Protein 4NH0 (pdb70)

CATH classification: 3.40.50.300 (+2 more: 3.40.50.300, 3.40.50.300)

Foldseek 3Di:
DDFAAQCVQLVHDDLLDDDLPVQAPDDDQACQQKGFFFAFPVGHTDIDRLADPVRYFLHNEAEEEAAPLQCLLQSVLSSVLRNLRRHFLLAAAEEAAEQAQDCSCPPVVLALRYQYHHGHCVVVVCVLVLLLLLVVLVLVVLCVCCVPVPVHQAVVVVQVVCVVDDPDRRDHAYEYEYEAVAVNCVRVVVSVVSLLVCLVRSNRSNYGYYYYYNAHDLVSCVSNLVSHFKYKYAQYDDQVRSCSRAVGSVNVVDDSHHFWIWMDGDPDDITIGGGHGFQPDDDDCPGTNSNSNSVVNGPDHDRDDRSDDDDDDFWFALLRQDDDWDLDDQWFTAPPPDPQFLQQKFWWGWFDDNNNPDIDTDMDRLLFDLVAEEEAAAPLQAQVQRVLQRVLRNLHRGPLQAEAEEEEEPDDQPCVLLCLFLNYFYYHYPVCPQVVLLSLLVLLVVQVVLVPVCVVDVHPFLVVVSVVVVVVPDCPPVHHQYEYEYRAVLSCCPVPVVCLVSVQVCLVPVRRRRYYYHYYHHALVSRDPSRSVSNNHYWYTAHPALPSDPADSVLSVVHDDPRHQWTAHNVGTIIGTHGSASPGDRDPVCNSVRSNVSSVRRSVSHDDRGHHHRDGADLAFAPVVPDACVGPAQWAWFFAFGNNRDTDTDHCLVFFEEEEEEAPQQQQLQSLLRVLVSNPRRDDLFAEAEEEEDLVPSNPVRQPDPSHDYYDNDLVSLLVVLVVVLVVQVVLDDDPPDDPVCQSVSVVDGTYAYEYRYEAVVVQPPPDRSCVVCLVCVVVCNSTRYHYYYYHYQPLLLVVCPPSNNVVCVVVFHKYWYTADDQVSPDNAFDDRHHGDRHQWTWIAGPPPGTTTTGGHGDDD/DDAFAQCVQQPHPDLLDDDLCVQAPDDPQQCQLKGFFFAFDVGHTDIDRLAAPVSYFQHNEAEEEAAPLQCLLQSVLRSVLRNLRRHFLLAAAEEAAECAADCSCPPCPLFLRYQDYYYHCVVAVVVVVLVLQLVVLVLVVLCVVCCPVPNHQAVVSVVVVCVVVPPDRRDHAYEYEYAAVAVVCVVPVVSVVSVVVCLVRVNRSRYGYYYYYNDDDLPVCVSNVVSRFKAKYGAYPFQVVCCSRPNGSPNNPHDSHHQFIWMDGHPDDITTTGGHGLPAPDPCGGSVCSNSVNNRPDHDRDDNSDDDPDLFWFAQCVVPPCWDLDPAWFGANPPDPCFLQLKFWWTWFDDSNNPDIHTDMDRLNFLLVAEEEAAADQQCLVQSVLRRVLRNLRRGPLQAAAEEEEEDPPLLVVLLCLFLRYFYYDYPPPVQLVLLRLLVVVLVLVVQVPVCVVDVHDFLNSVSVVCVVVPDCRPSHHAYEYEYSALLSCCVPPVVCLVSVLVCLVRVRRRRYYYHYYHHDLVSRDPSRSVSNSHYFYAQHPQLPVPPADSVLSVSHDDPRHAWDAHNPGTTTGGHGSADPTDRDPVCRSVRNNVSSVSRNVSHPDRGHHHSDGADLAFALVPDDACVGPAQWAFFFAFSNNRDTDTDHCLVFFEEEEEEAPQQCQLQSLLRVLVNCPRRDDLFAEAEEEAALPPSNVVRCPDSRNPYYHNDQVRLLVVLVVVLVVQVVLDDDPPDDPVCQSVLPVDGTYAYEYEYEAVVVQPDPDHSCVSCLVVVVVCNSRRYHYYYYHYQVLLLVVCPRSRNVSCVVVFHKYWYTAYDQVSPDRDFDDGHHGDRRQWTWIAGPPPGTTTTGGHGDDD

Organism: Thermomonospora curvata (strain ATCC 19995 / DSM 43183 / JCM 3096 / KCTC 9072 / NBRC 15933 / NCIMB 10081 / Henssen B9) (NCBI:txid471852)

Solvent-accessible surface area: 74916 Å² total; per-residue (Å²): 127,92,77,82,17,0,14,56,19,27,164,31,148,79,13,116,113,19,68,21,79,77,26,40,159,121,64,81,117,152,50,98,14,30,0,8,1,1,49,34,99,125,44,171,76,22,56,1,0,2,7,30,82,90,60,39,12,21,2,18,5,0,0,1,0,0,10,106,43,2,21,21,49,47,4,3,27,0,4,0,0,0,2,1,5,3,11,19,4,67,64,0,11,0,1,0,0,4,10,82,55,30,70,5,5,121,25,0,112,35,4,65,2,15,9,8,43,8,69,45,0,71,127,76,66,83,25,0,64,26,0,46,52,3,8,52,5,3,5,54,80,6,80,110,43,7,54,153,34,28,140,63,77,24,14,131,72,0,39,129,25,44,132,136,76,44,128,45,72,62,7,21,19,3,0,4,0,1,2,18,0,8,90,0,12,72,40,50,90,106,5,20,108,0,7,56,22,3,20,167,24,0,161,28,6,3,1,11,6,2,1,0,0,68,92,1,117,124,49,46,10,193,50,6,67,122,61,9,32,0,39,3,0,1,48,4,115,31,43,116,17,0,119,34,0,13,46,47,38,42,0,118,126,7,49,114,62,77,11,11,0,31,12,46,56,61,130,85,109,51,51,99,3,24,12,2,62,0,59,9,75,57,129,156,151,162,67,27,3,3,78,5,4,13,140,36,2,37,47,87,28,73,137,17,78,79,7,34,37,85,42,10,112,98,28,9,0,0,40,106,27,14,42,126,24,46,96,16,94,94,69,6,30,1,3,86,73,75,128,92,38,30,109,5,28,0,0,0,0,23,10,11,73,28,82,57,20,102,80,35,61,21,85,6,71,0,49,39,63,28,0,1,0,0,0,0,0,7,118,173,10,15,25,24,32,0,0,25,0,3,5,0,0,1,2,0,0,6,7,3,73,58,0,1,2,3,2,0,0,2,21,57,30,49,1,52,44,2,47,119,5,4,2,10,18,6,30,1,44,117,158,47,29,50,62,0,69,5,0,3,19,16,4,24,36,7,4,103,74,0,36,114,36,7,101,133,105,81,13,125,42,6,49,21,1,61,140,60,54,83,89,64,156,66,74,25,24,39,25,5,3,1,0,0,0,0,4,30,0,53,30,0,55,121,94,32,120,78,20,8,93,37,0,25,101,7,5,58,104,0,37,49,52,0,0,2,0,4,0,0,2,34,108,3,60,18,1,125,100,72,1,45,106,57,0,29,18,52,0,1,0,29,7,76,60,40,144,77,22,75,56,42,146,61,74,0,53,91,3,25,142,140,87,91,7,22,0,1,3,179,98,5,73,50,0,8,4,0,12,0,7,31,71,34,62,40,39,77,162,40,22,105,111,2,10,61,71,0,5,101,46,3,88,90,14,24,167,33,82,88,6,34,96,6,126,53,14,43,132,89,3,55,31,97,128,15,28,56,30,105,134,11,34,58,102,2,6,0,0,23,6,16,101,55,29,44,47,3,63,5,45,8,90,80,23,6,1,0,3,0,1,0,30,111,151,3,20,23,26,19,0,0,36,14,0,0,24,8,0,39,125,37,24,67,21,119,98,0,72,0,4,0,3,0,41,59,138,43,0,69,65,6,14,116,44,119,12,43,95,5,61,0,45,54,64,115,38,0,48,43,35,4,168,81,13,45,38,50,5,68,84,42,68,38,56,141,128,30,65,86,100,64,64,156,55,80,63,55,32,124,56,12,44,19,0,2,0,0,1,18,3,52,90,1,27,84,127,109,25,5,2,114,51,1,1,105,10,0,62,81,1,109,41,5,1,0,8,3,0,0,0,18,22,10,51,38,0,15,206,3,25,176,48,51,4,0,64,96,1,78,127,50,40,10,10,0,0,2,1,1,10,59,121,132,36,23,81,0,14,36,114,44,120,1,51,158,16,64,120,10,14,0,29,2,20,49,147,160,78,30,34,56,18,0,3,4,1,105,55,124,98,123,80,115,76,36,2,19,53,21,32,165,29,156,80,15,126,110,19,54,24,84,99,28,33,52,128,66,90,69,139,54,108,14,27,0,9,0,0,44,34,87,121,43,174,79,21,52,1,0,1,6,30,80,87,26,42,23,41,4,24,4,0,0,0,2,0,17,106,44,2,16,13,55,42,4,2,30,0,5,2,0,0,0,0,4,7,12,23,3,51,56,0,9,0,4,0,0,5,13,84,48,28,68,11,7,131,24,0,131,23,2,69,1,10,9,17,61,6,63,66,2,67,137,69,67,73,25,0,62,19,2,50,39,1,14,52,5,5,8,58,81,5,90,87,44,6,160,138,26,42,121,56,76,16,12,112,74,0,42,54,27,53,145,139,59,45,130,35,78,60,9,25,21,4,1,4,1,0,5,8,0,5,87,0,17,70,42,38,93,97,2,24,108,1,6,63,37,5,20,160,32,0,142,19,6,4,4,11,5,1,0,0,1,78,109,8,75,82,44,31,6,194,45,4,59,112,50,7,34,0,20,4,0,0,45,2,132,42,52,124,19,0,46,30,1,12,49,62,68,56,0,111,126,11,54,124,53,73,7,7,0,32,3,41,16,80,135,117,111,53,50,90,4,26,16,3,46,0,52,19,74,45,132,145,204,20,10,8,78,8,1,13,143,30,2,34,50,81,34,69,137,17,82,78,6,30,32,90,58,67,95,69,30,9,0,1,47,94,32,9,49,127,19,50,93,22,109,68,67,4,38,0,4,91,74,73,137,113,37,33,136,6,34,0,1,0,0,19,13,33,6,42,83,58,25,122,69,43,54,24,67,8,73,0,43,40,64,34,0,1,0,0,0,0,0,8,91,160,14,13,22,26,28,0,1,23,1,2,4,4,0,0,2,0,0,3,6,3,72,56,0,1,2,6,2,0,7,3,23,88,33,41,2,57,39,3,46,112,3,4,2,10,18,5,34,1,58,131,153,47,28,42,61,0,71,2,0,4,15,22,4,24,37,8,1,108,71,1,39,112,42,10,112,132,107,75,13,121,42,7,50,21,2,60,148,60,52,85,89,66,164,61,78,25,22,42,28,4,1,1,1,0,1,0,5,31,0,51,16,0,59,123,86,31,113,76,15,9,95,34,0,17,91,4,4,53,99,0,43,47,60,0,0,3,0,4,0,0,1,50,118,7,66,21,2,127,102,68,0,59,109,53,0,34,10,47,5,3,2,30,12,58,97,28,141,108,21,67,46,53,158,65,82,3,53,82,6,49,119,153,114,111,7,16,1,3,2,191,118,5,83,62,7,34,8,0,12,0,6,25,77,31,59,52,46,58,154,50,24,108,116,3,12,61,70,2,3,106,57,4,96,84,16,30,167,27,92,87,8,34,96,4,129,63,8,42,117,100,6,52,32,97,131,15,25,59,29,104,128,11,31,58,100,3,7,0,0,20,4,18,96,53,37,43,50,3,59,4,40,8,84,76,21,5,0,0,1,0,0,0,35,117,144,4,21,28,25,19,0,0,39,16,0,0,21,7,0,35,129,48,24,62,20,114,100,0,62,0,3,0,0,0,39,55,142,41,0,65,64,2,8,110,46,119,12,50,91,9,54,0,31,52,67,114,39,0,59,63,28,2,174,85,12,57,40,53,5,78,83,36,62,32,64,133,137,32,71,90,105,70,64,155,57,81,69,61,32,125,55,15,44,9,0,0,0,0,2,26,1,54,87,1,24,82,131,118,24,12,0,97,50,0,0,88,8,0,74,79,0,100,35,0,5,0,6,0,0,0,0,18,20,5,53,37,0,17,203,2,21,169,47,47,1,0,85,81,1,85,130,56,38,15,8,0,0,1,0,10,0,58,141,126,43,27,72,1,12,39,119,54,106,2,73,145,25,61,124,10,11,0,34,2,21,48,151,158,82,28,39,62,21,0,3,4,0,105,54,132,104

Sequence (1720 aa):
SANMTLTSLLHIDNPYNLDPAVLWRPRPQRNRLRVPIGLDADGRPLELDIKESAQGGMGPHGLCIGATGSGKSELLRTLVLALAMTHSPEVLNFVLVDFKGGATFLGMEGLRHVSAIITNLEEELPLVDRMYDALHGEMVRRQEHLRHSGNYASLRDYEKARMEGAPLPPMPTLFIVLDEFSELLSAKPDFAELFVMIGRLGRSLGVHLLLASQRLEEGKLRGLDTHLSYRIGLRTFSAMESRVVLGVPDAYELPPSPGNGYLKFATEPLVRFKAAYVSGPVDEESESLFDVVVRQLAGHGPEPHQIWLPPLDVPPTLDELLPPLSPSAAHGYTADGWEWRGRLHAVVGLVDRPFDQRRDPYWLDLSGGAGHVGVAGGPQTGKSTMLRTLITSLALLHTPQEVQFYCLDFGGGTLAGLAELPHVGSVATRLDADRIRRTVAEVSALLEQREQEFTERGIDSMATYRRLRATGEYAGDGFGDVFLVVDNWLTLRQDYEALEDSITQLAARGLGYGIHVVLSSNKWSEFRTSIRDLLGTKLELRLGDPYESEVDRKKAANVPENRPGRGLTRDGYHFLTALPRIDGDTSAETLTEGIATTVKTIREAWHGPTAPPVRMLPNVLPAAQLPSAAESGTRIPIGIDEDSLSPVYLDFNTDPHFLVFGDTECGKSNLLRLITAGIIERYTPQQARLIFIDYSRSLLDVATTEHQIGYAASSTAASSLVRDIKGAMEARLPPPDLTPEQLRSRSWWTGAELFLVVDDYEMVATSDNPLRPLAELLPQARDIGLHLIIARSMGGAGRALYEPIIQRIKEMASPGLVMSGNKDEGILLGNVKPHKLPQGRGYFVERRSGTRLIQTAYRESSANMTLTSLLHIDNPYNLDPAVLWRPRPQRNRLRVPIGLDADGRPLELDIKESAQGGMGPHGLCIGATGSGKSELLRTLVLALAMTHSPEVLNFVLVDFKGGATFLGMEGLRHVSAIITNLEEELPLVDRMYDALHGEMVRRQEHLRHSGNYASLRDYEKARMEGAPLPPMPTLFIVLDEFSELLSAKPDFAELFVMIGRLGRSLGVHLLLASQRLEEGKLRGLDTHLSYRIGLRTFSAMESRVVLGVPDAYELPPSPGNGYLKFATEPLVRFKAAYVSGPVDEESLFDVVVRQLAGHGPEPHQIWLPPLDVPPTLDELLPPLSPSAAHGYTADGWEWRGRLHAVVGLVDRPFDQRRDPYWLDLSGGAGHVGVAGGPQTGKSTMLRTLITSLALLHTPQEVQFYCLDFGGGTLAGLAELPHVGSVATRLDADRIRRTVAEVSALLEQREQEFTERGIDSMATYRRLRATGEYAGDGFGDVFLVVDNWLTLRQDYEALEDSITQLAARGLGYGIHVVLSSNKWSEFRTSIRDLLGTKLELRLGDPYESEVDRKKAANVPENRPGRGLTRDGYHFLTALPRIDGDTSAETLTEGIATTVKTIREAWHGPTAPPVRMLPNVLPAAQLPSAAESGTRIPIGIDEDSLSPVYLDFNTDPHFLVFGDTECGKSNLLRLITAGIIERYTPQQARLIFIDYSRSLLDVATTEHQIGYAASSTAASSLVRDIKGAMEARLPPPDLTPEQLRSRSWWTGAELFLVVDDYEMVATSDNPLRPLAELLPQARDIGLHLIIARSMGGAGRALYEPIIQRIKEMASPGLVMSGNKDEGILLGNVKPHKLPQGRGYFVERRSGTRLIQTAYRES

B-factor: mean 82.7, std 25.37, range [20.0, 208.57]

Secondary structure (DSSP, 8-state):
----BHHHHTT-S-TTS--HHHHS----TTTTTEEEEEE-SSSPEEEEE-S-TTTSSS-SEEEEE--TTS-HHHHHHHHHHHHHTTS-TTTEEEEEEESSS--TTTTGGG-TTEEEEEE--SSSTHHHHHHHHHHHHHHHHHHHHHHHHSS-SSHHHHHHHHHHH-------EEEEEEET-HHHHTT-GGGHHHHHHHHHHHHHHTEEEEEEESS--GGGGTTTTTTEEEEEEES-SSHHHHHHTTSSGGGGGS-SSTTEEEEEETTBPP--EEE-BSSS--------HHHHHHHHHTT-SPPPPPSS---S-SPPBTTTSSSPPEEETTTEEE-TT-TTSSSSEEEEEEEEETTTTEEEEEEEE-SSSS--EEEE-STTSSHHHHHHHHHHHHHHHS-TTTEEEEEE--SSSGGGGGTT-SSEEEEE-TT-HHHHHHHHHHHHHHHHHHHHHHHHTT--SHHHHHHHHHTT---TTS--EEEEEES-HHHHHHH-THHHHHHHHHHHHSGGGTEEEEEEES-GGGS-HHHHTT--EEEEE--SSSTT-SS-HHHHHHS-TT-TTEEE-TTS-EEEEPBS-SS----GGGHHHHHHHHHHHHHHH--S--PPP-----SSEEGGGSPPHHHHTT-EEEEEETTT--EEEE-TTT---EEEE--TTSSHHHHHHHHHHHHHHH--TTTEEEEEEETT---GGGS-STTEEEEESSHHHHHHHHHHHHHHHHHTSPPTT--HHHHHHT-S--S-EEEEEEE-GGGT-STT-TTGGGGGTGGGGTTTTEEEEEEE-STTTGGGGGSHHHHHHHHTT--EEE-B--GGG---STT---B---TTEEEEEETTTEEEEEEEEE---/----BHHHHTT-S-GGG--GGGTS----GGGTTEEEEEEESSSPEEEEE-S-GGGSSS-S-EEEE--TTS-HHHHHHHHHHHHHHHS-TTTEEEEEEESS---TTTTGGG-TTEEEEE--TTT-GGGHHHHHHHHHHHHHHHHHHHHSSS--SSHHHHHHHHHHT-------EEEEEEESHHHHHHH-GGGHHHHHHHHHHHHHHTEEEEEEES---GGGGTTTTTT--EEEE-S-SSSHHHHHHTSSTTTTS--SSTTEEEEEETTSPP--EEE-B-SS------HHHHHHHHHTT-SPPPP-SS-----SPPBHHHHSPPPEE-SSS-EE-TT-TTTTSSEEE-EEEE-SSSSSEE--EEE-SSSS--EEE--STTSSHHHHHHHHHHHHHHHS-TTTEEEEEE--STTGGGGGTTSTTEEEEE-SS-HHHHHHHHHHHHHHHHHHHHHHHHTT--SHHHHHHHHHTTS--TTS--EEEEEES-HHHHHHH-GGGHHHHHHHHHHSGGGTEEEEEE-S-STTS-HHHHTT--EEE-B--SS-SS-SS-TTTTTSSPSS-SS-BB-SSS-EEEE-BS-SS----STTHHHHHHHHHHHHHHH--S--PPP-PPPPSS-BTTTSPPHHHHTTSEEEEEETTT--EEEE-TTT---EEEEE-TTSSHHHHHHHHHHHHHHHS-TTTEEEEEE-TT---GGGS-STTEEEEESSHHHHHHHHHHHHHHHHTTSPPTT--HHHHHHT-S--S-EEEEEES-HHHH-SSS-TTGGGGGGGGGTTTTTEEEEEEEESTTTTGGGGSHHHHHHHHTT--EEEES--GGG---STTS------TTEEEEEETTTEEEEEEEPBPP-

Nearest PDB structures (foldseek):
  4nh0-assembly2_B  TM=1.001E+00  e=0.000E+00  Thermomonospora curvata DSM 43183
  4nh0-assembly1_A  TM=9.954E-01  e=0.000E+00  Thermomonospora curvata DSM 43183
  4n1a-assembly3_E  TM=9.944E-01  e=2.607E-101  Thermomonospora curvata DSM 43183
  6j18-assembly1_A  TM=8.783E-01  e=1.728E-21  Mycobacterium tuberculosis H37Rv
  5fv0-assembly1_A  TM=4.837E-01  e=1.488E-29  Geobacillus thermodenitrificans

InterPro domains:
  IPR002543 FtsK domain [PF01580] (443-629)
  IPR002543 FtsK domain [PF01580] (804-1036)
  IPR002543 FtsK domain [PF01580] (1090-1186)
  IPR002543 FtsK domain [PS50901] (456-656)
  IPR002543 FtsK domain [PS50901] (813-1004)
  IPR002543 FtsK domain [PS50901] (1099-1282)
  IPR003593 AAA+ ATPase domain [SM00382] (472-651)
  IPR003593 AAA+ ATPase domain [SM00382] (823-999)
  IPR003593 AAA+ ATPase domain [SM00382] (1108-1270)
  IPR023836 EccCa-like, Actinobacteria [TIGR03924] (24-695)
  IPR023837 EccCb-like, Actinobacteria [TIGR03925] (743-1311)
  IPR027417 P-loop containing nucleoside triphosphate hydrolase [G3DSA:3.40.50.300] (221-332)
  IPR027417 P-loop containing nucleoside triphosphate hydrolase [G3DSA:3.40.50.300] (414-765)
  IPR027417 P-loop containing nucleoside triphosphate hydrolase [G3DSA:3.40.50.300] (766-1073)
  IPR027417 P-loop containing nucleoside triphosphate hydrolase [G3DSA:3.40.50.300] (1074-1315)
  IPR027417 P-loop containing nucleoside triphosphate hydrolase [SSF52540] (435-694)
  IPR027417 P-loop containing nucleoside triphosphate hydrolase [SSF52540] (777-1025)
  IPR027417 P-loop containing nucleoside triphosphate hydrolase [SSF52540] (1060-1245)
  IPR050206 FtsK/SpoIIIE/SftA cell division and DNA translocation [PTHR22683] (25-722)

Radius of gyration: 53.48 Å; Cα contacts (8 Å, |Δi|>4): 3495; chains: 2; bounding box: 116×159×130 Å

Structure (mmCIF, N/CA/C/O backbone):
data_4NH0
#
_entry.id   4NH0
#
_cell.length_a   251.816
_cell.length_b   116.316
_cell.length_c   174.110
_cell.angle_alpha   90.00
_cell.angle_beta   102.70
_cell.angle_gamma   90.00
#
_symmetry.space_group_name_H-M   'C 1 2 1'
#
loop_
_entity.id
_entity.type
_entity.pdbx_description
1 polymer 'Cell divisionFtsK/SpoIIIE'
2 non-polymer 'SULFATE ION'
3 non-polymer 'MAGNESIUM ION'
4 non-polymer "ADENOSINE-5'-TRIPHOSPHATE"
5 water water
#
loop_
_atom_site.group_PDB
_atom_site.id
_atom_site.type_symbol
_atom_site.label_atom_id
_atom_site.label_alt_id
_atom_site.label_comp_id
_atom_site.label_asym_id
_atom_site.label_entity_id
_atom_site.label_seq_id
_atom_site.pdbx_PDB_ins_code
_atom_site.Cartn_x
_atom_site.Cartn_y
_atom_site.Cartn_z
_atom_site.occupancy
_atom_site.B_iso_or_equiv
_atom_site.auth_seq_id
_atom_site.auth_comp_id
_atom_site.auth_asym_id
_atom_site.auth_atom_id
_atom_site.pdbx_PDB_model_num
ATOM 1 N N . SER A 1 246 ? -112.401 21.087 78.168 1.00 149.65 414 SER A N 1
ATOM 2 C CA . SER A 1 246 ? -111.395 20.201 78.737 1.00 144.74 414 SER A CA 1
ATOM 3 C C . SER A 1 246 ? -109.990 20.559 78.266 1.00 156.53 414 SER A C 1
ATOM 4 O O . SER A 1 246 ? -109.578 20.185 77.168 1.00 147.96 414 SER A O 1
ATOM 7 N N . ALA A 1 247 ? -109.257 21.285 79.104 1.00 158.54 415 ALA A N 1
ATOM 8 C CA . ALA A 1 247 ? -107.840 21.514 78.864 1.00 146.15 415 ALA A CA 1
ATOM 9 C C . ALA A 1 247 ? -107.068 20.233 79.151 1.00 143.78 415 ALA A C 1
ATOM 10 O O . ALA A 1 247 ? -107.660 19.162 79.301 1.00 141.41 415 ALA A O 1
ATOM 12 N N . ASN A 1 248 ? -105.743 20.331 79.223 1.00 145.53 416 ASN A N 1
ATOM 13 C CA . ASN A 1 248 ? -104.950 19.133 79.499 1.00 134.75 416 ASN A CA 1
ATOM 14 C C . ASN A 1 248 ? -104.255 19.181 80.851 1.00 121.78 416 ASN A C 1
ATOM 15 O O . ASN A 1 248 ? -103.607 20.162 81.215 1.00 111.76 416 ASN A O 1
ATOM 20 N N . MET A 1 249 ? -104.390 18.074 81.571 1.00 111.21 417 MET A N 1
ATOM 21 C CA . MET A 1 249 ? -103.970 17.984 82.956 1.00 106.29 417 MET A CA 1
ATOM 22 C C . MET A 1 249 ? -102.665 17.211 83.081 1.00 100.15 417 MET A C 1
ATOM 23 O O . MET A 1 249 ? -102.351 16.366 82.243 1.00 105.28 417 MET A O 1
ATOM 28 N N . THR A 1 250 ? -101.903 17.511 84.126 1.00 98.22 418 THR A N 1
ATOM 29 C CA . THR A 1 250 ? -100.653 16.815 84.387 1.00 89.26 418 THR A CA 1
ATOM 30 C C . THR A 1 250 ? -100.911 15.537 85.172 1.00 93.43 418 THR A C 1
ATOM 31 O O . THR A 1 250 ? -101.815 15.484 86.005 1.00 95.36 418 THR A O 1
ATOM 35 N N . LEU A 1 251 ? -100.111 14.509 84.906 1.00 86.40 419 LEU A N 1
ATOM 36 C CA . LEU A 1 251 ? -100.269 13.224 85.575 1.00 72.60 419 LEU A CA 1
ATOM 37 C C . LEU A 1 251 ? -99.969 13.338 87.066 1.00 82.95 419 LEU A C 1
ATOM 38 O O . LEU A 1 251 ? -100.520 12.592 87.876 1.00 90.84 419 LEU A O 1
ATOM 43 N N . THR A 1 252 ? -99.104 14.281 87.426 1.00 87.43 420 THR A N 1
ATOM 44 C CA . THR A 1 252 ? -98.763 14.507 88.826 1.00 94.07 420 THR A CA 1
ATOM 45 C C . THR A 1 252 ? -99.979 14.981 89.617 1.00 102.38 420 THR A C 1
ATOM 46 O O . THR A 1 252 ? -100.068 14.764 90.825 1.00 94.69 420 THR A O 1
ATOM 50 N N . SER A 1 253 ? -100.916 15.622 88.927 1.00 103.29 421 SER A N 1
ATOM 51 C CA . SER A 1 253 ? -102.130 16.118 89.560 1.00 95.32 421 SER A CA 1
ATOM 52 C C . SER A 1 253 ? -103.076 14.973 89.901 1.00 89.08 421 SER A C 1
ATOM 53 O O . SER A 1 253 ? -103.646 14.931 90.990 1.00 95.57 421 SER A O 1
ATOM 56 N N . LEU A 1 254 ? -103.231 14.044 88.964 1.00 80.31 422 LEU A N 1
ATOM 57 C CA . LEU A 1 254 ? -104.145 12.919 89.136 1.00 73.95 422 LEU A CA 1
ATOM 58 C C . LEU A 1 254 ? -103.633 11.927 90.174 1.00 81.16 422 LEU A C 1
ATOM 59 O O . LEU A 1 254 ? -104.410 11.166 90.750 1.00 76.90 422 LEU A O 1
ATOM 64 N N . LEU A 1 255 ? -102.325 11.937 90.409 1.00 79.72 423 LEU A N 1
ATOM 65 C CA . LEU A 1 255 ? -101.719 11.024 91.371 1.00 78.41 423 LEU A CA 1
ATOM 66 C C . LEU A 1 255 ? -101.486 11.695 92.720 1.00 82.40 423 LEU A C 1
ATOM 67 O O . LEU A 1 255 ? -100.753 11.173 93.561 1.00 94.05 423 LEU A O 1
ATOM 72 N N . HIS A 1 256 ? -102.111 12.853 92.910 1.00 85.05 424 HIS A N 1
ATOM 73 C CA . HIS A 1 256 ? -102.092 13.566 94.185 1.00 90.56 424 HIS A CA 1
ATOM 74 C C . HIS A 1 256 ? -100.677 13.888 94.657 1.00 93.32 424 HIS A C 1
ATOM 75 O O . HIS A 1 256 ? -100.357 13.720 95.833 1.00 99.60 424 HIS A O 1
ATOM 82 N N . ILE A 1 257 ? -99.833 14.349 93.741 1.00 89.67 425 ILE A N 1
ATOM 83 C CA . ILE A 1 257 ? -98.462 14.705 94.087 1.00 91.58 425 ILE A CA 1
ATOM 84 C C . ILE A 1 257 ? -98.264 16.216 94.063 1.00 98.78 425 ILE A C 1
ATOM 85 O O . ILE A 1 257 ? -98.275 16.838 93.001 1.00 93.38 425 ILE A O 1
ATOM 90 N N . ASP A 1 258 ? -98.083 16.800 95.243 1.00 104.44 426 ASP A N 1
ATOM 91 C CA . ASP A 1 258 ? -97.902 18.240 95.370 1.00 107.32 426 ASP A CA 1
ATOM 92 C C . ASP A 1 258 ? -96.559 18.689 94.807 1.00 104.72 426 ASP A C 1
ATOM 93 O O . ASP A 1 258 ? -96.499 19.575 93.956 1.00 101.88 426 ASP A O 1
ATOM 98 N N . ASN A 1 259 ? -95.483 18.072 95.285 1.00 111.98 427 ASN A N 1
ATOM 99 C CA . ASN A 1 259 ? -94.139 18.449 94.866 1.00 117.86 427 ASN A CA 1
ATOM 100 C C . ASN A 1 259 ? -93.480 17.371 94.011 1.00 106.99 427 ASN A C 1
ATOM 101 O O . ASN A 1 259 ? -93.020 16.355 94.530 1.00 104.38 427 ASN A O 1
ATOM 106 N N . PRO A 1 260 ? -93.436 17.596 92.690 1.00 95.48 428 PRO A N 1
ATOM 107 C CA . PRO A 1 260 ? -92.845 16.658 91.730 1.00 90.77 428 PRO A CA 1
ATOM 108 C C . PRO A 1 260 ? -91.330 16.550 91.867 1.00 101.00 428 PRO A C 1
ATOM 109 O O . PRO A 1 260 ? -90.764 15.493 91.599 1.00 91.73 428 PRO A O 1
ATOM 113 N N . TYR A 1 261 ? -90.684 17.636 92.281 1.00 108.67 429 TYR A N 1
ATOM 114 C CA . TYR A 1 261 ? -89.228 17.671 92.364 1.00 99.58 429 TYR A CA 1
ATOM 115 C C . TYR A 1 261 ? -88.699 16.996 93.626 1.00 104.90 429 TYR A C 1
ATOM 116 O O . TYR A 1 261 ? -87.489 16.938 93.845 1.00 120.44 429 TYR A O 1
ATOM 125 N N . ASN A 1 262 ? -89.605 16.486 94.452 1.00 99.48 430 ASN A N 1
ATOM 126 C CA . ASN A 1 262 ? -89.213 15.764 95.655 1.00 100.22 430 ASN A CA 1
ATOM 127 C C . ASN A 1 262 ? -90.012 14.476 95.809 1.00 100.16 430 ASN A C 1
ATOM 128 O O . ASN A 1 262 ? -90.839 14.348 96.712 1.00 98.61 430 ASN A O 1
ATOM 133 N N . LEU A 1 263 ? -89.764 13.524 94.917 1.00 103.01 431 LEU A N 1
ATOM 134 C CA . LEU A 1 263 ? -90.458 12.245 94.958 1.00 85.56 431 LEU A CA 1
ATOM 135 C C . LEU A 1 263 ? -89.765 11.275 95.903 1.00 86.41 431 LEU A C 1
ATOM 136 O O . LEU A 1 263 ? -88.540 11.164 95.907 1.00 95.81 431 LEU A O 1
ATOM 141 N N . ASP A 1 264 ? -90.558 10.578 96.707 1.00 92.86 432 ASP A N 1
ATOM 142 C CA . ASP A 1 264 ? -90.035 9.552 97.595 1.00 85.11 432 ASP A CA 1
ATOM 143 C C . ASP A 1 264 ? -90.539 8.190 97.138 1.00 89.13 432 ASP A C 1
ATOM 144 O O . ASP A 1 264 ? -91.704 7.855 97.345 1.00 99.41 432 ASP A O 1
ATOM 149 N N . PRO A 1 265 ? -89.658 7.401 96.506 1.00 88.89 433 PRO A N 1
ATOM 150 C CA . PRO A 1 265 ? -89.982 6.064 95.998 1.00 93.90 433 PRO A CA 1
ATOM 151 C C . PRO A 1 265 ? -90.565 5.153 97.073 1.00 93.95 433 PRO A C 1
ATOM 152 O O . PRO A 1 265 ? -91.318 4.232 96.761 1.00 102.65 433 PRO A O 1
ATOM 156 N N . ALA A 1 266 ? -90.218 5.417 98.327 1.00 88.56 434 ALA A N 1
ATOM 157 C CA . ALA A 1 266 ? -90.725 4.634 99.445 1.00 88.32 434 ALA A CA 1
ATOM 158 C C . ALA A 1 266 ? -92.216 4.872 99.661 1.00 98.37 434 ALA A C 1
ATOM 159 O O . ALA A 1 266 ? -92.948 3.954 100.028 1.00 106.14 434 ALA A O 1
ATOM 161 N N . VAL A 1 267 ? -92.665 6.103 99.433 1.00 102.79 435 VAL A N 1
ATOM 162 C CA . VAL A 1 267 ? -94.065 6.448 99.657 1.00 103.25 435 VAL A CA 1
ATOM 163 C C . VAL A 1 267 ? -94.860 6.456 98.354 1.00 95.70 435 VAL A C 1
ATOM 164 O O . VAL A 1 267 ? -96.032 6.832 98.334 1.00 118.71 435 VAL A O 1
ATOM 168 N N . LEU A 1 268 ? -94.219 6.039 97.268 1.00 94.39 436 LEU A N 1
ATOM 169 C CA . LEU A 1 268 ? -94.904 5.901 95.989 1.00 84.85 436 LEU A CA 1
ATOM 170 C C . LEU A 1 268 ? -95.222 4.439 95.712 1.00 82.89 436 LEU A C 1
ATOM 171 O O . LEU A 1 268 ? -96.273 4.112 95.161 1.00 82.69 436 LEU A O 1
ATOM 176 N N . TRP A 1 269 ? -94.308 3.562 96.110 1.00 77.33 437 TRP A N 1
ATOM 177 C CA . TRP A 1 269 ? -94.448 2.134 95.859 1.00 87.28 437 TRP A CA 1
ATOM 178 C C . TRP A 1 269 ? -95.007 1.408 97.074 1.00 92.85 437 TRP A C 1
ATOM 179 O O . TRP A 1 269 ? -94.732 0.227 97.284 1.00 79.92 437 TRP A O 1
ATOM 190 N N . ARG A 1 270 ? -95.791 2.121 97.875 1.00 100.65 438 ARG A N 1
ATOM 191 C CA . ARG A 1 270 ? -96.405 1.538 99.061 1.00 91.66 438 ARG A CA 1
ATOM 192 C C . ARG A 1 270 ? -97.406 0.458 98.666 1.00 99.36 438 ARG A C 1
ATOM 193 O O . ARG A 1 270 ? -97.976 0.510 97.575 1.00 115.09 438 ARG A O 1
ATOM 201 N N . PRO A 1 271 ? -97.618 -0.532 99.550 1.00 89.14 439 PRO A N 1
ATOM 202 C CA . PRO A 1 271 ? -98.580 -1.606 99.284 1.00 98.18 439 PRO A CA 1
ATOM 203 C C . PRO A 1 271 ? -99.986 -1.077 99.030 1.00 108.45 439 PRO A C 1
ATOM 204 O O . PRO A 1 271 ? -100.601 -0.492 99.920 1.00 117.00 439 PRO A O 1
ATOM 208 N N . ARG A 1 272 ? -100.481 -1.283 97.815 1.00 98.66 440 ARG A N 1
ATOM 209 C CA . ARG A 1 272 ? -101.795 -0.789 97.431 1.00 90.98 440 ARG A CA 1
ATOM 210 C C . ARG A 1 272 ? -102.883 -1.814 97.728 1.00 92.69 440 ARG A C 1
ATOM 211 O O . ARG A 1 272 ? -102.614 -3.014 97.759 1.00 89.95 440 ARG A O 1
ATOM 219 N N . PRO A 1 273 ? -104.117 -1.338 97.960 1.00 90.90 441 PRO A N 1
ATOM 220 C CA . PRO A 1 273 ? -105.271 -2.226 98.138 1.00 82.94 441 PRO A CA 1
ATOM 221 C C . PRO A 1 273 ? -105.490 -3.113 96.917 1.00 87.71 441 PRO A C 1
ATOM 222 O O . PRO A 1 273 ? -104.996 -2.786 95.840 1.00 93.13 441 PRO A O 1
ATOM 226 N N . GLN A 1 274 ? -106.223 -4.211 97.088 1.00 99.77 442 GLN A N 1
ATOM 227 C CA . GLN A 1 274 ? -106.437 -5.175 96.011 1.00 90.28 442 GLN A CA 1
ATOM 228 C C . GLN A 1 274 ? -107.015 -4.531 94.755 1.00 86.91 442 GLN A C 1
ATOM 229 O O . GLN A 1 274 ? -106.685 -4.930 93.640 1.00 91.92 442 GLN A O 1
ATOM 235 N N . ARG A 1 275 ? -107.872 -3.533 94.938 1.00 85.70 443 ARG A N 1
ATOM 236 C CA . ARG A 1 275 ? -108.476 -2.845 93.805 1.00 88.77 443 ARG A CA 1
ATOM 237 C C . ARG A 1 275 ? -107.483 -1.901 93.137 1.00 88.30 443 ARG A C 1
ATOM 238 O O . ARG A 1 275 ? -107.400 -1.841 91.911 1.00 91.71 443 ARG A O 1
ATOM 246 N N . ASN A 1 276 ? -106.729 -1.168 93.949 1.00 80.67 444 ASN A N 1
ATOM 247 C CA . ASN A 1 276 ? -105.794 -0.172 93.437 1.00 82.53 444 ASN A CA 1
ATOM 248 C C . ASN A 1 276 ? -104.528 -0.775 92.838 1.00 88.87 444 ASN A C 1
ATOM 249 O O . ASN A 1 276 ? -103.685 -0.053 92.307 1.00 81.34 444 ASN A O 1
ATOM 254 N N . ARG A 1 277 ? -104.390 -2.093 92.930 1.00 86.61 445 ARG A N 1
ATOM 255 C CA . ARG A 1 277 ? -103.265 -2.769 92.299 1.00 71.36 445 ARG A CA 1
ATOM 256 C C . ARG A 1 277 ? -103.423 -2.736 90.786 1.00 75.89 445 ARG A C 1
ATOM 257 O O . ARG A 1 277 ? -104.484 -3.068 90.261 1.00 72.99 445 ARG A O 1
ATOM 265 N N . LEU A 1 278 ? -102.363 -2.321 90.098 1.00 61.90 446 LEU A N 1
ATOM 266 C CA . LEU A 1 278 ? -102.351 -2.225 88.641 1.00 57.64 446 LEU A CA 1
ATOM 267 C C . LEU A 1 278 ? -103.502 -1.368 88.125 1.00 63.28 446 LEU A C 1
ATOM 268 O O . LEU A 1 278 ? -104.039 -1.615 87.047 1.00 51.16 446 LEU A O 1
ATOM 273 N N . ARG A 1 279 ? -103.875 -0.363 88.910 1.00 69.16 447 ARG A N 1
ATOM 274 C CA . ARG A 1 279 ? -104.938 0.561 88.539 1.00 63.62 447 ARG A CA 1
ATOM 275 C C . ARG A 1 279 ? -104.450 1.997 88.653 1.00 63.23 447 ARG A C 1
ATOM 276 O O . ARG A 1 279 ? -104.206 2.495 89.751 1.00 64.74 447 ARG A O 1
ATOM 284 N N . VAL A 1 280 ? -104.306 2.657 87.510 1.00 55.16 448 VAL A N 1
ATOM 285 C CA . VAL A 1 280 ? -103.809 4.025 87.471 1.00 58.72 448 VAL A CA 1
ATOM 286 C C . VAL A 1 280 ? -104.708 4.910 86.616 1.00 64.20 448 VAL A C 1
ATOM 287 O O . VAL A 1 280 ? -105.340 4.432 85.675 1.00 57.31 448 VAL A O 1
ATOM 291 N N . PRO A 1 281 ? -104.780 6.207 86.950 1.00 65.97 449 PRO A N 1
ATOM 292 C CA . PRO A 1 281 ? -105.550 7.152 86.138 1.00 63.22 449 PRO A CA 1
ATOM 293 C C . PRO A 1 281 ? -104.827 7.500 84.842 1.00 61.12 449 PRO A C 1
ATOM 294 O O . PRO A 1 281 ? -103.603 7.619 84.837 1.00 70.36 449 PRO A O 1
ATOM 298 N N . ILE A 1 282 ? -105.578 7.656 83.758 1.00 62.32 450 ILE A N 1
ATOM 299 C CA . ILE A 1 282 ? -104.993 8.009 82.471 1.00 63.96 450 ILE A CA 1
ATOM 300 C C . ILE A 1 282 ? -105.483 9.374 82.005 1.00 68.86 450 ILE A C 1
ATOM 301 O O . ILE A 1 282 ? -104.913 9.967 81.091 1.00 70.69 450 ILE A O 1
ATOM 306 N N . GLY A 1 283 ? -106.539 9.869 82.641 1.00 82.58 451 GLY A N 1
ATOM 307 C CA . GLY A 1 283 ? -107.107 11.155 82.285 1.00 79.39 451 GLY A CA 1
ATOM 308 C C . GLY A 1 283 ? -108.433 11.422 82.970 1.00 72.38 451 GLY A C 1
ATOM 309 O O . GLY A 1 283 ? -108.790 10.748 83.935 1.00 67.21 451 GLY A O 1
ATOM 310 N N . LEU A 1 284 ? -109.164 12.409 82.463 1.00 67.18 452 LEU A N 1
ATOM 311 C CA . LEU A 1 284 ? -110.443 12.805 83.043 1.00 60.46 452 LEU A CA 1
ATOM 312 C C . LEU A 1 284 ? -111.591 12.530 82.080 1.00 63.49 452 LEU A C 1
ATOM 313 O O . LEU A 1 284 ? -111.413 12.600 80.867 1.00 71.00 452 LEU A O 1
ATOM 318 N N . ASP A 1 285 ? -112.767 12.223 82.619 1.00 62.23 453 ASP A N 1
ATOM 319 C CA . ASP A 1 285 ? -113.940 12.015 81.779 1.00 71.86 453 ASP A CA 1
ATOM 320 C C . ASP A 1 285 ? -114.675 13.329 81.540 1.00 71.30 453 ASP A C 1
ATOM 321 O O . ASP A 1 285 ? -114.119 14.406 81.748 1.00 72.27 453 ASP A O 1
ATOM 326 N N . ALA A 1 286 ? -115.928 13.232 81.109 1.00 74.22 454 ALA A N 1
ATOM 327 C CA . ALA A 1 286 ? -116.731 14.413 80.819 1.00 78.39 454 ALA A CA 1
ATOM 328 C C . ALA A 1 286 ? -117.083 15.178 82.090 1.00 73.76 454 ALA A C 1
ATOM 329 O O . ALA A 1 286 ? -116.974 16.403 82.136 1.00 77.62 454 ALA A O 1
ATOM 331 N N . ASP A 1 287 ? -117.503 14.450 83.119 1.00 65.38 455 ASP A N 1
ATOM 332 C CA . ASP A 1 287 ? -117.936 15.065 84.369 1.00 74.76 455 ASP A CA 1
ATOM 333 C C . ASP A 1 287 ? -116.790 15.755 85.100 1.00 72.63 455 ASP A C 1
ATOM 334 O O . ASP A 1 287 ? -116.990 16.768 85.767 1.00 66.21 455 ASP A O 1
ATOM 339 N N . GLY A 1 288 ? -115.589 15.203 84.971 1.00 69.47 456 GLY A N 1
ATOM 340 C CA . GLY A 1 288 ? -114.430 15.741 85.657 1.00 59.77 456 GLY A CA 1
ATOM 341 C C . GLY A 1 288 ? -113.762 14.697 86.530 1.00 66.30 456 GLY A C 1
ATOM 342 O O . GLY A 1 288 ? -112.674 14.919 87.058 1.00 60.72 456 GLY A O 1
ATOM 343 N N . ARG A 1 289 ? -114.423 13.556 86.686 1.00 72.21 457 ARG A N 1
ATOM 344 C CA . ARG A 1 289 ? -113.858 12.441 87.434 1.00 57.45 457 ARG A CA 1
ATOM 345 C C . ARG A 1 289 ? -112.731 11.792 86.646 1.00 59.58 457 ARG A C 1
ATOM 346 O O . ARG A 1 289 ? -112.829 11.638 85.431 1.00 68.70 457 ARG A O 1
ATOM 354 N N . PRO A 1 290 ? -111.651 11.410 87.337 1.00 52.87 458 PRO A N 1
ATOM 355 C CA . PRO A 1 290 ? -110.537 10.732 86.670 1.00 49.22 458 PRO A CA 1
ATOM 356 C C . PRO A 1 290 ? -110.958 9.381 86.105 1.00 54.91 458 PRO A C 1
ATOM 357 O O . PRO A 1 290 ? -111.810 8.715 86.689 1.00 71.53 458 PRO A O 1
ATOM 361 N N . LEU A 1 291 ? -110.376 8.990 84.978 1.00 53.71 459 LEU A N 1
ATOM 362 C CA . LEU A 1 291 ? -110.663 7.686 84.399 1.00 59.88 459 LEU A CA 1
ATOM 363 C C . LEU A 1 291 ? -109.509 6.731 84.661 1.00 69.86 459 LEU A C 1
ATOM 364 O O . LEU A 1 291 ? -108.391 6.953 84.198 1.00 76.00 459 LEU A O 1
ATOM 369 N N . GLU A 1 292 ? -109.786 5.668 85.406 1.00 75.86 460 GLU A N 1
ATOM 370 C CA . GLU A 1 292 ? -108.752 4.716 85.784 1.00 65.02 460 GLU A CA 1
ATOM 371 C C . GLU A 1 292 ? -108.742 3.495 84.877 1.00 68.84 460 GLU A C 1
ATOM 372 O O . GLU A 1 292 ? -109.784 3.058 84.391 1.00 53.88 460 GLU A O 1
ATOM 378 N N . LEU A 1 293 ? -107.552 2.950 84.654 1.00 67.94 461 LEU A N 1
ATOM 379 C CA . LEU A 1 293 ? -107.400 1.730 83.877 1.00 56.52 461 LEU A CA 1
ATOM 380 C C . LEU A 1 293 ? -106.875 0.607 84.763 1.00 62.08 461 LEU A C 1
ATOM 381 O O . LEU A 1 293 ? -105.763 0.681 85.280 1.00 66.07 461 LEU A O 1
ATOM 386 N N . ASP A 1 294 ? -107.688 -0.429 84.936 1.00 76.87 462 ASP A N 1
ATOM 387 C CA . ASP A 1 294 ? -107.347 -1.552 85.799 1.00 70.86 462 ASP A CA 1
ATOM 388 C C . ASP A 1 294 ? -107.096 -2.804 84.966 1.00 75.59 462 ASP A C 1
ATOM 389 O O . ASP A 1 294 ? -108.034 -3.431 84.487 1.00 90.64 462 ASP A O 1
ATOM 394 N N . ILE A 1 295 ? -105.829 -3.168 84.798 1.00 64.48 463 ILE A N 1
ATOM 395 C CA . ILE A 1 295 ? -105.475 -4.272 83.913 1.00 67.75 463 ILE A CA 1
ATOM 396 C C . ILE A 1 295 ? -105.423 -5.618 84.628 1.00 64.67 463 ILE A C 1
ATOM 397 O O . ILE A 1 295 ? -104.879 -6.585 84.098 1.00 71.78 463 ILE A O 1
ATOM 402 N N . LYS A 1 296 ? -105.987 -5.683 85.829 1.00 53.91 464 LYS A N 1
ATOM 403 C CA . LYS A 1 296 ? -106.079 -6.949 86.546 1.00 53.74 464 LYS A CA 1
ATOM 404 C C . LYS A 1 296 ? -107.109 -7.851 85.885 1.00 58.02 464 LYS A C 1
ATOM 405 O O . LYS A 1 296 ? -107.958 -7.379 85.134 1.00 80.28 464 LYS A O 1
ATOM 411 N N . GLU A 1 297 ? -107.036 -9.147 86.170 1.00 65.84 465 GLU A N 1
ATOM 412 C CA . GLU A 1 297 ? -108.006 -10.094 85.635 1.00 82.91 465 GLU A CA 1
ATOM 413 C C . GLU A 1 297 ? -109.408 -9.752 86.123 1.00 92.88 465 GLU A C 1
ATOM 414 O O . GLU A 1 297 ? -109.573 -9.119 87.165 1.00 90.76 465 GLU A O 1
ATOM 420 N N . SER A 1 298 ? -110.413 -10.172 85.361 1.00 94.06 466 SER A N 1
ATOM 421 C CA . SER A 1 298 ? -111.803 -9.861 85.675 1.00 87.94 466 SER A CA 1
ATOM 422 C C . SER A 1 298 ? -112.231 -10.444 87.017 1.00 89.49 466 SER A C 1
ATOM 423 O O . SER A 1 298 ? -113.083 -9.882 87.704 1.00 88.41 466 SER A O 1
ATOM 426 N N . ALA A 1 299 ? -111.630 -11.569 87.387 1.00 87.63 467 ALA A N 1
ATOM 427 C CA . ALA A 1 299 ? -111.994 -12.267 88.613 1.00 80.88 467 ALA A CA 1
ATOM 428 C C . ALA A 1 299 ? -111.494 -11.542 89.859 1.00 73.84 467 ALA A C 1
ATOM 429 O O . ALA A 1 299 ? -111.938 -11.830 90.970 1.00 64.83 467 ALA A O 1
ATOM 431 N N . GLN A 1 300 ? -110.573 -10.604 89.672 1.00 79.31 468 GLN A N 1
ATOM 432 C CA . GLN A 1 300 ? -109.957 -9.911 90.798 1.00 92.66 468 GLN A CA 1
ATOM 433 C C . GLN A 1 300 ? -110.345 -8.437 90.851 1.00 93.41 468 GLN A C 1
ATOM 434 O O . GLN A 1 300 ? -110.590 -7.890 91.925 1.00 111.85 468 GLN A O 1
ATOM 440 N N . GLY A 1 301 ? -110.395 -7.796 89.689 1.00 83.61 469 GLY A N 1
ATOM 441 C CA . GLY A 1 301 ? -110.746 -6.391 89.616 1.00 78.60 469 GLY A CA 1
ATOM 442 C C . GLY A 1 301 ? -111.713 -6.104 88.488 1.00 80.05 469 GLY A C 1
ATOM 443 O O . GLY A 1 301 ? -112.928 -6.095 88.684 1.00 89.82 469 GLY A O 1
ATOM 444 N N . GLY A 1 302 ? -111.171 -5.870 87.299 1.00 71.14 470 GLY A N 1
ATOM 445 C CA . GLY A 1 302 ? -111.987 -5.604 86.132 1.00 83.88 470 GLY A CA 1
ATOM 446 C C . GLY A 1 302 ? -111.152 -5.345 84.896 1.00 81.79 470 GLY A C 1
ATOM 447 O O . GLY A 1 302 ? -109.925 -5.347 84.958 1.00 75.25 470 GLY A O 1
ATOM 448 N N . MET A 1 303 ? -111.830 -5.142 83.770 1.00 102.10 471 MET A N 1
ATOM 449 C CA . MET A 1 303 ? -111.192 -4.806 82.497 1.00 98.74 471 MET A CA 1
ATOM 450 C C . MET A 1 303 ? -110.165 -5.837 82.025 1.00 94.24 471 MET A C 1
ATOM 451 O O . MET A 1 303 ? -109.361 -5.553 81.142 1.00 77.13 471 MET A O 1
ATOM 456 N N . GLY A 1 304 ? -110.206 -7.030 82.611 1.00 94.72 472 GLY A N 1
ATOM 457 C CA . GLY A 1 304 ? -109.399 -8.152 82.158 1.00 83.91 472 GLY A CA 1
ATOM 458 C C . GLY A 1 304 ? -107.894 -7.959 82.151 1.00 90.36 472 GLY A C 1
ATOM 459 O O . GLY A 1 304 ? -107.393 -6.880 82.463 1.00 100.22 472 GLY A O 1
ATOM 460 N N . PRO A 1 305 ? -107.158 -9.020 81.793 1.00 87.94 473 PRO A N 1
ATOM 461 C CA . PRO A 1 305 ? -105.692 -9.006 81.766 1.00 78.49 473 PRO A CA 1
ATOM 462 C C . PRO A 1 305 ? -105.120 -8.207 80.600 1.00 72.81 473 PRO A C 1
ATOM 463 O O . PRO A 1 305 ? -104.178 -7.439 80.788 1.00 51.63 473 PRO A O 1
ATOM 467 N N . HIS A 1 306 ? -105.686 -8.385 79.411 1.00 80.58 474 HIS A N 1
ATOM 468 C CA . HIS A 1 306 ? -105.114 -7.803 78.203 1.00 74.97 474 HIS A CA 1
ATOM 469 C C . HIS A 1 306 ? -106.050 -6.797 77.544 1.00 73.38 474 HIS A C 1
ATOM 470 O O . HIS A 1 306 ? -107.259 -6.819 77.770 1.00 77.52 474 HIS A O 1
ATOM 477 N N . GLY A 1 307 ? -105.482 -5.918 76.724 1.00 68.58 475 GLY A N 1
ATOM 478 C CA . GLY A 1 307 ? -106.260 -4.890 76.059 1.00 62.55 475 GLY A CA 1
ATOM 479 C C . GLY A 1 307 ? -105.657 -4.389 74.762 1.00 69.98 475 GLY A C 1
ATOM 480 O O . GLY A 1 307 ? -104.538 -4.754 74.401 1.00 79.12 475 GLY A O 1
ATOM 481 N N . LEU A 1 308 ? -106.404 -3.540 74.064 1.00 68.23 476 LEU A N 1
ATOM 482 C CA . LEU A 1 308 ? -105.993 -3.038 72.759 1.00 66.58 476 LEU A CA 1
ATOM 483 C C . LEU A 1 308 ? -106.185 -1.528 72.651 1.00 70.15 476 LEU A C 1
ATOM 484 O O . LEU A 1 308 ? -107.158 -0.979 73.165 1.00 71.05 476 LEU A O 1
ATOM 489 N N . CYS A 1 309 ? -105.250 -0.863 71.978 1.00 75.06 477 CYS A N 1
ATOM 490 C CA . CYS A 1 309 ? -105.327 0.579 71.778 1.00 57.99 477 CYS A CA 1
ATOM 491 C C . CYS A 1 309 ? -105.097 0.955 70.320 1.00 67.17 477 CYS A C 1
ATOM 492 O O . CYS A 1 309 ? -104.090 0.579 69.725 1.00 86.44 477 CYS A O 1
ATOM 495 N N . ILE A 1 310 ? -106.035 1.703 69.749 1.00 75.56 478 ILE A N 1
ATOM 496 C CA . ILE A 1 310 ? -105.920 2.152 68.368 1.00 69.77 478 ILE A CA 1
ATOM 497 C C . ILE A 1 310 ? -105.990 3.672 68.296 1.00 66.30 478 ILE A C 1
ATOM 498 O O . ILE A 1 310 ? -106.847 4.292 68.924 1.00 78.63 478 ILE A O 1
ATOM 503 N N . GLY A 1 311 ? -105.078 4.268 67.537 1.00 73.06 479 GLY A N 1
ATOM 504 C CA . GLY A 1 311 ? -105.055 5.706 67.364 1.00 77.88 479 GLY A CA 1
ATOM 505 C C . GLY A 1 311 ? -104.194 6.118 66.189 1.00 87.27 479 GLY A C 1
ATOM 506 O O . GLY A 1 311 ? -103.003 5.814 66.144 1.00 91.08 479 GLY A O 1
ATOM 507 N N . ALA A 1 312 ? -104.799 6.813 65.232 1.00 83.91 480 ALA A N 1
ATOM 508 C CA . ALA A 1 312 ? -104.079 7.283 64.055 1.00 80.41 480 ALA A CA 1
ATOM 509 C C . ALA A 1 312 ? -103.061 8.352 64.432 1.00 88.37 480 ALA A C 1
ATOM 510 O O . ALA A 1 312 ? -102.972 8.758 65.590 1.00 97.67 480 ALA A O 1
ATOM 512 N N . THR A 1 313 ? -102.293 8.806 63.447 1.00 81.75 481 THR A N 1
ATOM 513 C CA . THR A 1 313 ? -101.263 9.810 63.683 1.00 88.64 481 THR A CA 1
ATOM 514 C C . THR A 1 313 ? -101.870 11.133 64.134 1.00 89.01 481 THR A C 1
ATOM 515 O O . THR A 1 313 ? -102.730 11.693 63.457 1.00 93.62 481 THR A O 1
ATOM 519 N N . GLY A 1 314 ? -101.421 11.623 65.284 1.00 90.61 482 GLY A N 1
ATOM 520 C CA . GLY A 1 314 ? -101.898 12.888 65.810 1.00 95.44 482 GLY A CA 1
ATOM 521 C C . GLY A 1 314 ? -102.961 12.723 66.877 1.00 97.86 482 GLY A C 1
ATOM 522 O O . GLY A 1 314 ? -103.492 13.707 67.391 1.00 107.41 482 GLY A O 1
ATOM 523 N N . SER A 1 315 ? -103.274 11.476 67.212 1.00 96.33 483 SER A N 1
ATOM 524 C CA . SER A 1 315 ? -104.273 11.191 68.234 1.00 90.72 483 SER A CA 1
ATOM 525 C C . SER A 1 315 ? -103.635 11.110 69.615 1.00 81.42 483 SER A C 1
ATOM 526 O O . SER A 1 315 ? -104.329 11.008 70.625 1.00 79.72 483 SER A O 1
ATOM 529 N N . GLY A 1 316 ? -102.307 11.155 69.652 1.00 88.51 484 GLY A N 1
ATOM 530 C CA . GLY A 1 316 ? -101.578 11.107 70.905 1.00 80.86 484 GLY A CA 1
ATOM 531 C C . GLY A 1 316 ? -101.380 9.695 71.417 1.00 85.65 484 GLY A C 1
ATOM 532 O O . GLY A 1 316 ? -101.208 9.483 72.617 1.00 82.38 484 GLY A O 1
ATOM 533 N N . LYS A 1 317 ? -101.407 8.728 70.504 1.00 89.46 485 LYS A N 1
ATOM 534 C CA . LYS A 1 317 ? -101.208 7.325 70.856 1.00 68.24 485 LYS A CA 1
ATOM 535 C C . LYS A 1 317 ? -99.863 7.119 71.537 1.00 69.34 485 LYS A C 1
ATOM 536 O O . LYS A 1 317 ? -99.760 6.387 72.519 1.00 71.16 485 LYS A O 1
ATOM 542 N N . SER A 1 318 ? -98.836 7.774 71.009 1.00 76.97 486 SER A N 1
ATOM 543 C CA . SER A 1 318 ? -97.501 7.692 71.582 1.00 79.81 486 SER A CA 1
ATOM 544 C C . SER A 1 318 ? -97.472 8.276 72.990 1.00 78.28 486 SER A C 1
ATOM 545 O O . SER A 1 318 ? -96.875 7.700 73.897 1.00 75.81 486 SER A O 1
ATOM 548 N N . GLU A 1 319 ? -98.130 9.416 73.167 1.00 79.66 487 GLU A N 1
ATOM 549 C CA . GLU A 1 319 ? -98.133 10.106 74.452 1.00 74.41 487 GLU A CA 1
ATOM 550 C C . GLU A 1 319 ? -98.955 9.357 75.495 1.00 69.77 487 GLU A C 1
ATOM 551 O O . GLU A 1 319 ? -98.646 9.397 76.685 1.00 77.01 487 GLU A O 1
ATOM 557 N N . LEU A 1 320 ? -100.002 8.674 75.045 1.00 66.03 488 LEU A N 1
ATOM 558 C CA . LEU A 1 320 ? -100.841 7.894 75.947 1.00 60.07 488 LEU A CA 1
ATOM 559 C C . LEU A 1 320 ? -100.067 6.722 76.535 1.00 65.59 488 LEU A C 1
ATOM 560 O O . LEU A 1 320 ? -100.157 6.445 77.730 1.00 66.32 488 LEU A O 1
ATOM 565 N N . LEU A 1 321 ? -99.308 6.037 75.686 1.00 62.29 489 LEU A N 1
ATOM 566 C CA . LEU A 1 321 ? -98.526 4.883 76.112 1.00 58.57 489 LEU A CA 1
ATOM 567 C C . LEU A 1 321 ? -97.449 5.277 77.115 1.00 62.78 489 LEU A C 1
ATOM 568 O O . LEU A 1 321 ? -97.141 4.521 78.033 1.00 56.81 489 LEU A O 1
ATOM 573 N N . ARG A 1 322 ? -96.878 6.463 76.935 1.00 61.81 490 ARG A N 1
ATOM 574 C CA . ARG A 1 322 ? -95.886 6.981 77.868 1.00 64.27 490 ARG A CA 1
ATOM 575 C C . ARG A 1 322 ? -96.525 7.259 79.220 1.00 65.49 490 ARG A C 1
ATOM 576 O O . ARG A 1 322 ? -95.964 6.933 80.264 1.00 65.25 490 ARG A O 1
ATOM 584 N N . THR A 1 323 ? -97.707 7.862 79.186 1.00 65.46 491 THR A N 1
ATOM 585 C CA . THR A 1 323 ? -98.422 8.230 80.400 1.00 69.92 491 THR A CA 1
ATOM 586 C C . THR A 1 323 ? -98.830 7.000 81.202 1.00 68.46 491 THR A C 1
ATOM 587 O O . THR A 1 323 ? -98.710 6.983 82.425 1.00 64.83 491 THR A O 1
ATOM 591 N N . LEU A 1 324 ? -99.307 5.972 80.509 1.00 55.44 492 LEU A N 1
ATOM 592 C CA . LEU A 1 324 ? -99.744 4.746 81.167 1.00 49.33 492 LEU A CA 1
ATOM 593 C C . LEU A 1 324 ? -98.588 4.039 81.862 1.00 63.33 492 LEU A C 1
ATOM 594 O O . LEU A 1 324 ? -98.706 3.626 83.013 1.00 66.26 492 LEU A O 1
ATOM 599 N N . VAL A 1 325 ? -97.472 3.902 81.154 1.00 63.73 493 VAL A N 1
ATOM 600 C CA . VAL A 1 325 ? -96.297 3.233 81.698 1.00 60.68 493 VAL A CA 1
ATOM 601 C C . VAL A 1 325 ? -95.709 4.003 82.877 1.00 62.05 493 VAL A C 1
ATOM 602 O O . VAL A 1 325 ? -95.444 3.429 83.933 1.00 57.23 493 VAL A O 1
ATOM 606 N N . LEU A 1 326 ? -95.516 5.305 82.695 1.00 60.60 494 LEU A N 1
ATOM 607 C CA . LEU A 1 326 ? -94.921 6.143 83.730 1.00 62.47 494 LEU A CA 1
ATOM 608 C C . LEU A 1 326 ? -95.778 6.175 84.991 1.00 68.58 494 LEU A C 1
ATOM 609 O O . LEU A 1 326 ? -95.254 6.207 86.103 1.00 69.52 494 LEU A O 1
ATOM 614 N N . ALA A 1 327 ? -97.095 6.163 84.813 1.00 65.82 495 ALA A N 1
ATOM 615 C CA . ALA A 1 327 ? -98.017 6.154 85.943 1.00 57.77 495 ALA A CA 1
ATOM 616 C C . ALA A 1 327 ? -97.878 4.865 86.740 1.00 60.91 495 ALA A C 1
ATOM 617 O O . ALA A 1 327 ? -97.798 4.890 87.967 1.00 64.49 495 ALA A O 1
ATOM 619 N N . LEU A 1 328 ? -97.852 3.740 86.034 1.00 56.16 496 LEU A N 1
ATOM 620 C CA . LEU A 1 328 ? -97.672 2.439 86.667 1.00 53.01 496 LEU A CA 1
ATOM 621 C C . LEU A 1 328 ? -96.332 2.364 87.388 1.00 68.68 496 LEU A C 1
ATOM 622 O O . LEU A 1 328 ? -96.220 1.748 88.447 1.00 72.08 496 LEU A O 1
ATOM 627 N N . ALA A 1 329 ? -95.320 2.999 86.809 1.00 59.16 497 ALA A N 1
ATOM 628 C CA . ALA A 1 329 ? -93.986 3.011 87.394 1.00 53.20 497 ALA A CA 1
ATOM 629 C C . ALA A 1 329 ? -93.955 3.821 88.685 1.00 59.94 497 ALA A C 1
ATOM 630 O O . ALA A 1 329 ? -93.181 3.526 89.592 1.00 65.88 497 ALA A O 1
ATOM 632 N N . MET A 1 330 ? -94.802 4.841 88.762 1.00 57.63 498 MET A N 1
ATOM 633 C CA . MET A 1 330 ? -94.841 5.717 89.927 1.00 62.64 498 MET A CA 1
ATOM 634 C C . MET A 1 330 ? -95.751 5.183 91.024 1.00 71.11 498 MET A C 1
ATOM 635 O O . MET A 1 330 ? -95.840 5.765 92.103 1.00 76.25 498 MET A O 1
ATOM 640 N N . THR A 1 331 ? -96.429 4.076 90.747 1.00 66.11 499 THR A N 1
ATOM 641 C CA . THR A 1 331 ? -97.388 3.521 91.692 1.00 67.46 499 THR A CA 1
ATOM 642 C C . THR A 1 331 ? -96.991 2.123 92.144 1.00 71.47 499 THR A C 1
ATOM 643 O O . THR A 1 331 ? -97.540 1.594 93.110 1.00 73.46 499 THR A O 1
ATOM 647 N N . HIS A 1 332 ? -96.036 1.527 91.440 1.00 75.86 500 HIS A N 1
ATOM 648 C CA . HIS A 1 332 ? -95.579 0.183 91.763 1.00 73.38 500 HIS A CA 1
ATOM 649 C C . HIS A 1 332 ? -94.059 0.095 91.764 1.00 81.66 500 HIS A C 1
ATOM 650 O O . HIS A 1 332 ? -93.383 0.821 91.037 1.00 84.15 500 HIS A O 1
ATOM 657 N N . SER A 1 333 ? -93.529 -0.800 92.590 1.00 82.82 501 SER A N 1
ATOM 658 C CA . SER A 1 333 ? -92.095 -1.047 92.637 1.00 79.56 501 SER A CA 1
ATOM 659 C C . SER A 1 333 ? -91.705 -2.041 91.551 1.00 86.19 501 SER A C 1
ATOM 660 O O . SER A 1 333 ? -92.538 -2.831 91.110 1.00 81.57 501 SER A O 1
ATOM 663 N N . PRO A 1 334 ? -90.435 -2.008 91.113 1.00 80.98 502 PRO A N 1
ATOM 664 C CA . PRO A 1 334 ? -89.940 -2.998 90.151 1.00 76.42 502 PRO A CA 1
ATOM 665 C C . PRO A 1 334 ? -90.031 -4.412 90.711 1.00 86.24 502 PRO A C 1
ATOM 666 O O . PRO A 1 334 ? -89.969 -5.390 89.967 1.00 82.55 502 PRO A O 1
ATOM 670 N N . GLU A 1 335 ? -90.181 -4.499 92.027 1.00 81.90 503 GLU A N 1
ATOM 671 C CA . GLU A 1 335 ? -90.315 -5.766 92.727 1.00 81.02 503 GLU A CA 1
ATOM 672 C C . GLU A 1 335 ? -91.606 -6.483 92.343 1.00 84.10 503 GLU A C 1
ATOM 673 O O . GLU A 1 335 ? -91.677 -7.710 92.378 1.00 83.41 503 GLU A O 1
ATOM 679 N N . VAL A 1 336 ? -92.624 -5.713 91.969 1.00 82.00 504 VAL A N 1
ATOM 680 C CA . VAL A 1 336 ? -93.934 -6.279 91.665 1.00 72.32 504 VAL A CA 1
ATOM 681 C C . VAL A 1 336 ? -94.398 -6.000 90.238 1.00 74.75 504 VAL A C 1
ATOM 682 O O . VAL A 1 336 ? -95.467 -6.455 89.833 1.00 70.17 504 VAL A O 1
ATOM 686 N N . LEU A 1 337 ? -93.597 -5.266 89.473 1.00 77.57 505 LEU A N 1
ATOM 687 C CA . LEU A 1 337 ? -93.979 -4.925 88.106 1.00 72.20 505 LEU A CA 1
ATOM 688 C C . LEU A 1 337 ? -92.782 -4.686 87.190 1.00 74.12 505 LEU A C 1
ATOM 689 O O . LEU A 1 337 ? -91.919 -3.859 87.483 1.00 63.54 505 LEU A O 1
ATOM 694 N N . ASN A 1 338 ? -92.743 -5.412 86.077 1.00 62.71 506 ASN A N 1
ATOM 695 C CA . ASN A 1 338 ? -91.711 -5.219 85.064 1.00 64.51 506 ASN A CA 1
ATOM 696 C C . ASN A 1 338 ? -92.315 -4.977 83.685 1.00 67.23 506 ASN A C 1
ATOM 697 O O . ASN A 1 338 ? -93.389 -5.489 83.372 1.00 70.36 506 ASN A O 1
ATOM 702 N N . PHE A 1 339 ? -91.619 -4.199 82.862 1.00 71.09 507 PHE A N 1
ATOM 703 C CA . PHE A 1 339 ? -92.122 -3.846 81.538 1.00 66.86 507 PHE A CA 1
ATOM 704 C C . PHE A 1 339 ? -91.304 -4.457 80.407 1.00 58.86 507 PHE A C 1
ATOM 705 O O . PHE A 1 339 ? -90.096 -4.649 80.528 1.00 69.11 507 PHE A O 1
ATOM 713 N N . VAL A 1 340 ? -91.984 -4.762 79.308 1.00 59.66 508 VAL A N 1
ATOM 714 C CA . VAL A 1 340 ? -91.325 -5.083 78.050 1.00 56.04 508 VAL A CA 1
ATOM 715 C C . VAL A 1 340 ? -91.898 -4.166 76.979 1.00 71.31 508 VAL A C 1
ATOM 716 O O . VAL A 1 340 ? -92.988 -4.403 76.461 1.00 74.91 508 VAL A O 1
ATOM 720 N N . LEU A 1 341 ? -91.163 -3.106 76.667 1.00 60.50 509 LEU A N 1
ATOM 721 C CA . LEU A 1 341 ? -91.649 -2.082 75.755 1.00 56.73 509 LEU A CA 1
ATOM 722 C C . LEU A 1 341 ? -91.187 -2.352 74.329 1.00 58.67 509 LEU A C 1
ATOM 723 O O . LEU A 1 341 ? -89.993 -2.330 74.037 1.00 70.84 509 LEU A O 1
ATOM 728 N N . VAL A 1 342 ? -92.145 -2.609 73.444 1.00 59.47 510 VAL A N 1
ATOM 729 C CA . VAL A 1 342 ? -91.837 -2.999 72.075 1.00 61.23 510 VAL A CA 1
ATOM 730 C C . VAL A 1 342 ? -92.496 -2.084 71.047 1.00 71.98 510 VAL A C 1
ATOM 731 O O . VAL A 1 342 ? -93.695 -1.821 71.115 1.00 68.85 510 VAL A O 1
ATOM 735 N N . ASP A 1 343 ? -91.700 -1.600 70.099 1.00 75.97 511 ASP A N 1
ATOM 736 C CA . ASP A 1 343 ? -92.219 -0.834 68.973 1.00 86.27 511 ASP A CA 1
ATOM 737 C C . ASP A 1 343 ? -91.706 -1.442 67.673 1.00 82.51 511 ASP A C 1
ATOM 738 O O . ASP A 1 343 ? -90.499 -1.552 67.468 1.00 84.77 511 ASP A O 1
ATOM 743 N N . PHE A 1 344 ? -92.627 -1.840 66.801 1.00 76.89 512 PHE A N 1
ATOM 744 C CA . PHE A 1 344 ? -92.260 -2.488 65.547 1.00 80.28 512 PHE A CA 1
ATOM 745 C C . PHE A 1 344 ? -91.499 -1.544 64.624 1.00 89.98 512 PHE A C 1
ATOM 746 O O . PHE A 1 344 ? -90.514 -1.935 63.999 1.00 103.86 512 PHE A O 1
ATOM 754 N N . LYS A 1 345 ? -91.962 -0.301 64.542 1.00 86.88 513 LYS A N 1
ATOM 755 C CA . LYS A 1 345 ? -91.295 0.705 63.726 1.00 93.01 513 LYS A CA 1
ATOM 756 C C . LYS A 1 345 ? -90.437 1.614 64.603 1.00 92.09 513 LYS A C 1
ATOM 757 O O . LYS A 1 345 ? -90.558 1.601 65.827 1.00 98.38 513 LYS A O 1
ATOM 763 N N . GLY A 1 346 ? -89.572 2.404 63.974 1.00 106.11 514 GLY A N 1
ATOM 764 C CA . GLY A 1 346 ? -88.620 3.229 64.698 1.00 111.33 514 GLY A CA 1
ATOM 765 C C . GLY A 1 346 ? -89.224 4.378 65.483 1.00 106.36 514 GLY A C 1
ATOM 766 O O . GLY A 1 346 ? -88.798 5.524 65.345 1.00 109.49 514 GLY A O 1
ATOM 767 N N . GLY A 1 347 ? -90.211 4.072 66.318 1.00 105.17 515 GLY A N 1
ATOM 768 C CA . GLY A 1 347 ? -90.846 5.080 67.144 1.00 101.56 515 GLY A CA 1
ATOM 769 C C . GLY A 1 347 ? -90.055 5.352 68.407 1.00 101.22 515 GLY A C 1
ATOM 770 O O . GLY A 1 347 ? -89.490 4.437 69.006 1.00 99.74 515 GLY A O 1
ATOM 771 N N . ALA A 1 348 ? -90.008 6.617 68.810 1.00 92.42 516 ALA A N 1
ATOM 772 C CA . ALA A 1 348 ? -89.312 7.005 70.028 1.00 93.30 516 ALA A CA 1
ATOM 773 C C . ALA A 1 348 ? -90.298 7.155 71.178 1.00 92.01 516 ALA A C 1
ATOM 774 O O . ALA A 1 348 ? -90.179 8.066 71.997 1.00 90.10 516 ALA A O 1
ATOM 776 N N . THR A 1 349 ? -91.273 6.253 71.228 1.00 90.53 517 THR A N 1
ATOM 777 C CA . THR A 1 349 ? -92.297 6.277 72.263 1.00 76.04 517 THR A CA 1
ATOM 778 C C . THR A 1 349 ? -91.690 6.083 73.646 1.00 75.79 517 THR A C 1
ATOM 779 O O . THR A 1 349 ? -91.985 6.832 74.575 1.00 77.74 517 THR A O 1
ATOM 783 N N . PHE A 1 350 ? -90.830 5.080 73.774 1.00 85.64 518 PHE A N 1
ATOM 784 C CA . PHE A 1 350 ? -90.253 4.736 75.065 1.00 86.66 518 PHE A CA 1
ATOM 785 C C . PHE A 1 350 ? -88.833 5.271 75.215 1.00 88.16 518 PHE A C 1
ATOM 786 O O . PHE A 1 350 ? -88.003 4.670 75.894 1.00 93.48 518 PHE A O 1
ATOM 794 N N . LEU A 1 351 ? -88.559 6.406 74.581 1.00 86.60 519 LEU A N 1
ATOM 795 C CA . LEU A 1 351 ? -87.238 7.016 74.658 1.00 89.60 519 LEU A CA 1
ATOM 796 C C . LEU A 1 351 ? -87.035 7.708 76.001 1.00 78.73 519 LEU A C 1
ATOM 797 O O . LEU A 1 351 ? -87.640 8.744 76.274 1.00 91.21 519 LEU A O 1
ATOM 802 N N . GLY A 1 352 ? -86.180 7.127 76.835 1.00 80.78 520 GLY A N 1
ATOM 803 C CA . GLY A 1 352 ? -85.905 7.675 78.151 1.00 86.11 520 GLY A CA 1
ATOM 804 C C . GLY A 1 352 ? -86.329 6.733 79.260 1.00 76.39 520 GLY A C 1
ATOM 805 O O . GLY A 1 352 ? -86.094 6.999 80.437 1.00 76.33 520 GLY A O 1
ATOM 806 N N . MET A 1 353 ? -86.953 5.624 78.878 1.00 84.76 521 MET A N 1
ATOM 807 C CA . MET A 1 353 ? -87.441 4.641 79.839 1.00 88.51 521 MET A CA 1
ATOM 808 C C . MET A 1 353 ? -86.318 3.766 80.388 1.00 89.80 521 MET A C 1
ATOM 809 O O . MET A 1 353 ? -86.524 3.011 81.337 1.00 88.49 521 MET A O 1
ATOM 814 N N . GLU A 1 354 ? -85.137 3.871 79.786 1.00 103.23 522 GLU A N 1
ATOM 815 C CA . GLU A 1 354 ? -84.011 3.004 80.126 1.00 91.23 522 GLU A CA 1
ATOM 816 C C . GLU A 1 354 ? -83.615 3.088 81.598 1.00 89.62 522 GLU A C 1
ATOM 817 O O . GLU A 1 354 ? -83.212 2.091 82.197 1.00 84.45 522 GLU A O 1
ATOM 823 N N . GLY A 1 355 ? -83.734 4.278 82.175 1.00 91.61 523 GLY A N 1
ATOM 824 C CA . GLY A 1 355 ? -83.324 4.507 83.549 1.00 88.98 523 GLY A CA 1
ATOM 825 C C . GLY A 1 355 ? -84.147 3.755 84.577 1.00 81.32 523 GLY A C 1
ATOM 826 O O . GLY A 1 355 ? -83.651 3.418 85.652 1.00 81.54 523 GLY A O 1
ATOM 827 N N . LEU A 1 356 ? -85.406 3.488 84.249 1.00 90.33 524 LEU A N 1
ATOM 828 C CA . LEU A 1 356 ? -86.308 2.811 85.173 1.00 84.15 524 LEU A CA 1
ATOM 829 C C . LEU A 1 356 ? -85.905 1.358 85.393 1.00 80.16 524 LEU A C 1
ATOM 830 O O . LEU A 1 356 ? -85.579 0.643 84.446 1.00 78.88 524 LEU A O 1
ATOM 835 N N . ARG A 1 357 ? -85.934 0.928 86.650 1.00 85.62 525 ARG A N 1
ATOM 836 C CA . ARG A 1 357 ? -85.605 -0.449 86.999 1.00 88.52 525 ARG A CA 1
ATOM 837 C C . ARG A 1 357 ? -86.742 -1.393 86.628 1.00 83.31 525 ARG A C 1
ATOM 838 O O . ARG A 1 357 ? -86.577 -2.611 86.637 1.00 81.37 525 ARG A O 1
ATOM 846 N N . HIS A 1 358 ? -87.899 -0.825 86.309 1.00 74.79 526 HIS A N 1
ATOM 847 C CA . HIS A 1 358 ? -89.053 -1.618 85.913 1.00 71.05 526 HIS A CA 1
ATOM 848 C C . HIS A 1 358 ? -88.855 -2.204 84.522 1.00 76.10 526 HIS A C 1
ATOM 849 O O . HIS A 1 358 ? -89.323 -3.301 84.225 1.00 72.58 526 HIS A O 1
ATOM 856 N N . VAL A 1 359 ? -88.156 -1.463 83.670 1.00 76.82 527 VAL A N 1
ATOM 857 C CA . VAL A 1 359 ? -88.003 -1.850 82.275 1.00 79.52 527 VAL A CA 1
ATOM 858 C C . VAL A 1 359 ? -86.944 -2.927 82.082 1.00 78.05 527 VAL A C 1
ATOM 859 O O . VAL A 1 359 ? -85.756 -2.691 82.296 1.00 76.75 527 VAL A O 1
ATOM 863 N N . SER A 1 360 ? -87.385 -4.110 81.669 1.00 75.05 528 SER A N 1
ATOM 864 C CA . SER A 1 360 ? -86.474 -5.212 81.396 1.00 76.05 528 SER A CA 1
ATOM 865 C C . SER A 1 360 ? -85.835 -5.068 80.021 1.00 77.29 528 SER A C 1
ATOM 866 O O . SER A 1 360 ? -84.674 -5.427 79.828 1.00 83.42 528 SER A O 1
ATOM 869 N N . ALA A 1 361 ? -86.597 -4.538 79.068 1.00 77.96 529 ALA A N 1
ATOM 870 C CA . ALA A 1 361 ? -86.115 -4.408 77.697 1.00 75.10 529 ALA A CA 1
ATOM 871 C C . ALA A 1 361 ? -86.906 -3.385 76.889 1.00 83.74 529 ALA A C 1
ATOM 872 O O . ALA A 1 361 ? -88.130 -3.315 76.981 1.00 86.98 529 ALA A O 1
ATOM 874 N N . ILE A 1 362 ? -86.191 -2.594 76.094 1.00 78.59 530 ILE A N 1
ATOM 875 C CA . ILE A 1 362 ? -86.817 -1.689 75.137 1.00 67.96 530 ILE A CA 1
ATOM 876 C C . ILE A 1 362 ? -86.453 -2.119 73.722 1.00 70.07 530 ILE A C 1
ATOM 877 O O . ILE A 1 362 ? -85.375 -1.797 73.222 1.00 86.87 530 ILE A O 1
ATOM 882 N N . ILE A 1 363 ? -87.351 -2.860 73.085 1.00 65.71 531 ILE A N 1
ATOM 883 C CA . ILE A 1 363 ? -87.103 -3.370 71.745 1.00 67.19 531 ILE A CA 1
ATOM 884 C C . ILE A 1 363 ? -87.713 -2.450 70.694 1.00 82.61 531 ILE A C 1
ATOM 885 O O . ILE A 1 363 ? -88.908 -2.520 70.412 1.00 87.93 531 ILE A O 1
ATOM 890 N N . THR A 1 364 ? -86.883 -1.586 70.120 1.00 87.29 532 THR A N 1
ATOM 891 C CA . THR A 1 364 ? -87.348 -0.625 69.129 1.00 89.34 532 THR A CA 1
ATOM 892 C C . THR A 1 364 ? -86.832 -0.959 67.736 1.00 89.93 532 THR A C 1
ATOM 893 O O . THR A 1 364 ? -85.794 -1.605 67.589 1.00 97.78 532 THR A O 1
ATOM 897 N N . ASN A 1 365 ? -87.574 -0.519 66.723 1.00 87.52 533 ASN A N 1
ATOM 898 C CA . ASN A 1 365 ? -87.176 -0.661 65.326 1.00 94.87 533 ASN A CA 1
ATOM 899 C C . ASN A 1 365 ? -86.938 -2.113 64.917 1.00 87.86 533 ASN A C 1
ATOM 900 O O . ASN A 1 365 ? -85.804 -2.590 64.916 1.00 87.92 533 ASN A O 1
ATOM 905 N N . LEU A 1 366 ? -88.016 -2.809 64.567 1.00 84.77 534 LEU A N 1
ATOM 906 C CA . LEU A 1 366 ? -87.928 -4.204 64.150 1.00 74.98 534 LEU A CA 1
ATOM 907 C C . LEU A 1 366 ? -88.274 -4.371 62.677 1.00 85.10 534 LEU A C 1
ATOM 908 O O . LEU A 1 366 ? -88.066 -5.438 62.100 1.00 94.84 534 LEU A O 1
ATOM 913 N N . GLU A 1 367 ? -88.803 -3.312 62.075 1.00 89.80 535 GLU A N 1
ATOM 914 C CA . GLU A 1 367 ? -89.185 -3.336 60.669 1.00 99.93 535 GLU A CA 1
ATOM 915 C C . GLU A 1 367 ? -87.966 -3.515 59.770 1.00 107.04 535 GLU A C 1
ATOM 916 O O . GLU A 1 367 ? -88.078 -3.999 58.645 1.00 106.92 535 GLU A O 1
ATOM 922 N N . GLU A 1 368 ? -86.802 -3.124 60.278 1.00 99.44 536 GLU A N 1
ATOM 923 C CA . GLU A 1 368 ? -85.567 -3.205 59.513 1.00 108.63 536 GLU A CA 1
ATOM 924 C C . GLU A 1 368 ? -84.942 -4.587 59.650 1.00 111.83 536 GLU A C 1
ATOM 925 O O . GLU A 1 368 ? -85.029 -5.405 58.734 1.00 116.74 536 GLU A O 1
ATOM 931 N N . GLU A 1 369 ? -84.316 -4.853 60.791 1.00 109.77 537 GLU A N 1
ATOM 932 C CA . GLU A 1 369 ? -83.802 -6.188 61.064 1.00 105.97 537 GLU A CA 1
ATOM 933 C C . GLU A 1 369 ? -84.966 -7.125 61.364 1.00 88.95 537 GLU A C 1
ATOM 934 O O . GLU A 1 369 ? -85.238 -7.451 62.517 1.00 86.15 537 GLU A O 1
ATOM 940 N N . LEU A 1 370 ? -85.647 -7.546 60.304 1.00 89.01 538 LEU A N 1
ATOM 941 C CA . LEU A 1 370 ? -86.850 -8.368 60.405 1.00 83.31 538 LEU A CA 1
ATOM 942 C C . LEU A 1 370 ? -86.694 -9.693 61.173 1.00 85.25 538 LEU A C 1
ATOM 943 O O . LEU A 1 370 ? -87.612 -10.083 61.893 1.00 83.81 538 LEU A O 1
ATOM 948 N N . PRO A 1 371 ? -85.554 -10.401 61.019 1.00 92.63 539 PRO A N 1
ATOM 949 C CA . PRO A 1 371 ? -85.439 -11.652 61.781 1.00 81.74 539 PRO A CA 1
ATOM 950 C C . PRO A 1 371 ? -85.471 -11.479 63.302 1.00 85.31 539 PRO A C 1
ATOM 951 O O . PRO A 1 371 ? -85.690 -12.460 64.010 1.00 93.47 539 PRO A O 1
ATOM 955 N N . LEU A 1 372 ? -85.259 -10.260 63.790 1.00 76.75 540 LEU A N 1
ATOM 956 C CA . LEU A 1 372 ? -85.305 -9.996 65.226 1.00 75.67 540 LEU A CA 1
ATOM 957 C C . LEU A 1 372 ? -86.682 -10.298 65.807 1.00 80.32 540 LEU A C 1
ATOM 958 O O . LEU A 1 372 ? -86.810 -10.596 66.994 1.00 80.04 540 LEU A O 1
ATOM 963 N N . VAL A 1 373 ? -87.706 -10.212 64.965 1.00 74.99 541 VAL A N 1
ATOM 964 C CA . VAL A 1 373 ? -89.065 -10.546 65.370 1.00 77.56 541 VAL A CA 1
ATOM 965 C C . VAL A 1 373 ? -89.139 -12.000 65.821 1.00 79.96 541 VAL A C 1
ATOM 966 O O . VAL A 1 373 ? -89.718 -12.311 66.861 1.00 80.86 541 VAL A O 1
ATOM 970 N N . ASP A 1 374 ? -88.535 -12.884 65.034 1.00 86.36 542 ASP A N 1
ATOM 971 C CA . ASP A 1 374 ? -88.518 -14.306 65.351 1.00 84.79 542 ASP A CA 1
ATOM 972 C C . ASP A 1 374 ? -87.710 -14.582 66.614 1.00 76.84 542 ASP A C 1
ATOM 973 O O . ASP A 1 374 ? -88.026 -15.501 67.369 1.00 72.13 542 ASP A O 1
ATOM 978 N N . ARG A 1 375 ? -86.667 -13.790 66.842 1.00 78.08 543 ARG A N 1
ATOM 979 C CA . ARG A 1 375 ? -85.902 -13.902 68.076 1.00 76.27 543 ARG A CA 1
ATOM 980 C C . ARG A 1 375 ? -86.745 -13.443 69.257 1.00 77.03 543 ARG A C 1
ATOM 981 O O . ARG A 1 375 ? -86.782 -14.099 70.298 1.00 76.50 543 ARG A O 1
ATOM 989 N N . MET A 1 376 ? -87.424 -12.313 69.084 1.00 79.94 544 MET A N 1
ATOM 990 C CA . MET A 1 376 ? -88.288 -11.766 70.123 1.00 78.85 544 MET A CA 1
ATOM 991 C C . MET A 1 376 ? -89.399 -12.747 70.473 1.00 77.40 544 MET A C 1
ATOM 992 O O . MET A 1 376 ? -89.862 -12.795 71.611 1.00 77.33 544 MET A O 1
ATOM 997 N N . TYR A 1 377 ? -89.822 -13.527 69.483 1.00 72.90 545 TYR A N 1
ATOM 998 C CA . TYR A 1 377 ? -90.803 -14.580 69.703 1.00 73.81 545 TYR A CA 1
ATOM 999 C C . TYR A 1 377 ? -90.283 -15.566 70.739 1.00 75.99 545 TYR A C 1
ATOM 1000 O O . TYR A 1 377 ? -90.927 -15.809 71.756 1.00 84.59 545 TYR A O 1
ATOM 1009 N N . ASP A 1 378 ? -89.104 -16.120 70.474 1.00 85.89 546 ASP A N 1
ATOM 1010 C CA . ASP A 1 378 ? -88.508 -17.126 71.344 1.00 82.55 546 ASP A CA 1
ATOM 1011 C C . ASP A 1 378 ? -88.108 -16.548 72.698 1.00 79.74 546 ASP A C 1
ATOM 1012 O O . ASP A 1 378 ? -88.124 -17.249 73.708 1.00 93.65 546 ASP A O 1
ATOM 1017 N N . ALA A 1 379 ? -87.748 -15.269 72.714 1.00 77.77 547 ALA A N 1
ATOM 1018 C CA . ALA A 1 379 ? -87.363 -14.602 73.951 1.00 84.33 547 ALA A CA 1
ATOM 1019 C C . ALA A 1 379 ? -88.555 -14.485 74.893 1.00 86.13 547 ALA A C 1
ATOM 1020 O O . ALA A 1 379 ? -88.411 -14.594 76.110 1.00 81.61 547 ALA A O 1
ATOM 1022 N N . LEU A 1 380 ? -89.733 -14.264 74.319 1.00 88.31 548 LEU A N 1
ATOM 1023 C CA . LEU A 1 380 ? -90.959 -14.156 75.099 1.00 84.02 548 LEU A CA 1
ATOM 1024 C C . LEU A 1 380 ? -91.565 -15.531 75.345 1.00 77.89 548 LEU A C 1
ATOM 1025 O O . LEU A 1 380 ? -92.072 -15.808 76.431 1.00 81.38 548 LEU A O 1
ATOM 1030 N N . HIS A 1 381 ? -91.509 -16.385 74.328 1.00 76.30 549 HIS A N 1
ATOM 1031 C CA . HIS A 1 381 ? -91.972 -17.763 74.449 1.00 76.32 549 HIS A CA 1
ATOM 1032 C C . HIS A 1 381 ? -91.205 -18.473 75.556 1.00 79.53 549 HIS A C 1
ATOM 1033 O O . HIS A 1 381 ? -91.757 -19.310 76.269 1.00 83.68 549 HIS A O 1
ATOM 1040 N N . GLY A 1 382 ? -89.930 -18.127 75.697 1.00 82.95 550 GLY A N 1
ATOM 1041 C CA . GLY A 1 382 ? -89.102 -18.677 76.752 1.00 85.66 550 GLY A CA 1
ATOM 1042 C C . GLY A 1 382 ? -89.508 -18.154 78.115 1.00 78.18 550 GLY A C 1
ATOM 1043 O O . GLY A 1 382 ? -89.409 -18.864 79.114 1.00 87.25 550 GLY A O 1
ATOM 1044 N N . GLU A 1 383 ? -89.968 -16.908 78.155 1.00 71.94 551 GLU A N 1
ATOM 1045 C CA . GLU A 1 383 ? -90.408 -16.296 79.403 1.00 74.67 551 GLU A CA 1
ATOM 1046 C C . GLU A 1 383 ? -91.686 -16.954 79.907 1.00 80.59 551 GLU A C 1
ATOM 1047 O O . GLU A 1 383 ? -91.867 -17.139 81.110 1.00 79.18 551 GLU A O 1
ATOM 1053 N N . MET A 1 384 ? -92.567 -17.304 78.977 1.00 82.74 552 MET A N 1
ATOM 1054 C CA . MET A 1 384 ? -93.804 -17.999 79.308 1.00 86.33 552 MET A CA 1
ATOM 1055 C C . MET A 1 384 ? -93.501 -19.330 79.982 1.00 87.88 552 MET A C 1
ATOM 1056 O O . MET A 1 384 ? -94.070 -19.659 81.021 1.00 90.57 552 MET A O 1
ATOM 1061 N N . VAL A 1 385 ? -92.589 -20.087 79.381 1.00 87.63 553 VAL A N 1
ATOM 1062 C CA . VAL A 1 385 ? -92.188 -21.383 79.912 1.00 82.10 553 VAL A CA 1
ATOM 1063 C C . VAL A 1 385 ? -91.408 -21.224 81.213 1.00 79.15 553 VAL A C 1
ATOM 1064 O O . VAL A 1 385 ? -91.564 -22.017 82.139 1.00 91.17 553 VAL A O 1
ATOM 1068 N N . ARG A 1 386 ? -90.569 -20.196 81.284 1.00 76.96 554 ARG A N 1
ATOM 1069 C CA . ARG A 1 386 ? -89.796 -19.944 82.494 1.00 73.51 554 ARG A CA 1
ATOM 1070 C C . ARG A 1 386 ? -90.723 -19.703 83.673 1.00 85.89 554 ARG A C 1
ATOM 1071 O O . ARG A 1 386 ? -90.556 -20.294 84.738 1.00 89.02 554 ARG A O 1
ATOM 1079 N N . ARG A 1 387 ? -91.708 -18.836 83.471 1.00 92.66 555 ARG A N 1
ATOM 1080 C CA . ARG A 1 387 ? -92.653 -18.508 84.526 1.00 94.71 555 ARG A CA 1
ATOM 1081 C C . ARG A 1 387 ? -93.486 -19.718 84.970 1.00 97.38 555 ARG A C 1
ATOM 1082 O O . ARG A 1 387 ? -93.810 -19.835 86.147 1.00 94.61 555 ARG A O 1
ATOM 1090 N N . GLN A 1 388 ? -93.859 -20.562 84.012 1.00 94.34 556 GLN A N 1
ATOM 1091 C CA . GLN A 1 388 ? -94.614 -21.777 84.268 1.00 95.34 556 GLN A CA 1
ATOM 1092 C C . GLN A 1 388 ? -93.888 -22.821 85.083 1.00 100.38 556 GLN A C 1
ATOM 1093 O O . GLN A 1 388 ? -94.386 -23.294 86.087 1.00 109.04 556 GLN A O 1
ATOM 1099 N N . GLU A 1 389 ? -92.669 -23.127 84.675 1.00 107.16 557 GLU A N 1
ATOM 1100 C CA . GLU A 1 389 ? -91.801 -24.053 85.392 1.00 113.85 557 GLU A CA 1
ATOM 1101 C C . GLU A 1 389 ? -91.434 -23.508 86.764 1.00 110.65 557 GLU A C 1
ATOM 1102 O O . GLU A 1 389 ? -91.180 -24.274 87.687 1.00 136.30 557 GLU A O 1
ATOM 1108 N N . HIS A 1 390 ? -91.409 -22.186 86.891 1.00 101.79 558 HIS A N 1
ATOM 1109 C CA . HIS A 1 390 ? -91.200 -21.551 88.187 1.00 98.68 558 HIS A CA 1
ATOM 1110 C C . HIS A 1 390 ? -92.377 -21.875 89.101 1.00 101.24 558 HIS A C 1
ATOM 1111 O O . HIS A 1 390 ? -92.196 -22.129 90.289 1.00 110.70 558 HIS A O 1
ATOM 1118 N N . LEU A 1 391 ? -93.583 -21.875 88.541 1.00 105.82 559 LEU A N 1
ATOM 1119 C CA . LEU A 1 391 ? -94.783 -22.174 89.317 1.00 112.59 559 LEU A CA 1
ATOM 1120 C C . LEU A 1 391 ? -94.933 -23.670 89.569 1.00 115.74 559 LEU A C 1
ATOM 1121 O O . LEU A 1 391 ? -95.590 -24.084 90.523 1.00 121.14 559 LEU A O 1
ATOM 1126 N N . ARG A 1 392 ? -94.326 -24.476 88.705 1.00 116.89 560 ARG A N 1
ATOM 1127 C CA . ARG A 1 392 ? -94.336 -25.923 88.873 1.00 107.39 560 ARG A CA 1
ATOM 1128 C C . ARG A 1 392 ? -93.314 -26.335 89.924 1.00 110.19 560 ARG A C 1
ATOM 1129 O O . ARG A 1 392 ? -93.516 -27.299 90.662 1.00 116.59 560 ARG A O 1
ATOM 1131 N N . HIS A 1 393 ? -92.221 -25.582 89.987 1.00 113.10 561 HIS A N 1
ATOM 1132 C CA . HIS A 1 393 ? -91.102 -25.891 90.870 1.00 113.49 561 HIS A CA 1
ATOM 1133 C C . HIS A 1 393 ? -91.274 -25.306 92.272 1.00 115.64 561 HIS A C 1
ATOM 1134 O O . HIS A 1 393 ? -91.153 -26.032 93.258 1.00 131.20 561 HIS A O 1
ATOM 1141 N N . SER A 1 394 ? -91.554 -24.005 92.351 1.00 110.82 562 SER A N 1
ATOM 1142 C CA . SER A 1 394 ? -91.598 -23.271 93.620 1.00 121.93 562 SER A CA 1
ATOM 1143 C C . SER A 1 394 ? -92.426 -24.009 94.665 1.00 116.46 562 SER A C 1
ATOM 1144 O O . SER A 1 394 ? -91.940 -24.390 95.726 1.00 121.95 562 SER A O 1
ATOM 1147 N N . GLY A 1 395 ? -93.699 -24.168 94.345 1.00 109.69 563 GLY A N 1
ATOM 1148 C CA . GLY A 1 395 ? -94.567 -25.144 94.966 1.00 105.66 563 GLY A CA 1
ATOM 1149 C C . GLY A 1 395 ? -95.205 -25.712 93.725 1.00 107.88 563 GLY A C 1
ATOM 1150 O O . GLY A 1 395 ? -94.618 -25.604 92.654 1.00 119.24 563 GLY A O 1
ATOM 1151 N N . ASN A 1 396 ? -96.393 -26.286 93.825 1.00 106.04 564 ASN A N 1
ATOM 1152 C CA . ASN A 1 396 ? -97.099 -26.623 92.601 1.00 113.94 564 ASN A CA 1
ATOM 1153 C C . ASN A 1 396 ? -98.299 -25.701 92.432 1.00 124.86 564 ASN A C 1
ATOM 1154 O O . ASN A 1 396 ? -99.442 -26.150 92.368 1.00 141.97 564 ASN A O 1
ATOM 1159 N N . TYR A 1 397 ? -98.017 -24.402 92.364 1.00 117.32 565 TYR A N 1
ATOM 1160 C CA . TYR A 1 397 ? -99.053 -23.385 92.232 1.00 115.83 565 TYR A CA 1
ATOM 1161 C C . TYR A 1 397 ? -99.726 -23.447 90.867 1.00 119.97 565 TYR A C 1
ATOM 1162 O O . TYR A 1 397 ? -99.323 -24.220 89.998 1.00 121.79 565 TYR A O 1
ATOM 1171 N N . ALA A 1 398 ? -100.751 -22.622 90.683 1.00 104.97 566 ALA A N 1
ATOM 1172 C CA . ALA A 1 398 ? -101.492 -22.598 89.430 1.00 104.26 566 ALA A CA 1
ATOM 1173 C C . ALA A 1 398 ? -101.409 -21.229 88.766 1.00 107.27 566 ALA A C 1
ATOM 1174 O O . ALA A 1 398 ? -101.462 -21.121 87.542 1.00 111.55 566 ALA A O 1
ATOM 1176 N N . SER A 1 399 ? -101.278 -20.186 89.578 1.00 100.49 567 SER A N 1
ATOM 1177 C CA . SER A 1 399 ? -101.216 -18.825 89.059 1.00 93.88 567 SER A CA 1
ATOM 1178 C C . SER A 1 399 ? -100.229 -17.967 89.841 1.00 87.47 567 SER A C 1
ATOM 1179 O O . SER A 1 399 ? -99.810 -18.331 90.939 1.00 93.33 567 SER A O 1
ATOM 1182 N N . LEU A 1 400 ? -99.866 -16.825 89.266 1.00 87.77 568 LEU A N 1
ATOM 1183 C CA . LEU A 1 400 ? -98.957 -15.891 89.916 1.00 88.96 568 LEU A CA 1
ATOM 1184 C C . LEU A 1 400 ? -99.574 -15.352 91.199 1.00 97.14 568 LEU A C 1
ATOM 1185 O O . LEU A 1 400 ? -98.874 -15.134 92.185 1.00 103.97 568 LEU A O 1
ATOM 1190 N N . ARG A 1 401 ? -100.885 -15.137 91.177 1.00 96.68 569 ARG A N 1
ATOM 1191 C CA . ARG A 1 401 ? -101.588 -14.604 92.338 1.00 93.52 569 ARG A CA 1
ATOM 1192 C C . ARG A 1 401 ? -101.484 -15.553 93.526 1.00 104.03 569 ARG A C 1
ATOM 1193 O O . ARG A 1 401 ? -101.237 -15.122 94.652 1.00 106.64 569 ARG A O 1
ATOM 1201 N N . ASP A 1 402 ? -101.673 -16.844 93.270 1.00 104.61 570 ASP A N 1
ATOM 1202 C CA . ASP A 1 402 ? -101.510 -17.858 94.304 1.00 104.42 570 ASP A CA 1
ATOM 1203 C C . ASP A 1 402 ? -100.078 -17.852 94.809 1.00 103.61 570 ASP A C 1
ATOM 1204 O O . ASP A 1 402 ? -99.835 -17.859 96.012 1.00 106.93 570 ASP A O 1
ATOM 1209 N N . TYR A 1 403 ? -99.137 -17.836 93.871 1.00 106.76 571 TYR A N 1
ATOM 1210 C CA . TYR A 1 403 ? -97.721 -17.765 94.199 1.00 112.93 571 TYR A CA 1
ATOM 1211 C C . TYR A 1 403 ? -97.405 -16.507 94.994 1.00 111.35 571 TYR A C 1
ATOM 1212 O O . TYR A 1 403 ? -96.704 -16.565 96.000 1.00 116.80 571 TYR A O 1
ATOM 1221 N N . GLU A 1 404 ? -97.925 -15.372 94.538 1.00 109.17 572 GLU A N 1
ATOM 1222 C CA . GLU A 1 404 ? -97.496 -14.081 95.070 1.00 108.82 572 GLU A CA 1
ATOM 1223 C C . GLU A 1 404 ? -97.831 -13.860 96.540 1.00 116.08 572 GLU A C 1
ATOM 1224 O O . GLU A 1 404 ? -96.987 -13.393 97.302 1.00 132.34 572 GLU A O 1
ATOM 1230 N N . LYS A 1 405 ? -99.059 -14.171 96.942 1.00 113.44 573 LYS A N 1
ATOM 1231 C CA . LYS A 1 405 ? -99.453 -13.851 98.304 1.00 117.86 573 LYS A CA 1
ATOM 1232 C C . LYS A 1 405 ? -99.134 -15.000 99.230 1.00 126.35 573 LYS A C 1
ATOM 1233 O O . LYS A 1 405 ? -98.996 -14.782 100.427 1.00 132.98 573 LYS A O 1
ATOM 1239 N N . ALA A 1 406 ? -99.006 -16.206 98.689 1.00 119.54 574 ALA A N 1
ATOM 1240 C CA . ALA A 1 406 ? -98.409 -17.276 99.456 1.00 119.30 574 ALA A CA 1
ATOM 1241 C C . ALA A 1 406 ? -97.047 -16.808 99.917 1.00 119.84 574 ALA A C 1
ATOM 1242 O O . ALA A 1 406 ? -96.714 -16.870 101.093 1.00 128.93 574 ALA A O 1
ATOM 1244 N N . ARG A 1 407 ? -96.286 -16.322 98.946 1.00 123.47 575 ARG A N 1
ATOM 1245 C CA . ARG A 1 407 ? -95.021 -15.642 99.170 1.00 136.89 575 ARG A CA 1
ATOM 1246 C C . ARG A 1 407 ? -95.112 -14.534 100.223 1.00 130.86 575 ARG A C 1
ATOM 1247 O O . ARG A 1 407 ? -94.271 -14.458 101.121 1.00 141.98 575 ARG A O 1
ATOM 1255 N N . MET A 1 408 ? -96.128 -13.680 100.122 1.00 141.30 576 MET A N 1
ATOM 1256 C CA . MET A 1 408 ? -96.244 -12.549 101.043 1.00 133.84 576 MET A CA 1
ATOM 1257 C C . MET A 1 408 ? -97.067 -12.870 102.297 1.00 133.80 576 MET A C 1
ATOM 1258 O O . MET A 1 408 ? -96.961 -12.165 103.297 1.00 133.87 576 MET A O 1
ATOM 1263 N N . GLU A 1 409 ? -97.878 -13.926 102.244 1.00 140.53 577 GLU A N 1
ATOM 1264 C CA . GLU A 1 409 ? -98.617 -14.408 103.419 1.00 139.49 577 GLU A CA 1
ATOM 1265 C C . GLU A 1 409 ? -97.670 -14.622 104.579 1.00 140.61 577 GLU A C 1
ATOM 1266 O O . GLU A 1 409 ? -97.592 -13.816 105.506 1.00 145.24 577 GLU A O 1
ATOM 1272 N N . GLY A 1 410 ? -96.952 -15.734 104.503 1.00 142.17 578 GLY A N 1
ATOM 1273 C CA . GLY A 1 410 ? -95.945 -16.084 105.480 1.00 149.16 578 GLY A CA 1
ATOM 1274 C C . GLY A 1 410 ? -95.038 -17.143 104.891 1.00 150.09 578 GLY A C 1
ATOM 1275 O O . GLY A 1 410 ? -94.966 -18.263 105.395 1.00 162.60 578 GLY A O 1
ATOM 1276 N N . ALA A 1 411 ? -94.350 -16.789 103.810 1.00 140.02 579 ALA A N 1
ATOM 1277 C CA . ALA A 1 411 ? -93.481 -17.733 103.119 1.00 138.27 579 ALA A CA 1
ATOM 1278 C C . ALA A 1 411 ? -92.196 -17.073 102.634 1.00 138.51 579 ALA A C 1
ATOM 1279 O O . ALA A 1 411 ? -92.134 -15.852 102.492 1.00 138.01 579 ALA A O 1
ATOM 1281 N N . PRO A 1 412 ? -91.156 -17.887 102.403 1.00 133.94 580 PRO A N 1
ATOM 1282 C CA . PRO A 1 412 ? -89.902 -17.431 101.801 1.00 129.55 580 PRO A CA 1
ATOM 1283 C C . PRO A 1 412 ? -89.821 -17.744 100.306 1.00 120.60 580 PRO A C 1
ATOM 1284 O O . PRO A 1 412 ? -89.540 -18.879 99.921 1.00 118.83 580 PRO A O 1
ATOM 1288 N N . LEU A 1 413 ? -90.067 -16.741 99.472 1.00 114.61 581 LEU A N 1
ATOM 1289 C CA . LEU A 1 413 ? -90.006 -16.919 98.027 1.00 105.97 581 LEU A CA 1
ATOM 1290 C C . LEU A 1 413 ? -89.448 -15.675 97.351 1.00 112.93 581 LEU A C 1
ATOM 1291 O O . LEU A 1 413 ? -89.600 -14.567 97.865 1.00 111.43 581 LEU A O 1
ATOM 1296 N N . PRO A 1 414 ? -88.787 -15.853 96.198 1.00 112.85 582 PRO A N 1
ATOM 1297 C CA . PRO A 1 414 ? -88.323 -14.678 95.460 1.00 102.67 582 PRO A CA 1
ATOM 1298 C C . PRO A 1 414 ? -89.506 -13.908 94.898 1.00 104.32 582 PRO A C 1
ATOM 1299 O O . PRO A 1 414 ? -90.507 -14.525 94.532 1.00 103.90 582 PRO A O 1
ATOM 1303 N N . PRO A 1 415 ? -89.410 -12.574 94.854 1.00 103.71 583 PRO A N 1
ATOM 1304 C CA . PRO A 1 415 ? -90.482 -11.794 94.235 1.00 97.37 583 PRO A CA 1
ATOM 1305 C C . PRO A 1 415 ? -90.604 -12.110 92.750 1.00 92.50 583 PRO A C 1
ATOM 1306 O O . PRO A 1 415 ? -89.599 -12.097 92.041 1.00 98.59 583 PRO A O 1
ATOM 1310 N N . MET A 1 416 ? -91.813 -12.413 92.294 1.00 89.01 584 MET A N 1
ATOM 1311 C CA . MET A 1 416 ? -92.056 -12.577 90.868 1.00 83.26 584 MET A CA 1
ATOM 1312 C C . MET A 1 416 ? -93.081 -11.552 90.411 1.00 88.45 584 MET A C 1
ATOM 1313 O O . MET A 1 416 ? -94.279 -11.718 90.635 1.00 94.37 584 MET A O 1
ATOM 1318 N N . PRO A 1 417 ? -92.603 -10.480 89.768 1.00 82.36 585 PRO A N 1
ATOM 1319 C CA . PRO A 1 417 ? -93.424 -9.349 89.331 1.00 77.49 585 PRO A CA 1
ATOM 1320 C C . PRO A 1 417 ? -94.315 -9.699 88.150 1.00 72.68 585 PRO A C 1
ATOM 1321 O O . PRO A 1 417 ? -93.955 -10.560 87.352 1.00 73.36 585 PRO A O 1
ATOM 1325 N N . THR A 1 418 ? -95.465 -9.043 88.042 1.00 72.19 586 THR A N 1
ATOM 1326 C CA . THR A 1 418 ? -96.303 -9.197 86.863 1.00 74.85 586 THR A CA 1
ATOM 1327 C C . THR A 1 418 ? -95.604 -8.546 85.680 1.00 65.49 586 THR A C 1
ATOM 1328 O O . THR A 1 418 ? -94.900 -7.550 85.842 1.00 62.86 586 THR A O 1
ATOM 1332 N N . LEU A 1 419 ? -95.789 -9.110 84.494 1.00 58.43 587 LEU A N 1
ATOM 1333 C CA . LEU A 1 419 ? -95.132 -8.584 83.307 1.00 51.77 587 LEU A CA 1
ATOM 1334 C C . LEU A 1 419 ? -96.116 -7.851 82.408 1.00 65.17 587 LEU A C 1
ATOM 1335 O O . LEU A 1 419 ? -97.116 -8.418 81.973 1.00 65.16 587 LEU A O 1
ATOM 1340 N N . PHE A 1 420 ? -95.827 -6.583 82.137 1.00 65.62 588 PHE A N 1
ATOM 1341 C CA . PHE A 1 420 ? -96.651 -5.789 81.237 1.00 57.61 588 PHE A CA 1
ATOM 1342 C C . PHE A 1 420 ? -95.946 -5.626 79.898 1.00 55.90 588 PHE A C 1
ATOM 1343 O O . PHE A 1 420 ? -94.870 -5.036 79.821 1.00 64.84 588 PHE A O 1
ATOM 1351 N N . ILE A 1 421 ? -96.556 -6.155 78.844 1.00 57.50 589 ILE A N 1
ATOM 1352 C CA . ILE A 1 421 ? -95.965 -6.090 77.515 1.00 57.10 589 ILE A CA 1
ATOM 1353 C C . ILE A 1 421 ? -96.698 -5.090 76.631 1.00 63.69 589 ILE A C 1
ATOM 1354 O O . ILE A 1 421 ? -97.886 -5.244 76.355 1.00 57.95 589 ILE A O 1
ATOM 1359 N N . VAL A 1 422 ? -95.978 -4.065 76.192 1.00 60.36 590 VAL A N 1
ATOM 1360 C CA . VAL A 1 422 ? -96.548 -3.038 75.332 1.00 55.90 590 VAL A CA 1
ATOM 1361 C C . VAL A 1 422 ? -95.963 -3.129 73.928 1.00 67.96 590 VAL A C 1
ATOM 1362 O O . VAL A 1 422 ? -94.833 -2.705 73.690 1.00 82.08 590 VAL A O 1
ATOM 1366 N N . LEU A 1 423 ? -96.735 -3.687 73.001 1.00 57.94 591 LEU A N 1
ATOM 1367 C CA . LEU A 1 423 ? -96.278 -3.842 71.627 1.00 63.42 591 LEU A CA 1
ATOM 1368 C C . LEU A 1 423 ? -96.983 -2.844 70.716 1.00 70.83 591 LEU A C 1
ATOM 1369 O O . LEU A 1 423 ? -98.177 -2.972 70.447 1.00 79.53 591 LEU A O 1
ATOM 1374 N N . ASP A 1 424 ? -96.237 -1.852 70.243 1.00 72.22 592 ASP A N 1
ATOM 1375 C CA . ASP A 1 424 ? -96.786 -0.846 69.344 1.00 79.34 592 ASP A CA 1
ATOM 1376 C C . ASP A 1 424 ? -96.694 -1.316 67.896 1.00 85.66 592 ASP A C 1
ATOM 1377 O O . ASP A 1 424 ? -95.789 -2.071 67.541 1.00 85.60 592 ASP A O 1
ATOM 1382 N N . GLU A 1 425 ? -97.640 -0.867 67.075 1.00 95.57 593 GLU A N 1
ATOM 1383 C CA . GLU A 1 425 ? -97.680 -1.192 65.650 1.00 85.84 593 GLU A CA 1
ATOM 1384 C C . GLU A 1 425 ? -97.709 -2.694 65.389 1.00 83.75 593 GLU A C 1
ATOM 1385 O O . GLU A 1 425 ? -97.016 -3.190 64.502 1.00 93.93 593 GLU A O 1
ATOM 1391 N N . PHE A 1 426 ? -98.518 -3.414 66.159 1.00 81.77 594 PHE A N 1
ATOM 1392 C CA . PHE A 1 426 ? -98.626 -4.858 66.000 1.00 77.90 594 PHE A CA 1
ATOM 1393 C C . PHE A 1 426 ? -99.349 -5.212 64.706 1.00 83.72 594 PHE A C 1
ATOM 1394 O O . PHE A 1 426 ? -99.238 -6.333 64.210 1.00 86.69 594 PHE A O 1
ATOM 1402 N N . SER A 1 427 ? -100.092 -4.251 64.167 1.00 95.56 595 SER A N 1
ATOM 1403 C CA . SER A 1 427 ? -100.840 -4.460 62.933 1.00 104.10 595 SER A CA 1
ATOM 1404 C C . SER A 1 427 ? -99.908 -4.667 61.747 1.00 105.58 595 SER A C 1
ATOM 1405 O O . SER A 1 427 ? -100.045 -5.637 61.003 1.00 108.12 595 SER A O 1
ATOM 1408 N N . GLU A 1 428 ? -98.959 -3.753 61.573 1.00 96.51 596 GLU A N 1
ATOM 1409 C CA . GLU A 1 428 ? -98.004 -3.860 60.477 1.00 103.43 596 GLU A CA 1
ATOM 1410 C C . GLU A 1 428 ? -96.869 -4.814 60.833 1.00 96.27 596 GLU A C 1
ATOM 1411 O O . GLU A 1 428 ? -95.953 -5.028 60.040 1.00 96.84 596 GLU A O 1
ATOM 1417 N N . LEU A 1 429 ? -96.936 -5.383 62.031 1.00 95.64 597 LEU A N 1
ATOM 1418 C CA . LEU A 1 429 ? -96.012 -6.436 62.427 1.00 90.52 597 LEU A CA 1
ATOM 1419 C C . LEU A 1 429 ? -96.549 -7.772 61.930 1.00 89.69 597 LEU A C 1
ATOM 1420 O O . LEU A 1 429 ? -95.809 -8.583 61.374 1.00 107.40 597 LEU A O 1
ATOM 1425 N N . LEU A 1 430 ? -97.845 -7.990 62.132 1.00 88.50 598 LEU A N 1
ATOM 1426 C CA . LEU A 1 430 ? -98.495 -9.221 61.698 1.00 94.24 598 LEU A CA 1
ATOM 1427 C C . LEU A 1 430 ? -98.568 -9.305 60.179 1.00 99.80 598 LEU A C 1
ATOM 1428 O O . LEU A 1 430 ? -98.571 -10.395 59.610 1.00 99.80 598 LEU A O 1
ATOM 1433 N N . SER A 1 431 ? -98.625 -8.151 59.521 1.00 105.31 599 SER A N 1
ATOM 1434 C CA . SER A 1 431 ? -98.642 -8.114 58.064 1.00 107.79 599 SER A CA 1
ATOM 1435 C C . SER A 1 431 ? -97.237 -8.334 57.514 1.00 108.46 599 SER A C 1
ATOM 1436 O O . SER A 1 431 ? -97.034 -8.398 56.302 1.00 115.09 599 SER A O 1
ATOM 1439 N N . ALA A 1 432 ? -96.270 -8.445 58.419 1.00 105.36 600 ALA A N 1
ATOM 1440 C CA . ALA A 1 432 ? -94.898 -8.762 58.050 1.00 98.41 600 ALA A CA 1
ATOM 1441 C C . ALA A 1 432 ? -94.590 -10.217 58.384 1.00 89.89 600 ALA A C 1
ATOM 1442 O O . ALA A 1 432 ? -94.156 -10.983 57.525 1.00 107.20 600 ALA A O 1
ATOM 1444 N N . LYS A 1 433 ? -94.818 -10.590 59.639 1.00 88.18 601 LYS A N 1
ATOM 1445 C CA . LYS A 1 433 ? -94.625 -11.967 60.077 1.00 88.63 601 LYS A CA 1
ATOM 1446 C C . LYS A 1 433 ? -95.884 -12.480 60.771 1.00 91.58 601 LYS A C 1
ATOM 1447 O O . LYS A 1 433 ? -96.000 -12.405 61.992 1.00 87.65 601 LYS A O 1
ATOM 1453 N N . PRO A 1 434 ? -96.834 -13.008 59.984 1.00 99.32 602 PRO A N 1
ATOM 1454 C CA . PRO A 1 434 ? -98.147 -13.450 60.469 1.00 99.01 602 PRO A CA 1
ATOM 1455 C C . PRO A 1 434 ? -98.088 -14.641 61.421 1.00 95.68 602 PRO A C 1
ATOM 1456 O O . PRO A 1 434 ? -99.051 -14.883 62.148 1.00 99.65 602 PRO A O 1
ATOM 1460 N N . ASP A 1 435 ? -96.979 -15.373 61.420 1.00 98.42 603 ASP A N 1
ATOM 1461 C CA . ASP A 1 435 ? -96.826 -16.519 62.310 1.00 102.66 603 ASP A CA 1
ATOM 1462 C C . ASP A 1 435 ? -96.636 -16.075 63.757 1.00 102.45 603 ASP A C 1
ATOM 1463 O O . ASP A 1 435 ? -96.698 -16.886 64.679 1.00 107.40 603 ASP A O 1
ATOM 1468 N N . PHE A 1 436 ? -96.410 -14.779 63.945 1.00 97.16 604 PHE A N 1
ATOM 1469 C CA . PHE A 1 436 ? -96.166 -14.217 65.267 1.00 97.15 604 PHE A CA 1
ATOM 1470 C C . PHE A 1 436 ? -97.436 -14.191 66.112 1.00 92.34 604 PHE A C 1
ATOM 1471 O O . PHE A 1 436 ? -97.375 -14.074 67.335 1.00 91.38 604 PHE A O 1
ATOM 1479 N N . ALA A 1 437 ? -98.584 -14.307 65.451 1.00 80.92 605 ALA A N 1
ATOM 1480 C CA . ALA A 1 437 ? -99.876 -14.242 66.126 1.00 71.07 605 ALA A CA 1
ATOM 1481 C C . ALA A 1 437 ? -100.060 -15.376 67.131 1.00 83.05 605 ALA A C 1
ATOM 1482 O O . ALA A 1 437 ? -100.846 -15.257 68.069 1.00 92.13 605 ALA A O 1
ATOM 1484 N N . GLU A 1 438 ? -99.334 -16.472 66.927 1.00 87.07 606 GLU A N 1
ATOM 1485 C CA . GLU A 1 438 ? -99.393 -17.616 67.832 1.00 88.30 606 GLU A CA 1
ATOM 1486 C C . GLU A 1 438 ? -98.976 -17.225 69.243 1.00 79.22 606 GLU A C 1
ATOM 1487 O O . GLU A 1 438 ? -99.537 -17.715 70.224 1.00 82.45 606 GLU A O 1
ATOM 1493 N N . LEU A 1 439 ? -97.984 -16.346 69.335 1.00 83.40 607 LEU A N 1
ATOM 1494 C CA . LEU A 1 439 ? -97.507 -15.860 70.622 1.00 91.22 607 LEU A CA 1
ATOM 1495 C C . LEU A 1 439 ? -98.617 -15.122 71.357 1.00 89.41 607 LEU A C 1
ATOM 1496 O O . LEU A 1 439 ? -98.823 -15.326 72.552 1.00 85.40 607 LEU A O 1
ATOM 1501 N N . PHE A 1 440 ? -99.329 -14.269 70.627 1.00 87.13 608 PHE A N 1
ATOM 1502 C CA . PHE A 1 440 ? -100.438 -13.504 71.185 1.00 71.02 608 PHE A CA 1
ATOM 1503 C C . PHE A 1 440 ? -101.507 -14.418 71.772 1.00 83.65 608 PHE A C 1
ATOM 1504 O O . PHE A 1 440 ? -101.988 -14.192 72.882 1.00 92.11 608 PHE A O 1
ATOM 1512 N N . VAL A 1 441 ? -101.871 -15.451 71.019 1.00 77.11 609 VAL A N 1
ATOM 1513 C CA . VAL A 1 441 ? -102.890 -16.400 71.449 1.00 75.44 609 VAL A CA 1
ATOM 1514 C C . VAL A 1 441 ? -102.465 -17.129 72.719 1.00 80.21 609 VAL A C 1
ATOM 1515 O O . VAL A 1 441 ? -103.265 -17.320 73.635 1.00 91.05 609 VAL A O 1
ATOM 1519 N N . MET A 1 442 ? -101.198 -17.527 72.770 1.00 81.16 610 MET A N 1
ATOM 1520 C CA . MET A 1 442 ? -100.666 -18.237 73.926 1.00 84.81 610 MET A CA 1
ATOM 1521 C C . MET A 1 442 ? -100.716 -17.365 75.177 1.00 91.10 610 MET A C 1
ATOM 1522 O O . MET A 1 442 ? -100.992 -17.853 76.273 1.00 104.11 610 MET A O 1
ATOM 1527 N N . ILE A 1 443 ? -100.450 -16.075 75.003 1.00 87.57 611 ILE A N 1
ATOM 1528 C CA . ILE A 1 443 ? -100.511 -15.124 76.106 1.00 93.41 611 ILE A CA 1
ATOM 1529 C C . ILE A 1 443 ? -101.934 -15.016 76.643 1.00 100.76 611 ILE A C 1
ATOM 1530 O O . ILE A 1 443 ? -102.156 -15.053 77.851 1.00 92.99 611 ILE A O 1
ATOM 1535 N N . GLY A 1 444 ? -102.899 -14.902 75.737 1.00 87.41 612 GLY A N 1
ATOM 1536 C CA . GLY A 1 444 ? -104.297 -14.831 76.121 1.00 85.45 612 GLY A CA 1
ATOM 1537 C C . GLY A 1 444 ? -104.776 -16.107 76.785 1.00 94.08 612 GLY A C 1
ATOM 1538 O O . GLY A 1 444 ? -105.820 -16.127 77.438 1.00 101.90 612 GLY A O 1
ATOM 1539 N N . ARG A 1 445 ? -104.004 -17.176 76.620 1.00 88.14 613 ARG A N 1
ATOM 1540 C CA . ARG A 1 445 ? -104.336 -18.469 77.202 1.00 92.91 613 ARG A CA 1
ATOM 1541 C C . ARG A 1 445 ? -103.617 -18.677 78.535 1.00 94.31 613 ARG A C 1
ATOM 1542 O O . ARG A 1 445 ? -104.131 -19.352 79.426 1.00 92.47 613 ARG A O 1
ATOM 1550 N N . LEU A 1 446 ? -102.434 -18.083 78.673 1.00 95.72 614 LEU A N 1
ATOM 1551 C CA . LEU A 1 446 ? -101.595 -18.309 79.849 1.00 85.74 614 LEU A CA 1
ATOM 1552 C C . LEU A 1 446 ? -101.349 -17.055 80.683 1.00 94.64 614 LEU A C 1
ATOM 1553 O O . LEU A 1 446 ? -101.241 -17.133 81.907 1.00 94.92 614 LEU A O 1
ATOM 1558 N N . GLY A 1 447 ? -101.256 -15.908 80.015 1.00 87.73 615 GLY A N 1
ATOM 1559 C CA . GLY A 1 447 ? -100.843 -14.662 80.642 1.00 83.68 615 GLY A CA 1
ATOM 1560 C C . GLY A 1 447 ? -101.547 -14.282 81.931 1.00 88.36 615 GLY A C 1
ATOM 1561 O O . GLY A 1 447 ? -100.949 -13.663 82.809 1.00 80.30 615 GLY A O 1
ATOM 1562 N N . ARG A 1 448 ? -102.819 -14.650 82.044 1.00 94.00 616 ARG A N 1
ATOM 1563 C CA . ARG A 1 448 ? -103.604 -14.352 83.235 1.00 92.10 616 ARG A CA 1
ATOM 1564 C C . ARG A 1 448 ? -103.031 -15.051 84.464 1.00 91.69 616 ARG A C 1
ATOM 1565 O O . ARG A 1 448 ? -102.844 -14.428 85.510 1.00 89.59 616 ARG A O 1
ATOM 1573 N N . SER A 1 449 ? -102.747 -16.342 84.327 1.00 91.51 617 SER A N 1
ATOM 1574 C CA . SER A 1 449 ? -102.200 -17.123 85.426 1.00 93.67 617 SER A CA 1
ATOM 1575 C C . SER A 1 449 ? -100.712 -16.850 85.611 1.00 96.03 617 SER A C 1
ATOM 1576 O O . SER A 1 449 ? -100.203 -16.860 86.729 1.00 96.11 617 SER A O 1
ATOM 1579 N N . LEU A 1 450 ? -100.018 -16.600 84.506 1.00 90.51 618 LEU A N 1
ATOM 1580 C CA . LEU A 1 450 ? -98.576 -16.380 84.542 1.00 80.15 618 LEU A CA 1
ATOM 1581 C C . LEU A 1 450 ? -98.229 -14.956 84.965 1.00 89.13 618 LEU A C 1
ATOM 1582 O O . LEU A 1 450 ? -97.066 -14.640 85.211 1.00 86.48 618 LEU A O 1
ATOM 1587 N N . GLY A 1 451 ? -99.242 -14.101 85.050 1.00 94.72 619 GLY A N 1
ATOM 1588 C CA . GLY A 1 451 ? -99.035 -12.719 85.437 1.00 79.23 619 GLY A CA 1
ATOM 1589 C C . GLY A 1 451 ? -98.443 -11.890 84.315 1.00 65.25 619 GLY A C 1
ATOM 1590 O O . GLY A 1 451 ? -97.741 -10.911 84.557 1.00 67.06 619 GLY A O 1
ATOM 1591 N N . VAL A 1 452 ? -98.726 -12.287 83.080 1.00 77.05 620 VAL A N 1
ATOM 1592 C CA . VAL A 1 452 ? -98.244 -11.557 81.915 1.00 64.06 620 VAL A CA 1
ATOM 1593 C C . VAL A 1 452 ? -99.382 -10.791 81.253 1.00 72.21 620 VAL A C 1
ATOM 1594 O O . VAL A 1 452 ? -100.320 -11.389 80.729 1.00 71.11 620 VAL A O 1
ATOM 1598 N N . HIS A 1 453 ? -99.295 -9.466 81.283 1.00 69.47 621 HIS A N 1
ATOM 1599 C CA . HIS A 1 453 ? -100.333 -8.621 80.709 1.00 67.00 621 HIS A CA 1
ATOM 1600 C C . HIS A 1 453 ? -99.872 -7.997 79.399 1.00 64.45 621 HIS A C 1
ATOM 1601 O O . HIS A 1 453 ? -98.768 -7.463 79.308 1.00 67.74 621 HIS A O 1
ATOM 1608 N N . LEU A 1 454 ? -100.729 -8.068 78.387 1.00 66.36 622 LEU A N 1
ATOM 1609 C CA . LEU A 1 454 ? -100.392 -7.573 77.059 1.00 63.80 622 LEU A CA 1
ATOM 1610 C C . LEU A 1 454 ? -101.199 -6.332 76.696 1.00 75.39 622 LEU A C 1
ATOM 1611 O O . LEU A 1 454 ? -102.356 -6.193 77.089 1.00 72.06 622 LEU A O 1
ATOM 1616 N N . LEU A 1 455 ? -100.574 -5.427 75.951 1.00 76.51 623 LEU A N 1
ATOM 1617 C CA . LEU A 1 455 ? -101.262 -4.263 75.414 1.00 62.87 623 LEU A CA 1
ATOM 1618 C C . LEU A 1 455 ? -100.860 -4.039 73.962 1.00 64.62 623 LEU A C 1
ATOM 1619 O O . LEU A 1 455 ? -99.774 -3.536 73.680 1.00 72.47 623 LEU A O 1
ATOM 1624 N N . LEU A 1 456 ? -101.740 -4.423 73.045 1.00 66.98 624 LEU A N 1
ATOM 1625 C CA . LEU A 1 456 ? -101.476 -4.264 71.622 1.00 64.50 624 LEU A CA 1
ATOM 1626 C C . LEU A 1 456 ? -101.910 -2.889 71.136 1.00 69.18 624 LEU A C 1
ATOM 1627 O O . LEU A 1 456 ? -103.080 -2.524 71.240 1.00 76.73 624 LEU A O 1
ATOM 1632 N N . ALA A 1 457 ? -100.959 -2.129 70.608 1.00 77.33 625 ALA A N 1
ATOM 1633 C CA . ALA A 1 457 ? -101.240 -0.789 70.115 1.00 70.76 625 ALA A CA 1
ATOM 1634 C C . ALA A 1 457 ? -100.843 -0.654 68.652 1.00 86.73 625 ALA A C 1
ATOM 1635 O O . ALA A 1 457 ? -99.805 -1.162 68.233 1.00 99.07 625 ALA A O 1
ATOM 1637 N N . SER A 1 458 ? -101.675 0.032 67.878 1.00 91.46 626 SER A N 1
ATOM 1638 C CA . SER A 1 458 ? -101.384 0.255 66.469 1.00 90.87 626 SER A CA 1
ATOM 1639 C C . SER A 1 458 ? -101.914 1.595 65.985 1.00 85.42 626 SER A C 1
ATOM 1640 O O . SER A 1 458 ? -102.894 2.117 66.514 1.00 83.28 626 SER A O 1
ATOM 1643 N N . GLN A 1 459 ? -101.252 2.144 64.973 1.00 89.69 627 GLN A N 1
ATOM 1644 C CA . GLN A 1 459 ? -101.704 3.369 64.333 1.00 89.69 627 GLN A CA 1
ATOM 1645 C C . GLN A 1 459 ? -103.020 3.128 63.608 1.00 78.12 627 GLN A C 1
ATOM 1646 O O . GLN A 1 459 ? -103.932 3.951 63.663 1.00 93.44 627 GLN A O 1
ATOM 1652 N N . ARG A 1 460 ? -103.111 1.986 62.935 1.00 77.31 628 ARG A N 1
ATOM 1653 C CA . ARG A 1 460 ? -104.318 1.620 62.205 1.00 80.97 628 ARG A CA 1
ATOM 1654 C C . ARG A 1 460 ? -104.526 0.107 62.199 1.00 79.88 628 ARG A C 1
ATOM 1655 O O . ARG A 1 460 ? -103.566 -0.662 62.238 1.00 85.25 628 ARG A O 1
ATOM 1663 N N . LEU A 1 461 ? -105.788 -0.310 62.142 1.00 87.10 629 LEU A N 1
ATOM 1664 C CA . LEU A 1 461 ? -106.151 -1.717 62.243 1.00 94.20 629 LEU A CA 1
ATOM 1665 C C . LEU A 1 461 ? -107.105 -2.165 61.135 1.00 108.22 629 LEU A C 1
ATOM 1666 O O . LEU A 1 461 ? -107.881 -1.368 60.609 1.00 112.65 629 LEU A O 1
ATOM 1671 N N . GLU A 1 462 ? -107.028 -3.444 60.776 1.00 122.58 630 GLU A N 1
ATOM 1672 C CA . GLU A 1 462 ? -108.039 -4.083 59.939 1.00 112.38 630 GLU A CA 1
ATOM 1673 C C . GLU A 1 462 ? -108.547 -5.341 60.653 1.00 108.05 630 GLU A C 1
ATOM 1674 O O . GLU A 1 462 ? -107.795 -6.004 61.368 1.00 107.30 630 GLU A O 1
ATOM 1680 N N . GLU A 1 463 ? -109.824 -5.659 60.449 1.00 112.85 631 GLU A N 1
ATOM 1681 C CA . GLU A 1 463 ? -110.548 -6.634 61.273 1.00 121.84 631 GLU A CA 1
ATOM 1682 C C . GLU A 1 463 ? -109.933 -8.030 61.306 1.00 120.06 631 GLU A C 1
ATOM 1683 O O . GLU A 1 463 ? -110.062 -8.749 62.310 1.00 107.55 631 GLU A O 1
ATOM 1689 N N . GLY A 1 464 ? -109.246 -8.396 60.229 1.00 121.78 632 GLY A N 1
ATOM 1690 C CA . GLY A 1 464 ? -108.649 -9.712 60.136 1.00 124.37 632 GLY A CA 1
ATOM 1691 C C . GLY A 1 464 ? -107.534 -9.954 61.135 1.00 123.82 632 GLY A C 1
ATOM 1692 O O . GLY A 1 464 ? -107.276 -11.095 61.519 1.00 125.54 632 GLY A O 1
ATOM 1693 N N . LYS A 1 465 ? -106.888 -8.877 61.571 1.00 122.29 633 LYS A N 1
ATOM 1694 C CA . LYS A 1 465 ? -105.733 -8.976 62.459 1.00 108.61 633 LYS A CA 1
ATOM 1695 C C . LYS A 1 465 ? -106.082 -9.512 63.846 1.00 106.76 633 LYS A C 1
ATOM 1696 O O . LYS A 1 465 ? -105.223 -10.052 64.542 1.00 108.62 633 LYS A O 1
ATOM 1702 N N . LEU A 1 466 ? -107.341 -9.360 64.244 1.00 110.92 634 LEU A N 1
ATOM 1703 C CA . LEU A 1 466 ? -107.765 -9.747 65.585 1.00 115.06 634 LEU A CA 1
ATOM 1704 C C . LEU A 1 466 ? -108.344 -11.157 65.625 1.00 111.65 634 LEU A C 1
ATOM 1705 O O . LEU A 1 466 ? -109.179 -11.466 66.475 1.00 112.82 634 LEU A O 1
ATOM 1710 N N . ARG A 1 467 ? -107.900 -12.010 64.709 1.00 106.17 635 ARG A N 1
ATOM 1711 C CA . ARG A 1 467 ? -108.399 -13.378 64.651 1.00 108.72 635 ARG A CA 1
ATOM 1712 C C . ARG A 1 467 ? -107.925 -14.190 65.857 1.00 107.85 635 ARG A C 1
ATOM 1713 O O . ARG A 1 467 ? -106.728 -14.329 66.101 1.00 101.06 635 ARG A O 1
ATOM 1721 N N . GLY A 1 468 ? -108.880 -14.705 66.625 1.00 97.70 636 GLY A N 1
ATOM 1722 C CA . GLY A 1 468 ? -108.572 -15.471 67.820 1.00 96.94 636 GLY A CA 1
ATOM 1723 C C . GLY A 1 468 ? -107.977 -14.620 68.926 1.00 98.82 636 GLY A C 1
ATOM 1724 O O . GLY A 1 468 ? -107.470 -15.140 69.919 1.00 91.18 636 GLY A O 1
ATOM 1725 N N . LEU A 1 469 ? -108.041 -13.304 68.750 1.00 107.43 637 LEU A N 1
ATOM 1726 C CA . LEU A 1 469 ? -107.496 -12.363 69.721 1.00 103.20 637 LEU A CA 1
ATOM 1727 C C . LEU A 1 469 ? -108.586 -11.462 70.283 1.00 106.99 637 LEU A C 1
ATOM 1728 O O . LEU A 1 469 ? -108.449 -10.913 71.376 1.00 105.03 637 LEU A O 1
ATOM 1733 N N . ASP A 1 470 ? -109.669 -11.317 69.527 1.00 111.80 638 ASP A N 1
ATOM 1734 C CA . ASP A 1 470 ? -110.751 -10.405 69.883 1.00 114.32 638 ASP A CA 1
ATOM 1735 C C . ASP A 1 470 ? -111.408 -10.780 71.209 1.00 105.02 638 ASP A C 1
ATOM 1736 O O . ASP A 1 470 ? -111.968 -9.928 71.896 1.00 106.63 638 ASP A O 1
ATOM 1741 N N . THR A 1 471 ? -111.332 -12.058 71.563 1.00 96.56 639 THR A N 1
ATOM 1742 C CA . THR A 1 471 ? -111.925 -12.542 72.803 1.00 97.37 639 THR A CA 1
ATOM 1743 C C . THR A 1 471 ? -111.055 -12.196 74.008 1.00 95.03 639 THR A C 1
ATOM 1744 O O . THR A 1 471 ? -111.558 -11.769 75.047 1.00 93.03 639 THR A O 1
ATOM 1748 N N . HIS A 1 472 ? -109.747 -12.373 73.856 1.00 96.27 640 HIS A N 1
ATOM 1749 C CA . HIS A 1 472 ? -108.813 -12.201 74.963 1.00 100.25 640 HIS A CA 1
ATOM 1750 C C . HIS A 1 472 ? -108.549 -10.734 75.289 1.00 92.89 640 HIS A C 1
ATOM 1751 O O . HIS A 1 472 ? -108.098 -10.407 76.387 1.00 81.01 640 HIS A O 1
ATOM 1758 N N . LEU A 1 473 ? -108.825 -9.854 74.335 1.00 79.97 641 LEU A N 1
ATOM 1759 C CA . LEU A 1 473 ? -108.644 -8.424 74.552 1.00 78.96 641 LEU A CA 1
ATOM 1760 C C . LEU A 1 473 ? -109.851 -7.840 75.275 1.00 87.45 641 LEU A C 1
ATOM 1761 O O . LEU A 1 473 ? -110.870 -7.542 74.659 1.00 84.14 641 LEU A O 1
ATOM 1766 N N . SER A 1 474 ? -109.727 -7.683 76.587 1.00 86.03 642 SER A N 1
ATOM 1767 C CA . SER A 1 474 ? -110.838 -7.222 77.409 1.00 68.00 642 SER A CA 1
ATOM 1768 C C . SER A 1 474 ? -111.134 -5.743 77.197 1.00 80.29 642 SER A C 1
ATOM 1769 O O . SER A 1 474 ? -112.149 -5.388 76.599 1.00 95.37 642 SER A O 1
ATOM 1772 N N . TYR A 1 475 ? -110.253 -4.880 77.692 1.00 74.44 643 TYR A N 1
ATOM 1773 C CA . TYR A 1 475 ? -110.457 -3.443 77.558 1.00 69.12 643 TYR A CA 1
ATOM 1774 C C . TYR A 1 475 ? -109.964 -2.944 76.208 1.00 68.25 643 TYR A C 1
ATOM 1775 O O . TYR A 1 475 ? -109.026 -3.496 75.637 1.00 78.29 643 TYR A O 1
ATOM 1784 N N . ARG A 1 476 ? -110.612 -1.905 75.694 1.00 63.06 644 ARG A N 1
ATOM 1785 C CA . ARG A 1 476 ? -110.251 -1.347 74.399 1.00 57.61 644 ARG A CA 1
ATOM 1786 C C . ARG A 1 476 ? -110.231 0.175 74.455 1.00 58.66 644 ARG A C 1
ATOM 1787 O O . ARG A 1 476 ? -111.239 0.806 74.768 1.00 68.02 644 ARG A O 1
ATOM 1795 N N . ILE A 1 477 ? -109.074 0.757 74.162 1.00 58.43 645 ILE A N 1
ATOM 1796 C CA . ILE A 1 477 ? -108.933 2.206 74.150 1.00 58.52 645 ILE A CA 1
ATOM 1797 C C . ILE A 1 477 ? -108.903 2.723 72.720 1.00 64.42 645 ILE A C 1
ATOM 1798 O O . ILE A 1 477 ? -107.964 2.454 71.972 1.00 74.93 645 ILE A O 1
ATOM 1803 N N . GLY A 1 478 ? -109.936 3.467 72.344 1.00 74.54 646 GLY A N 1
ATOM 1804 C CA . GLY A 1 478 ? -110.042 3.983 70.995 1.00 70.74 646 GLY A CA 1
ATOM 1805 C C . GLY A 1 478 ? -109.862 5.484 70.911 1.00 74.02 646 GLY A C 1
ATOM 1806 O O . GLY A 1 478 ? -110.755 6.248 71.274 1.00 80.89 646 GLY A O 1
ATOM 1807 N N . LEU A 1 479 ? -108.698 5.908 70.433 1.00 64.35 647 LEU A N 1
ATOM 1808 C CA . LEU A 1 479 ? -108.462 7.315 70.149 1.00 61.64 647 LEU A CA 1
ATOM 1809 C C . LEU A 1 479 ? -109.059 7.654 68.790 1.00 81.54 647 LEU A C 1
ATOM 1810 O O . LEU A 1 479 ? -109.874 6.899 68.263 1.00 88.03 647 LEU A O 1
ATOM 1815 N N . ARG A 1 480 ? -108.657 8.783 68.219 1.00 79.31 648 ARG A N 1
ATOM 1816 C CA . ARG A 1 480 ? -109.160 9.172 66.908 1.00 87.67 648 ARG A CA 1
ATOM 1817 C C . ARG A 1 480 ? -108.661 8.212 65.834 1.00 89.87 648 ARG A C 1
ATOM 1818 O O . ARG A 1 480 ? -107.469 8.172 65.530 1.00 101.05 648 ARG A O 1
ATOM 1826 N N . THR A 1 481 ? -109.580 7.437 65.268 1.00 90.12 649 THR A N 1
ATOM 1827 C CA . THR A 1 481 ? -109.230 6.446 64.257 1.00 87.62 649 THR A CA 1
ATOM 1828 C C . THR A 1 481 ? -109.179 7.061 62.864 1.00 95.06 649 THR A C 1
ATOM 1829 O O . THR A 1 481 ? -109.533 8.224 62.674 1.00 93.81 649 THR A O 1
ATOM 1833 N N . PHE A 1 482 ? -108.736 6.270 61.892 1.00 111.49 650 PHE A N 1
ATOM 1834 C CA . PHE A 1 482 ? -108.634 6.734 60.514 1.00 113.79 650 PHE A CA 1
ATOM 1835 C C . PHE A 1 482 ? -109.966 6.613 59.787 1.00 104.65 650 PHE A C 1
ATOM 1836 O O . PHE A 1 482 ? -110.387 7.536 59.094 1.00 102.58 650 PHE A O 1
ATOM 1844 N N . SER A 1 483 ? -110.618 5.466 59.936 1.00 100.14 651 SER A N 1
ATOM 1845 C CA . SER A 1 483 ? -111.894 5.229 59.277 1.00 95.99 651 SER A CA 1
ATOM 1846 C C . SER A 1 483 ? -112.991 4.952 60.293 1.00 90.32 651 SER A C 1
ATOM 1847 O O . SER A 1 483 ? -112.722 4.769 61.479 1.00 100.12 651 SER A O 1
ATOM 1850 N N . ALA A 1 484 ? -114.230 4.922 59.820 1.00 97.93 652 ALA A N 1
ATOM 1851 C CA . ALA A 1 484 ? -115.368 4.665 60.688 1.00 96.04 652 ALA A CA 1
ATOM 1852 C C . ALA A 1 484 ? -115.411 3.201 61.109 1.00 97.53 652 ALA A C 1
ATOM 1853 O O . ALA A 1 484 ? -115.803 2.886 62.229 1.00 106.72 652 ALA A O 1
ATOM 1855 N N . MET A 1 485 ? -114.996 2.312 60.213 1.00 92.85 653 MET A N 1
ATOM 1856 C CA . MET A 1 485 ? -115.045 0.877 60.478 1.00 100.31 653 MET A CA 1
ATOM 1857 C C . MET A 1 485 ? -114.002 0.448 61.507 1.00 105.97 653 MET A C 1
ATOM 1858 O O . MET A 1 485 ? -114.256 -0.429 62.332 1.00 112.16 653 MET A O 1
ATOM 1863 N N . GLU A 1 486 ? -112.829 1.069 61.456 1.00 102.60 654 GLU A N 1
ATOM 1864 C CA . GLU A 1 486 ? -111.771 0.778 62.416 1.00 97.65 654 GLU A CA 1
ATOM 1865 C C . GLU A 1 486 ? -112.197 1.185 63.817 1.00 101.75 654 GLU A C 1
ATOM 1866 O O . GLU A 1 486 ? -111.873 0.517 64.798 1.00 103.09 654 GLU A O 1
ATOM 1872 N N . SER A 1 487 ? -112.922 2.293 63.901 1.00 103.79 655 SER A N 1
ATOM 1873 C CA . SER A 1 487 ? -113.520 2.717 65.155 1.00 97.23 655 SER A CA 1
ATOM 1874 C C . SER A 1 487 ? -114.540 1.687 65.622 1.00 97.82 655 SER A C 1
ATOM 1875 O O . SER A 1 487 ? -114.710 1.465 66.818 1.00 105.71 655 SER A O 1
ATOM 1878 N N . ARG A 1 488 ? -115.209 1.051 64.666 1.00 96.96 656 ARG A N 1
ATOM 1879 C CA . ARG A 1 488 ? -116.247 0.075 64.974 1.00 101.88 656 ARG A CA 1
ATOM 1880 C C . ARG A 1 488 ? -115.679 -1.248 65.480 1.00 100.69 656 ARG A C 1
ATOM 1881 O O . ARG A 1 488 ? -116.149 -1.786 66.479 1.00 107.49 656 ARG A O 1
ATOM 1889 N N . VAL A 1 489 ? -114.668 -1.769 64.793 1.00 100.42 657 VAL A N 1
ATOM 1890 C CA . VAL A 1 489 ? -114.126 -3.085 65.122 1.00 97.12 657 VAL A CA 1
ATOM 1891 C C . VAL A 1 489 ? -113.476 -3.125 66.504 1.00 98.12 657 VAL A C 1
ATOM 1892 O O . VAL A 1 489 ? -113.233 -4.202 67.049 1.00 94.51 657 VAL A O 1
ATOM 1896 N N . VAL A 1 490 ? -113.203 -1.953 67.070 1.00 101.52 658 VAL A N 1
ATOM 1897 C CA . VAL A 1 490 ? -112.560 -1.868 68.376 1.00 92.20 658 VAL A CA 1
ATOM 1898 C C . VAL A 1 490 ? -113.474 -1.272 69.442 1.00 91.65 658 VAL A C 1
ATOM 1899 O O . VAL A 1 490 ? -113.111 -1.218 70.613 1.00 92.11 658 VAL A O 1
ATOM 1903 N N . LEU A 1 491 ? -114.654 -0.814 69.039 1.00 95.86 659 LEU A N 1
ATOM 1904 C CA . LEU A 1 491 ? -115.586 -0.210 69.987 1.00 90.82 659 LEU A CA 1
ATOM 1905 C C . LEU A 1 491 ? -117.018 -0.677 69.752 1.00 102.67 659 LEU A C 1
ATOM 1906 O O . LEU A 1 491 ? -117.768 -0.905 70.701 1.00 96.87 659 LEU A O 1
ATOM 1911 N N . GLY A 1 492 ? -117.392 -0.820 68.485 1.00 104.54 660 GLY A N 1
ATOM 1912 C CA . GLY A 1 492 ? -118.753 -1.175 68.129 1.00 97.95 660 GLY A CA 1
ATOM 1913 C C . GLY A 1 492 ? -119.482 0.013 67.534 1.00 93.48 660 GLY A C 1
ATOM 1914 O O . GLY A 1 492 ? -120.573 -0.124 66.982 1.00 108.74 660 GLY A O 1
ATOM 1915 N N . VAL A 1 493 ? -118.869 1.186 67.652 1.00 87.45 661 VAL A N 1
ATOM 1916 C CA . VAL A 1 493 ? -119.442 2.421 67.131 1.00 89.95 661 VAL A CA 1
ATOM 1917 C C . VAL A 1 493 ? -118.370 3.260 66.436 1.00 94.24 661 VAL A C 1
ATOM 1918 O O . VAL A 1 493 ? -117.202 3.220 66.821 1.00 100.86 661 VAL A O 1
ATOM 1922 N N . PRO A 1 494 ? -118.764 4.019 65.401 1.00 89.96 662 PRO A N 1
ATOM 1923 C CA . PRO A 1 494 ? -117.824 4.850 64.640 1.00 96.41 662 PRO A CA 1
ATOM 1924 C C . PRO A 1 494 ? -117.507 6.178 65.325 1.00 96.92 662 PRO A C 1
ATOM 1925 O O . PRO A 1 494 ? -117.014 7.097 64.670 1.00 98.11 662 PRO A O 1
ATOM 1929 N N . ASP A 1 495 ? -117.779 6.270 66.622 1.00 93.05 663 ASP A N 1
ATOM 1930 C CA . ASP A 1 495 ? -117.663 7.529 67.352 1.00 91.86 663 ASP A CA 1
ATOM 1931 C C . ASP A 1 495 ? -116.231 8.055 67.425 1.00 97.05 663 ASP A C 1
ATOM 1932 O O . ASP A 1 495 ? -116.014 9.256 67.578 1.00 99.77 663 ASP A O 1
ATOM 1937 N N . ALA A 1 496 ? -115.257 7.157 67.316 1.00 92.94 664 ALA A N 1
ATOM 1938 C CA . ALA A 1 496 ? -113.853 7.548 67.401 1.00 89.16 664 ALA A CA 1
ATOM 1939 C C . ALA A 1 496 ? -113.408 8.305 66.155 1.00 92.42 664 ALA A C 1
ATOM 1940 O O . ALA A 1 496 ? -112.450 9.076 66.197 1.00 91.17 664 ALA A O 1
ATOM 1942 N N . TYR A 1 497 ? -114.108 8.079 65.048 1.00 100.35 665 TYR A N 1
ATOM 1943 C CA . TYR A 1 497 ? -113.811 8.766 63.797 1.00 106.29 665 TYR A CA 1
ATOM 1944 C C . TYR A 1 497 ? -114.112 10.255 63.913 1.00 111.36 665 TYR A C 1
ATOM 1945 O O . TYR A 1 497 ? -113.451 11.085 63.289 1.00 94.71 665 TYR A O 1
ATOM 1954 N N . GLU A 1 498 ? -115.111 10.581 64.726 1.00 112.02 666 GLU A N 1
ATOM 1955 C CA . GLU A 1 498 ? -115.614 11.945 64.828 1.00 105.37 666 GLU A CA 1
ATOM 1956 C C . GLU A 1 498 ? -114.935 12.737 65.940 1.00 94.35 666 GLU A C 1
ATOM 1957 O O . GLU A 1 498 ? -115.311 13.876 66.217 1.00 107.01 666 GLU A O 1
ATOM 1963 N N . LEU A 1 499 ? -113.939 12.132 66.577 1.00 93.43 667 LEU A N 1
ATOM 1964 C CA . LEU A 1 499 ? -113.196 12.802 67.636 1.00 88.76 667 LEU A CA 1
ATOM 1965 C C . LEU A 1 499 ? -112.391 13.971 67.082 1.00 84.77 667 LEU A C 1
ATOM 1966 O O . LEU A 1 499 ? -111.869 13.893 65.971 1.00 87.53 667 LEU A O 1
ATOM 1971 N N . PRO A 1 500 ? -112.298 15.064 67.856 1.00 93.62 668 PRO A N 1
ATOM 1972 C CA . PRO A 1 500 ? -111.568 16.271 67.453 1.00 97.26 668 PRO A CA 1
ATOM 1973 C C . PRO A 1 500 ? -110.125 15.981 67.053 1.00 102.44 668 PRO A C 1
ATOM 1974 O O . PRO A 1 500 ? -109.503 15.089 67.628 1.00 112.14 668 PRO A O 1
ATOM 1978 N N . PRO A 1 501 ? -109.602 16.727 66.068 1.00 101.14 669 PRO A N 1
ATOM 1979 C CA . PRO A 1 501 ? -108.223 16.580 65.589 1.00 109.06 669 PRO A CA 1
ATOM 1980 C C . PRO A 1 501 ? -107.199 16.804 66.696 1.00 108.86 669 PRO A C 1
ATOM 1981 O O . PRO A 1 501 ? -106.075 16.313 66.601 1.00 103.63 669 PRO A O 1
ATOM 1985 N N . SER A 1 502 ? -107.591 17.544 67.727 1.00 109.28 670 SER A N 1
ATOM 19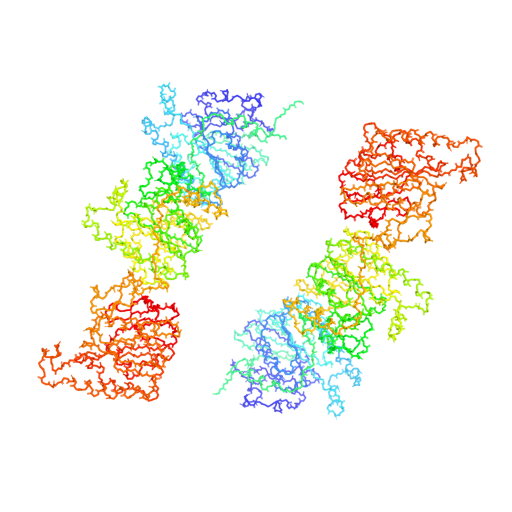86 C CA . SER A 1 502 ? -106.734 17.769 68.883 1.00 106.89 670 SER A CA 1
ATOM 1987 C C . SER A 1 502 ? -106.419 16.449 69.577 1.00 100.82 670 SER A C 1
ATOM 1988 O O . SER A 1 502 ? -107.316 15.641 69.818 1.00 93.30 670 SER A O 1
ATOM 1991 N N . PRO A 1 503 ? -105.137 16.225 69.895 1.00 98.78 671 PRO A N 1
ATOM 1992 C CA . PRO A 1 503 ? -104.688 14.975 70.515 1.00 96.85 671 PRO A CA 1
ATOM 1993 C C . PRO A 1 503 ? -105.125 14.854 71.970 1.00 95.30 671 PRO A C 1
ATOM 1994 O O . PRO A 1 503 ? -105.268 15.866 72.655 1.00 100.23 671 PRO A O 1
ATOM 1998 N N . GLY A 1 504 ? -105.336 13.625 72.431 1.00 79.52 672 GLY A N 1
ATOM 1999 C CA . GLY A 1 504 ? -105.692 13.386 73.817 1.00 77.42 672 GLY A CA 1
ATOM 2000 C C . GLY A 1 504 ? -107.064 12.769 74.000 1.00 77.91 672 GLY A C 1
ATOM 2001 O O . GLY A 1 504 ? -107.294 12.026 74.953 1.00 86.22 672 GLY A O 1
ATOM 2002 N N . ASN A 1 505 ? -107.981 13.078 73.090 1.00 72.79 673 ASN A N 1
ATOM 2003 C CA . ASN A 1 505 ? -109.346 12.578 73.190 1.00 76.92 673 ASN A CA 1
ATOM 2004 C C . ASN A 1 505 ? -109.457 11.121 72.757 1.00 67.73 673 ASN A C 1
ATOM 2005 O O . ASN A 1 505 ? -108.767 10.684 71.837 1.00 78.14 673 ASN A O 1
ATOM 2010 N N . GLY A 1 506 ? -110.328 10.374 73.426 1.00 56.63 674 GLY A N 1
ATOM 2011 C CA . GLY A 1 506 ? -110.531 8.973 73.111 1.00 67.61 674 GLY A CA 1
ATOM 2012 C C . GLY A 1 506 ? -111.654 8.351 73.917 1.00 64.98 674 GLY A C 1
ATOM 2013 O O . GLY A 1 506 ? -112.227 8.993 74.795 1.00 62.32 674 GLY A O 1
ATOM 2014 N N . TYR A 1 507 ? -111.972 7.097 73.612 1.00 66.41 675 TYR A N 1
ATOM 2015 C CA . TYR A 1 507 ? -113.005 6.368 74.338 1.00 62.48 675 TYR A CA 1
ATOM 2016 C C . TYR A 1 507 ? -112.415 5.157 75.052 1.00 74.39 675 TYR A C 1
ATOM 2017 O O . TYR A 1 507 ? -111.286 4.753 74.777 1.00 80.88 675 TYR A O 1
ATOM 2026 N N . LEU A 1 508 ? -113.188 4.582 75.967 1.00 69.28 676 LEU A N 1
ATOM 2027 C CA . LEU A 1 508 ? -112.746 3.420 76.727 1.00 56.97 676 LEU A CA 1
ATOM 2028 C C . LEU A 1 508 ? -113.899 2.438 76.896 1.00 62.32 676 LEU A C 1
ATOM 2029 O O . LEU A 1 508 ? -114.815 2.674 77.682 1.00 80.59 676 LEU A O 1
ATOM 2034 N N . LYS A 1 509 ? -113.853 1.339 76.153 1.00 56.61 677 LYS A N 1
ATOM 2035 C CA . LYS A 1 509 ? -114.905 0.334 76.225 1.00 66.47 677 LYS A CA 1
ATOM 2036 C C . LYS A 1 509 ? -114.430 -0.911 76.959 1.00 68.03 677 LYS A C 1
ATOM 2037 O O . LYS A 1 509 ? -113.302 -1.363 76.772 1.00 73.07 677 LYS A O 1
ATOM 2043 N N . PHE A 1 510 ? -115.300 -1.456 77.802 1.00 77.41 678 PHE A N 1
ATOM 2044 C CA . PHE A 1 510 ? -115.028 -2.717 78.476 1.00 82.30 678 PHE A CA 1
ATOM 2045 C C . PHE A 1 510 ? -116.311 -3.518 78.659 1.00 98.85 678 PHE A C 1
ATOM 2046 O O . PHE A 1 510 ? -117.282 -3.029 79.234 1.00 111.19 678 PHE A O 1
ATOM 2054 N N . ALA A 1 511 ? -116.291 -4.751 78.160 1.00 106.23 679 ALA A N 1
ATOM 2055 C CA . ALA A 1 511 ? -117.410 -5.685 78.267 1.00 116.51 679 ALA A CA 1
ATOM 2056 C C . ALA A 1 511 ? -118.722 -5.099 77.741 1.00 123.12 679 ALA A C 1
ATOM 2057 O O . ALA A 1 511 ? -118.819 -4.737 76.569 1.00 113.62 679 ALA A O 1
ATOM 2059 N N . THR A 1 512 ? -119.725 -5.013 78.610 1.00 129.34 680 THR A N 1
ATOM 2060 C CA . THR A 1 512 ? -121.061 -4.580 78.208 1.00 126.79 680 THR A CA 1
ATOM 2061 C C . THR A 1 512 ? -121.395 -3.215 78.780 1.00 119.69 680 THR A C 1
ATOM 2062 O O . THR A 1 512 ? -122.527 -2.741 78.675 1.00 129.63 680 THR A O 1
ATOM 2066 N N . GLU A 1 513 ? -120.396 -2.591 79.392 1.00 118.62 681 GLU A N 1
ATOM 2067 C CA . GLU A 1 513 ? -120.574 -1.299 80.043 1.00 109.90 681 GLU A CA 1
ATOM 2068 C C . GLU A 1 513 ? -120.254 -0.141 79.088 1.00 101.93 681 GLU A C 1
ATOM 2069 O O . GLU A 1 513 ? -119.294 -0.217 78.321 1.00 99.08 681 GLU A O 1
ATOM 2075 N N . PRO A 1 514 ? -121.060 0.938 79.143 1.00 99.62 682 PRO A N 1
ATOM 2076 C CA . PRO A 1 514 ? -121.038 2.053 78.182 1.00 96.14 682 PRO A CA 1
ATOM 2077 C C . PRO A 1 514 ? -119.656 2.640 77.908 1.00 91.54 682 PRO A C 1
ATOM 2078 O O . PRO A 1 514 ? -118.766 2.542 78.751 1.00 89.89 682 PRO A O 1
ATOM 2082 N N . LEU A 1 515 ? -119.489 3.239 76.732 1.00 86.92 683 LEU A N 1
ATOM 2083 C CA . LEU A 1 515 ? -118.262 3.954 76.409 1.00 81.90 683 LEU A CA 1
ATOM 2084 C C . LEU A 1 515 ? -118.050 5.089 77.393 1.00 79.28 683 LEU A C 1
ATOM 2085 O O . LEU A 1 515 ? -119.008 5.636 77.939 1.00 87.25 683 LEU A O 1
ATOM 2090 N N . VAL A 1 516 ? -116.792 5.437 77.624 1.00 64.73 684 VAL A N 1
ATOM 2091 C CA . VAL A 1 516 ? -116.467 6.581 78.459 1.00 70.03 684 VAL A CA 1
ATOM 2092 C C . VAL A 1 516 ? -115.456 7.460 77.741 1.00 68.66 684 VAL A C 1
ATOM 2093 O O . VAL A 1 516 ? -114.265 7.153 77.720 1.00 75.43 684 VAL A O 1
ATOM 2097 N N . ARG A 1 517 ? -115.930 8.543 77.135 1.00 65.23 685 ARG A N 1
ATOM 2098 C CA . ARG A 1 517 ? -115.025 9.480 76.490 1.00 70.24 685 ARG A CA 1
ATOM 2099 C C . ARG A 1 517 ? -114.190 10.185 77.542 1.00 70.82 685 ARG A C 1
ATOM 2100 O O . ARG A 1 517 ? -114.712 10.642 78.559 1.00 67.50 685 ARG A O 1
ATOM 2108 N N . PHE A 1 518 ? -112.890 10.263 77.295 1.00 72.45 686 PHE A N 1
ATOM 2109 C CA . PHE A 1 518 ? -111.979 10.896 78.231 1.00 64.66 686 PHE A CA 1
ATOM 2110 C C . PHE A 1 518 ? -110.986 11.783 77.509 1.00 64.94 686 PHE A C 1
ATOM 2111 O O . PHE A 1 518 ? -111.036 11.928 76.288 1.00 67.67 686 PHE A O 1
ATOM 2119 N N . LYS A 1 519 ? -110.078 12.370 78.276 1.00 59.48 687 LYS A N 1
ATOM 2120 C CA . LYS A 1 519 ? -108.976 13.111 77.695 1.00 72.29 687 LYS A CA 1
ATOM 2121 C C . LYS A 1 519 ? -107.697 12.817 78.464 1.00 81.42 687 LYS A C 1
ATOM 2122 O O . LYS A 1 519 ? -107.588 13.126 79.650 1.00 73.51 687 LYS A O 1
ATOM 2128 N N . ALA A 1 520 ? -106.733 12.214 77.778 1.00 70.62 688 ALA A N 1
ATOM 2129 C CA . ALA A 1 520 ? -105.515 11.734 78.418 1.00 68.52 688 ALA A CA 1
ATOM 2130 C C . ALA A 1 520 ? -104.678 12.860 79.012 1.00 68.94 688 ALA A C 1
ATOM 2131 O O . ALA A 1 520 ? -104.648 13.973 78.490 1.00 79.27 688 ALA A O 1
ATOM 2133 N N . ALA A 1 521 ? -104.002 12.555 80.114 1.00 67.92 689 ALA A N 1
ATOM 2134 C CA . ALA A 1 521 ? -103.065 13.486 80.724 1.00 71.86 689 ALA A CA 1
ATOM 2135 C C . ALA A 1 521 ? -101.744 13.444 79.972 1.00 81.88 689 ALA A C 1
ATOM 2136 O O . ALA A 1 521 ? -101.515 12.545 79.164 1.00 84.41 689 ALA A O 1
ATOM 2138 N N . TYR A 1 522 ? -100.874 14.413 80.233 1.00 87.33 690 TYR A N 1
ATOM 2139 C CA . TYR A 1 522 ? -99.579 14.453 79.567 1.00 89.15 690 TYR A CA 1
ATOM 2140 C C . TYR A 1 522 ? -98.434 14.379 80.569 1.00 85.42 690 TYR A C 1
ATOM 2141 O O . TYR A 1 522 ? -98.609 14.671 81.751 1.00 83.45 690 TYR A O 1
ATOM 2150 N N . VAL A 1 523 ? -97.262 13.982 80.084 1.00 95.64 691 VAL A N 1
ATOM 2151 C CA . VAL A 1 523 ? -96.074 13.871 80.920 1.00 91.65 691 VAL A CA 1
ATOM 2152 C C . VAL A 1 523 ? -94.872 14.517 80.241 1.00 91.93 691 VAL A C 1
ATOM 2153 O O . VAL A 1 523 ? -93.792 14.608 80.823 1.00 91.80 691 VAL A O 1
ATOM 2157 N N . SER A 1 524 ? -95.071 14.967 79.006 1.00 88.89 692 SER A N 1
ATOM 2158 C CA . SER A 1 524 ? -93.989 15.541 78.215 1.00 95.72 692 SER A CA 1
ATOM 2159 C C . SER A 1 524 ? -93.986 17.065 78.277 1.00 97.06 692 SER A C 1
ATOM 2160 O O . SER A 1 524 ? -93.484 17.729 77.370 1.00 94.63 692 SER A O 1
ATOM 2163 N N . GLY A 1 525 ? -94.547 17.613 79.349 1.00 100.86 693 GLY A N 1
ATOM 2164 C CA . GLY A 1 525 ? -94.583 19.052 79.536 1.00 102.10 693 GLY A CA 1
ATOM 2165 C C . GLY A 1 525 ? -93.955 19.470 80.850 1.00 117.38 693 GLY A C 1
ATOM 2166 O O . GLY A 1 525 ? -93.506 18.625 81.621 1.00 127.62 693 GLY A O 1
ATOM 2167 N N . PRO A 1 526 ? -93.906 20.785 81.108 1.00 110.58 694 PRO A N 1
ATOM 2168 C CA . PRO A 1 526 ? -93.405 21.333 82.371 1.00 108.21 694 PRO A CA 1
ATOM 2169 C C . PRO A 1 526 ? -94.532 21.536 83.379 1.00 115.08 694 PRO A C 1
ATOM 2170 O O . PRO A 1 526 ? -95.677 21.208 83.075 1.00 121.22 694 PRO A O 1
ATOM 2174 N N . VAL A 1 527 ? -94.212 22.054 84.563 1.00 122.21 695 VAL A N 1
ATOM 2175 C CA . VAL A 1 527 ? -95.237 22.453 85.528 1.00 135.28 695 VAL A CA 1
ATOM 2176 C C . VAL A 1 527 ? -94.964 23.892 85.974 1.00 146.36 695 VA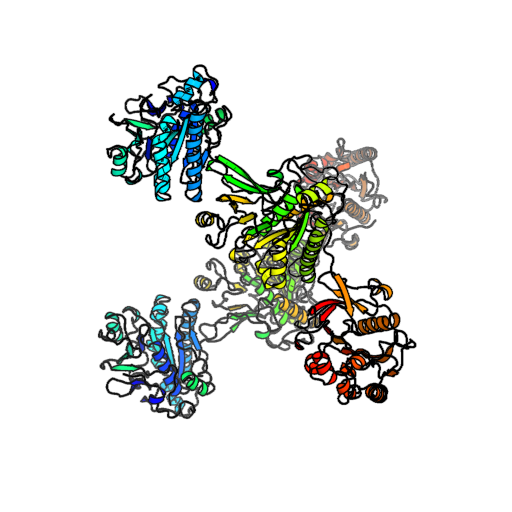L A C 1
ATOM 2177 O O . VAL A 1 527 ? -93.820 24.349 85.966 1.00 152.08 695 VAL A O 1
ATOM 2181 N N . ASP A 1 528 ? -96.021 24.601 86.358 1.00 144.17 696 ASP A N 1
ATOM 2182 C CA . ASP A 1 528 ? -95.969 26.056 86.467 1.00 138.51 696 ASP A CA 1
ATOM 2183 C C . ASP A 1 528 ? -96.002 26.586 87.901 1.00 135.13 696 ASP A C 1
ATOM 2184 O O . ASP A 1 528 ? -96.202 25.834 88.852 1.00 129.39 696 ASP A O 1
ATOM 2189 N N . GLU A 1 529 ? -95.796 27.893 88.034 1.00 136.09 697 GLU A N 1
ATOM 2190 C CA . GLU A 1 529 ? -95.908 28.590 89.311 1.00 119.63 697 GLU A CA 1
ATOM 2191 C C . GLU A 1 529 ? -96.405 30.015 89.056 1.00 115.67 697 GLU A C 1
ATOM 2192 O O . GLU A 1 529 ? -96.191 30.564 87.976 1.00 121.31 697 GLU A O 1
ATOM 2198 N N . GLU A 1 530 ? -97.082 30.605 90.039 1.00 100.10 698 GLU A N 1
ATOM 2199 C CA . GLU A 1 530 ? -97.658 31.939 89.877 1.00 75.60 698 GLU A CA 1
ATOM 2200 C C . GLU A 1 530 ? -96.580 33.006 89.722 1.00 72.54 698 GLU A C 1
ATOM 2201 O O . GLU A 1 530 ? -96.478 33.648 88.677 1.00 63.16 698 GLU A O 1
ATOM 2203 N N . SER A 1 572 ? -87.323 24.447 78.885 1.00 132.06 740 SER A N 1
ATOM 2204 C CA . SER A 1 572 ? -87.027 24.006 80.243 1.00 134.74 740 SER A CA 1
ATOM 2205 C C . SER A 1 572 ? -86.723 22.512 80.270 1.00 145.42 740 SER A C 1
ATOM 2206 O O . SER A 1 572 ? -85.764 22.054 79.649 1.00 134.41 740 SER A O 1
ATOM 2209 N N . GLU A 1 573 ? -87.540 21.757 80.997 1.00 149.54 741 GLU A N 1
ATOM 2210 C CA . GLU A 1 573 ? -87.427 20.303 81.016 1.00 131.61 741 GLU A CA 1
ATOM 2211 C C . GLU A 1 573 ? -88.793 19.665 81.243 1.00 128.90 741 GLU A C 1
ATOM 2212 O O . GLU A 1 573 ? -89.611 20.179 82.006 1.00 128.43 741 GLU A O 1
ATOM 2218 N N . SER A 1 574 ? -89.038 18.545 80.571 1.00 136.34 742 SER A N 1
ATOM 2219 C CA . SER A 1 574 ? -90.330 17.873 80.646 1.00 119.93 742 SER A CA 1
ATOM 2220 C C . SER A 1 574 ? -90.543 17.209 82.000 1.00 112.74 742 SER A C 1
ATOM 2221 O O . SER A 1 574 ? -89.585 16.884 82.700 1.00 107.44 742 SER A O 1
ATOM 2224 N N . LEU A 1 575 ? -91.808 17.011 82.360 1.00 106.57 743 LEU A N 1
ATOM 2225 C CA . LEU A 1 575 ? -92.161 16.339 83.605 1.00 101.70 743 LEU A CA 1
ATOM 2226 C C . LEU A 1 575 ? -91.674 14.898 83.579 1.00 97.97 743 LEU A C 1
ATOM 2227 O O . LEU A 1 575 ? -91.341 14.327 84.616 1.00 98.67 743 LEU A O 1
ATOM 2232 N N . PHE A 1 576 ? -91.639 14.319 82.384 1.00 102.19 744 PHE A N 1
ATOM 2233 C CA . PHE A 1 576 ? -91.157 12.958 82.193 1.00 90.19 744 PHE A CA 1
ATOM 2234 C C . PHE A 1 576 ? -89.728 12.811 82.700 1.00 93.86 744 PHE A C 1
ATOM 2235 O O . PHE A 1 576 ? -89.436 11.933 83.511 1.00 95.28 744 PHE A O 1
ATOM 2243 N N . ASP A 1 577 ? -88.847 13.681 82.218 1.00 102.67 745 ASP A N 1
ATOM 2244 C CA . ASP A 1 577 ? -87.438 13.644 82.589 1.00 104.42 745 ASP A CA 1
ATOM 2245 C C . ASP A 1 577 ? -87.243 13.836 84.088 1.00 97.48 745 ASP A C 1
ATOM 2246 O O . ASP A 1 577 ? -86.415 13.166 84.702 1.00 97.04 745 ASP A O 1
ATOM 2251 N N . VAL A 1 578 ? -88.011 14.751 84.671 1.00 90.55 746 VAL A N 1
ATOM 2252 C CA . VAL A 1 578 ? -87.914 15.046 86.096 1.00 95.54 746 VAL A CA 1
ATOM 2253 C C . VAL A 1 578 ? -88.263 13.825 86.942 1.00 91.76 746 VAL A C 1
ATOM 2254 O O . VAL A 1 578 ? -87.589 13.527 87.927 1.00 97.66 746 VAL A O 1
ATOM 2258 N N . VAL A 1 579 ? -89.315 13.117 86.545 1.00 89.65 747 VAL A N 1
ATOM 2259 C CA . VAL A 1 579 ? -89.754 11.932 87.270 1.00 83.83 747 VAL A CA 1
ATOM 2260 C C . VAL A 1 579 ? -88.736 10.800 87.171 1.00 87.41 747 VAL A C 1
ATOM 2261 O O . VAL A 1 579 ? -88.240 10.316 88.187 1.00 89.68 747 VAL A O 1
ATOM 2265 N N . VAL A 1 580 ? -88.427 10.390 85.944 1.00 88.16 748 VAL A N 1
ATOM 2266 C CA . VAL A 1 580 ? -87.513 9.277 85.697 1.00 84.64 748 VAL A CA 1
ATOM 2267 C C . VAL A 1 580 ? -86.157 9.490 86.366 1.00 94.24 748 VAL A C 1
ATOM 2268 O O . VAL A 1 580 ? -85.561 8.550 86.894 1.00 94.79 748 VAL A O 1
ATOM 2272 N N . ARG A 1 581 ? -85.687 10.733 86.356 1.00 90.34 749 ARG A N 1
ATOM 2273 C CA . ARG A 1 581 ? -84.406 11.091 86.958 1.00 94.87 749 ARG A CA 1
ATOM 2274 C C . ARG A 1 581 ? -84.329 10.701 88.432 1.00 98.44 749 ARG A C 1
ATOM 2275 O O . ARG A 1 581 ? -83.270 10.315 88.927 1.00 99.18 749 ARG A O 1
ATOM 2283 N N . GLN A 1 582 ? -85.459 10.792 89.125 1.00 93.15 750 GLN A N 1
ATOM 2284 C CA . GLN A 1 582 ? -85.501 10.511 90.555 1.00 92.81 750 GLN A CA 1
ATOM 2285 C C . GLN A 1 582 ? -85.759 9.036 90.847 1.00 88.54 750 GLN A C 1
ATOM 2286 O O . GLN A 1 582 ? -85.281 8.502 91.846 1.00 87.57 750 GLN A O 1
ATOM 2292 N N . LEU A 1 583 ? -86.516 8.381 89.973 1.00 87.79 751 LEU A N 1
ATOM 2293 C CA . LEU A 1 583 ? -86.880 6.984 90.183 1.00 93.55 751 LEU A CA 1
ATOM 2294 C C . LEU A 1 583 ? -85.791 6.026 89.712 1.00 100.50 751 LEU A C 1
ATOM 2295 O O . LEU A 1 583 ? -85.711 4.891 90.180 1.00 99.46 751 LEU A O 1
ATOM 2300 N N . ALA A 1 584 ? -84.955 6.486 88.787 1.00 93.04 752 ALA A N 1
ATOM 2301 C CA . ALA A 1 584 ? -83.879 5.658 88.253 1.00 96.18 752 ALA A CA 1
ATOM 2302 C C . ALA A 1 584 ? -82.859 5.313 89.332 1.00 99.81 752 ALA A C 1
ATOM 2303 O O . ALA A 1 584 ? -82.404 6.186 90.070 1.00 104.31 752 ALA A O 1
ATOM 2305 N N . GLY A 1 585 ? -82.507 4.035 89.421 1.00 89.57 753 GLY A N 1
ATOM 2306 C CA . GLY A 1 585 ? -81.506 3.587 90.371 1.00 95.64 753 GLY A CA 1
ATOM 2307 C C . GLY A 1 585 ? -82.087 2.995 91.640 1.00 91.45 753 GLY A C 1
ATOM 2308 O O . GLY A 1 585 ? -81.353 2.484 92.485 1.00 107.61 753 GLY A O 1
ATOM 2309 N N . HIS A 1 586 ? -83.406 3.063 91.777 1.00 89.72 754 HIS A N 1
ATOM 2310 C CA . HIS A 1 586 ? -84.076 2.523 92.954 1.00 92.96 754 HIS A CA 1
ATOM 2311 C C . HIS A 1 586 ? -84.835 1.243 92.627 1.00 90.08 754 HIS A C 1
ATOM 2312 O O . HIS A 1 586 ? -85.568 1.182 91.642 1.00 88.20 754 HIS A O 1
ATOM 2319 N N . GLY A 1 587 ? -84.656 0.224 93.459 1.00 87.42 755 GLY A N 1
ATOM 2320 C CA . GLY A 1 587 ? -85.363 -1.031 93.286 1.00 74.24 755 GLY A CA 1
ATOM 2321 C C . GLY A 1 587 ? -84.523 -2.107 92.627 1.00 76.89 755 GLY A C 1
ATOM 2322 O O . GLY A 1 587 ? -83.514 -1.808 91.990 1.00 80.25 755 GLY A O 1
ATOM 2323 N N . PRO A 1 588 ? -84.941 -3.372 92.781 1.00 78.33 756 PRO A N 1
ATOM 2324 C CA . PRO A 1 588 ? -84.255 -4.537 92.210 1.00 80.04 756 PRO A CA 1
ATOM 2325 C C . PRO A 1 588 ? -84.189 -4.483 90.689 1.00 84.69 756 PRO A C 1
ATOM 2326 O O . PRO A 1 588 ? -85.205 -4.229 90.044 1.00 99.50 756 PRO A O 1
ATOM 2330 N N . GLU A 1 589 ? -83.008 -4.720 90.127 1.00 84.82 757 GLU A N 1
ATOM 2331 C CA . GLU A 1 589 ? -82.853 -4.748 88.678 1.00 84.22 757 GLU A CA 1
ATOM 2332 C C . GLU A 1 589 ? -83.619 -5.930 88.093 1.00 75.34 757 GLU A C 1
ATOM 2333 O O . GLU A 1 589 ? -83.609 -7.021 88.659 1.00 77.65 757 GLU A O 1
ATOM 2339 N N . PRO A 1 590 ? -84.287 -5.710 86.952 1.00 77.05 758 PRO A N 1
ATOM 2340 C CA . PRO A 1 590 ? -85.218 -6.687 86.381 1.00 78.90 758 PRO A CA 1
ATOM 2341 C C . PRO A 1 590 ? -84.530 -7.892 85.755 1.00 73.21 758 PRO A C 1
ATOM 2342 O O . PRO A 1 590 ? -83.358 -7.820 85.390 1.00 78.93 758 PRO A O 1
ATOM 2346 N N . HIS A 1 591 ? -85.266 -8.991 85.640 1.00 65.60 759 HIS A N 1
ATOM 2347 C CA . HIS A 1 591 ? -84.777 -10.171 84.944 1.00 71.68 759 HIS A CA 1
ATOM 2348 C C . HIS A 1 591 ? -84.720 -9.903 83.447 1.00 73.09 759 HIS A C 1
ATOM 2349 O O . HIS A 1 591 ? -85.716 -9.508 82.842 1.00 81.11 759 HIS A O 1
ATOM 2356 N N . GLN A 1 592 ? -83.551 -10.114 82.854 1.00 75.79 760 GLN A N 1
ATOM 2357 C CA . GLN A 1 592 ? -83.359 -9.851 81.433 1.00 79.12 760 GLN A CA 1
ATOM 2358 C C . GLN A 1 592 ? -84.122 -10.848 80.568 1.00 70.27 760 GLN A C 1
ATOM 2359 O O . GLN A 1 592 ? -83.857 -12.048 80.607 1.00 72.49 760 GLN A O 1
ATOM 2365 N N . ILE A 1 593 ? -85.073 -10.340 79.792 1.00 71.30 761 ILE A N 1
ATOM 2366 C CA . ILE A 1 593 ? -85.829 -11.169 78.862 1.00 69.31 761 ILE A CA 1
ATOM 2367 C C . ILE A 1 593 ? -85.210 -11.068 77.476 1.00 73.65 761 ILE A C 1
ATOM 2368 O O . ILE A 1 593 ? -85.261 -12.009 76.684 1.00 70.49 761 ILE A O 1
ATOM 2373 N N . TRP A 1 594 ? -84.618 -9.912 77.198 1.00 77.37 762 TRP A N 1
ATOM 2374 C CA . TRP A 1 594 ? -84.025 -9.633 75.898 1.00 67.46 762 TRP A CA 1
ATOM 2375 C C . TRP A 1 594 ? -82.564 -9.231 76.049 1.00 67.32 762 TRP A C 1
ATOM 2376 O O . TRP A 1 594 ? -82.241 -8.285 76.765 1.00 64.80 762 TRP A O 1
ATOM 2387 N N . LEU A 1 595 ? -81.684 -9.956 75.368 1.00 75.47 763 LEU A N 1
ATOM 2388 C CA . LEU A 1 595 ? -80.254 -9.691 75.439 1.00 74.94 763 LEU A CA 1
ATOM 2389 C C . LEU A 1 595 ? -79.738 -9.111 74.127 1.00 72.35 763 LEU A C 1
ATOM 2390 O O . LEU A 1 595 ? -80.293 -9.399 73.068 1.00 70.37 763 LEU A O 1
ATOM 2395 N N . PRO A 1 596 ? -78.683 -8.279 74.201 1.00 70.55 764 PRO A N 1
ATOM 2396 C CA . PRO A 1 596 ? -78.012 -7.691 73.037 1.00 73.85 764 PRO A CA 1
ATOM 2397 C C . PRO A 1 596 ? -77.814 -8.698 71.907 1.00 82.34 764 PRO A C 1
ATOM 2398 O O . PRO A 1 596 ? -77.069 -9.664 72.066 1.00 89.43 764 PRO A O 1
ATOM 2402 N N . PRO A 1 597 ? -78.488 -8.467 70.771 1.00 74.44 765 PRO A N 1
ATOM 2403 C CA . PRO A 1 597 ? -78.646 -9.441 69.687 1.00 83.81 765 PRO A CA 1
ATOM 2404 C C . PRO A 1 597 ? -77.472 -9.550 68.717 1.00 88.79 765 PRO A C 1
ATOM 2405 O O . PRO A 1 597 ? -77.637 -9.241 67.538 1.00 116.36 765 PRO A O 1
ATOM 2409 N N . LEU A 1 598 ? -76.317 -9.986 69.212 1.00 85.29 766 LEU A N 1
ATOM 2410 C CA . LEU A 1 598 ? -75.208 -10.406 68.356 1.00 86.38 766 LEU A CA 1
ATOM 2411 C C . LEU A 1 598 ? -74.790 -9.366 67.320 1.00 89.77 766 LEU A C 1
ATOM 2412 O O . LEU A 1 598 ? -75.019 -9.549 66.125 1.00 89.00 766 LEU A O 1
ATOM 2417 N N . ASP A 1 599 ? -74.176 -8.280 67.773 1.00 91.42 767 ASP A N 1
ATOM 2418 C CA . ASP A 1 599 ? -73.683 -7.259 66.857 1.00 111.64 767 ASP A CA 1
ATOM 2419 C C . ASP A 1 599 ? -72.164 -7.171 66.918 1.00 91.43 767 ASP A C 1
ATOM 2420 O O . ASP A 1 599 ? -71.475 -7.461 65.942 1.00 89.04 767 ASP A O 1
ATOM 2425 N N . VAL A 1 600 ? -71.651 -6.770 68.075 1.00 94.60 768 VAL A N 1
ATOM 2426 C CA . VAL A 1 600 ? -70.214 -6.640 68.273 1.00 91.36 768 VAL A CA 1
ATOM 2427 C C . VAL A 1 600 ? -69.613 -7.950 68.779 1.00 104.95 768 VAL A C 1
ATOM 2428 O O . VAL A 1 600 ? -70.087 -8.519 69.762 1.00 115.24 768 VAL A O 1
ATOM 2432 N N . PRO A 1 601 ? -68.568 -8.439 68.094 1.00 104.31 769 PRO A N 1
ATOM 2433 C CA . PRO A 1 601 ? -67.902 -9.694 68.455 1.00 87.42 769 PRO A CA 1
ATOM 2434 C C . PRO A 1 601 ? -67.086 -9.580 69.736 1.00 89.08 769 PRO A C 1
ATOM 2435 O O . PRO A 1 601 ? -66.596 -8.497 70.052 1.00 96.55 769 PRO A O 1
ATOM 2439 N N . PRO A 1 602 ? -66.948 -10.692 70.473 1.00 87.26 770 PRO A N 1
ATOM 2440 C CA . PRO A 1 602 ? -66.144 -10.726 71.696 1.00 86.03 770 PRO A CA 1
ATOM 2441 C C . PRO A 1 602 ? -64.673 -10.984 71.401 1.00 75.02 770 PRO A C 1
ATOM 2442 O O . PRO A 1 602 ? -64.316 -11.265 70.259 1.00 73.97 770 PRO A O 1
ATOM 2446 N N . THR A 1 603 ? -63.831 -10.883 72.422 1.00 74.64 771 THR A N 1
ATOM 2447 C CA . THR A 1 603 ? -62.424 -11.229 72.280 1.00 76.85 771 THR A CA 1
ATOM 2448 C C . THR A 1 603 ? -62.119 -12.447 73.141 1.00 91.26 771 THR A C 1
ATOM 2449 O O . THR A 1 603 ? -62.953 -12.872 73.938 1.00 95.12 771 THR A O 1
ATOM 2453 N N . LEU A 1 604 ? -60.927 -13.009 72.979 1.00 80.66 772 LEU A N 1
ATOM 2454 C CA . LEU A 1 604 ? -60.573 -14.238 73.679 1.00 78.12 772 LEU A CA 1
ATOM 2455 C C . LEU A 1 604 ? -60.399 -14.021 75.180 1.00 85.30 772 LEU A C 1
ATOM 2456 O O . LEU A 1 604 ? -60.686 -14.914 75.975 1.00 96.19 772 LEU A O 1
ATOM 2461 N N . ASP A 1 605 ? -59.937 -12.837 75.569 1.00 85.46 773 ASP A N 1
ATOM 2462 C CA . ASP A 1 605 ? -59.800 -12.518 76.985 1.00 95.91 773 ASP A CA 1
ATOM 2463 C C . ASP A 1 605 ? -61.172 -12.302 77.616 1.00 94.28 773 ASP A C 1
ATOM 2464 O O . ASP A 1 605 ? -61.342 -12.443 78.826 1.00 87.12 773 ASP A O 1
ATOM 2469 N N . GLU A 1 606 ? -62.146 -11.959 76.780 1.00 94.36 774 GLU A N 1
ATOM 2470 C CA . GLU A 1 606 ? -63.514 -11.739 77.231 1.00 100.19 774 GLU A CA 1
ATOM 2471 C C . GLU A 1 606 ? -64.209 -13.059 77.541 1.00 97.69 774 GLU A C 1
ATOM 2472 O O . GLU A 1 606 ? -65.081 -13.127 78.407 1.00 95.46 774 GLU A O 1
ATOM 2478 N N . LEU A 1 607 ? -63.814 -14.107 76.826 1.00 87.46 775 LEU A N 1
ATOM 2479 C CA . LEU A 1 607 ? -64.443 -15.414 76.966 1.00 71.79 775 LEU A CA 1
ATOM 2480 C C . LEU A 1 607 ? -63.622 -16.343 77.852 1.00 80.05 775 LEU A C 1
ATOM 2481 O O . LEU A 1 607 ? -63.953 -17.518 78.010 1.00 83.60 775 LEU A O 1
ATOM 2486 N N . LEU A 1 608 ? -62.552 -15.811 78.431 1.00 76.76 776 LEU A N 1
ATOM 2487 C CA . LEU A 1 608 ? -61.655 -16.610 79.255 1.00 71.56 776 LEU A CA 1
ATOM 2488 C C . LEU A 1 608 ? -61.340 -15.932 80.582 1.00 71.28 776 LEU A C 1
ATOM 2489 O O . LEU A 1 608 ? -61.396 -14.707 80.685 1.00 90.69 776 LEU A O 1
ATOM 2494 N N . PRO A 1 609 ? -61.014 -16.736 81.607 1.00 76.57 777 PRO A N 1
ATOM 2495 C CA . PRO A 1 609 ? -60.511 -16.253 82.897 1.00 76.08 777 PRO A CA 1
ATOM 2496 C C . PRO A 1 609 ? -59.300 -15.334 82.732 1.00 72.66 777 PRO A C 1
ATOM 2497 O O . PRO A 1 609 ? -58.692 -15.331 81.662 1.00 76.48 777 PRO A O 1
ATOM 2501 N N . PRO A 1 610 ? -58.956 -14.559 83.775 1.00 69.39 778 PRO A N 1
ATOM 2502 C CA . PRO A 1 610 ? -57.797 -13.663 83.698 1.00 82.74 778 PRO A CA 1
ATOM 2503 C C . PRO A 1 610 ? -56.516 -14.403 83.326 1.00 89.19 778 PRO A C 1
ATOM 2504 O O . PRO A 1 610 ? -56.142 -15.367 83.991 1.00 87.44 778 PRO A O 1
ATOM 2508 N N . LEU A 1 611 ? -55.862 -13.949 82.263 1.00 79.70 779 LEU A N 1
ATOM 2509 C CA . LEU A 1 611 ? -54.668 -14.609 81.754 1.00 75.09 779 LEU A CA 1
ATOM 2510 C C . LEU A 1 611 ? -53.400 -13.977 82.316 1.00 81.29 779 LEU A C 1
ATOM 2511 O O . LEU A 1 611 ? -53.252 -12.755 82.317 1.00 87.43 779 LEU A O 1
ATOM 2516 N N . SER A 1 612 ? -52.486 -14.818 82.790 1.00 78.46 780 SER A N 1
ATOM 2517 C CA . SER A 1 612 ? -51.264 -14.345 83.428 1.00 80.82 780 SER A CA 1
ATOM 2518 C C . SER A 1 612 ? -50.056 -15.192 83.038 1.00 89.61 780 SER A C 1
ATOM 2519 O O . SER A 1 612 ? -50.183 -16.397 82.828 1.00 105.69 780 SER A O 1
ATOM 2522 N N . PRO A 1 613 ? -48.877 -14.558 82.937 1.00 81.70 781 PRO A N 1
ATOM 2523 C CA . PRO A 1 613 ? -47.633 -15.274 82.634 1.00 85.81 781 PRO A CA 1
ATOM 2524 C C . PRO A 1 613 ? -47.257 -16.250 83.743 1.00 83.12 781 PRO A C 1
ATOM 2525 O O . PRO A 1 613 ? -46.682 -15.847 84.752 1.00 87.73 781 PRO A O 1
ATOM 2529 N N . SER A 1 614 ? -47.581 -17.524 83.548 1.00 83.14 782 SER A N 1
ATOM 2530 C CA . SER A 1 614 ? -47.350 -18.538 84.569 1.00 75.85 782 SER A CA 1
ATOM 2531 C C . SER A 1 614 ? -45.917 -19.052 84.559 1.00 80.80 782 SER A C 1
ATOM 2532 O O . SER A 1 614 ? -45.160 -18.801 83.622 1.00 85.66 782 SER A O 1
ATOM 2535 N N . ALA A 1 615 ? -45.553 -19.776 85.612 1.00 74.35 783 ALA A N 1
ATOM 2536 C CA . ALA A 1 615 ? -44.228 -20.371 85.715 1.00 69.40 783 ALA A CA 1
ATOM 2537 C C . ALA A 1 615 ? -44.181 -21.699 84.971 1.00 82.56 783 ALA A C 1
ATOM 2538 O O . ALA A 1 615 ? -44.855 -22.655 85.355 1.00 91.14 783 ALA A O 1
ATOM 2540 N N . ALA A 1 616 ? -43.384 -21.741 83.906 1.00 94.12 784 ALA A N 1
ATOM 2541 C CA . ALA A 1 616 ? -43.227 -22.933 83.074 1.00 106.86 784 ALA A CA 1
ATOM 2542 C C . ALA A 1 616 ? -44.560 -23.428 82.518 1.00 86.98 784 ALA A C 1
ATOM 2543 O O . ALA A 1 616 ? -44.787 -24.632 82.410 1.00 90.59 784 ALA A O 1
ATOM 2545 N N . HIS A 1 617 ? -45.436 -22.492 82.169 1.00 79.30 785 HIS A N 1
ATOM 2546 C CA . HIS A 1 617 ? -46.715 -22.823 81.550 1.00 82.50 785 HIS A CA 1
ATOM 2547 C C . HIS A 1 617 ? -47.118 -21.752 80.543 1.00 84.82 785 HIS A C 1
ATOM 2548 O O . HIS A 1 617 ? -48.124 -21.886 79.847 1.00 71.55 785 HIS A O 1
ATOM 2555 N N . GLY A 1 618 ? -46.325 -20.688 80.474 1.00 85.76 786 GLY A N 1
ATOM 2556 C CA . GLY A 1 618 ? -46.563 -19.613 79.529 1.00 78.33 786 GLY A CA 1
ATOM 2557 C C . GLY A 1 618 ? -47.763 -18.761 79.886 1.00 75.81 786 GLY A C 1
ATOM 2558 O O . GLY A 1 618 ? -48.393 -18.962 80.923 1.00 75.16 786 GLY A O 1
ATOM 2559 N N . TYR A 1 619 ? -48.077 -17.802 79.021 1.00 75.24 787 TYR A N 1
ATOM 2560 C CA . TYR A 1 619 ? -49.223 -16.927 79.232 1.00 82.48 787 TYR A CA 1
ATOM 2561 C C . TYR A 1 619 ? -50.517 -17.720 79.111 1.00 88.93 787 TYR A C 1
ATOM 2562 O O . TYR A 1 619 ? -50.987 -17.998 78.009 1.00 82.47 787 TYR A O 1
ATOM 2571 N N . THR A 1 620 ? -51.085 -18.086 80.255 1.00 83.71 788 THR A N 1
ATOM 2572 C CA . THR A 1 620 ? -52.272 -18.929 80.283 1.00 76.74 788 THR A CA 1
ATOM 2573 C C . THR A 1 620 ? -53.105 -18.667 81.530 1.00 79.10 788 THR A C 1
ATOM 2574 O O . THR A 1 620 ? -52.686 -17.933 82.423 1.00 95.75 788 THR A O 1
ATOM 2578 N N . ALA A 1 621 ? -54.291 -19.265 81.585 1.00 73.83 789 ALA A N 1
ATOM 2579 C CA . ALA A 1 621 ? -55.122 -19.197 82.779 1.00 73.09 789 ALA A CA 1
ATOM 2580 C C . ALA A 1 621 ? -54.511 -20.065 83.870 1.00 78.17 789 ALA A C 1
ATOM 2581 O O . ALA A 1 621 ? -54.876 -21.230 84.022 1.00 78.57 789 ALA A O 1
ATOM 2583 N N . ASP A 1 622 ? -53.581 -19.484 84.623 1.00 83.47 790 ASP A N 1
ATOM 2584 C CA . ASP A 1 622 ? -52.787 -20.219 85.604 1.00 74.88 790 ASP A CA 1
ATOM 2585 C C . ASP A 1 622 ? -53.640 -20.970 86.622 1.00 77.77 790 ASP A C 1
ATOM 2586 O O . ASP A 1 622 ? -54.408 -20.368 87.371 1.00 99.18 790 ASP A O 1
ATOM 2591 N N . GLY A 1 623 ? -53.498 -22.291 86.636 1.00 70.14 791 GLY A N 1
ATOM 2592 C CA . GLY A 1 623 ? -54.150 -23.123 87.628 1.00 86.38 791 GLY A CA 1
ATOM 2593 C C . GLY A 1 623 ? -55.598 -23.456 87.329 1.00 73.62 791 GLY A C 1
ATOM 2594 O O . GLY A 1 623 ? -56.274 -24.080 88.146 1.00 85.63 791 GLY A O 1
ATOM 2595 N N . TRP A 1 624 ? -56.079 -23.046 86.160 1.00 72.22 792 TRP A N 1
ATOM 2596 C CA . TRP A 1 624 ? -57.466 -23.299 85.789 1.00 75.56 792 TRP A CA 1
ATOM 2597 C C . TRP A 1 624 ? -57.703 -24.784 85.545 1.00 75.59 792 TRP A C 1
ATOM 2598 O O . TRP A 1 624 ? -56.831 -25.487 85.035 1.00 76.45 792 TRP A O 1
ATOM 2609 N N . GLU A 1 625 ? -58.888 -25.253 85.920 1.00 86.25 793 GLU A N 1
ATOM 2610 C CA . GLU A 1 625 ? -59.270 -26.646 85.731 1.00 82.21 793 GLU A CA 1
ATOM 2611 C C . GLU A 1 625 ? -59.272 -27.027 84.254 1.00 85.09 793 GLU A C 1
ATOM 2612 O O . GLU A 1 625 ? -58.882 -28.136 83.889 1.00 92.45 793 GLU A O 1
ATOM 2618 N N . TRP A 1 626 ? -59.696 -26.094 83.408 1.00 83.45 794 TRP A N 1
ATOM 2619 C CA . TRP A 1 626 ? -59.833 -26.362 81.981 1.00 75.61 794 TRP A CA 1
ATOM 2620 C C . TRP A 1 626 ? -58.623 -25.914 81.168 1.00 77.86 794 TRP A C 1
ATOM 2621 O O . TRP A 1 626 ? -58.762 -25.512 80.014 1.00 77.97 794 TRP A O 1
ATOM 2632 N N . ARG A 1 627 ? -57.439 -25.988 81.764 1.00 81.50 795 ARG A N 1
ATOM 2633 C CA . ARG A 1 627 ? -56.216 -25.686 81.034 1.00 73.90 795 ARG A CA 1
ATOM 2634 C C . ARG A 1 627 ? -55.526 -26.976 80.616 1.00 77.76 795 ARG A C 1
ATOM 2635 O O . ARG A 1 627 ? -55.197 -27.813 81.456 1.00 84.99 795 ARG A O 1
ATOM 2643 N N . GLY A 1 628 ? -55.310 -27.137 79.316 1.00 67.87 796 GLY A N 1
ATOM 2644 C CA . GLY A 1 628 ? -54.660 -28.326 78.799 1.00 73.49 796 GLY A CA 1
ATOM 2645 C C . GLY A 1 628 ? -55.598 -29.512 78.717 1.00 71.62 796 GLY A C 1
ATOM 2646 O O . GLY A 1 628 ? -55.169 -30.662 78.795 1.00 89.28 796 GLY A O 1
ATOM 2647 N N . ARG A 1 629 ? -56.887 -29.230 78.560 1.00 63.55 797 ARG A N 1
ATOM 2648 C CA . ARG A 1 629 ? -57.894 -30.277 78.440 1.00 63.04 797 ARG A CA 1
ATOM 2649 C C . ARG A 1 629 ? -58.318 -30.436 76.986 1.00 59.32 797 ARG A C 1
ATOM 2650 O O . ARG A 1 629 ? -59.312 -31.098 76.687 1.00 55.38 797 ARG A O 1
ATOM 2658 N N . LEU A 1 630 ? -57.550 -29.815 76.093 1.00 55.16 798 LEU A N 1
ATOM 2659 C CA . LEU A 1 630 ? -57.832 -29.798 74.659 1.00 52.50 798 LEU A CA 1
ATOM 2660 C C . LEU A 1 630 ? -59.205 -29.224 74.338 1.00 56.89 798 LEU A C 1
ATOM 2661 O O . LEU A 1 630 ? -59.813 -29.576 73.329 1.00 55.91 798 LEU A O 1
ATOM 2666 N N . HIS A 1 631 ? -59.687 -28.336 75.199 1.00 64.89 799 HIS A N 1
ATOM 2667 C CA . HIS A 1 631 ? -60.907 -27.594 74.922 1.00 59.63 799 HIS A CA 1
ATOM 2668 C C . HIS A 1 631 ? -60.556 -26.175 74.500 1.00 63.98 799 HIS A C 1
ATOM 2669 O O . HIS A 1 631 ? -59.634 -25.570 75.043 1.00 67.30 799 HIS A O 1
ATOM 2676 N N . ALA A 1 632 ? -61.287 -25.650 73.524 1.00 59.54 800 ALA A N 1
ATOM 2677 C CA . ALA A 1 632 ? -61.015 -24.315 73.009 1.00 67.55 800 ALA A CA 1
ATOM 2678 C C . ALA A 1 632 ? -62.294 -23.506 72.854 1.00 72.47 800 ALA A C 1
ATOM 2679 O O . ALA A 1 632 ? -63.291 -23.998 72.328 1.00 69.08 800 ALA A O 1
ATOM 2681 N N . VAL A 1 633 ? -62.258 -22.263 73.320 1.00 78.90 801 VAL A N 1
ATOM 2682 C CA . VAL A 1 633 ? -63.387 -21.357 73.167 1.00 71.18 801 VAL A CA 1
ATOM 2683 C C . VAL A 1 633 ? -63.231 -20.568 71.870 1.00 62.95 801 VAL A C 1
ATOM 2684 O O . VAL A 1 633 ? -62.154 -20.054 71.572 1.00 67.32 801 VAL A O 1
ATOM 2688 N N . VAL A 1 634 ? -64.306 -20.488 71.094 1.00 70.91 802 VAL A N 1
ATOM 2689 C CA . VAL A 1 634 ? -64.235 -19.898 69.763 1.00 57.37 802 VAL A CA 1
ATOM 2690 C C . VAL A 1 634 ? -65.056 -18.616 69.630 1.00 77.40 802 VAL A C 1
ATOM 2691 O O . VAL A 1 634 ? -64.574 -17.624 69.084 1.00 87.87 802 VAL A O 1
ATOM 2695 N N . GLY A 1 635 ? -66.286 -18.627 70.132 1.00 81.09 803 GLY A N 1
ATOM 2696 C CA . GLY A 1 635 ? -67.148 -17.468 69.996 1.00 67.75 803 GLY A CA 1
ATOM 2697 C C . GLY A 1 635 ? -68.250 -17.371 71.030 1.00 74.80 803 GLY A C 1
ATOM 2698 O O . GLY A 1 635 ? -68.092 -17.808 72.168 1.00 74.83 803 GLY A O 1
ATOM 2699 N N . LEU A 1 636 ? -69.373 -16.788 70.624 1.00 88.10 804 LEU A N 1
ATOM 2700 C CA . LEU A 1 636 ? -70.508 -16.592 71.516 1.00 83.03 804 LEU A CA 1
ATOM 2701 C C . LEU A 1 636 ? -71.804 -17.052 70.858 1.00 84.87 804 LEU A C 1
ATOM 2702 O O . LEU A 1 636 ? -72.240 -16.478 69.863 1.00 75.72 804 LEU A O 1
ATOM 2707 N N . VAL A 1 637 ? -72.414 -18.090 71.421 1.00 87.86 805 VAL A N 1
ATOM 2708 C CA . VAL A 1 637 ? -73.651 -18.640 70.880 1.00 80.04 805 VAL A CA 1
ATOM 2709 C C . VAL A 1 637 ? -74.863 -17.917 71.454 1.00 87.85 805 VAL A C 1
ATOM 2710 O O . VAL A 1 637 ? -74.912 -17.629 72.648 1.00 88.63 805 VAL A O 1
ATOM 2714 N N . ASP A 1 638 ? -75.837 -17.623 70.600 1.00 83.42 806 ASP A N 1
ATOM 2715 C CA . ASP A 1 638 ? -77.053 -16.951 71.036 1.00 94.74 806 ASP A CA 1
ATOM 2716 C C . ASP A 1 638 ? -78.166 -17.955 71.316 1.00 97.02 806 ASP A C 1
ATOM 2717 O O . ASP A 1 638 ? -78.612 -18.670 70.419 1.00 90.62 806 ASP A O 1
ATOM 2722 N N . ARG A 1 639 ? -78.606 -18.003 72.570 1.00 97.79 807 ARG A N 1
ATOM 2723 C CA . ARG A 1 639 ? -79.744 -18.827 72.960 1.00 94.80 807 ARG A CA 1
ATOM 2724 C C . ARG A 1 639 ? -80.858 -17.955 73.526 1.00 86.56 807 ARG A C 1
ATOM 2725 O O . ARG A 1 639 ? -81.030 -17.876 74.742 1.00 95.49 807 ARG A O 1
ATOM 2733 N N . PRO A 1 640 ? -81.626 -17.302 72.641 1.00 91.30 808 PRO A N 1
ATOM 2734 C CA . PRO A 1 640 ? -82.657 -16.343 73.049 1.00 90.39 808 PRO A CA 1
ATOM 2735 C C . PRO A 1 640 ? -83.797 -16.988 73.830 1.00 87.08 808 PRO A C 1
ATOM 2736 O O . PRO A 1 640 ? -84.356 -16.355 74.725 1.00 87.05 808 PRO A O 1
ATOM 2740 N N . PHE A 1 641 ? -84.135 -18.228 73.491 1.00 79.84 809 PHE A N 1
ATOM 2741 C CA . PHE A 1 641 ? -85.196 -18.950 74.184 1.00 87.60 809 PHE A CA 1
ATOM 2742 C C . PHE A 1 641 ? -84.840 -19.156 75.650 1.00 90.71 809 PHE A C 1
ATOM 2743 O O . PHE A 1 641 ? -85.687 -19.018 76.531 1.00 88.55 809 PHE A O 1
ATOM 2751 N N . ASP A 1 642 ? -83.579 -19.488 75.901 1.00 91.69 810 ASP A N 1
ATOM 2752 C CA . ASP A 1 642 ? -83.103 -19.717 77.258 1.00 83.38 810 ASP A CA 1
ATOM 2753 C C . ASP A 1 642 ? -82.691 -18.404 77.914 1.00 83.13 810 ASP A C 1
ATOM 2754 O O . ASP A 1 642 ? -82.190 -18.391 79.038 1.00 88.56 810 ASP A O 1
ATOM 2759 N N . GLN A 1 643 ? -82.907 -17.307 77.192 1.00 83.51 811 GLN A N 1
ATOM 2760 C CA . GLN A 1 643 ? -82.638 -15.958 77.685 1.00 93.69 811 GLN A CA 1
ATOM 2761 C C . GLN A 1 643 ? -81.192 -15.779 78.132 1.00 93.86 811 GLN A C 1
ATOM 2762 O O . GLN A 1 643 ? -80.918 -15.084 79.110 1.00 88.42 811 GLN A O 1
ATOM 2768 N N . ARG A 1 644 ? -80.272 -16.408 77.410 1.00 95.78 812 ARG A N 1
ATOM 2769 C CA . ARG A 1 644 ? -78.853 -16.273 77.709 1.00 95.14 812 ARG A CA 1
ATOM 2770 C C . ARG A 1 644 ? -78.019 -16.406 76.444 1.00 90.46 812 ARG A C 1
ATOM 2771 O O . ARG A 1 644 ? -78.541 -16.704 75.371 1.00 83.96 812 ARG A O 1
ATOM 2779 N N . ARG A 1 645 ? -76.719 -16.175 76.578 1.00 92.00 813 ARG A N 1
ATOM 2780 C CA . ARG A 1 645 ? -75.792 -16.358 75.472 1.00 98.03 813 ARG A CA 1
ATOM 2781 C C . ARG A 1 645 ? -74.556 -17.101 75.953 1.00 92.99 813 ARG A C 1
ATOM 2782 O O . ARG A 1 645 ? -73.808 -16.603 76.793 1.00 86.47 813 ARG A O 1
ATOM 2790 N N . ASP A 1 646 ? -74.316 -18.274 75.394 1.00 99.67 814 ASP A N 1
ATOM 2791 C CA . ASP A 1 646 ? -73.242 -19.122 75.851 1.00 84.68 814 ASP A CA 1
ATOM 2792 C C . ASP A 1 646 ? -71.980 -18.957 75.063 1.00 85.30 814 ASP A C 1
ATOM 2793 O O . ASP A 1 646 ? -72.023 -18.708 73.872 1.00 87.45 814 ASP A O 1
ATOM 2798 N N . PRO A 1 647 ? -70.852 -19.150 75.719 1.00 75.38 815 PRO A N 1
ATOM 2799 C CA . PRO A 1 647 ? -69.573 -19.271 75.044 1.00 77.52 815 PRO A CA 1
ATOM 2800 C C . PRO A 1 647 ? -69.556 -20.571 74.289 1.00 80.56 815 PRO A C 1
ATOM 2801 O O . PRO A 1 647 ? -70.149 -21.525 74.730 1.00 82.95 815 PRO A O 1
ATOM 2805 N N . TYR A 1 648 ? -68.874 -20.609 73.164 1.00 71.36 816 TYR A N 1
ATOM 2806 C CA . TYR A 1 648 ? -68.884 -21.756 72.301 1.00 73.99 816 TYR A CA 1
ATOM 2807 C C . TYR A 1 648 ? -67.624 -22.505 72.573 1.00 84.62 816 TYR A C 1
ATOM 2808 O O . TYR A 1 648 ? -66.564 -21.943 72.456 1.00 90.67 816 TYR A O 1
ATOM 2817 N N . TRP A 1 649 ? -67.730 -23.776 72.926 1.00 84.04 817 TRP A N 1
ATOM 2818 C CA . TRP A 1 649 ? -66.580 -24.547 73.312 1.00 69.21 817 TRP A CA 1
ATOM 2819 C C . TRP A 1 649 ? -66.496 -25.771 72.507 1.00 76.87 817 TRP A C 1
ATOM 2820 O O . TRP A 1 649 ? -67.514 -26.378 72.180 1.00 77.46 817 TRP A O 1
ATOM 2831 N N . LEU A 1 650 ? -65.276 -26.171 72.203 1.00 77.63 818 LEU A N 1
ATOM 2832 C CA . LEU A 1 650 ? -65.016 -27.307 71.359 1.00 65.87 818 LEU A CA 1
ATOM 2833 C C . LEU A 1 650 ? -64.242 -28.355 72.119 1.00 66.34 818 LEU A C 1
ATOM 2834 O O . LEU A 1 650 ? -63.361 -28.034 72.869 1.00 65.84 818 LEU A O 1
ATOM 2839 N N . ASP A 1 651 ? -64.594 -29.613 71.925 1.00 60.62 819 ASP A N 1
ATOM 2840 C CA . ASP A 1 651 ? -63.954 -30.730 72.607 1.00 61.88 819 ASP A CA 1
ATOM 2841 C C . ASP A 1 651 ? -63.086 -31.507 71.628 1.00 66.98 819 ASP A C 1
ATOM 2842 O O . ASP A 1 651 ? -63.524 -32.497 71.045 1.00 61.10 819 ASP A O 1
ATOM 2847 N N . LEU A 1 652 ? -61.850 -31.053 71.454 1.00 63.67 820 LEU A N 1
ATOM 2848 C CA . LEU A 1 652 ? -60.927 -31.686 70.523 1.00 64.14 820 LEU A CA 1
ATOM 2849 C C . LEU A 1 652 ? -60.126 -32.788 71.208 1.00 65.17 820 LEU A C 1
ATOM 2850 O O . LEU A 1 652 ? -59.083 -33.210 70.711 1.00 63.71 820 LEU A O 1
ATOM 2855 N N . SER A 1 653 ? -60.626 -33.255 72.346 1.00 64.36 821 SER A N 1
ATOM 2856 C CA . SER A 1 653 ? -59.941 -34.277 73.128 1.00 44.98 821 SER A CA 1
ATOM 2857 C C . SER A 1 653 ? -60.225 -35.685 72.619 1.00 55.30 821 SER A C 1
ATOM 2858 O O . SER A 1 653 ? -60.120 -36.653 73.370 1.00 58.04 821 SER A O 1
ATOM 2861 N N . GLY A 1 654 ? -60.583 -35.797 71.345 1.00 68.05 822 GLY A N 1
ATOM 2862 C CA . GLY A 1 654 ? -60.856 -37.090 70.747 1.00 62.96 822 GLY A CA 1
ATOM 2863 C C . GLY A 1 654 ? -62.237 -37.172 70.131 1.00 60.87 822 GLY A C 1
ATOM 2864 O O . GLY A 1 654 ? -63.179 -36.541 70.609 1.00 81.09 822 GLY A O 1
ATOM 2865 N N . GLY A 1 655 ? -62.357 -37.957 69.066 1.00 54.73 823 GLY A N 1
ATOM 2866 C CA . GLY A 1 655 ? -63.617 -38.102 68.363 1.00 64.96 823 GLY A CA 1
ATOM 2867 C C . GLY A 1 655 ? -63.896 -36.914 67.466 1.00 72.31 823 GLY A C 1
ATOM 2868 O O . GLY A 1 655 ? -63.882 -37.027 66.242 1.00 68.62 823 GLY A O 1
ATOM 2869 N N . ALA A 1 656 ? -64.150 -35.766 68.084 1.00 69.87 824 ALA A N 1
ATOM 2870 C CA . ALA A 1 656 ? -64.397 -34.537 67.348 1.00 59.17 824 ALA A CA 1
ATOM 2871 C C . ALA A 1 656 ? -63.119 -33.718 67.234 1.00 75.49 824 ALA A C 1
ATOM 2872 O O . ALA A 1 656 ? -63.161 -32.497 67.095 1.00 87.88 824 ALA A O 1
ATOM 2874 N N . GLY A 1 657 ? -61.981 -34.402 67.290 1.00 86.39 825 GLY A N 1
ATOM 2875 C CA . GLY A 1 657 ? -60.687 -33.748 67.249 1.00 74.50 825 GLY A CA 1
ATOM 2876 C C . GLY A 1 657 ? -60.375 -33.091 65.920 1.00 58.55 825 GLY A C 1
ATOM 2877 O O . GLY A 1 657 ? -59.522 -32.210 65.842 1.00 53.95 825 GLY A O 1
ATOM 2878 N N . HIS A 1 658 ? -61.064 -33.524 64.869 1.00 66.94 826 HIS A N 1
ATOM 2879 C CA . HIS A 1 658 ? -60.889 -32.937 63.546 1.00 57.75 826 HIS A CA 1
ATOM 2880 C C . HIS A 1 658 ? -61.846 -31.769 63.344 1.00 62.58 826 HIS A C 1
ATOM 2881 O O . HIS A 1 658 ? -63.045 -31.889 63.591 1.00 67.44 826 HIS A O 1
ATOM 2888 N N . VAL A 1 659 ? -61.311 -30.640 62.892 1.00 66.38 827 VAL A N 1
ATOM 2889 C CA . VAL A 1 659 ? -62.111 -29.434 62.719 1.00 51.89 827 VAL A CA 1
ATOM 2890 C C . VAL A 1 659 ? -62.262 -29.059 61.250 1.00 56.47 827 VAL A C 1
ATOM 2891 O O . VAL A 1 659 ? -61.283 -29.012 60.507 1.00 66.09 827 VAL A O 1
ATOM 2895 N N . GLY A 1 660 ? -63.498 -28.797 60.839 1.00 60.96 828 GLY A N 1
ATOM 2896 C CA . GLY A 1 660 ? -63.778 -28.348 59.488 1.00 53.81 828 GLY A CA 1
ATOM 2897 C C . GLY A 1 660 ? -64.481 -27.006 59.489 1.00 66.66 828 GLY A C 1
ATOM 2898 O O . GLY A 1 660 ? -65.334 -26.745 60.335 1.00 70.34 828 GLY A O 1
ATOM 2899 N N . VAL A 1 661 ? -64.118 -26.148 58.541 1.00 74.50 829 VAL A N 1
ATOM 2900 C CA . VAL A 1 661 ? -64.711 -24.819 58.440 1.00 67.75 829 VAL A CA 1
ATOM 2901 C C . VAL A 1 661 ? -65.137 -24.513 57.007 1.00 70.51 829 VAL A C 1
ATOM 2902 O O . VAL A 1 661 ? -64.363 -24.693 56.070 1.00 76.66 829 VAL A O 1
ATOM 2906 N N . ALA A 1 662 ? -66.373 -24.054 56.840 1.00 77.67 830 ALA A N 1
ATOM 2907 C CA . ALA A 1 662 ? -66.868 -23.672 55.523 1.00 79.86 830 ALA A CA 1
ATOM 2908 C C . ALA A 1 662 ? -67.524 -22.299 55.560 1.00 77.59 830 ALA A C 1
ATOM 2909 O O . ALA A 1 662 ? -67.954 -21.832 56.613 1.00 82.77 830 ALA A O 1
ATOM 2911 N N . GLY A 1 663 ? -67.597 -21.658 54.399 1.00 78.38 831 GLY A N 1
ATOM 2912 C CA . GLY A 1 663 ? -68.192 -20.340 54.288 1.00 85.22 831 GLY A CA 1
ATOM 2913 C C . GLY A 1 663 ? -67.841 -19.690 52.966 1.00 95.19 831 GLY A C 1
ATOM 2914 O O . GLY A 1 663 ? -66.763 -19.920 52.421 1.00 98.75 831 GLY A O 1
ATOM 2915 N N . GLY A 1 664 ? -68.752 -18.873 52.447 1.00 103.23 832 GLY A N 1
ATOM 2916 C CA . GLY A 1 664 ? -68.531 -18.190 51.186 1.00 91.35 832 GLY A CA 1
ATOM 2917 C C . GLY A 1 664 ? -67.413 -17.168 51.271 1.00 91.10 832 GLY A C 1
ATOM 2918 O O . GLY A 1 664 ? -66.768 -17.036 52.310 1.00 86.01 832 GLY A O 1
ATOM 2919 N N . PRO A 1 665 ? -67.179 -16.434 50.175 1.00 86.97 833 PRO A N 1
ATOM 2920 C CA . PRO A 1 665 ? -66.132 -15.409 50.123 1.00 80.51 833 PRO A CA 1
ATOM 2921 C C . PRO A 1 665 ? -66.304 -14.339 51.198 1.00 78.37 833 PRO A C 1
ATOM 2922 O O . PRO A 1 665 ? -67.413 -13.840 51.388 1.00 79.93 833 PRO A O 1
ATOM 2926 N N . GLN A 1 666 ? -65.216 -14.013 51.890 1.00 85.37 834 GLN A N 1
ATOM 2927 C CA . GLN A 1 666 ? -65.201 -12.954 52.897 1.00 78.78 834 GLN A CA 1
ATOM 2928 C C . GLN A 1 666 ? -66.243 -13.181 53.990 1.00 73.54 834 GLN A C 1
ATOM 2929 O O . GLN A 1 666 ? -66.956 -12.258 54.379 1.00 84.61 834 GLN A O 1
ATOM 2935 N N . THR A 1 667 ? -66.367 -14.424 54.406 1.00 81.49 835 THR A N 1
ATOM 2936 C CA . THR A 1 667 ? -67.344 -14.815 55.385 1.00 73.45 835 THR A CA 1
ATOM 2937 C C . THR A 1 667 ? -66.741 -14.802 56.763 1.00 81.61 835 THR A C 1
ATOM 2938 O O . THR A 1 667 ? -67.437 -14.655 57.737 1.00 80.82 835 THR A O 1
ATOM 2942 N N . GLY A 1 668 ? -65.433 -14.972 56.842 1.00 84.29 836 GLY A N 1
ATOM 2943 C CA . GLY A 1 668 ? -64.746 -14.965 58.115 1.00 84.05 836 GLY A CA 1
ATOM 2944 C C . GLY A 1 668 ? -63.969 -16.221 58.450 1.00 90.97 836 GLY A C 1
ATOM 2945 O O . GLY A 1 668 ? -63.688 -16.473 59.603 1.00 82.36 836 GLY A O 1
ATOM 2946 N N . LYS A 1 669 ? -63.659 -17.023 57.442 1.00 78.10 837 LYS A N 1
ATOM 2947 C CA . LYS A 1 669 ? -62.921 -18.235 57.707 1.00 78.09 837 LYS A CA 1
ATOM 2948 C C . LYS A 1 669 ? -61.555 -17.850 58.269 1.00 77.47 837 LYS A C 1
ATOM 2949 O O . LYS A 1 669 ? -61.306 -17.974 59.472 1.00 78.87 837 LYS A O 1
ATOM 2955 N N . SER A 1 670 ? -60.687 -17.349 57.401 1.00 81.49 838 SER A N 1
ATOM 2956 C CA . SER A 1 670 ? -59.320 -17.079 57.774 1.00 72.46 838 SER A CA 1
ATOM 2957 C C . SER A 1 670 ? -59.214 -16.442 59.166 1.00 79.26 838 SER A C 1
ATOM 2958 O O . SER A 1 670 ? -58.224 -16.606 59.848 1.00 70.69 838 SER A O 1
ATOM 2961 N N . THR A 1 671 ? -60.244 -15.723 59.592 1.00 87.82 839 THR A N 1
ATOM 2962 C CA . THR A 1 671 ? -60.269 -15.127 60.920 1.00 87.20 839 THR A CA 1
ATOM 2963 C C . THR A 1 671 ? -60.549 -16.198 61.964 1.00 87.24 839 THR A C 1
ATOM 2964 O O . THR A 1 671 ? -59.908 -16.238 63.013 1.00 75.00 839 THR A O 1
ATOM 2968 N N . MET A 1 672 ? -61.508 -17.067 61.659 1.00 82.21 840 MET A N 1
ATOM 2969 C CA . MET A 1 672 ? -61.890 -18.161 62.546 1.00 69.82 840 MET A CA 1
ATOM 2970 C C . MET A 1 672 ? -60.707 -19.042 62.925 1.00 76.11 840 MET A C 1
ATOM 2971 O O . MET A 1 672 ? -60.497 -19.338 64.101 1.00 75.42 840 MET A O 1
ATOM 2976 N N . LEU A 1 673 ? -59.944 -19.459 61.918 1.00 78.23 841 LEU A N 1
ATOM 2977 C CA . LEU A 1 673 ? -58.775 -20.305 62.126 1.00 61.38 841 LEU A CA 1
ATOM 2978 C C . LEU A 1 673 ? -57.795 -19.667 63.100 1.00 62.66 841 LEU A C 1
ATOM 2979 O O . LEU A 1 673 ? -57.260 -20.334 63.982 1.00 58.03 841 LEU A O 1
ATOM 2984 N N . ARG A 1 674 ? -57.576 -18.368 62.939 1.00 64.62 842 ARG A N 1
ATOM 2985 C CA . ARG A 1 674 ? -56.618 -17.644 63.764 1.00 70.43 842 ARG A CA 1
ATOM 2986 C C . ARG A 1 674 ? -57.065 -17.560 65.220 1.00 73.10 842 ARG A C 1
ATOM 2987 O O . ARG A 1 674 ? -56.235 -17.495 66.124 1.00 61.95 842 ARG A O 1
ATOM 2995 N N . THR A 1 675 ? -58.375 -17.564 65.445 1.00 67.94 843 THR A N 1
ATOM 2996 C CA . THR A 1 675 ? -58.904 -17.563 66.803 1.00 67.65 843 THR A CA 1
ATOM 2997 C C . THR A 1 675 ? -58.681 -18.918 67.454 1.00 72.93 843 THR A C 1
ATOM 2998 O O . THR A 1 675 ? -58.194 -19.004 68.579 1.00 76.34 843 THR A O 1
ATOM 3002 N N . LEU A 1 676 ? -59.045 -19.971 66.729 1.00 64.45 844 LEU A N 1
ATOM 3003 C CA . LEU A 1 676 ? -58.926 -21.338 67.220 1.00 58.43 844 LEU A CA 1
ATOM 3004 C C . LEU A 1 676 ? -57.491 -21.678 67.602 1.00 65.98 844 LEU A C 1
ATOM 3005 O O . LEU A 1 676 ? -57.244 -22.277 68.648 1.00 60.46 844 LEU A O 1
ATOM 3010 N N . ILE A 1 677 ? -56.550 -21.296 66.746 1.00 54.57 845 ILE A N 1
ATOM 3011 C CA . ILE A 1 677 ? -55.135 -21.493 67.026 1.00 45.05 845 ILE A CA 1
ATOM 3012 C C . ILE A 1 677 ? -54.730 -20.727 68.277 1.00 59.57 845 ILE A C 1
ATOM 3013 O O . ILE A 1 677 ? -54.112 -21.281 69.184 1.00 59.28 845 ILE A O 1
ATOM 3018 N N . THR A 1 678 ? -55.095 -19.450 68.321 1.00 57.11 846 THR A N 1
ATOM 3019 C CA . THR A 1 678 ? -54.763 -18.593 69.450 1.00 58.49 846 THR A CA 1
ATOM 3020 C C . THR A 1 678 ? -55.434 -19.081 70.728 1.00 65.88 846 THR A C 1
ATOM 3021 O O . THR A 1 678 ? -54.825 -19.075 71.796 1.00 65.30 846 THR A O 1
ATOM 3025 N N . SER A 1 679 ? -56.689 -19.505 70.611 1.00 61.18 847 SER A N 1
ATOM 3026 C CA . SER A 1 679 ? -57.439 -20.013 71.754 1.00 69.60 847 SER A CA 1
ATOM 3027 C C . SER A 1 679 ? -56.745 -21.223 72.365 1.00 70.41 847 SER A C 1
ATOM 3028 O O . SER A 1 679 ? -56.565 -21.296 73.579 1.00 60.19 847 SER A O 1
ATOM 3031 N N . LEU A 1 680 ? -56.357 -22.167 71.516 1.00 71.64 848 LEU A N 1
ATOM 3032 C CA . LEU A 1 680 ? -55.610 -23.336 71.960 1.00 58.29 848 LEU A CA 1
ATOM 3033 C C . LEU A 1 680 ? -54.246 -22.928 72.497 1.00 56.72 848 LEU A C 1
ATOM 3034 O O . LEU A 1 680 ? -53.741 -23.519 73.447 1.00 60.96 848 LEU A O 1
ATOM 3039 N N . ALA A 1 681 ? -53.658 -21.908 71.881 1.00 56.81 849 ALA A N 1
ATOM 3040 C CA . ALA A 1 681 ? -52.348 -21.418 72.286 1.00 66.44 849 ALA A CA 1
ATOM 3041 C C . ALA A 1 681 ? -52.395 -20.805 73.680 1.00 66.54 849 ALA A C 1
ATOM 3042 O O . ALA A 1 681 ? -51.393 -20.786 74.393 1.00 55.75 849 ALA A O 1
ATOM 3044 N N . LEU A 1 682 ? -53.566 -20.307 74.064 1.00 65.32 850 LEU A N 1
ATOM 3045 C CA . LEU A 1 682 ? -53.739 -19.668 75.361 1.00 67.98 850 LEU A CA 1
ATOM 3046 C C . LEU A 1 682 ? -53.965 -20.679 76.479 1.00 73.27 850 LEU A C 1
ATOM 3047 O O . LEU A 1 682 ? -53.652 -20.410 77.634 1.00 69.87 850 LEU A O 1
ATOM 3052 N N . LEU A 1 683 ? -54.512 -21.839 76.135 1.00 63.19 851 LEU A N 1
ATOM 3053 C CA . LEU A 1 683 ? -54.832 -22.850 77.136 1.00 64.68 851 LEU A CA 1
ATOM 3054 C C . LEU A 1 683 ? -53.849 -24.012 77.116 1.00 70.77 851 LEU A C 1
ATOM 3055 O O . LEU A 1 683 ? -54.010 -24.982 77.854 1.00 73.28 851 LEU A O 1
ATOM 3060 N N . HIS A 1 684 ? -52.833 -23.916 76.266 1.00 71.99 852 HIS A N 1
ATOM 3061 C CA . HIS A 1 684 ? -51.839 -24.976 76.154 1.00 62.81 852 HIS A CA 1
ATOM 3062 C C . HIS A 1 684 ? -50.438 -24.416 75.960 1.00 67.83 852 HIS A C 1
ATOM 3063 O O . HIS A 1 684 ? -50.263 -23.306 75.460 1.00 71.86 852 HIS A O 1
ATOM 3070 N N . THR A 1 685 ? -49.441 -25.196 76.362 1.00 64.96 853 THR A N 1
ATOM 3071 C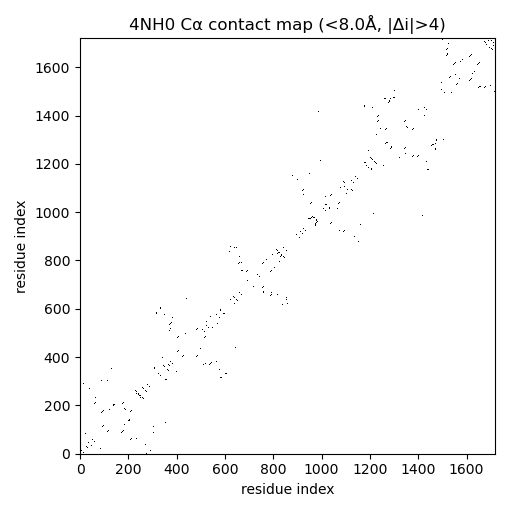 CA . THR A 1 685 ? -48.047 -24.832 76.160 1.00 59.83 853 THR A CA 1
ATOM 3072 C C . THR A 1 685 ? -47.573 -25.386 74.820 1.00 65.43 853 THR A C 1
ATOM 3073 O O . THR A 1 685 ? -48.128 -26.367 74.329 1.00 68.63 853 THR A O 1
ATOM 3077 N N . PRO A 1 686 ? -46.553 -24.754 74.217 1.00 69.83 854 PRO A N 1
ATOM 3078 C CA . PRO A 1 686 ? -46.009 -25.207 72.930 1.00 58.22 854 PRO A CA 1
ATOM 3079 C C . PRO A 1 686 ? -45.523 -26.657 72.937 1.00 58.32 854 PRO A C 1
ATOM 3080 O O . PRO A 1 686 ? -45.320 -27.231 71.870 1.00 60.06 854 PRO A O 1
ATOM 3084 N N . GLN A 1 687 ? -45.336 -27.233 74.120 1.00 54.65 855 GLN A N 1
ATOM 3085 C CA . GLN A 1 687 ? -44.957 -28.636 74.233 1.00 58.04 855 GLN A CA 1
ATOM 3086 C C . GLN A 1 687 ? -46.185 -29.537 74.248 1.00 69.73 855 GLN A C 1
ATOM 3087 O O . GLN A 1 687 ? -46.072 -30.757 74.139 1.00 75.17 855 GLN A O 1
ATOM 3093 N N . GLU A 1 688 ? -47.358 -28.929 74.387 1.00 60.88 856 GLU A N 1
ATOM 3094 C CA . GLU A 1 688 ? -48.606 -29.679 74.432 1.00 42.63 856 GLU A CA 1
ATOM 3095 C C . GLU A 1 688 ? -49.316 -29.659 73.084 1.00 44.78 856 GLU A C 1
ATOM 3096 O O . GLU A 1 688 ? -49.990 -30.619 72.717 1.00 49.27 856 GLU A O 1
ATOM 3102 N N . VAL A 1 689 ? -49.165 -28.560 72.352 1.00 59.41 857 VAL A N 1
ATOM 3103 C CA . VAL A 1 689 ? -49.756 -28.439 71.023 1.00 48.92 857 VAL A CA 1
ATOM 3104 C C . VAL A 1 689 ? -48.767 -27.845 70.025 1.00 46.94 857 VAL A C 1
ATOM 3105 O O . VAL A 1 689 ? -47.910 -27.042 70.388 1.00 55.59 857 VAL A O 1
ATOM 3109 N N . GLN A 1 690 ? -48.885 -28.255 68.766 1.00 48.88 858 GLN A N 1
ATOM 3110 C CA . GLN A 1 690 ? -48.075 -27.693 67.692 1.00 42.68 858 GLN A CA 1
ATOM 3111 C C . GLN A 1 690 ? -48.936 -27.447 66.459 1.00 45.87 858 GLN A C 1
ATOM 3112 O O . GLN A 1 690 ? -49.860 -28.208 66.181 1.00 51.32 858 GLN A O 1
ATOM 3118 N N . PHE A 1 691 ? -48.631 -26.384 65.723 1.00 45.69 859 PHE A N 1
ATOM 3119 C CA . PHE A 1 691 ? -49.421 -26.017 64.553 1.00 42.39 859 PHE A CA 1
ATOM 3120 C C . PHE A 1 691 ? -48.561 -25.894 63.302 1.00 41.74 859 PHE A C 1
ATOM 3121 O O . PHE A 1 691 ? -47.508 -25.262 63.318 1.00 45.28 859 PHE A O 1
ATOM 3129 N N . TYR A 1 692 ? -49.023 -26.506 62.218 1.00 36.96 860 TYR A N 1
ATOM 3130 C CA . TYR A 1 692 ? -48.335 -26.431 60.937 1.00 42.48 860 TYR A CA 1
ATOM 3131 C C . TYR A 1 692 ? -49.338 -26.065 59.852 1.00 55.32 860 TYR A C 1
ATOM 3132 O O . TYR A 1 692 ? -50.253 -26.832 59.552 1.00 49.11 860 TYR A O 1
ATOM 3141 N N . CYS A 1 693 ? -49.161 -24.885 59.269 1.00 55.20 861 CYS A N 1
ATOM 3142 C CA . CYS A 1 693 ? -50.206 -24.276 58.459 1.00 49.66 861 CYS A CA 1
ATOM 3143 C C . CYS A 1 693 ? -49.901 -24.229 56.968 1.00 56.17 861 CYS A C 1
ATOM 3144 O O . CYS A 1 693 ? -48.756 -24.059 56.553 1.00 61.62 861 CYS A O 1
ATOM 3147 N N . LEU A 1 694 ? -50.953 -24.388 56.173 1.00 51.45 862 LEU A N 1
ATOM 3148 C CA . LEU A 1 694 ? -50.890 -24.201 54.732 1.00 47.68 862 LEU A CA 1
ATOM 3149 C C . LEU A 1 694 ? -51.827 -23.061 54.362 1.00 63.62 862 LEU A C 1
ATOM 3150 O O . LEU A 1 694 ? -53.004 -23.285 54.086 1.00 65.54 862 LEU A O 1
ATOM 3155 N N . ASP A 1 695 ? -51.313 -21.837 54.374 1.00 63.53 863 ASP A N 1
ATOM 3156 C CA . ASP A 1 695 ? -52.168 -20.674 54.179 1.00 62.46 863 ASP A CA 1
ATOM 3157 C C . ASP A 1 695 ? -52.595 -20.532 52.726 1.00 67.59 863 ASP A C 1
ATOM 3158 O O . ASP A 1 695 ? -51.886 -19.957 51.910 1.00 76.99 863 ASP A O 1
ATOM 3163 N N . PHE A 1 696 ? -53.772 -21.056 52.413 1.00 74.14 864 PHE A N 1
ATOM 3164 C CA . PHE A 1 696 ? -54.318 -20.944 51.072 1.00 76.62 864 PHE A CA 1
ATOM 3165 C C . PHE A 1 696 ? -55.537 -20.017 51.026 1.00 83.48 864 PHE A C 1
ATOM 3166 O O . PHE A 1 696 ? -56.276 -20.015 50.045 1.00 81.21 864 PHE A O 1
ATOM 3174 N N . GLY A 1 697 ? -55.719 -19.193 52.054 1.00 85.25 865 GLY A N 1
ATOM 3175 C CA . GLY A 1 697 ? -56.833 -18.261 52.060 1.00 88.71 865 GLY A CA 1
ATOM 3176 C C . GLY A 1 697 ? -56.529 -16.857 52.556 1.00 90.10 865 GLY A C 1
ATOM 3177 O O . GLY A 1 697 ? -57.105 -16.413 53.547 1.00 99.37 865 GLY A O 1
ATOM 3178 N N . GLY A 1 698 ? -55.633 -16.149 51.873 1.00 79.74 866 GLY A N 1
ATOM 3179 C CA . GLY A 1 698 ? -55.383 -14.751 52.187 1.00 85.80 866 GLY A CA 1
ATOM 3180 C C . GLY A 1 698 ? -53.998 -14.420 52.711 1.00 85.63 866 GLY A C 1
ATOM 3181 O O . GLY A 1 698 ? -53.572 -13.265 52.666 1.00 99.36 866 GLY A O 1
ATOM 3182 N N . GLY A 1 699 ? -53.294 -15.427 53.213 1.00 89.29 867 GLY A N 1
ATOM 3183 C CA . GLY A 1 699 ? -51.962 -15.223 53.753 1.00 92.05 867 GLY A CA 1
ATOM 3184 C C . GLY A 1 699 ? -51.999 -14.559 55.115 1.00 80.66 867 GLY A C 1
ATOM 3185 O O . GLY A 1 699 ? -51.003 -13.996 55.568 1.00 79.80 867 GLY A O 1
ATOM 3186 N N . THR A 1 700 ? -53.153 -14.630 55.770 1.00 80.57 868 THR A N 1
ATOM 3187 C CA . THR A 1 700 ? -53.351 -13.972 57.056 1.00 81.10 868 THR A CA 1
ATOM 3188 C C . THR A 1 700 ? -52.731 -14.753 58.209 1.00 72.26 868 THR A C 1
ATOM 3189 O O . THR A 1 700 ? -52.452 -14.191 59.267 1.00 70.06 868 THR A O 1
ATOM 3193 N N . LEU A 1 701 ? -52.516 -16.048 58.001 1.00 76.44 869 LEU A N 1
ATOM 3194 C CA . LEU A 1 701 ? -51.962 -16.912 59.039 1.00 60.91 869 LEU A CA 1
ATOM 3195 C C . LEU A 1 701 ? -50.516 -16.564 59.371 1.00 62.24 869 LEU A C 1
ATOM 3196 O O . LEU A 1 701 ? -50.008 -16.943 60.424 1.00 70.57 869 LEU A O 1
ATOM 3201 N N . ALA A 1 702 ? -49.859 -15.837 58.473 1.00 59.44 870 ALA A N 1
ATOM 3202 C CA . ALA A 1 702 ? -48.454 -15.484 58.647 1.00 66.84 870 ALA A CA 1
ATOM 3203 C C . ALA A 1 702 ? -48.230 -14.579 59.856 1.00 65.58 870 ALA A C 1
ATOM 3204 O O . ALA A 1 702 ? -47.098 -14.398 60.301 1.00 74.59 870 ALA A O 1
ATOM 3206 N N . GLY A 1 703 ? -49.310 -14.013 60.384 1.00 61.51 871 GLY A N 1
ATOM 3207 C CA . GLY A 1 703 ? -49.226 -13.156 61.550 1.00 62.56 871 GLY A CA 1
ATOM 3208 C C . GLY A 1 703 ? -48.983 -13.935 62.828 1.00 70.68 871 GLY A C 1
ATOM 3209 O O . GLY A 1 703 ? -48.510 -13.384 63.821 1.00 77.50 871 GLY A O 1
ATOM 3210 N N . LEU A 1 704 ? -49.308 -15.223 62.802 1.00 70.20 872 LEU A N 1
ATOM 3211 C CA . LEU A 1 704 ? -49.139 -16.082 63.967 1.00 66.01 872 LEU A CA 1
ATOM 3212 C C . LEU A 1 704 ? -47.849 -16.888 63.887 1.00 75.90 872 LEU A C 1
ATOM 3213 O O . LEU A 1 704 ? -47.602 -17.756 64.720 1.00 73.69 872 LEU A O 1
ATOM 3218 N N . ALA A 1 705 ? -47.027 -16.593 62.886 1.00 74.51 873 ALA A N 1
ATOM 3219 C CA . ALA A 1 705 ? -45.818 -17.368 62.627 1.00 65.71 873 ALA A CA 1
ATOM 3220 C C . ALA A 1 705 ? -44.801 -17.275 63.760 1.00 67.19 873 ALA A C 1
ATOM 3221 O O . ALA A 1 705 ? -43.961 -18.159 63.920 1.00 68.86 873 ALA A O 1
ATOM 3223 N N . GLU A 1 706 ? -44.878 -16.205 64.543 1.00 74.17 874 GLU A N 1
ATOM 3224 C CA . GLU A 1 706 ? -43.922 -15.989 65.622 1.00 77.46 874 GLU A CA 1
ATOM 3225 C C . GLU A 1 706 ? -44.386 -16.619 66.930 1.00 79.25 874 GLU A C 1
ATOM 3226 O O . GLU A 1 706 ? -43.700 -16.529 67.947 1.00 77.74 874 GLU A O 1
ATOM 3232 N N . LEU A 1 707 ? -45.554 -17.252 66.902 1.00 57.82 875 LEU A N 1
ATOM 3233 C CA . LEU A 1 707 ? -46.033 -18.004 68.053 1.00 59.83 875 LEU A CA 1
ATOM 3234 C C . LEU A 1 707 ? -45.096 -19.167 68.341 1.00 60.23 875 LEU A C 1
ATOM 3235 O O . LEU A 1 707 ? -44.587 -19.800 67.419 1.00 72.49 875 LEU A O 1
ATOM 3240 N N . PRO A 1 708 ? -44.861 -19.451 69.627 1.00 47.67 876 PRO A N 1
ATOM 3241 C CA . PRO A 1 708 ? -44.028 -20.598 69.992 1.00 66.87 876 PRO A CA 1
ATOM 3242 C C . PRO A 1 708 ? -44.748 -21.918 69.738 1.00 59.63 876 PRO A C 1
ATOM 3243 O O . PRO A 1 708 ? -44.122 -22.976 69.752 1.00 69.89 876 PRO A O 1
ATOM 3247 N N . HIS A 1 709 ? -46.054 -21.845 69.500 1.00 61.62 877 HIS A N 1
ATOM 3248 C CA . HIS A 1 709 ? -46.860 -23.036 69.256 1.00 67.66 877 HIS A CA 1
ATOM 3249 C C . HIS A 1 709 ? -46.810 -23.475 67.796 1.00 58.83 877 HIS A C 1
ATOM 3250 O O . HIS A 1 709 ? -46.996 -24.651 67.492 1.00 57.24 877 HIS A O 1
ATOM 3257 N N . VAL A 1 710 ? -46.565 -22.532 66.892 1.00 55.06 878 VAL A N 1
ATOM 3258 C CA . VAL A 1 710 ? -46.474 -22.863 65.476 1.00 59.42 878 VAL A CA 1
ATOM 3259 C C . VAL A 1 710 ? -45.038 -23.206 65.102 1.00 67.47 878 VAL A C 1
ATOM 3260 O O . VAL A 1 710 ? -44.092 -22.744 65.739 1.00 74.59 878 VAL A O 1
ATOM 3264 N N . GLY A 1 711 ? -44.881 -24.028 64.071 1.00 54.02 879 GLY A N 1
ATOM 3265 C CA . GLY A 1 711 ? -43.565 -24.450 63.634 1.00 55.39 879 GLY A CA 1
ATOM 3266 C C . GLY A 1 711 ? -43.316 -24.120 62.179 1.00 64.84 879 GLY A C 1
ATOM 3267 O O . GLY A 1 711 ? -42.170 -24.029 61.741 1.00 76.67 879 GLY A O 1
ATOM 3268 N N . SER A 1 712 ? -44.396 -23.938 61.427 1.00 64.94 880 SER A N 1
ATOM 3269 C CA . SER A 1 712 ? -44.291 -23.622 60.009 1.00 50.69 880 SER A CA 1
ATOM 3270 C C . SER A 1 712 ? -45.552 -22.956 59.476 1.00 64.19 880 SER A C 1
ATOM 3271 O O . SER A 1 712 ? -46.666 -23.371 59.788 1.00 62.85 880 SER A O 1
ATOM 3274 N N . VAL A 1 713 ? -45.363 -21.913 58.676 1.00 62.32 881 VAL A N 1
ATOM 3275 C CA . VAL A 1 713 ? -46.462 -21.270 57.9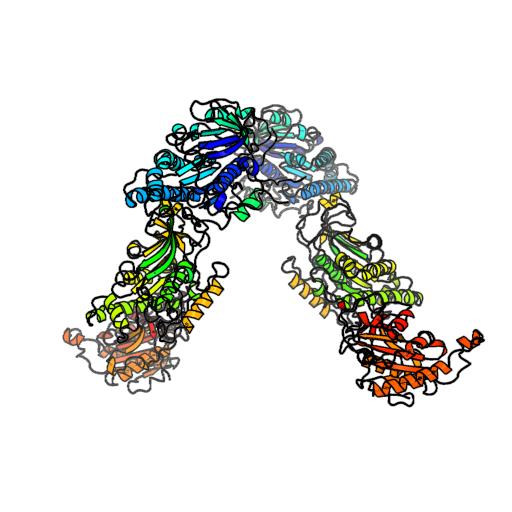69 1.00 63.86 881 VAL A CA 1
ATOM 3276 C C . VAL A 1 713 ? -46.098 -21.131 56.497 1.00 61.44 881 VAL A C 1
ATOM 3277 O O . VAL A 1 713 ? -45.321 -20.255 56.120 1.00 77.97 881 VAL A O 1
ATOM 3281 N N . ALA A 1 714 ? -46.653 -22.008 55.670 1.00 57.63 882 ALA A N 1
ATOM 3282 C CA . ALA A 1 714 ? -46.316 -22.034 54.254 1.00 60.18 882 ALA A CA 1
ATOM 3283 C C . ALA A 1 714 ? -47.335 -21.273 53.420 1.00 77.78 882 ALA A C 1
ATOM 3284 O O . ALA A 1 714 ? -48.534 -21.545 53.484 1.00 88.76 882 ALA A O 1
ATOM 3286 N N . THR A 1 715 ? -46.849 -20.313 52.641 1.00 86.75 883 THR A N 1
ATOM 3287 C CA . THR A 1 715 ? -47.697 -19.599 51.701 1.00 71.04 883 THR A CA 1
ATOM 3288 C C . THR A 1 715 ? -47.809 -20.411 50.420 1.00 77.04 883 THR A C 1
ATOM 3289 O O . THR A 1 715 ? -47.138 -21.430 50.264 1.00 81.08 883 THR A O 1
ATOM 3293 N N . ARG A 1 716 ? -48.657 -19.956 49.506 1.00 85.43 884 ARG A N 1
ATOM 3294 C CA . ARG A 1 716 ? -48.923 -20.688 48.274 1.00 82.78 884 ARG A CA 1
ATOM 3295 C C . ARG A 1 716 ? -47.714 -20.711 47.336 1.00 84.92 884 ARG A C 1
ATOM 3296 O O . ARG A 1 716 ? -47.626 -21.560 46.450 1.00 76.69 884 ARG A O 1
ATOM 3304 N N . LEU A 1 717 ? -46.788 -19.776 47.528 1.00 93.61 885 LEU A N 1
ATOM 3305 C CA . LEU A 1 717 ? -45.626 -19.666 46.650 1.00 99.21 885 LEU A CA 1
ATOM 3306 C C . LEU A 1 717 ? -44.479 -20.574 47.088 1.00 98.06 885 LEU A C 1
ATOM 3307 O O . LEU A 1 717 ? -43.552 -20.824 46.321 1.00 107.83 885 LEU A O 1
ATOM 3312 N N . ASP A 1 718 ? -44.543 -21.065 48.322 1.00 95.29 886 ASP A N 1
ATOM 3313 C CA . ASP A 1 718 ? -43.509 -21.956 48.836 1.00 92.25 886 ASP A CA 1
ATOM 3314 C C . ASP A 1 718 ? -43.946 -23.411 48.693 1.00 86.36 886 ASP A C 1
ATOM 3315 O O . ASP A 1 718 ? -44.399 -24.026 49.654 1.00 78.75 886 ASP A O 1
ATOM 3320 N N . ALA A 1 719 ? -43.797 -23.954 47.489 1.00 90.15 887 ALA A N 1
ATOM 3321 C CA . ALA A 1 719 ? -44.239 -25.313 47.193 1.00 72.18 887 ALA A CA 1
ATOM 3322 C C . ALA A 1 719 ? -43.391 -26.367 47.898 1.00 77.65 887 ALA A C 1
ATOM 3323 O O . ALA A 1 719 ? -43.891 -27.429 48.264 1.00 82.62 887 ALA A O 1
ATOM 3325 N N . ASP A 1 720 ? -42.109 -26.073 48.079 1.00 83.26 888 ASP A N 1
ATOM 3326 C CA . ASP A 1 720 ? -41.195 -27.013 48.718 1.00 77.14 888 ASP A CA 1
ATOM 3327 C C . ASP A 1 720 ? -41.567 -27.253 50.178 1.00 65.16 888 ASP A C 1
ATOM 3328 O O . ASP A 1 720 ? -41.506 -28.380 50.665 1.00 67.27 888 ASP A O 1
ATOM 3333 N N . ARG A 1 721 ? -41.956 -26.188 50.870 1.00 70.75 889 ARG A N 1
ATOM 3334 C CA . ARG A 1 721 ? -42.297 -26.282 52.284 1.00 66.74 889 ARG A CA 1
ATOM 3335 C C . ARG A 1 721 ? -43.676 -26.898 52.479 1.00 57.99 889 ARG A C 1
ATOM 3336 O O . ARG A 1 721 ? -43.971 -27.458 53.532 1.00 56.52 889 ARG A O 1
ATOM 3344 N N . ILE A 1 722 ? -44.517 -26.792 51.456 1.00 61.00 890 ILE A N 1
ATOM 3345 C CA . ILE A 1 722 ? -45.865 -27.345 51.511 1.00 55.45 890 ILE A CA 1
ATOM 3346 C C . ILE A 1 722 ? -45.830 -28.869 51.525 1.00 59.73 890 ILE A C 1
ATOM 3347 O O . ILE A 1 722 ? -46.511 -29.505 52.327 1.00 59.05 890 ILE A O 1
ATOM 3352 N N . ARG A 1 723 ? -45.026 -29.451 50.641 1.00 55.00 891 ARG A N 1
ATOM 3353 C CA . ARG A 1 723 ? -44.891 -30.900 50.575 1.00 54.11 891 ARG A CA 1
ATOM 3354 C C . ARG A 1 723 ? -44.263 -31.444 51.851 1.00 55.77 891 ARG A C 1
ATOM 3355 O O . ARG A 1 723 ? -44.671 -32.485 52.360 1.00 57.82 891 ARG A O 1
ATOM 3363 N N . ARG A 1 724 ? -43.267 -30.728 52.362 1.00 56.67 892 ARG A N 1
ATOM 3364 C CA . ARG A 1 724 ? -42.542 -31.155 53.552 1.00 54.73 892 ARG A CA 1
ATOM 3365 C C . ARG A 1 724 ? -43.385 -31.039 54.816 1.00 54.36 892 ARG A C 1
ATOM 3366 O O . ARG A 1 724 ? -43.272 -31.867 55.718 1.00 52.02 892 ARG A O 1
ATOM 3374 N N . THR A 1 725 ? -44.223 -30.010 54.880 1.00 62.33 893 THR A N 1
ATOM 3375 C CA . THR A 1 725 ? -45.112 -29.814 56.020 1.00 53.13 893 THR A CA 1
ATOM 3376 C C . THR A 1 725 ? -46.041 -31.012 56.182 1.00 51.21 893 THR A C 1
ATOM 3377 O O . THR A 1 725 ? -46.328 -31.443 57.296 1.00 51.02 893 THR A O 1
ATOM 3381 N N . VAL A 1 726 ? -46.497 -31.555 55.060 1.00 58.38 894 VAL A N 1
ATOM 3382 C CA . VAL A 1 726 ? -47.358 -32.728 55.071 1.00 48.49 894 VAL A CA 1
ATOM 3383 C C . VAL A 1 726 ? -46.531 -33.991 55.291 1.00 57.19 894 VAL A C 1
ATOM 3384 O O . VAL A 1 726 ? -46.962 -34.915 55.980 1.00 62.29 894 VAL A O 1
ATOM 3388 N N . ALA A 1 727 ? -45.335 -34.017 54.713 1.00 55.50 895 ALA A N 1
ATOM 3389 C CA . ALA A 1 727 ? -44.448 -35.169 54.833 1.00 55.02 895 ALA A CA 1
ATOM 3390 C C . ALA A 1 727 ? -43.953 -35.349 56.263 1.00 57.04 895 ALA A C 1
ATOM 3391 O O . ALA A 1 727 ? -43.770 -36.473 56.727 1.00 52.06 895 ALA A O 1
ATOM 3393 N N . GLU A 1 728 ? -43.735 -34.237 56.956 1.00 56.92 896 GLU A N 1
ATOM 3394 C CA . GLU A 1 728 ? -43.250 -34.277 58.329 1.00 58.29 896 GLU A CA 1
ATOM 3395 C C . GLU A 1 728 ? -44.281 -34.908 59.257 1.00 56.55 896 GLU A C 1
ATOM 3396 O O . GLU A 1 728 ? -43.942 -35.721 60.114 1.00 52.65 896 GLU A O 1
ATOM 3402 N N . VAL A 1 729 ? -45.541 -34.528 59.078 1.00 62.18 897 VAL A N 1
ATOM 3403 C CA . VAL A 1 729 ? -46.625 -35.050 59.900 1.00 56.20 897 VAL A CA 1
ATOM 3404 C C . VAL A 1 729 ? -46.909 -36.509 59.558 1.00 59.08 897 VAL A C 1
ATOM 3405 O O . VAL A 1 729 ? -47.192 -37.319 60.440 1.00 58.27 897 VAL A O 1
ATOM 3409 N N . SER A 1 730 ? -46.824 -36.838 58.273 1.00 56.19 898 SER A N 1
ATOM 3410 C CA . SER A 1 730 ? -47.023 -38.207 57.815 1.00 42.20 898 SER A CA 1
ATOM 3411 C C . SER A 1 730 ? -46.010 -39.142 58.460 1.00 55.31 898 SER A C 1
ATOM 3412 O O . SER A 1 730 ? -46.337 -40.267 58.829 1.00 62.42 898 SER A O 1
ATOM 3415 N N . ALA A 1 731 ? -44.778 -38.663 58.595 1.00 57.62 899 ALA A N 1
ATOM 3416 C CA . ALA A 1 731 ? -43.711 -39.441 59.210 1.00 54.19 899 ALA A CA 1
ATOM 3417 C C . ALA A 1 731 ? -43.953 -39.623 60.703 1.00 52.34 899 ALA A C 1
ATOM 3418 O O . ALA A 1 731 ? -43.718 -40.700 61.250 1.00 65.44 899 ALA A O 1
ATOM 3420 N N . LEU A 1 732 ? -44.418 -38.564 61.358 1.00 56.86 900 LEU A N 1
ATOM 3421 C CA . LEU A 1 732 ? -44.713 -38.617 62.784 1.00 49.68 900 LEU A CA 1
ATOM 3422 C C . LEU A 1 732 ? -45.835 -39.604 63.069 1.00 52.46 900 LEU A C 1
ATOM 3423 O O . LEU A 1 732 ? -45.809 -40.317 64.071 1.00 54.97 900 LEU A O 1
ATOM 3428 N N . LEU A 1 733 ? -46.821 -39.638 62.180 1.00 49.25 901 LEU A N 1
ATOM 3429 C CA . LEU A 1 733 ? -47.942 -40.555 62.319 1.00 46.66 901 LEU A CA 1
ATOM 3430 C C . LEU A 1 733 ? -47.467 -41.999 62.252 1.00 52.78 901 LEU A C 1
ATOM 3431 O O . LEU A 1 733 ? -47.839 -42.821 63.085 1.00 60.21 901 LEU A O 1
ATOM 3436 N N . GLU A 1 734 ? -46.635 -42.299 61.260 1.00 52.70 902 GLU A N 1
ATOM 3437 C CA . GLU A 1 734 ? -46.090 -43.640 61.094 1.00 51.43 902 GLU A CA 1
ATOM 3438 C C . GLU A 1 734 ? -45.205 -44.023 62.275 1.00 54.87 902 GLU A C 1
ATOM 3439 O O . GLU A 1 734 ? -45.172 -45.182 62.686 1.00 60.07 902 GLU A O 1
ATOM 3445 N N . GLN A 1 735 ? -44.490 -43.042 62.814 1.00 49.59 903 GLN A N 1
ATOM 3446 C CA . GLN A 1 735 ? -43.631 -43.265 63.969 1.00 44.61 903 GLN A CA 1
ATOM 3447 C C . GLN A 1 735 ? -44.460 -43.602 65.200 1.00 42.16 903 GLN A C 1
ATOM 3448 O O . GLN A 1 735 ? -44.162 -44.553 65.916 1.00 44.18 903 GLN A O 1
ATOM 3454 N N . ARG A 1 736 ? -45.509 -42.822 65.435 1.00 50.13 904 ARG A N 1
ATOM 3455 C CA . ARG A 1 736 ? -46.390 -43.054 66.570 1.00 46.25 904 ARG A CA 1
ATOM 3456 C C . ARG A 1 736 ? -47.227 -44.314 66.389 1.00 49.57 904 ARG A C 1
ATOM 3457 O O . ARG A 1 736 ? -47.665 -44.917 67.364 1.00 52.59 904 ARG A O 1
ATOM 3465 N N . GLU A 1 737 ? -47.454 -44.703 65.139 1.00 57.20 905 GLU A N 1
ATOM 3466 C CA . GLU A 1 737 ? -48.202 -45.920 64.846 1.00 51.16 905 GLU A CA 1
ATOM 3467 C C . GLU A 1 737 ? -47.467 -47.148 65.361 1.00 55.94 905 GLU A C 1
ATOM 3468 O O . GLU A 1 737 ? -48.084 -48.104 65.825 1.00 65.25 905 GLU A O 1
ATOM 3474 N N . GLN A 1 738 ? -46.143 -47.112 65.278 1.00 51.33 906 GLN A N 1
ATOM 3475 C CA . GLN A 1 738 ? -45.324 -48.239 65.699 1.00 56.44 906 GLN A CA 1
ATOM 3476 C C . GLN A 1 738 ? -44.909 -48.124 67.159 1.00 49.18 906 GLN A C 1
ATOM 3477 O O . GLN A 1 738 ? -45.012 -49.086 67.915 1.00 70.77 906 GLN A O 1
ATOM 3483 N N . GLU A 1 739 ? -44.451 -46.941 67.554 1.00 55.59 907 GLU A N 1
ATOM 3484 C CA . GLU A 1 739 ? -43.911 -46.738 68.894 1.00 51.76 907 GLU A CA 1
ATOM 3485 C C . GLU A 1 739 ? -44.952 -46.923 69.996 1.00 46.88 907 GLU A C 1
ATOM 3486 O O . GLU A 1 739 ? -44.649 -47.494 71.039 1.00 59.28 907 GLU A O 1
ATOM 3492 N N . PHE A 1 740 ? -46.174 -46.453 69.768 1.00 52.86 908 PHE A N 1
ATOM 3493 C CA . PHE A 1 740 ? -47.226 -46.561 70.778 1.00 50.21 908 PHE A CA 1
ATOM 3494 C C . PHE A 1 740 ? -47.517 -48.009 71.158 1.00 58.50 908 PHE A C 1
ATOM 3495 O O . PHE A 1 740 ? -47.892 -48.296 72.292 1.00 53.16 908 PHE A O 1
ATOM 3503 N N . THR A 1 741 ? -47.346 -48.919 70.206 1.00 71.99 909 THR A N 1
ATOM 3504 C CA . THR A 1 741 ? -47.564 -50.335 70.466 1.00 60.77 909 THR A CA 1
ATOM 3505 C C . THR A 1 741 ? -46.336 -50.947 71.128 1.00 62.38 909 THR A C 1
ATOM 3506 O O . THR A 1 741 ? -46.449 -51.872 71.931 1.00 61.95 909 THR A O 1
ATOM 3510 N N . GLU A 1 742 ? -45.163 -50.422 70.786 1.00 62.66 910 GLU A N 1
ATOM 3511 C CA . GLU A 1 742 ? -43.913 -50.879 71.381 1.00 58.11 910 GLU A CA 1
ATOM 3512 C C . GLU A 1 742 ? -43.859 -50.507 72.857 1.00 52.18 910 GLU A C 1
ATOM 3513 O O . GLU A 1 742 ? -43.562 -51.343 73.708 1.00 56.04 910 GLU A O 1
ATOM 3519 N N . ARG A 1 743 ? -44.148 -49.245 73.154 1.00 51.25 911 ARG A N 1
ATOM 3520 C CA . ARG A 1 743 ? -44.265 -48.797 74.534 1.00 59.57 911 ARG A CA 1
ATOM 3521 C C . ARG A 1 743 ? -45.618 -49.230 75.087 1.00 61.97 911 ARG A C 1
ATOM 3522 O O . ARG A 1 743 ? -46.409 -49.855 74.383 1.00 53.92 911 ARG A O 1
ATOM 3530 N N . GLY A 1 744 ? -45.885 -48.904 76.346 1.00 57.21 912 GLY A N 1
ATOM 3531 C CA . GLY A 1 744 ? -47.131 -49.301 76.974 1.00 88.67 912 GLY A CA 1
ATOM 3532 C C . GLY A 1 744 ? -48.225 -48.265 76.809 1.00 84.41 912 GLY A C 1
ATOM 3533 O O . GLY A 1 744 ? -48.983 -47.996 77.741 1.00 97.29 912 GLY A O 1
ATOM 3534 N N . ILE A 1 745 ? -48.313 -47.689 75.615 1.00 63.81 913 ILE A N 1
ATOM 3535 C CA . ILE A 1 745 ? -49.249 -46.604 75.352 1.00 55.43 913 ILE A CA 1
ATOM 3536 C C . ILE A 1 745 ? -50.493 -47.101 74.621 1.00 54.28 913 ILE A C 1
ATOM 3537 O O . ILE A 1 745 ? -50.431 -47.451 73.444 1.00 54.87 913 ILE A O 1
ATOM 3542 N N . ASP A 1 746 ? -51.621 -47.122 75.324 1.00 61.37 914 ASP A N 1
ATOM 3543 C CA . ASP A 1 746 ? -52.861 -47.658 74.772 1.00 70.70 914 ASP A CA 1
ATOM 3544 C C . ASP A 1 746 ? -53.647 -46.616 73.983 1.00 64.05 914 ASP A C 1
ATOM 3545 O O . ASP A 1 746 ? -54.337 -46.948 73.020 1.00 69.54 914 ASP A O 1
ATOM 3550 N N . SER A 1 747 ? -53.544 -45.357 74.394 1.00 64.50 915 SER A N 1
ATOM 3551 C CA . SER A 1 747 ? -54.275 -44.283 73.735 1.00 65.98 915 SER A CA 1
ATOM 3552 C C . SER A 1 747 ? -53.483 -42.984 73.749 1.00 63.25 915 SER A C 1
ATOM 3553 O O . SER A 1 747 ? -52.453 -42.883 74.410 1.00 65.75 915 SER A O 1
ATOM 3556 N N . MET A 1 748 ? -53.972 -41.991 73.016 1.00 58.26 916 MET A N 1
ATOM 3557 C CA . MET A 1 748 ? -53.336 -40.682 72.994 1.00 57.17 916 MET A CA 1
ATOM 3558 C C . MET A 1 748 ? -53.526 -39.986 74.336 1.00 60.17 916 MET A C 1
ATOM 3559 O O . MET A 1 748 ? -52.713 -39.155 74.737 1.00 66.68 916 MET A O 1
ATOM 3564 N N . ALA A 1 749 ? -54.603 -40.338 75.029 1.00 56.67 917 ALA A N 1
ATOM 3565 C CA . ALA A 1 749 ? -54.880 -39.788 76.350 1.00 46.30 917 ALA A CA 1
ATOM 3566 C C . ALA A 1 749 ? -53.784 -40.173 77.336 1.00 57.49 917 ALA A C 1
ATOM 3567 O O . ALA A 1 749 ? -53.414 -39.386 78.204 1.00 73.77 917 ALA A O 1
ATOM 3569 N N . THR A 1 750 ? -53.271 -41.390 77.192 1.00 59.96 918 THR A N 1
ATOM 3570 C CA . THR A 1 750 ? -52.191 -41.876 78.041 1.00 56.07 918 THR A CA 1
ATOM 3571 C C . THR A 1 750 ? -50.894 -41.134 77.740 1.00 60.98 918 THR A C 1
ATOM 3572 O O . THR A 1 750 ? -50.174 -40.733 78.652 1.00 65.11 918 THR A O 1
ATOM 3576 N N . TYR A 1 751 ? -50.607 -40.948 76.455 1.00 55.80 919 TYR A N 1
ATOM 3577 C CA . TYR A 1 751 ? -49.409 -40.233 76.029 1.00 48.27 919 TYR A CA 1
ATOM 3578 C C . TYR A 1 751 ? -49.404 -38.809 76.567 1.00 54.57 919 TYR A C 1
ATOM 3579 O O . TYR A 1 751 ? -48.375 -38.316 77.024 1.00 65.42 919 TYR A O 1
ATOM 3588 N N . ARG A 1 752 ? -50.557 -38.153 76.503 1.00 50.93 920 ARG A N 1
ATOM 3589 C CA . ARG A 1 752 ? -50.701 -36.809 77.044 1.00 42.98 920 ARG A CA 1
ATOM 3590 C C . ARG A 1 752 ? -50.456 -36.815 78.544 1.00 43.68 920 ARG A C 1
ATOM 3591 O O . ARG A 1 752 ? -49.917 -35.864 79.104 1.00 59.67 920 ARG A O 1
ATOM 3599 N N . ARG A 1 753 ? -50.854 -37.907 79.184 1.00 46.08 921 ARG A N 1
ATOM 3600 C CA . ARG A 1 753 ? -50.732 -38.053 80.626 1.00 55.06 921 ARG A CA 1
ATOM 3601 C C . ARG A 1 753 ? -49.296 -38.373 81.029 1.00 55.81 921 ARG A C 1
ATOM 3602 O O . ARG A 1 753 ? -48.857 -38.018 82.121 1.00 57.28 921 ARG A O 1
ATOM 3610 N N . LEU A 1 754 ? -48.565 -39.036 80.140 1.00 61.13 922 LEU A N 1
ATOM 3611 C CA . LEU A 1 754 ? -47.166 -39.366 80.390 1.00 52.99 922 LEU A CA 1
ATOM 3612 C C . LEU A 1 754 ? -46.287 -38.125 80.324 1.00 53.45 922 LEU A C 1
ATOM 3613 O O . LEU A 1 754 ? -45.458 -37.895 81.202 1.00 64.78 922 LEU A O 1
ATOM 3618 N N . ARG A 1 755 ? -46.468 -37.328 79.278 1.00 46.93 923 ARG A N 1
ATOM 3619 C CA . ARG A 1 755 ? -45.703 -36.099 79.116 1.00 57.42 923 ARG A CA 1
ATOM 3620 C C . ARG A 1 755 ? -46.075 -35.077 80.183 1.00 69.49 923 ARG A C 1
ATOM 3621 O O . ARG A 1 755 ? -45.278 -34.203 80.522 1.00 78.62 923 ARG A O 1
ATOM 3629 N N . ALA A 1 756 ? -47.290 -35.194 80.707 1.00 58.71 924 ALA A N 1
ATOM 3630 C CA . ALA A 1 756 ? -47.779 -34.283 81.735 1.00 61.03 924 ALA A CA 1
ATOM 3631 C C . ALA A 1 756 ? -46.969 -34.409 83.019 1.00 68.03 924 ALA A C 1
ATOM 3632 O O . ALA A 1 756 ? -46.829 -33.444 83.770 1.00 86.56 924 ALA A O 1
ATOM 3634 N N . THR A 1 757 ? -46.435 -35.601 83.266 1.00 65.02 925 THR A N 1
ATOM 3635 C CA . THR A 1 757 ? -45.618 -35.843 84.447 1.00 68.87 925 THR A CA 1
ATOM 3636 C C . THR A 1 757 ? -44.299 -35.086 84.359 1.00 74.67 925 THR A C 1
ATOM 3637 O O . THR A 1 757 ? -43.640 -34.846 85.369 1.00 80.03 925 THR A O 1
ATOM 3641 N N . GLY A 1 758 ? -43.920 -34.711 83.142 1.00 81.61 926 GLY A N 1
ATOM 3642 C CA . GLY A 1 758 ? -42.673 -34.008 82.921 1.00 81.71 926 GLY A CA 1
ATOM 3643 C C . GLY A 1 758 ? -41.487 -34.935 83.079 1.00 66.10 926 GLY A C 1
ATOM 3644 O O . GLY A 1 758 ? -40.371 -34.492 83.339 1.00 71.15 926 GLY A O 1
ATOM 3645 N N . GLU A 1 759 ? -41.736 -36.231 82.924 1.00 66.73 927 GLU A N 1
ATOM 3646 C CA . GLU A 1 759 ? -40.687 -37.235 83.037 1.00 69.58 927 GLU A CA 1
ATOM 3647 C C . GLU A 1 759 ? -40.589 -38.065 81.764 1.00 66.49 927 GLU A C 1
ATOM 3648 O O . GLU A 1 759 ? -39.849 -39.046 81.706 1.00 82.23 927 GLU A O 1
ATOM 3654 N N . TYR A 1 760 ? -41.340 -37.664 80.744 1.00 67.33 928 TYR A N 1
ATOM 3655 C CA . TYR A 1 760 ? -41.381 -38.406 79.492 1.00 63.66 928 TYR A CA 1
ATOM 3656 C C . TYR A 1 760 ? -41.177 -37.477 78.301 1.00 72.03 928 TYR A C 1
ATOM 3657 O O . TYR A 1 760 ? -41.758 -36.394 78.241 1.00 58.14 928 TYR A O 1
ATOM 3666 N N . ALA A 1 761 ? -40.344 -37.904 77.358 1.00 55.41 929 ALA A N 1
ATOM 3667 C CA . ALA A 1 761 ? -40.049 -37.107 76.174 1.00 51.68 929 ALA A CA 1
ATOM 3668 C C . ALA A 1 761 ? -40.925 -37.525 74.999 1.00 58.90 929 ALA A C 1
ATOM 3669 O O . ALA A 1 761 ? -41.531 -36.686 74.335 1.00 59.45 929 ALA A O 1
ATOM 3671 N N . GLY A 1 762 ? -40.983 -38.827 74.745 1.00 57.00 930 GLY A N 1
ATOM 3672 C CA . GLY A 1 762 ? -41.814 -39.359 73.683 1.00 59.06 930 GLY A CA 1
ATOM 3673 C C . GLY A 1 762 ? -41.260 -39.101 72.297 1.00 57.46 930 GLY A C 1
ATOM 3674 O O . GLY A 1 762 ? -40.148 -39.516 71.975 1.00 63.59 930 GLY A O 1
ATOM 3675 N N . ASP A 1 763 ? -42.043 -38.412 71.475 1.00 53.14 931 ASP A N 1
ATOM 3676 C CA . ASP A 1 763 ? -41.654 -38.125 70.102 1.00 44.32 931 ASP A CA 1
ATOM 3677 C C . ASP A 1 763 ? -41.020 -36.747 69.991 1.00 53.31 931 ASP A C 1
ATOM 3678 O O . ASP A 1 763 ? -40.355 -36.436 69.005 1.00 57.98 931 ASP A O 1
ATOM 3683 N N . GLY A 1 764 ? -41.231 -35.926 71.011 1.00 46.18 932 GLY A N 1
ATOM 3684 C CA . GLY A 1 764 ? -40.825 -34.536 70.964 1.00 43.44 932 GLY A CA 1
ATOM 3685 C C . GLY A 1 764 ? -42.016 -33.684 70.582 1.00 54.21 932 GLY A C 1
ATOM 3686 O O . GLY A 1 764 ? -41.957 -32.456 70.609 1.00 64.48 932 GLY A O 1
ATOM 3687 N N . PHE A 1 765 ? -43.107 -34.354 70.225 1.00 49.67 933 PHE A N 1
ATOM 3688 C CA . PHE A 1 765 ? -44.339 -33.683 69.834 1.00 49.12 933 PHE A CA 1
ATOM 3689 C C . PHE A 1 765 ? -45.439 -33.912 70.859 1.00 52.47 933 PHE A C 1
ATOM 3690 O O . PHE A 1 765 ? -45.354 -34.821 71.683 1.00 45.87 933 PHE A O 1
ATOM 3698 N N . GLY A 1 766 ? -46.473 -33.082 70.798 1.00 51.11 934 GLY A N 1
ATOM 3699 C CA . GLY A 1 766 ? -47.667 -33.281 71.597 1.00 52.43 934 GLY A CA 1
ATOM 3700 C C . GLY A 1 766 ? -48.835 -33.570 70.677 1.00 54.43 934 GLY A C 1
ATOM 3701 O O . GLY A 1 766 ? -48.803 -34.532 69.911 1.00 52.79 934 GLY A O 1
ATOM 3702 N N . ASP A 1 767 ? -49.869 -32.738 70.748 1.00 54.68 935 ASP A N 1
ATOM 3703 C CA . ASP A 1 767 ? -50.968 -32.809 69.794 1.00 48.37 935 ASP A CA 1
ATOM 3704 C C . ASP A 1 767 ? -50.672 -31.907 68.607 1.00 49.96 935 ASP A C 1
ATOM 3705 O O . ASP A 1 767 ? -50.604 -30.688 68.747 1.00 59.20 935 ASP A O 1
ATOM 3710 N N . VAL A 1 768 ? -50.491 -32.511 67.439 1.00 46.90 936 VAL A N 1
ATOM 3711 C CA . VAL A 1 768 ? -50.120 -31.762 66.246 1.00 44.35 936 VAL A CA 1
ATOM 3712 C C . VAL A 1 768 ? -51.343 -31.392 65.419 1.00 53.24 936 VAL A C 1
ATOM 3713 O O . VAL A 1 768 ? -52.214 -32.225 65.176 1.00 52.62 936 VAL A O 1
ATOM 3717 N N . PHE A 1 769 ? -51.404 -30.134 64.995 1.00 56.10 937 PHE A N 1
ATOM 3718 C CA . PHE A 1 769 ? -52.520 -29.642 64.199 1.00 40.54 937 PHE A CA 1
ATOM 3719 C C . PHE A 1 769 ? -52.058 -29.195 62.818 1.00 39.61 937 PHE A C 1
ATOM 3720 O O . PHE A 1 769 ? -51.244 -28.281 62.692 1.00 66.43 937 PHE A O 1
ATOM 3728 N N . LEU A 1 770 ? -52.577 -29.850 61.786 1.00 38.16 938 LEU A N 1
ATOM 3729 C CA . LEU A 1 770 ? -52.282 -29.473 60.409 1.00 41.47 938 LEU A CA 1
ATOM 3730 C C . LEU A 1 770 ? -53.388 -28.581 59.862 1.00 54.44 938 LEU A C 1
ATOM 3731 O O . LEU A 1 770 ? -54.517 -29.028 59.665 1.00 59.10 938 LEU A O 1
ATOM 3736 N N . VAL A 1 771 ? -53.061 -27.316 59.619 1.00 48.59 939 VAL A N 1
ATOM 3737 C CA . VAL A 1 771 ? -54.056 -26.341 59.193 1.00 42.80 939 VAL A CA 1
ATOM 3738 C C . VAL A 1 771 ? -53.963 -26.029 57.704 1.00 50.48 939 VAL A C 1
ATOM 3739 O O . VAL A 1 771 ? -52.896 -25.689 57.195 1.00 69.36 939 VAL A O 1
ATOM 3743 N N . VAL A 1 772 ? -55.090 -26.151 57.012 1.00 53.39 940 VAL A N 1
ATOM 3744 C CA . VAL A 1 772 ? -55.182 -25.770 55.609 1.00 48.19 940 VAL A CA 1
ATOM 3745 C C . VAL A 1 772 ? -56.284 -24.732 55.441 1.00 63.83 940 VAL A C 1
ATOM 3746 O O . VAL A 1 772 ? -57.436 -24.981 55.792 1.00 68.70 940 VAL A O 1
ATOM 3750 N N . ASP A 1 773 ? -55.928 -23.569 54.908 1.00 65.99 941 ASP A N 1
ATOM 3751 C CA . ASP A 1 773 ? -56.859 -22.447 54.837 1.00 65.36 941 ASP A CA 1
ATOM 3752 C C . ASP A 1 773 ? -57.894 -22.615 53.724 1.00 65.34 941 ASP A C 1
ATOM 3753 O O . ASP A 1 773 ? -59.081 -22.382 53.938 1.00 78.00 941 ASP A O 1
ATOM 3758 N N . ASN A 1 774 ? -57.447 -23.010 52.537 1.00 66.93 942 ASN A N 1
ATOM 3759 C CA . ASN A 1 774 ? -58.362 -23.244 51.425 1.00 70.12 942 ASN A CA 1
ATOM 3760 C C . ASN A 1 774 ? -58.142 -24.623 50.830 1.00 74.20 942 ASN A C 1
ATOM 3761 O O . ASN A 1 774 ? -57.238 -24.824 50.020 1.00 84.83 942 ASN A O 1
ATOM 3766 N N . TRP A 1 775 ? -58.981 -25.568 51.239 1.00 64.28 943 TRP A N 1
ATOM 3767 C CA . TRP A 1 775 ? -58.858 -26.952 50.807 1.00 67.12 943 TRP A CA 1
ATOM 3768 C C . TRP A 1 775 ? -58.990 -27.094 49.297 1.00 69.68 943 TRP A C 1
ATOM 3769 O O . TRP A 1 775 ? -58.369 -27.967 48.694 1.00 82.19 943 TRP A O 1
ATOM 3780 N N . LEU A 1 776 ? -59.800 -26.232 48.692 1.00 70.36 944 LEU A N 1
ATOM 3781 C CA . LEU A 1 776 ? -59.994 -26.253 47.249 1.00 73.74 944 LEU A CA 1
ATOM 3782 C C . LEU A 1 776 ? -58.684 -25.973 46.524 1.00 72.26 944 LEU A C 1
ATOM 3783 O O . LEU A 1 776 ? -58.333 -26.666 45.571 1.00 71.11 944 LEU A O 1
ATOM 3788 N N . THR A 1 777 ? -57.964 -24.957 46.990 1.00 70.52 945 THR A N 1
ATOM 3789 C CA . THR A 1 777 ? -56.672 -24.595 46.421 1.00 66.67 945 THR A CA 1
ATOM 3790 C C . THR A 1 777 ? -55.693 -25.761 46.516 1.00 75.05 945 THR A C 1
ATOM 3791 O O . THR A 1 777 ? -54.880 -25.979 45.619 1.00 73.48 945 THR A O 1
ATOM 3795 N N . LEU A 1 778 ? -55.789 -26.515 47.606 1.00 80.66 946 LEU A N 1
ATOM 3796 C CA . LEU A 1 778 ? -54.897 -27.643 47.839 1.00 64.62 946 LEU A CA 1
ATOM 3797 C C . LEU A 1 778 ? -55.139 -28.785 46.861 1.00 67.89 946 LEU A C 1
ATOM 3798 O O . LEU A 1 778 ? -54.198 -29.326 46.285 1.00 82.51 946 LEU A O 1
ATOM 3803 N N . ARG A 1 779 ? -56.403 -29.150 46.672 1.00 59.51 947 ARG A N 1
ATOM 3804 C CA . ARG A 1 779 ? -56.744 -30.282 45.817 1.00 74.39 947 ARG A CA 1
ATOM 3805 C C . ARG A 1 779 ? -56.711 -29.920 44.335 1.00 78.31 947 ARG A C 1
ATOM 3806 O O . ARG A 1 779 ? -57.183 -30.681 43.492 1.00 76.11 947 ARG A O 1
ATOM 3814 N N . GLN A 1 780 ? -56.154 -28.755 44.023 1.00 66.20 948 GLN A N 1
ATOM 3815 C CA . GLN A 1 780 ? -55.970 -28.339 42.639 1.00 69.50 948 GLN A CA 1
ATOM 3816 C C . GLN A 1 780 ? -54.489 -28.245 42.299 1.00 75.08 948 GLN A C 1
ATOM 3817 O O . GLN A 1 780 ? -54.021 -28.854 41.339 1.00 77.99 948 GLN A O 1
ATOM 3823 N N . ASP A 1 781 ? -53.756 -27.477 43.098 1.00 73.61 949 ASP A N 1
ATOM 3824 C CA . ASP A 1 781 ? -52.331 -27.275 42.872 1.00 87.74 949 ASP A CA 1
ATOM 3825 C C . ASP A 1 781 ? -51.514 -28.453 43.393 1.00 78.40 949 ASP A C 1
ATOM 3826 O O . ASP A 1 781 ? -50.394 -28.691 42.942 1.00 85.08 949 ASP A O 1
ATOM 3831 N N . TYR A 1 782 ? -52.080 -29.187 44.345 1.00 73.08 950 TYR A N 1
ATOM 3832 C CA . TYR A 1 782 ? -51.394 -30.323 44.949 1.00 74.78 950 TYR A CA 1
ATOM 3833 C C . TYR A 1 782 ? -52.348 -31.494 45.157 1.00 81.47 950 TYR A C 1
ATOM 3834 O O . TYR A 1 782 ? -52.689 -31.825 46.291 1.00 79.45 950 TYR A O 1
ATOM 3843 N N . GLU A 1 783 ? -52.776 -32.115 44.062 1.00 81.14 951 GLU A N 1
ATOM 3844 C CA . GLU A 1 783 ? -53.710 -33.235 44.131 1.00 85.36 951 GLU A CA 1
ATOM 3845 C C . GLU A 1 783 ? -53.147 -34.386 44.958 1.00 80.43 951 GLU A C 1
ATOM 3846 O O . GLU A 1 783 ? -53.881 -35.065 45.676 1.00 76.36 951 GLU A O 1
ATOM 3852 N N . ALA A 1 784 ? -51.837 -34.588 44.862 1.00 77.93 952 ALA A N 1
ATOM 3853 C CA . ALA A 1 784 ? -51.167 -35.668 45.576 1.00 80.18 952 ALA A CA 1
ATOM 3854 C C . ALA A 1 784 ? -51.346 -35.551 47.086 1.00 76.21 952 ALA A C 1
ATOM 3855 O O . ALA A 1 784 ? -51.402 -36.556 47.792 1.00 68.00 952 ALA A O 1
ATOM 3857 N N . LEU A 1 785 ? -51.442 -34.319 47.572 1.00 76.35 953 LEU A N 1
ATOM 3858 C CA . LEU A 1 785 ? -51.550 -34.065 49.003 1.00 65.85 953 LEU A CA 1
ATOM 3859 C C . LEU A 1 785 ? -52.980 -34.215 49.510 1.00 65.32 953 LEU A C 1
ATOM 3860 O O . LEU A 1 785 ? -53.212 -34.237 50.716 1.00 60.14 953 LEU A O 1
ATOM 3865 N N . GLU A 1 786 ? -53.936 -34.310 48.593 1.00 64.25 954 GLU A N 1
ATOM 3866 C CA . GLU A 1 786 ? -55.327 -34.499 48.984 1.00 57.73 954 GLU A CA 1
ATOM 3867 C C . GLU A 1 786 ? -55.507 -35.856 49.645 1.00 62.76 954 GLU A C 1
ATOM 3868 O O . GLU A 1 786 ? -56.056 -35.954 50.739 1.00 60.66 954 GLU A O 1
ATOM 3874 N N . ASP A 1 787 ? -55.037 -36.901 48.973 1.00 73.00 955 ASP A N 1
ATOM 3875 C CA . ASP A 1 787 ? -55.135 -38.256 49.497 1.00 72.44 955 ASP A CA 1
ATOM 3876 C C . ASP A 1 787 ? -54.167 -38.450 50.656 1.00 60.30 955 ASP A C 1
ATOM 3877 O O . ASP A 1 787 ? -54.387 -39.288 51.529 1.00 63.35 955 ASP A O 1
ATOM 3882 N N . SER A 1 788 ? -53.092 -37.670 50.652 1.00 63.73 956 SER A N 1
ATOM 3883 C CA . SER A 1 788 ? -52.098 -37.724 51.716 1.00 59.92 956 SER A CA 1
ATOM 3884 C C . SER A 1 788 ? -52.686 -37.240 53.035 1.00 60.61 956 SER A C 1
ATOM 3885 O O . SER A 1 788 ? -52.714 -37.978 54.018 1.00 62.90 956 SER A O 1
ATOM 3888 N N . ILE A 1 789 ? -53.162 -35.999 53.045 1.00 58.92 957 ILE A N 1
ATOM 3889 C CA . ILE A 1 789 ? -53.766 -35.409 54.234 1.00 51.62 957 ILE A CA 1
ATOM 3890 C C . ILE A 1 789 ? -55.040 -36.156 54.627 1.00 47.03 957 ILE A C 1
ATOM 3891 O O . ILE A 1 789 ? -55.404 -36.209 55.799 1.00 54.49 957 ILE A O 1
ATOM 3896 N N . THR A 1 790 ? -55.702 -36.754 53.643 1.00 52.55 958 THR A N 1
ATOM 3897 C CA . THR A 1 790 ? -56.925 -37.508 53.895 1.00 59.58 958 THR A CA 1
ATOM 3898 C C . THR A 1 790 ? -56.663 -38.692 54.820 1.00 63.29 958 THR A C 1
ATOM 3899 O O . THR A 1 790 ? -57.415 -38.928 55.765 1.00 58.28 958 THR A O 1
ATOM 3903 N N . GLN A 1 791 ? -55.591 -39.430 54.553 1.00 53.40 959 GLN A N 1
ATOM 3904 C CA . GLN A 1 791 ? -55.249 -40.581 55.378 1.00 59.72 959 GLN A CA 1
ATOM 3905 C C . GLN A 1 791 ? -54.721 -40.150 56.741 1.00 52.87 959 GLN A C 1
ATOM 3906 O O . GLN A 1 791 ? -54.839 -40.889 57.716 1.00 59.72 959 GLN A O 1
ATOM 3912 N N . LEU A 1 792 ? -54.134 -38.959 56.804 1.00 54.38 960 LEU A N 1
ATOM 3913 C CA . LEU A 1 792 ? -53.734 -38.378 58.079 1.00 51.60 960 LEU A CA 1
ATOM 3914 C C . LEU A 1 792 ? -54.947 -38.248 58.984 1.00 61.71 960 LEU A C 1
ATOM 3915 O O . LEU A 1 792 ? -54.888 -38.557 60.170 1.00 58.09 960 LEU A O 1
ATOM 3920 N N . ALA A 1 793 ? -56.053 -37.796 58.405 1.00 54.94 961 ALA A N 1
ATOM 3921 C CA . ALA A 1 793 ? -57.288 -37.612 59.150 1.00 52.72 961 ALA A CA 1
ATOM 3922 C C . ALA A 1 793 ? -57.944 -38.946 59.485 1.00 60.65 961 ALA A C 1
ATOM 3923 O O . ALA A 1 793 ? -58.619 -39.076 60.504 1.00 62.62 961 ALA A O 1
ATOM 3925 N N . ALA A 1 794 ? -57.730 -39.937 58.627 1.00 53.64 962 ALA A N 1
ATOM 3926 C CA . ALA A 1 794 ? -58.417 -41.218 58.743 1.00 52.14 962 ALA A CA 1
ATOM 3927 C C . ALA A 1 794 ? -57.930 -42.068 59.914 1.00 60.25 962 ALA A C 1
ATOM 3928 O O . ALA A 1 794 ? -58.563 -43.064 60.263 1.00 74.43 962 ALA A O 1
ATOM 3930 N N . ARG A 1 795 ? -56.812 -41.683 60.520 1.00 60.25 963 ARG A N 1
ATOM 3931 C CA . ARG A 1 795 ? -56.232 -42.480 61.596 1.00 64.00 963 ARG A CA 1
ATOM 3932 C C . ARG A 1 795 ? -55.334 -41.664 62.520 1.00 55.52 963 ARG A C 1
ATOM 3933 O O . ARG A 1 795 ? -54.601 -42.225 63.331 1.00 53.61 963 ARG A O 1
ATOM 3941 N N . GLY A 1 796 ? -55.400 -40.343 62.402 1.00 56.78 964 GLY A N 1
ATOM 3942 C CA . GLY A 1 796 ? -54.519 -39.474 63.160 1.00 44.25 964 GLY A CA 1
ATOM 3943 C C . GLY A 1 796 ? -54.990 -39.137 64.561 1.00 50.72 964 GLY A C 1
ATOM 3944 O O . GLY A 1 796 ? -54.173 -38.902 65.448 1.00 57.08 964 GLY A O 1
ATOM 3945 N N . LEU A 1 797 ? -56.303 -39.108 64.763 1.00 60.84 965 LEU A N 1
ATOM 3946 C CA . LEU A 1 797 ? -56.870 -38.717 66.051 1.00 51.83 965 LEU A CA 1
ATOM 3947 C C . LEU A 1 797 ? -56.462 -39.654 67.179 1.00 46.64 965 LEU A C 1
ATOM 3948 O O . LEU A 1 797 ? -56.282 -39.224 68.318 1.00 57.29 965 LEU A O 1
ATOM 3953 N N . GLY A 1 798 ? -56.314 -40.934 66.860 1.00 39.12 966 GLY A N 1
ATOM 3954 C CA . GLY A 1 798 ? -55.911 -41.916 67.847 1.00 49.64 966 GLY A CA 1
ATOM 3955 C C . GLY A 1 798 ? -54.455 -41.764 68.235 1.00 47.52 966 GLY A C 1
ATOM 3956 O O . GLY A 1 798 ? -54.010 -42.322 69.236 1.00 55.74 966 GLY A O 1
ATOM 3957 N N . TYR A 1 799 ? -53.712 -41.002 67.440 1.00 52.10 967 TYR A N 1
ATOM 3958 C CA . TYR A 1 799 ? -52.291 -40.801 67.684 1.00 52.98 967 TYR A CA 1
ATOM 3959 C C . TYR A 1 799 ? -51.945 -39.326 67.850 1.00 48.72 967 TYR A C 1
ATOM 3960 O O . TYR A 1 799 ? -50.783 -38.940 67.752 1.00 58.24 967 TYR A O 1
ATOM 3969 N N . GLY A 1 800 ? -52.958 -38.505 68.101 1.00 51.35 968 GLY A N 1
ATOM 3970 C CA . GLY A 1 800 ? -52.744 -37.102 68.403 1.00 52.04 968 GLY A CA 1
ATOM 3971 C C . GLY A 1 800 ? -52.443 -36.215 67.212 1.00 56.71 968 GLY A C 1
ATOM 3972 O O . GLY A 1 800 ? -51.859 -35.143 67.366 1.00 57.56 968 GLY A O 1
ATOM 3973 N N . ILE A 1 801 ? -52.836 -36.654 66.023 1.00 55.24 969 ILE A N 1
ATOM 3974 C CA . ILE A 1 801 ? -52.694 -35.827 64.832 1.00 39.28 969 ILE A CA 1
ATOM 3975 C C . ILE A 1 801 ? -54.061 -35.311 64.403 1.00 49.83 969 ILE A C 1
ATOM 3976 O O . ILE A 1 801 ? -54.951 -36.088 64.065 1.00 50.87 969 ILE A O 1
ATOM 3981 N N . HIS A 1 802 ? -54.225 -33.993 64.433 1.00 48.41 970 HIS A N 1
ATOM 3982 C CA . HIS A 1 802 ? -55.489 -33.373 64.065 1.00 46.73 970 HIS A CA 1
ATOM 3983 C C . HIS A 1 802 ? -55.359 -32.619 62.751 1.00 47.81 970 HIS A C 1
ATOM 3984 O O . HIS A 1 802 ? -54.307 -32.058 62.452 1.00 51.02 970 HIS A O 1
ATOM 3991 N N . VAL A 1 803 ? -56.432 -32.607 61.969 1.00 58.42 971 VAL A N 1
ATOM 3992 C CA . VAL A 1 803 ? -56.488 -31.760 60.787 1.00 56.23 971 VAL A CA 1
ATOM 3993 C C . VAL A 1 803 ? -57.486 -30.632 61.015 1.00 64.25 971 VAL A C 1
ATOM 3994 O O . VAL A 1 803 ? -58.561 -30.839 61.579 1.00 64.29 971 VAL A O 1
ATOM 3998 N N . VAL A 1 804 ? -57.109 -29.429 60.605 1.00 64.43 972 VAL A N 1
ATOM 3999 C CA . VAL A 1 804 ? -58.005 -28.285 60.669 1.00 50.28 972 VAL A CA 1
ATOM 4000 C C . VAL A 1 804 ? -58.142 -27.705 59.270 1.00 55.62 972 VAL A C 1
ATOM 4001 O O . VAL A 1 804 ? -57.319 -26.903 58.833 1.00 69.14 972 VAL A O 1
ATOM 4005 N N . LEU A 1 805 ? -59.184 -28.131 58.566 1.00 59.71 973 LEU A N 1
ATOM 4006 C CA . LEU A 1 805 ? -59.341 -27.797 57.159 1.00 59.46 973 LEU A CA 1
ATOM 4007 C C . LEU A 1 805 ? -60.453 -26.784 56.933 1.00 71.90 973 LEU A C 1
ATOM 4008 O O . LEU A 1 805 ? -61.497 -26.837 57.582 1.00 71.36 973 LEU A O 1
ATOM 4013 N N . SER A 1 806 ? -60.222 -25.863 56.006 1.00 71.75 974 SER A N 1
ATOM 4014 C CA . SER A 1 806 ? -61.219 -24.860 55.664 1.00 65.76 974 SER A CA 1
ATOM 4015 C C . SER A 1 806 ? -61.366 -24.718 54.155 1.00 64.51 974 SER A C 1
ATOM 4016 O O . SER A 1 806 ? -60.404 -24.887 53.407 1.00 73.65 974 SER A O 1
ATOM 4019 N N . SER A 1 807 ? -62.581 -24.409 53.718 1.00 68.13 975 SER A N 1
ATOM 4020 C CA . SER A 1 807 ? -62.866 -24.214 52.304 1.00 77.37 975 SER A CA 1
ATOM 4021 C C . SER A 1 807 ? -64.097 -23.333 52.131 1.00 87.22 975 SER A C 1
ATOM 4022 O O . SER A 1 807 ? -64.653 -22.835 53.109 1.00 85.11 975 SER A O 1
ATOM 4025 N N . ASN A 1 808 ? -64.521 -23.143 50.887 1.00 87.42 976 ASN A N 1
ATOM 4026 C CA . ASN A 1 808 ? -65.689 -22.320 50.604 1.00 78.08 976 ASN A CA 1
ATOM 4027 C C . ASN A 1 808 ? -66.991 -23.081 50.823 1.00 76.87 976 ASN A C 1
ATOM 4028 O O . ASN A 1 808 ? -67.853 -22.649 51.586 1.00 78.00 976 ASN A O 1
ATOM 4033 N N . LYS A 1 809 ? -67.125 -24.218 50.149 1.00 75.56 977 LYS A N 1
ATOM 4034 C CA . LYS A 1 809 ? -68.324 -25.037 50.258 1.00 78.90 977 LYS A CA 1
ATOM 4035 C C . LYS A 1 809 ? -67.988 -26.411 50.823 1.00 74.93 977 LYS A C 1
ATOM 4036 O O . LYS A 1 809 ? -66.887 -26.917 50.618 1.00 68.79 977 LYS A O 1
ATOM 4042 N N . TRP A 1 810 ? -68.939 -27.014 51.530 1.00 76.75 978 TRP A N 1
ATOM 4043 C CA . TRP A 1 810 ? -68.755 -28.366 52.044 1.00 70.67 978 TRP A CA 1
ATOM 4044 C C . TRP A 1 810 ? -68.561 -29.348 50.895 1.00 78.22 978 TRP A C 1
ATOM 4045 O O . TRP A 1 810 ? -67.883 -30.364 51.040 1.00 83.00 978 TRP A O 1
ATOM 4056 N N . SER A 1 811 ? -69.155 -29.030 49.750 1.00 80.56 979 SER A N 1
ATOM 4057 C CA . SER A 1 811 ? -69.055 -29.875 48.567 1.00 79.05 979 SER A CA 1
ATOM 4058 C C . SER A 1 811 ? -67.636 -29.899 48.007 1.00 84.81 979 SER A C 1
ATOM 4059 O O . SER A 1 811 ? -67.295 -30.761 47.199 1.00 77.27 979 SER A O 1
ATOM 4062 N N . GLU A 1 812 ? -66.813 -28.948 48.438 1.00 81.61 980 GLU A N 1
ATOM 4063 C CA . GLU A 1 812 ? -65.425 -28.885 47.995 1.00 73.74 980 GLU A CA 1
ATOM 4064 C C . GLU A 1 812 ? -64.582 -29.908 48.747 1.00 72.01 980 GLU A C 1
ATOM 4065 O O . GLU A 1 812 ? -63.501 -30.286 48.298 1.00 89.51 980 GLU A O 1
ATOM 4071 N N . PHE A 1 813 ? -65.083 -30.348 49.897 1.00 71.52 981 PHE A N 1
ATOM 4072 C CA . PHE A 1 813 ? -64.500 -31.486 50.594 1.00 67.46 981 PHE A CA 1
ATOM 4073 C C . PHE A 1 813 ? -65.062 -32.765 49.996 1.00 68.73 981 PHE A C 1
ATOM 4074 O O . PHE A 1 813 ? -66.274 -32.891 49.831 1.00 86.04 981 PHE A O 1
ATOM 4082 N N . ARG A 1 814 ? -64.189 -33.709 49.665 1.00 68.12 982 ARG A N 1
ATOM 4083 C CA . ARG A 1 814 ? -64.645 -34.991 49.148 1.00 72.40 982 ARG A CA 1
ATOM 4084 C C . ARG A 1 814 ? -65.473 -35.715 50.200 1.00 72.89 982 ARG A C 1
ATOM 4085 O O . ARG A 1 814 ? -65.297 -35.498 51.397 1.00 84.82 982 ARG A O 1
ATOM 4093 N N . THR A 1 815 ? -66.380 -36.571 49.742 1.00 89.37 983 THR A N 1
ATOM 4094 C CA . THR A 1 815 ? -67.286 -37.292 50.628 1.00 84.34 983 THR A CA 1
ATOM 4095 C C . THR A 1 815 ? -66.536 -38.159 51.635 1.00 88.20 983 THR A C 1
ATOM 4096 O O . THR A 1 815 ? -67.040 -38.443 52.720 1.00 86.75 983 THR A O 1
ATOM 4100 N N . SER A 1 816 ? -65.326 -38.569 51.270 1.00 94.45 984 SER A N 1
ATOM 4101 C CA . SER A 1 816 ? -64.526 -39.450 52.111 1.00 85.49 984 SER A CA 1
ATOM 4102 C C . SER A 1 816 ? -63.927 -38.725 53.312 1.00 79.49 984 SER A C 1
ATOM 4103 O O . SER A 1 816 ? -63.871 -39.276 54.410 1.00 77.95 984 SER A O 1
ATOM 4106 N N . ILE A 1 817 ? -63.482 -37.491 53.103 1.00 78.83 985 ILE A N 1
ATOM 4107 C CA . ILE A 1 817 ? -62.787 -36.747 54.148 1.00 68.66 985 ILE A CA 1
ATOM 4108 C C . ILE A 1 817 ? -63.721 -35.792 54.893 1.00 74.88 985 ILE A C 1
ATOM 4109 O O . ILE A 1 817 ? -63.468 -35.440 56.044 1.00 73.51 985 ILE A O 1
ATOM 4114 N N . ARG A 1 818 ? -64.807 -35.389 54.243 1.00 83.48 986 ARG A N 1
ATOM 4115 C CA . ARG A 1 818 ? -65.756 -34.461 54.850 1.00 82.80 986 ARG A CA 1
ATOM 4116 C C . ARG A 1 818 ? -66.412 -35.070 56.086 1.00 79.73 986 ARG A C 1
ATOM 4117 O O . ARG A 1 818 ? -66.726 -34.366 57.045 1.00 77.57 986 ARG A O 1
ATOM 4125 N N . ASP A 1 819 ? -66.599 -36.385 56.066 1.00 78.39 987 ASP A N 1
ATOM 4126 C CA . ASP A 1 819 ? -67.223 -37.083 57.183 1.00 80.74 987 ASP A CA 1
ATOM 4127 C C . ASP A 1 819 ? -66.259 -37.264 58.353 1.00 85.59 987 ASP A C 1
ATOM 4128 O O . ASP A 1 819 ? -66.680 -37.545 59.474 1.00 81.28 987 ASP A O 1
ATOM 4133 N N . LEU A 1 820 ? -64.967 -37.101 58.087 1.00 79.53 988 LEU A N 1
ATOM 4134 C CA . LEU A 1 820 ? -63.950 -37.267 59.119 1.00 62.61 988 LEU A CA 1
ATOM 4135 C C . LEU A 1 820 ? -63.845 -36.036 60.011 1.00 72.53 988 LEU A C 1
ATOM 4136 O O . LEU A 1 820 ? -63.319 -36.105 61.121 1.00 77.73 988 LEU A O 1
ATOM 4141 N N . LEU A 1 821 ? -64.345 -34.909 59.518 1.00 62.10 989 LEU A N 1
ATOM 4142 C CA . LEU A 1 821 ? -64.334 -33.673 60.286 1.00 60.23 989 LEU A CA 1
ATOM 4143 C C . LEU A 1 821 ? -65.431 -33.695 61.343 1.00 63.69 989 LEU A C 1
ATOM 4144 O O . LEU A 1 821 ? -66.575 -33.336 61.072 1.00 62.80 989 LEU A O 1
ATOM 4149 N N . GLY A 1 822 ? -65.072 -34.126 62.548 1.00 72.27 990 GLY A N 1
ATOM 4150 C CA . GLY A 1 822 ? -66.024 -34.249 63.638 1.00 74.24 990 GLY A CA 1
ATOM 4151 C C . GLY A 1 822 ? -66.624 -32.924 64.061 1.00 62.28 990 GLY A C 1
ATOM 4152 O O . GLY A 1 822 ? -67.842 -32.789 64.156 1.00 68.42 990 GLY A O 1
ATOM 4153 N N . THR A 1 823 ? -65.766 -31.944 64.320 1.00 64.25 991 THR A N 1
ATOM 4154 C CA . THR A 1 823 ? -66.225 -30.614 64.697 1.00 54.16 991 THR A CA 1
ATOM 4155 C C . THR A 1 823 ? -66.316 -29.712 63.475 1.00 61.83 991 THR A C 1
ATOM 4156 O O . THR A 1 823 ? -65.301 -29.245 62.962 1.00 71.44 991 THR A O 1
ATOM 4160 N N . LYS A 1 824 ? -67.535 -29.472 63.008 1.00 62.21 992 LYS A N 1
ATOM 4161 C CA . LYS A 1 824 ? -67.743 -28.609 61.855 1.00 59.74 992 LYS A CA 1
ATOM 4162 C C . LYS A 1 824 ? -68.188 -27.221 62.290 1.00 67.69 992 LYS A C 1
ATOM 4163 O O . LYS A 1 824 ? -69.163 -27.071 63.023 1.00 70.36 992 LYS A O 1
ATOM 4169 N N . LEU A 1 825 ? -67.460 -26.209 61.834 1.00 67.53 993 LEU A N 1
ATOM 4170 C CA . LEU A 1 825 ? -67.790 -24.826 62.142 1.00 62.92 993 LEU A CA 1
ATOM 4171 C C . LEU A 1 825 ? -68.298 -24.126 60.890 1.00 76.05 993 LEU A C 1
ATOM 4172 O O . LEU A 1 825 ? -67.515 -23.674 60.056 1.00 74.43 993 LEU A O 1
ATOM 4177 N N . GLU A 1 826 ? -69.618 -24.048 60.763 1.00 79.36 994 GLU A N 1
ATOM 4178 C CA . GLU A 1 826 ? -70.244 -23.515 59.561 1.00 73.09 994 GLU A CA 1
ATOM 4179 C C . GLU A 1 826 ? -70.593 -22.040 59.702 1.00 74.95 994 GLU A C 1
ATOM 4180 O O . GLU A 1 826 ? -71.171 -21.618 60.702 1.00 84.94 994 GLU A O 1
ATOM 4186 N N . LEU A 1 827 ? -70.235 -21.262 58.687 1.00 76.00 995 LEU A N 1
ATOM 4187 C CA . LEU A 1 827 ? -70.547 -19.840 58.653 1.00 76.54 995 LEU A CA 1
ATOM 4188 C C . LEU A 1 827 ? -71.626 -19.571 57.611 1.00 84.85 995 LEU A C 1
ATOM 4189 O O . LEU A 1 827 ? -72.420 -20.454 57.292 1.00 89.09 995 LEU A O 1
ATOM 4194 N N . ARG A 1 828 ? -71.656 -18.353 57.082 1.00 71.03 996 ARG A N 1
ATOM 4195 C CA . ARG A 1 828 ? -72.592 -18.017 56.016 1.00 79.11 996 ARG A CA 1
ATOM 4196 C C . ARG A 1 828 ? -72.096 -18.572 54.688 1.00 73.42 996 ARG A C 1
ATOM 4197 O O . ARG A 1 828 ? -70.981 -18.278 54.259 1.00 84.86 996 ARG A O 1
ATOM 4205 N N . LEU A 1 829 ? -72.928 -19.377 54.038 1.00 76.94 997 LEU A N 1
ATOM 4206 C CA . LEU A 1 829 ? -72.546 -19.995 52.777 1.00 83.12 997 LEU A CA 1
ATOM 4207 C C . LEU A 1 829 ? -73.115 -19.232 51.588 1.00 90.51 997 LEU A C 1
ATOM 4208 O O . LEU A 1 829 ? -74.058 -18.455 51.729 1.00 94.51 997 LEU A O 1
ATOM 4213 N N . GLY A 1 830 ? -72.540 -19.471 50.414 1.00 91.59 998 GLY A N 1
ATOM 4214 C CA . GLY A 1 830 ? -73.067 -18.913 49.182 1.00 98.66 998 GLY A CA 1
ATOM 4215 C C . GLY A 1 830 ? -74.410 -19.529 48.832 1.00 104.14 998 GLY A C 1
ATOM 4216 O O . GLY A 1 830 ? -75.158 -18.993 48.014 1.00 113.58 998 GLY A O 1
ATOM 4217 N N . ASP A 1 831 ? -74.701 -20.666 49.463 1.00 95.91 999 ASP A N 1
ATOM 4218 C CA . ASP A 1 831 ? -75.978 -21.360 49.324 1.00 98.57 999 ASP A CA 1
ATOM 4219 C C . ASP A 1 831 ? -76.368 -21.885 50.708 1.00 100.96 999 ASP A C 1
ATOM 4220 O O . ASP A 1 831 ? -75.565 -22.520 51.385 1.00 115.13 999 ASP A O 1
ATOM 4225 N N . PRO A 1 832 ? -77.601 -21.581 51.141 1.00 108.04 1000 PRO A N 1
ATOM 4226 C CA . PRO A 1 832 ? -78.244 -22.104 52.354 1.00 103.70 1000 PRO A CA 1
ATOM 4227 C C . PRO A 1 832 ? -78.412 -23.622 52.338 1.00 100.91 1000 PRO A C 1
ATOM 4228 O O . PRO A 1 832 ? -78.302 -24.262 53.387 1.00 101.83 1000 PRO A O 1
ATOM 4232 N N . TYR A 1 833 ? -78.689 -24.195 51.168 1.00 111.82 1001 TYR A N 1
ATOM 4233 C CA . TYR A 1 833 ? -78.625 -25.657 51.007 1.00 115.07 1001 TYR A CA 1
ATOM 4234 C C . TYR A 1 833 ? -77.137 -25.977 50.917 1.00 116.60 1001 TYR A C 1
ATOM 4235 O O . TYR A 1 833 ? -76.323 -25.052 50.884 1.00 122.44 1001 TYR A O 1
ATOM 4244 N N . GLU A 1 834 ? -76.791 -27.263 50.929 1.00 113.86 1002 GLU A N 1
ATOM 4245 C CA . GLU A 1 834 ? -75.420 -27.763 51.001 1.00 121.11 1002 GLU A CA 1
ATOM 4246 C C . GLU A 1 834 ? -74.880 -27.545 52.412 1.00 112.83 1002 GLU A C 1
ATOM 4247 O O . GLU A 1 834 ? -73.727 -27.856 52.705 1.00 113.63 1002 GLU A O 1
ATOM 4253 N N . SER A 1 835 ? -75.733 -27.026 53.289 1.00 100.57 1003 SER A N 1
ATOM 4254 C CA . SER A 1 835 ? -75.360 -26.808 54.677 1.00 90.22 1003 SER A CA 1
ATOM 4255 C C . SER A 1 835 ? -75.337 -28.131 55.424 1.00 97.77 1003 SER A C 1
ATOM 4256 O O . SER A 1 835 ? -75.980 -29.097 55.015 1.00 94.30 1003 SER A O 1
ATOM 4259 N N . GLU A 1 836 ? -74.596 -28.168 56.525 1.00 95.73 1004 GLU A N 1
ATOM 4260 C CA . GLU A 1 836 ? -74.407 -29.406 57.270 1.00 93.07 1004 GLU A CA 1
ATOM 4261 C C . GLU A 1 836 ? -75.171 -29.399 58.592 1.00 99.83 1004 GLU A C 1
ATOM 4262 O O . GLU A 1 836 ? -75.098 -30.353 59.364 1.00 110.89 1004 GLU A O 1
ATOM 4268 N N . VAL A 1 837 ? -75.918 -28.332 58.840 1.00 92.75 1005 VAL A N 1
ATOM 4269 C CA . VAL A 1 837 ? -76.785 -28.274 60.007 1.00 89.51 1005 VAL A CA 1
ATOM 4270 C C . VAL A 1 837 ? -78.263 -28.233 59.647 1.00 101.67 1005 VAL A C 1
ATOM 4271 O O . VAL A 1 837 ? -78.951 -29.237 59.727 1.00 102.48 1005 VAL A O 1
ATOM 4275 N N . ASP A 1 838 ? -78.756 -27.063 59.271 1.00 101.46 1006 ASP A N 1
ATOM 4276 C CA . ASP A 1 838 ? -80.128 -26.926 58.807 1.00 106.11 1006 ASP A CA 1
ATOM 4277 C C . ASP A 1 838 ? -80.182 -26.084 57.555 1.00 105.38 1006 ASP A C 1
ATOM 4278 O O . ASP A 1 838 ? -79.621 -25.002 57.533 1.00 103.67 1006 ASP A O 1
ATOM 4283 N N . ARG A 1 839 ? -80.888 -26.542 56.531 1.00 109.15 1007 ARG A N 1
ATOM 4284 C CA . ARG A 1 839 ? -80.973 -25.753 55.321 1.00 104.89 1007 ARG A CA 1
ATOM 4285 C C . ARG A 1 839 ? -81.650 -24.464 55.674 1.00 106.25 1007 ARG A C 1
ATOM 4286 O O . ARG A 1 839 ? -81.220 -23.396 55.280 1.00 99.05 1007 ARG A O 1
ATOM 4294 N N . LYS A 1 840 ? -82.729 -24.569 56.425 1.00 107.41 1008 LYS A N 1
ATOM 4295 C CA . LYS A 1 840 ? -83.527 -23.402 56.695 1.00 100.58 1008 LYS A CA 1
ATOM 4296 C C . LYS A 1 840 ? -82.776 -22.391 57.504 1.00 101.92 1008 LYS A C 1
ATOM 4297 O O . LYS A 1 840 ? -82.735 -21.229 57.168 1.00 103.97 1008 LYS A O 1
ATOM 4299 N N . LYS A 1 841 ? -82.124 -22.850 58.548 1.00 95.37 1009 LYS A N 1
ATOM 4300 C CA . LYS A 1 841 ? -81.484 -21.936 59.457 1.00 88.94 1009 LYS A CA 1
ATOM 4301 C C . LYS A 1 841 ? -80.377 -21.234 58.736 1.00 97.69 1009 LYS A C 1
ATOM 4302 O O . LYS A 1 841 ? -80.116 -20.069 58.948 1.00 101.87 1009 LYS A O 1
ATOM 4308 N N . ALA A 1 842 ? -79.709 -21.973 57.881 1.00 98.81 1010 ALA A N 1
ATOM 4309 C CA . ALA A 1 842 ? -78.546 -21.457 57.167 1.00 108.08 1010 ALA A CA 1
ATOM 4310 C C . ALA A 1 842 ? -78.898 -20.205 56.372 1.00 113.60 1010 ALA A C 1
ATOM 4311 O O . ALA A 1 842 ? -78.076 -19.302 56.222 1.00 114.38 1010 ALA A O 1
ATOM 4313 N N . ALA A 1 843 ? -80.126 -20.157 55.865 1.00 107.61 1011 ALA A N 1
ATOM 4314 C CA . ALA A 1 843 ? -80.585 -19.026 55.069 1.00 100.35 1011 ALA A CA 1
ATOM 4315 C C . ALA A 1 843 ? -80.779 -17.782 55.927 1.00 100.68 1011 ALA A C 1
ATOM 4316 O O . ALA A 1 843 ? -80.659 -16.658 55.442 1.00 100.19 1011 ALA A O 1
ATOM 4318 N N . ASN A 1 844 ? -81.080 -17.991 57.204 1.00 96.75 1012 ASN A N 1
ATOM 4319 C CA . ASN A 1 844 ? -81.333 -16.887 58.121 1.00 99.94 1012 ASN A CA 1
ATOM 4320 C C . ASN A 1 844 ? -80.046 -16.254 58.637 1.00 100.01 1012 ASN A C 1
ATOM 4321 O O . ASN A 1 844 ? -80.077 -15.225 59.311 1.00 105.47 1012 ASN A O 1
ATOM 4326 N N . VAL A 1 845 ? -78.916 -16.877 58.321 1.00 97.02 1013 VAL A N 1
ATOM 4327 C CA . VAL A 1 845 ? -77.617 -16.335 58.693 1.00 97.57 1013 VAL A CA 1
ATOM 4328 C C . VAL A 1 845 ? -77.318 -15.089 57.867 1.00 86.59 1013 VAL A C 1
ATOM 4329 O O . VAL A 1 845 ? -77.353 -15.139 56.638 1.00 87.95 1013 VAL A O 1
ATOM 4333 N N . PRO A 1 846 ? -77.037 -13.965 58.546 1.00 73.76 1014 PRO A N 1
ATOM 4334 C CA . PRO A 1 846 ? -76.757 -12.667 57.922 1.00 77.92 1014 PRO A CA 1
ATOM 4335 C C . PRO A 1 846 ? -75.745 -12.757 56.784 1.00 83.90 1014 PRO A C 1
ATOM 4336 O O . PRO A 1 846 ? -74.645 -13.272 56.978 1.00 98.03 1014 PRO A O 1
ATOM 4340 N N . GLU A 1 847 ? -76.124 -12.258 55.612 1.00 82.69 1015 GLU A N 1
ATOM 4341 C CA . GLU A 1 847 ? -75.286 -12.361 54.422 1.00 96.80 1015 GLU A CA 1
ATOM 4342 C C . GLU A 1 847 ? -73.975 -11.595 54.552 1.00 100.43 1015 GLU A C 1
ATOM 4343 O O . GLU A 1 847 ? -72.897 -12.167 54.398 1.00 110.66 1015 GLU A O 1
ATOM 4349 N N . ASN A 1 848 ? -74.068 -10.300 54.833 1.00 86.06 1016 ASN A N 1
ATOM 4350 C CA . ASN A 1 848 ? -72.882 -9.455 54.864 1.00 93.50 1016 ASN A CA 1
ATOM 4351 C C . ASN A 1 848 ? -72.497 -9.034 56.277 1.00 94.23 1016 ASN A C 1
ATOM 4352 O O . ASN A 1 848 ? -72.245 -7.859 56.541 1.00 90.35 1016 ASN A O 1
ATOM 4357 N N . ARG A 1 849 ? -72.458 -10.004 57.184 1.00 100.32 1017 ARG A N 1
ATOM 4358 C CA . ARG A 1 849 ? -72.019 -9.765 58.552 1.00 106.84 1017 ARG A CA 1
ATOM 4359 C C . ARG A 1 849 ? -71.004 -10.833 58.948 1.00 102.13 1017 ARG A C 1
ATOM 4360 O O . ARG A 1 849 ? -71.376 -11.887 59.463 1.00 102.46 1017 ARG A O 1
ATOM 4368 N N . PRO A 1 850 ? -69.714 -10.559 58.702 1.00 100.51 1018 PRO A N 1
ATOM 4369 C CA . PRO A 1 850 ? -68.630 -11.531 58.889 1.00 95.19 1018 PRO A CA 1
ATOM 4370 C C . PRO A 1 850 ? -68.490 -12.004 60.331 1.00 95.47 1018 PRO A C 1
ATOM 4371 O O . PRO A 1 850 ? -68.556 -11.196 61.257 1.00 98.95 1018 PRO A O 1
ATOM 4375 N N . GLY A 1 851 ? -68.299 -13.306 60.510 1.00 88.00 1019 GLY A N 1
ATOM 4376 C CA . GLY A 1 851 ? -68.149 -13.882 61.832 1.00 84.46 1019 GLY A CA 1
ATOM 4377 C C . GLY A 1 851 ? -69.378 -14.651 62.272 1.00 86.06 1019 GLY A C 1
ATOM 4378 O O . GLY A 1 851 ? -69.313 -15.477 63.180 1.00 86.18 1019 GLY A O 1
ATOM 4379 N N . ARG A 1 852 ? -70.507 -14.374 61.630 1.00 88.68 1020 ARG A N 1
ATOM 4380 C CA . ARG A 1 852 ? -71.749 -15.061 61.954 1.00 83.54 1020 ARG A CA 1
ATOM 4381 C C . ARG A 1 852 ? -71.724 -16.492 61.435 1.00 79.38 1020 ARG A C 1
ATOM 4382 O O . ARG A 1 852 ? -71.145 -16.770 60.386 1.00 72.27 1020 ARG A O 1
ATOM 4390 N N . GLY A 1 853 ? -72.351 -17.397 62.177 1.00 88.42 1021 GLY A N 1
ATOM 4391 C CA . GLY A 1 853 ? -72.371 -18.796 61.798 1.00 93.51 1021 GLY A CA 1
ATOM 4392 C C . GLY A 1 853 ? -73.531 -19.568 62.393 1.00 89.31 1021 GLY A C 1
ATOM 4393 O O . GLY A 1 853 ? -74.499 -18.984 62.880 1.00 85.78 1021 GLY A O 1
ATOM 4394 N N . LEU A 1 854 ? -73.423 -20.893 62.354 1.00 93.45 1022 LEU A N 1
ATOM 4395 C CA . LEU A 1 854 ? -74.475 -21.778 62.835 1.00 90.45 1022 LEU A CA 1
ATOM 4396 C C . LEU A 1 854 ? -73.883 -22.917 63.670 1.00 91.59 1022 LEU A C 1
ATOM 4397 O O . LEU A 1 854 ? -73.192 -23.788 63.145 1.00 91.08 1022 LEU A O 1
ATOM 4402 N N . THR A 1 855 ? -74.156 -22.896 64.972 1.00 96.64 1023 THR A N 1
ATOM 4403 C CA . THR A 1 855 ? -73.636 -23.889 65.911 1.00 85.87 1023 THR A CA 1
ATOM 4404 C C . THR A 1 855 ? -74.240 -25.270 65.631 1.00 90.45 1023 THR A C 1
ATOM 4405 O O . THR A 1 855 ? -75.379 -25.366 65.182 1.00 102.63 1023 THR A O 1
ATOM 4409 N N . ARG A 1 856 ? -73.464 -26.328 65.876 1.00 99.06 1024 ARG A N 1
ATOM 4410 C CA . ARG A 1 856 ? -73.884 -27.713 65.633 1.00 95.90 1024 ARG A CA 1
ATOM 4411 C C . ARG A 1 856 ? -75.297 -28.042 66.131 1.00 100.77 1024 ARG A C 1
ATOM 4412 O O . ARG A 1 856 ? -75.990 -28.869 65.537 1.00 92.95 1024 ARG A O 1
ATOM 4420 N N . ASP A 1 857 ? -75.724 -27.390 67.209 1.00 100.93 1025 ASP A N 1
ATOM 4421 C CA . ASP A 1 857 ? -77.050 -27.627 67.766 1.00 89.17 1025 ASP A CA 1
ATOM 4422 C C . ASP A 1 857 ? -78.110 -26.883 66.967 1.00 95.45 1025 ASP A C 1
ATOM 4423 O O . ASP A 1 857 ? -79.305 -27.146 67.108 1.00 98.47 1025 ASP A O 1
ATOM 4428 N N . GLY A 1 858 ? -77.660 -25.957 66.126 1.00 104.84 1026 GLY A N 1
ATOM 4429 C CA . GLY A 1 858 ? -78.551 -25.221 65.249 1.00 96.83 1026 GLY A CA 1
ATOM 4430 C C . GLY A 1 858 ? -78.832 -23.808 65.718 1.00 91.77 1026 GLY A C 1
ATOM 4431 O O . GLY A 1 858 ? -79.939 -23.303 65.546 1.00 91.64 1026 GLY A O 1
ATOM 4432 N N . TYR A 1 859 ? -77.828 -23.162 66.303 1.00 87.31 1027 TYR A N 1
ATOM 4433 C CA . TYR A 1 859 ? -78.002 -21.820 66.849 1.00 88.01 1027 TYR A CA 1
ATOM 4434 C C . TYR A 1 859 ? -77.031 -20.821 66.230 1.00 89.34 1027 TYR A C 1
ATOM 4435 O O . TYR A 1 859 ? -75.921 -21.179 65.840 1.00 101.19 1027 TYR A O 1
ATOM 4444 N N . HIS A 1 860 ? -77.457 -19.565 66.146 1.00 90.57 1028 HIS A N 1
ATOM 4445 C CA . HIS A 1 860 ? -76.611 -18.504 65.617 1.00 86.35 1028 HIS A CA 1
ATOM 4446 C C . HIS A 1 860 ? -75.520 -18.137 66.611 1.00 79.86 1028 HIS A C 1
ATOM 4447 O O . HIS A 1 860 ? -75.782 -17.984 67.803 1.00 75.19 1028 HIS A O 1
ATOM 4454 N N . PHE A 1 861 ? -74.295 -17.998 66.118 1.00 75.86 1029 PHE A N 1
ATOM 4455 C CA . PHE A 1 861 ? -73.191 -17.567 66.962 1.00 85.81 1029 PHE A CA 1
ATOM 4456 C C . PHE A 1 861 ? -72.327 -16.550 66.233 1.00 80.55 1029 PHE A C 1
ATOM 4457 O O . PHE A 1 861 ? -72.481 -16.336 65.032 1.00 84.95 1029 PHE A O 1
ATOM 4465 N N . LEU A 1 862 ? -71.415 -15.928 66.970 1.00 71.03 1030 LEU A N 1
ATOM 4466 C CA . LEU A 1 862 ? -70.523 -14.928 66.405 1.00 75.44 1030 LEU A CA 1
ATOM 4467 C C . LEU A 1 862 ? -69.089 -15.204 66.838 1.00 82.22 1030 LEU A C 1
ATOM 4468 O O . LEU A 1 862 ? -68.772 -15.153 68.026 1.00 80.97 1030 LEU A O 1
ATOM 4473 N N . THR A 1 863 ? -68.229 -15.504 65.869 1.00 81.99 1031 THR A N 1
ATOM 4474 C CA . THR A 1 863 ? -66.840 -15.848 66.147 1.00 77.74 1031 THR A CA 1
ATOM 4475 C C . THR A 1 863 ? -66.110 -14.711 66.845 1.00 67.72 1031 THR A C 1
ATOM 4476 O O . THR A 1 863 ? -66.176 -13.563 66.411 1.00 76.53 1031 THR A O 1
ATOM 4480 N N . ALA A 1 864 ? -65.413 -15.035 67.928 1.00 71.08 1032 ALA A N 1
ATOM 4481 C CA . ALA A 1 864 ? -64.642 -14.040 68.658 1.00 74.39 1032 ALA A CA 1
ATOM 4482 C C . ALA A 1 864 ? -63.435 -13.598 67.844 1.00 74.18 1032 ALA A C 1
ATOM 4483 O O . ALA A 1 864 ? -63.148 -14.160 66.790 1.00 74.71 1032 ALA A O 1
ATOM 4485 N N . LEU A 1 865 ? -62.733 -12.585 68.337 1.00 78.50 1033 LEU A N 1
ATOM 4486 C CA . LEU A 1 865 ? -61.536 -12.089 67.670 1.00 72.40 1033 LEU A CA 1
ATOM 4487 C C . LEU A 1 865 ? -60.288 -12.583 68.392 1.00 76.40 1033 LEU A C 1
ATOM 4488 O O . LEU A 1 865 ? -60.260 -12.633 69.621 1.00 87.96 1033 LEU A O 1
ATOM 4493 N N . PRO A 1 866 ? -59.246 -12.946 67.630 1.00 61.33 1034 PRO A N 1
ATOM 4494 C CA . PRO A 1 866 ? -58.019 -13.496 68.214 1.00 66.26 1034 PRO A CA 1
ATOM 4495 C C . PRO A 1 866 ? -57.208 -12.444 68.961 1.00 76.10 1034 PRO A C 1
ATOM 4496 O O . PRO A 1 866 ? -56.038 -12.231 68.645 1.00 75.43 1034 PRO A O 1
ATOM 4500 N N . ARG A 1 867 ? -57.828 -11.796 69.941 1.00 73.03 1035 ARG A N 1
ATOM 4501 C CA . ARG A 1 867 ? -57.181 -10.725 70.685 1.00 67.70 1035 ARG A CA 1
ATOM 4502 C C . ARG A 1 867 ? -57.277 -10.954 72.188 1.00 74.40 1035 ARG A C 1
ATOM 4503 O O . ARG A 1 867 ? -58.186 -11.634 72.665 1.00 88.45 1035 ARG A O 1
ATOM 4511 N N . ILE A 1 868 ? -56.333 -10.386 72.930 1.00 79.19 1036 ILE A N 1
ATOM 4512 C CA . ILE A 1 868 ? -56.380 -10.414 74.386 1.00 83.79 1036 ILE A CA 1
ATOM 4513 C C . ILE A 1 868 ? -56.253 -8.999 74.936 1.00 97.16 1036 ILE A C 1
ATOM 4514 O O . ILE A 1 868 ? -56.020 -8.803 76.129 1.00 96.80 1036 ILE A O 1
ATOM 4519 N N . ASP A 1 869 ? -56.412 -8.014 74.057 1.00 91.13 1037 ASP A N 1
ATOM 4520 C CA . ASP A 1 869 ? -56.313 -6.614 74.450 1.00 82.13 1037 ASP A CA 1
ATOM 4521 C C . ASP A 1 869 ? -57.639 -6.085 74.986 1.00 89.49 1037 ASP A C 1
ATOM 4522 O O . ASP A 1 869 ? -57.672 -5.354 75.975 1.00 112.00 1037 ASP A O 1
ATOM 4527 N N . GLY A 1 870 ? -58.732 -6.459 74.329 1.00 73.60 1038 GLY A N 1
ATOM 4528 C CA . GLY A 1 870 ? -60.051 -6.022 74.745 1.00 75.43 1038 GLY A CA 1
ATOM 4529 C C . GLY A 1 870 ? -60.783 -5.258 73.661 1.00 80.94 1038 GLY A C 1
ATOM 4530 O O . GLY A 1 870 ? -62.012 -5.194 73.658 1.00 88.14 1038 GLY A O 1
ATOM 4531 N N . ASP A 1 871 ? -60.026 -4.672 72.740 1.00 81.61 1039 ASP A N 1
ATOM 4532 C CA . ASP A 1 871 ? -60.612 -3.938 71.626 1.00 79.41 1039 ASP A CA 1
ATOM 4533 C C . ASP A 1 871 ? -61.372 -4.892 70.713 1.00 83.03 1039 ASP A C 1
ATOM 4534 O O . ASP A 1 871 ? -60.853 -5.935 70.319 1.00 95.89 1039 ASP A O 1
ATOM 4539 N N . THR A 1 872 ? -62.606 -4.532 70.383 1.00 83.28 1040 THR A N 1
ATOM 4540 C CA . THR A 1 872 ? -63.463 -5.395 69.582 1.00 87.44 1040 THR A CA 1
ATOM 4541 C C . THR A 1 872 ? -63.701 -4.807 68.201 1.00 90.35 1040 THR A C 1
ATOM 4542 O O . THR A 1 872 ? -64.734 -5.058 67.579 1.00 89.88 1040 THR A O 1
ATOM 4546 N N . SER A 1 873 ? -62.742 -4.023 67.726 1.00 95.19 1041 SER A N 1
ATOM 4547 C CA . SER A 1 873 ? -62.884 -3.351 66.446 1.00 102.86 1041 SER A CA 1
ATOM 4548 C C . SER A 1 873 ? -62.066 -4.090 65.391 1.00 97.67 1041 SER A C 1
ATOM 4549 O O . SER A 1 873 ? -60.875 -4.337 65.577 1.00 99.56 1041 SER A O 1
ATOM 4552 N N . ALA A 1 874 ? -62.715 -4.452 64.289 1.00 100.66 1042 ALA A N 1
ATOM 4553 C CA . ALA A 1 874 ? -62.084 -5.273 63.262 1.00 102.04 1042 ALA A CA 1
ATOM 4554 C C . ALA A 1 874 ? -61.022 -4.518 62.466 1.00 114.70 1042 ALA A C 1
ATOM 4555 O O . ALA A 1 874 ? -60.142 -5.130 61.865 1.00 111.95 1042 ALA A O 1
ATOM 4557 N N . GLU A 1 875 ? -61.106 -3.193 62.459 1.00 127.33 1043 GLU A N 1
ATOM 4558 C CA . GLU A 1 875 ? -60.168 -2.381 61.690 1.00 117.78 1043 GLU A CA 1
ATOM 4559 C C . GLU A 1 875 ? -58.803 -2.319 62.375 1.00 111.55 1043 GLU A C 1
ATOM 4560 O O . GLU A 1 875 ? -57.780 -2.140 61.716 1.00 120.58 1043 GLU A O 1
ATOM 4566 N N . THR A 1 876 ? -58.791 -2.473 63.695 1.00 108.44 1044 THR A N 1
ATOM 4567 C CA . THR A 1 876 ? -57.536 -2.504 64.444 1.00 111.78 1044 THR A CA 1
ATOM 4568 C C . THR A 1 876 ? -57.177 -3.926 64.864 1.00 120.11 1044 THR A C 1
ATOM 4569 O O . THR A 1 876 ? -56.589 -4.143 65.924 1.00 118.43 1044 THR A O 1
ATOM 4573 N N . LEU A 1 877 ? -57.529 -4.891 64.023 1.00 119.57 1045 LEU A N 1
ATOM 4574 C CA . LEU A 1 877 ? -57.266 -6.295 64.313 1.00 103.71 1045 LEU A CA 1
ATOM 4575 C C . LEU A 1 877 ? -55.792 -6.644 64.138 1.00 89.88 1045 LEU A C 1
ATOM 4576 O O . LEU A 1 877 ? -55.226 -7.389 64.937 1.00 91.48 1045 LEU A O 1
ATOM 4581 N N . THR A 1 878 ? -55.180 -6.100 63.091 1.00 91.24 1046 THR A N 1
ATOM 4582 C CA . THR A 1 878 ? -53.786 -6.389 62.771 1.00 86.38 1046 THR A CA 1
ATOM 4583 C C . THR A 1 878 ? -52.853 -6.007 63.915 1.00 88.84 1046 THR A C 1
ATOM 4584 O O . THR A 1 878 ? -51.960 -6.771 64.281 1.00 93.34 1046 THR A O 1
ATOM 4588 N N . GLU A 1 879 ? -53.069 -4.824 64.479 1.00 101.37 1047 GLU A N 1
ATOM 4589 C CA . GLU A 1 879 ? -52.263 -4.355 65.599 1.00 93.90 1047 GLU A CA 1
ATOM 4590 C C . GLU A 1 879 ? -52.558 -5.172 66.850 1.00 87.51 1047 GLU A C 1
ATOM 4591 O O . GLU A 1 879 ? -51.706 -5.314 67.726 1.00 86.79 1047 GLU A O 1
ATOM 4597 N N . GLY A 1 880 ? -53.771 -5.710 66.925 1.00 96.68 1048 GLY A N 1
ATOM 4598 C CA . GLY A 1 880 ? -54.188 -6.500 68.067 1.00 101.11 1048 GLY A CA 1
ATOM 4599 C C . GLY A 1 880 ? -53.528 -7.863 68.111 1.00 94.43 1048 GLY A C 1
ATOM 4600 O O . GLY A 1 880 ? -52.989 -8.264 69.141 1.00 88.97 1048 GLY A O 1
ATOM 4601 N N . ILE A 1 881 ? -53.573 -8.574 66.988 1.00 85.05 1049 ILE A N 1
ATOM 4602 C CA . ILE A 1 881 ? -52.989 -9.908 66.885 1.00 71.70 1049 ILE A CA 1
ATOM 4603 C C . ILE A 1 881 ? -51.495 -9.892 67.193 1.00 74.26 1049 ILE A C 1
ATOM 4604 O O . ILE A 1 881 ? -50.991 -10.752 67.916 1.00 75.04 1049 ILE A O 1
ATOM 4609 N N . ALA A 1 882 ? -50.796 -8.901 66.651 1.00 76.62 1050 ALA A N 1
ATOM 4610 C CA . ALA A 1 882 ? -49.352 -8.784 66.823 1.00 77.54 1050 ALA A CA 1
ATOM 4611 C C . ALA A 1 882 ? -48.957 -8.629 68.289 1.00 80.30 1050 ALA A C 1
ATOM 4612 O O . ALA A 1 882 ? -47.885 -9.072 68.700 1.00 75.81 1050 ALA A O 1
ATOM 4614 N N . THR A 1 883 ? -49.825 -8.000 69.073 1.00 81.91 1051 THR A N 1
ATOM 4615 C CA . THR A 1 883 ? -49.557 -7.787 70.491 1.00 90.05 1051 THR A CA 1
ATOM 4616 C C . THR A 1 883 ? -49.837 -9.044 71.307 1.00 93.85 1051 THR A C 1
ATOM 4617 O O . THR A 1 883 ? -49.192 -9.286 72.327 1.00 91.09 1051 THR A O 1
ATOM 4621 N N . THR A 1 884 ? -50.801 -9.840 70.856 1.00 88.29 1052 THR A N 1
ATOM 4622 C CA . THR A 1 884 ? -51.133 -11.091 71.527 1.00 85.74 1052 THR A CA 1
ATOM 4623 C C . THR A 1 884 ? -49.998 -12.097 71.379 1.00 88.16 1052 THR A C 1
ATOM 4624 O O . THR A 1 884 ? -49.568 -12.710 72.355 1.00 88.83 1052 THR A O 1
ATOM 4628 N N . VAL A 1 885 ? -49.523 -12.259 70.148 1.00 85.57 1053 VAL A N 1
ATOM 4629 C CA . VAL A 1 885 ? -48.415 -13.160 69.853 1.00 73.55 1053 VAL A CA 1
ATOM 4630 C C . VAL A 1 885 ? -47.169 -12.752 70.630 1.00 83.99 1053 VAL A C 1
ATOM 4631 O O . VAL A 1 885 ? -46.450 -13.598 71.163 1.00 80.48 1053 VAL A O 1
ATOM 4635 N N . LYS A 1 886 ? -46.929 -11.447 70.694 1.00 84.28 1054 LYS A N 1
ATOM 4636 C CA . LYS A 1 886 ? -45.802 -10.901 71.437 1.00 84.59 1054 LYS A CA 1
ATOM 4637 C C . LYS A 1 886 ? -45.882 -11.281 72.911 1.00 90.69 1054 LYS A C 1
ATOM 4638 O O . LYS A 1 886 ? -44.870 -11.580 73.542 1.00 99.34 1054 LYS A O 1
ATOM 4644 N N . THR A 1 887 ? -47.097 -11.274 73.448 1.00 90.65 1055 THR A N 1
ATOM 4645 C CA . THR A 1 887 ? -47.318 -11.571 74.857 1.00 93.15 1055 THR A CA 1
ATOM 4646 C C . THR A 1 887 ? -47.064 -13.042 75.171 1.00 90.78 1055 THR A C 1
ATOM 4647 O O . THR A 1 887 ? -46.441 -13.371 76.179 1.00 97.15 1055 THR A O 1
ATOM 4651 N N . ILE A 1 888 ? -47.548 -13.921 74.300 1.00 82.21 1056 ILE A N 1
ATOM 4652 C CA . ILE A 1 888 ? -47.422 -15.359 74.510 1.00 77.43 1056 ILE A CA 1
ATOM 4653 C C . ILE A 1 888 ? -45.980 -15.832 74.352 1.00 81.35 1056 ILE A C 1
ATOM 4654 O O . ILE A 1 888 ? -45.500 -16.655 75.131 1.00 74.36 1056 ILE A O 1
ATOM 4659 N N . ARG A 1 889 ? -45.294 -15.306 73.343 1.00 76.11 1057 ARG A N 1
ATOM 4660 C CA . ARG A 1 889 ? -43.919 -15.706 73.065 1.00 80.69 1057 ARG A CA 1
ATOM 4661 C C . ARG A 1 889 ? -42.981 -15.320 74.203 1.00 85.38 1057 ARG A C 1
ATOM 4662 O O . ARG A 1 889 ? -42.158 -16.123 74.640 1.00 87.33 1057 ARG A O 1
ATOM 4670 N N . GLU A 1 890 ? -43.116 -14.088 74.682 1.00 88.10 1058 GLU A N 1
ATOM 4671 C CA . GLU A 1 890 ? -42.245 -13.570 75.731 1.00 89.59 1058 GLU A CA 1
ATOM 4672 C C . GLU A 1 890 ? -42.560 -14.183 77.092 1.00 83.77 1058 GLU A C 1
ATOM 4673 O O . GLU A 1 890 ? -41.766 -14.078 78.026 1.00 95.24 1058 GLU A O 1
ATOM 4679 N N . ALA A 1 891 ? -43.720 -14.820 77.201 1.00 77.03 1059 ALA A N 1
ATOM 4680 C CA . ALA A 1 891 ? -44.119 -15.464 78.445 1.00 80.65 1059 ALA A CA 1
ATOM 4681 C C . ALA A 1 891 ? -43.631 -16.906 78.492 1.00 85.89 1059 ALA A C 1
ATOM 4682 O O . ALA A 1 891 ? -43.624 -17.535 79.549 1.00 85.36 1059 ALA A O 1
ATOM 4684 N N . TRP A 1 892 ? -43.223 -17.425 77.338 1.00 88.80 1060 TRP A N 1
ATOM 4685 C CA . TRP A 1 892 ? -42.736 -18.796 77.250 1.00 81.08 1060 TRP A CA 1
ATOM 4686 C C . TRP A 1 892 ? -41.221 -18.839 77.100 1.00 78.16 1060 TRP A C 1
ATOM 4687 O O . TRP A 1 892 ? -40.668 -18.323 76.130 1.00 69.69 1060 TRP A O 1
ATOM 4698 N N . HIS A 1 893 ? -40.556 -19.465 78.065 1.00 74.35 1061 HIS A N 1
ATOM 4699 C CA . HIS A 1 893 ? -39.102 -19.548 78.062 1.00 78.48 1061 HIS A CA 1
ATOM 4700 C C . HIS A 1 893 ? -38.630 -20.996 78.029 1.00 75.90 1061 HIS A C 1
ATOM 4701 O O . HIS A 1 893 ? -37.831 -21.418 78.863 1.00 87.02 1061 HIS A O 1
ATOM 4708 N N . GLY A 1 894 ? -39.131 -21.752 77.059 1.00 71.99 1062 GLY A N 1
ATOM 4709 C CA . GLY A 1 894 ? -38.755 -23.144 76.907 1.00 71.78 1062 GLY A CA 1
ATOM 4710 C C . GLY A 1 894 ? -38.640 -23.535 75.449 1.00 73.33 1062 GLY A C 1
ATOM 4711 O O . GLY A 1 894 ? -38.596 -22.670 74.576 1.00 83.52 1062 GLY A O 1
ATOM 4712 N N . PRO A 1 895 ? -38.591 -24.846 75.176 1.00 72.63 1063 PRO A N 1
ATOM 4713 C CA . PRO A 1 895 ? -38.495 -25.349 73.802 1.00 72.39 1063 PRO A CA 1
ATOM 4714 C C . PRO A 1 895 ? -39.728 -24.993 72.980 1.00 57.95 1063 PRO A C 1
ATOM 4715 O O . PRO A 1 895 ? -40.851 -25.206 73.434 1.00 64.53 1063 PRO A O 1
ATOM 4719 N N . THR A 1 896 ? -39.513 -24.451 71.787 1.00 63.30 1064 THR A N 1
ATOM 4720 C CA . THR A 1 896 ? -40.612 -24.055 70.916 1.00 58.74 1064 THR A CA 1
ATOM 4721 C C . THR A 1 896 ? -41.123 -25.238 70.105 1.00 59.45 1064 THR A C 1
ATOM 4722 O O . THR A 1 896 ? -40.722 -26.378 70.333 1.00 58.97 1064 THR A O 1
ATOM 4726 N N . ALA A 1 897 ? -42.012 -24.961 69.158 1.00 60.21 1065 ALA A N 1
ATOM 4727 C CA . ALA A 1 897 ? -42.543 -25.999 68.285 1.00 58.20 1065 ALA A CA 1
ATOM 4728 C C . ALA A 1 897 ? -41.490 -26.434 67.276 1.00 64.95 1065 ALA A C 1
ATOM 4729 O O . ALA A 1 897 ? -40.835 -25.594 66.661 1.00 70.85 1065 ALA A O 1
ATOM 4731 N N . PRO A 1 898 ? -41.322 -27.753 67.109 1.00 58.27 1066 PRO A N 1
ATOM 4732 C CA . PRO A 1 898 ? -40.343 -28.315 66.173 1.00 52.94 1066 PRO A CA 1
ATOM 4733 C C . PRO A 1 898 ? -40.595 -27.850 64.745 1.00 50.40 1066 PRO A C 1
ATOM 4734 O O . PRO A 1 898 ? -41.725 -27.935 64.270 1.00 57.99 1066 PRO A O 1
ATOM 4738 N N . PRO A 1 899 ? -39.549 -27.362 64.066 1.00 47.86 1067 PRO A N 1
ATOM 4739 C CA . PRO A 1 899 ? -39.690 -26.839 62.707 1.00 57.16 1067 PRO A CA 1
ATOM 4740 C C . PRO A 1 899 ? -39.844 -27.950 61.680 1.00 48.21 1067 PRO A C 1
ATOM 4741 O O . PRO A 1 899 ? -39.532 -29.102 61.972 1.00 49.06 1067 PRO A O 1
ATOM 4745 N N . VAL A 1 900 ? -40.327 -27.603 60.493 1.00 50.66 1068 VAL A N 1
ATOM 4746 C CA . VAL A 1 900 ? -40.398 -28.559 59.400 1.00 40.17 1068 VAL A CA 1
ATOM 4747 C C . VAL A 1 900 ? -39.059 -28.610 58.683 1.00 60.21 1068 VAL A C 1
ATOM 4748 O O . VAL A 1 900 ? -38.659 -27.648 58.029 1.00 74.92 1068 VAL A O 1
ATOM 4752 N N . ARG A 1 901 ? -38.359 -29.729 58.825 1.00 55.85 1069 ARG A N 1
ATOM 4753 C CA . ARG A 1 901 ? -37.072 -29.910 58.170 1.00 59.91 1069 ARG A CA 1
ATOM 4754 C C . ARG A 1 901 ? -37.280 -30.155 56.684 1.00 57.65 1069 ARG A C 1
ATOM 4755 O O . ARG A 1 901 ? -38.217 -30.846 56.287 1.00 53.73 1069 ARG A O 1
ATOM 4763 N N . MET A 1 902 ? -36.410 -29.580 55.863 1.00 49.02 1070 MET A N 1
ATOM 4764 C CA . MET A 1 902 ? -36.580 -29.642 54.418 1.00 68.13 1070 MET A CA 1
ATOM 4765 C C . MET A 1 902 ? -35.312 -30.094 53.709 1.00 61.07 1070 MET A C 1
ATOM 4766 O O . MET A 1 902 ? -34.275 -30.294 54.339 1.00 61.82 1070 MET A O 1
ATOM 4771 N N . LEU A 1 903 ? -35.407 -30.255 52.393 1.00 47.57 1071 LEU A N 1
ATOM 4772 C CA . LEU A 1 903 ? -34.252 -30.601 51.579 1.00 46.21 1071 LEU A CA 1
ATOM 4773 C C . LEU A 1 903 ? -33.209 -29.496 51.645 1.00 66.18 1071 LEU A C 1
ATOM 4774 O O . LEU A 1 903 ? -33.506 -28.338 51.352 1.00 81.35 1071 LEU A O 1
ATOM 4779 N N . PRO A 1 904 ? -31.980 -29.852 52.039 1.00 64.67 1072 PRO A N 1
ATOM 4780 C CA . PRO A 1 904 ? -30.882 -28.891 52.167 1.00 71.05 1072 PRO A CA 1
ATOM 4781 C C . PRO A 1 904 ? -30.517 -28.261 50.831 1.00 80.36 1072 PRO A C 1
ATOM 4782 O O . PRO A 1 904 ? -30.623 -28.920 49.799 1.00 69.09 1072 PRO A O 1
ATOM 4786 N N . ASN A 1 905 ? -30.102 -26.999 50.853 1.00 90.62 1073 ASN A N 1
ATOM 4787 C CA . ASN A 1 905 ? -29.577 -26.359 49.656 1.00 85.14 1073 ASN A CA 1
ATOM 4788 C C . ASN A 1 905 ? -28.267 -27.021 49.259 1.00 75.78 1073 ASN A C 1
ATOM 4789 O O . ASN A 1 905 ? -27.949 -27.147 48.078 1.00 75.58 1073 ASN A O 1
ATOM 4794 N N . VAL A 1 906 ? -27.513 -27.447 50.266 1.00 70.02 1074 VAL A N 1
ATOM 4795 C CA . VAL A 1 906 ? -26.284 -28.194 50.050 1.00 66.95 1074 VAL A CA 1
ATOM 4796 C C . VAL A 1 906 ? -26.210 -29.375 51.013 1.00 70.56 1074 VAL A C 1
ATOM 4797 O O . VAL A 1 906 ? -26.262 -29.205 52.230 1.00 50.60 1074 VAL A O 1
ATOM 4801 N N . LEU A 1 907 ? -26.111 -30.577 50.458 1.00 69.83 1075 LEU A N 1
ATOM 4802 C CA . LEU A 1 907 ? -26.009 -31.784 51.263 1.00 53.45 1075 LEU A CA 1
ATOM 4803 C C . LEU A 1 907 ? -24.599 -32.350 51.189 1.00 54.99 1075 LEU A C 1
ATOM 4804 O O . LEU A 1 907 ? -24.161 -32.789 50.131 1.00 62.09 1075 LEU A O 1
ATOM 4809 N N . PRO A 1 908 ? -23.873 -32.323 52.314 1.00 47.56 1076 PRO A N 1
ATOM 4810 C CA . PRO A 1 908 ? -22.518 -32.880 52.347 1.00 54.13 1076 PRO A CA 1
ATOM 4811 C C . PRO A 1 908 ? -22.521 -34.390 52.143 1.00 53.18 1076 PRO A C 1
ATOM 4812 O O . PRO A 1 908 ? -23.392 -35.076 52.672 1.00 62.49 1076 PRO A O 1
ATOM 4816 N N . ALA A 1 909 ? -21.554 -34.896 51.386 1.00 52.60 1077 ALA A N 1
ATOM 4817 C CA . ALA A 1 909 ? -21.461 -36.326 51.115 1.00 48.06 1077 ALA A CA 1
ATOM 4818 C C . ALA A 1 909 ? -21.122 -37.112 52.375 1.00 59.23 1077 ALA A C 1
ATOM 4819 O O . ALA A 1 909 ? -21.313 -38.325 52.431 1.00 58.15 1077 ALA A O 1
ATOM 4821 N N . ALA A 1 910 ? -20.616 -36.410 53.384 1.00 57.12 1078 ALA A N 1
ATOM 4822 C CA . ALA A 1 910 ? -20.218 -37.036 54.637 1.00 44.65 1078 ALA A CA 1
ATOM 4823 C C . ALA A 1 910 ? -21.424 -37.490 55.450 1.00 57.98 1078 ALA A C 1
ATOM 4824 O O . ALA A 1 910 ? -21.322 -38.410 56.259 1.00 52.81 1078 ALA A O 1
ATOM 4826 N N . GLN A 1 911 ? -22.564 -36.841 55.233 1.00 54.59 1079 GLN A N 1
ATOM 4827 C CA . GLN A 1 911 ? -23.789 -37.198 55.941 1.00 57.49 1079 GLN A CA 1
ATOM 4828 C C . GLN A 1 911 ? -24.401 -38.467 55.363 1.00 56.09 1079 GLN A C 1
ATOM 4829 O O . GLN A 1 911 ? -25.275 -39.079 55.973 1.00 63.94 1079 GLN A O 1
ATOM 4835 N N . LEU A 1 912 ? -23.940 -38.853 54.179 1.00 52.86 1080 LEU A N 1
ATOM 4836 C CA . LEU A 1 912 ? -24.375 -40.096 53.562 1.00 50.57 1080 LEU A CA 1
ATOM 4837 C C . LEU A 1 912 ? -23.710 -41.277 54.250 1.00 48.04 1080 LEU A C 1
ATOM 4838 O O . LEU A 1 912 ? -22.563 -41.175 54.680 1.00 47.78 1080 LEU A O 1
ATOM 4843 N N . PRO A 1 913 ? -24.434 -42.400 54.365 1.00 47.06 1081 PRO A N 1
ATOM 4844 C CA . PRO A 1 913 ? -23.914 -43.633 54.961 1.00 49.42 1081 PRO A CA 1
ATOM 4845 C C . PRO A 1 913 ? -22.558 -44.036 54.393 1.00 54.35 1081 PRO A C 1
ATOM 4846 O O . PRO A 1 913 ? -22.305 -43.849 53.205 1.00 59.15 1081 PRO A O 1
ATOM 4850 N N . SER A 1 914 ? -21.695 -44.573 55.246 1.00 55.32 1082 SER A N 1
ATOM 4851 C CA . SER A 1 914 ? -20.367 -44.994 54.827 1.00 53.40 1082 SER A CA 1
ATOM 4852 C C . SER A 1 914 ? -20.437 -46.281 54.020 1.00 57.08 1082 SER A C 1
ATOM 4853 O O . SER A 1 914 ? -21.486 -46.917 53.943 1.00 55.95 1082 SER A O 1
ATOM 4856 N N . ALA A 1 915 ? -19.314 -46.661 53.422 1.00 61.14 1083 ALA A N 1
ATOM 4857 C CA . ALA A 1 915 ? -19.235 -47.901 52.665 1.00 57.17 1083 ALA A CA 1
ATOM 4858 C C . ALA A 1 915 ? -19.397 -49.103 53.587 1.00 59.90 1083 ALA A C 1
ATOM 4859 O O . ALA A 1 915 ? -19.886 -50.152 53.174 1.00 65.17 1083 ALA A O 1
ATOM 4861 N N . ALA A 1 916 ? -18.985 -48.938 54.839 1.00 58.79 1084 ALA A N 1
ATOM 4862 C CA . ALA A 1 916 ? -19.067 -50.007 55.824 1.00 52.82 1084 ALA A CA 1
ATOM 4863 C C . ALA A 1 916 ? -20.488 -50.169 56.350 1.00 62.11 1084 ALA A C 1
ATOM 4864 O O . ALA A 1 916 ? -20.805 -51.157 57.010 1.00 53.72 1084 ALA A O 1
ATOM 4866 N N . GLU A 1 917 ? -21.337 -49.190 56.058 1.00 62.87 1085 GLU A N 1
ATOM 4867 C CA . GLU A 1 917 ? -22.731 -49.231 56.484 1.00 55.83 1085 GLU A CA 1
ATOM 4868 C C . GLU A 1 917 ? -23.646 -49.716 55.367 1.00 57.40 1085 GLU A C 1
ATOM 4869 O O . GLU A 1 917 ? -24.465 -50.609 55.570 1.00 70.80 1085 GLU A O 1
ATOM 4875 N N . SER A 1 918 ? -23.497 -49.124 54.187 1.00 59.80 1086 SER A N 1
ATOM 4876 C CA . SER A 1 918 ? -24.386 -49.403 53.066 1.00 53.55 1086 SER A CA 1
ATOM 4877 C C . SER A 1 918 ? -24.052 -50.711 52.363 1.00 56.93 1086 SER A C 1
ATOM 4878 O O . SER A 1 918 ? -24.943 -51.416 51.892 1.00 56.63 1086 SER A O 1
ATOM 4881 N N . GLY A 1 919 ? -22.766 -51.030 52.292 1.00 53.04 1087 GLY A N 1
ATOM 4882 C CA . GLY A 1 919 ? -22.317 -52.184 51.539 1.00 53.83 1087 GLY A CA 1
ATOM 4883 C C . GLY A 1 919 ? -21.988 -51.774 50.120 1.00 63.70 1087 GLY A C 1
ATOM 4884 O O . GLY A 1 919 ? -21.542 -50.653 49.887 1.00 61.69 1087 GLY A O 1
ATOM 4885 N N . THR A 1 920 ? -22.220 -52.671 49.167 1.00 64.03 1088 THR A N 1
ATOM 4886 C CA . THR A 1 920 ? -21.929 -52.389 47.765 1.00 60.49 1088 THR A CA 1
ATOM 4887 C C . THR A 1 920 ? -22.851 -51.316 47.190 1.00 58.07 1088 THR A C 1
ATOM 4888 O O . THR A 1 920 ? -22.584 -50.765 46.125 1.00 60.26 1088 THR A O 1
ATOM 4892 N N . ARG A 1 921 ? -23.936 -51.023 47.898 1.00 55.42 1089 ARG A N 1
ATOM 4893 C CA . ARG A 1 921 ? -24.848 -49.963 47.493 1.00 51.63 1089 ARG A CA 1
ATOM 4894 C C . ARG A 1 921 ? -24.197 -48.600 47.681 1.00 52.80 1089 ARG A C 1
ATOM 4895 O O . ARG A 1 921 ? -23.426 -48.398 48.617 1.00 69.41 1089 ARG A O 1
ATOM 4903 N N . ILE A 1 922 ? -24.508 -47.667 46.789 1.00 49.37 1090 ILE A N 1
ATOM 4904 C CA . ILE A 1 922 ? -23.904 -46.343 46.832 1.00 54.99 1090 ILE A CA 1
ATOM 4905 C C . ILE A 1 922 ? -24.953 -45.251 47.001 1.00 47.23 1090 ILE A C 1
ATOM 4906 O O . ILE A 1 922 ? -25.719 -44.977 46.081 1.00 52.85 1090 ILE A O 1
ATOM 4911 N N . PRO A 1 923 ? -24.990 -44.623 48.184 1.00 32.61 1091 PRO A N 1
ATOM 4912 C CA . PRO A 1 923 ? -25.908 -43.506 48.418 1.00 47.51 1091 PRO A CA 1
ATOM 4913 C C . PRO A 1 923 ? -25.508 -42.286 47.599 1.00 50.63 1091 PRO A C 1
ATOM 4914 O O . PRO A 1 923 ? -24.324 -41.969 47.520 1.00 53.68 1091 PRO A O 1
ATOM 4918 N N . ILE A 1 924 ? -26.483 -41.620 46.991 1.00 42.70 1092 ILE A N 1
ATOM 4919 C CA . ILE A 1 924 ? -26.203 -40.448 46.171 1.00 42.06 1092 ILE A CA 1
ATOM 4920 C C . ILE A 1 924 ? -26.894 -39.210 46.725 1.00 49.41 1092 ILE A C 1
ATOM 4921 O O . ILE A 1 924 ? -26.598 -38.089 46.317 1.00 54.49 1092 ILE A O 1
ATOM 4926 N N . GLY A 1 925 ? -27.814 -39.417 47.660 1.00 45.27 1093 GLY A N 1
ATOM 4927 C CA . GLY A 1 925 ? -28.521 -38.314 48.280 1.00 48.35 1093 GLY A CA 1
ATOM 4928 C C . GLY A 1 925 ? -29.728 -38.768 49.073 1.00 58.68 1093 GLY A C 1
ATOM 4929 O O . GLY A 1 925 ? -29.901 -39.958 49.327 1.00 67.16 1093 GLY A O 1
ATOM 4930 N N . ILE A 1 926 ? -30.563 -37.814 49.468 1.00 60.91 1094 ILE A N 1
ATOM 4931 C CA . ILE A 1 926 ? -31.776 -38.119 50.215 1.00 50.65 1094 ILE A CA 1
ATOM 4932 C C . ILE A 1 926 ? -33.003 -37.572 49.495 1.00 51.78 1094 ILE A C 1
ATOM 4933 O O . ILE A 1 926 ? -32.926 -36.554 48.809 1.00 53.88 1094 ILE A O 1
ATOM 4938 N N . ASP A 1 927 ? -34.133 -38.254 49.649 1.00 54.09 1095 ASP A N 1
ATOM 4939 C CA . ASP A 1 927 ? -35.356 -37.861 48.962 1.00 58.16 1095 ASP A CA 1
ATOM 4940 C C . ASP A 1 927 ? -36.152 -36.838 49.760 1.00 53.17 1095 ASP A C 1
ATOM 4941 O O . ASP A 1 927 ? -35.849 -36.574 50.918 1.00 44.07 1095 ASP A O 1
ATOM 4946 N N . GLU A 1 928 ? -37.171 -36.265 49.130 1.00 59.76 1096 GLU A N 1
ATOM 4947 C CA . GLU A 1 928 ? -38.025 -35.290 49.792 1.00 52.17 1096 GLU A CA 1
ATOM 4948 C C . GLU A 1 928 ? -39.063 -35.987 50.660 1.00 57.25 1096 GLU A C 1
ATOM 4949 O O . GLU A 1 928 ? -39.560 -35.418 51.630 1.00 61.70 1096 GLU A O 1
ATOM 4955 N N . ASP A 1 929 ? -39.379 -37.227 50.306 1.00 54.65 1097 ASP A N 1
ATOM 4956 C CA . ASP A 1 929 ? -40.467 -37.959 50.943 1.00 60.43 1097 ASP A CA 1
ATOM 4957 C C . ASP A 1 929 ? -40.245 -38.172 52.437 1.00 58.82 1097 ASP A C 1
ATOM 4958 O O . ASP A 1 929 ? -41.099 -37.825 53.251 1.00 59.72 1097 ASP A O 1
ATOM 4963 N N . SER A 1 930 ? -39.099 -38.742 52.795 1.00 60.42 1098 SER A N 1
ATOM 4964 C CA . SER A 1 930 ? -38.815 -39.059 54.190 1.00 50.03 1098 SER A CA 1
ATOM 4965 C C . SER A 1 930 ? -37.403 -38.661 54.602 1.00 47.56 1098 SER A C 1
ATOM 4966 O O . SER A 1 930 ? -36.952 -39.010 55.691 1.00 56.71 1098 SER A O 1
ATOM 4969 N N . LEU A 1 931 ? -36.717 -37.933 53.726 1.00 60.34 1099 LEU A N 1
ATOM 4970 C CA . LEU A 1 931 ? -35.344 -37.489 53.963 1.00 44.62 1099 LEU A CA 1
ATOM 4971 C C . LEU A 1 931 ? -34.406 -38.656 54.253 1.00 54.82 1099 LEU A C 1
ATOM 4972 O O . LEU A 1 931 ? -33.442 -38.517 55.002 1.00 60.95 1099 LEU A O 1
ATOM 4977 N N . SER A 1 932 ? -34.696 -39.803 53.650 1.00 59.99 1100 SER A N 1
ATOM 4978 C CA . SER A 1 932 ? -33.872 -40.992 53.815 1.00 54.70 1100 SER A CA 1
ATOM 4979 C C . SER A 1 932 ? -32.980 -41.188 52.593 1.00 56.28 1100 SER A C 1
ATOM 4980 O O . SER A 1 932 ? -33.340 -40.776 51.493 1.00 59.57 1100 SER A O 1
ATOM 4983 N N . PRO A 1 933 ? -31.803 -41.805 52.786 1.00 50.33 1101 PRO A N 1
ATOM 4984 C CA . PRO A 1 933 ? -30.823 -41.994 51.710 1.00 53.38 1101 PRO A CA 1
ATOM 4985 C C . PRO A 1 933 ? -31.372 -42.720 50.484 1.00 51.14 1101 PRO A C 1
ATOM 4986 O O . PRO A 1 933 ? -32.199 -43.623 50.610 1.00 45.96 1101 PRO A O 1
ATOM 4990 N N . VAL A 1 934 ? -30.904 -42.312 49.309 1.00 46.57 1102 VAL A N 1
ATOM 4991 C CA . VAL A 1 934 ? -31.261 -42.958 48.053 1.00 40.41 1102 VAL A CA 1
ATOM 4992 C C . VAL A 1 934 ? -30.037 -43.666 47.487 1.00 45.61 1102 VAL A C 1
ATOM 4993 O O . VAL A 1 934 ? -28.990 -43.050 47.306 1.00 56.83 1102 VAL A O 1
ATOM 4997 N N . TYR A 1 935 ? -30.171 -44.958 47.208 1.00 48.37 1103 TYR A N 1
ATOM 4998 C CA . TYR A 1 935 ? -29.023 -45.771 46.824 1.00 49.03 1103 TYR A CA 1
ATOM 4999 C C . TYR A 1 935 ? -29.011 -46.163 45.352 1.00 52.03 1103 TYR A C 1
ATOM 5000 O O . TYR A 1 935 ? -30.041 -46.154 44.681 1.00 55.78 1103 TYR A O 1
ATOM 5009 N N . LEU A 1 936 ? -27.823 -46.507 44.867 1.00 56.98 1104 LEU A N 1
ATOM 5010 C CA . LEU A 1 936 ? -27.651 -47.102 43.549 1.00 55.18 1104 LEU A CA 1
ATOM 5011 C C . LEU A 1 936 ? -26.947 -48.443 43.695 1.00 58.01 1104 LEU A C 1
ATOM 5012 O O . LEU A 1 936 ? -25.806 -48.504 44.147 1.00 74.34 1104 LEU A O 1
ATOM 5017 N N . ASP A 1 937 ? -27.627 -49.518 43.317 1.00 59.45 1105 ASP A N 1
ATOM 5018 C CA . ASP A 1 937 ? -27.067 -50.855 43.457 1.00 53.69 1105 ASP A CA 1
ATOM 5019 C C . ASP A 1 937 ? -26.748 -51.460 42.094 1.00 57.91 1105 ASP A C 1
ATOM 5020 O O . ASP A 1 937 ? -27.638 -51.940 41.395 1.00 71.25 1105 ASP A O 1
ATOM 5025 N N . PHE A 1 938 ? -25.470 -51.442 41.729 1.00 56.86 1106 PHE A N 1
ATOM 5026 C CA . PHE A 1 938 ? -25.034 -51.909 40.418 1.00 61.97 1106 PHE A CA 1
ATOM 5027 C C . PHE A 1 938 ? -24.993 -53.431 40.305 1.00 60.68 1106 PHE A C 1
ATOM 5028 O O . PHE A 1 938 ? -24.460 -53.971 39.337 1.00 71.20 1106 PHE A O 1
ATOM 5036 N N . ASN A 1 939 ? -25.550 -54.121 41.293 1.00 60.89 1107 ASN A N 1
ATOM 5037 C CA . ASN A 1 939 ? -25.676 -55.570 41.226 1.00 67.00 1107 ASN A CA 1
ATOM 5038 C C . ASN A 1 939 ? -27.067 -55.960 40.747 1.00 71.28 1107 ASN A C 1
ATOM 5039 O O . ASN A 1 939 ? -27.306 -57.102 40.357 1.00 88.76 1107 ASN A O 1
ATOM 5044 N N . THR A 1 940 ? -27.979 -54.995 40.780 1.00 55.78 1108 THR A N 1
ATOM 5045 C CA . THR A 1 940 ? -29.349 -55.212 40.335 1.00 63.98 1108 THR A CA 1
ATOM 5046 C C . THR A 1 940 ? -29.577 -54.586 38.963 1.00 75.91 1108 THR A C 1
ATOM 5047 O O . THR A 1 940 ? -30.008 -55.258 38.027 1.00 78.78 1108 THR A O 1
ATOM 5051 N N . ASP A 1 941 ? -29.285 -53.295 38.852 1.00 71.35 1109 ASP A N 1
ATOM 5052 C CA . ASP A 1 941 ? -29.380 -52.591 37.580 1.00 67.27 1109 ASP A CA 1
ATOM 5053 C C . ASP A 1 941 ? -28.022 -52.004 37.207 1.00 69.43 1109 ASP A C 1
ATOM 5054 O O . ASP A 1 941 ? -27.483 -51.167 37.928 1.00 64.03 1109 ASP A O 1
ATOM 5059 N N . PRO A 1 942 ? -27.468 -52.444 36.069 1.00 67.42 1110 PRO A N 1
ATOM 5060 C CA . PRO A 1 942 ? -26.087 -52.159 35.664 1.00 65.32 1110 PRO A CA 1
ATOM 5061 C C . PRO A 1 942 ? -25.805 -50.717 35.239 1.00 60.53 1110 PRO A C 1
ATOM 5062 O O . PRO A 1 942 ? -24.657 -50.287 35.337 1.00 56.09 1110 PRO A O 1
ATOM 5066 N N . HIS A 1 943 ? -26.813 -49.983 34.781 1.00 61.39 1111 HIS A N 1
ATOM 5067 C CA . HIS A 1 943 ? -26.568 -48.664 34.202 1.00 58.92 1111 HIS A CA 1
ATOM 5068 C C . HIS A 1 943 ? -27.199 -47.520 34.991 1.00 56.47 1111 HIS A C 1
ATOM 5069 O O . HIS A 1 943 ? -28.049 -47.737 35.852 1.00 59.82 1111 HIS A O 1
ATOM 5076 N N . PHE A 1 944 ? -26.768 -46.300 34.684 1.00 44.41 1112 PHE A N 1
ATOM 5077 C CA . PHE A 1 944 ? -27.336 -45.096 35.282 1.00 52.95 1112 PHE A CA 1
ATOM 5078 C C . PHE A 1 944 ? -27.203 -43.912 34.328 1.00 56.36 1112 PHE A C 1
ATOM 5079 O O . PHE A 1 944 ? -26.206 -43.785 33.622 1.00 54.06 1112 PHE A O 1
ATOM 5087 N N . LEU A 1 945 ? -28.210 -43.044 34.322 1.00 55.30 1113 LEU A N 1
ATOM 5088 C CA . LEU A 1 945 ? -28.256 -41.922 33.390 1.00 48.59 1113 LEU A CA 1
ATOM 5089 C C . LEU A 1 945 ? -28.805 -40.663 34.055 1.00 54.16 1113 LEU A C 1
ATOM 5090 O O . LEU A 1 945 ? -29.778 -40.726 34.801 1.00 61.42 1113 LEU A O 1
ATOM 5095 N N . VAL A 1 946 ? -28.186 -39.518 33.783 1.00 41.23 1114 VAL A N 1
ATOM 5096 C CA . VAL A 1 946 ? -28.614 -38.269 34.406 1.00 49.32 1114 VAL A CA 1
ATOM 5097 C C . VAL A 1 946 ? -28.621 -37.087 33.431 1.00 60.61 1114 VAL A C 1
ATOM 5098 O O . VAL A 1 946 ? -27.639 -36.831 32.737 1.00 62.86 1114 VAL A O 1
ATOM 5102 N N . PHE A 1 947 ? -29.748 -36.380 33.382 1.00 65.84 1115 PHE A N 1
ATOM 5103 C CA . PHE A 1 947 ? -29.880 -35.174 32.570 1.00 48.47 1115 PHE A CA 1
ATOM 5104 C C . PHE A 1 947 ? -29.896 -33.931 33.454 1.00 62.03 1115 PHE A C 1
ATOM 5105 O O . PHE A 1 947 ? -30.309 -33.992 34.611 1.00 77.45 1115 PHE A O 1
ATOM 5113 N N . GLY A 1 948 ? -29.456 -32.803 32.905 1.00 60.67 1116 GLY A N 1
ATOM 5114 C CA . GLY A 1 948 ? -29.456 -31.551 33.641 1.00 74.37 1116 GLY A CA 1
ATOM 5115 C C . GLY A 1 948 ? -28.814 -30.412 32.873 1.00 70.61 1116 GLY A C 1
ATOM 5116 O O . GLY A 1 948 ? -27.874 -30.623 32.110 1.00 78.90 1116 GLY A O 1
ATOM 5117 N N . ASP A 1 949 ? -29.317 -29.199 33.082 1.00 70.82 1117 ASP A N 1
ATOM 5118 C CA . ASP A 1 949 ? -28.805 -28.028 32.378 1.00 83.99 1117 ASP A CA 1
ATOM 5119 C C . ASP A 1 949 ? -27.409 -27.642 32.855 1.00 84.77 1117 ASP A C 1
ATOM 5120 O O . ASP A 1 949 ? -26.814 -28.329 33.683 1.00 87.16 1117 ASP A O 1
ATOM 5125 N N . THR A 1 950 ? -26.894 -26.538 32.325 1.00 87.90 1118 THR A N 1
ATOM 5126 C CA . THR A 1 950 ? -25.559 -26.071 32.676 1.00 79.01 1118 THR A CA 1
ATOM 5127 C C . THR A 1 950 ? -25.482 -25.661 34.142 1.00 75.89 1118 THR A C 1
ATOM 5128 O O . THR A 1 950 ? -26.356 -24.953 34.642 1.00 78.18 1118 THR A O 1
ATOM 5132 N N . GLU A 1 951 ? -24.430 -26.119 34.815 1.00 85.95 1119 GLU A N 1
ATOM 5133 C CA . GLU A 1 951 ? -24.199 -25.828 36.228 1.00 89.92 1119 GLU A CA 1
ATOM 5134 C C . GLU A 1 951 ? -25.389 -26.220 37.098 1.00 87.10 1119 GLU A C 1
ATOM 5135 O O . GLU A 1 951 ? -26.002 -25.371 37.743 1.00 94.44 1119 GLU A O 1
ATOM 5141 N N . CYS A 1 952 ? -25.710 -27.509 37.108 1.00 81.70 1120 CYS A N 1
ATOM 5142 C CA . CYS A 1 952 ? -26.789 -28.019 37.944 1.00 76.43 1120 CYS A CA 1
ATOM 5143 C C . CYS A 1 952 ? -26.251 -29.023 38.953 1.00 79.38 1120 CYS A C 1
ATOM 5144 O O . CYS A 1 952 ? -26.784 -29.158 40.054 1.00 85.62 1120 CYS A O 1
ATOM 5147 N N . GLY A 1 953 ? -25.191 -29.728 38.572 1.00 79.44 1121 GLY A N 1
ATOM 5148 C CA . GLY A 1 953 ? -24.556 -30.682 39.461 1.00 69.00 1121 GLY A CA 1
ATOM 5149 C C . GLY A 1 953 ? -24.259 -32.023 38.818 1.00 65.22 1121 GLY A C 1
ATOM 5150 O O . GLY A 1 953 ? -24.171 -33.037 39.507 1.00 67.52 1121 GLY A O 1
ATOM 5151 N N . LYS A 1 954 ? -24.095 -32.023 37.491 1.00 73.28 1122 LYS A N 1
ATOM 5152 C CA . LYS A 1 954 ? -23.813 -33.259 36.768 1.00 73.18 1122 LYS A CA 1
ATOM 5153 C C . LYS A 1 954 ? -22.437 -33.810 37.126 1.00 67.05 1122 LYS A C 1
ATOM 5154 O O . LYS A 1 954 ? -22.326 -34.917 37.647 1.00 63.80 1122 LYS A O 1
ATOM 5160 N N . SER A 1 955 ? -21.402 -33.038 36.854 1.00 78.04 1123 SER A N 1
ATOM 5161 C CA . SER A 1 955 ? -20.024 -33.463 37.090 1.00 69.64 1123 SER A CA 1
ATOM 5162 C C . SER A 1 955 ? -19.778 -33.843 38.547 1.00 73.65 1123 SER A C 1
ATOM 5163 O O . SER A 1 955 ? -19.035 -34.780 38.833 1.00 80.28 1123 SER A O 1
ATOM 5166 N N . ASN A 1 956 ? -20.403 -33.110 39.462 1.00 71.68 1124 ASN A N 1
ATOM 5167 C CA . ASN A 1 956 ? -20.280 -33.399 40.884 1.00 65.51 1124 ASN A CA 1
ATOM 5168 C C . ASN A 1 956 ? -20.874 -34.754 41.239 1.00 57.44 1124 ASN A C 1
ATOM 5169 O O . ASN A 1 956 ? -20.287 -35.520 42.001 1.00 68.00 1124 ASN A O 1
ATOM 5174 N N . LEU A 1 957 ? -22.047 -35.040 40.685 1.00 65.67 1125 LEU A N 1
ATOM 5175 C CA . LEU A 1 957 ? -22.715 -36.313 40.918 1.00 58.33 1125 LEU A CA 1
ATOM 5176 C C . LEU A 1 957 ? -21.891 -37.461 40.354 1.00 59.78 1125 LEU A C 1
ATOM 5177 O O . LEU A 1 957 ? -21.860 -38.552 40.917 1.00 60.34 1125 LEU A O 1
ATOM 5182 N N . LEU A 1 958 ? -21.216 -37.203 39.240 1.00 65.37 1126 LEU A N 1
ATOM 5183 C CA . LEU A 1 958 ? -20.395 -38.216 38.592 1.00 57.91 1126 LEU A CA 1
ATOM 5184 C C . LEU A 1 958 ? -19.176 -38.554 39.440 1.00 56.72 1126 LEU A C 1
ATOM 5185 O O . LEU A 1 958 ? -18.776 -39.713 39.531 1.00 56.07 1126 LEU A O 1
ATOM 5190 N N . ARG A 1 959 ? -18.590 -37.537 40.060 1.00 58.57 1127 ARG A N 1
ATOM 5191 C CA . ARG A 1 959 ? -17.454 -37.744 40.947 1.00 62.41 1127 ARG A CA 1
ATOM 5192 C C . ARG A 1 959 ? -17.899 -38.418 42.240 1.00 64.69 1127 ARG A C 1
ATOM 5193 O O . ARG A 1 959 ? -17.161 -39.211 42.821 1.00 60.63 1127 ARG A O 1
ATOM 5201 N N . LEU A 1 960 ? -19.115 -38.106 42.677 1.00 65.96 1128 LEU A N 1
ATOM 5202 C CA . LEU A 1 960 ? -19.679 -38.716 43.875 1.00 57.34 1128 LEU A CA 1
ATOM 5203 C C . LEU A 1 960 ? -19.880 -40.215 43.694 1.00 50.73 1128 LEU A C 1
ATOM 5204 O O . LEU A 1 960 ? -19.465 -41.010 44.535 1.00 57.39 1128 LEU A O 1
ATOM 5209 N N . ILE A 1 961 ? -20.523 -40.592 42.594 1.00 56.93 1129 ILE A N 1
ATOM 5210 C CA . ILE A 1 961 ? -20.779 -41.996 42.293 1.00 56.10 1129 ILE A CA 1
ATOM 5211 C C . ILE A 1 961 ? -19.472 -42.753 42.094 1.00 61.61 1129 ILE A C 1
ATOM 5212 O O . ILE A 1 961 ? -19.319 -43.878 42.567 1.00 58.99 1129 ILE A O 1
ATOM 5217 N N . THR A 1 962 ? -18.530 -42.124 41.398 1.00 63.38 1130 THR A N 1
ATOM 5218 C CA . THR A 1 962 ? -17.230 -42.731 41.146 1.00 60.09 1130 THR A CA 1
ATOM 5219 C C . THR A 1 962 ? -16.513 -43.031 42.456 1.00 67.72 1130 THR A C 1
ATOM 5220 O O . THR A 1 962 ? -16.096 -44.161 42.697 1.00 67.43 1130 THR A O 1
ATOM 5224 N N . ALA A 1 963 ? -16.393 -42.013 43.304 1.00 63.64 1131 ALA A N 1
ATOM 5225 C CA . ALA A 1 963 ? -15.733 -42.151 44.598 1.00 57.80 1131 ALA A CA 1
ATOM 5226 C C . ALA A 1 963 ? -16.375 -43.246 45.442 1.00 67.48 1131 ALA A C 1
ATOM 5227 O O . ALA A 1 963 ? -15.707 -43.891 46.249 1.00 83.23 1131 ALA A O 1
ATOM 5229 N N . GLY A 1 964 ? -17.673 -43.451 45.251 1.00 66.33 1132 GLY A N 1
ATOM 5230 C CA . GLY A 1 964 ? -18.384 -44.510 45.940 1.00 64.53 1132 GLY A CA 1
ATOM 5231 C C . GLY A 1 964 ? -17.932 -45.880 45.477 1.00 60.83 1132 GLY A C 1
ATOM 5232 O O . GLY A 1 964 ? -17.885 -46.825 46.261 1.00 64.42 1132 GLY A O 1
ATOM 5233 N N . ILE A 1 965 ? -17.598 -45.986 44.195 1.00 61.65 1133 ILE A N 1
ATOM 5234 C CA . ILE A 1 965 ? -17.132 -47.243 43.622 1.00 57.36 1133 ILE A CA 1
ATOM 5235 C C . ILE A 1 965 ? -15.736 -47.584 44.132 1.00 67.64 1133 ILE A C 1
ATOM 5236 O O . ILE A 1 965 ? -15.424 -48.747 44.384 1.00 75.49 1133 ILE A O 1
ATOM 5241 N N . ILE A 1 966 ? -14.903 -46.559 44.286 1.00 67.36 1134 ILE A N 1
ATOM 5242 C CA . ILE A 1 966 ? -13.552 -46.729 44.812 1.00 65.07 1134 ILE A CA 1
ATOM 5243 C C . ILE A 1 966 ? -13.579 -47.331 46.216 1.00 70.68 1134 ILE A C 1
ATOM 5244 O O . ILE A 1 966 ? -12.849 -48.277 46.511 1.00 84.45 1134 ILE A O 1
ATOM 5249 N N . GLU A 1 967 ? -14.443 -46.791 47.068 1.00 69.22 1135 GLU A N 1
ATOM 5250 C CA . GLU A 1 967 ? -14.495 -47.189 48.469 1.00 65.76 1135 GLU A CA 1
ATOM 5251 C C . GLU A 1 967 ? -15.136 -48.556 48.691 1.00 69.95 1135 GLU A C 1
ATOM 5252 O O . GLU A 1 967 ? -15.038 -49.117 49.780 1.00 86.83 1135 GLU A O 1
ATOM 5258 N N . ARG A 1 968 ? -15.783 -49.093 47.662 1.00 61.41 1136 ARG A N 1
ATOM 5259 C CA . ARG A 1 968 ? -16.551 -50.323 47.817 1.00 58.47 1136 ARG A CA 1
ATOM 5260 C C . ARG A 1 968 ? -16.030 -51.472 46.958 1.00 68.97 1136 ARG A C 1
ATOM 5261 O O . ARG A 1 968 ? -16.418 -52.623 47.153 1.00 76.04 1136 ARG A O 1
ATOM 5269 N N . TYR A 1 969 ? -15.151 -51.160 46.012 1.00 72.31 1137 TYR A N 1
ATOM 5270 C CA . TYR A 1 969 ? -14.572 -52.182 45.148 1.00 76.82 1137 TYR A CA 1
ATOM 5271 C C . TYR A 1 969 ? -13.051 -52.081 45.097 1.00 78.17 1137 TYR A C 1
ATOM 5272 O O . TYR A 1 969 ? -12.492 -50.986 45.128 1.00 71.57 1137 TYR A O 1
ATOM 5281 N N . THR A 1 970 ? -12.389 -53.230 45.019 1.00 75.72 1138 THR A N 1
ATOM 5282 C CA . THR A 1 970 ? -10.949 -53.271 44.807 1.00 67.40 1138 THR A CA 1
ATOM 5283 C C . THR A 1 970 ? -10.677 -53.258 43.307 1.00 72.81 1138 THR A C 1
ATOM 5284 O O . THR A 1 970 ? -11.526 -53.680 42.526 1.00 83.95 1138 THR A O 1
ATOM 5288 N N . PRO A 1 971 ? -9.499 -52.763 42.893 1.00 71.57 1139 PRO A N 1
ATOM 5289 C CA . PRO A 1 971 ? -9.143 -52.711 41.469 1.00 74.10 1139 PRO A CA 1
ATOM 5290 C C . PRO A 1 971 ? -9.203 -54.066 40.761 1.00 80.23 1139 PRO A C 1
ATOM 5291 O O . PRO A 1 971 ? -9.202 -54.109 39.532 1.00 90.11 1139 PRO A O 1
ATOM 5295 N N . GLN A 1 972 ? -9.254 -55.152 41.525 1.00 85.22 1140 GLN A N 1
ATOM 5296 C CA . GLN A 1 972 ? -9.409 -56.481 40.949 1.00 91.11 1140 GLN A CA 1
ATOM 5297 C C . GLN A 1 972 ? -10.883 -56.877 40.920 1.00 88.10 1140 GLN A C 1
ATOM 5298 O O . GLN A 1 972 ? -11.244 -57.926 40.389 1.00 87.43 1140 GLN A O 1
ATOM 5304 N N . GLN A 1 973 ? -11.727 -56.029 41.500 1.00 80.88 1141 GLN A N 1
ATOM 5305 C CA . GLN A 1 973 ? -13.169 -56.253 41.507 1.00 81.61 1141 GLN A CA 1
ATOM 5306 C C . GLN A 1 973 ? -13.868 -55.365 40.485 1.00 85.19 1141 GLN A C 1
ATOM 5307 O O . GLN A 1 973 ? -14.847 -55.773 39.861 1.00 72.63 1141 GLN A O 1
ATOM 5313 N N . ALA A 1 974 ? -13.359 -54.148 40.320 1.00 76.51 1142 ALA A N 1
ATOM 5314 C CA . ALA A 1 974 ? -13.956 -53.187 39.401 1.00 65.31 1142 ALA A CA 1
ATOM 5315 C C . ALA A 1 974 ? -12.938 -52.150 38.942 1.00 63.57 1142 ALA A C 1
ATOM 5316 O O . ALA A 1 974 ? -12.174 -51.621 39.746 1.00 63.75 1142 ALA A O 1
ATOM 5318 N N . ARG A 1 975 ? -12.934 -51.862 37.644 1.00 65.19 1143 ARG A N 1
ATOM 5319 C CA . ARG A 1 975 ? -12.014 -50.879 37.084 1.00 68.58 1143 ARG A CA 1
ATOM 5320 C C . ARG A 1 975 ? -12.781 -49.763 36.381 1.00 62.29 1143 ARG A C 1
ATOM 5321 O O . ARG A 1 975 ? -13.963 -49.911 36.078 1.00 60.79 1143 ARG A O 1
ATOM 5329 N N . LEU A 1 976 ? -12.103 -48.650 36.123 1.00 69.37 1144 LEU A N 1
ATOM 5330 C CA . LEU A 1 976 ? -12.759 -47.466 35.578 1.00 64.72 1144 LEU A CA 1
ATOM 5331 C C . LEU A 1 976 ? -12.146 -46.995 34.266 1.00 68.33 1144 LEU A C 1
ATOM 5332 O O . LEU A 1 976 ? -10.939 -47.102 34.057 1.00 87.35 1144 LEU A O 1
ATOM 5337 N N . ILE A 1 977 ? -12.994 -46.472 33.386 1.00 65.80 1145 ILE A N 1
ATOM 5338 C CA . ILE A 1 977 ? -12.547 -45.794 32.175 1.00 59.40 1145 ILE A CA 1
ATOM 5339 C C . ILE A 1 977 ? -13.373 -44.529 31.980 1.00 66.57 1145 ILE A C 1
ATOM 5340 O O . ILE A 1 977 ? -14.602 -44.579 31.961 1.00 67.34 1145 ILE A O 1
ATOM 5345 N N . PHE A 1 978 ? -12.696 -43.396 31.838 1.00 71.32 1146 PHE A N 1
ATOM 5346 C CA . PHE A 1 978 ? -13.374 -42.107 31.801 1.00 66.56 1146 PHE A CA 1
ATOM 5347 C C . PHE A 1 978 ? -13.398 -41.483 30.412 1.00 72.81 1146 PHE A C 1
ATOM 5348 O O . PHE A 1 978 ? -12.422 -41.556 29.667 1.00 86.95 1146 PHE A O 1
ATOM 5356 N N . ILE A 1 979 ? -14.527 -40.871 30.074 1.00 76.12 1147 ILE A N 1
ATOM 5357 C CA . ILE A 1 979 ? -14.633 -40.047 28.877 1.00 64.91 1147 ILE A CA 1
ATOM 5358 C C . ILE A 1 979 ? -15.031 -38.641 29.300 1.00 72.03 1147 ILE A C 1
ATOM 5359 O O . ILE A 1 979 ? -16.214 -38.328 29.430 1.00 78.50 1147 ILE A O 1
ATOM 5364 N N . ASP A 1 980 ? -14.031 -37.799 29.528 1.00 69.30 1148 ASP A N 1
ATOM 5365 C CA . ASP A 1 980 ? -14.269 -36.471 30.070 1.00 71.28 1148 ASP A CA 1
ATOM 5366 C C . ASP A 1 980 ? -13.600 -35.401 29.217 1.00 75.76 1148 ASP A C 1
ATOM 5367 O O . ASP A 1 980 ? -12.485 -34.971 29.506 1.00 88.13 1148 ASP A O 1
ATOM 5372 N N . TYR A 1 981 ? -14.294 -34.979 28.164 1.00 79.42 1149 TYR A N 1
ATOM 5373 C CA . TYR A 1 981 ? -13.782 -33.968 27.246 1.00 79.16 1149 TYR A CA 1
ATOM 5374 C C . TYR A 1 981 ? -13.476 -32.654 27.955 1.00 78.28 1149 TYR A C 1
ATOM 5375 O O . TYR A 1 981 ? -12.486 -31.991 27.652 1.00 93.19 1149 TYR A O 1
ATOM 5384 N N . SER A 1 982 ? -14.334 -32.283 28.898 1.00 72.73 1150 SER A N 1
ATOM 5385 C CA . SER A 1 982 ? -14.170 -31.035 29.631 1.00 79.19 1150 SER A CA 1
ATOM 5386 C C . SER A 1 982 ? -13.123 -31.173 30.726 1.00 79.37 1150 SER A C 1
ATOM 5387 O O . SER A 1 982 ? -12.727 -30.183 31.342 1.00 80.26 1150 SER A O 1
ATOM 5390 N N . ARG A 1 983 ? -12.675 -32.406 30.950 1.00 84.25 1151 ARG A N 1
ATOM 5391 C CA . ARG A 1 983 ? -11.717 -32.722 32.006 1.00 79.61 1151 ARG A CA 1
ATOM 5392 C C . ARG A 1 983 ? -12.197 -32.169 33.345 1.00 88.81 1151 ARG A C 1
ATOM 5393 O O . ARG A 1 983 ? -11.617 -31.233 33.893 1.00 84.01 1151 ARG A O 1
ATOM 5401 N N . SER A 1 984 ? -13.275 -32.759 33.852 1.00 91.73 1152 SER A N 1
ATOM 5402 C CA . SER A 1 984 ? -13.879 -32.360 35.116 1.00 92.10 1152 SER A CA 1
ATOM 5403 C C . SER A 1 984 ? -13.685 -33.445 36.166 1.00 81.41 1152 SER A C 1
ATOM 5404 O O . SER A 1 984 ? -13.981 -33.246 37.343 1.00 82.30 1152 SER A O 1
ATOM 5407 N N . LEU A 1 985 ? -13.191 -34.597 35.726 1.00 83.72 1153 LEU A N 1
ATOM 5408 C CA . LEU A 1 985 ? -13.157 -35.788 36.566 1.00 76.97 1153 LEU A CA 1
ATOM 5409 C C . LEU A 1 985 ? -11.740 -36.211 36.941 1.00 81.14 1153 LEU A C 1
ATOM 5410 O O . LEU A 1 985 ? -11.502 -37.376 37.259 1.00 76.42 1153 LEU A O 1
ATOM 5415 N N . LEU A 1 986 ? -10.803 -35.270 36.905 1.00 80.48 1154 LEU A N 1
ATOM 5416 C CA . LEU A 1 986 ? -9.416 -35.564 37.259 1.00 79.48 1154 LEU A CA 1
ATOM 5417 C C . LEU A 1 986 ? -9.294 -35.991 38.714 1.00 81.88 1154 LEU A C 1
ATOM 5418 O O . LEU A 1 986 ? -8.440 -36.804 39.065 1.00 90.46 1154 LEU A O 1
ATOM 5423 N N . ASP A 1 987 ? -10.160 -35.436 39.555 1.00 77.18 1155 ASP A N 1
ATOM 5424 C CA . ASP A 1 987 ? -10.096 -35.651 40.994 1.00 75.81 1155 ASP A CA 1
ATOM 5425 C C . ASP A 1 987 ? -10.330 -37.109 41.386 1.00 75.69 1155 ASP A C 1
ATOM 5426 O O . ASP A 1 987 ? -9.944 -37.531 42.475 1.00 84.49 1155 ASP A O 1
ATOM 5431 N N . VAL A 1 988 ? -10.950 -37.879 40.497 1.00 67.24 1156 VAL A N 1
ATOM 5432 C CA . VAL A 1 988 ? -11.308 -39.259 40.811 1.00 68.94 1156 VAL A CA 1
ATOM 5433 C C . VAL A 1 988 ? -10.692 -40.275 39.853 1.00 79.90 1156 VAL A C 1
ATOM 5434 O O . VAL A 1 988 ? -11.003 -41.463 39.920 1.00 71.95 1156 VAL A O 1
ATOM 5438 N N . ALA A 1 989 ? -9.816 -39.813 38.967 1.00 80.64 1157 ALA A N 1
ATOM 5439 C CA . ALA A 1 989 ? -9.231 -40.688 37.957 1.00 79.43 1157 ALA A CA 1
ATOM 5440 C C . ALA A 1 989 ? -7.781 -41.041 38.272 1.00 82.28 1157 ALA A C 1
ATOM 5441 O O . ALA A 1 989 ? -7.038 -41.477 37.393 1.00 83.97 1157 ALA A O 1
ATOM 5443 N N . THR A 1 990 ? -7.386 -40.862 39.527 1.00 81.38 1158 THR A N 1
ATOM 5444 C CA . THR A 1 990 ? -5.997 -41.059 39.926 1.00 76.91 1158 THR A CA 1
ATOM 5445 C C . THR A 1 990 ? -5.749 -42.422 40.566 1.00 71.09 1158 THR A C 1
ATOM 5446 O O . THR A 1 990 ? -4.602 -42.830 40.743 1.00 85.46 1158 THR A O 1
ATOM 5450 N N . THR A 1 991 ? -6.824 -43.125 40.905 1.00 76.52 1159 THR A N 1
ATOM 5451 C CA . THR A 1 991 ? -6.714 -44.404 41.599 1.00 76.04 1159 THR A CA 1
ATOM 5452 C C . THR A 1 991 ? -6.148 -45.504 40.706 1.00 80.99 1159 THR A C 1
ATOM 5453 O O . THR A 1 991 ? -5.884 -45.285 39.526 1.00 82.90 1159 THR A O 1
ATOM 5457 N N . GLU A 1 992 ? -5.965 -46.687 41.282 1.00 82.33 1160 GLU A N 1
ATOM 5458 C CA . GLU A 1 992 ? -5.437 -47.829 40.546 1.00 91.41 1160 GLU A CA 1
ATOM 5459 C C . GLU A 1 992 ? -6.514 -48.431 39.648 1.00 86.65 1160 GLU A C 1
ATOM 5460 O O . GLU A 1 992 ? -6.211 -49.107 38.664 1.00 91.78 1160 GLU A O 1
ATOM 5466 N N . HIS A 1 993 ? -7.774 -48.172 39.989 1.00 87.96 1161 HIS A N 1
ATOM 5467 C CA . HIS A 1 993 ? -8.901 -48.642 39.190 1.00 88.80 1161 HIS A CA 1
ATOM 5468 C C . HIS A 1 993 ? -8.843 -48.060 37.782 1.00 86.01 1161 HIS A C 1
ATOM 5469 O O . HIS A 1 993 ? -9.318 -48.672 36.826 1.00 79.04 1161 HIS A O 1
ATOM 5476 N N . GLN A 1 994 ? -8.263 -46.868 37.678 1.00 82.50 1162 GLN A N 1
ATOM 5477 C CA . GLN A 1 994 ? -8.089 -46.172 36.409 1.00 75.00 1162 GLN A CA 1
ATOM 5478 C C . GLN A 1 994 ? -7.443 -47.054 35.346 1.00 86.53 1162 GLN A C 1
ATOM 5479 O O . GLN A 1 994 ? -6.403 -47.667 35.581 1.00 104.14 1162 GLN A O 1
ATOM 5485 N N . ILE A 1 995 ? -8.074 -47.117 34.179 1.00 85.44 1163 ILE A N 1
ATOM 5486 C CA . ILE A 1 995 ? -7.550 -47.892 33.063 1.00 74.34 1163 ILE A CA 1
ATOM 5487 C C . ILE A 1 995 ? -7.310 -46.997 31.855 1.00 94.31 1163 ILE A C 1
ATOM 5488 O O . ILE A 1 995 ? -6.219 -46.983 31.285 1.00 119.86 1163 ILE A O 1
ATOM 5493 N N . GLY A 1 996 ? -8.336 -46.245 31.472 1.00 80.60 1164 GLY A N 1
ATOM 5494 C CA . GLY A 1 996 ? -8.239 -45.356 30.332 1.00 83.15 1164 GLY A CA 1
ATOM 5495 C C . GLY A 1 996 ? -8.908 -44.019 30.576 1.00 89.15 1164 GLY A C 1
ATOM 5496 O O . GLY A 1 996 ? -10.032 -43.956 31.072 1.00 94.29 1164 GLY A O 1
ATOM 5497 N N . TYR A 1 997 ? -8.208 -42.945 30.231 1.00 86.04 1165 TYR A N 1
ATOM 5498 C CA . TYR A 1 997 ? -8.751 -41.600 30.361 1.00 75.68 1165 TYR A CA 1
ATOM 5499 C C . TYR A 1 997 ? -8.664 -40.879 29.023 1.00 83.39 1165 TYR A C 1
ATOM 5500 O O . TYR A 1 997 ? -7.585 -40.760 28.443 1.00 104.27 1165 TYR A O 1
ATOM 5509 N N . ALA A 1 998 ? -9.804 -40.402 28.533 1.00 81.28 1166 ALA A N 1
ATOM 5510 C CA . ALA A 1 998 ? -9.863 -39.780 27.217 1.00 85.38 1166 ALA A CA 1
ATOM 5511 C C . ALA A 1 998 ? -10.381 -38.348 27.281 1.00 86.85 1166 ALA A C 1
ATOM 5512 O O . ALA A 1 998 ? -11.453 -38.089 27.826 1.00 90.25 1166 ALA A O 1
ATOM 5514 N N . ALA A 1 999 ? -9.613 -37.424 26.714 1.00 97.20 1167 ALA A N 1
ATOM 5515 C CA . ALA A 1 999 ? -10.010 -36.023 26.658 1.00 95.82 1167 ALA A CA 1
ATOM 5516 C C . ALA A 1 999 ? -10.206 -35.578 25.213 1.00 103.92 1167 ALA A C 1
ATOM 5517 O O . ALA A 1 999 ? -10.429 -34.398 24.942 1.00 100.41 1167 ALA A O 1
ATOM 5519 N N . SER A 1 1000 ? -10.120 -36.531 24.290 1.00 103.30 1168 SER A N 1
ATOM 5520 C CA . SER A 1 1000 ? -10.281 -36.245 22.869 1.00 99.19 1168 SER A CA 1
ATOM 5521 C C . SER A 1 1000 ? -11.084 -37.340 22.177 1.00 96.46 1168 SER A C 1
ATOM 5522 O O . SER A 1 1000 ? -11.192 -38.455 22.685 1.00 92.71 1168 SER A O 1
ATOM 5525 N N . SER A 1 1001 ? -11.639 -37.014 21.014 1.00 102.23 1169 SER A N 1
ATOM 5526 C CA . SER A 1 1001 ? -12.448 -37.958 20.251 1.00 98.04 1169 SER A CA 1
ATOM 5527 C C . SER A 1 1001 ? -11.629 -39.154 19.782 1.00 96.89 1169 SER A C 1
ATOM 5528 O O . SER A 1 1001 ? -12.132 -40.275 19.714 1.00 90.33 1169 SER A O 1
ATOM 5531 N N . THR A 1 1002 ? -10.364 -38.908 19.459 1.00 108.25 1170 THR A N 1
ATOM 5532 C CA . THR A 1 1002 ? -9.474 -39.962 18.988 1.00 109.17 1170 THR A CA 1
ATOM 5533 C C . THR A 1 1002 ? -9.150 -40.947 20.104 1.00 103.23 1170 THR A C 1
ATOM 5534 O O . THR A 1 1002 ? -9.278 -42.159 19.932 1.00 97.32 1170 THR A O 1
ATOM 5538 N N . ALA A 1 1003 ? -8.732 -40.416 21.249 1.00 103.35 1171 ALA A N 1
ATOM 5539 C CA . ALA A 1 1003 ? -8.401 -41.243 22.403 1.00 99.07 1171 ALA A CA 1
ATOM 5540 C C . ALA A 1 1003 ? -9.631 -41.983 22.914 1.00 94.43 1171 ALA A C 1
ATOM 5541 O O . ALA A 1 1003 ? -9.523 -43.074 23.473 1.00 92.36 1171 ALA A O 1
ATOM 5543 N N . ALA A 1 1004 ? -10.800 -41.383 22.715 1.00 93.74 1172 ALA A N 1
ATOM 5544 C CA . ALA A 1 1004 ? -12.056 -41.984 23.144 1.00 87.57 1172 ALA A CA 1
ATOM 5545 C C . ALA A 1 1004 ? -12.368 -43.245 22.347 1.00 88.37 1172 ALA A C 1
ATOM 5546 O O . ALA A 1 1004 ? -12.473 -44.333 22.912 1.00 88.75 1172 ALA A O 1
ATOM 5548 N N . SER A 1 1005 ? -12.506 -43.092 21.034 1.00 93.14 1173 SER A N 1
ATOM 5549 C CA . SER A 1 1005 ? -12.852 -44.207 20.158 1.00 88.92 1173 SER A CA 1
ATOM 5550 C C . SER A 1 1005 ? -11.792 -45.304 20.192 1.00 92.85 1173 SER A C 1
ATOM 5551 O O . SER A 1 1005 ? -12.081 -46.467 19.911 1.00 94.58 1173 SER A O 1
ATOM 5554 N N . SER A 1 1006 ? -10.565 -44.928 20.535 1.00 101.13 1174 SER A N 1
ATOM 5555 C CA . SER A 1 1006 ? -9.489 -45.896 20.697 1.00 105.77 1174 SER A CA 1
ATOM 5556 C C . SER A 1 1006 ? -9.752 -46.782 21.907 1.00 105.86 1174 SER A C 1
ATOM 5557 O O . SER A 1 1006 ? -9.491 -47.984 21.877 1.00 109.88 1174 SER A O 1
ATOM 5560 N N . LEU A 1 1007 ? -10.276 -46.179 22.969 1.00 104.46 1175 LEU A N 1
ATOM 5561 C CA . LEU A 1 1007 ? -10.574 -46.906 24.196 1.00 91.34 1175 LEU A CA 1
ATOM 5562 C C . LEU A 1 1007 ? -11.848 -47.733 24.070 1.00 91.23 1175 LEU A C 1
ATOM 5563 O O . LEU A 1 1007 ? -12.123 -48.586 24.909 1.00 98.50 1175 LEU A O 1
ATOM 5568 N N . VAL A 1 1008 ? -12.622 -47.479 23.022 1.00 93.81 1176 VAL A N 1
ATOM 5569 C CA . VAL A 1 1008 ? -13.848 -48.232 22.788 1.00 91.12 1176 VAL A CA 1
ATOM 5570 C C . VAL A 1 1008 ? -13.542 -49.539 22.063 1.00 98.87 1176 VAL A C 1
ATOM 5571 O O . VAL A 1 1008 ? -14.162 -50.569 22.328 1.00 92.55 1176 VAL A O 1
ATOM 5575 N N . ARG A 1 1009 ? -12.570 -49.490 21.158 1.00 104.61 1177 ARG A N 1
ATOM 5576 C CA . ARG A 1 1009 ? -12.220 -50.642 20.334 1.00 111.63 1177 ARG A CA 1
ATOM 5577 C C . ARG A 1 1009 ? -11.732 -51.829 21.160 1.00 108.70 1177 ARG A C 1
ATOM 5578 O O . ARG A 1 1009 ? -12.127 -52.968 20.915 1.00 103.39 1177 ARG A O 1
ATOM 5586 N N . ASP A 1 1010 ? -10.876 -51.560 22.140 1.00 110.46 1178 ASP A N 1
ATOM 5587 C CA . ASP A 1 1010 ? -10.270 -52.627 22.929 1.00 114.16 1178 ASP A CA 1
ATOM 5588 C C . ASP A 1 1010 ? -11.197 -53.153 24.023 1.00 105.33 1178 ASP A C 1
ATOM 5589 O O . ASP A 1 1010 ? -11.071 -54.304 24.438 1.00 105.38 1178 ASP A O 1
ATOM 5594 N N . ILE A 1 1011 ? -12.125 -52.323 24.491 1.00 101.33 1179 ILE A N 1
ATOM 5595 C CA . ILE A 1 1011 ? -13.065 -52.774 25.512 1.00 104.31 1179 ILE A CA 1
ATOM 5596 C C . ILE A 1 1011 ? -14.265 -53.462 24.879 1.00 89.86 1179 ILE A C 1
ATOM 5597 O O . ILE A 1 1011 ? -14.929 -54.270 25.522 1.00 92.23 1179 ILE A O 1
ATOM 5602 N N . LYS A 1 1012 ? -14.542 -53.141 23.619 1.00 89.01 1180 LYS A N 1
ATOM 5603 C CA . LYS A 1 1012 ? -15.584 -53.846 22.890 1.00 86.75 1180 LYS A CA 1
ATOM 5604 C C . LYS A 1 1012 ? -15.178 -55.305 22.767 1.00 88.77 1180 LYS A C 1
ATOM 5605 O O . LYS A 1 1012 ? -15.872 -56.191 23.257 1.00 92.05 1180 LYS A O 1
ATOM 5611 N N . GLY A 1 1013 ? -14.030 -55.540 22.140 1.00 85.34 1181 GLY A N 1
ATOM 5612 C CA . GLY A 1 1013 ? -13.494 -56.881 21.991 1.00 96.87 1181 GLY A CA 1
ATOM 5613 C C . GLY A 1 1013 ? -13.272 -57.582 23.317 1.00 94.81 1181 GLY A C 1
ATOM 5614 O O . GLY A 1 1013 ? -13.295 -58.810 23.390 1.00 90.92 1181 GLY A O 1
ATOM 5615 N N . ALA A 1 1014 ? -13.060 -56.799 24.371 1.00 90.99 1182 ALA A N 1
ATOM 5616 C CA . ALA A 1 1014 ? -12.884 -57.349 25.709 1.00 83.30 1182 ALA A CA 1
ATOM 5617 C C . ALA A 1 1014 ? -14.192 -57.925 26.240 1.00 85.14 1182 ALA A C 1
ATOM 5618 O O . ALA A 1 1014 ? -14.237 -59.071 26.683 1.00 80.41 1182 ALA A O 1
ATOM 5620 N N . MET A 1 1015 ? -15.2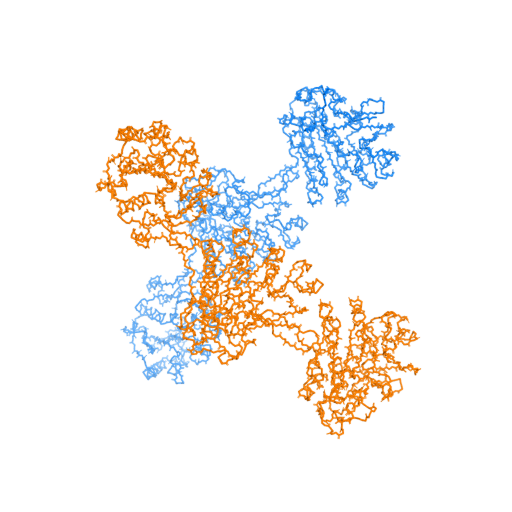54 -57.126 26.191 1.00 79.20 1183 MET A N 1
ATOM 5621 C CA . MET A 1 1015 ? -16.555 -57.566 26.678 1.00 79.56 1183 MET A CA 1
ATOM 5622 C C . MET A 1 1015 ? -17.153 -58.626 25.758 1.00 89.06 1183 MET A C 1
ATOM 5623 O O . MET A 1 1015 ? -17.963 -59.445 26.190 1.00 94.44 1183 MET A O 1
ATOM 5628 N N . GLU A 1 1016 ? -16.753 -58.605 24.489 1.00 90.44 1184 GLU A N 1
ATOM 5629 C CA . GLU A 1 1016 ? -17.189 -59.622 23.536 1.00 93.99 1184 GLU A CA 1
ATOM 5630 C C . GLU A 1 1016 ? -16.634 -60.991 23.907 1.00 96.57 1184 GLU A C 1
ATOM 5631 O O . GLU A 1 1016 ? -17.234 -62.019 23.597 1.00 101.30 1184 GLU A O 1
ATOM 5637 N N . ALA A 1 1017 ? -15.485 -60.999 24.573 1.00 89.22 1185 ALA A N 1
ATOM 5638 C CA . ALA A 1 1017 ? -14.865 -62.243 25.007 1.00 81.53 1185 ALA A CA 1
ATOM 5639 C C . ALA A 1 1017 ? -15.634 -62.856 26.172 1.00 87.76 1185 ALA A C 1
ATOM 5640 O O . ALA A 1 1017 ? -15.598 -64.067 26.383 1.00 91.43 1185 ALA A O 1
ATOM 5642 N N . ARG A 1 1018 ? -16.333 -62.011 26.924 1.00 87.75 1186 ARG A N 1
ATOM 5643 C CA . ARG A 1 1018 ? -17.084 -62.465 28.087 1.00 86.66 1186 ARG A CA 1
ATOM 5644 C C . ARG A 1 1018 ? -18.490 -62.922 27.715 1.00 77.37 1186 ARG A C 1
ATOM 5645 O O . ARG A 1 1018 ? -19.241 -63.389 28.571 1.00 87.46 1186 ARG A O 1
ATOM 5653 N N . LEU A 1 1019 ? -18.841 -62.781 26.440 1.00 84.70 1187 LEU A N 1
ATOM 5654 C CA . LEU A 1 1019 ? -20.163 -63.170 25.960 1.00 75.54 1187 LEU A CA 1
ATOM 5655 C C . LEU A 1 1019 ? -20.427 -64.652 26.205 1.00 78.04 1187 LEU A C 1
ATOM 5656 O O . LEU A 1 1019 ? -19.553 -65.488 25.984 1.00 97.86 1187 LEU A O 1
ATOM 5661 N N . PRO A 1 1020 ? -21.640 -64.975 26.673 1.00 59.51 1188 PRO A N 1
ATOM 5662 C CA . PRO A 1 1020 ? -22.018 -66.331 27.083 1.00 79.29 1188 PRO A CA 1
ATOM 5663 C C . PRO A 1 1020 ? -22.028 -67.341 25.941 1.00 90.13 1188 PRO A C 1
ATOM 5664 O O . PRO A 1 1020 ? -22.646 -67.087 24.908 1.00 92.16 1188 PRO A O 1
ATOM 5668 N N . PRO A 1 1021 ? -21.338 -68.476 26.125 1.00 102.71 1189 PRO A N 1
ATOM 5669 C CA . PRO A 1 1021 ? -21.492 -69.630 25.234 1.00 92.96 1189 PRO A CA 1
ATOM 5670 C C . PRO A 1 1021 ? -22.947 -70.092 25.196 1.00 95.53 1189 PRO A C 1
ATOM 5671 O O . PRO A 1 1021 ? -23.647 -69.963 26.198 1.00 105.66 1189 PRO A O 1
ATOM 5675 N N . PRO A 1 1022 ? -23.396 -70.622 24.050 1.00 90.99 1190 PRO A N 1
ATOM 5676 C CA . PRO A 1 1022 ? -24.803 -70.968 23.812 1.00 91.07 1190 PRO A CA 1
ATOM 5677 C C . PRO A 1 1022 ? -25.372 -72.013 24.772 1.00 96.83 1190 PRO A C 1
ATOM 5678 O O . PRO A 1 1022 ? -26.559 -71.962 25.090 1.00 98.58 1190 PRO A O 1
ATOM 5682 N N . ASP A 1 1023 ? -24.536 -72.940 25.226 1.00 92.74 1191 ASP A N 1
ATOM 5683 C CA . ASP A 1 1023 ? -25.016 -74.106 25.962 1.00 99.09 1191 ASP A CA 1
ATOM 5684 C C . ASP A 1 1023 ? -24.870 -73.995 27.479 1.00 102.28 1191 ASP A C 1
ATOM 5685 O O . ASP A 1 1023 ? -24.869 -75.008 28.177 1.00 99.09 1191 ASP A O 1
ATOM 5690 N N . LEU A 1 1024 ? -24.757 -72.774 27.989 1.00 91.59 1192 LEU A N 1
ATOM 5691 C CA . LEU A 1 1024 ? -24.573 -72.571 29.423 1.00 80.65 1192 LEU A CA 1
ATOM 5692 C C . LEU A 1 1024 ? -25.809 -72.953 30.228 1.00 76.11 1192 LEU A C 1
ATOM 5693 O O . LEU A 1 1024 ? -26.937 -72.688 29.818 1.00 74.90 1192 LEU A O 1
ATOM 5698 N N . THR A 1 1025 ? -25.581 -73.582 31.375 1.00 76.59 1193 THR A N 1
ATOM 5699 C CA . THR A 1 1025 ? -26.651 -73.902 32.310 1.00 79.28 1193 THR A CA 1
ATOM 5700 C C . THR A 1 1025 ? -27.076 -72.622 33.024 1.00 83.80 1193 THR A C 1
ATOM 5701 O O . THR A 1 1025 ? -26.262 -71.714 33.193 1.00 89.94 1193 THR A O 1
ATOM 5705 N N . PRO A 1 1026 ? -28.359 -72.529 33.415 1.00 71.73 1194 PRO A N 1
ATOM 5706 C CA . PRO A 1 1026 ? -28.876 -71.371 34.152 1.00 65.82 1194 PRO A CA 1
ATOM 5707 C C . PRO A 1 1026 ? -28.006 -70.972 35.341 1.00 75.86 1194 PRO A C 1
ATOM 5708 O O . PRO A 1 1026 ? -27.874 -69.784 35.633 1.00 73.25 1194 PRO A O 1
ATOM 5712 N N . GLU A 1 1027 ? -27.418 -71.958 36.010 1.00 78.82 1195 GLU A N 1
ATOM 5713 C CA . GLU A 1 1027 ? -26.546 -71.696 37.146 1.00 71.75 1195 GLU A CA 1
ATOM 5714 C C . GLU A 1 1027 ? -25.280 -70.968 36.712 1.00 75.18 1195 GLU A C 1
ATOM 5715 O O . GLU A 1 1027 ? -24.831 -70.042 37.383 1.00 82.87 1195 GLU A O 1
ATOM 5721 N N . GLN A 1 1028 ? -24.709 -71.388 35.587 1.00 73.44 1196 GLN A N 1
ATOM 5722 C CA . GLN A 1 1028 ? -23.520 -70.738 35.048 1.00 81.72 1196 GLN A CA 1
ATOM 5723 C C . GLN A 1 1028 ? -23.809 -69.299 34.644 1.00 76.62 1196 GLN A C 1
ATOM 5724 O O . GLN A 1 1028 ? -22.943 -68.433 34.741 1.00 71.98 1196 GLN A O 1
ATOM 5730 N N . LEU A 1 1029 ? -25.033 -69.050 34.192 1.00 79.49 1197 LEU A N 1
ATOM 5731 C CA . LEU A 1 1029 ? -25.424 -67.725 33.729 1.00 77.32 1197 LEU A CA 1
ATOM 5732 C C . LEU A 1 1029 ? -25.541 -66.727 34.875 1.00 76.24 1197 LEU A C 1
ATOM 5733 O O . LEU A 1 1029 ? -25.014 -65.618 34.796 1.00 84.94 1197 LEU A O 1
ATOM 5738 N N . ARG A 1 1030 ? -26.231 -67.123 35.938 1.00 76.59 1198 ARG A N 1
ATOM 5739 C CA . ARG A 1 1030 ? -26.476 -66.223 37.059 1.00 96.82 1198 ARG A CA 1
ATOM 5740 C C . ARG A 1 1030 ? -25.264 -66.103 37.977 1.00 87.52 1198 ARG A C 1
ATOM 5741 O O . ARG A 1 1030 ? -25.219 -65.230 38.843 1.00 96.11 1198 ARG A O 1
ATOM 5749 N N . SER A 1 1031 ? -24.283 -66.978 37.787 1.00 74.55 1199 SER A N 1
ATOM 5750 C CA . SER A 1 1031 ? -23.084 -66.961 38.617 1.00 64.01 1199 SER A CA 1
ATOM 5751 C C . SER A 1 1031 ? -21.903 -66.335 37.888 1.00 69.50 1199 SER A C 1
ATOM 5752 O O . SER A 1 1031 ? -20.902 -65.984 38.512 1.00 89.45 1199 SER A O 1
ATOM 5755 N N . ARG A 1 1032 ? -22.030 -66.200 36.570 1.00 75.33 1200 ARG A N 1
ATOM 5756 C CA . ARG A 1 1032 ? -20.972 -65.644 35.728 1.00 73.05 1200 ARG A CA 1
ATOM 5757 C C . ARG A 1 1032 ? -19.663 -66.397 35.932 1.00 78.39 1200 ARG A C 1
ATOM 5758 O O . ARG A 1 1032 ? -18.637 -65.808 36.270 1.00 75.46 1200 ARG A O 1
ATOM 5766 N N . SER A 1 1033 ? -19.714 -67.707 35.720 1.00 84.11 1201 SER A N 1
ATOM 5767 C CA . SER A 1 1033 ? -18.581 -68.583 35.983 1.00 73.71 1201 SER A CA 1
ATOM 5768 C C . SER A 1 1033 ? -17.600 -68.639 34.817 1.00 81.36 1201 SER A C 1
ATOM 5769 O O . SER A 1 1033 ? -16.394 -68.771 35.018 1.00 73.71 1201 SER A O 1
ATOM 5772 N N . TRP A 1 1034 ? -18.125 -68.530 33.600 1.00 87.64 1202 TRP A N 1
ATOM 5773 C CA . TRP A 1 1034 ? -17.334 -68.761 32.394 1.00 86.26 1202 TRP A CA 1
ATOM 5774 C C . TRP A 1 1034 ? -16.260 -67.702 32.155 1.00 84.89 1202 TRP A C 1
ATOM 5775 O O . TRP A 1 1034 ? -15.398 -67.874 31.295 1.00 83.56 1202 TRP A O 1
ATOM 5786 N N . TRP A 1 1035 ? -16.311 -66.608 32.907 1.00 86.08 1203 TRP A N 1
ATOM 5787 C CA . TRP A 1 1035 ? -15.278 -65.585 32.806 1.00 86.53 1203 TRP A CA 1
ATOM 5788 C C . TRP A 1 1035 ? -14.875 -65.070 34.180 1.00 86.04 1203 TRP A C 1
ATOM 5789 O O . TRP A 1 1035 ? -15.670 -65.082 35.119 1.00 80.04 1203 TRP A O 1
ATOM 5800 N N . THR A 1 1036 ? -13.630 -64.622 34.287 1.00 88.69 1204 THR A N 1
ATOM 5801 C CA . THR A 1 1036 ? -13.123 -64.047 35.524 1.00 85.37 1204 THR A CA 1
ATOM 5802 C C . THR A 1 1036 ? -12.516 -62.678 35.255 1.00 88.36 1204 THR A C 1
ATOM 5803 O O . THR A 1 1036 ? -12.283 -62.307 34.106 1.00 88.34 1204 THR A O 1
ATOM 5807 N N . GLY A 1 1037 ? -12.260 -61.931 36.322 1.00 90.28 1205 GLY A N 1
ATOM 5808 C CA . GLY A 1 1037 ? -11.715 -60.594 36.194 1.00 85.91 1205 GLY A CA 1
ATOM 5809 C C . GLY A 1 1037 ? -12.610 -59.568 36.856 1.00 80.60 1205 GLY A C 1
ATOM 5810 O O . GLY A 1 1037 ? -13.566 -59.917 37.547 1.00 79.77 1205 GLY A O 1
ATOM 5811 N N . ALA A 1 1038 ? -12.302 -58.295 36.638 1.00 81.07 1206 ALA A N 1
ATOM 5812 C CA . ALA A 1 1038 ? -13.047 -57.213 37.264 1.00 84.36 1206 ALA A CA 1
ATOM 5813 C C . ALA A 1 1038 ? -14.199 -56.740 36.386 1.00 84.53 1206 ALA A C 1
ATOM 5814 O O . ALA A 1 1038 ? -14.238 -57.020 35.189 1.00 78.73 1206 ALA A O 1
ATOM 5816 N N . GLU A 1 1039 ? -15.140 -56.027 36.995 1.00 80.13 1207 GLU A N 1
ATOM 5817 C CA . GLU A 1 1039 ? -16.220 -55.396 36.253 1.00 66.12 1207 GLU A CA 1
ATOM 5818 C C . GLU A 1 1039 ? -15.747 -54.047 35.732 1.00 62.96 1207 GLU A C 1
ATOM 5819 O O . GLU A 1 1039 ? -14.844 -53.441 36.303 1.00 60.32 1207 GLU A O 1
ATOM 5825 N N . LEU A 1 1040 ? -16.351 -53.577 34.647 1.00 60.34 1208 LEU A N 1
ATOM 5826 C CA . LEU A 1 1040 ? -15.933 -52.316 34.050 1.00 61.14 1208 LEU A CA 1
ATOM 5827 C C . LEU A 1 1040 ? -16.996 -51.238 34.198 1.00 67.29 1208 LEU A C 1
ATOM 5828 O O . LEU A 1 1040 ? -18.152 -51.436 33.829 1.00 74.05 1208 LEU A O 1
ATOM 5833 N N . PHE A 1 1041 ? -16.593 -50.098 34.745 1.00 63.54 1209 PHE A N 1
ATOM 5834 C CA . PHE A 1 1041 ? -17.478 -48.949 34.866 1.00 64.47 1209 PHE A CA 1
ATOM 5835 C C . PHE A 1 1041 ? -17.064 -47.861 33.888 1.00 69.68 1209 PHE A C 1
ATOM 5836 O O . PHE A 1 1041 ? -16.031 -47.215 34.064 1.00 72.85 1209 PHE A O 1
ATOM 5844 N N . LEU A 1 1042 ? -17.871 -47.666 32.852 1.00 70.67 1210 LEU A N 1
ATOM 5845 C CA . LEU A 1 1042 ? -17.598 -46.635 31.862 1.00 59.01 1210 LEU A CA 1
ATOM 5846 C C . LEU A 1 1042 ? -18.255 -45.324 32.270 1.00 59.33 1210 LEU A C 1
ATOM 5847 O O . LEU A 1 1042 ? -19.465 -45.154 32.131 1.00 64.38 1210 LEU A O 1
ATOM 5852 N N . VAL A 1 1043 ? -17.448 -44.402 32.781 1.00 52.07 1211 VAL A N 1
ATOM 5853 C CA . VAL A 1 1043 ? -17.951 -43.115 33.238 1.00 62.89 1211 VAL A CA 1
ATOM 5854 C C . VAL A 1 1043 ? -17.835 -42.066 32.140 1.00 65.82 1211 VAL A C 1
ATOM 5855 O O . VAL A 1 1043 ? -16.734 -41.679 31.752 1.00 75.08 1211 VAL A O 1
ATOM 5859 N N . VAL A 1 1044 ? -18.980 -41.611 31.642 1.00 62.40 1212 VAL A N 1
ATOM 5860 C CA . VAL A 1 1044 ? -19.008 -40.640 30.556 1.00 64.94 1212 VAL A CA 1
ATOM 5861 C C . VAL A 1 1044 ? -19.659 -39.332 30.987 1.00 65.58 1212 VAL A C 1
ATOM 5862 O O . VAL A 1 1044 ? -20.841 -39.297 31.325 1.00 68.99 1212 VAL A O 1
ATOM 5866 N N . ASP A 1 1045 ? -18.879 -38.258 30.971 1.00 54.80 1213 ASP A N 1
ATOM 5867 C CA . ASP A 1 1045 ? -19.385 -36.937 31.316 1.00 63.92 1213 ASP A CA 1
ATOM 5868 C C . ASP A 1 1045 ? -19.548 -36.104 30.051 1.00 71.02 1213 ASP A C 1
ATOM 5869 O O . ASP A 1 1045 ? -18.777 -36.256 29.102 1.00 84.60 1213 ASP A O 1
ATOM 5874 N N . ASP A 1 1046 ? -20.551 -35.228 30.049 1.00 67.84 1214 ASP A N 1
ATOM 5875 C CA . ASP A 1 1046 ? -20.864 -34.388 28.896 1.00 65.44 1214 ASP A CA 1
ATOM 5876 C C . ASP A 1 1046 ? -21.081 -35.233 27.644 1.00 67.85 1214 ASP A C 1
ATOM 5877 O O . ASP A 1 1046 ? -20.322 -35.141 26.681 1.00 87.51 1214 ASP A O 1
ATOM 5882 N N . TYR A 1 1047 ? -22.125 -36.054 27.670 1.00 72.05 1215 TYR A N 1
ATOM 5883 C CA . TYR A 1 1047 ? -22.407 -36.985 26.584 1.00 69.60 1215 TYR A CA 1
ATOM 5884 C C . TYR A 1 1047 ? -22.836 -36.274 25.305 1.00 75.71 1215 TYR A C 1
ATOM 5885 O O . TYR A 1 1047 ? -22.685 -36.813 24.210 1.00 88.55 1215 TYR A O 1
ATOM 5894 N N . GLU A 1 1048 ? -23.368 -35.064 25.442 1.00 73.84 1216 GLU A N 1
ATOM 5895 C CA . GLU A 1 1048 ? -23.829 -34.311 24.283 1.00 70.01 1216 GLU A CA 1
ATOM 5896 C C . GLU A 1 1048 ? -22.657 -33.880 23.408 1.00 77.53 1216 GLU A C 1
ATOM 5897 O O . GLU A 1 1048 ? -22.822 -33.622 22.217 1.00 79.05 1216 GLU A O 1
ATOM 5903 N N . MET A 1 1049 ? -21.471 -33.814 24.005 1.00 80.59 1217 MET A N 1
ATOM 5904 C CA . MET A 1 1049 ? -20.271 -33.402 23.289 1.00 72.73 1217 MET A CA 1
ATOM 5905 C C . MET A 1 1049 ? -19.534 -34.599 22.699 1.00 81.38 1217 MET A C 1
ATOM 5906 O O . MET A 1 1049 ? -18.597 -34.437 21.919 1.00 99.89 1217 MET A O 1
ATOM 5911 N N . VAL A 1 1050 ? -19.960 -35.800 23.075 1.00 78.92 1218 VAL A N 1
ATOM 5912 C CA . VAL A 1 1050 ? -19.345 -37.020 22.566 1.00 84.97 1218 VAL A CA 1
ATOM 5913 C C . VAL A 1 1050 ? -20.298 -37.723 21.601 1.00 96.59 1218 VAL A C 1
ATOM 5914 O O . VAL A 1 1050 ? -19.926 -38.683 20.926 1.00 95.81 1218 VAL A O 1
ATOM 5918 N N . ALA A 1 1051 ? -21.530 -37.228 21.533 1.00 92.99 1219 ALA A N 1
ATOM 5919 C CA . ALA A 1 1051 ? -22.535 -37.795 20.642 1.00 93.61 1219 ALA A CA 1
ATOM 5920 C C . ALA A 1 1051 ? -22.611 -37.024 19.329 1.00 107.40 1219 ALA A C 1
ATOM 5921 O O . ALA A 1 1051 ? -23.682 -36.570 18.927 1.00 107.45 1219 ALA A O 1
ATOM 5923 N N . THR A 1 1052 ? -21.470 -36.882 18.664 1.00 113.03 1220 THR A N 1
ATOM 5924 C CA . THR A 1 1052 ? -21.411 -36.182 17.386 1.00 104.40 1220 THR A CA 1
ATOM 5925 C C . THR A 1 1052 ? -21.934 -37.061 16.256 1.00 112.95 1220 THR A C 1
ATOM 5926 O O . THR A 1 1052 ? -22.606 -38.063 16.498 1.00 113.44 1220 THR A O 1
ATOM 5930 N N . SER A 1 1053 ? -21.623 -36.676 15.022 1.00 117.06 1221 SER A N 1
ATOM 5931 C CA . SER A 1 1053 ? -21.996 -37.468 13.856 1.00 116.85 1221 SER A CA 1
ATOM 5932 C C . SER A 1 1053 ? -21.337 -38.840 13.921 1.00 124.02 1221 SER A C 1
ATOM 5933 O O . SER A 1 1053 ? -21.961 -39.856 13.618 1.00 121.22 1221 SER A O 1
ATOM 5936 N N . ASP A 1 1054 ? -20.071 -38.856 14.323 1.00 118.12 1222 ASP A N 1
ATOM 5937 C CA . ASP A 1 1054 ? -19.343 -40.101 14.520 1.00 118.01 1222 ASP A CA 1
ATOM 5938 C C . ASP A 1 1054 ? -19.120 -40.345 16.008 1.00 115.23 1222 ASP A C 1
ATOM 5939 O O . ASP A 1 1054 ? -18.050 -40.056 16.542 1.00 126.53 1222 ASP A O 1
ATOM 5944 N N . ASN A 1 1055 ? -20.142 -40.870 16.676 1.00 109.34 1223 ASN A N 1
ATOM 5945 C CA . ASN A 1 1055 ? -20.071 -41.117 18.110 1.00 110.28 1223 ASN A CA 1
ATOM 5946 C C . ASN A 1 1055 ? -19.238 -42.349 18.447 1.00 102.64 1223 ASN A C 1
ATOM 5947 O O . ASN A 1 1055 ? -19.527 -43.447 17.974 1.00 105.49 1223 ASN A O 1
ATOM 5952 N N . PRO A 1 1056 ? -18.196 -42.163 19.269 1.00 85.59 1224 PRO A N 1
ATOM 5953 C CA . PRO A 1 1056 ? -17.278 -43.234 19.672 1.00 85.71 1224 PRO A CA 1
ATOM 5954 C C . PRO A 1 1056 ? -17.954 -44.332 20.490 1.00 88.60 1224 PRO A C 1
ATOM 5955 O O . PRO A 1 1056 ? -17.481 -45.467 20.489 1.00 89.91 1224 PRO A O 1
ATOM 5959 N N . LEU A 1 1057 ? -19.042 -43.997 21.176 1.00 89.53 1225 LEU A N 1
ATOM 5960 C CA . LEU A 1 1057 ? -19.723 -44.950 22.049 1.00 87.48 1225 LEU A CA 1
ATOM 5961 C C . LEU A 1 1057 ? -20.651 -45.883 21.279 1.00 93.68 1225 LEU A C 1
ATOM 5962 O O . LEU A 1 1057 ? -21.141 -46.870 21.826 1.00 86.61 1225 LEU A O 1
ATOM 5967 N N . ARG A 1 1058 ? -20.886 -45.562 20.012 1.00 88.95 1226 ARG A N 1
ATOM 5968 C CA . ARG A 1 1058 ? -21.827 -46.304 19.172 1.00 87.32 1226 ARG A CA 1
ATOM 5969 C C . ARG A 1 1058 ? -21.617 -47.830 19.110 1.00 85.63 1226 ARG A C 1
ATOM 5970 O O . ARG A 1 1058 ? -22.594 -48.575 19.184 1.00 90.82 1226 ARG A O 1
ATOM 5978 N N . PRO A 1 1059 ? -20.362 -48.306 18.968 1.00 79.82 1227 PRO A N 1
ATOM 5979 C CA . PRO A 1 1059 ? -20.195 -49.763 18.863 1.00 92.04 1227 PRO A CA 1
ATOM 5980 C C . PRO A 1 1059 ? -20.693 -50.557 20.073 1.00 90.24 1227 PRO A C 1
ATOM 5981 O O . PRO A 1 1059 ? -21.060 -51.722 19.922 1.00 92.27 1227 PRO A O 1
ATOM 5985 N N . LEU A 1 1060 ? -20.711 -49.937 21.248 1.00 86.64 1228 LEU A N 1
ATOM 5986 C CA . LEU A 1 1060 ? -21.079 -50.637 22.476 1.00 86.23 1228 LEU A CA 1
ATOM 5987 C C . LEU A 1 1060 ? -22.590 -50.783 22.648 1.00 84.42 1228 LEU A C 1
ATOM 5988 O O . LEU A 1 1060 ? -23.052 -51.418 23.595 1.00 85.28 1228 LEU A O 1
ATOM 5993 N N . ALA A 1 1061 ? -23.351 -50.202 21.726 1.00 84.36 1229 ALA A N 1
ATOM 5994 C CA . ALA A 1 1061 ? -24.807 -50.168 21.834 1.00 84.35 1229 ALA A CA 1
ATOM 5995 C C . ALA A 1 1061 ? -25.434 -51.560 21.804 1.00 85.65 1229 ALA A C 1
ATOM 5996 O O . ALA A 1 1061 ? -26.502 -51.779 22.377 1.00 91.12 1229 ALA A O 1
ATOM 5998 N N . GLU A 1 1062 ? -24.768 -52.496 21.137 1.00 82.09 1230 GLU A N 1
ATOM 5999 C CA . GLU A 1 1062 ? -25.293 -53.848 20.984 1.00 91.98 1230 GLU A CA 1
ATOM 6000 C C . GLU A 1 1062 ? -24.943 -54.741 22.171 1.00 99.67 1230 GLU A C 1
ATOM 6001 O O . GLU A 1 1062 ? -25.431 -55.867 22.275 1.00 103.62 1230 GLU A O 1
ATOM 6007 N N . LEU A 1 1063 ? -24.106 -54.229 23.067 1.00 88.96 1231 LEU A N 1
ATOM 6008 C CA . LEU A 1 1063 ? -23.654 -55.001 24.220 1.00 85.35 1231 LEU A CA 1
ATOM 6009 C C . LEU A 1 1063 ? -24.439 -54.647 25.479 1.00 86.38 1231 LEU A C 1
ATOM 6010 O O . LEU A 1 1063 ? -24.527 -55.445 26.412 1.00 82.39 1231 LEU A O 1
ATOM 6015 N N . LEU A 1 1064 ? -25.009 -53.446 25.491 1.00 83.17 1232 LEU A N 1
ATOM 6016 C CA . LEU A 1 1064 ? -25.743 -52.935 26.649 1.00 73.89 1232 LEU A CA 1
ATOM 6017 C C . LEU A 1 1064 ? -26.874 -53.839 27.165 1.00 76.62 1232 LEU A C 1
ATOM 6018 O O . LEU A 1 1064 ? -27.097 -53.900 28.373 1.00 76.05 1232 LEU A O 1
ATOM 6023 N N . PRO A 1 1065 ? -27.609 -54.525 26.268 1.00 79.75 1233 PRO A N 1
ATOM 6024 C CA . PRO A 1 1065 ? -28.585 -55.462 26.837 1.00 83.30 1233 PRO A CA 1
ATOM 6025 C C . PRO A 1 1065 ? -27.923 -56.651 27.527 1.00 84.00 1233 PRO A C 1
ATOM 6026 O O . PRO A 1 1065 ? -28.447 -57.161 28.517 1.00 71.84 1233 PRO A O 1
ATOM 6030 N N . GLN A 1 1066 ? -26.779 -57.080 27.006 1.00 83.50 1234 GLN A N 1
ATOM 6031 C CA . GLN A 1 1066 ? -26.061 -58.220 27.563 1.00 83.61 1234 GLN A CA 1
ATOM 6032 C C . GLN A 1 1066 ? -25.091 -57.789 28.658 1.00 67.10 1234 GLN A C 1
ATOM 6033 O O . GLN A 1 1066 ? -24.244 -58.571 29.086 1.00 78.13 1234 GLN A O 1
ATOM 6039 N N . ALA A 1 1067 ? -25.225 -56.548 29.114 1.00 75.60 1235 ALA A N 1
ATOM 6040 C CA . ALA A 1 1067 ? -24.303 -55.979 30.092 1.00 69.03 1235 ALA A CA 1
ATOM 6041 C C . ALA A 1 1067 ? -24.407 -56.650 31.458 1.00 67.98 1235 ALA A C 1
ATOM 6042 O O . ALA A 1 1067 ? -23.529 -56.486 32.303 1.00 68.62 1235 ALA A O 1
ATOM 6044 N N . ARG A 1 1068 ? -25.480 -57.402 31.673 1.00 78.04 1236 ARG A N 1
ATOM 6045 C CA . ARG A 1 1068 ? -25.689 -58.073 32.949 1.00 76.32 1236 ARG A CA 1
ATOM 6046 C C . ARG A 1 1068 ? -24.934 -59.397 33.004 1.00 79.73 1236 ARG A C 1
ATOM 6047 O O . ARG A 1 1068 ? -24.373 -59.759 34.037 1.00 85.62 1236 ARG A O 1
ATOM 6055 N N . ASP A 1 1069 ? -24.918 -60.113 31.884 1.00 90.18 1237 ASP A N 1
ATOM 6056 C CA . ASP A 1 1069 ? -24.202 -61.381 31.795 1.00 82.22 1237 ASP A CA 1
ATOM 6057 C C . ASP A 1 1069 ? -22.696 -61.153 31.753 1.00 75.54 1237 ASP A C 1
ATOM 6058 O O . ASP A 1 1069 ? -21.912 -62.069 31.993 1.00 76.65 1237 ASP A O 1
ATOM 6063 N N . ILE A 1 1070 ? -22.298 -59.926 31.439 1.00 64.86 1238 ILE A N 1
ATOM 6064 C CA . ILE A 1 1070 ? -20.894 -59.544 31.476 1.00 69.17 1238 ILE A CA 1
ATOM 6065 C C . ILE A 1 1070 ? -20.692 -58.501 32.571 1.00 80.55 1238 ILE A C 1
ATOM 6066 O O . ILE A 1 1070 ? -21.593 -58.260 33.372 1.00 93.22 1238 ILE A O 1
ATOM 6071 N N . GLY A 1 1071 ? -19.515 -57.886 32.615 1.00 50.74 1239 GLY A N 1
ATOM 6072 C CA . GLY A 1 1071 ? -19.210 -56.931 33.665 1.00 63.86 1239 GLY A CA 1
ATOM 6073 C C . GLY A 1 1071 ? -19.201 -55.489 33.198 1.00 74.16 1239 GLY A C 1
ATOM 6074 O O . GLY A 1 1071 ? -18.301 -54.724 33.542 1.00 68.21 1239 GLY A O 1
ATOM 6075 N N . LEU A 1 1072 ? -20.212 -55.113 32.424 1.00 76.32 1240 LEU A N 1
ATOM 6076 C CA . LEU A 1 1072 ? -20.267 -53.778 31.839 1.00 73.25 1240 LEU A CA 1
ATOM 6077 C C . LEU A 1 1072 ? -21.227 -52.860 32.589 1.00 73.68 1240 LEU A C 1
ATOM 6078 O O . LEU A 1 1072 ? -22.310 -53.277 32.996 1.00 73.00 1240 LEU A O 1
ATOM 6083 N N . HIS A 1 1073 ? -20.817 -51.609 32.768 1.00 65.00 1241 HIS A N 1
ATOM 6084 C CA . HIS A 1 1073 ? -21.652 -50.608 33.422 1.00 64.75 1241 HIS A CA 1
ATOM 6085 C C . HIS A 1 1073 ? -21.508 -49.252 32.739 1.00 75.19 1241 HIS A C 1
ATOM 6086 O O . HIS A 1 1073 ? -20.396 -48.795 32.478 1.00 71.84 1241 HIS A O 1
ATOM 6093 N N . LEU A 1 1074 ? -22.637 -48.613 32.451 1.00 73.71 1242 LEU A N 1
ATOM 6094 C CA . LEU A 1 1074 ? -22.629 -47.301 31.816 1.00 57.44 1242 LEU A CA 1
ATOM 6095 C C . LEU A 1 1074 ? -23.145 -46.222 32.757 1.00 57.86 1242 LEU A C 1
ATOM 6096 O O . LEU A 1 1074 ? -24.277 -46.288 33.236 1.00 67.88 1242 LEU A O 1
ATOM 6101 N N . ILE A 1 1075 ? -22.303 -45.229 33.019 1.00 47.96 1243 ILE A N 1
ATOM 6102 C CA . ILE A 1 1075 ? -22.682 -44.094 33.848 1.00 47.18 1243 ILE A CA 1
ATOM 6103 C C . ILE A 1 1075 ? -22.533 -42.816 33.034 1.00 54.13 1243 ILE A C 1
ATOM 6104 O O . ILE A 1 1075 ? -21.421 -42.354 32.783 1.00 68.65 1243 ILE A O 1
ATOM 6109 N N . ILE A 1 1076 ? -23.663 -42.249 32.623 1.00 51.19 1244 ILE A N 1
ATOM 6110 C CA . ILE A 1 1076 ? -23.666 -41.180 31.633 1.00 54.15 1244 ILE A CA 1
ATOM 6111 C C . ILE A 1 1076 ? -24.335 -39.902 32.132 1.00 64.21 1244 ILE A C 1
ATOM 6112 O O . ILE A 1 1076 ? -25.392 -39.947 32.758 1.00 59.38 1244 ILE A O 1
ATOM 6117 N N . ALA A 1 1077 ? -23.704 -38.765 31.853 1.00 65.57 1245 ALA A N 1
ATOM 6118 C CA . ALA A 1 1077 ? -24.300 -37.462 32.118 1.00 53.03 1245 ALA A CA 1
ATOM 6119 C C . ALA A 1 1077 ? -24.426 -36.669 30.823 1.00 68.01 1245 ALA A C 1
ATOM 6120 O O . ALA A 1 1077 ? -23.483 -36.601 30.036 1.00 82.25 1245 ALA A O 1
ATOM 6122 N N . ARG A 1 1078 ? -25.590 -36.066 30.605 1.00 70.79 1246 ARG A N 1
ATOM 6123 C CA . ARG A 1 1078 ? -25.820 -35.288 29.396 1.00 70.34 1246 ARG A CA 1
ATOM 6124 C C . ARG A 1 1078 ? -26.477 -33.951 29.713 1.00 71.70 1246 ARG A C 1
ATOM 6125 O O . ARG A 1 1078 ? -27.278 -33.849 30.641 1.00 69.42 1246 ARG A O 1
ATOM 6133 N N . SER A 1 1079 ? -26.135 -32.927 28.936 1.00 73.74 1247 SER A N 1
ATOM 6134 C CA . SER A 1 1079 ? -26.737 -31.611 29.096 1.00 73.30 1247 SER A CA 1
ATOM 6135 C C . SER A 1 1079 ? -28.225 -31.649 28.778 1.00 76.45 1247 SER A C 1
ATOM 6136 O O . SER A 1 1079 ? -28.742 -32.652 28.288 1.00 67.66 1247 SER A O 1
ATOM 6139 N N . MET A 1 1080 ? -28.909 -30.545 29.051 1.00 76.81 1248 MET A N 1
ATOM 6140 C CA . MET A 1 1080 ? -30.354 -30.487 28.889 1.00 72.41 1248 MET A CA 1
ATOM 6141 C C . MET A 1 1080 ? -30.765 -30.208 27.447 1.00 87.94 1248 MET A C 1
ATOM 6142 O O . MET A 1 1080 ? -31.792 -30.699 26.980 1.00 87.48 1248 MET A O 1
ATOM 6147 N N . GLY A 1 1081 ? -29.956 -29.420 26.747 1.00 94.80 1249 GLY A N 1
ATOM 6148 C CA . GLY A 1 1081 ? -30.268 -29.006 25.390 1.00 86.04 1249 GLY A CA 1
ATOM 6149 C C . GLY A 1 1081 ? -30.408 -30.145 24.400 1.00 67.63 1249 GLY A C 1
ATOM 6150 O O . GLY A 1 1081 ? -29.472 -30.911 24.180 1.00 73.18 1249 GLY A O 1
ATOM 6151 N N . GLY A 1 1082 ? -31.590 -30.254 23.801 1.00 79.48 1250 GLY A N 1
ATOM 6152 C CA . GLY A 1 1082 ? -31.847 -31.263 22.790 1.00 94.58 1250 GLY A CA 1
ATOM 6153 C C . GLY A 1 1082 ? -31.824 -32.679 23.329 1.00 81.25 1250 GLY A C 1
ATOM 6154 O O . GLY A 1 1082 ? -31.659 -33.636 22.572 1.00 89.27 1250 GLY A O 1
ATOM 6155 N N . ALA A 1 1083 ? -31.989 -32.814 24.640 1.00 73.46 1251 ALA A N 1
ATOM 6156 C CA . ALA A 1 1083 ? -31.984 -34.122 25.279 1.00 73.51 1251 ALA A CA 1
ATOM 6157 C C . ALA A 1 1083 ? -33.185 -34.951 24.843 1.00 81.26 1251 ALA A C 1
ATOM 6158 O O . ALA A 1 1083 ? -33.071 -36.158 24.641 1.00 78.61 1251 ALA A O 1
ATOM 6160 N N . GLY A 1 1084 ? -34.330 -34.293 24.694 1.00 77.52 1252 GLY A N 1
ATOM 6161 C CA . GLY A 1 1084 ? -35.563 -34.961 24.315 1.00 66.15 1252 GLY A CA 1
ATOM 6162 C C . GLY A 1 1084 ? -35.467 -35.714 23.003 1.00 79.99 1252 GLY A C 1
ATOM 6163 O O . GLY A 1 1084 ? -36.032 -36.797 22.856 1.00 68.28 1252 GLY A O 1
ATOM 6164 N N . ARG A 1 1085 ? -34.746 -35.138 22.048 1.00 84.18 1253 ARG A N 1
ATOM 6165 C CA . ARG A 1 1085 ? -34.565 -35.763 20.745 1.00 83.93 1253 ARG A CA 1
ATOM 6166 C C . ARG A 1 1085 ? -33.429 -36.778 20.796 1.00 78.23 1253 ARG A C 1
ATOM 6167 O O . ARG A 1 1085 ? -33.302 -37.630 19.918 1.00 78.67 1253 ARG A O 1
ATOM 6175 N N . ALA A 1 1086 ? -32.609 -36.685 21.839 1.00 81.09 1254 ALA A N 1
ATOM 6176 C CA . ALA A 1 1086 ? -31.498 -37.612 22.028 1.00 80.06 1254 ALA A CA 1
ATOM 6177 C C . ALA A 1 1086 ? -31.976 -38.922 22.643 1.00 74.85 1254 ALA A C 1
ATOM 6178 O O . ALA A 1 1086 ? -31.205 -39.870 22.783 1.00 68.10 1254 ALA A O 1
ATOM 6180 N N . LEU A 1 1087 ? -33.255 -38.969 23.003 1.00 76.68 1255 LEU A N 1
ATOM 6181 C CA . LEU A 1 1087 ? -33.863 -40.170 23.568 1.00 64.20 1255 LEU A CA 1
ATOM 6182 C C . LEU A 1 1087 ? -33.962 -41.296 22.545 1.00 69.63 1255 LEU A C 1
ATOM 6183 O O . LEU A 1 1087 ? -34.295 -42.428 22.890 1.00 62.87 1255 LEU A O 1
ATOM 6188 N N . TYR A 1 1088 ? -33.675 -40.978 21.286 1.00 72.45 1256 TYR A N 1
ATOM 6189 C CA . TYR A 1 1088 ? -33.817 -41.941 20.202 1.00 73.08 1256 TYR A CA 1
ATOM 6190 C C . TYR A 1 1088 ? -32.463 -42.437 19.703 1.00 73.06 1256 TYR A C 1
ATOM 6191 O O . TYR A 1 1088 ? -32.392 -43.266 18.798 1.00 74.27 1256 TYR A O 1
ATOM 6200 N N . GLU A 1 1089 ? -31.391 -41.924 20.300 1.00 68.69 1257 GLU A N 1
ATOM 6201 C CA . GLU A 1 1089 ? -30.045 -42.383 19.982 1.00 72.94 1257 GLU A CA 1
ATOM 6202 C C . GLU A 1 1089 ? -29.848 -43.807 20.489 1.00 86.43 1257 GLU A C 1
ATOM 6203 O O . GLU A 1 1089 ? -30.278 -44.130 21.594 1.00 87.44 1257 GLU A O 1
ATOM 6209 N N . PRO A 1 1090 ? -29.190 -44.658 19.683 1.00 79.72 1258 PRO A N 1
ATOM 6210 C CA . PRO A 1 1090 ? -29.006 -46.090 19.953 1.00 77.70 1258 PRO A CA 1
ATOM 6211 C C . PRO A 1 1090 ? -28.553 -46.401 21.379 1.00 78.72 1258 PRO A C 1
ATOM 6212 O O . PRO A 1 1090 ? -29.092 -47.313 22.004 1.00 81.64 1258 PRO A O 1
ATOM 6216 N N . ILE A 1 1091 ? -27.579 -45.648 21.881 1.00 81.23 1259 ILE A N 1
ATOM 6217 C CA . ILE A 1 1091 ? -27.080 -45.846 23.237 1.00 80.56 1259 ILE A CA 1
ATOM 6218 C C . ILE A 1 1091 ? -28.153 -45.541 24.279 1.00 71.58 1259 ILE A C 1
ATOM 6219 O O . ILE A 1 1091 ? -28.537 -46.409 25.060 1.00 72.71 1259 ILE A O 1
ATOM 6224 N N . ILE A 1 1092 ? -28.636 -44.304 24.275 1.00 63.75 1260 ILE A N 1
ATOM 6225 C CA . ILE A 1 1092 ? -29.590 -43.844 25.275 1.00 51.67 1260 ILE A CA 1
ATOM 6226 C C . ILE A 1 1092 ? -30.940 -44.549 25.164 1.00 53.52 1260 ILE A C 1
ATOM 6227 O O . ILE A 1 1092 ? -31.551 -44.887 26.176 1.00 54.10 1260 ILE A O 1
ATOM 6232 N N . GLN A 1 1093 ? -31.396 -44.788 23.938 1.00 70.16 1261 GLN A N 1
ATOM 6233 C CA . GLN A 1 1093 ? -32.718 -45.374 23.728 1.00 77.66 1261 GLN A CA 1
ATOM 6234 C C . GLN A 1 1093 ? -32.803 -46.786 24.297 1.00 82.53 1261 GLN A C 1
ATOM 6235 O O . GLN A 1 1093 ? -33.883 -47.247 24.662 1.00 82.32 1261 GLN A O 1
ATOM 6241 N N . ARG A 1 1094 ? -31.665 -47.468 24.378 1.00 74.86 1262 ARG A N 1
ATOM 6242 C CA . ARG A 1 1094 ? -31.635 -48.826 24.904 1.00 76.10 1262 ARG A CA 1
ATOM 6243 C C . ARG A 1 1094 ? -31.419 -48.823 26.412 1.00 65.89 1262 ARG A C 1
ATOM 6244 O O . ARG A 1 1094 ? -31.916 -49.699 27.116 1.00 68.10 1262 ARG A O 1
ATOM 6252 N N . ILE A 1 1095 ? -30.677 -47.834 26.900 1.00 61.45 1263 ILE A N 1
ATOM 6253 C CA . ILE A 1 1095 ? -30.495 -47.654 28.335 1.00 50.79 1263 ILE A CA 1
ATOM 6254 C C . ILE A 1 1095 ? -31.837 -47.386 29.001 1.00 56.50 1263 ILE A C 1
ATOM 6255 O O . ILE A 1 1095 ? -32.172 -47.995 30.015 1.00 58.71 1263 ILE A O 1
ATOM 6260 N N . LYS A 1 1096 ? -32.609 -46.478 28.413 1.00 54.45 1264 LYS A N 1
ATOM 6261 C CA . LYS A 1 1096 ? -33.936 -46.160 28.920 1.00 69.08 1264 LYS A CA 1
ATOM 6262 C C . LYS A 1 1096 ? -34.882 -47.344 28.761 1.00 66.84 1264 LYS A C 1
ATOM 6263 O O . LYS A 1 1096 ? -35.755 -47.570 29.598 1.00 76.09 1264 LYS A O 1
ATOM 6269 N N . GLU A 1 1097 ? -34.698 -48.103 27.687 1.00 66.20 1265 GLU A N 1
ATOM 6270 C CA . GLU A 1 1097 ? -35.580 -49.223 27.387 1.00 77.96 1265 GLU A CA 1
ATOM 6271 C C . GLU A 1 1097 ? -35.450 -50.333 28.422 1.00 67.69 1265 GLU A C 1
ATOM 6272 O O . GLU A 1 1097 ? -36.437 -50.971 28.782 1.00 61.23 1265 GLU A O 1
ATOM 6278 N N . MET A 1 1098 ? -34.232 -50.556 28.905 1.00 67.20 1266 MET A N 1
ATOM 6279 C CA . MET A 1 1098 ? -33.991 -51.613 29.881 1.00 68.84 1266 MET A CA 1
ATOM 6280 C C . MET A 1 1098 ? -34.211 -51.119 31.308 1.00 66.13 1266 MET A C 1
ATOM 6281 O O . MET A 1 1098 ? -33.739 -51.732 32.265 1.00 80.30 1266 MET A O 1
ATOM 6286 N N . ALA A 1 1099 ? -34.929 -50.006 31.430 1.00 63.25 1267 ALA A N 1
ATOM 6287 C CA . ALA A 1 1099 ? -35.378 -49.474 32.715 1.00 50.22 1267 ALA A CA 1
ATOM 6288 C C . ALA A 1 1099 ? -34.239 -49.218 33.695 1.00 56.06 1267 ALA A C 1
ATOM 6289 O O . ALA A 1 1099 ? -34.321 -49.596 34.862 1.00 66.55 1267 ALA A O 1
ATOM 6291 N N . SER A 1 1100 ? -33.181 -48.573 33.220 1.00 51.82 1268 SER A N 1
ATOM 6292 C CA . SER A 1 1100 ? -32.069 -48.207 34.084 1.00 50.65 1268 SER A CA 1
ATOM 6293 C C . SER A 1 1100 ? -32.466 -47.057 34.997 1.00 42.45 1268 SER A C 1
ATOM 6294 O O . SER A 1 1100 ? -33.272 -46.213 34.613 1.00 43.65 1268 SER A O 1
ATOM 6297 N N . PRO A 1 1101 ? -31.913 -47.031 36.220 1.00 49.50 1269 PRO A N 1
ATOM 6298 C CA . PRO A 1 1101 ? -32.147 -45.921 37.146 1.00 39.88 1269 PRO A CA 1
ATOM 6299 C C . PRO A 1 1101 ? -31.669 -44.607 36.549 1.00 47.82 1269 PRO A C 1
ATOM 6300 O O . PRO A 1 1101 ? -30.631 -44.579 35.893 1.00 52.41 1269 PRO A O 1
ATOM 6304 N N . GLY A 1 1102 ? -32.420 -43.535 36.768 1.00 54.32 1270 GLY A N 1
ATOM 6305 C CA . GLY A 1 1102 ? -32.084 -42.262 36.166 1.00 51.11 1270 GLY A CA 1
ATOM 6306 C C . GLY A 1 1102 ? -32.353 -41.066 37.052 1.00 52.10 1270 GLY A C 1
ATOM 6307 O O . GLY A 1 1102 ? -33.034 -41.171 38.069 1.00 54.46 1270 GLY A O 1
ATOM 6308 N N . LEU A 1 1103 ? -31.809 -39.921 36.657 1.00 47.97 1271 LEU A N 1
ATOM 6309 C CA . LEU A 1 1103 ? -32.023 -38.681 37.387 1.00 44.63 1271 LEU A CA 1
ATOM 6310 C C . LEU A 1 1103 ? -32.263 -37.523 36.427 1.00 58.30 1271 LEU A C 1
ATOM 6311 O O . LEU A 1 1103 ? -31.479 -37.292 35.510 1.00 65.07 1271 LEU A O 1
ATOM 6316 N N . VAL A 1 1104 ? -33.356 -36.801 36.641 1.00 54.86 1272 VAL A N 1
ATOM 6317 C CA . VAL A 1 1104 ? -33.662 -35.626 35.840 1.00 49.92 1272 VAL A CA 1
ATOM 6318 C C . VAL A 1 1104 ? -33.554 -34.373 36.697 1.00 59.49 1272 VAL A C 1
ATOM 6319 O O . VAL A 1 1104 ? -34.384 -34.138 37.573 1.00 61.97 1272 VAL A O 1
ATOM 6323 N N . MET A 1 1105 ? -32.525 -33.573 36.445 1.00 51.14 1273 MET A N 1
ATOM 6324 C CA . MET A 1 1105 ? -32.273 -32.384 37.247 1.00 61.93 1273 MET A CA 1
ATOM 6325 C C . MET A 1 1105 ? -32.948 -31.149 36.664 1.00 69.74 1273 MET A C 1
ATOM 6326 O O . MET A 1 1105 ? -34.024 -31.237 36.075 1.00 67.21 1273 MET A O 1
ATOM 6331 N N . SER A 1 1106 ? -32.311 -29.997 36.842 1.00 68.75 1274 SER A N 1
ATOM 6332 C CA . SER A 1 1106 ? -32.855 -28.735 36.360 1.00 65.14 1274 SER A CA 1
ATOM 6333 C C . SER A 1 1106 ? -32.882 -28.688 34.838 1.00 77.04 1274 SER A C 1
ATOM 6334 O O . SER A 1 1106 ? -31.941 -29.124 34.177 1.00 79.80 1274 SER A O 1
ATOM 6337 N N . GLY A 1 1107 ? -33.968 -28.157 34.288 1.00 83.17 1275 GLY A N 1
ATOM 6338 C CA . GLY A 1 1107 ? -34.107 -28.033 32.850 1.00 79.87 1275 GLY A CA 1
ATOM 6339 C C . GLY A 1 1107 ? -35.339 -27.247 32.455 1.00 81.77 1275 GLY A C 1
ATOM 6340 O O . GLY A 1 1107 ? -35.814 -26.400 33.210 1.00 97.98 1275 GLY A O 1
ATOM 6341 N N . ASN A 1 1108 ? -35.852 -27.520 31.262 1.00 84.60 1276 ASN A N 1
ATOM 6342 C CA . ASN A 1 1108 ? -37.088 -26.899 30.811 1.00 91.60 1276 ASN A CA 1
ATOM 6343 C C . ASN A 1 1108 ? -38.017 -27.919 30.166 1.00 93.73 1276 ASN A C 1
ATOM 6344 O O . ASN A 1 1108 ? -37.604 -29.022 29.811 1.00 97.19 1276 ASN A O 1
ATOM 6349 N N . LYS A 1 1109 ? -39.275 -27.527 30.014 1.00 79.56 1277 LYS A N 1
ATOM 6350 C CA . LYS A 1 1109 ? -40.348 -28.430 29.620 1.00 83.92 1277 LYS A CA 1
ATOM 6351 C C . LYS A 1 1109 ? -40.397 -28.595 28.108 1.00 86.11 1277 LYS A C 1
ATOM 6352 O O . LYS A 1 1109 ? -41.127 -29.441 27.588 1.00 84.09 1277 LYS A O 1
ATOM 6358 N N . ASP A 1 1110 ? -39.608 -27.783 27.411 1.00 97.27 1278 ASP A N 1
ATOM 6359 C CA . ASP A 1 1110 ? -39.525 -27.838 25.958 1.00 92.17 1278 ASP A CA 1
ATOM 6360 C C . ASP A 1 1110 ? -39.007 -29.191 25.484 1.00 80.16 1278 ASP A C 1
ATOM 6361 O O . ASP A 1 1110 ? -39.306 -29.628 24.373 1.00 87.26 1278 ASP A O 1
ATOM 6366 N N . GLU A 1 1111 ? -38.225 -29.848 26.333 1.00 81.84 1279 GLU A N 1
ATOM 6367 C CA . GLU A 1 1111 ? -37.627 -31.130 25.990 1.00 74.02 1279 GLU A CA 1
ATOM 6368 C C . GLU A 1 1111 ? -38.582 -32.285 26.266 1.00 76.29 1279 GLU A C 1
ATOM 6369 O O . GLU A 1 1111 ? -38.297 -33.431 25.920 1.00 68.94 1279 GLU A O 1
ATOM 6375 N N . GLY A 1 1112 ? -39.713 -31.980 26.893 1.00 82.56 1280 GLY A N 1
ATOM 6376 C CA . GLY A 1 1112 ? -40.715 -32.988 27.192 1.00 81.34 1280 GLY A CA 1
ATOM 6377 C C . GLY A 1 1112 ? -40.247 -34.002 28.218 1.00 76.88 1280 GLY A C 1
ATOM 6378 O O . GLY A 1 1112 ? -39.191 -33.837 28.824 1.00 80.39 1280 GLY A O 1
ATOM 6379 N N . ILE A 1 1113 ? -41.037 -35.054 28.410 1.00 66.32 1281 ILE A N 1
ATOM 6380 C CA . ILE A 1 1113 ? -40.696 -36.102 29.364 1.00 64.89 1281 ILE A CA 1
ATOM 6381 C C . ILE A 1 1113 ? -39.437 -36.847 28.944 1.00 69.25 1281 ILE A C 1
ATOM 6382 O O . ILE A 1 1113 ? -39.387 -37.451 27.874 1.00 58.93 1281 ILE A O 1
ATOM 6387 N N . LEU A 1 1114 ? -38.417 -36.793 29.794 1.00 67.74 1282 LEU A N 1
ATOM 6388 C CA . LEU A 1 1114 ? -37.185 -37.530 29.559 1.00 59.56 1282 LEU A CA 1
ATOM 6389 C C . LEU A 1 1114 ? -37.246 -38.878 30.259 1.00 66.06 1282 LEU A C 1
ATOM 6390 O O . LEU A 1 1114 ? -37.154 -39.926 29.624 1.00 61.83 1282 LEU A O 1
ATOM 6395 N N . LEU A 1 1115 ? -37.409 -38.837 31.576 1.00 67.94 1283 LEU A N 1
ATOM 6396 C CA . LEU A 1 1115 ? -37.514 -40.046 32.380 1.00 55.57 1283 LEU A CA 1
ATOM 6397 C C . LEU A 1 1115 ? -38.656 -39.930 33.378 1.00 66.32 1283 LEU A C 1
ATOM 6398 O O . LEU A 1 1115 ? -38.946 -38.845 33.880 1.00 71.78 1283 LEU A O 1
ATOM 6403 N N . GLY A 1 1116 ? -39.307 -41.053 33.658 1.00 62.41 1284 GLY A N 1
ATOM 6404 C CA . GLY A 1 1116 ? -40.393 -41.080 34.617 1.00 84.90 1284 GLY A CA 1
ATOM 6405 C C . GLY A 1 1116 ? -41.639 -40.375 34.123 1.00 88.89 1284 GLY A C 1
ATOM 6406 O O . GLY A 1 1116 ? -41.898 -40.319 32.922 1.00 75.80 1284 GLY A O 1
ATOM 6407 N N . ASN A 1 1117 ? -42.410 -39.829 35.058 1.00 92.67 1285 ASN A N 1
ATOM 6408 C CA . ASN A 1 1117 ? -43.688 -39.210 34.733 1.00 94.67 1285 ASN A CA 1
ATOM 6409 C C . ASN A 1 1117 ? -43.720 -37.711 35.013 1.00 83.93 1285 ASN A C 1
ATOM 6410 O O . ASN A 1 1117 ? -44.793 -37.120 35.131 1.00 81.37 1285 ASN A O 1
ATOM 6415 N N . VAL A 1 1118 ? -42.546 -37.100 35.122 1.00 86.62 1286 VAL A N 1
ATOM 6416 C CA . VAL A 1 1118 ? -42.46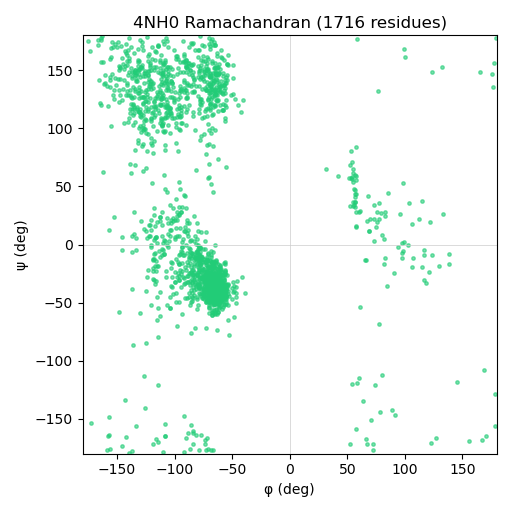0 -35.673 35.406 1.00 90.82 1286 VAL A CA 1
ATOM 6417 C C . VAL A 1 1118 ? -41.643 -34.941 34.347 1.00 83.28 1286 VAL A C 1
ATOM 6418 O O . VAL A 1 1118 ? -40.514 -35.327 34.044 1.00 70.27 1286 VAL A O 1
ATOM 6422 N N . LYS A 1 1119 ? -42.222 -33.886 33.782 1.00 87.07 1287 LYS A N 1
ATOM 6423 C CA . LYS A 1 1119 ? -41.512 -33.061 32.814 1.00 79.29 1287 LYS A CA 1
ATOM 6424 C C . LYS A 1 1119 ? -40.563 -32.111 33.533 1.00 67.16 1287 LYS A C 1
ATOM 6425 O O . LYS A 1 1119 ? -40.929 -31.510 34.541 1.00 57.62 1287 LYS A O 1
ATOM 6431 N N . PRO A 1 1120 ? -39.338 -31.975 33.009 1.00 57.60 1288 PRO A N 1
ATOM 6432 C CA . PRO A 1 1120 ? -38.274 -31.149 33.587 1.00 59.11 1288 PRO A CA 1
ATOM 6433 C C . PRO A 1 1120 ? -38.679 -29.697 33.816 1.00 64.89 1288 PRO A C 1
ATOM 6434 O O . PRO A 1 1120 ? -39.586 -29.197 33.156 1.00 70.27 1288 PRO A O 1
ATOM 6438 N N . HIS A 1 1121 ? -38.002 -29.040 34.753 1.00 68.01 1289 HIS A N 1
ATOM 6439 C CA . HIS A 1 1121 ? -38.218 -27.625 35.031 1.00 78.85 1289 HIS A CA 1
ATOM 6440 C C . HIS A 1 1121 ? -37.062 -27.069 35.855 1.00 84.64 1289 HIS A C 1
ATOM 6441 O O . HIS A 1 1121 ? -36.141 -27.801 36.216 1.00 85.05 1289 HIS A O 1
ATOM 6448 N N . LYS A 1 1122 ? -37.110 -25.772 36.143 1.00 81.92 1290 LYS A N 1
ATOM 6449 C CA . LYS A 1 1122 ? -36.028 -25.104 36.858 1.00 68.24 1290 LYS A CA 1
ATOM 6450 C C . LYS A 1 1122 ? -35.902 -25.601 38.294 1.00 70.32 1290 LYS A C 1
ATOM 6451 O O . LYS A 1 1122 ? -36.782 -25.371 39.122 1.00 76.21 1290 LYS A O 1
ATOM 6457 N N . LEU A 1 1123 ? -34.799 -26.286 38.576 1.00 72.89 1291 LEU A N 1
ATOM 6458 C CA . LEU A 1 1123 ? -34.526 -26.800 39.912 1.00 57.01 1291 LEU A CA 1
ATOM 6459 C C . LEU A 1 1123 ? -33.228 -26.226 40.463 1.00 55.62 1291 LEU A C 1
ATOM 6460 O O . LEU A 1 1123 ? -32.317 -25.906 39.702 1.00 59.81 1291 LEU A O 1
ATOM 6465 N N . PRO A 1 1124 ? -33.140 -26.090 41.794 1.00 63.81 1292 PRO A N 1
ATOM 6466 C CA . PRO A 1 1124 ? -31.894 -25.656 42.431 1.00 56.77 1292 PRO A CA 1
ATOM 6467 C C . PRO A 1 1124 ? -30.769 -26.657 42.199 1.00 62.12 1292 PRO A C 1
ATOM 6468 O O . PRO A 1 1124 ? -31.034 -27.791 41.801 1.00 63.74 1292 PRO A O 1
ATOM 6472 N N . GLN A 1 1125 ? -29.532 -26.238 42.443 1.00 58.94 1293 GLN A N 1
ATOM 6473 C CA . GLN A 1 1125 ? -28.372 -27.081 42.185 1.00 62.04 1293 GLN A CA 1
ATOM 6474 C C . GLN A 1 1125 ? -28.389 -28.356 43.021 1.00 62.30 1293 GLN A C 1
ATOM 6475 O O . GLN A 1 1125 ? -28.652 -28.322 44.221 1.00 68.17 1293 GLN A O 1
ATOM 6481 N N . GLY A 1 1126 ? -28.112 -29.482 42.372 1.00 66.00 1294 GLY A N 1
ATOM 6482 C CA . GLY A 1 1126 ? -28.031 -30.756 43.058 1.00 52.75 1294 GLY A CA 1
ATOM 6483 C C . GLY A 1 1126 ? -29.345 -31.508 43.109 1.00 52.29 1294 GLY A C 1
ATOM 6484 O O . GLY A 1 1126 ? -29.362 -32.731 43.227 1.00 54.96 1294 GLY A O 1
ATOM 6485 N N . ARG A 1 1127 ? -30.451 -30.778 43.019 1.00 57.25 1295 ARG A N 1
ATOM 6486 C CA . ARG A 1 1127 ? -31.771 -31.384 43.123 1.00 50.36 1295 ARG A CA 1
ATOM 6487 C C . ARG A 1 1127 ? -32.232 -31.948 41.784 1.00 53.53 1295 ARG A C 1
ATOM 6488 O O . ARG A 1 1127 ? -31.941 -31.384 40.730 1.00 66.77 1295 ARG A O 1
ATOM 6496 N N . GLY A 1 1128 ? -32.948 -33.066 41.835 1.00 57.56 1296 GLY A N 1
ATOM 6497 C CA . GLY A 1 1128 ? -33.471 -33.700 40.640 1.00 50.25 1296 GLY A CA 1
ATOM 6498 C C . GLY A 1 1128 ? -34.518 -34.749 40.959 1.00 51.85 1296 GLY A C 1
ATOM 6499 O O . GLY A 1 1128 ? -34.789 -35.029 42.124 1.00 48.55 1296 GLY A O 1
ATOM 6500 N N . TYR A 1 1129 ? -35.108 -35.332 39.921 1.00 48.08 1297 TYR A N 1
ATOM 6501 C CA . TYR A 1 1129 ? -36.117 -36.370 40.099 1.00 43.98 1297 TYR A CA 1
ATOM 6502 C C . TYR A 1 1129 ? -35.536 -37.752 39.839 1.00 51.08 1297 TYR A C 1
ATOM 6503 O O . TYR A 1 1129 ? -35.242 -38.108 38.700 1.00 52.28 1297 TYR A O 1
ATOM 6512 N N . PHE A 1 1130 ? -35.370 -38.527 40.905 1.00 54.05 1298 PHE A N 1
ATOM 6513 C CA . PHE A 1 1130 ? -34.808 -39.866 40.798 1.00 46.47 1298 PHE A CA 1
ATOM 6514 C C . PHE A 1 1130 ? -35.845 -40.846 40.272 1.00 44.02 1298 PHE A C 1
ATOM 6515 O O . PHE A 1 1130 ? -36.895 -41.038 40.882 1.00 61.53 1298 PHE A O 1
ATOM 6523 N N . VAL A 1 1131 ? -35.547 -41.464 39.134 1.00 43.63 1299 VAL A N 1
ATOM 6524 C CA . VAL A 1 1131 ? -36.461 -42.421 38.529 1.00 45.56 1299 VAL A CA 1
ATOM 6525 C C . VAL A 1 1131 ? -35.899 -43.834 38.591 1.00 57.62 1299 VAL A C 1
ATOM 6526 O O . VAL A 1 1131 ? -34.830 -44.117 38.053 1.00 64.11 1299 VAL A O 1
ATOM 6530 N N . GLU A 1 1132 ? -36.635 -44.713 39.258 1.00 56.20 1300 GLU A N 1
ATOM 6531 C CA . GLU A 1 1132 ? -36.261 -46.113 39.379 1.00 66.52 1300 GLU A CA 1
ATOM 6532 C C . GLU A 1 1132 ? -37.461 -46.961 38.978 1.00 72.68 1300 GLU A C 1
ATOM 6533 O O . GLU A 1 1132 ? -38.599 -46.509 39.096 1.00 76.93 1300 GLU A O 1
ATOM 6539 N N . ARG A 1 1133 ? -37.210 -48.172 38.490 1.00 62.27 1301 ARG A N 1
ATOM 6540 C CA . ARG A 1 1133 ? -38.285 -49.067 38.073 1.00 65.35 1301 ARG A CA 1
ATOM 6541 C C . ARG A 1 1133 ? -39.261 -49.293 39.218 1.00 69.54 1301 ARG A C 1
ATOM 6542 O O . ARG A 1 1133 ? -40.476 -49.241 39.032 1.00 76.91 1301 ARG A O 1
ATOM 6550 N N . ARG A 1 1134 ? -38.719 -49.544 40.402 1.00 77.18 1302 ARG A N 1
ATOM 6551 C CA . ARG A 1 1134 ? -39.537 -49.616 41.599 1.00 74.14 1302 ARG A CA 1
ATOM 6552 C C . ARG A 1 1134 ? -39.498 -48.251 42.260 1.00 80.07 1302 ARG A C 1
ATOM 6553 O O . ARG A 1 1134 ? -38.584 -47.466 42.000 1.00 93.01 1302 ARG A O 1
ATOM 6561 N N . SER A 1 1135 ? -40.508 -47.960 43.076 1.00 71.91 1303 SER A N 1
ATOM 6562 C CA . SER A 1 1135 ? -40.682 -46.655 43.726 1.00 78.37 1303 SER A CA 1
ATOM 6563 C C . SER A 1 1135 ? -40.951 -45.526 42.724 1.00 75.16 1303 SER A C 1
ATOM 6564 O O . SER A 1 1135 ? -41.364 -44.434 43.114 1.00 92.64 1303 SER A O 1
ATOM 6567 N N . GLY A 1 1136 ? -40.725 -45.793 41.442 1.00 66.95 1304 GLY A N 1
ATOM 6568 C CA . GLY A 1 1136 ? -41.036 -44.849 40.384 1.00 70.87 1304 GLY A CA 1
ATOM 6569 C C . GLY A 1 1136 ? -40.262 -43.548 40.432 1.00 74.71 1304 GLY A C 1
ATOM 6570 O O . GLY A 1 1136 ? -39.046 -43.535 40.616 1.00 75.80 1304 GLY A O 1
ATOM 6571 N N . THR A 1 1137 ? -40.984 -42.447 40.254 1.00 74.09 1305 THR A N 1
ATOM 6572 C CA . THR A 1 1137 ? -40.389 -41.120 40.263 1.00 60.05 1305 THR A CA 1
ATOM 6573 C C . THR A 1 1137 ? -40.383 -40.561 41.678 1.00 51.36 1305 THR A C 1
ATOM 6574 O O . THR A 1 1137 ? -41.354 -40.713 42.418 1.00 70.97 1305 THR A O 1
ATOM 6578 N N . ARG A 1 1138 ? -39.284 -39.917 42.051 1.00 51.58 1306 ARG A N 1
ATOM 6579 C CA . ARG A 1 1138 ? -39.112 -39.429 43.410 1.00 54.26 1306 ARG A CA 1
ATOM 6580 C C . ARG A 1 1138 ? -38.168 -38.234 43.437 1.00 56.89 1306 ARG A C 1
ATOM 6581 O O . ARG A 1 1138 ? -37.068 -38.294 42.893 1.00 62.21 1306 ARG A O 1
ATOM 6589 N N . LEU A 1 1139 ? -38.603 -37.147 44.065 1.00 50.07 1307 LEU A N 1
ATOM 6590 C CA . LEU A 1 1139 ? -37.778 -35.950 44.166 1.00 48.91 1307 LEU A CA 1
ATOM 6591 C C . LEU A 1 1139 ? -36.710 -36.118 45.239 1.00 55.46 1307 LEU A C 1
ATOM 6592 O O . LEU A 1 1139 ? -37.022 -36.356 46.405 1.00 47.79 1307 LEU A O 1
ATOM 6597 N N . ILE A 1 1140 ? -35.448 -36.000 44.839 1.00 49.38 1308 ILE A N 1
ATOM 6598 C CA . ILE A 1 1140 ? -34.335 -36.158 45.768 1.00 49.74 1308 ILE A CA 1
ATOM 6599 C C . ILE A 1 1140 ? -33.368 -34.982 45.708 1.00 53.81 1308 ILE A C 1
ATOM 6600 O O . ILE A 1 1140 ? -33.469 -34.123 44.836 1.00 57.69 1308 ILE A O 1
ATOM 6605 N N . GLN A 1 1141 ? -32.430 -34.957 46.648 1.00 42.75 1309 GLN A N 1
ATOM 6606 C CA . GLN A 1 1141 ? -31.357 -33.971 46.655 1.00 41.37 1309 GLN A CA 1
ATOM 6607 C C . GLN A 1 1141 ? -30.011 -34.681 46.697 1.00 53.26 1309 GLN A C 1
ATOM 6608 O O . GLN A 1 1141 ? -29.720 -35.407 47.642 1.00 50.92 1309 GLN A O 1
ATOM 6614 N N . THR A 1 1142 ? -29.196 -34.479 45.668 1.00 48.89 1310 THR A N 1
ATOM 6615 C CA . THR A 1 1142 ? -27.901 -35.142 45.592 1.00 41.69 1310 THR A CA 1
ATOM 6616 C C . THR A 1 1142 ? -26.886 -34.476 46.513 1.00 61.30 1310 THR A C 1
ATOM 6617 O O . THR A 1 1142 ? -27.044 -33.317 46.893 1.00 66.63 1310 THR A O 1
ATOM 6621 N N . ALA A 1 1143 ? -25.843 -35.220 46.866 1.00 54.32 1311 ALA A N 1
ATOM 6622 C CA . ALA A 1 1143 ? -24.854 -34.744 47.823 1.00 48.29 1311 ALA A CA 1
ATOM 6623 C C . ALA A 1 1143 ? -23.704 -34.005 47.150 1.00 59.96 1311 ALA A C 1
ATOM 6624 O O . ALA A 1 1143 ? -23.332 -34.313 46.020 1.00 59.01 1311 ALA A O 1
ATOM 6626 N N . TYR A 1 1144 ? -23.142 -33.033 47.860 1.00 65.57 1312 TYR A N 1
ATOM 6627 C CA . TYR A 1 1144 ? -22.037 -32.236 47.342 1.00 56.83 1312 TYR A CA 1
ATOM 6628 C C . TYR A 1 1144 ? -20.692 -32.774 47.817 1.00 59.99 1312 TYR A C 1
ATOM 6629 O O . TYR A 1 1144 ? -20.495 -33.016 49.006 1.00 58.94 1312 TYR A O 1
ATOM 6638 N N . ARG A 1 1145 ? -19.771 -32.959 46.878 1.00 61.87 1313 ARG A N 1
ATOM 6639 C CA . ARG A 1 1145 ? -18.450 -33.491 47.189 1.00 63.36 1313 ARG A CA 1
ATOM 6640 C C . ARG A 1 1145 ? -17.360 -32.477 46.863 1.00 77.21 1313 ARG A C 1
ATOM 6641 O O . ARG A 1 1145 ? -17.113 -32.178 45.696 1.00 80.11 1313 ARG A O 1
ATOM 6649 N N . GLU A 1 1146 ? -16.708 -31.952 47.896 1.00 68.46 1314 GLU A N 1
ATOM 6650 C CA . GLU A 1 1146 ? -15.665 -30.951 47.704 1.00 85.30 1314 GLU A CA 1
ATOM 6651 C C . GLU A 1 1146 ? -14.441 -31.533 47.011 1.00 103.82 1314 GLU A C 1
ATOM 6652 O O . GLU A 1 1146 ? -14.201 -32.739 47.064 1.00 99.29 1314 GLU A O 1
ATOM 6658 N N . SER A 1 1147 ? -13.675 -30.655 46.368 1.00 114.25 1315 SER A N 1
ATOM 6659 C CA . SER A 1 1147 ? -12.477 -31.034 45.623 1.00 99.58 1315 SER A CA 1
ATOM 6660 C C . SER A 1 1147 ? -12.786 -32.090 44.566 1.00 99.85 1315 SER A C 1
ATOM 6661 O O . SER A 1 1147 ? -13.656 -31.893 43.718 1.00 96.91 1315 SER A O 1
ATOM 6664 N N . SER B 1 246 ? -93.160 -10.122 -6.413 1.00 132.15 414 SER B N 1
ATOM 6665 C CA . SER B 1 246 ? -92.469 -9.232 -5.488 1.00 128.97 414 SER B CA 1
ATOM 6666 C C . SER B 1 246 ? -91.350 -9.959 -4.748 1.00 138.31 414 SER B C 1
ATOM 6667 O O . SER B 1 246 ? -91.409 -10.132 -3.531 1.00 131.81 414 SER B O 1
ATOM 6670 N N . ALA B 1 247 ? -90.335 -10.385 -5.493 1.00 145.89 415 ALA B N 1
ATOM 6671 C CA . ALA B 1 247 ? -89.176 -11.044 -4.904 1.00 129.69 415 ALA B CA 1
ATOM 6672 C C . ALA B 1 247 ? -87.977 -10.104 -4.893 1.00 129.20 415 ALA B C 1
ATOM 6673 O O . ALA B 1 247 ? -88.011 -9.034 -5.501 1.00 129.22 415 ALA B O 1
ATOM 6675 N N . ASN B 1 248 ? -86.918 -10.507 -4.200 1.00 135.45 416 ASN B N 1
ATOM 6676 C CA . ASN B 1 248 ? -85.727 -9.677 -4.077 1.00 141.12 416 ASN B CA 1
ATOM 6677 C C . ASN B 1 248 ? -84.936 -9.593 -5.378 1.00 125.49 416 ASN B C 1
ATOM 6678 O O . ASN B 1 248 ? -84.681 -10.605 -6.030 1.00 116.46 416 ASN B O 1
ATOM 6683 N N . MET B 1 249 ? -84.550 -8.376 -5.748 1.00 120.90 417 MET B N 1
ATOM 6684 C CA . MET B 1 249 ? -83.816 -8.145 -6.986 1.00 108.65 417 MET B CA 1
ATOM 6685 C C . MET B 1 249 ? -82.558 -7.318 -6.733 1.00 92.31 417 MET B C 1
ATOM 6686 O O . MET B 1 249 ? -82.606 -6.293 -6.056 1.00 80.17 417 MET B O 1
ATOM 6691 N N . THR B 1 250 ? -81.435 -7.770 -7.282 1.00 95.05 418 THR B N 1
ATOM 6692 C CA . THR B 1 250 ? -80.162 -7.083 -7.097 1.00 83.58 418 THR B CA 1
ATOM 6693 C C . THR B 1 250 ? -80.088 -5.811 -7.934 1.00 83.83 418 THR B C 1
ATOM 6694 O O . THR B 1 250 ? -80.705 -5.717 -8.994 1.00 102.04 418 THR B O 1
ATOM 6698 N N . LEU B 1 251 ? -79.326 -4.836 -7.451 1.00 71.79 419 LEU B N 1
ATOM 6699 C CA . LEU B 1 251 ? -79.158 -3.573 -8.158 1.00 70.52 419 LEU B CA 1
ATOM 6700 C C . LEU B 1 251 ? -78.223 -3.736 -9.350 1.00 81.98 419 LEU B C 1
ATOM 6701 O O . LEU B 1 251 ? -78.333 -3.015 -10.341 1.00 90.72 419 LEU B O 1
ATOM 6706 N N . THR B 1 252 ? -77.308 -4.695 -9.250 1.00 75.48 420 THR B N 1
ATOM 6707 C CA . THR B 1 252 ? -76.366 -4.977 -10.328 1.00 87.29 420 THR B CA 1
ATOM 6708 C C . THR B 1 252 ? -77.087 -5.431 -11.592 1.00 100.14 420 THR B C 1
ATOM 6709 O O . THR B 1 252 ? -76.585 -5.259 -12.703 1.00 102.48 420 THR B O 1
ATOM 6713 N N . SER B 1 253 ? -78.268 -6.013 -11.414 1.00 94.06 421 SER B N 1
ATOM 6714 C CA . SER B 1 253 ? -79.077 -6.466 -12.537 1.00 87.92 421 SER B CA 1
ATOM 6715 C C . SER B 1 253 ? -79.785 -5.297 -13.214 1.00 88.10 421 SER B C 1
ATOM 6716 O O . SER B 1 253 ? -79.907 -5.260 -14.437 1.00 98.08 421 SER B O 1
ATOM 6719 N N . LEU B 1 254 ? -80.243 -4.342 -12.412 1.00 75.85 422 LEU B N 1
ATOM 6720 C CA . LEU B 1 254 ? -80.980 -3.194 -12.930 1.00 71.65 422 LEU B CA 1
ATOM 6721 C C . LEU B 1 254 ? -80.070 -2.201 -13.641 1.00 85.20 422 LEU B C 1
ATOM 6722 O O . LEU B 1 254 ? -80.543 -1.328 -14.368 1.00 85.76 422 LEU B O 1
ATOM 6727 N N . LEU B 1 255 ? -78.766 -2.331 -13.426 1.00 87.81 423 LEU B N 1
ATOM 6728 C CA . LEU B 1 255 ? -77.801 -1.450 -14.070 1.00 91.82 423 LEU B CA 1
ATOM 6729 C C . LEU B 1 255 ? -77.097 -2.164 -15.214 1.00 93.49 423 LEU B C 1
ATOM 6730 O O . LEU B 1 255 ? -76.149 -1.636 -15.797 1.00 97.72 423 LEU B O 1
ATOM 6735 N N . HIS B 1 256 ? -77.574 -3.367 -15.522 1.00 94.49 424 HIS B N 1
ATOM 6736 C CA . HIS B 1 256 ? -77.064 -4.165 -16.632 1.00 100.18 424 HIS B CA 1
ATOM 6737 C C . HIS B 1 256 ? -75.564 -4.411 -16.505 1.00 101.33 424 HIS B C 1
ATOM 6738 O O . HIS B 1 256 ? -74.783 -4.028 -17.375 1.00 96.88 424 HIS B O 1
ATOM 6745 N N . ILE B 1 257 ? -75.172 -5.047 -15.407 1.00 97.77 425 ILE B N 1
ATOM 6746 C CA . ILE B 1 257 ? -73.774 -5.372 -15.166 1.00 104.23 425 ILE B CA 1
ATOM 6747 C C . ILE B 1 257 ? -73.583 -6.881 -15.088 1.00 112.91 425 ILE B C 1
ATOM 6748 O O . ILE B 1 257 ? -74.018 -7.523 -14.131 1.00 104.27 425 ILE B O 1
ATOM 6753 N N . ASP B 1 258 ? -72.935 -7.441 -16.104 1.00 114.99 426 ASP B N 1
ATOM 6754 C CA . ASP B 1 258 ? -72.699 -8.878 -16.168 1.00 120.78 426 ASP B CA 1
ATOM 6755 C C . ASP B 1 258 ? -71.812 -9.353 -15.026 1.00 121.02 426 ASP B C 1
ATOM 6756 O O . ASP B 1 258 ? -72.102 -10.359 -14.380 1.00 117.97 426 ASP B O 1
ATOM 6761 N N . ASN B 1 259 ? -70.731 -8.622 -14.780 1.00 125.49 427 ASN B N 1
ATOM 6762 C CA . ASN B 1 259 ? -69.762 -9.023 -13.771 1.00 125.45 427 ASN B CA 1
ATOM 6763 C C . ASN B 1 259 ? -69.489 -7.921 -12.756 1.00 126.41 427 ASN B C 1
ATOM 6764 O O . ASN B 1 259 ? -68.817 -6.938 -13.066 1.00 127.41 427 ASN B O 1
ATOM 6769 N N . PRO B 1 260 ? -70.015 -8.085 -11.534 1.00 122.09 428 PRO B N 1
ATOM 6770 C CA . PRO B 1 260 ? -69.818 -7.107 -10.460 1.00 115.81 428 PRO B CA 1
ATOM 6771 C C . PRO B 1 260 ? -68.368 -7.015 -9.998 1.00 113.23 428 PRO B C 1
ATOM 6772 O O . PRO B 1 260 ? -67.949 -5.965 -9.517 1.00 113.47 428 PRO B O 1
ATOM 6776 N N . TYR B 1 261 ? -67.613 -8.099 -10.143 1.00 113.35 429 TYR B N 1
ATOM 6777 C CA . TYR B 1 261 ? -66.278 -8.159 -9.558 1.00 121.77 429 TYR B CA 1
ATOM 6778 C C . TYR B 1 261 ? -65.219 -7.563 -10.474 1.00 126.52 429 TYR B C 1
ATOM 6779 O O . TYR B 1 261 ? -64.070 -7.387 -10.069 1.00 138.68 429 TYR B O 1
ATOM 6788 N N . ASN B 1 262 ? -65.599 -7.265 -11.709 1.00 119.89 430 ASN B N 1
ATOM 6789 C CA . ASN B 1 262 ? -64.699 -6.567 -12.608 1.00 123.28 430 ASN B CA 1
ATOM 6790 C C . ASN B 1 262 ? -65.362 -5.314 -13.147 1.00 124.78 430 ASN B C 1
ATOM 6791 O O . ASN B 1 262 ? -65.654 -5.212 -14.337 1.00 126.11 430 ASN B O 1
ATOM 6796 N N . LEU B 1 263 ? -65.622 -4.369 -12.253 1.00 118.48 431 LEU B N 1
ATOM 6797 C CA . LEU B 1 263 ? -66.114 -3.072 -12.665 1.00 100.18 431 LEU B CA 1
ATOM 6798 C C . LEU B 1 263 ? -64.955 -2.238 -13.152 1.00 103.88 431 LEU B C 1
ATOM 6799 O O . LEU B 1 263 ? -63.795 -2.520 -12.854 1.00 115.79 431 LEU B O 1
ATOM 6804 N N . ASP B 1 264 ? -65.286 -1.203 -13.903 1.00 109.59 432 ASP B N 1
ATOM 6805 C CA . ASP B 1 264 ? -64.306 -0.269 -14.413 1.00 125.12 432 ASP B CA 1
ATOM 6806 C C . ASP B 1 264 ? -64.942 1.095 -14.225 1.00 122.39 432 ASP B C 1
ATOM 6807 O O . ASP B 1 264 ? -66.031 1.342 -14.730 1.00 121.77 432 ASP B O 1
ATOM 6812 N N . PRO B 1 265 ? -64.280 1.972 -13.463 1.00 129.14 433 PRO B N 1
ATOM 6813 C CA . PRO B 1 265 ? -64.771 3.332 -13.231 1.00 117.59 433 PRO B CA 1
ATOM 6814 C C . PRO B 1 265 ? -64.981 4.115 -14.528 1.00 118.68 433 PRO B C 1
ATOM 6815 O O . PRO B 1 265 ? -65.865 4.969 -14.583 1.00 115.09 433 PRO B O 1
ATOM 6819 N N . ALA B 1 266 ? -64.196 3.825 -15.560 1.00 134.29 434 ALA B N 1
ATOM 6820 C CA . ALA B 1 266 ? -64.394 4.488 -16.845 1.00 116.70 434 ALA B CA 1
ATOM 6821 C C . ALA B 1 266 ? -65.508 3.826 -17.668 1.00 116.50 434 ALA B C 1
ATOM 6822 O O . ALA B 1 266 ? -65.928 4.386 -18.678 1.00 107.87 434 ALA B O 1
ATOM 6824 N N . VAL B 1 267 ? -65.993 2.652 -17.255 1.00 134.29 435 VAL B N 1
ATOM 6825 C CA . VAL B 1 267 ? -67.159 2.064 -17.927 1.00 123.79 435 VAL B CA 1
ATOM 6826 C C . VAL B 1 267 ? -68.430 2.170 -17.081 1.00 128.65 435 VAL B C 1
ATOM 6827 O O . VAL B 1 267 ? -69.458 1.589 -17.425 1.00 140.39 435 VAL B O 1
ATOM 6831 N N . LEU B 1 268 ? -68.373 2.917 -15.983 1.00 116.48 436 LEU B N 1
ATOM 6832 C CA . LEU B 1 268 ? -69.571 3.146 -15.180 1.00 104.77 436 LEU B CA 1
ATOM 6833 C C . LEU B 1 268 ? -69.955 4.618 -15.173 1.00 97.65 436 LEU B C 1
ATOM 6834 O O . LEU B 1 268 ? -71.133 4.966 -15.097 1.00 97.36 436 LEU B O 1
ATOM 6839 N N . TRP B 1 269 ? -68.948 5.478 -15.260 1.00 103.15 437 TRP B N 1
ATOM 6840 C CA . TRP B 1 269 ? -69.154 6.911 -15.109 1.00 103.82 437 TRP B CA 1
ATOM 6841 C C . TRP B 1 269 ? -69.141 7.644 -16.442 1.00 103.57 437 TRP B C 1
ATOM 6842 O O . TRP B 1 269 ? -68.955 8.860 -16.483 1.00 100.85 437 TRP B O 1
ATOM 6853 N N . ARG B 1 270 ? -69.333 6.899 -17.527 1.00 105.56 438 ARG B N 1
ATOM 6854 C CA . ARG B 1 270 ? -69.446 7.492 -18.854 1.00 103.57 438 ARG B CA 1
ATOM 6855 C C . ARG B 1 270 ? -70.563 8.528 -18.857 1.00 102.19 438 ARG B C 1
ATOM 6856 O O . ARG B 1 270 ? -71.591 8.330 -18.210 1.00 111.09 438 ARG B O 1
ATOM 6858 N N . PRO B 1 271 ? -70.356 9.644 -19.574 1.00 93.16 439 PRO B N 1
ATOM 6859 C CA . PRO B 1 271 ? -71.344 10.727 -19.602 1.00 102.13 439 PRO B CA 1
ATOM 6860 C C . PRO B 1 271 ? -72.701 10.234 -20.085 1.00 96.33 439 PRO B C 1
ATOM 6861 O O . PRO B 1 271 ? -72.776 9.452 -21.031 1.00 87.36 439 PRO B O 1
ATOM 6865 N N . ARG B 1 272 ? -73.759 10.684 -19.424 1.00 97.77 440 ARG B N 1
ATOM 6866 C CA . ARG B 1 272 ? -75.096 10.173 -19.681 1.00 90.46 440 ARG B CA 1
ATOM 6867 C C . ARG B 1 272 ? -75.982 11.235 -20.316 1.00 93.53 440 ARG B C 1
ATOM 6868 O O . ARG B 1 272 ? -75.762 12.429 -20.112 1.00 87.43 440 ARG B O 1
ATOM 6876 N N . PRO B 1 273 ? -76.979 10.802 -21.105 1.00 91.16 441 PRO B N 1
ATOM 6877 C CA . PRO B 1 273 ? -77.968 11.714 -21.686 1.00 77.20 441 PRO B CA 1
ATOM 6878 C C . PRO B 1 273 ? -78.637 12.570 -20.619 1.00 81.85 441 PRO B C 1
ATOM 6879 O O . PRO B 1 273 ? -78.704 12.155 -19.462 1.00 85.17 441 PRO B O 1
ATOM 6883 N N . GLN B 1 274 ? -79.124 13.742 -21.016 1.00 91.34 442 GLN B N 1
ATOM 6884 C CA . GLN B 1 274 ? -79.662 14.729 -20.086 1.00 87.15 442 GLN B CA 1
ATOM 6885 C C . GLN B 1 274 ? -80.671 14.145 -19.103 1.00 86.50 442 GLN B C 1
ATOM 6886 O O . GLN B 1 274 ? -80.651 14.485 -17.924 1.00 112.33 442 GLN B O 1
ATOM 6892 N N . ARG B 1 275 ? -81.539 13.259 -19.578 1.00 85.24 443 ARG B N 1
ATOM 6893 C CA . ARG B 1 275 ? -82.573 12.698 -18.717 1.00 95.53 443 ARG B CA 1
ATOM 6894 C C . ARG B 1 275 ? -82.019 11.610 -17.802 1.00 87.50 443 ARG B C 1
ATOM 6895 O O . ARG B 1 275 ? -82.534 11.394 -16.708 1.00 87.42 443 ARG B O 1
ATOM 6903 N N . ASN B 1 276 ? -80.967 10.929 -18.247 1.00 81.88 444 ASN B N 1
ATOM 6904 C CA . ASN B 1 276 ? -80.354 9.876 -17.443 1.00 85.60 444 ASN B CA 1
ATOM 6905 C C . ASN B 1 276 ? -79.414 10.425 -16.377 1.00 88.68 444 ASN B C 1
ATOM 6906 O O . ASN B 1 276 ? -78.903 9.676 -15.545 1.00 77.94 444 ASN B O 1
ATOM 6911 N N . ARG B 1 277 ? -79.180 11.732 -16.411 1.00 88.60 445 ARG B N 1
ATOM 6912 C CA . ARG B 1 277 ? -78.431 12.386 -15.350 1.00 82.53 445 ARG B CA 1
ATOM 6913 C C . ARG B 1 277 ? -79.271 12.373 -14.083 1.00 94.22 445 ARG B C 1
ATOM 6914 O O . ARG B 1 277 ? -80.457 12.685 -14.125 1.00 97.39 445 ARG B O 1
ATOM 6922 N N . LEU B 1 278 ? -78.659 11.989 -12.967 1.00 73.03 446 LEU B N 1
ATOM 6923 C CA . LEU B 1 278 ? -79.340 11.931 -11.676 1.00 67.63 446 LEU B CA 1
ATOM 6924 C C . LEU B 1 278 ? -80.630 11.118 -11.757 1.00 75.53 446 LEU B C 1
ATOM 6925 O O . LEU B 1 278 ? -81.607 11.409 -11.069 1.00 61.14 446 LEU B O 1
ATOM 6930 N N . ARG B 1 279 ? -80.619 10.104 -12.615 1.00 84.92 447 ARG B N 1
ATOM 6931 C CA . ARG B 1 279 ? -81.761 9.218 -12.795 1.00 74.91 447 ARG B CA 1
ATOM 6932 C C . ARG B 1 279 ? -81.310 7.770 -12.687 1.00 76.96 447 ARG B C 1
ATOM 6933 O O . ARG B 1 279 ? -80.616 7.257 -13.565 1.00 74.44 447 ARG B O 1
ATOM 6941 N N . VAL B 1 280 ? -81.700 7.117 -11.599 1.00 62.94 448 VAL B N 1
ATOM 6942 C CA . VAL B 1 280 ? -81.275 5.750 -11.331 1.00 72.02 448 VAL B CA 1
ATOM 6943 C C . VAL B 1 280 ? -82.452 4.888 -10.891 1.00 76.10 448 VAL B C 1
ATOM 6944 O O . VAL B 1 280 ? -83.408 5.392 -10.303 1.00 64.46 448 VAL B O 1
ATOM 6948 N N . PRO B 1 281 ? -82.392 3.581 -11.186 1.00 73.78 449 PRO B N 1
ATOM 6949 C CA . PRO B 1 281 ? -83.445 2.659 -10.754 1.00 72.48 449 PRO B CA 1
ATOM 6950 C C . PRO B 1 281 ? -83.314 2.292 -9.281 1.00 80.74 449 PRO B C 1
ATOM 6951 O O . PRO B 1 281 ? -82.200 2.129 -8.786 1.00 92.79 449 PRO B O 1
ATOM 6955 N N . ILE B 1 282 ? -84.442 2.167 -8.591 1.00 76.96 450 ILE B N 1
ATOM 6956 C CA . ILE B 1 282 ? -84.431 1.795 -7.183 1.00 82.45 450 ILE B CA 1
ATOM 6957 C C . ILE B 1 282 ? -85.102 0.443 -6.976 1.00 89.27 450 ILE B C 1
ATOM 6958 O O . ILE B 1 282 ? -84.909 -0.206 -5.949 1.00 88.71 450 ILE B O 1
ATOM 6963 N N . GLY B 1 283 ? -85.888 0.022 -7.961 1.00 98.20 451 GLY B N 1
ATOM 6964 C CA . GLY B 1 283 ? -86.586 -1.248 -7.889 1.00 90.08 451 GLY B CA 1
ATOM 6965 C C . GLY B 1 283 ? -87.456 -1.500 -9.103 1.00 77.91 451 GLY B C 1
ATOM 6966 O O . GLY B 1 283 ? -87.219 -0.947 -10.175 1.00 85.69 451 GLY B O 1
ATOM 6967 N N . LEU B 1 284 ? -88.470 -2.342 -8.931 1.00 91.99 452 LEU B N 1
ATOM 6968 C CA . LEU B 1 284 ? -89.387 -2.678 -10.012 1.00 81.19 452 LEU B CA 1
ATOM 6969 C C . LEU B 1 284 ? -90.816 -2.310 -9.633 1.00 80.55 452 LEU B C 1
ATOM 6970 O O . LEU B 1 284 ? -91.162 -2.284 -8.453 1.00 91.23 452 LEU B O 1
ATOM 6975 N N . ASP B 1 285 ? -91.647 -2.027 -10.631 1.00 88.27 453 ASP B N 1
ATOM 6976 C CA . ASP B 1 285 ? -93.042 -1.693 -10.371 1.00 97.91 453 ASP B CA 1
ATOM 6977 C C . ASP B 1 285 ? -93.905 -2.951 -10.377 1.00 104.51 453 ASP B C 1
ATOM 6978 O O . ASP B 1 285 ? -93.387 -4.067 -10.343 1.00 92.11 453 ASP B O 1
ATOM 6983 N N . ALA B 1 286 ? -95.219 -2.763 -10.425 1.00 105.95 454 ALA B N 1
ATOM 6984 C CA . ALA B 1 286 ? -96.157 -3.877 -10.351 1.00 102.74 454 ALA B CA 1
ATOM 6985 C C . ALA B 1 286 ? -96.065 -4.797 -11.565 1.00 108.31 454 ALA B C 1
ATOM 6986 O O . ALA B 1 286 ? -96.085 -6.020 -11.428 1.00 113.51 454 ALA B O 1
ATOM 6988 N N . ASP B 1 287 ? -95.962 -4.207 -12.750 1.00 110.49 455 ASP B N 1
ATOM 6989 C CA . ASP B 1 287 ? -95.980 -4.982 -13.985 1.00 102.45 455 ASP B CA 1
ATOM 6990 C C . ASP B 1 287 ? -94.600 -5.530 -14.344 1.00 103.79 455 ASP B C 1
ATOM 6991 O O . ASP B 1 287 ? -94.491 -6.605 -14.931 1.00 105.03 455 ASP B O 1
ATOM 6996 N N . GLY B 1 288 ? -93.548 -4.797 -13.994 1.00 101.16 456 GLY B N 1
ATOM 6997 C CA . GLY B 1 288 ? -92.198 -5.280 -14.223 1.00 94.82 456 GLY B CA 1
ATOM 6998 C C . GLY B 1 288 ? -91.213 -4.249 -14.742 1.00 93.78 456 GLY B C 1
ATOM 6999 O O . GLY B 1 288 ? -90.018 -4.525 -14.838 1.00 59.97 456 GLY B O 1
ATOM 7000 N N . ARG B 1 289 ? -91.708 -3.064 -15.084 1.00 109.23 457 ARG B N 1
ATOM 7001 C CA . ARG B 1 289 ? -90.841 -1.998 -15.572 1.00 109.10 457 ARG B CA 1
ATOM 7002 C C . ARG B 1 289 ? -90.096 -1.339 -14.418 1.00 91.15 457 ARG B C 1
ATOM 7003 O O . ARG B 1 289 ? -90.714 -0.882 -13.459 1.00 87.95 457 ARG B O 1
ATOM 7011 N N . PRO B 1 290 ? -88.759 -1.286 -14.512 1.00 84.55 458 PRO B N 1
ATOM 7012 C CA . PRO B 1 290 ? -87.929 -0.708 -13.451 1.00 84.37 458 PRO B CA 1
ATOM 7013 C C . PRO B 1 290 ? -88.321 0.729 -13.131 1.00 87.41 458 PRO B C 1
ATOM 7014 O O . PRO B 1 290 ? -88.469 1.544 -14.040 1.00 86.29 458 PRO B O 1
ATOM 7018 N N . LEU B 1 291 ? -88.501 1.022 -11.849 1.00 85.55 459 LEU B N 1
ATOM 7019 C CA . LEU B 1 291 ? -88.862 2.363 -11.416 1.00 81.98 459 LEU B CA 1
ATOM 7020 C C . LEU B 1 291 ? -87.614 3.188 -11.147 1.00 77.41 459 LEU B C 1
ATOM 7021 O O . LEU B 1 291 ? -86.742 2.779 -10.383 1.00 85.15 459 LEU B O 1
ATOM 7026 N N . GLU B 1 292 ? -87.531 4.350 -11.781 1.00 72.70 460 GLU B N 1
ATOM 7027 C CA . GLU B 1 292 ? -86.365 5.208 -11.643 1.00 82.55 460 GLU B CA 1
ATOM 7028 C C . GLU B 1 292 ? -86.679 6.447 -10.819 1.00 85.24 460 GLU B C 1
ATOM 7029 O O . GLU B 1 292 ? -87.834 6.856 -10.706 1.00 79.73 460 GLU B O 1
ATOM 7035 N N . LEU B 1 293 ? -85.641 7.039 -10.241 1.00 74.56 461 LEU B N 1
ATOM 7036 C CA . LEU B 1 293 ? -85.793 8.264 -9.472 1.00 80.30 461 LEU B CA 1
ATOM 7037 C C . LEU B 1 293 ? -85.025 9.400 -10.132 1.00 84.05 461 LEU B C 1
ATOM 7038 O O . LEU B 1 293 ? -83.807 9.331 -10.283 1.00 80.01 461 LEU B O 1
ATOM 7043 N N . ASP B 1 294 ? -85.746 10.442 -10.529 1.00 80.38 462 ASP B N 1
ATOM 7044 C CA . ASP B 1 294 ? -85.130 11.584 -11.189 1.00 80.22 462 ASP B CA 1
ATOM 7045 C C . ASP B 1 294 ? -85.118 12.797 -10.269 1.00 81.98 462 ASP B C 1
ATOM 7046 O O . ASP B 1 294 ? -86.110 13.512 -10.163 1.00 86.35 462 ASP B O 1
ATOM 7051 N N . ILE B 1 295 ? -83.990 13.030 -9.608 1.00 79.65 463 ILE B N 1
ATOM 7052 C CA . ILE B 1 295 ? -83.894 14.131 -8.658 1.00 85.76 463 ILE B CA 1
ATOM 7053 C C . ILE B 1 295 ? -83.502 15.437 -9.341 1.00 82.72 463 ILE B C 1
ATOM 7054 O O . ILE B 1 295 ? -83.319 16.457 -8.679 1.00 91.47 463 ILE B O 1
ATOM 7059 N N . LYS B 1 296 ? -83.370 15.402 -10.665 1.00 74.36 464 LYS B N 1
ATOM 7060 C CA . LYS B 1 296 ? -83.150 16.620 -11.436 1.00 73.13 464 LYS B CA 1
ATOM 7061 C C . LYS B 1 296 ? -84.339 17.554 -11.282 1.00 82.35 464 LYS B C 1
ATOM 7062 O O . LYS B 1 296 ? -85.459 17.101 -11.054 1.00 91.61 464 LYS B O 1
ATOM 7068 N N . GLU B 1 297 ? -84.098 18.853 -11.419 1.00 69.98 465 GLU B N 1
ATOM 7069 C CA . GLU B 1 297 ? -85.170 19.836 -11.320 1.00 81.14 465 GLU B CA 1
ATOM 7070 C C . GLU B 1 297 ? -86.239 19.591 -12.381 1.00 101.64 465 GLU B C 1
ATOM 7071 O O . GLU B 1 297 ? -85.995 18.909 -13.376 1.00 109.64 465 GLU B O 1
ATOM 7077 N N . SER B 1 298 ? -87.421 20.154 -12.156 1.00 110.81 466 SER B N 1
ATOM 7078 C CA . SER B 1 298 ? -88.581 19.908 -13.007 1.00 103.24 466 SER B CA 1
ATOM 7079 C C . SER B 1 298 ? -88.356 20.297 -14.467 1.00 90.86 466 SER B C 1
ATOM 7080 O O . SER B 1 298 ? -88.763 19.576 -15.377 1.00 84.55 466 SER B O 1
ATOM 7083 N N . ALA B 1 299 ? -87.703 21.434 -14.688 1.00 90.59 467 ALA B N 1
ATOM 7084 C CA . ALA B 1 299 ? -87.458 21.928 -16.039 1.00 75.95 467 ALA B CA 1
ATOM 7085 C C . ALA B 1 299 ? -86.453 21.065 -16.794 1.00 77.79 467 ALA B C 1
ATOM 7086 O O . ALA B 1 299 ? -86.308 21.190 -18.009 1.00 98.95 467 ALA B O 1
ATOM 7088 N N . GLN B 1 300 ? -85.759 20.194 -16.071 1.00 78.33 468 GLN B N 1
ATOM 7089 C CA . GLN B 1 300 ? -84.729 19.359 -16.671 1.00 93.21 468 GLN B CA 1
ATOM 7090 C C . GLN B 1 300 ? -85.181 17.903 -16.722 1.00 90.19 468 GLN B C 1
ATOM 7091 O O . GLN B 1 300 ? -84.446 17.026 -17.172 1.00 110.29 468 GLN B O 1
ATOM 7097 N N . GLY B 1 301 ? -86.402 17.656 -16.263 1.00 68.73 469 GLY B N 1
ATOM 7098 C CA . GLY B 1 301 ? -86.951 16.314 -16.242 1.00 70.58 469 GLY B CA 1
ATOM 7099 C C . GLY B 1 301 ? -88.228 16.249 -15.432 1.00 86.10 469 GLY B C 1
ATOM 7100 O O . GLY B 1 301 ? -89.269 16.748 -15.856 1.00 75.40 469 GLY B O 1
ATOM 7101 N N . GLY B 1 302 ? -88.150 15.637 -14.257 1.00 95.56 470 GLY B N 1
ATOM 7102 C CA . GLY B 1 302 ? -89.309 15.521 -13.394 1.00 110.17 470 GLY B CA 1
ATOM 7103 C C . GLY B 1 302 ? -88.947 15.274 -11.945 1.00 113.04 470 GLY B C 1
ATOM 7104 O O . GLY B 1 302 ? -87.770 15.258 -11.584 1.00 98.78 470 GLY B O 1
ATOM 7105 N N . MET B 1 303 ? -89.974 15.100 -11.116 1.00 121.16 471 MET B N 1
ATOM 7106 C CA . MET B 1 303 ? -89.817 14.797 -9.695 1.00 106.82 471 MET B CA 1
ATOM 7107 C C . MET B 1 303 ? -89.006 15.849 -8.940 1.00 115.85 471 MET B C 1
ATOM 7108 O O . MET B 1 303 ? -88.561 15.602 -7.822 1.00 103.11 471 MET B O 1
ATOM 7113 N N . GLY B 1 304 ? -88.822 17.016 -9.554 1.00 117.53 472 GLY B N 1
ATOM 7114 C CA . GLY B 1 304 ? -88.158 18.146 -8.924 1.00 103.31 472 GLY B CA 1
ATOM 7115 C C . GLY B 1 304 ? -86.796 17.881 -8.308 1.00 104.70 472 GLY B C 1
ATOM 7116 O O . GLY B 1 304 ? -86.223 16.806 -8.479 1.00 104.49 472 GLY B O 1
ATOM 7117 N N . PRO B 1 305 ? -86.266 18.872 -7.577 1.00 106.89 473 PRO B N 1
ATOM 7118 C CA . PRO B 1 305 ? -84.932 18.777 -6.977 1.00 92.75 473 PRO B CA 1
ATOM 7119 C C . PRO B 1 305 ? -84.908 18.110 -5.600 1.00 92.69 473 PRO B C 1
ATOM 7120 O O . PRO B 1 305 ? -83.946 17.410 -5.288 1.00 82.51 473 PRO B O 1
ATOM 7124 N N . HIS B 1 306 ? -85.943 18.318 -4.794 1.00 92.98 474 HIS B N 1
ATOM 7125 C CA . HIS B 1 306 ? -85.945 17.820 -3.421 1.00 92.72 474 HIS B CA 1
ATOM 7126 C C . HIS B 1 306 ? -87.064 16.813 -3.179 1.00 89.12 474 HIS B C 1
ATOM 7127 O O . HIS B 1 306 ? -88.104 16.861 -3.836 1.00 96.67 474 HIS B O 1
ATOM 7134 N N . GLY B 1 307 ? -86.851 15.909 -2.228 1.00 83.42 475 GLY B N 1
ATOM 7135 C CA . GLY B 1 307 ? -87.823 14.869 -1.945 1.00 91.32 475 GLY B CA 1
ATOM 7136 C C . GLY B 1 307 ? -87.926 14.460 -0.488 1.00 96.75 475 GLY B C 1
ATOM 7137 O O . GLY B 1 307 ? -87.314 15.067 0.388 1.00 94.35 475 GLY B O 1
ATOM 7138 N N . LEU B 1 308 ? -88.706 13.412 -0.240 1.00 93.71 476 LEU B N 1
ATOM 7139 C CA . LEU B 1 308 ? -88.993 12.950 1.113 1.00 85.93 476 LEU B CA 1
ATOM 7140 C C . LEU B 1 308 ? -89.176 11.436 1.153 1.00 89.72 476 LEU B C 1
ATOM 7141 O O . LEU B 1 308 ? -89.743 10.851 0.232 1.00 107.94 476 LEU B O 1
ATOM 7146 N N . CYS B 1 309 ? -88.697 10.805 2.220 1.00 93.00 477 CYS B N 1
ATOM 7147 C CA . CYS B 1 309 ? -88.864 9.367 2.393 1.00 97.45 477 CYS B CA 1
ATOM 7148 C C . CYS B 1 309 ? -89.241 9.009 3.826 1.00 103.77 477 CYS B C 1
ATOM 7149 O O . CYS B 1 309 ? -88.470 9.237 4.755 1.00 111.64 477 CYS B O 1
ATOM 7152 N N . ILE B 1 310 ? -90.430 8.444 4.001 1.00 97.99 478 ILE B N 1
ATOM 7153 C CA . ILE B 1 310 ? -90.883 8.024 5.321 1.00 94.26 478 ILE B CA 1
ATOM 7154 C C . ILE B 1 310 ? -91.045 6.512 5.380 1.00 92.37 478 ILE B C 1
ATOM 7155 O O . ILE B 1 310 ? -91.707 5.917 4.531 1.00 109.79 478 ILE B O 1
ATOM 7160 N N . GLY B 1 311 ? -90.431 5.892 6.382 1.00 98.85 479 GLY B N 1
ATOM 7161 C CA . GLY B 1 311 ? -90.498 4.452 6.529 1.00 106.40 479 GLY B CA 1
ATOM 7162 C C . GLY B 1 311 ? -90.229 3.979 7.943 1.00 115.43 479 GLY B C 1
ATOM 7163 O O . GLY B 1 311 ? -89.149 4.202 8.489 1.00 111.97 479 GLY B O 1
ATOM 7164 N N . ALA B 1 312 ? -91.218 3.315 8.533 1.00 105.24 480 ALA B N 1
ATOM 7165 C CA . ALA B 1 312 ? -91.074 2.750 9.869 1.00 108.36 480 ALA B CA 1
ATOM 7166 C C . ALA B 1 312 ? -90.014 1.653 9.881 1.00 116.32 480 ALA B C 1
ATOM 7167 O O . ALA B 1 312 ? -89.512 1.250 8.833 1.00 114.45 480 ALA B O 1
ATOM 7169 N N . THR B 1 313 ? -89.676 1.174 11.073 1.00 115.18 481 THR B N 1
ATOM 7170 C CA . THR B 1 313 ? -88.664 0.136 11.216 1.00 118.54 481 THR B CA 1
ATOM 7171 C C . THR B 1 313 ? -89.147 -1.183 10.622 1.00 114.84 481 THR B C 1
ATOM 7172 O O . THR B 1 313 ? -90.277 -1.606 10.868 1.00 116.28 481 THR B O 1
ATOM 7176 N N . GLY B 1 314 ? -88.290 -1.825 9.835 1.00 115.66 482 GLY B N 1
ATOM 7177 C CA . GLY B 1 314 ? -88.624 -3.097 9.223 1.00 123.73 482 GLY B CA 1
ATOM 7178 C C . GLY B 1 314 ? -89.187 -2.933 7.826 1.00 128.30 482 GLY B C 1
ATOM 7179 O O . GLY B 1 314 ? -89.489 -3.915 7.148 1.00 134.94 482 GLY B O 1
ATOM 7180 N N . SER B 1 315 ? -89.330 -1.685 7.394 1.00 126.31 483 SER B N 1
ATOM 7181 C CA . SER B 1 315 ? -89.861 -1.394 6.069 1.00 118.94 483 SER B CA 1
ATOM 7182 C C . SER B 1 315 ? -88.757 -1.428 5.019 1.00 124.93 483 SER B C 1
ATOM 7183 O O . SER B 1 315 ? -89.026 -1.569 3.827 1.00 124.21 483 SER B O 1
ATOM 7186 N N . GLY B 1 316 ? -87.514 -1.302 5.470 1.00 123.04 484 GLY B N 1
ATOM 7187 C CA . GLY B 1 316 ? -86.372 -1.331 4.576 1.00 110.31 484 GLY B CA 1
ATOM 7188 C C . GLY B 1 316 ? -85.914 0.055 4.169 1.00 112.95 484 GLY B C 1
ATOM 7189 O O . GLY B 1 316 ? -85.328 0.234 3.102 1.00 116.21 484 GLY B O 1
ATOM 7190 N N . LYS B 1 317 ? -86.183 1.038 5.024 1.00 108.75 485 LYS B N 1
ATOM 7191 C CA . LYS B 1 317 ? -85.797 2.418 4.752 1.00 92.68 485 LYS B CA 1
ATOM 7192 C C . LYS B 1 317 ? -84.283 2.555 4.671 1.00 88.40 485 LYS B C 1
ATOM 7193 O O . LYS B 1 317 ? -83.763 3.347 3.888 1.00 87.40 485 LYS B O 1
ATOM 7199 N N . SER B 1 318 ? -83.581 1.777 5.488 1.00 110.01 486 SER B N 1
ATOM 7200 C CA . SER B 1 318 ? -82.125 1.778 5.473 1.00 117.39 486 SER B CA 1
ATOM 7201 C C . SER B 1 318 ? -81.609 1.277 4.132 1.00 107.05 486 SER B C 1
ATOM 7202 O O . SER B 1 318 ? -80.784 1.926 3.493 1.00 100.27 486 SER B O 1
ATOM 7205 N N . GLU B 1 319 ? -82.116 0.125 3.708 1.00 104.00 487 GLU B N 1
ATOM 7206 C CA . GLU B 1 319 ? -81.667 -0.513 2.477 1.00 102.47 487 GLU B CA 1
ATOM 7207 C C . GLU B 1 319 ? -81.982 0.331 1.246 1.00 99.56 487 GLU B C 1
ATOM 7208 O O . GLU B 1 319 ? -81.277 0.264 0.240 1.00 96.43 487 GLU B O 1
ATOM 7214 N N . LEU B 1 320 ? -83.044 1.125 1.331 1.00 91.04 488 LEU B N 1
ATOM 7215 C CA . LEU B 1 320 ? -83.439 1.988 0.226 1.00 87.03 488 LEU B CA 1
ATOM 7216 C C . LEU B 1 320 ? -82.461 3.143 0.045 1.00 87.30 488 LEU B C 1
ATOM 7217 O O . LEU B 1 320 ? -82.046 3.446 -1.073 1.00 91.10 488 LEU B O 1
ATOM 7222 N N . LEU B 1 321 ? -82.096 3.785 1.150 1.00 83.74 489 LEU B N 1
ATOM 7223 C CA . LEU B 1 321 ? -81.187 4.923 1.108 1.00 69.12 489 LEU B CA 1
ATOM 7224 C C . LEU B 1 321 ? -79.784 4.493 0.698 1.00 72.59 489 LEU B C 1
ATOM 7225 O O . LEU B 1 321 ? -79.066 5.241 0.038 1.00 74.71 489 LEU B O 1
ATOM 7230 N N . ARG B 1 322 ? -79.398 3.285 1.092 1.00 77.66 490 ARG B N 1
ATOM 7231 C CA . ARG B 1 322 ? -78.114 2.727 0.692 1.00 82.63 490 ARG B CA 1
ATOM 7232 C C . ARG B 1 322 ? -78.092 2.474 -0.808 1.00 90.86 490 ARG B C 1
ATOM 7233 O O . ARG B 1 322 ? -77.097 2.740 -1.482 1.00 84.13 490 ARG B O 1
ATOM 7241 N N . THR B 1 323 ? -79.204 1.959 -1.319 1.00 88.51 491 THR B N 1
ATOM 7242 C CA . THR B 1 323 ? -79.328 1.624 -2.731 1.00 86.74 491 THR B CA 1
ATOM 7243 C C . THR B 1 323 ? -79.262 2.867 -3.610 1.00 79.48 491 THR B C 1
ATOM 7244 O O . THR B 1 323 ? -78.502 2.911 -4.576 1.00 71.22 491 THR B O 1
ATOM 7248 N N . LEU B 1 324 ? -80.059 3.874 -3.265 1.00 69.79 492 LEU B N 1
ATOM 7249 C CA . LEU B 1 324 ? -80.111 5.119 -4.023 1.00 64.31 492 LEU B CA 1
ATOM 7250 C C . LEU B 1 324 ? -78.739 5.769 -4.142 1.00 63.98 492 LEU B C 1
ATOM 7251 O O . LEU B 1 324 ? -78.350 6.221 -5.217 1.00 72.22 492 LEU B O 1
ATOM 7256 N N . VAL B 1 325 ? -78.007 5.806 -3.035 1.00 68.24 493 VAL B N 1
ATOM 7257 C CA . VAL B 1 325 ? -76.684 6.417 -3.015 1.00 78.95 493 VAL B CA 1
ATOM 7258 C C . VAL B 1 325 ? -75.677 5.587 -3.807 1.00 78.45 493 VAL B C 1
ATOM 7259 O O . VAL B 1 325 ? -74.905 6.128 -4.598 1.00 77.58 493 VAL B O 1
ATOM 7263 N N . LEU B 1 326 ? -75.693 4.274 -3.601 1.00 71.35 494 LEU B N 1
ATOM 7264 C CA . LEU B 1 326 ? -74.763 3.394 -4.298 1.00 67.63 494 LEU B CA 1
ATOM 7265 C C . LEU B 1 326 ? -75.036 3.395 -5.799 1.00 77.51 494 LEU B C 1
ATOM 7266 O O . LEU B 1 326 ? -74.107 3.357 -6.606 1.00 75.07 494 LEU B O 1
ATOM 7271 N N . ALA B 1 327 ? -76.313 3.443 -6.165 1.00 71.66 495 ALA B N 1
ATOM 7272 C CA . ALA B 1 327 ? -76.704 3.510 -7.568 1.00 73.15 495 ALA B CA 1
ATOM 7273 C C . ALA B 1 327 ? -76.155 4.775 -8.212 1.00 74.69 495 ALA B C 1
ATOM 7274 O O . ALA B 1 327 ? -75.509 4.721 -9.257 1.00 79.12 495 ALA B O 1
ATOM 7276 N N . LEU B 1 328 ? -76.412 5.912 -7.573 1.00 66.51 496 LEU B N 1
ATOM 7277 C CA . LEU B 1 328 ? -75.923 7.199 -8.054 1.00 64.44 496 LEU B CA 1
ATOM 7278 C C . LEU B 1 328 ? -74.400 7.242 -8.083 1.00 68.21 496 LEU B C 1
ATOM 7279 O O . LEU B 1 328 ? -73.806 7.976 -8.871 1.00 72.10 496 LEU B O 1
ATOM 7284 N N . ALA B 1 329 ? -73.771 6.452 -7.220 1.00 73.80 497 ALA B N 1
ATOM 7285 C CA . ALA B 1 329 ? -72.318 6.388 -7.167 1.00 78.06 497 ALA B CA 1
ATOM 7286 C C . ALA B 1 329 ? -71.767 5.568 -8.328 1.00 79.55 497 ALA B C 1
ATOM 7287 O O . ALA B 1 329 ? -70.674 5.834 -8.824 1.00 84.40 497 ALA B O 1
ATOM 7289 N N . MET B 1 330 ? -72.534 4.573 -8.758 1.00 80.59 498 MET B N 1
ATOM 7290 C CA . MET B 1 330 ? -72.106 3.686 -9.832 1.00 87.22 498 MET B CA 1
ATOM 7291 C C . MET B 1 330 ? -72.446 4.240 -11.210 1.00 88.51 498 MET B C 1
ATOM 7292 O O . MET B 1 330 ? -72.046 3.679 -12.229 1.00 96.68 498 MET B O 1
ATOM 7297 N N . THR B 1 331 ? -73.185 5.343 -11.241 1.00 80.78 499 THR B N 1
ATOM 7298 C CA . THR B 1 331 ? -73.621 5.922 -12.504 1.00 84.77 499 THR B CA 1
ATOM 7299 C C . THR B 1 331 ? -72.995 7.290 -12.748 1.00 86.09 499 THR B C 1
ATOM 7300 O O . THR B 1 331 ? -72.965 7.774 -13.879 1.00 89.90 499 THR B O 1
ATOM 7304 N N . HIS B 1 332 ? -72.492 7.909 -11.685 1.00 86.67 500 HIS B N 1
ATOM 7305 C CA . HIS B 1 332 ? -71.921 9.246 -11.786 1.00 79.22 500 HIS B CA 1
ATOM 7306 C C . HIS B 1 332 ? -70.507 9.307 -11.225 1.00 93.46 500 HIS B C 1
ATOM 7307 O O . HIS B 1 332 ? -70.209 8.706 -10.195 1.00 107.08 500 HIS B O 1
ATOM 7314 N N . SER B 1 333 ? -69.638 10.037 -11.916 1.00 90.99 501 SER B N 1
ATOM 7315 C CA . SER B 1 333 ? -68.271 10.245 -11.458 1.00 93.46 501 SER B CA 1
ATOM 7316 C C . SER B 1 333 ? -68.262 11.167 -10.243 1.00 102.95 501 SER B C 1
ATOM 7317 O O . SER B 1 333 ? -69.135 12.023 -10.109 1.00 97.28 501 SER B O 1
ATOM 7320 N N . PRO B 1 334 ? -67.283 10.987 -9.342 1.00 110.09 502 PRO B N 1
ATOM 7321 C CA . PRO B 1 334 ? -67.142 11.865 -8.174 1.00 97.19 502 PRO B CA 1
ATOM 7322 C C . PRO B 1 334 ? -67.001 13.339 -8.552 1.00 98.90 502 PRO B C 1
ATOM 7323 O O . PRO B 1 334 ? -67.300 14.213 -7.740 1.00 101.08 502 PRO B O 1
ATOM 7327 N N . GLU B 1 335 ? -66.558 13.599 -9.777 1.00 97.00 503 GLU B N 1
ATOM 7328 C CA . GLU B 1 335 ? -66.345 14.960 -10.254 1.00 94.83 503 GLU B CA 1
ATOM 7329 C C . GLU B 1 335 ? -67.668 15.669 -10.545 1.00 89.91 503 GLU B C 1
ATOM 7330 O O . GLU B 1 335 ? -67.746 16.898 -10.497 1.00 96.66 503 GLU B O 1
ATOM 7336 N N . VAL B 1 336 ? -68.712 14.896 -10.829 1.00 88.83 504 VAL B N 1
ATOM 7337 C CA . VAL B 1 336 ? -70.001 15.481 -11.183 1.00 87.95 504 VAL B CA 1
ATOM 7338 C C . VAL B 1 336 ? -71.060 15.283 -10.100 1.00 88.11 504 VAL B C 1
ATOM 7339 O O . VAL B 1 336 ? -72.172 15.797 -10.217 1.00 80.35 504 VAL B O 1
ATOM 7343 N N . LEU B 1 337 ? -70.718 14.548 -9.047 1.00 89.13 505 LEU B N 1
ATOM 7344 C CA . LEU B 1 337 ? -71.662 14.313 -7.958 1.00 83.71 505 LEU B CA 1
ATOM 7345 C C . LEU B 1 337 ? -70.965 14.063 -6.624 1.00 91.00 505 LEU B C 1
ATOM 7346 O O . LEU B 1 337 ? -70.021 13.279 -6.543 1.00 85.62 505 LEU B O 1
ATOM 7351 N N . ASN B 1 338 ? -71.442 14.735 -5.580 1.00 86.98 506 ASN B N 1
ATOM 7352 C CA . ASN B 1 338 ? -70.928 14.532 -4.230 1.00 82.80 506 ASN B CA 1
ATOM 7353 C C . ASN B 1 338 ? -72.052 14.324 -3.221 1.00 85.77 506 ASN B C 1
ATOM 7354 O O . ASN B 1 338 ? -73.134 14.895 -3.355 1.00 72.52 506 ASN B O 1
ATOM 7359 N N . PHE B 1 339 ? -71.787 13.504 -2.209 1.00 88.65 507 PHE B N 1
ATOM 7360 C CA . PHE B 1 339 ? -72.791 13.179 -1.201 1.00 91.18 507 PHE B CA 1
ATOM 7361 C C . PHE B 1 339 ? -72.472 13.774 0.165 1.00 99.09 507 PHE B C 1
ATOM 7362 O O . PHE B 1 339 ? -71.309 13.923 0.537 1.00 92.67 507 PHE B O 1
ATOM 7370 N N . VAL B 1 340 ? -73.522 14.110 0.905 1.00 98.96 508 VAL B N 1
ATOM 7371 C CA . VAL B 1 340 ? -73.397 14.441 2.317 1.00 79.71 508 VAL B CA 1
ATOM 7372 C C . VAL B 1 340 ? -74.391 13.588 3.091 1.00 86.95 508 VAL B C 1
ATOM 7373 O O . VAL B 1 340 ? -75.586 13.881 3.131 1.00 84.67 508 VAL B O 1
ATOM 7377 N N . LEU B 1 341 ? -73.884 12.517 3.690 1.00 91.55 509 LEU B N 1
ATOM 7378 C CA . LEU B 1 341 ? -74.723 11.541 4.370 1.00 103.91 509 LEU B CA 1
ATOM 7379 C C . LEU B 1 341 ? -74.923 11.923 5.832 1.00 89.88 509 LEU B C 1
ATOM 7380 O O . LEU B 1 341 ? -73.957 12.137 6.561 1.00 83.29 509 LEU B O 1
ATOM 7385 N N . VAL B 1 342 ? -76.181 12.011 6.254 1.00 88.23 510 VAL B N 1
ATOM 7386 C CA . VAL B 1 342 ? -76.504 12.480 7.597 1.00 85.69 510 VAL B CA 1
ATOM 7387 C C . VAL B 1 342 ? -77.559 11.619 8.291 1.00 90.15 510 VAL B C 1
ATOM 7388 O O . VAL B 1 342 ? -78.636 11.382 7.745 1.00 94.93 510 VAL B O 1
ATOM 7392 N N . ASP B 1 343 ? -77.242 11.152 9.496 1.00 100.31 511 ASP B N 1
ATOM 7393 C CA . ASP B 1 343 ? -78.232 10.513 10.357 1.00 105.63 511 ASP B CA 1
ATOM 7394 C C . ASP B 1 343 ? -78.218 11.189 11.722 1.00 112.41 511 ASP B C 1
ATOM 7395 O O . ASP B 1 343 ? -77.172 11.316 12.360 1.00 106.96 511 ASP B O 1
ATOM 7400 N N . PHE B 1 344 ? -79.395 11.615 12.163 1.00 117.51 512 PHE B N 1
ATOM 7401 C CA . PHE B 1 344 ? -79.556 12.258 13.459 1.00 110.00 512 PHE B CA 1
ATOM 7402 C C . PHE B 1 344 ? -79.340 11.266 14.601 1.00 103.69 512 PHE B C 1
ATOM 7403 O O . PHE B 1 344 ? -78.983 11.654 15.712 1.00 120.15 512 PHE B O 1
ATOM 7411 N N . LYS B 1 345 ? -79.549 9.983 14.320 1.00 100.71 513 LYS B N 1
ATOM 7412 C CA . LYS B 1 345 ? -79.363 8.944 15.327 1.00 89.26 513 LYS B CA 1
ATOM 7413 C C . LYS B 1 345 ? -78.118 8.107 15.051 1.00 96.55 513 LYS B C 1
ATOM 7414 O O . LYS B 1 345 ? -77.263 8.495 14.257 1.00 94.83 513 LYS B O 1
ATOM 7420 N N . GLY B 1 346 ? -78.022 6.959 15.714 1.00 107.14 514 GLY B N 1
ATOM 7421 C CA . GLY B 1 346 ? -76.859 6.100 15.588 1.00 112.31 514 GLY B CA 1
ATOM 7422 C C . GLY B 1 346 ? -77.032 5.008 14.555 1.00 111.16 514 GLY B C 1
ATOM 7423 O O . GLY B 1 346 ? -76.738 3.842 14.814 1.00 122.85 514 GLY B O 1
ATOM 7424 N N . GLY B 1 347 ? -77.510 5.390 13.376 1.00 118.31 515 GLY B N 1
ATOM 7425 C CA . GLY B 1 347 ? -77.722 4.441 12.302 1.00 127.12 515 GLY B CA 1
ATOM 7426 C C . GLY B 1 347 ? -76.457 4.159 11.519 1.00 128.71 515 GLY B C 1
ATOM 7427 O O . GLY B 1 347 ? -75.736 5.078 11.129 1.00 120.83 515 GLY B O 1
ATOM 7428 N N . ALA B 1 348 ? -76.186 2.878 11.292 1.00 128.57 516 ALA B N 1
ATOM 7429 C CA . ALA B 1 348 ? -75.056 2.465 10.470 1.00 109.21 516 ALA B CA 1
ATOM 7430 C C . ALA B 1 348 ? -75.489 2.346 9.015 1.00 110.63 516 ALA B C 1
ATOM 7431 O O . ALA B 1 348 ? -74.973 1.516 8.266 1.00 105.58 516 ALA B O 1
ATOM 7433 N N . THR B 1 349 ? -76.447 3.185 8.632 1.00 110.19 517 THR B N 1
ATOM 7434 C CA . THR B 1 349 ? -76.993 3.202 7.281 1.00 91.13 517 THR B CA 1
ATOM 7435 C C . THR B 1 349 ? -75.901 3.394 6.234 1.00 90.56 517 THR B C 1
ATOM 7436 O O . THR B 1 349 ? -75.867 2.695 5.224 1.00 109.25 517 THR B O 1
ATOM 7440 N N . PHE B 1 350 ? -74.998 4.332 6.493 1.00 86.75 518 PHE B N 1
ATOM 7441 C CA . PHE B 1 350 ? -73.979 4.693 5.518 1.00 95.07 518 PHE B CA 1
ATOM 7442 C C . PHE B 1 350 ? -72.626 4.061 5.829 1.00 86.63 518 PHE B C 1
ATOM 7443 O O . PHE B 1 350 ? -71.593 4.523 5.346 1.00 82.29 518 PHE B O 1
ATOM 7451 N N . LEU B 1 351 ? -72.636 3.001 6.629 1.00 77.36 519 LEU B N 1
ATOM 7452 C CA . LEU B 1 351 ? -71.398 2.343 7.028 1.00 87.13 519 LEU B CA 1
ATOM 7453 C C . LEU B 1 351 ? -70.735 1.629 5.854 1.00 90.01 519 LEU B C 1
ATOM 7454 O O . LEU B 1 351 ? -71.292 0.686 5.295 1.00 99.59 519 LEU B O 1
ATOM 7459 N N . GLY B 1 352 ? -69.542 2.087 5.487 1.00 93.91 520 GLY B N 1
ATOM 7460 C CA . GLY B 1 352 ? -68.787 1.477 4.408 1.00 90.56 520 GLY B CA 1
ATOM 7461 C C . GLY B 1 352 ? -68.556 2.409 3.234 1.00 99.96 520 GLY B C 1
ATOM 7462 O O . GLY B 1 352 ? -67.783 2.099 2.329 1.00 89.85 520 GLY B O 1
ATOM 7463 N N . MET B 1 353 ? -69.216 3.563 3.258 1.00 92.87 521 MET B N 1
ATOM 7464 C CA . MET B 1 353 ? -69.187 4.488 2.129 1.00 92.01 521 MET B CA 1
ATOM 7465 C C . MET B 1 353 ? -68.047 5.502 2.196 1.00 95.14 521 MET B C 1
ATOM 7466 O O . MET B 1 353 ? -68.010 6.445 1.407 1.00 111.67 521 MET B O 1
ATOM 7471 N N . GLU B 1 354 ? -67.118 5.312 3.127 1.00 111.80 522 GLU B N 1
ATOM 7472 C CA . GLU B 1 354 ? -66.026 6.267 3.297 1.00 115.14 522 GLU B CA 1
ATOM 7473 C C . GLU B 1 354 ? -65.022 6.185 2.150 1.00 107.27 522 GLU B C 1
ATOM 7474 O O . GLU B 1 354 ? -64.309 7.149 1.870 1.00 101.03 522 GLU B O 1
ATOM 7480 N N . GLY B 1 355 ? -64.972 5.035 1.487 1.00 93.87 523 GLY B N 1
ATOM 7481 C CA . GLY B 1 355 ? -64.033 4.823 0.402 1.00 100.15 523 GLY B CA 1
ATOM 7482 C C . GLY B 1 355 ? -64.425 5.551 -0.868 1.00 105.30 523 GLY B C 1
ATOM 7483 O O . GLY B 1 355 ? -63.574 5.890 -1.690 1.00 96.29 523 GLY B O 1
ATOM 7484 N N . LEU B 1 356 ? -65.721 5.793 -1.027 1.00 100.04 524 LEU B N 1
ATOM 7485 C CA . LEU B 1 356 ? -66.235 6.470 -2.210 1.00 90.39 524 LEU B CA 1
ATOM 7486 C C . LEU B 1 356 ? -65.796 7.929 -2.249 1.00 86.13 524 LEU B C 1
ATOM 7487 O O . LEU B 1 356 ? -66.093 8.699 -1.337 1.00 83.89 524 LEU B O 1
ATOM 7492 N N . ARG B 1 357 ? -65.097 8.305 -3.316 1.00 83.65 525 ARG B N 1
ATOM 7493 C CA . ARG B 1 357 ? -64.620 9.673 -3.489 1.00 73.58 525 ARG B CA 1
ATOM 7494 C C . ARG B 1 357 ? -65.771 10.657 -3.691 1.00 77.73 525 ARG B C 1
ATOM 7495 O O . ARG B 1 357 ? -65.562 11.867 -3.747 1.00 73.68 525 ARG B O 1
ATOM 7503 N N . HIS B 1 358 ? -66.986 10.134 -3.812 1.00 89.18 526 HIS B N 1
ATOM 7504 C CA . HIS B 1 358 ? -68.168 10.971 -3.950 1.00 92.61 526 HIS B CA 1
ATOM 7505 C C . HIS B 1 358 ? -68.501 11.648 -2.628 1.00 76.98 526 HIS B C 1
ATOM 7506 O O . HIS B 1 358 ? -68.769 12.846 -2.582 1.00 76.36 526 HIS B O 1
ATOM 7513 N N . VAL B 1 359 ? -68.480 10.868 -1.554 1.00 86.37 527 VAL B N 1
ATOM 7514 C CA . VAL B 1 359 ? -68.860 11.365 -0.238 1.00 89.83 527 VAL B CA 1
ATOM 7515 C C . VAL B 1 359 ? -67.799 12.289 0.346 1.00 97.55 527 VAL B C 1
ATOM 7516 O O . VAL B 1 359 ? -66.669 11.872 0.596 1.00 93.98 527 VAL B O 1
ATOM 7520 N N . SER B 1 360 ? -68.172 13.546 0.561 1.00 106.78 528 SER B N 1
ATOM 7521 C CA . SER B 1 360 ? -67.274 14.515 1.174 1.00 100.16 528 SER B CA 1
ATOM 7522 C C . SER B 1 360 ? -67.049 14.177 2.642 1.00 111.40 528 SER B C 1
ATOM 7523 O O . SER B 1 360 ? -65.912 14.131 3.112 1.00 107.62 528 SER B O 1
ATOM 7526 N N . ALA B 1 361 ? -68.142 13.934 3.359 1.00 100.86 529 ALA B N 1
ATOM 7527 C CA . ALA B 1 361 ? -68.070 13.581 4.770 1.00 101.67 529 ALA B CA 1
ATOM 7528 C C . ALA B 1 361 ? -69.352 12.898 5.228 1.00 95.84 529 ALA B C 1
ATOM 7529 O O . ALA B 1 361 ? -70.441 13.221 4.757 1.00 75.50 529 ALA B O 1
ATOM 7531 N N . ILE B 1 362 ? -69.217 11.951 6.150 1.00 107.64 530 ILE B N 1
ATOM 7532 C CA . ILE B 1 362 ? -70.374 11.263 6.705 1.00 101.74 530 ILE B CA 1
ATOM 7533 C C . ILE B 1 362 ? -70.642 11.736 8.125 1.00 95.27 530 ILE B C 1
ATOM 7534 O O . ILE B 1 362 ? -69.792 11.609 9.004 1.00 94.67 530 ILE B O 1
ATOM 7539 N N . ILE B 1 363 ? -71.830 12.284 8.344 1.00 96.66 531 ILE B N 1
ATOM 7540 C CA . ILE B 1 363 ? -72.184 12.832 9.645 1.00 77.48 531 ILE B CA 1
ATOM 7541 C C . ILE B 1 363 ? -73.189 11.928 10.351 1.00 88.04 531 ILE B C 1
ATOM 7542 O O . ILE B 1 363 ? -74.246 11.615 9.802 1.00 101.46 531 ILE B O 1
ATOM 7547 N N . THR B 1 364 ? -72.856 11.505 11.568 1.00 104.44 532 THR B N 1
ATOM 7548 C CA . THR B 1 364 ? -73.710 10.572 12.295 1.00 109.68 532 THR B CA 1
ATOM 7549 C C . THR B 1 364 ? -73.818 10.876 13.781 1.00 124.01 532 THR B C 1
ATOM 7550 O O . THR B 1 364 ? -73.052 11.688 14.320 1.00 120.99 532 THR B O 1
ATOM 7554 N N . ASN B 1 365 ? -74.785 10.224 14.427 1.00 118.28 533 ASN B N 1
ATOM 7555 C CA . ASN B 1 365 ? -74.887 10.215 15.887 1.00 119.19 533 ASN B CA 1
ATOM 7556 C C . ASN B 1 365 ? -74.942 11.625 16.473 1.00 111.46 533 ASN B C 1
ATOM 7557 O O . ASN B 1 365 ? -74.218 11.948 17.411 1.00 118.32 533 ASN B O 1
ATOM 7562 N N . LEU B 1 366 ? -75.798 12.464 15.895 1.00 109.54 534 LEU B N 1
ATOM 7563 C CA . LEU B 1 366 ? -75.955 13.848 16.334 1.00 111.24 534 LEU B CA 1
ATOM 7564 C C . LEU B 1 366 ? -76.916 13.948 17.506 1.00 118.43 534 LEU B C 1
ATOM 7565 O O . LEU B 1 366 ? -77.048 15.003 18.123 1.00 124.58 534 LEU B O 1
ATOM 7570 N N . GLU B 1 367 ? -77.596 12.846 17.798 1.00 117.03 535 GLU B N 1
ATOM 7571 C CA . GLU B 1 367 ? -78.533 12.803 18.913 1.00 111.83 535 GLU B CA 1
ATOM 7572 C C . GLU B 1 367 ? -77.785 12.983 20.227 1.00 115.91 535 GLU B C 1
ATOM 7573 O O . GLU B 1 367 ? -78.341 13.461 21.215 1.00 114.14 535 GLU B O 1
ATOM 7579 N N . GLU B 1 368 ? -76.510 12.607 20.218 1.00 122.80 536 GLU B N 1
ATOM 7580 C CA . GLU B 1 368 ? -75.671 12.666 21.404 1.00 123.15 536 GLU B CA 1
ATOM 7581 C C . GLU B 1 368 ? -75.129 14.069 21.654 1.00 115.81 536 GLU B C 1
ATOM 7582 O O . GLU B 1 368 ? -75.184 14.574 22.774 1.00 128.30 536 GLU B O 1
ATOM 7588 N N . GLU B 1 369 ? -74.609 14.696 20.604 1.00 107.35 537 GLU B N 1
ATOM 7589 C CA . GLU B 1 369 ? -73.937 15.982 20.744 1.00 98.32 537 GLU B CA 1
ATOM 7590 C C . GLU B 1 369 ? -74.629 17.075 19.932 1.00 105.64 537 GLU B C 1
ATOM 7591 O O . GLU B 1 369 ? -74.250 17.355 18.797 1.00 110.29 537 GLU B O 1
ATOM 7597 N N . LEU B 1 370 ? -75.641 17.692 20.533 1.00 90.75 538 LEU B N 1
ATOM 7598 C CA . LEU B 1 370 ? -76.429 18.735 19.876 1.00 90.14 538 LEU B CA 1
ATOM 7599 C C . LEU B 1 370 ? -75.661 19.996 19.437 1.00 99.21 538 LEU B C 1
ATOM 7600 O O . LEU B 1 370 ? -76.077 20.652 18.485 1.00 100.43 538 LEU B O 1
ATOM 7605 N N . PRO B 1 371 ? -74.565 20.364 20.131 1.00 121.56 539 PRO B N 1
ATOM 7606 C CA . PRO B 1 371 ? -73.788 21.481 19.576 1.00 122.39 539 PRO B CA 1
ATOM 7607 C C . PRO B 1 371 ? -73.230 21.218 18.178 1.00 114.70 539 PRO B C 1
ATOM 7608 O O . PRO B 1 371 ? -72.927 22.166 17.454 1.00 117.00 539 PRO B O 1
ATOM 7612 N N . LEU B 1 372 ? -73.093 19.950 17.807 1.00 105.76 540 LEU B N 1
ATOM 7613 C CA . LEU B 1 372 ? -72.675 19.608 16.456 1.00 102.72 540 LEU B CA 1
ATOM 7614 C C . LEU B 1 372 ? -73.774 19.927 15.447 1.00 96.89 540 LEU B C 1
ATOM 7615 O O . LEU B 1 372 ? -73.493 20.147 14.271 1.00 93.18 540 LEU B O 1
ATOM 7620 N N . VAL B 1 373 ? -75.021 19.964 15.910 1.00 94.95 541 VAL B N 1
ATOM 7621 C CA . VAL B 1 373 ? -76.157 20.108 15.002 1.00 80.58 541 VAL B CA 1
ATOM 7622 C C . VAL B 1 373 ? -76.155 21.427 14.200 1.00 87.48 541 VAL B C 1
ATOM 7623 O O . VAL B 1 373 ? -76.162 21.370 12.976 1.00 108.26 541 VAL B O 1
ATOM 7627 N N . ASP B 1 374 ? -76.151 22.594 14.851 1.00 101.93 542 ASP B N 1
ATOM 7628 C CA . ASP B 1 374 ? -76.057 23.842 14.095 1.00 106.87 542 ASP B CA 1
ATOM 7629 C C . ASP B 1 374 ? -74.612 24.257 13.856 1.00 101.54 542 ASP B C 1
ATOM 7630 O O . ASP B 1 374 ? -74.364 25.354 13.323 1.00 116.89 542 ASP B O 1
ATOM 7635 N N . ARG B 1 375 ? -73.670 23.385 14.218 1.00 86.31 543 ARG B N 1
ATOM 7636 C CA . ARG B 1 375 ? -72.377 23.452 13.571 1.00 97.84 543 ARG B CA 1
ATOM 7637 C C . ARG B 1 375 ? -72.622 23.004 12.146 1.00 109.59 543 ARG B C 1
ATOM 7638 O O . ARG B 1 375 ? -72.143 23.611 11.195 1.00 108.57 543 ARG B O 1
ATOM 7646 N N . MET B 1 376 ? -73.406 21.938 12.019 1.00 104.70 544 MET B N 1
ATOM 7647 C CA . MET B 1 376 ? -73.777 21.394 10.719 1.00 98.22 544 MET B CA 1
ATOM 7648 C C . MET B 1 376 ? -74.713 22.336 9.968 1.00 95.56 544 MET B C 1
ATOM 7649 O O . MET B 1 376 ? -74.547 22.532 8.766 1.00 98.12 544 MET B O 1
ATOM 7654 N N . TYR B 1 377 ? -75.690 22.911 10.672 1.00 93.84 545 TYR B N 1
ATOM 7655 C CA . TYR B 1 377 ? -76.591 23.911 10.084 1.00 92.14 545 TYR B CA 1
ATOM 7656 C C . TYR B 1 377 ? -75.807 24.944 9.312 1.00 98.59 545 TYR B C 1
ATOM 7657 O O . TYR B 1 377 ? -76.094 25.240 8.156 1.00 122.54 545 TYR B O 1
ATOM 7666 N N . ASP B 1 378 ? -74.792 25.476 9.971 1.00 103.15 546 ASP B N 1
ATOM 7667 C CA . ASP B 1 378 ? -74.056 26.600 9.443 1.00 111.94 546 ASP B CA 1
ATOM 7668 C C . ASP B 1 378 ? -72.941 26.083 8.534 1.00 110.73 546 ASP B C 1
ATOM 7669 O O . ASP B 1 378 ? -72.496 26.786 7.623 1.00 121.53 546 ASP B O 1
ATOM 7674 N N . ALA B 1 379 ? -72.512 24.845 8.774 1.00 99.48 547 ALA B N 1
ATOM 7675 C CA . ALA B 1 379 ? -71.545 24.180 7.906 1.00 96.40 547 ALA B CA 1
ATOM 7676 C C . ALA B 1 379 ? -72.106 23.996 6.505 1.00 103.09 547 ALA B C 1
ATOM 7677 O O . ALA B 1 379 ? -71.376 24.070 5.518 1.00 95.82 547 ALA B O 1
ATOM 7679 N N . LEU B 1 380 ? -73.406 23.730 6.431 1.00 102.94 548 LEU B N 1
ATOM 7680 C CA . LEU B 1 380 ? -74.092 23.614 5.153 1.00 83.00 548 LEU B CA 1
ATOM 7681 C C . LEU B 1 380 ? -74.378 24.998 4.592 1.00 94.55 548 LEU B C 1
ATOM 7682 O O . LEU B 1 380 ? -74.304 25.219 3.383 1.00 98.34 548 LEU B O 1
ATOM 7687 N N . HIS B 1 381 ? -74.702 25.926 5.486 1.00 97.21 549 HIS B N 1
ATOM 7688 C CA . HIS B 1 381 ? -74.943 27.314 5.118 1.00 91.66 549 HIS B CA 1
ATOM 7689 C C . HIS B 1 381 ? -73.715 27.909 4.442 1.00 89.40 549 HIS B C 1
ATOM 7690 O O . HIS B 1 381 ? -73.829 28.706 3.512 1.00 110.64 549 HIS B O 1
ATOM 7697 N N . GLY B 1 382 ? -72.539 27.512 4.915 1.00 100.56 550 GLY B N 1
ATOM 7698 C CA . GLY B 1 382 ? -71.291 27.992 4.356 1.00 97.06 550 GLY B CA 1
ATOM 7699 C C . GLY B 1 382 ? -71.052 27.470 2.954 1.00 86.09 550 GLY B C 1
ATOM 7700 O O . GLY B 1 382 ? -70.407 28.128 2.141 1.00 94.56 550 GLY B O 1
ATOM 7701 N N . GLU B 1 383 ? -71.573 26.281 2.672 1.00 97.19 551 GLU B N 1
ATOM 7702 C CA . GLU B 1 383 ? -71.433 25.685 1.349 1.00 103.72 551 GLU B CA 1
ATOM 7703 C C . GLU B 1 383 ? -72.321 26.401 0.341 1.00 94.96 551 GLU B C 1
ATOM 7704 O O . GLU B 1 383 ? -71.918 26.633 -0.798 1.00 90.34 551 GLU B O 1
ATOM 7710 N N . MET B 1 384 ? -73.529 26.749 0.773 1.00 100.22 552 MET B N 1
ATOM 7711 C CA . MET B 1 384 ? -74.472 27.481 -0.063 1.00 92.68 552 MET B CA 1
ATOM 7712 C C . MET B 1 384 ? -73.869 28.792 -0.554 1.00 102.90 552 MET B C 1
ATOM 7713 O O . MET B 1 384 ? -73.865 29.078 -1.750 1.00 115.92 552 MET B O 1
ATOM 7718 N N . VAL B 1 385 ? -73.352 29.581 0.382 1.00 100.36 553 VAL B N 1
ATOM 7719 C CA . VAL B 1 385 ? -72.756 30.871 0.059 1.00 94.08 553 VAL B CA 1
ATOM 7720 C C . VAL B 1 385 ? -71.488 30.697 -0.775 1.00 86.14 553 VAL B C 1
ATOM 7721 O O . VAL B 1 385 ? -71.187 31.521 -1.639 1.00 95.52 553 VAL B O 1
ATOM 7725 N N . ARG B 1 386 ? -70.755 29.617 -0.520 1.00 85.23 554 ARG B N 1
ATOM 7726 C CA . ARG B 1 386 ? -69.534 29.330 -1.266 1.00 84.98 554 ARG B CA 1
ATOM 7727 C C . ARG B 1 386 ? -69.835 29.137 -2.746 1.00 98.44 554 ARG B C 1
ATOM 7728 O O . ARG B 1 386 ? -69.201 29.751 -3.604 1.00 104.75 554 ARG B O 1
ATOM 7736 N N . ARG B 1 387 ? -70.808 28.278 -3.034 1.00 107.11 555 ARG B N 1
ATOM 7737 C CA . ARG B 1 387 ? -71.228 28.019 -4.405 1.00 97.60 555 ARG B CA 1
ATOM 7738 C C . ARG B 1 387 ? -71.800 29.281 -5.037 1.00 94.09 555 ARG B C 1
ATOM 7739 O O . ARG B 1 387 ? -71.471 29.621 -6.172 1.00 95.12 555 ARG B O 1
ATOM 7747 N N . GLN B 1 388 ? -72.653 29.972 -4.287 1.00 94.15 556 GLN B N 1
ATOM 7748 C CA . GLN B 1 388 ? -73.316 31.175 -4.775 1.00 90.74 556 GLN B CA 1
ATOM 7749 C C . GLN B 1 388 ? -72.313 32.257 -5.163 1.00 105.10 556 GLN B C 1
ATOM 7750 O O . GLN B 1 388 ? -72.497 32.952 -6.162 1.00 116.35 556 GLN B O 1
ATOM 7756 N N . GLU B 1 389 ? -71.253 32.397 -4.374 1.00 109.17 557 GLU B N 1
ATOM 7757 C CA . GLU B 1 389 ? -70.192 33.341 -4.704 1.00 117.63 557 GLU B CA 1
ATOM 7758 C C . GLU B 1 389 ? -69.384 32.817 -5.883 1.00 120.74 557 GLU B C 1
ATOM 7759 O O . GLU B 1 389 ? -68.901 33.589 -6.712 1.00 138.41 557 GLU B O 1
ATOM 7765 N N . HIS B 1 390 ? -69.256 31.496 -5.960 1.00 104.47 558 HIS B N 1
ATOM 7766 C CA . HIS B 1 390 ? -68.584 30.850 -7.080 1.00 102.77 558 HIS B CA 1
ATOM 7767 C C . HIS B 1 390 ? -69.435 30.956 -8.342 1.00 111.07 558 HIS B C 1
ATOM 7768 O O . HIS B 1 390 ? -68.999 30.592 -9.434 1.00 110.08 558 HIS B O 1
ATOM 7775 N N . LEU B 1 391 ? -70.657 31.453 -8.181 1.00 109.29 559 LEU B N 1
ATOM 7776 C CA . LEU B 1 391 ? -71.542 31.671 -9.313 1.00 106.38 559 LEU B CA 1
ATOM 7777 C C . LEU B 1 391 ? -71.581 33.142 -9.704 1.00 115.47 559 LEU B C 1
ATOM 7778 O O . LEU B 1 391 ? -71.816 33.466 -10.868 1.00 137.74 559 LEU B O 1
ATOM 7783 N N . ARG B 1 392 ? -71.344 34.032 -8.742 1.00 112.14 560 ARG B N 1
ATOM 7784 C CA . ARG B 1 392 ? -71.294 35.456 -9.059 1.00 113.68 560 ARG B CA 1
ATOM 7785 C C . ARG B 1 392 ? -69.937 35.807 -9.688 1.00 114.17 560 ARG B C 1
ATOM 7786 O O . ARG B 1 392 ? -69.880 36.608 -10.613 1.00 124.65 560 ARG B O 1
ATOM 7794 N N . HIS B 1 393 ? -68.861 35.187 -9.198 1.00 113.18 561 HIS B N 1
ATOM 7795 C CA . HIS B 1 393 ? -67.548 35.201 -9.856 1.00 119.82 561 HIS B CA 1
ATOM 7796 C C . HIS B 1 393 ? -67.529 33.956 -10.750 1.00 118.41 561 HIS B C 1
ATOM 7797 O O . HIS B 1 393 ? -68.333 33.051 -10.545 1.00 113.66 561 HIS B O 1
ATOM 7804 N N . SER B 1 394 ? -66.595 33.914 -11.699 1.00 123.78 562 SER B N 1
ATOM 7805 C CA . SER B 1 394 ? -66.432 32.885 -12.736 1.00 127.14 562 SER B CA 1
ATOM 7806 C C . SER B 1 394 ? -67.481 33.154 -13.799 1.00 126.51 562 SER B C 1
ATOM 7807 O O . SER B 1 394 ? -68.031 32.234 -14.412 1.00 129.05 562 SER B O 1
ATOM 7810 N N . GLY B 1 395 ? -67.727 34.447 -14.009 1.00 123.34 563 GLY B N 1
ATOM 7811 C CA . GLY B 1 395 ? -68.872 34.923 -14.760 1.00 108.61 563 GLY B CA 1
ATOM 7812 C C . GLY B 1 395 ? -70.090 34.798 -13.870 1.00 110.58 563 GLY B C 1
ATOM 7813 O O . GLY B 1 395 ? -70.292 33.758 -13.252 1.00 130.10 563 GLY B O 1
ATOM 7814 N N . ASN B 1 396 ? -70.897 35.850 -13.783 1.00 102.66 564 ASN B N 1
ATOM 7815 C CA . ASN B 1 396 ? -72.097 35.789 -12.967 1.00 110.79 564 ASN B CA 1
ATOM 7816 C C . ASN B 1 396 ? -73.065 34.819 -13.634 1.00 119.43 564 ASN B C 1
ATOM 7817 O O . ASN B 1 396 ? -73.783 35.178 -14.567 1.00 134.89 564 ASN B O 1
ATOM 7822 N N . TYR B 1 397 ? -73.051 33.576 -13.167 1.00 110.91 565 TYR B N 1
ATOM 7823 C CA . TYR B 1 397 ? -74.007 32.578 -13.625 1.00 103.44 565 TYR B CA 1
ATOM 7824 C C . TYR B 1 397 ? -75.132 32.531 -12.601 1.00 108.69 565 TYR B C 1
ATOM 7825 O O . TYR B 1 397 ? -74.952 32.966 -11.464 1.00 122.19 565 TYR B O 1
ATOM 7834 N N . ALA B 1 398 ? -76.289 32.015 -12.994 1.00 90.58 566 ALA B N 1
ATOM 7835 C CA . ALA B 1 398 ? -77.435 31.989 -12.093 1.00 89.62 566 ALA B CA 1
ATOM 7836 C C . ALA B 1 398 ? -77.868 30.565 -11.768 1.00 91.38 566 ALA B C 1
ATOM 7837 O O . ALA B 1 398 ? -78.883 30.356 -11.103 1.00 84.38 566 ALA B O 1
ATOM 7839 N N . SER B 1 399 ? -77.098 29.588 -12.238 1.00 91.04 567 SER B N 1
ATOM 7840 C CA . SER B 1 399 ? -77.371 28.190 -11.927 1.00 96.51 567 SER B CA 1
ATOM 7841 C C . SER B 1 399 ? -76.169 27.301 -12.223 1.00 104.61 567 SER B C 1
ATOM 7842 O O . SER B 1 399 ? -75.308 27.648 -13.031 1.00 95.10 567 SER B O 1
ATOM 7845 N N . LEU B 1 400 ? -76.126 26.150 -11.560 1.00 101.76 568 LEU B N 1
ATOM 7846 C CA . LEU B 1 400 ? -75.060 25.177 -11.759 1.00 102.11 568 LEU B CA 1
ATOM 7847 C C . LEU B 1 400 ? -75.085 24.617 -13.178 1.00 116.39 568 LEU B C 1
ATOM 7848 O O . LEU B 1 400 ? -74.041 24.304 -13.751 1.00 117.45 568 LEU B O 1
ATOM 7853 N N . ARG B 1 401 ? -76.280 24.495 -13.744 1.00 114.88 569 ARG B N 1
ATOM 7854 C CA . ARG B 1 401 ? -76.419 23.987 -15.102 1.00 115.18 569 ARG B CA 1
ATOM 7855 C C . ARG B 1 401 ? -75.787 24.942 -16.111 1.00 118.70 569 ARG B C 1
ATOM 7856 O O . ARG B 1 401 ? -75.015 24.521 -16.972 1.00 117.32 569 ARG B O 1
ATOM 7864 N N . ASP B 1 402 ? -76.118 26.226 -15.993 1.00 115.52 570 ASP B N 1
ATOM 7865 C CA . ASP B 1 402 ? -75.531 27.262 -16.839 1.00 111.76 570 ASP B CA 1
ATOM 7866 C C . ASP B 1 402 ? -74.029 27.298 -16.652 1.00 119.62 570 ASP B C 1
ATOM 7867 O O . ASP B 1 402 ? -73.277 27.555 -17.599 1.00 119.01 570 ASP B O 1
ATOM 7872 N N . TYR B 1 403 ? -73.605 27.062 -15.414 1.00 119.92 571 TYR B N 1
ATOM 7873 C CA . TYR B 1 403 ? -72.194 26.909 -15.111 1.00 124.64 571 TYR B CA 1
ATOM 7874 C C . TYR B 1 403 ? -71.651 25.723 -15.866 1.00 119.84 571 TYR B C 1
ATOM 7875 O O . TYR B 1 403 ? -70.650 25.847 -16.566 1.00 120.88 571 TYR B O 1
ATOM 7884 N N . GLU B 1 404 ? -72.265 24.567 -15.708 1.00 118.85 572 GLU B N 1
ATOM 7885 C CA . GLU B 1 404 ? -71.729 23.371 -16.327 1.00 123.85 572 GLU B CA 1
ATOM 7886 C C . GLU B 1 404 ? -71.734 23.435 -17.836 1.00 123.45 572 GLU B C 1
ATOM 7887 O O . GLU B 1 404 ? -70.779 23.016 -18.478 1.00 126.79 572 GLU B O 1
ATOM 7893 N N . LYS B 1 405 ? -72.800 23.966 -18.416 1.00 119.02 573 LYS B N 1
ATOM 7894 C CA . LYS B 1 405 ? -72.932 23.895 -19.854 1.00 116.54 573 LYS B CA 1
ATOM 7895 C C . LYS B 1 405 ? -71.762 24.620 -20.433 1.00 117.54 573 LYS B C 1
ATOM 7896 O O . LYS B 1 405 ? -71.096 24.125 -21.322 1.00 130.87 573 LYS B O 1
ATOM 7898 N N . ALA B 1 406 ? -71.458 25.769 -19.866 1.00 110.52 574 ALA B N 1
ATOM 7899 C CA . ALA B 1 406 ? -70.335 26.539 -20.335 1.00 110.05 574 ALA B CA 1
ATOM 7900 C C . ALA B 1 406 ? -69.128 25.672 -20.126 1.00 125.81 574 ALA B C 1
ATOM 7901 O O . ALA B 1 406 ? -68.224 25.618 -20.945 1.00 136.38 574 ALA B O 1
ATOM 7903 N N . ARG B 1 407 ? -69.138 24.961 -19.016 1.00 131.95 575 ARG B N 1
ATOM 7904 C CA . ARG B 1 407 ? -67.998 24.175 -18.626 1.00 150.83 575 ARG B CA 1
ATOM 7905 C C . ARG B 1 407 ? -67.742 23.156 -19.715 1.00 156.93 575 ARG B C 1
ATOM 7906 O O . ARG B 1 407 ? -66.604 22.909 -20.087 1.00 170.36 575 ARG B O 1
ATOM 7914 N N . MET B 1 408 ? -68.803 22.577 -20.244 1.00 146.21 576 MET B N 1
ATOM 7915 C CA . MET B 1 408 ? -68.639 21.585 -21.289 1.00 150.00 576 MET B CA 1
ATOM 7916 C C . MET B 1 408 ? -68.035 22.173 -22.551 1.00 156.14 576 MET B C 1
ATOM 7917 O O . MET B 1 408 ? -67.327 21.496 -23.288 1.00 158.11 576 MET B O 1
ATOM 7922 N N . GLU B 1 409 ? -68.308 23.445 -22.780 1.00 152.49 577 GLU B N 1
ATOM 7923 C CA . GLU B 1 409 ? -67.964 24.092 -24.028 1.00 157.62 577 GLU B CA 1
ATOM 7924 C C . GLU B 1 409 ? -66.469 24.025 -24.207 1.00 164.21 577 GLU B C 1
ATOM 7925 O O . GLU B 1 409 ? -65.962 24.175 -25.309 1.00 178.07 577 GLU B O 1
ATOM 7931 N N . GLY B 1 410 ? -65.754 23.819 -23.115 1.00 160.80 578 GLY B N 1
ATOM 7932 C CA . GLY B 1 410 ? -64.310 23.831 -23.165 1.00 163.25 578 GLY B CA 1
ATOM 7933 C C . GLY B 1 410 ? -63.764 25.174 -22.754 1.00 160.94 578 GLY B C 1
ATOM 7934 O O . GLY B 1 410 ? -62.555 25.373 -22.711 1.00 160.13 578 GLY B O 1
ATOM 7935 N N . ALA B 1 411 ? -64.659 26.093 -22.400 1.00 157.23 579 ALA B N 1
ATOM 7936 C CA . ALA B 1 411 ? -64.266 27.283 -21.671 1.00 151.50 579 ALA B CA 1
ATOM 7937 C C . ALA B 1 411 ? -63.773 26.725 -20.365 1.00 152.77 579 ALA B C 1
ATOM 7938 O O . ALA B 1 411 ? -64.424 25.841 -19.814 1.00 157.96 579 ALA B O 1
ATOM 7940 N N . PRO B 1 412 ? -62.573 27.251 -19.869 1.00 158.26 580 PRO B N 1
ATOM 7941 C CA . PRO B 1 412 ? -62.006 26.443 -18.789 1.00 155.30 580 PRO B CA 1
ATOM 7942 C C . PRO B 1 412 ? -62.398 26.939 -17.421 1.00 139.94 580 PRO B C 1
ATOM 7943 O O . PRO B 1 412 ? -62.076 28.046 -17.014 1.00 127.35 580 PRO B O 1
ATOM 7947 N N . LEU B 1 413 ? -63.094 26.068 -16.712 1.00 139.74 581 LEU B N 1
ATOM 7948 C CA . LEU B 1 413 ? -63.595 26.374 -15.376 1.00 125.30 581 LEU B CA 1
ATOM 7949 C C . LEU B 1 413 ? -63.505 25.135 -14.489 1.00 125.72 581 LEU B C 1
ATOM 7950 O O . LEU B 1 413 ? -63.529 24.011 -14.991 1.00 124.71 581 LEU B O 1
ATOM 7955 N N . PRO B 1 414 ? -63.390 25.333 -13.166 1.00 130.98 582 PRO B N 1
ATOM 7956 C CA . PRO B 1 414 ? -63.331 24.185 -12.255 1.00 122.96 582 PRO B CA 1
ATOM 7957 C C . PRO B 1 414 ? -64.654 23.429 -12.188 1.00 120.39 582 PRO B C 1
ATOM 7958 O O . PRO B 1 414 ? -65.702 24.047 -12.013 1.00 119.93 582 PRO B O 1
ATOM 7962 N N . PRO B 1 415 ? -64.602 22.097 -12.334 1.00 113.29 583 PRO B N 1
ATOM 7963 C CA . PRO B 1 415 ? -65.791 21.240 -12.288 1.00 108.12 583 PRO B CA 1
ATOM 7964 C C . PRO B 1 415 ? -66.499 21.302 -10.940 1.00 98.18 583 PRO B C 1
ATOM 7965 O O . PRO B 1 415 ? -65.929 20.888 -9.932 1.00 106.02 583 PRO B O 1
ATOM 7969 N N . MET B 1 416 ? -67.724 21.815 -10.926 1.00 101.36 584 MET B N 1
ATOM 7970 C CA . MET B 1 416 ? -68.500 21.895 -9.696 1.00 103.18 584 MET B CA 1
ATOM 7971 C C . MET B 1 416 ? -69.608 20.847 -9.691 1.00 105.59 584 MET B C 1
ATOM 7972 O O . MET B 1 416 ? -70.633 21.016 -10.348 1.00 113.82 584 MET B O 1
ATOM 7977 N N . PRO B 1 417 ? -69.397 19.753 -8.946 1.00 92.55 585 PRO B N 1
ATOM 7978 C CA . PRO B 1 417 ? -70.340 18.633 -8.877 1.00 88.15 585 PRO B CA 1
ATOM 7979 C C . PRO B 1 417 ? -71.646 18.993 -8.185 1.00 74.86 585 PRO B C 1
ATOM 7980 O O . PRO B 1 417 ? -71.697 19.946 -7.410 1.00 74.46 585 PRO B O 1
ATOM 7984 N N . THR B 1 418 ? -72.693 18.228 -8.473 1.00 81.68 586 THR B N 1
ATOM 7985 C CA . THR B 1 418 ? -73.980 18.413 -7.821 1.00 75.23 586 THR B CA 1
ATOM 7986 C C . THR B 1 418 ? -73.918 17.810 -6.425 1.00 70.92 586 THR B C 1
ATOM 7987 O O . THR B 1 418 ? -73.268 16.787 -6.217 1.00 74.26 586 THR B O 1
ATOM 7991 N N . LEU B 1 419 ? -74.587 18.441 -5.467 1.00 66.20 587 LEU B N 1
ATOM 7992 C CA . LEU B 1 419 ? -74.513 17.989 -4.084 1.00 75.53 587 LEU B CA 1
ATOM 7993 C C . LEU B 1 419 ? -75.827 17.381 -3.609 1.00 71.71 587 LEU B C 1
ATOM 7994 O O . LEU B 1 419 ? -76.865 18.040 -3.609 1.00 62.69 587 LEU B O 1
ATOM 7999 N N . PHE B 1 420 ? -75.770 16.118 -3.201 1.00 63.00 588 PHE B N 1
ATOM 8000 C CA . PHE B 1 420 ? -76.951 15.415 -2.717 1.00 69.72 588 PHE B CA 1
ATOM 8001 C C . PHE B 1 420 ? -76.930 15.302 -1.195 1.00 82.06 588 PHE B C 1
ATOM 8002 O O . PHE B 1 420 ? -76.062 14.644 -0.622 1.00 70.23 588 PHE B O 1
ATOM 8010 N N . ILE B 1 421 ? -77.894 15.948 -0.548 1.00 82.34 589 ILE B N 1
ATOM 8011 C CA . ILE B 1 421 ? -77.993 15.920 0.905 1.00 73.94 589 ILE B CA 1
ATOM 8012 C C . ILE B 1 421 ? -79.091 14.969 1.363 1.00 77.03 589 ILE B C 1
ATOM 8013 O O . ILE B 1 421 ? -80.273 15.230 1.150 1.00 79.91 589 ILE B O 1
ATOM 8018 N N . VAL B 1 422 ? -78.700 13.868 1.992 1.00 81.79 590 VAL B N 1
ATOM 8019 C CA . VAL B 1 422 ? -79.668 12.938 2.557 1.00 82.82 590 VAL B CA 1
ATOM 8020 C C . VAL B 1 422 ? -79.610 12.985 4.083 1.00 96.15 590 VAL B C 1
ATOM 8021 O O . VAL B 1 422 ? -78.545 12.828 4.681 1.00 87.78 590 VAL B O 1
ATOM 8025 N N . LEU B 1 423 ? -80.760 13.216 4.707 1.00 100.08 591 LEU B N 1
ATOM 8026 C CA . LEU B 1 423 ? -80.825 13.404 6.151 1.00 88.45 591 LEU B CA 1
ATOM 8027 C C . LEU B 1 423 ? -81.801 12.423 6.793 1.00 93.00 591 LEU B C 1
ATOM 8028 O O . LEU B 1 423 ? -83.016 12.567 6.661 1.00 90.02 591 LEU B O 1
ATOM 8033 N N . ASP B 1 424 ? -81.264 11.431 7.494 1.00 89.12 592 ASP B N 1
ATOM 8034 C CA . ASP B 1 424 ? -82.093 10.441 8.169 1.00 92.56 592 ASP B CA 1
ATOM 8035 C C . ASP B 1 424 ? -82.561 10.969 9.522 1.00 112.06 592 ASP B C 1
ATOM 8036 O O . ASP B 1 424 ? -81.815 11.660 10.217 1.00 102.34 592 ASP B O 1
ATOM 8041 N N . GLU B 1 425 ? -83.800 10.640 9.879 1.00 124.29 593 GLU B N 1
ATOM 8042 C CA . GLU B 1 425 ? -84.411 11.073 11.136 1.00 104.42 593 GLU B CA 1
ATOM 8043 C C . GLU B 1 425 ? -84.427 12.592 11.282 1.00 106.55 593 GLU B C 1
ATOM 8044 O O . GLU B 1 425 ? -83.881 13.135 12.241 1.00 127.61 593 GLU B O 1
ATOM 8050 N N . PHE B 1 426 ? -85.065 13.271 10.336 1.00 106.20 594 PHE B N 1
ATOM 8051 C CA . PHE B 1 426 ? -85.134 14.728 10.362 1.00 108.36 594 PHE B CA 1
ATOM 8052 C C . PHE B 1 426 ? -86.305 15.213 11.219 1.00 116.18 594 PHE B C 1
ATOM 8053 O O . PHE B 1 426 ? -86.398 16.397 11.540 1.00 119.21 594 PHE B O 1
ATOM 8061 N N . SER B 1 427 ? -87.194 14.293 11.585 1.00 114.33 595 SER B N 1
ATOM 8062 C CA . SER B 1 427 ? -88.369 14.634 12.381 1.00 125.85 595 SER B CA 1
ATOM 8063 C C . SER B 1 427 ? -87.987 14.888 13.830 1.00 130.05 595 SER B C 1
ATOM 8064 O O . SER B 1 427 ? -88.472 15.837 14.450 1.00 127.60 595 SER B O 1
ATOM 8067 N N . GLU B 1 428 ? -87.124 14.028 14.364 1.00 130.38 596 GLU B N 1
ATOM 8068 C CA . GLU B 1 428 ? -86.660 14.171 15.735 1.00 128.23 596 GLU B CA 1
ATOM 8069 C C . GLU B 1 428 ? -85.631 15.289 15.856 1.00 122.26 596 GLU B C 1
ATOM 8070 O O . GLU B 1 428 ? -85.520 15.930 16.900 1.00 122.40 596 GLU B O 1
ATOM 8076 N N . LEU B 1 429 ? -84.881 15.520 14.783 1.00 112.66 597 LEU B N 1
ATOM 8077 C CA . LEU B 1 429 ? -83.884 16.583 14.765 1.00 105.03 597 LEU B CA 1
ATOM 8078 C C . LEU B 1 429 ? -84.565 17.946 14.787 1.00 113.68 597 LEU B C 1
ATOM 8079 O O . LEU B 1 429 ? -84.076 18.884 15.415 1.00 125.87 597 LEU B O 1
ATOM 8084 N N . LEU B 1 430 ? -85.697 18.047 14.098 1.00 116.20 598 LEU B N 1
ATOM 8085 C CA . LEU B 1 430 ? -86.410 19.313 13.989 1.00 125.14 598 LEU B CA 1
ATOM 8086 C C . LEU B 1 430 ? -87.129 19.655 15.290 1.00 125.46 598 LEU B C 1
ATOM 8087 O O . LEU B 1 430 ? -87.344 20.825 15.602 1.00 120.07 598 LEU B O 1
ATOM 8092 N N . SER B 1 431 ? -87.499 18.627 16.046 1.00 126.61 599 SER B N 1
ATOM 8093 C CA . SER B 1 431 ? -88.135 18.826 17.342 1.00 123.86 599 SER B CA 1
ATOM 8094 C C . SER B 1 431 ? -87.080 19.110 18.405 1.00 115.37 599 SER B C 1
ATOM 8095 O O . SER B 1 431 ? -87.396 19.548 19.510 1.00 115.00 599 SER B O 1
ATOM 8098 N N . ALA B 1 432 ? -85.824 18.851 18.059 1.00 109.75 600 ALA B N 1
ATOM 8099 C CA . ALA B 1 432 ? -84.711 19.124 18.955 1.00 103.20 600 ALA B CA 1
ATOM 8100 C C . ALA B 1 432 ? -84.206 20.546 18.751 1.00 106.44 600 ALA B C 1
ATOM 8101 O O . ALA B 1 432 ? -83.958 21.273 19.712 1.00 119.35 600 ALA B O 1
ATOM 8103 N N . LYS B 1 433 ? -84.044 20.932 17.489 1.00 106.56 601 LYS B N 1
ATOM 8104 C CA . LYS B 1 433 ? -83.561 22.265 17.144 1.00 108.96 601 LYS B CA 1
ATOM 8105 C C . LYS B 1 433 ? -84.403 22.866 16.018 1.00 120.04 601 LYS B C 1
ATOM 8106 O O . LYS B 1 433 ? -84.007 22.826 14.855 1.00 122.90 601 LYS B O 1
ATOM 8112 N N . PRO B 1 434 ? -85.570 23.430 16.368 1.00 118.88 602 PRO B N 1
ATOM 8113 C CA . PRO B 1 434 ? -86.572 23.941 15.421 1.00 118.97 602 PRO B CA 1
ATOM 8114 C C . PRO B 1 434 ? -86.057 24.992 14.437 1.00 122.97 602 PRO B C 1
ATOM 8115 O O . PRO B 1 434 ? -86.627 25.127 13.355 1.00 124.56 602 PRO B O 1
ATOM 8119 N N . ASP B 1 435 ? -85.007 25.722 14.800 1.00 128.78 603 ASP B N 1
ATOM 8120 C CA . ASP B 1 435 ? -84.471 26.757 13.919 1.00 137.49 603 ASP B CA 1
ATOM 8121 C C . ASP B 1 435 ? -83.535 26.174 12.862 1.00 139.63 603 ASP B C 1
ATOM 8122 O O . ASP B 1 435 ? -82.880 26.910 12.124 1.00 130.43 603 ASP B O 1
ATOM 8127 N N . PHE B 1 436 ? -83.477 24.848 12.798 1.00 137.27 604 PHE B N 1
ATOM 8128 C CA . PHE B 1 436 ? -82.744 24.155 11.748 1.00 118.39 604 PHE B CA 1
ATOM 8129 C C . PHE B 1 436 ? -83.609 24.110 10.493 1.00 122.40 604 PHE B C 1
ATOM 8130 O O . PHE B 1 436 ? -83.120 23.872 9.390 1.00 117.60 604 PHE B O 1
ATOM 8138 N N . ALA B 1 437 ? -84.901 24.359 10.681 1.00 129.10 605 ALA B N 1
ATOM 8139 C CA . ALA B 1 437 ? -85.887 24.230 9.614 1.00 119.08 605 ALA B CA 1
ATOM 8140 C C . ALA B 1 437 ? -85.714 25.266 8.505 1.00 116.85 605 ALA B C 1
ATOM 8141 O O . ALA B 1 437 ? -86.040 24.997 7.350 1.00 129.30 605 ALA B O 1
ATOM 8143 N N . GLU B 1 438 ? -85.210 26.448 8.847 1.00 109.55 606 GLU B N 1
ATOM 8144 C CA . GLU B 1 438 ? -85.045 27.495 7.844 1.00 113.40 606 GLU B CA 1
ATOM 8145 C C . GLU B 1 438 ? -83.770 27.303 7.029 1.00 116.66 606 GLU B C 1
ATOM 8146 O O . GLU B 1 438 ? -83.530 28.028 6.065 1.00 124.19 606 GLU B O 1
ATOM 8152 N N . LEU B 1 439 ? -82.954 26.329 7.416 1.00 100.28 607 LEU B N 1
ATOM 8153 C CA . LEU B 1 439 ? -81.864 25.892 6.555 1.00 95.89 607 LEU B CA 1
ATOM 8154 C C . LEU B 1 439 ? -82.476 25.167 5.370 1.00 109.52 607 LEU B C 1
ATOM 8155 O O . LEU B 1 439 ? -82.052 25.340 4.229 1.00 106.65 607 LEU B O 1
ATOM 8160 N N . PHE B 1 440 ? -83.489 24.356 5.662 1.00 104.24 608 PHE B N 1
ATOM 8161 C CA . PHE B 1 440 ? -84.218 23.618 4.641 1.00 97.28 608 PHE B CA 1
ATOM 8162 C C . PHE B 1 440 ? -84.911 24.570 3.674 1.00 100.79 608 PHE B C 1
ATOM 8163 O O . PHE B 1 440 ? -84.806 24.418 2.457 1.00 104.31 608 PHE B O 1
ATOM 8171 N N . VAL B 1 441 ? -85.617 25.550 4.228 1.00 99.72 609 VAL B N 1
ATOM 8172 C CA . VAL B 1 441 ? -86.361 26.517 3.429 1.00 106.62 609 VAL B CA 1
ATOM 8173 C C . VAL B 1 441 ? -85.429 27.304 2.512 1.00 110.89 609 VAL B C 1
ATOM 8174 O O . VAL B 1 441 ? -85.793 27.640 1.385 1.00 131.02 609 VAL B O 1
ATOM 8178 N N . MET B 1 442 ? -84.221 27.585 2.991 1.00 103.87 610 MET B N 1
ATOM 8179 C CA . MET B 1 442 ? -83.228 28.271 2.174 1.00 113.95 610 MET B CA 1
ATOM 8180 C C . MET B 1 442 ? -82.799 27.388 1.008 1.00 112.26 610 MET B C 1
ATOM 8181 O O . MET B 1 442 ? -82.603 27.868 -0.108 1.00 115.87 610 MET B O 1
ATOM 8186 N N . ILE B 1 443 ? -82.654 26.094 1.275 1.00 105.14 611 ILE B N 1
ATOM 8187 C CA . ILE B 1 443 ? -82.328 25.130 0.231 1.00 109.56 611 ILE B CA 1
ATOM 8188 C C . ILE B 1 443 ? -83.490 25.011 -0.750 1.00 108.02 611 ILE B C 1
ATOM 8189 O O . ILE B 1 443 ? -83.291 24.973 -1.963 1.00 102.03 611 ILE B O 1
ATOM 8194 N N . GLY B 1 444 ? -84.707 24.981 -0.216 1.00 114.66 612 GLY B N 1
ATOM 8195 C CA . GLY B 1 444 ? -85.903 24.853 -1.032 1.00 107.21 612 GLY B CA 1
ATOM 8196 C C . GLY B 1 444 ? -86.159 26.034 -1.951 1.00 106.69 612 GLY B C 1
ATOM 8197 O O . GLY B 1 444 ? -87.135 26.044 -2.701 1.00 110.31 612 GLY B O 1
ATOM 8198 N N . ARG B 1 445 ? -85.282 27.031 -1.893 1.00 110.73 613 ARG B N 1
ATOM 8199 C CA . ARG B 1 445 ? -85.382 28.198 -2.757 1.00 114.19 613 ARG B CA 1
ATOM 8200 C C . ARG B 1 445 ? -84.110 28.410 -3.568 1.00 111.77 613 ARG B C 1
ATOM 8201 O O . ARG B 1 445 ? -84.151 28.962 -4.666 1.00 130.28 613 ARG B O 1
ATOM 8209 N N . LEU B 1 446 ? -82.981 27.967 -3.026 1.00 99.04 614 LEU B N 1
ATOM 8210 C CA . LEU B 1 446 ? -81.694 28.211 -3.666 1.00 109.49 614 LEU B CA 1
ATOM 8211 C C . LEU B 1 446 ? -80.991 26.918 -4.070 1.00 101.32 614 LEU B C 1
ATOM 8212 O O . LEU B 1 446 ? -79.969 26.950 -4.753 1.00 93.71 614 LEU B O 1
ATOM 8217 N N . GLY B 1 447 ? -81.541 25.784 -3.649 1.00 95.49 615 GLY B N 1
ATOM 8218 C CA . GLY B 1 447 ? -80.959 24.495 -3.977 1.00 94.84 615 GLY B CA 1
ATOM 8219 C C . GLY B 1 447 ? -81.016 24.199 -5.462 1.00 103.40 615 GLY B C 1
ATOM 8220 O O . GLY B 1 447 ? -80.082 23.628 -6.026 1.00 97.72 615 GLY B O 1
ATOM 8221 N N . ARG B 1 448 ? -82.120 24.591 -6.090 1.00 106.48 616 ARG B N 1
ATOM 8222 C CA . ARG B 1 448 ? -82.307 24.413 -7.526 1.00 96.90 616 ARG B CA 1
ATOM 8223 C C . ARG B 1 448 ? -81.206 25.097 -8.328 1.00 102.41 616 ARG B C 1
ATOM 8224 O O . ARG B 1 448 ? -80.634 24.509 -9.245 1.00 93.95 616 ARG B O 1
ATOM 8232 N N . SER B 1 449 ? -80.914 26.343 -7.970 1.00 107.01 617 SER B N 1
ATOM 8233 C CA . SER B 1 449 ? -79.908 27.130 -8.671 1.00 107.53 617 SER B CA 1
ATOM 8234 C C . SER B 1 449 ? -78.499 26.651 -8.349 1.00 100.45 617 SER B C 1
ATOM 8235 O O . SER B 1 449 ? -77.689 26.414 -9.244 1.00 90.76 617 SER B O 1
ATOM 8238 N N . LEU B 1 450 ? -78.219 26.507 -7.059 1.00 107.85 618 LEU B N 1
ATOM 8239 C CA . LEU B 1 450 ? -76.879 26.177 -6.588 1.00 104.51 618 LEU B CA 1
ATOM 8240 C C . LEU B 1 450 ? -76.496 24.737 -6.912 1.00 96.47 618 LEU B C 1
ATOM 8241 O O . LEU B 1 450 ? -75.317 24.389 -6.931 1.00 85.40 618 LEU B O 1
ATOM 8246 N N . GLY B 1 451 ? -77.497 23.903 -7.168 1.00 103.12 619 GLY B N 1
ATOM 8247 C CA . GLY B 1 451 ? -77.255 22.509 -7.488 1.00 108.70 619 GLY B CA 1
ATOM 8248 C C . GLY B 1 451 ? -77.122 21.660 -6.241 1.00 85.36 619 GLY B C 1
ATOM 8249 O O . GLY B 1 451 ? -76.233 20.815 -6.142 1.00 67.51 619 GLY B O 1
ATOM 8250 N N . VAL B 1 452 ? -78.012 21.892 -5.283 1.00 76.98 620 VAL B N 1
ATOM 8251 C CA . VAL B 1 452 ? -78.020 21.131 -4.042 1.00 77.92 620 VAL B CA 1
ATOM 8252 C C . VAL B 1 452 ? -79.380 20.479 -3.832 1.00 79.80 620 VAL B C 1
ATOM 8253 O O . VAL B 1 452 ? -80.383 21.166 -3.650 1.00 70.20 620 VAL B O 1
ATOM 8257 N N . HIS B 1 453 ? -79.408 19.152 -3.860 1.00 75.86 621 HIS B N 1
ATOM 8258 C CA . HIS B 1 453 ? -80.659 18.415 -3.735 1.00 84.20 621 HIS B CA 1
ATOM 8259 C C . HIS B 1 453 ? -80.778 17.753 -2.370 1.00 77.04 621 HIS B C 1
ATOM 8260 O O . HIS B 1 453 ? -79.827 17.149 -1.876 1.00 62.78 621 HIS B O 1
ATOM 8267 N N . LEU B 1 454 ? -81.958 17.867 -1.769 1.00 80.57 622 LEU B N 1
ATOM 8268 C CA . LEU B 1 454 ? -82.183 17.374 -0.417 1.00 79.54 622 LEU B CA 1
ATOM 8269 C C . LEU B 1 454 ? -83.160 16.205 -0.375 1.00 83.84 622 LEU B C 1
ATOM 8270 O O . LEU B 1 454 ? -84.194 16.220 -1.042 1.00 93.57 622 LEU B O 1
ATOM 8275 N N . LEU B 1 455 ? -82.822 15.193 0.416 1.00 81.16 623 LEU B N 1
ATOM 8276 C CA . LEU B 1 455 ? -83.724 14.077 0.668 1.00 89.21 623 LEU B CA 1
ATOM 8277 C C . LEU B 1 455 ? -83.874 13.861 2.169 1.00 93.61 623 LEU B C 1
ATOM 8278 O O . LEU B 1 455 ? -82.894 13.617 2.872 1.00 81.24 623 LEU B O 1
ATOM 8283 N N . LEU B 1 456 ? -85.107 13.955 2.655 1.00 95.77 624 LEU B N 1
ATOM 8284 C CA . LEU B 1 456 ? -85.377 13.842 4.082 1.00 89.25 624 LEU B CA 1
ATOM 8285 C C . LEU B 1 456 ? -85.953 12.477 4.435 1.00 93.74 624 LEU B C 1
ATOM 8286 O O . LEU B 1 456 ? -86.881 11.997 3.786 1.00 104.96 624 LEU B O 1
ATOM 8291 N N . ALA B 1 457 ? -85.398 11.858 5.471 1.00 100.06 625 ALA B N 1
ATOM 8292 C CA . ALA B 1 457 ? -85.826 10.527 5.879 1.00 109.42 625 ALA B CA 1
ATOM 8293 C C . ALA B 1 457 ? -86.202 10.480 7.354 1.00 111.24 625 ALA B C 1
ATOM 8294 O O . ALA B 1 457 ? -85.635 11.200 8.174 1.00 112.31 625 ALA B O 1
ATOM 8296 N N . SER B 1 458 ? -87.164 9.623 7.677 1.00 106.41 626 SER B N 1
ATOM 8297 C CA . SER B 1 458 ? -87.604 9.422 9.051 1.00 110.57 626 SER B CA 1
ATOM 8298 C C . SER B 1 458 ? -88.378 8.118 9.163 1.00 111.98 626 SER B C 1
ATOM 8299 O O . SER B 1 458 ? -88.718 7.503 8.153 1.00 122.40 626 SER B O 1
ATOM 8302 N N . GLN B 1 459 ? -88.408 7.612 10.383 1.00 108.22 627 GLN B N 1
ATOM 8303 C CA . GLN B 1 459 ? -89.306 6.570 10.795 1.00 111.84 627 GLN B CA 1
ATOM 8304 C C . GLN B 1 459 ? -90.721 7.079 10.874 1.00 113.24 627 GLN B C 1
ATOM 8305 O O . GLN B 1 459 ? -91.654 6.379 10.533 1.00 127.06 627 GLN B O 1
ATOM 8311 N N . ARG B 1 460 ? -90.885 8.292 11.375 1.00 102.56 628 ARG B N 1
ATOM 8312 C CA . ARG B 1 460 ? -92.217 8.803 11.640 1.00 113.43 628 ARG B CA 1
ATOM 8313 C C . ARG B 1 460 ? -92.321 10.283 11.408 1.00 112.21 628 ARG B C 1
ATOM 8314 O O . ARG B 1 460 ? -91.324 10.979 11.389 1.00 109.06 628 ARG B O 1
ATOM 8322 N N . LEU B 1 461 ? -93.539 10.748 11.238 1.00 116.77 629 LEU B N 1
ATOM 8323 C CA . LEU B 1 461 ? -93.742 12.134 10.935 1.00 122.47 629 LEU B CA 1
ATOM 8324 C C . LEU B 1 461 ? -95.107 12.586 11.362 1.00 127.54 629 LEU B C 1
ATOM 8325 O O . LEU B 1 461 ? -96.002 11.785 11.572 1.00 129.42 629 LEU B O 1
ATOM 8330 N N . GLU B 1 462 ? -95.246 13.891 11.484 1.00 122.58 630 GLU B N 1
ATOM 8331 C CA . GLU B 1 462 ? -96.480 14.510 11.900 1.00 112.38 630 GLU B CA 1
ATOM 8332 C C . GLU B 1 462 ? -96.767 15.631 10.935 1.00 108.05 630 GLU B C 1
ATOM 8333 O O . GLU B 1 462 ? -95.859 16.192 10.337 1.00 107.30 630 GLU B O 1
ATOM 8339 N N . GLU B 1 463 ? -98.028 16.002 10.841 1.00 112.85 631 GLU B N 1
ATOM 8340 C CA . GLU B 1 463 ? -98.518 16.807 9.747 1.00 121.84 631 GLU B CA 1
ATOM 8341 C C . GLU B 1 463 ? -97.712 18.069 9.749 1.00 120.06 631 GLU B C 1
ATOM 8342 O O . GLU B 1 463 ? -97.396 18.627 8.708 1.00 107.55 631 GLU B O 1
ATOM 8348 N N . GLY B 1 464 ? -97.379 18.525 10.939 1.00 121.78 632 GLY B N 1
ATOM 8349 C CA . GLY B 1 464 ? -96.597 19.725 11.060 1.00 124.37 632 GLY B CA 1
ATOM 8350 C C . GLY B 1 464 ? -95.229 19.616 10.434 1.00 123.82 632 GLY B C 1
ATOM 8351 O O . GLY B 1 464 ? -94.754 20.570 9.821 1.00 125.54 632 GLY B O 1
ATOM 8352 N N . LYS B 1 465 ? -94.554 18.487 10.583 1.00 122.29 633 LYS B N 1
ATOM 8353 C CA . LYS B 1 465 ? -93.131 18.592 10.270 1.00 108.61 633 LYS B CA 1
ATOM 8354 C C . LYS B 1 465 ? -92.860 19.116 8.862 1.00 106.76 633 LYS B C 1
ATOM 8355 O O . LYS B 1 465 ? -91.790 19.660 8.592 1.00 108.62 633 LYS B O 1
ATOM 8361 N N . LEU B 1 466 ? -93.829 18.949 7.967 1.00 110.92 634 LEU B N 1
ATOM 8362 C CA . LEU B 1 466 ? -93.644 19.324 6.570 1.00 115.06 634 LEU B CA 1
ATOM 8363 C C . LEU B 1 466 ? -94.160 20.728 6.273 1.00 111.65 634 LEU B C 1
ATOM 8364 O O . LEU B 1 466 ? -94.555 21.023 5.146 1.00 112.82 634 LEU B O 1
ATOM 8369 N N . ARG B 1 467 ? -94.153 21.591 7.283 1.00 106.17 635 ARG B N 1
ATOM 8370 C CA . ARG B 1 467 ? -94.637 22.954 7.109 1.00 108.72 635 ARG B CA 1
ATOM 8371 C C . ARG B 1 467 ? -93.700 23.763 6.212 1.00 107.85 635 ARG B C 1
ATOM 8372 O O . ARG B 1 467 ? -92.514 23.912 6.499 1.00 101.06 635 ARG B O 1
ATOM 8380 N N . GLY B 1 468 ? -94.241 24.264 5.106 1.00 97.70 636 GLY B N 1
ATOM 8381 C CA . GLY B 1 468 ? -93.458 25.025 4.148 1.00 96.94 636 GLY B CA 1
ATOM 8382 C C . GLY B 1 468 ? -92.444 24.173 3.408 1.00 98.82 636 GLY B C 1
ATOM 8383 O O . GLY B 1 468 ? -91.566 24.692 2.721 1.00 91.18 636 GLY B O 1
ATOM 8384 N N . LEU B 1 469 ? -92.569 22.858 3.553 1.00 107.43 637 LEU B N 1
ATOM 8385 C CA . LEU B 1 469 ? -91.656 21.916 2.916 1.00 103.20 637 LEU B CA 1
ATOM 8386 C C . LEU B 1 469 ? -92.398 21.001 1.952 1.00 106.99 637 LEU B C 1
ATOM 8387 O O . LEU B 1 469 ? -91.806 20.447 1.027 1.00 105.03 637 LEU B O 1
ATOM 8392 N N . ASP B 1 470 ? -93.700 20.901 2.147 1.00 111.80 638 ASP B N 1
ATOM 8393 C CA . ASP B 1 470 ? -94.468 20.095 1.248 1.00 114.32 638 ASP B CA 1
ATOM 8394 C C . ASP B 1 470 ? -94.294 20.737 -0.097 1.00 105.02 638 ASP B C 1
ATOM 8395 O O . ASP B 1 470 ? -94.068 20.065 -1.091 1.00 106.63 638 ASP B O 1
ATOM 8400 N N . THR B 1 471 ? -94.348 22.055 -0.116 1.00 96.56 639 THR B N 1
ATOM 8401 C CA . THR B 1 471 ? -94.229 22.748 -1.367 1.00 97.37 639 THR B CA 1
ATOM 8402 C C . THR B 1 471 ? -92.860 22.428 -1.922 1.00 95.03 639 THR B C 1
ATOM 8403 O O . THR B 1 471 ? -92.701 22.121 -3.087 1.00 93.03 639 THR B O 1
ATOM 8407 N N . HIS B 1 472 ? -91.867 22.485 -1.061 1.00 96.27 640 HIS B N 1
ATOM 8408 C CA . HIS B 1 472 ? -90.506 22.281 -1.481 1.00 100.25 640 HIS B CA 1
ATOM 8409 C C . HIS B 1 472 ? -90.140 20.904 -1.963 1.00 92.89 640 HIS B C 1
ATOM 8410 O O . HIS B 1 472 ? -89.294 20.759 -2.857 1.00 81.01 640 HIS B O 1
ATOM 8417 N N . LEU B 1 473 ? -90.712 19.870 -1.366 1.00 109.01 641 LEU B N 1
ATOM 8418 C CA . LEU B 1 473 ? -90.342 18.515 -1.740 1.00 101.60 641 LEU B CA 1
ATOM 8419 C C . LEU B 1 473 ? -91.203 18.018 -2.872 1.00 105.80 641 LEU B C 1
ATOM 8420 O O . LEU B 1 473 ? -92.400 17.851 -2.711 1.00 99.58 641 LEU B O 1
ATOM 8425 N N . SER B 1 474 ? -90.587 17.744 -4.014 1.00 112.72 642 SER B N 1
ATOM 8426 C CA . SER B 1 474 ? -91.352 17.343 -5.174 1.00 103.65 642 SER B CA 1
ATOM 8427 C C . SER B 1 474 ? -91.858 15.924 -5.104 1.00 98.89 642 SER B C 1
ATOM 8428 O O . SER B 1 474 ? -92.994 15.665 -5.434 1.00 100.69 642 SER B O 1
ATOM 8431 N N . TYR B 1 475 ? -91.027 15.005 -4.649 1.00 86.24 643 TYR B N 1
ATOM 8432 C CA . TYR B 1 475 ? -91.398 13.612 -4.691 1.00 80.61 643 TYR B CA 1
ATOM 8433 C C . TYR B 1 475 ? -91.444 12.983 -3.343 1.00 81.96 643 TYR B C 1
ATOM 8434 O O . TYR B 1 475 ? -90.583 13.206 -2.535 1.00 96.91 643 TYR B O 1
ATOM 8443 N N . ARG B 1 476 ? -92.458 12.176 -3.109 1.00 83.40 644 ARG B N 1
ATOM 8444 C CA . ARG B 1 476 ? -92.637 11.545 -1.830 1.00 84.39 644 ARG B CA 1
ATOM 8445 C C . ARG B 1 476 ? -92.512 10.047 -1.936 1.00 80.78 644 ARG B C 1
ATOM 8446 O O . ARG B 1 476 ? -93.104 9.447 -2.793 1.00 96.40 644 ARG B O 1
ATOM 8454 N N . ILE B 1 477 ? -91.728 9.448 -1.060 1.00 81.80 645 ILE B N 1
ATOM 8455 C CA . ILE B 1 477 ? -91.619 8.006 -0.950 1.00 90.77 645 ILE B CA 1
ATOM 8456 C C . ILE B 1 477 ? -92.144 7.544 0.397 1.00 97.81 645 ILE B C 1
ATOM 8457 O O . ILE B 1 477 ? -91.729 8.038 1.445 1.00 112.22 645 ILE B O 1
ATOM 8462 N N . GLY B 1 478 ? -93.075 6.602 0.359 1.00 92.52 646 GLY B N 1
ATOM 8463 C CA . GLY B 1 478 ? -93.633 6.046 1.571 1.00 98.51 646 GLY B CA 1
ATOM 8464 C C . GLY B 1 478 ? -93.510 4.540 1.589 1.00 103.53 646 GLY B C 1
ATOM 8465 O O . GLY B 1 478 ? -94.096 3.849 0.759 1.00 113.67 646 GLY B O 1
ATOM 8466 N N . LEU B 1 479 ? -92.727 4.030 2.530 1.00 94.87 647 LEU B N 1
ATOM 8467 C CA . LEU B 1 479 ? -92.713 2.602 2.798 1.00 101.83 647 LEU B CA 1
ATOM 8468 C C . LEU B 1 479 ? -93.848 2.347 3.782 1.00 121.42 647 LEU B C 1
ATOM 8469 O O . LEU B 1 479 ? -94.800 3.127 3.831 1.00 139.16 647 LEU B O 1
ATOM 8474 N N . ARG B 1 480 ? -93.766 1.275 4.562 1.00 116.26 648 ARG B N 1
ATOM 8475 C CA . ARG B 1 480 ? -94.809 1.006 5.543 1.00 115.87 648 ARG B CA 1
ATOM 8476 C C . ARG B 1 480 ? -94.924 2.166 6.521 1.00 117.96 648 ARG B C 1
ATOM 8477 O O . ARG B 1 480 ? -93.986 2.475 7.262 1.00 127.23 648 ARG B O 1
ATOM 8485 N N . THR B 1 481 ? -96.077 2.821 6.485 1.00 120.42 649 THR B N 1
ATOM 8486 C CA . THR B 1 481 ? -96.388 3.894 7.411 1.00 126.46 649 THR B CA 1
ATOM 8487 C C . THR B 1 481 ? -97.315 3.349 8.501 1.00 145.44 649 THR B C 1
ATOM 8488 O O . THR B 1 481 ? -98.162 2.492 8.229 1.00 156.69 649 THR B O 1
ATOM 8492 N N . PHE B 1 482 ? -97.142 3.866 9.720 1.00 148.33 650 PHE B N 1
ATOM 8493 C CA . PHE B 1 482 ? -97.641 3.251 10.957 1.00 154.64 650 PHE B CA 1
ATOM 8494 C C . PHE B 1 482 ? -99.169 3.232 11.116 1.00 153.64 650 PHE B C 1
ATOM 8495 O O . PHE B 1 482 ? -99.740 2.236 11.537 1.00 152.54 650 PHE B O 1
ATOM 8503 N N . SER B 1 483 ? -99.838 4.327 10.786 1.00 150.79 651 SER B N 1
ATOM 8504 C CA . SER B 1 483 ? -101.296 4.359 10.896 1.00 152.92 651 SER B CA 1
ATOM 8505 C C . SER B 1 483 ? -101.872 4.776 9.551 1.00 153.79 651 SER B C 1
ATOM 8506 O O . SER B 1 483 ? -101.361 4.378 8.504 1.00 160.76 651 SER B O 1
ATOM 8509 N N . ALA B 1 484 ? -102.915 5.592 9.577 1.00 152.30 652 ALA B N 1
ATOM 8510 C CA . ALA B 1 484 ? -103.594 5.984 8.355 1.00 151.55 652 ALA B CA 1
ATOM 8511 C C . ALA B 1 484 ? -103.298 7.426 7.988 1.00 149.04 652 ALA B C 1
ATOM 8512 O O . ALA B 1 484 ? -103.406 7.824 6.829 1.00 150.79 652 ALA B O 1
ATOM 8514 N N . MET B 1 485 ? -102.913 8.203 8.989 1.00 149.45 653 MET B N 1
ATOM 8515 C CA . MET B 1 485 ? -102.884 9.651 8.860 1.00 141.64 653 MET B CA 1
ATOM 8516 C C . MET B 1 485 ? -101.584 10.157 8.217 1.00 136.14 653 MET B C 1
ATOM 8517 O O . MET B 1 485 ? -101.540 11.249 7.651 1.00 139.52 653 MET B O 1
ATOM 8522 N N . GLU B 1 486 ? -100.532 9.349 8.285 1.00 135.51 654 GLU B N 1
ATOM 8523 C CA . GLU B 1 486 ? -99.231 9.717 7.725 1.00 137.17 654 GLU B CA 1
ATOM 8524 C C . GLU B 1 486 ? -99.186 9.422 6.233 1.00 135.07 654 GLU B C 1
ATOM 8525 O O . GLU B 1 486 ? -98.713 10.240 5.455 1.00 129.81 654 GLU B O 1
ATOM 8531 N N . SER B 1 487 ? -99.697 8.260 5.837 1.00 131.76 655 SER B N 1
ATOM 8532 C CA . SER B 1 487 ? -99.859 7.931 4.425 1.00 128.12 655 SER B CA 1
ATOM 8533 C C . SER B 1 487 ? -100.566 9.078 3.710 1.00 129.36 655 SER B C 1
ATOM 8534 O O . SER B 1 487 ? -100.239 9.414 2.574 1.00 139.37 655 SER B O 1
ATOM 8537 N N . ARG B 1 488 ? -101.521 9.691 4.402 1.00 129.30 656 ARG B N 1
ATOM 8538 C CA . ARG B 1 488 ? -102.234 10.849 3.884 1.00 131.16 656 ARG B CA 1
ATOM 8539 C C . ARG B 1 488 ? -101.351 12.094 3.803 1.00 130.91 656 ARG B C 1
ATOM 8540 O O . ARG B 1 488 ? -101.533 12.925 2.914 1.00 144.82 656 ARG B O 1
ATOM 8542 N N . VAL B 1 489 ? -100.397 12.231 4.721 1.00 124.73 657 VAL B N 1
ATOM 8543 C CA . VAL B 1 489 ? -99.592 13.451 4.763 1.00 120.54 657 VAL B CA 1
ATOM 8544 C C . VAL B 1 489 ? -98.371 13.372 3.842 1.00 121.81 657 VAL B C 1
ATOM 8545 O O . VAL B 1 489 ? -97.868 14.405 3.402 1.00 115.77 657 VAL B O 1
ATOM 8549 N N . VAL B 1 490 ? -97.896 12.169 3.529 1.00 124.98 658 VAL B N 1
ATOM 8550 C CA . VAL B 1 490 ? -96.789 12.059 2.581 1.00 117.85 658 VAL B CA 1
ATOM 8551 C C . VAL B 1 490 ? -97.290 11.727 1.171 1.00 126.47 658 VAL B C 1
ATOM 8552 O O . VAL B 1 490 ? -96.662 12.111 0.189 1.00 118.97 658 VAL B O 1
ATOM 8556 N N . LEU B 1 491 ? -98.430 11.049 1.065 1.00 135.81 659 LEU B N 1
ATOM 8557 C CA . LEU B 1 491 ? -98.971 10.695 -0.246 1.00 121.87 659 LEU B CA 1
ATOM 8558 C C . LEU B 1 491 ? -100.268 11.442 -0.545 1.00 123.52 659 LEU B C 1
ATOM 8559 O O . LEU B 1 491 ? -100.349 12.205 -1.509 1.00 126.19 659 LEU B O 1
ATOM 8564 N N . GLY B 1 492 ? -101.280 11.216 0.286 1.00 125.91 660 GLY B N 1
ATOM 8565 C CA . GLY B 1 492 ? -102.578 11.836 0.096 1.00 131.05 660 GLY B CA 1
ATOM 8566 C C . GLY B 1 492 ? -103.705 10.857 0.354 1.00 137.81 660 GLY B C 1
ATOM 8567 O O . GLY B 1 492 ? -104.855 11.251 0.549 1.00 140.61 660 GLY B O 1
ATOM 8568 N N . VAL B 1 493 ? -103.370 9.571 0.351 1.00 136.39 661 VAL B N 1
ATOM 8569 C CA . VAL B 1 493 ? -104.347 8.516 0.592 1.00 144.75 661 VAL B CA 1
ATOM 8570 C C . VAL B 1 493 ? -103.806 7.507 1.603 1.00 140.10 661 VAL B C 1
ATOM 8571 O O . VAL B 1 493 ? -102.622 7.175 1.579 1.00 136.29 661 VAL B O 1
ATOM 8575 N N . PRO B 1 494 ? -104.675 7.017 2.502 1.00 146.42 662 PRO B N 1
ATOM 8576 C CA . PRO B 1 494 ? -104.269 6.079 3.556 1.00 149.48 662 PRO B CA 1
ATOM 8577 C C . PRO B 1 494 ? -103.918 4.691 3.020 1.00 141.92 662 PRO B C 1
ATOM 8578 O O . PRO B 1 494 ? -104.518 3.706 3.449 1.00 147.24 662 PRO B O 1
ATOM 8582 N N . ASP B 1 495 ? -102.949 4.616 2.113 1.00 130.60 663 ASP B N 1
ATOM 8583 C CA . ASP B 1 495 ? -102.639 3.361 1.434 1.00 131.89 663 ASP B CA 1
ATOM 8584 C C . ASP B 1 495 ? -101.331 2.720 1.893 1.00 128.88 663 ASP B C 1
ATOM 8585 O O . ASP B 1 495 ? -101.176 1.501 1.825 1.00 128.53 663 ASP B O 1
ATOM 8590 N N . ALA B 1 496 ? -100.391 3.538 2.356 1.00 124.46 664 ALA B N 1
ATOM 8591 C CA . ALA B 1 496 ? -99.061 3.045 2.703 1.00 124.68 664 ALA B CA 1
ATOM 8592 C C . ALA B 1 496 ? -99.062 2.196 3.974 1.00 130.85 664 ALA B C 1
ATOM 8593 O O . ALA B 1 496 ? -98.052 1.582 4.318 1.00 132.14 664 ALA B O 1
ATOM 8595 N N . TYR B 1 497 ? -100.195 2.164 4.667 1.00 136.57 665 TYR B N 1
ATOM 8596 C CA . TYR B 1 497 ? -100.322 1.376 5.887 1.00 147.99 665 TYR B CA 1
ATOM 8597 C C . TYR B 1 497 ? -100.458 -0.111 5.579 1.00 147.42 665 TYR B C 1
ATOM 8598 O O . TYR B 1 497 ? -99.801 -0.947 6.198 1.00 139.16 665 TYR B O 1
ATOM 8607 N N . GLU B 1 498 ? -101.309 -0.430 4.610 1.00 144.27 666 GLU B N 1
ATOM 8608 C CA . GLU B 1 498 ? -101.661 -1.814 4.307 1.00 140.16 666 GLU B CA 1
ATOM 8609 C C . GLU B 1 498 ? -100.539 -2.579 3.606 1.00 126.72 666 GLU B C 1
ATOM 8610 O O . GLU B 1 498 ? -100.753 -3.684 3.107 1.00 130.03 666 GLU B O 1
ATOM 8616 N N . LEU B 1 499 ? -99.348 -1.992 3.570 1.00 120.20 667 LEU B N 1
ATOM 8617 C CA . LEU B 1 499 ? -98.192 -2.645 2.968 1.00 120.65 667 LEU B CA 1
ATOM 8618 C C . LEU B 1 499 ? -97.735 -3.837 3.805 1.00 117.39 667 LEU B C 1
ATOM 8619 O O . LEU B 1 499 ? -97.677 -3.752 5.032 1.00 121.21 667 LEU B O 1
ATOM 8624 N N . PRO B 1 500 ? -97.415 -4.955 3.135 1.00 119.18 668 PRO B N 1
ATOM 8625 C CA . PRO B 1 500 ? -97.003 -6.224 3.751 1.00 131.95 668 PRO B CA 1
ATOM 8626 C C . PRO B 1 500 ? -95.812 -6.089 4.703 1.00 127.48 668 PRO B C 1
ATOM 8627 O O . PRO B 1 500 ? -95.025 -5.153 4.566 1.00 126.55 668 PRO B O 1
ATOM 8631 N N . PRO B 1 501 ? -95.690 -7.021 5.663 1.00 129.66 669 PRO B N 1
ATOM 8632 C CA . PRO B 1 501 ? -94.610 -7.057 6.658 1.00 134.51 669 PRO B CA 1
ATOM 8633 C C . PRO B 1 501 ? -93.204 -7.096 6.058 1.00 137.57 669 PRO B C 1
ATOM 8634 O O . PRO B 1 501 ? -92.256 -6.671 6.718 1.00 145.30 669 PRO B O 1
ATOM 8638 N N . SER B 1 502 ? -93.070 -7.592 4.833 1.00 127.56 670 SER B N 1
ATOM 8639 C CA . SER B 1 502 ? -91.766 -7.678 4.183 1.00 127.66 670 SER B CA 1
ATOM 8640 C C . SER B 1 502 ? -91.231 -6.290 3.834 1.00 131.67 670 SER B C 1
ATOM 8641 O O . SER B 1 502 ? -92.001 -5.397 3.481 1.00 132.28 670 SER B O 1
ATOM 8644 N N . PRO B 1 503 ? -89.905 -6.101 3.942 1.00 127.86 671 PRO B N 1
ATOM 8645 C CA . PRO B 1 503 ? -89.278 -4.813 3.624 1.00 122.64 671 PRO B CA 1
ATOM 8646 C C . PRO B 1 503 ? -89.079 -4.603 2.125 1.00 132.85 671 PRO B C 1
ATOM 8647 O O . PRO B 1 503 ? -88.793 -5.557 1.402 1.00 133.09 671 PRO B O 1
ATOM 8651 N N . GLY B 1 504 ? -89.229 -3.364 1.669 1.00 128.30 672 GLY B N 1
ATOM 8652 C CA . GLY B 1 504 ? -89.047 -3.041 0.266 1.00 116.27 672 GLY B CA 1
ATOM 8653 C C . GLY B 1 504 ? -90.301 -2.489 -0.381 1.00 103.60 672 GLY B C 1
ATOM 8654 O O . GLY B 1 504 ? -90.229 -1.651 -1.280 1.00 100.74 672 GLY B O 1
ATOM 8655 N N . ASN B 1 505 ? -91.455 -2.963 0.076 1.00 108.90 673 ASN B N 1
ATOM 8656 C CA . ASN B 1 505 ? -92.736 -2.504 -0.445 1.00 107.48 673 ASN B CA 1
ATOM 8657 C C . ASN B 1 505 ? -92.973 -1.032 -0.133 1.00 95.79 673 ASN B C 1
ATOM 8658 O O . ASN B 1 505 ? -93.006 -0.635 1.031 1.00 108.03 673 ASN B O 1
ATOM 8663 N N . GLY B 1 506 ? -93.136 -0.225 -1.176 1.00 97.70 674 GLY B N 1
ATOM 8664 C CA . GLY B 1 506 ? -93.347 1.200 -1.002 1.00 93.76 674 GLY B CA 1
ATOM 8665 C C . GLY B 1 506 ? -94.106 1.842 -2.145 1.00 94.88 674 GLY B C 1
ATOM 8666 O O . GLY B 1 506 ? -94.339 1.218 -3.180 1.00 98.51 674 GLY B O 1
ATOM 8667 N N . TYR B 1 507 ? -94.504 3.096 -1.950 1.00 98.34 675 TYR B N 1
ATOM 8668 C CA . TYR B 1 507 ? -95.202 3.856 -2.980 1.00 91.57 675 TYR B CA 1
ATOM 8669 C C . TYR B 1 507 ? -94.345 5.030 -3.437 1.00 82.67 675 TYR B C 1
ATOM 8670 O O . TYR B 1 507 ? -93.318 5.329 -2.831 1.00 87.96 675 TYR B O 1
ATOM 8679 N N . LEU B 1 508 ? -94.772 5.697 -4.505 1.00 86.27 676 LEU B N 1
ATOM 8680 C CA . LEU B 1 508 ? -94.062 6.868 -5.007 1.00 78.79 676 LEU B CA 1
ATOM 8681 C C . LEU B 1 508 ? -95.027 7.864 -5.638 1.00 84.63 676 LEU B C 1
ATOM 8682 O O . LEU B 1 508 ? -95.889 7.491 -6.433 1.00 103.01 676 LEU B O 1
ATOM 8687 N N . LYS B 1 509 ? -94.877 9.133 -5.276 1.00 70.25 677 LYS B N 1
ATOM 8688 C CA . LYS B 1 509 ? -95.727 10.192 -5.804 1.00 84.55 677 LYS B CA 1
ATOM 8689 C C . LYS B 1 509 ? -94.891 11.345 -6.349 1.00 93.19 677 LYS B C 1
ATOM 8690 O O . LYS B 1 509 ? -94.028 11.881 -5.656 1.00 105.38 677 LYS B O 1
ATOM 8696 N N . PHE B 1 510 ? -95.154 11.717 -7.597 1.00 92.69 678 PHE B N 1
ATOM 8697 C CA . PHE B 1 510 ? -94.492 12.857 -8.215 1.00 84.90 678 PHE B CA 1
ATOM 8698 C C . PHE B 1 510 ? -95.526 13.836 -8.759 1.00 94.26 678 PHE B C 1
ATOM 8699 O O . PHE B 1 510 ? -96.190 13.554 -9.757 1.00 110.10 678 PHE B O 1
ATOM 8701 N N . ALA B 1 511 ? -95.658 14.975 -8.085 1.00 101.46 679 ALA B N 1
ATOM 8702 C CA . ALA B 1 511 ? -96.601 16.027 -8.465 1.00 122.67 679 ALA B CA 1
ATOM 8703 C C . ALA B 1 511 ? -98.048 15.534 -8.502 1.00 125.31 679 ALA B C 1
ATOM 8704 O O . ALA B 1 511 ? -98.587 15.093 -7.488 1.00 122.18 679 ALA B O 1
ATOM 8706 N N . THR B 1 512 ? -98.671 15.614 -9.674 1.00 129.83 680 THR B N 1
ATOM 8707 C CA . THR B 1 512 ? -100.087 15.284 -9.816 1.00 137.37 680 THR B CA 1
ATOM 8708 C C . THR B 1 512 ? -100.311 13.854 -10.297 1.00 138.15 680 THR B C 1
ATOM 8709 O O . THR B 1 512 ? -101.411 13.315 -10.176 1.00 126.26 680 THR B O 1
ATOM 8713 N N . GLU B 1 513 ? -99.264 13.246 -10.845 1.00 138.01 681 GLU B N 1
ATOM 8714 C CA . GLU B 1 513 ? -99.351 11.899 -11.397 1.00 122.51 681 GLU B CA 1
ATOM 8715 C C . GLU B 1 513 ? -99.655 10.863 -10.314 1.00 112.78 681 GLU B C 1
ATOM 8716 O O . GLU B 1 513 ? -99.230 11.018 -9.170 1.00 111.43 681 GLU B O 1
ATOM 8722 N N . PRO B 1 514 ? -100.400 9.803 -10.675 1.00 113.73 682 PRO B N 1
ATOM 8723 C CA . PRO B 1 514 ? -100.841 8.772 -9.727 1.00 100.64 682 PRO B CA 1
ATOM 8724 C C . PRO B 1 514 ? -99.691 8.046 -9.032 1.00 94.52 682 PRO B C 1
ATOM 8725 O O . PRO B 1 514 ? -98.539 8.161 -9.448 1.00 91.14 682 PRO B O 1
ATOM 8729 N N . LEU B 1 515 ? -100.018 7.301 -7.981 1.00 96.84 683 LEU B N 1
ATOM 8730 C CA . LEU B 1 515 ? -99.014 6.619 -7.171 1.00 97.19 683 LEU B CA 1
ATOM 8731 C C . LEU B 1 515 ? -98.398 5.446 -7.920 1.00 85.11 683 LEU B C 1
ATOM 8732 O O . LEU B 1 515 ? -98.982 4.930 -8.871 1.00 91.98 683 LEU B O 1
ATOM 8737 N N . VAL B 1 516 ? -97.216 5.026 -7.483 1.00 83.15 684 VAL B N 1
ATOM 8738 C CA . VAL B 1 516 ? -96.532 3.897 -8.099 1.00 86.40 684 VAL B CA 1
ATOM 8739 C C . VAL B 1 516 ? -96.098 2.876 -7.052 1.00 89.01 684 VAL B C 1
ATOM 8740 O O . VAL B 1 516 ? -95.053 3.028 -6.420 1.00 99.30 684 VAL B O 1
ATOM 8744 N N . ARG B 1 517 ? -96.914 1.844 -6.863 1.00 83.30 685 ARG B N 1
ATOM 8745 C CA . ARG B 1 517 ? -96.553 0.734 -5.991 1.00 98.12 685 ARG B CA 1
ATOM 8746 C C . ARG B 1 517 ? -95.329 0.022 -6.547 1.00 95.27 685 ARG B C 1
ATOM 8747 O O . ARG B 1 517 ? -95.336 -0.432 -7.690 1.00 99.35 685 ARG B O 1
ATOM 8755 N N . PHE B 1 518 ? -94.275 -0.071 -5.743 1.00 93.01 686 PHE B N 1
ATOM 8756 C CA . PHE B 1 518 ? -93.043 -0.693 -6.206 1.00 90.04 686 PHE B CA 1
ATOM 8757 C C . PHE B 1 518 ? -92.391 -1.565 -5.142 1.00 85.42 686 PHE B C 1
ATOM 8758 O O . PHE B 1 518 ? -92.873 -1.666 -4.015 1.00 86.35 686 PHE B O 1
ATOM 8766 N N . LYS B 1 519 ? -91.288 -2.195 -5.526 1.00 78.69 687 LYS B N 1
ATOM 8767 C CA . LYS B 1 519 ? -90.523 -3.055 -4.637 1.00 89.52 687 LYS B CA 1
ATOM 8768 C C . LYS B 1 519 ? -89.046 -2.725 -4.778 1.00 95.38 687 LYS B C 1
ATOM 8769 O O . LYS B 1 519 ? -88.421 -3.076 -5.778 1.00 93.09 687 LYS B O 1
ATOM 8775 N N . ALA B 1 520 ? -88.498 -2.043 -3.778 1.00 90.28 688 ALA B N 1
ATOM 8776 C CA . ALA B 1 520 ? -87.115 -1.583 -3.825 1.00 90.02 688 ALA B CA 1
ATOM 8777 C C . ALA B 1 520 ? -86.136 -2.728 -4.046 1.00 90.21 688 ALA B C 1
ATOM 8778 O O . ALA B 1 520 ? -86.275 -3.800 -3.459 1.00 82.79 688 ALA B O 1
ATOM 8780 N N . ALA B 1 521 ? -85.152 -2.496 -4.908 1.00 90.31 689 ALA B N 1
ATOM 8781 C CA . ALA B 1 521 ? -84.060 -3.440 -5.087 1.00 70.04 689 ALA B CA 1
ATOM 8782 C C . ALA B 1 521 ? -83.201 -3.435 -3.835 1.00 82.66 689 ALA B C 1
ATOM 8783 O O . ALA B 1 521 ? -83.355 -2.567 -2.976 1.00 86.89 689 ALA B O 1
ATOM 8785 N N . TYR B 1 522 ? -82.295 -4.396 -3.719 1.00 91.64 690 TYR B N 1
ATOM 8786 C CA . TYR B 1 522 ? -81.426 -4.426 -2.555 1.00 93.47 690 TYR B CA 1
ATOM 8787 C C . TYR B 1 522 ? -79.958 -4.365 -2.947 1.00 92.55 690 TYR B C 1
ATOM 8788 O O . TYR B 1 522 ? -79.530 -5.016 -3.899 1.00 90.93 690 TYR B O 1
ATOM 8797 N N . VAL B 1 523 ? -79.196 -3.554 -2.223 1.00 95.00 691 VAL B N 1
ATOM 8798 C CA . VAL B 1 523 ? -77.752 -3.680 -2.250 1.00 98.65 691 VAL B CA 1
ATOM 8799 C C . VAL B 1 523 ? -77.419 -4.800 -1.259 1.00 108.46 691 VAL B C 1
ATOM 8800 O O . VAL B 1 523 ? -77.096 -5.906 -1.680 1.00 118.81 691 VAL B O 1
ATOM 8804 N N . SER B 1 524 ? -77.567 -4.529 0.037 1.00 121.64 692 SER B N 1
ATOM 8805 C CA . SER B 1 524 ? -77.463 -5.533 1.096 1.00 112.79 692 SER B CA 1
ATOM 8806 C C . SER B 1 524 ? -76.110 -6.227 1.152 1.00 125.57 692 SER B C 1
ATOM 8807 O O . SER B 1 524 ? -75.088 -5.606 1.444 1.00 136.12 692 SER B O 1
ATOM 8810 N N . GLY B 1 525 ? -76.116 -7.526 0.881 1.00 123.71 693 GLY B N 1
ATOM 8811 C CA . GLY B 1 525 ? -74.919 -8.334 0.998 1.00 125.56 693 GLY B CA 1
ATOM 8812 C C . GLY B 1 525 ? -74.582 -9.218 -0.191 1.00 132.00 693 GLY B C 1
ATOM 8813 O O . GLY B 1 525 ? -73.516 -9.073 -0.789 1.00 135.73 693 GLY B O 1
ATOM 8814 N N . PRO B 1 526 ? -75.495 -10.128 -0.568 1.00 125.52 694 PRO B N 1
ATOM 8815 C CA . PRO B 1 526 ? -75.020 -11.266 -1.354 1.00 123.24 694 PRO B CA 1
ATOM 8816 C C . PRO B 1 526 ? -75.012 -11.086 -2.869 1.00 111.99 694 PRO B C 1
ATOM 8817 O O . PRO B 1 526 ? -75.947 -10.542 -3.457 1.00 114.65 694 PRO B O 1
ATOM 8821 N N . VAL B 1 527 ? -73.932 -11.552 -3.488 1.00 111.70 695 VAL B N 1
ATOM 8822 C CA . VAL B 1 527 ? -73.909 -11.794 -4.921 1.00 116.66 695 VAL B CA 1
ATOM 8823 C C . VAL B 1 527 ? -74.362 -13.238 -5.123 1.00 134.35 695 VAL B C 1
ATOM 8824 O O . VAL B 1 527 ? -74.300 -14.042 -4.192 1.00 134.66 695 VAL B O 1
ATOM 8828 N N . ASP B 1 528 ? -74.832 -13.568 -6.322 1.00 133.82 696 ASP B N 1
ATOM 8829 C CA . ASP B 1 528 ? -75.237 -14.934 -6.627 1.00 131.66 696 ASP B CA 1
ATOM 8830 C C . ASP B 1 528 ? -74.620 -15.390 -7.947 1.00 126.41 696 ASP B C 1
ATOM 8831 O O . ASP B 1 528 ? -74.229 -14.568 -8.775 1.00 115.83 696 ASP B O 1
ATOM 8836 N N . GLU B 1 529 ? -74.530 -16.703 -8.135 1.00 127.54 697 GLU B N 1
ATOM 8837 C CA . GLU B 1 529 ? -73.959 -17.263 -9.354 1.00 121.74 697 GLU B CA 1
ATOM 8838 C C . GLU B 1 529 ? -74.612 -18.591 -9.709 1.00 112.31 697 GLU B C 1
ATOM 8839 O O . GLU B 1 529 ? -74.209 -19.642 -9.211 1.00 117.16 697 GLU B O 1
ATOM 8841 N N . GLU B 1 573 ? -68.289 -13.046 -0.413 1.00 148.01 741 GLU B N 1
ATOM 8842 C CA . GLU B 1 573 ? -69.066 -11.932 0.120 1.00 143.01 741 GLU B CA 1
ATOM 8843 C C . GLU B 1 573 ? -68.227 -10.648 0.149 1.00 146.53 741 GLU B C 1
ATOM 8844 O O . GLU B 1 573 ? -67.022 -10.723 0.386 1.00 148.31 741 GLU B O 1
ATOM 8850 N N . SER B 1 574 ? -68.825 -9.471 -0.083 1.00 145.00 742 SER B N 1
ATOM 8851 C CA . SER B 1 574 ? -70.257 -9.268 -0.359 1.00 129.74 742 SER B CA 1
ATOM 8852 C C . SER B 1 574 ? -70.460 -7.951 -1.145 1.00 128.78 742 SER B C 1
ATOM 8853 O O . SER B 1 574 ? -69.778 -6.963 -0.874 1.00 132.83 742 SER B O 1
ATOM 8856 N N . LEU B 1 575 ? -71.428 -7.931 -2.067 1.00 126.85 743 LEU B N 1
ATOM 8857 C CA . LEU B 1 575 ? -71.528 -6.921 -3.149 1.00 114.52 743 LEU B CA 1
ATOM 8858 C C . LEU B 1 575 ? -71.166 -5.461 -2.818 1.00 110.79 743 LEU B C 1
ATOM 8859 O O . LEU B 1 575 ? -70.534 -4.784 -3.627 1.00 109.17 743 LEU B O 1
ATOM 8864 N N . PHE B 1 576 ? -71.581 -4.972 -1.655 1.00 107.85 744 PHE B N 1
ATOM 8865 C CA . PHE B 1 576 ? -71.375 -3.577 -1.302 1.00 94.42 744 PHE B CA 1
ATOM 8866 C C . PHE B 1 576 ? -69.886 -3.375 -1.139 1.00 99.18 744 PHE B C 1
ATOM 8867 O O . PHE B 1 576 ? -69.304 -2.439 -1.684 1.00 99.43 744 PHE B O 1
ATOM 8875 N N . ASP B 1 577 ? -69.273 -4.299 -0.413 1.00 112.56 745 ASP B N 1
ATOM 8876 C CA . ASP B 1 577 ? -67.832 -4.344 -0.294 1.00 122.53 745 ASP B CA 1
ATOM 8877 C C . ASP B 1 577 ? -67.234 -4.600 -1.675 1.00 112.85 745 ASP B C 1
ATOM 8878 O O . ASP B 1 577 ? -66.191 -4.060 -2.013 1.00 106.66 745 ASP B O 1
ATOM 8883 N N . VAL B 1 578 ? -67.918 -5.410 -2.478 1.00 120.30 746 VAL B N 1
ATOM 8884 C CA . VAL B 1 578 ? -67.465 -5.703 -3.835 1.00 115.21 746 VAL B CA 1
ATOM 8885 C C . VAL B 1 578 ? -67.510 -4.459 -4.719 1.00 106.45 746 VAL B C 1
ATOM 8886 O O . VAL B 1 578 ? -66.570 -4.185 -5.464 1.00 98.80 746 VAL B O 1
ATOM 8890 N N . VAL B 1 579 ? -68.600 -3.703 -4.630 1.00 103.61 747 VAL B N 1
ATOM 8891 C CA . VAL B 1 579 ? -68.740 -2.482 -5.417 1.00 105.54 747 VAL B CA 1
ATOM 8892 C C . VAL B 1 579 ? -67.798 -1.382 -4.931 1.00 107.54 747 VAL B C 1
ATOM 8893 O O . VAL B 1 579 ? -67.009 -0.843 -5.708 1.00 96.50 747 VAL B O 1
ATOM 8897 N N . VAL B 1 580 ? -67.882 -1.058 -3.643 1.00 106.81 748 VAL B N 1
ATOM 8898 C CA . VAL B 1 580 ? -67.115 0.044 -3.069 1.00 98.81 748 VAL B CA 1
ATOM 8899 C C . VAL B 1 580 ? -65.603 -0.163 -3.196 1.00 94.87 748 VAL B C 1
ATOM 8900 O O . VAL B 1 580 ? -64.867 0.787 -3.466 1.00 94.39 748 VAL B O 1
ATOM 8904 N N . ARG B 1 581 ? -65.147 -1.401 -3.022 1.00 84.90 749 ARG B N 1
ATOM 8905 C CA . ARG B 1 581 ? -63.722 -1.720 -3.122 1.00 99.20 749 ARG B CA 1
ATOM 8906 C C . ARG B 1 581 ? -63.125 -1.289 -4.456 1.00 103.59 749 ARG B C 1
ATOM 8907 O O . ARG B 1 581 ? -62.000 -0.794 -4.512 1.00 96.21 749 ARG B O 1
ATOM 8915 N N . GLN B 1 582 ? -63.887 -1.470 -5.528 1.00 103.25 750 GLN B N 1
ATOM 8916 C CA . GLN B 1 582 ? -63.400 -1.159 -6.865 1.00 99.59 750 GLN B CA 1
ATOM 8917 C C . GLN B 1 582 ? -63.549 0.321 -7.194 1.00 99.26 750 GLN B C 1
ATOM 8918 O O . GLN B 1 582 ? -62.767 0.873 -7.965 1.00 101.14 750 GLN B O 1
ATOM 8924 N N . LEU B 1 583 ? -64.553 0.962 -6.606 1.00 93.09 751 LEU B N 1
ATOM 8925 C CA . LEU B 1 583 ? -64.787 2.381 -6.842 1.00 98.23 751 LEU B CA 1
ATOM 8926 C C . LEU B 1 583 ? -63.830 3.245 -6.029 1.00 113.61 751 LEU B C 1
ATOM 8927 O O . LEU B 1 583 ? -63.368 4.285 -6.499 1.00 109.30 751 LEU B O 1
ATOM 8932 N N . ALA B 1 584 ? -63.538 2.808 -4.808 1.00 112.54 752 ALA B N 1
ATOM 8933 C CA . ALA B 1 584 ? -62.652 3.547 -3.915 1.00 96.13 752 ALA B CA 1
ATOM 8934 C C . ALA B 1 584 ? -61.243 3.647 -4.486 1.00 98.74 752 ALA B C 1
ATOM 8935 O O . ALA B 1 584 ? -60.646 2.643 -4.874 1.00 92.09 752 ALA B O 1
ATOM 8937 N N . GLY B 1 585 ? -60.716 4.866 -4.532 1.00 106.65 753 GLY B N 1
ATOM 8938 C CA . GLY B 1 585 ? -59.386 5.102 -5.061 1.00 115.85 753 GLY B CA 1
ATOM 8939 C C . GLY B 1 585 ? -59.423 5.675 -6.463 1.00 117.84 753 GLY B C 1
ATOM 8940 O O . GLY B 1 585 ? -58.382 5.948 -7.061 1.00 114.47 753 GLY B O 1
ATOM 8941 N N . HIS B 1 586 ? -60.630 5.858 -6.989 1.00 118.22 754 HIS B N 1
ATOM 8942 C CA . HIS B 1 586 ? -60.806 6.396 -8.332 1.00 103.58 754 HIS B CA 1
ATOM 8943 C C . HIS B 1 586 ? -61.585 7.705 -8.309 1.00 99.39 754 HIS B C 1
ATOM 8944 O O . HIS B 1 586 ? -62.608 7.817 -7.634 1.00 87.32 754 HIS B O 1
ATOM 8951 N N . GLY B 1 587 ? -61.096 8.692 -9.052 1.00 98.39 755 GLY B N 1
ATOM 8952 C CA . GLY B 1 587 ? -61.773 9.969 -9.159 1.00 94.95 755 GLY B CA 1
ATOM 8953 C C . GLY B 1 587 ? -61.191 11.036 -8.254 1.00 97.15 755 GLY B C 1
ATOM 8954 O O . GLY B 1 587 ? -60.389 10.737 -7.370 1.00 112.88 755 GLY B O 1
ATOM 8955 N N . PRO B 1 588 ? -61.597 12.295 -8.475 1.00 97.99 756 PRO B N 1
ATOM 8956 C CA . PRO B 1 588 ? -61.161 13.446 -7.680 1.00 104.27 756 PRO B CA 1
ATOM 8957 C C . PRO B 1 588 ? -61.613 13.326 -6.231 1.00 110.49 756 PRO B C 1
ATOM 8958 O O . PRO B 1 588 ? -62.735 12.889 -5.982 1.00 102.42 756 PRO B O 1
ATOM 8962 N N . GLU B 1 589 ? -60.757 13.702 -5.287 1.00 114.04 757 GLU B N 1
ATOM 8963 C CA . GLU B 1 589 ? -61.146 13.668 -3.884 1.00 106.70 757 GLU B CA 1
ATOM 8964 C C . GLU B 1 589 ? -62.059 14.853 -3.577 1.00 94.65 757 GLU B C 1
ATOM 8965 O O . GLU B 1 589 ? -61.769 15.990 -3.965 1.00 86.03 757 GLU B O 1
ATOM 8971 N N . PRO B 1 590 ? -63.165 14.592 -2.864 1.00 94.27 758 PRO B N 1
ATOM 8972 C CA . PRO B 1 590 ? -64.254 15.556 -2.667 1.00 89.17 758 PRO B CA 1
ATOM 8973 C C . PRO B 1 590 ? -63.865 16.798 -1.882 1.00 86.98 758 PRO B C 1
ATOM 8974 O O . PRO B 1 590 ? -63.004 16.744 -1.006 1.00 103.49 758 PRO B O 1
ATOM 8978 N N . HIS B 1 591 ? -64.510 17.912 -2.206 1.00 84.74 759 HIS B N 1
ATOM 8979 C CA . HIS B 1 591 ? -64.337 19.143 -1.453 1.00 85.23 759 HIS B CA 1
ATOM 8980 C C . HIS B 1 591 ? -64.879 18.961 -0.041 1.00 96.08 759 HIS B C 1
ATOM 8981 O O . HIS B 1 591 ? -66.062 18.676 0.146 1.00 91.23 759 HIS B O 1
ATOM 8988 N N . GLN B 1 592 ? -64.010 19.121 0.951 1.00 106.06 760 GLN B N 1
ATOM 8989 C CA . GLN B 1 592 ? -64.388 18.876 2.337 1.00 92.23 760 GLN B CA 1
ATOM 8990 C C . GLN B 1 592 ? -65.325 19.952 2.871 1.00 83.55 760 GLN B C 1
ATOM 8991 O O . GLN B 1 592 ? -64.929 21.099 3.072 1.00 81.82 760 GLN B O 1
ATOM 8997 N N . ILE B 1 593 ? -66.574 19.562 3.097 1.00 93.31 761 ILE B N 1
ATOM 8998 C CA . ILE B 1 593 ? -67.594 20.465 3.608 1.00 94.70 761 ILE B CA 1
ATOM 8999 C C . ILE B 1 593 ? -67.640 20.394 5.128 1.00 103.76 761 ILE B C 1
ATOM 9000 O O . ILE B 1 593 ? -67.896 21.391 5.805 1.00 103.52 761 ILE B O 1
ATOM 9005 N N . TRP B 1 594 ? -67.386 19.202 5.655 1.00 101.35 762 TRP B N 1
ATOM 9006 C CA . TRP B 1 594 ? -67.393 18.972 7.092 1.00 92.00 762 TRP B CA 1
ATOM 9007 C C . TRP B 1 594 ? -66.030 18.489 7.565 1.00 98.43 762 TRP B C 1
ATOM 9008 O O . TRP B 1 594 ? -65.590 17.395 7.213 1.00 91.16 762 TRP B O 1
ATOM 9019 N N . LEU B 1 595 ? -65.365 19.317 8.360 1.00 103.46 763 LEU B N 1
ATOM 9020 C CA . LEU B 1 595 ? -64.088 18.950 8.947 1.00 101.73 763 LEU B CA 1
ATOM 9021 C C . LEU B 1 595 ? -64.334 18.231 10.264 1.00 107.70 763 LEU B C 1
ATOM 9022 O O . LEU B 1 595 ? -65.309 18.529 10.955 1.00 97.35 763 LEU B O 1
ATOM 9027 N N . PRO B 1 596 ? -63.462 17.270 10.610 1.00 112.68 764 PRO B N 1
ATOM 9028 C CA . PRO B 1 596 ? -63.627 16.562 11.881 1.00 102.85 764 PRO B CA 1
ATOM 9029 C C . PRO B 1 596 ? -63.613 17.545 13.035 1.00 109.15 764 PRO B C 1
ATOM 9030 O O . PRO B 1 596 ? -62.634 18.262 13.188 1.00 109.76 764 PRO B O 1
ATOM 9034 N N . PRO B 1 597 ? -64.688 17.593 13.832 1.00 123.86 765 PRO B N 1
ATOM 9035 C CA . PRO B 1 597 ? -64.705 18.554 14.936 1.00 129.84 765 PRO B CA 1
ATOM 9036 C C . PRO B 1 597 ? -63.587 18.238 15.913 1.00 130.68 765 PRO B C 1
ATOM 9037 O O . PRO B 1 597 ? -63.853 17.715 16.992 1.00 133.71 765 PRO B O 1
ATOM 9041 N N . LEU B 1 598 ? -62.355 18.547 15.514 1.00 142.87 766 LEU B N 1
ATOM 9042 C CA . LEU B 1 598 ? -61.162 18.153 16.257 1.00 148.68 766 LEU B CA 1
ATOM 9043 C C . LEU B 1 598 ? -61.302 18.398 17.765 1.00 129.01 766 LEU B C 1
ATOM 9044 O O . LEU B 1 598 ? -61.540 19.525 18.200 1.00 145.47 766 LEU B O 1
ATOM 9049 N N . ASP B 1 599 ? -61.197 17.320 18.540 1.00 123.76 767 ASP B N 1
ATOM 9050 C CA . ASP B 1 599 ? -61.176 17.375 19.997 1.00 119.26 767 ASP B CA 1
ATOM 9051 C C . ASP B 1 599 ? -59.835 16.853 20.543 1.00 111.44 767 ASP B C 1
ATOM 9052 O O . ASP B 1 599 ? -59.713 16.565 21.738 1.00 107.71 767 ASP B O 1
ATOM 9057 N N . VAL B 1 600 ? -58.836 16.756 19.661 1.00 106.85 768 VAL B N 1
ATOM 9058 C CA . VAL B 1 600 ? -57.465 16.416 20.048 1.00 100.53 768 VAL B CA 1
ATOM 9059 C C . VAL B 1 600 ? -56.548 17.617 19.826 1.00 105.94 768 VAL B C 1
ATOM 9060 O O . VAL B 1 600 ? -56.413 18.092 18.700 1.00 110.35 768 VAL B O 1
ATOM 9064 N N . PRO B 1 601 ? -55.913 18.108 20.900 1.00 102.51 769 PRO B N 1
ATOM 9065 C CA . PRO B 1 601 ? -55.095 19.327 20.880 1.00 92.78 769 PRO B CA 1
ATOM 9066 C C . PRO B 1 601 ? -53.855 19.220 20.001 1.00 92.41 769 PRO B C 1
ATOM 9067 O O . PRO B 1 601 ? -53.327 18.125 19.815 1.00 94.98 769 PRO B O 1
ATOM 9071 N N . PRO B 1 602 ? -53.395 20.357 19.459 1.00 88.90 770 PRO B N 1
ATOM 9072 C CA . PRO B 1 602 ? -52.206 20.377 18.606 1.00 90.45 770 PRO B CA 1
ATOM 9073 C C . PRO B 1 602 ? -50.909 20.646 19.367 1.00 85.67 770 PRO B C 1
ATOM 9074 O O . PRO B 1 602 ? -50.928 21.206 20.459 1.00 92.20 770 PRO B O 1
ATOM 9078 N N . THR B 1 603 ? -49.795 20.238 18.770 1.00 86.27 771 THR B N 1
ATOM 9079 C CA . THR B 1 603 ? -48.462 20.520 19.285 1.00 87.97 771 THR B CA 1
ATOM 9080 C C . THR B 1 603 ? -47.992 21.853 18.688 1.00 86.49 771 THR B C 1
ATOM 9081 O O . THR B 1 603 ? -48.445 22.235 17.613 1.00 98.66 771 THR B O 1
ATOM 9085 N N . LEU B 1 604 ? -47.126 22.582 19.390 1.00 86.41 772 LEU B N 1
ATOM 9086 C CA . LEU B 1 604 ? -46.628 23.864 18.888 1.00 91.81 772 LEU B CA 1
ATOM 9087 C C . LEU B 1 604 ? -45.968 23.781 17.508 1.00 103.75 772 LEU B C 1
ATOM 9088 O O . LEU B 1 604 ? -46.235 24.622 16.648 1.00 126.06 772 LEU B O 1
ATOM 9093 N N . ASP B 1 605 ? -45.127 22.776 17.278 1.00 96.23 773 ASP B N 1
ATOM 9094 C CA . ASP B 1 605 ? -44.445 22.692 15.988 1.00 108.94 773 ASP B CA 1
ATOM 9095 C C . ASP B 1 605 ? -45.376 22.143 14.908 1.00 108.06 773 ASP B C 1
ATOM 9096 O O . ASP B 1 605 ? -44.993 22.042 13.743 1.00 105.39 773 ASP B O 1
ATOM 9101 N N . GLU B 1 606 ? -46.596 21.785 15.299 1.00 111.67 774 GLU B N 1
ATOM 9102 C CA . GLU B 1 606 ? -47.650 21.516 14.329 1.00 104.11 774 GLU B CA 1
ATOM 9103 C C . GLU B 1 606 ? -48.214 22.845 13.847 1.00 109.23 774 GLU B C 1
ATOM 9104 O O . GLU B 1 606 ? -48.584 22.995 12.683 1.00 136.69 774 GLU B O 1
ATOM 9110 N N . LEU B 1 607 ? -48.269 23.809 14.761 1.00 99.58 775 LEU B N 1
ATOM 9111 C CA . LEU B 1 607 ? -48.823 25.128 14.477 1.00 86.87 775 LEU B CA 1
ATOM 9112 C C . LEU B 1 607 ? -47.738 26.103 14.045 1.00 78.96 775 LEU B C 1
ATOM 9113 O O . LEU B 1 607 ? -48.016 27.260 13.735 1.00 95.59 775 LEU B O 1
ATOM 9118 N N . LEU B 1 608 ? -46.499 25.628 14.032 1.00 72.89 776 LEU B N 1
ATOM 9119 C CA . LEU B 1 608 ? -45.366 26.454 13.643 1.00 79.68 776 LEU B CA 1
ATOM 9120 C C . LEU B 1 608 ? -44.533 25.742 12.588 1.00 79.90 776 LEU B C 1
ATOM 9121 O O . LEU B 1 608 ? -44.520 24.514 12.533 1.00 86.36 776 LEU B O 1
ATOM 9126 N N . PRO B 1 609 ? -43.838 26.513 11.738 1.00 77.35 777 PRO B N 1
ATOM 9127 C CA . PRO B 1 609 ? -42.876 25.938 10.792 1.00 82.50 777 PRO B CA 1
ATOM 9128 C C . PRO B 1 609 ? -41.808 25.125 11.518 1.00 88.47 777 PRO B C 1
ATOM 9129 O O . PRO B 1 609 ? -41.604 25.339 12.712 1.00 95.34 777 PRO B O 1
ATOM 9133 N N . PRO B 1 610 ? -41.143 24.197 10.812 1.00 101.63 778 PRO B N 1
ATOM 9134 C CA . PRO B 1 610 ? -40.092 23.379 11.429 1.00 123.57 778 PRO B CA 1
ATOM 9135 C C . PRO B 1 610 ? -38.996 24.234 12.058 1.00 121.78 778 PRO B C 1
ATOM 9136 O O . PRO B 1 610 ? -38.351 25.020 11.366 1.00 102.82 778 PRO B O 1
ATOM 9140 N N . LEU B 1 611 ? -38.801 24.080 13.364 1.00 111.00 779 LEU B N 1
ATOM 9141 C CA . LEU B 1 611 ? -37.845 24.899 14.096 1.00 95.60 779 LEU B CA 1
ATOM 9142 C C . LEU B 1 611 ? -36.470 24.246 14.136 1.00 93.56 779 LEU B C 1
ATOM 9143 O O . LEU B 1 611 ? -36.345 23.031 13.989 1.00 98.37 779 LEU B O 1
ATOM 9148 N N . SER B 1 612 ? -35.442 25.061 14.338 1.00 99.88 780 SER B N 1
ATOM 9149 C CA . SER B 1 612 ? -34.068 24.577 14.332 1.00 104.04 780 SER B CA 1
ATOM 9150 C C . SER B 1 612 ? -33.154 25.472 15.162 1.00 108.47 780 SER B C 1
ATOM 9151 O O . SER B 1 612 ? -33.365 26.683 15.233 1.00 120.28 780 SER B O 1
ATOM 9154 N N . PRO B 1 613 ? -32.138 24.872 15.802 1.00 95.22 781 PRO B N 1
ATOM 9155 C CA . PRO B 1 613 ? -31.134 25.615 16.572 1.00 111.79 781 PRO B CA 1
ATOM 9156 C C . PRO B 1 613 ? -30.429 26.674 15.730 1.00 111.01 781 PRO B C 1
ATOM 9157 O O . PRO B 1 613 ? -29.596 26.336 14.890 1.00 99.05 781 PRO B O 1
ATOM 9161 N N . SER B 1 614 ? -30.764 27.939 15.958 1.00 113.28 782 SER B N 1
ATOM 9162 C CA . SER B 1 614 ? -30.197 29.038 15.184 1.00 98.85 782 SER B CA 1
ATOM 9163 C C . SER B 1 614 ? -28.739 29.305 15.536 1.00 93.37 782 SER B C 1
ATOM 9164 O O . SER B 1 614 ? -28.144 28.600 16.350 1.00 106.49 782 SER B O 1
ATOM 9167 N N . ALA B 1 615 ? -28.173 30.333 14.914 1.00 95.55 783 ALA B N 1
ATOM 9168 C CA . ALA B 1 615 ? -26.794 30.723 15.169 1.00 104.69 783 ALA B CA 1
ATOM 9169 C C . ALA B 1 615 ? -26.724 31.778 16.267 1.00 114.35 783 ALA B C 1
ATOM 9170 O O . ALA B 1 615 ? -25.737 31.864 16.997 1.00 120.31 783 ALA B O 1
ATOM 9172 N N . ALA B 1 616 ? -27.780 32.577 16.379 1.00 109.15 784 ALA B N 1
ATOM 9173 C CA . ALA B 1 616 ? -27.833 33.636 17.379 1.00 108.19 784 ALA B CA 1
ATOM 9174 C C . ALA B 1 616 ? -29.269 33.951 17.781 1.00 99.75 784 ALA B C 1
ATOM 9175 O O . ALA B 1 616 ? -29.563 35.051 18.248 1.00 107.55 784 ALA B O 1
ATOM 9177 N N . HIS B 1 617 ? -30.162 32.983 17.599 1.00 85.84 785 HIS B N 1
ATOM 9178 C CA . HIS B 1 617 ? -31.568 33.179 17.930 1.00 87.53 785 HIS B CA 1
ATOM 9179 C C . HIS B 1 617 ? -32.164 31.970 18.641 1.00 96.66 785 HIS B C 1
ATOM 9180 O O . HIS B 1 617 ? -33.371 31.912 18.877 1.00 84.08 785 HIS B O 1
ATOM 9187 N N . GLY B 1 618 ? -31.313 31.009 18.983 1.00 101.84 786 GLY B N 1
ATOM 9188 C CA . GLY B 1 618 ? -31.748 29.824 19.699 1.00 95.36 786 GLY B CA 1
ATOM 9189 C C . GLY B 1 618 ? -32.675 28.946 18.884 1.00 95.43 786 GLY B C 1
ATOM 9190 O O . GLY B 1 618 ? -32.809 29.122 17.675 1.00 102.45 786 GLY B O 1
ATOM 9191 N N . TYR B 1 619 ? -33.323 27.996 19.549 1.00 97.13 787 TYR B N 1
ATOM 9192 C CA . TYR B 1 619 ? -34.220 27.070 18.870 1.00 105.90 787 TYR B CA 1
ATOM 9193 C C . TYR B 1 619 ? -35.481 27.788 18.408 1.00 107.30 787 TYR B C 1
ATOM 9194 O O . TYR B 1 619 ? -36.490 27.809 19.111 1.00 100.88 787 TYR B O 1
ATOM 9203 N N . THR B 1 620 ? -35.413 28.377 17.219 1.00 110.81 788 THR B N 1
ATOM 9204 C CA . THR B 1 620 ? -36.533 29.130 16.672 1.00 101.62 788 THR B CA 1
ATOM 9205 C C . THR B 1 620 ? -36.667 28.898 15.171 1.00 99.92 788 THR B C 1
ATOM 9206 O O . THR B 1 620 ? -35.738 28.415 14.524 1.00 115.48 788 THR B O 1
ATOM 9210 N N . ALA B 1 621 ? -37.830 29.238 14.623 1.00 96.05 789 ALA B N 1
ATOM 9211 C CA . ALA B 1 621 ? -38.048 29.153 13.184 1.00 88.41 789 ALA B CA 1
ATOM 9212 C C . ALA B 1 621 ? -37.165 30.166 12.465 1.00 84.22 789 ALA B C 1
ATOM 9213 O O . ALA B 1 621 ? -37.604 31.273 12.156 1.00 78.61 789 ALA B O 1
ATOM 9215 N N . ASP B 1 622 ? -35.922 29.772 12.206 1.00 80.85 790 ASP B N 1
ATOM 9216 C CA . ASP B 1 622 ? -34.906 30.668 11.660 1.00 87.48 790 ASP B CA 1
ATOM 9217 C C . ASP B 1 622 ? -35.334 31.320 10.347 1.00 94.20 790 ASP B C 1
ATOM 9218 O O . ASP B 1 622 ? -35.860 30.657 9.454 1.00 119.22 790 ASP B O 1
ATOM 9223 N N . GLY B 1 623 ? -35.105 32.625 10.246 1.00 94.41 791 GLY B N 1
ATOM 9224 C CA . GLY B 1 623 ? -35.342 33.356 9.015 1.00 98.60 791 GLY B CA 1
ATOM 9225 C C . GLY B 1 623 ? -36.777 33.790 8.784 1.00 92.76 791 GLY B C 1
ATOM 9226 O O . GLY B 1 623 ? -37.044 34.595 7.892 1.00 94.36 791 GLY B O 1
ATOM 9227 N N . TRP B 1 624 ? -37.699 33.262 9.583 1.00 81.31 792 TRP B N 1
ATOM 9228 C CA . TRP B 1 624 ? -39.118 33.561 9.418 1.00 82.54 792 TRP B CA 1
ATOM 9229 C C . TRP B 1 624 ? -39.395 35.051 9.605 1.00 95.42 792 TRP B C 1
ATOM 9230 O O . TRP B 1 624 ? -38.717 35.725 10.378 1.00 100.43 792 TRP B O 1
ATOM 9241 N N . GLU B 1 625 ? -40.392 35.559 8.887 1.00 105.53 793 GLU B N 1
ATOM 9242 C CA . GLU B 1 625 ? -40.726 36.978 8.928 1.00 114.60 793 GLU B CA 1
ATOM 9243 C C . GLU B 1 625 ? -41.568 37.332 10.150 1.00 111.06 793 GLU B C 1
ATOM 9244 O O . GLU B 1 625 ? -41.542 38.469 10.620 1.00 119.40 793 GLU B O 1
ATOM 9250 N N . TRP B 1 626 ? -42.315 36.359 10.662 1.00 99.28 794 TRP B N 1
ATOM 9251 C CA . TRP B 1 626 ? -43.133 36.579 11.849 1.00 103.13 794 TRP B CA 1
ATOM 9252 C C . TRP B 1 626 ? -42.418 36.126 13.113 1.00 110.86 794 TRP B C 1
ATOM 9253 O O . TRP B 1 626 ? -43.052 35.790 14.112 1.00 110.65 794 TRP B O 1
ATOM 9264 N N . ARG B 1 627 ? -41.092 36.118 13.061 1.00 100.81 795 ARG B N 1
ATOM 9265 C CA . ARG B 1 627 ? -40.293 35.774 14.223 1.00 92.26 795 ARG B CA 1
ATOM 9266 C C . ARG B 1 627 ? -39.783 37.047 14.882 1.00 100.15 795 ARG B C 1
ATOM 9267 O O . ARG B 1 627 ? -39.247 37.929 14.212 1.00 93.75 795 ARG B O 1
ATOM 9275 N N . GLY B 1 628 ? -39.959 37.145 16.195 1.00 98.72 796 GLY B N 1
ATOM 9276 C CA . GLY B 1 628 ? -39.540 38.325 16.924 1.00 88.72 796 GLY B CA 1
ATOM 9277 C C . GLY B 1 628 ? -40.442 39.512 16.654 1.00 81.95 796 GLY B C 1
ATOM 9278 O O . GLY B 1 628 ? -39.986 40.654 16.615 1.00 84.48 796 GLY B O 1
ATOM 9279 N N . ARG B 1 629 ? -41.728 39.241 16.462 1.00 78.87 797 ARG B N 1
ATOM 9280 C CA . ARG B 1 629 ? -42.705 40.300 16.240 1.00 85.48 797 ARG B CA 1
ATOM 9281 C C . ARG B 1 629 ? -43.781 40.276 17.317 1.00 72.50 797 ARG B C 1
ATOM 9282 O O . ARG B 1 629 ? -44.879 40.793 17.120 1.00 83.55 797 ARG B O 1
ATOM 9290 N N . LEU B 1 630 ? -43.448 39.666 18.450 1.00 67.42 798 LEU B N 1
ATOM 9291 C CA . LEU B 1 630 ? -44.344 39.570 19.601 1.00 77.71 798 LEU B CA 1
ATOM 9292 C C . LEU B 1 630 ? -45.683 38.935 19.252 1.00 73.71 798 LEU B C 1
ATOM 9293 O O . LEU B 1 630 ? -46.717 39.301 19.808 1.00 70.63 798 LEU B O 1
ATOM 9298 N N . HIS B 1 631 ? -45.657 37.982 18.329 1.00 68.90 799 HIS B N 1
ATOM 9299 C CA . HIS B 1 631 ? -46.845 37.208 18.007 1.00 77.13 799 HIS B CA 1
ATOM 9300 C C . HIS B 1 631 ? -46.652 35.769 18.459 1.00 76.14 799 HIS B C 1
ATOM 9301 O O . HIS B 1 631 ? -45.553 35.229 18.367 1.00 64.95 799 HIS B O 1
ATOM 9308 N N . ALA B 1 632 ? -47.719 35.153 18.955 1.00 73.37 800 ALA B N 1
ATOM 9309 C CA . ALA B 1 632 ? -47.620 33.805 19.499 1.00 80.87 800 ALA B CA 1
ATOM 9310 C C . ALA B 1 632 ? -48.864 32.976 19.213 1.00 88.87 800 ALA B C 1
ATOM 9311 O O . ALA B 1 632 ? -49.985 33.479 19.266 1.00 82.60 800 ALA B O 1
ATOM 9313 N N . VAL B 1 633 ? -48.653 31.699 18.912 1.00 94.16 801 VAL B N 1
ATOM 9314 C CA . VAL B 1 633 ? -49.756 30.771 18.708 1.00 85.77 801 VAL B CA 1
ATOM 9315 C C . VAL B 1 633 ? -50.329 30.331 20.047 1.00 76.46 801 VAL B C 1
ATOM 9316 O O . VAL B 1 633 ? -49.626 30.299 21.056 1.00 84.18 801 VAL B O 1
ATOM 9320 N N . VAL B 1 634 ? -51.612 29.998 20.049 1.00 76.49 802 VAL B N 1
ATOM 9321 C CA . VAL B 1 634 ? -52.288 29.559 21.260 1.00 81.75 802 VAL B CA 1
ATOM 9322 C C . VAL B 1 634 ? -52.941 28.206 21.019 1.00 100.23 802 VAL B C 1
ATOM 9323 O O . VAL B 1 634 ? -52.900 27.319 21.874 1.00 106.75 802 VAL B O 1
ATOM 9327 N N . GLY B 1 635 ? -53.526 28.049 19.838 1.00 111.06 803 GLY B N 1
ATOM 9328 C CA . GLY B 1 635 ? -54.148 26.797 19.465 1.00 100.09 803 GLY B CA 1
ATOM 9329 C C . GLY B 1 635 ? -54.787 26.843 18.094 1.00 96.64 803 GLY B C 1
ATOM 9330 O O . GLY B 1 635 ? -54.159 27.248 17.118 1.00 100.49 803 GLY B O 1
ATOM 9331 N N . LEU B 1 636 ? -56.047 26.434 18.021 1.00 111.23 804 LEU B N 1
ATOM 9332 C CA . LEU B 1 636 ? -56.743 26.339 16.745 1.00 118.05 804 LEU B CA 1
ATOM 9333 C C . LEU B 1 636 ? -58.189 26.768 16.881 1.00 117.49 804 LEU B C 1
ATOM 9334 O O . LEU B 1 636 ? -58.882 26.253 17.737 1.00 110.78 804 LEU B O 1
ATOM 9339 N N . VAL B 1 637 ? -58.643 27.679 16.022 1.00 114.58 805 VAL B N 1
ATOM 9340 C CA . VAL B 1 637 ? -60.013 28.189 16.079 1.00 119.40 805 VAL B CA 1
ATOM 9341 C C . VAL B 1 637 ? -60.952 27.389 15.189 1.00 129.75 805 VAL B C 1
ATOM 9342 O O . VAL B 1 637 ? -60.618 27.076 14.041 1.00 121.37 805 VAL B O 1
ATOM 9346 N N . ASP B 1 638 ? -62.128 27.052 15.715 1.00 123.38 806 ASP B N 1
ATOM 9347 C CA . ASP B 1 638 ? -63.043 26.218 14.945 1.00 114.95 806 ASP B CA 1
ATOM 9348 C C . ASP B 1 638 ? -64.064 26.984 14.145 1.00 114.08 806 ASP B C 1
ATOM 9349 O O . ASP B 1 638 ? -64.968 27.630 14.661 1.00 103.11 806 ASP B O 1
ATOM 9354 N N . ARG B 1 639 ? -63.843 26.899 12.857 1.00 118.77 807 ARG B N 1
ATOM 9355 C CA . ARG B 1 639 ? -64.820 27.031 11.817 1.00 123.07 807 ARG B CA 1
ATOM 9356 C C . ARG B 1 639 ? -66.183 26.378 12.036 1.00 126.61 807 ARG B C 1
ATOM 9357 O O . ARG B 1 639 ? -66.256 25.178 12.249 1.00 132.67 807 ARG B O 1
ATOM 9365 N N . PRO B 1 640 ? -67.258 27.179 11.927 1.00 120.81 808 PRO B N 1
ATOM 9366 C CA . PRO B 1 640 ? -68.488 26.616 11.360 1.00 128.15 808 PRO B CA 1
ATOM 9367 C C . PRO B 1 640 ? -68.992 27.243 10.025 1.00 136.44 808 PRO B C 1
ATOM 9368 O O . PRO B 1 640 ? -69.756 26.590 9.335 1.00 135.10 808 PRO B O 1
ATOM 9372 N N . PHE B 1 641 ? -68.571 28.447 9.633 1.00 129.51 809 PHE B N 1
ATOM 9373 C CA . PHE B 1 641 ? -69.012 29.049 8.341 1.00 116.70 809 PHE B CA 1
ATOM 9374 C C . PHE B 1 641 ? -68.109 28.973 7.096 1.00 109.87 809 PHE B C 1
ATOM 9375 O O . PHE B 1 641 ? -68.606 28.743 6.011 1.00 117.79 809 PHE B O 1
ATOM 9383 N N . ASP B 1 642 ? -66.803 29.179 7.253 1.00 101.60 810 ASP B N 1
ATOM 9384 C CA . ASP B 1 642 ? -65.830 29.338 6.133 1.00 102.82 810 ASP B CA 1
ATOM 9385 C C . ASP B 1 642 ? -65.005 28.102 5.693 1.00 99.57 810 ASP B C 1
ATOM 9386 O O . ASP B 1 642 ? -63.934 28.273 5.124 1.00 93.56 810 ASP B O 1
ATOM 9391 N N . GLN B 1 643 ? -65.477 26.896 6.006 1.00 96.79 811 GLN B N 1
ATOM 9392 C CA . GLN B 1 643 ? -64.807 25.579 5.820 1.00 103.63 811 GLN B CA 1
ATOM 9393 C C . GLN B 1 643 ? -63.275 25.457 5.904 1.00 116.57 811 GLN B C 1
ATOM 9394 O O . GLN B 1 643 ? -62.652 25.062 4.931 1.00 102.82 811 GLN B O 1
ATOM 9400 N N . ARG B 1 644 ? -62.682 25.708 7.072 1.00 114.20 812 ARG B N 1
ATOM 9401 C CA . ARG B 1 644 ? -61.233 25.547 7.266 1.00 106.26 812 ARG B CA 1
ATOM 9402 C C . ARG B 1 644 ? -60.819 25.567 8.746 1.00 118.65 812 ARG B C 1
ATOM 9403 O O . ARG B 1 644 ? -61.620 25.852 9.599 1.00 111.83 812 ARG B O 1
ATOM 9411 N N . ARG B 1 645 ? -59.565 25.269 9.066 1.00 127.88 813 ARG B N 1
ATOM 9412 C CA . ARG B 1 645 ? -59.102 25.455 10.453 1.00 118.84 813 ARG B CA 1
ATOM 9413 C C . ARG B 1 645 ? -58.119 26.615 10.561 1.00 125.06 813 ARG B C 1
ATOM 9414 O O . ARG B 1 645 ? -57.138 26.672 9.828 1.00 118.79 813 ARG B O 1
ATOM 9422 N N . ASP B 1 646 ? -58.379 27.535 11.483 1.00 133.54 814 ASP B N 1
ATOM 9423 C CA . ASP B 1 646 ? -57.505 28.691 11.662 1.00 138.51 814 ASP B CA 1
ATOM 9424 C C . ASP B 1 646 ? -56.856 28.713 13.041 1.00 116.62 814 ASP B C 1
ATOM 9425 O O . ASP B 1 646 ? -57.540 28.631 14.059 1.00 109.86 814 ASP B O 1
ATOM 9430 N N . PRO B 1 647 ? -55.519 28.810 13.074 1.00 96.60 815 PRO B N 1
ATOM 9431 C CA . PRO B 1 647 ? -54.782 28.881 14.338 1.00 98.81 815 PRO B CA 1
ATOM 9432 C C . PRO B 1 647 ? -55.012 30.200 15.067 1.00 109.60 815 PRO B C 1
ATOM 9433 O O . PRO B 1 647 ? -54.900 31.263 14.457 1.00 115.83 815 PRO B O 1
ATOM 9437 N N . TYR B 1 648 ? -55.338 30.130 16.353 1.00 108.72 816 TYR B N 1
ATOM 9438 C CA . TYR B 1 648 ? -55.493 31.335 17.155 1.00 92.54 816 TYR B CA 1
ATOM 9439 C C . TYR B 1 648 ? -54.136 32.012 17.302 1.00 86.70 816 TYR B C 1
ATOM 9440 O O . TYR B 1 648 ? -53.201 31.432 17.851 1.00 93.97 816 TYR B O 1
ATOM 9449 N N . TRP B 1 649 ? -54.031 33.236 16.799 1.00 85.32 817 TRP B N 1
ATOM 9450 C CA . TRP B 1 649 ? -52.803 34.007 16.932 1.00 88.74 817 TRP B CA 1
ATOM 9451 C C . TRP B 1 649 ? -53.003 35.170 17.891 1.00 102.36 817 TRP B C 1
ATOM 9452 O O . TRP B 1 649 ? -54.125 35.627 18.102 1.00 106.91 817 TRP B O 1
ATOM 9463 N N . LEU B 1 650 ? -51.907 35.646 18.470 1.00 86.44 818 LEU B N 1
ATOM 9464 C CA . LEU B 1 650 ? -51.967 36.751 19.415 1.00 68.00 818 LEU B CA 1
ATOM 9465 C C . LEU B 1 650 ? -51.025 37.877 19.020 1.00 84.45 818 LEU B C 1
ATOM 9466 O O . LEU B 1 650 ? -49.839 37.654 18.796 1.00 72.26 818 LEU B O 1
ATOM 9471 N N . ASP B 1 651 ? -51.565 39.088 18.933 1.00 76.56 819 ASP B N 1
ATOM 9472 C CA . ASP B 1 651 ? -50.765 40.257 18.595 1.00 69.05 819 ASP B CA 1
ATOM 9473 C C . ASP B 1 651 ? -50.488 41.090 19.837 1.00 83.07 819 ASP B C 1
ATOM 9474 O O . ASP B 1 651 ? -51.309 41.912 20.241 1.00 83.13 819 ASP B O 1
ATOM 9479 N N . LEU B 1 652 ? -49.325 40.871 20.436 1.00 81.98 820 LEU B N 1
ATOM 9480 C CA . LEU B 1 652 ? -48.958 41.558 21.664 1.00 73.81 820 LEU B CA 1
ATOM 9481 C C . LEU B 1 652 ? -47.960 42.674 21.383 1.00 78.70 820 LEU B C 1
ATOM 9482 O O . LEU B 1 652 ? -47.238 43.114 22.276 1.00 83.88 820 LEU B O 1
ATOM 9487 N N . SER B 1 653 ? -47.928 43.128 20.134 1.00 71.56 821 SER B N 1
ATOM 9488 C CA . SER B 1 653 ? -47.028 44.199 19.725 1.00 65.06 821 SER B CA 1
ATOM 9489 C C . SER B 1 653 ? -47.377 45.505 20.427 1.00 75.45 821 SER B C 1
ATOM 9490 O O . SER B 1 653 ? -46.501 46.314 20.726 1.00 94.18 821 SER B O 1
ATOM 9493 N N . GLY B 1 654 ? -48.664 45.701 20.687 1.00 60.93 822 GLY B N 1
ATOM 9494 C CA . GLY B 1 654 ? -49.136 46.886 21.377 1.00 49.51 822 GLY B CA 1
ATOM 9495 C C . GLY B 1 654 ? -50.617 46.786 21.673 1.00 66.73 822 GLY B C 1
ATOM 9496 O O . GLY B 1 654 ? -51.300 45.915 21.139 1.00 78.97 822 GLY B O 1
ATOM 9497 N N . GLY B 1 655 ? -51.114 47.665 22.538 1.00 67.34 823 GLY B N 1
ATOM 9498 C CA . GLY B 1 655 ? -52.532 47.721 22.853 1.00 59.89 823 GLY B CA 1
ATOM 9499 C C . GLY B 1 655 ? -53.113 46.458 23.464 1.00 68.55 823 GLY B C 1
ATOM 9500 O O . GLY B 1 655 ? -53.736 46.502 24.523 1.00 66.90 823 GLY B O 1
ATOM 9501 N N . ALA B 1 656 ? -52.919 45.331 22.787 1.00 82.73 824 ALA B N 1
ATOM 9502 C CA . ALA B 1 656 ? -53.429 44.050 23.257 1.00 70.18 824 ALA B CA 1
ATOM 9503 C C . ALA B 1 656 ? -52.368 43.289 24.041 1.00 80.14 824 ALA B C 1
ATOM 9504 O O . ALA B 1 656 ? -52.517 42.097 24.303 1.00 83.46 824 ALA B O 1
ATOM 9506 N N . GLY B 1 657 ? -51.303 43.989 24.419 1.00 77.12 825 GLY B N 1
ATOM 9507 C CA . GLY B 1 657 ? -50.166 43.374 25.083 1.00 69.58 825 GLY B CA 1
ATOM 9508 C C . GLY B 1 657 ? -50.463 42.702 26.412 1.00 63.90 825 GLY B C 1
ATOM 9509 O O . GLY B 1 657 ? -49.676 41.885 26.884 1.00 62.60 825 GLY B O 1
ATOM 9510 N N . HIS B 1 658 ? -51.593 43.044 27.021 1.00 60.90 826 HIS B N 1
ATOM 9511 C CA . HIS B 1 658 ? -51.986 42.437 28.286 1.00 63.94 826 HIS B CA 1
ATOM 9512 C C . HIS B 1 658 ? -52.924 41.256 28.061 1.00 55.00 826 HIS B C 1
ATOM 9513 O O . HIS B 1 658 ? -53.942 41.382 27.383 1.00 73.68 826 HIS B O 1
ATOM 9520 N N . VAL B 1 659 ? -52.575 40.110 28.638 1.00 52.11 827 VAL B N 1
ATOM 9521 C CA . VAL B 1 659 ? -53.355 38.889 28.468 1.00 51.25 827 VAL B CA 1
ATOM 9522 C C . VAL B 1 659 ? -54.143 38.555 29.733 1.00 55.91 827 VAL B C 1
ATOM 9523 O O . VAL B 1 659 ? -53.630 38.684 30.843 1.00 58.50 827 VAL B O 1
ATOM 9527 N N . GLY B 1 660 ? -55.391 38.129 29.562 1.00 57.73 828 GLY B N 1
ATOM 9528 C CA . GLY B 1 660 ? -56.238 37.771 30.685 1.00 66.56 828 GLY B CA 1
ATOM 9529 C C . GLY B 1 660 ? -56.994 36.475 30.460 1.00 70.13 828 GLY B C 1
ATOM 9530 O O . GLY B 1 660 ? -57.873 36.400 29.605 1.00 84.36 828 GLY B O 1
ATOM 9531 N N . VAL B 1 661 ? -56.652 35.453 31.236 1.00 69.43 829 VAL B N 1
ATOM 9532 C CA . VAL B 1 661 ? -57.263 34.137 31.093 1.00 49.44 829 VAL B CA 1
ATOM 9533 C C . VAL B 1 661 ? -58.286 33.882 32.196 1.00 61.01 829 VAL B C 1
ATOM 9534 O O . VAL B 1 661 ? -58.120 34.345 33.322 1.00 87.83 829 VAL B O 1
ATOM 9538 N N . ALA B 1 662 ? -59.349 33.154 31.868 1.00 69.37 830 ALA B N 1
ATOM 9539 C CA . ALA B 1 662 ? -60.354 32.783 32.856 1.00 90.22 830 ALA B CA 1
ATOM 9540 C C . ALA B 1 662 ? -60.824 31.350 32.641 1.00 95.00 830 ALA B C 1
ATOM 9541 O O . ALA B 1 662 ? -60.355 30.664 31.734 1.00 82.64 830 ALA B O 1
ATOM 9543 N N . GLY B 1 663 ? -61.752 30.903 33.481 1.00 97.25 831 GLY B N 1
ATOM 9544 C CA . GLY B 1 663 ? -62.283 29.557 33.384 1.00 93.86 831 GLY B CA 1
ATOM 9545 C C . GLY B 1 663 ? -62.318 28.848 34.724 1.00 86.27 831 GLY B C 1
ATOM 9546 O O . GLY B 1 663 ? -61.517 29.138 35.608 1.00 87.26 831 GLY B O 1
ATOM 9547 N N . GLY B 1 664 ? -63.247 27.909 34.870 1.00 86.57 832 GLY B N 1
ATOM 9548 C CA . GLY B 1 664 ? -63.403 27.175 36.113 1.00 81.01 832 GLY B CA 1
ATOM 9549 C C . GLY B 1 664 ? -62.290 26.178 36.382 1.00 95.01 832 GLY B C 1
ATOM 9550 O O . GLY B 1 664 ? -61.243 26.218 35.737 1.00 93.60 832 GLY B O 1
ATOM 9551 N N . PRO B 1 665 ? -62.515 25.275 37.348 1.00 93.27 833 PRO B N 1
ATOM 9552 C CA . PRO B 1 665 ? -61.552 24.255 37.783 1.00 98.53 833 PRO B CA 1
ATOM 9553 C C . PRO B 1 665 ? -61.087 23.330 36.659 1.00 96.73 833 PRO B C 1
ATOM 9554 O O . PRO B 1 665 ? -61.919 22.772 35.946 1.00 94.77 833 PRO B O 1
ATOM 9558 N N . GLN B 1 666 ? -59.769 23.171 36.534 1.00 106.00 834 GLN B N 1
ATOM 9559 C CA . GLN B 1 666 ? -59.136 22.341 35.505 1.00 109.23 834 GLN B CA 1
ATOM 9560 C C . GLN B 1 666 ? -59.781 22.496 34.136 1.00 109.97 834 GLN B C 1
ATOM 9561 O O . GLN B 1 666 ? -60.269 21.527 33.557 1.00 109.10 834 GLN B O 1
ATOM 9567 N N . THR B 1 667 ? -59.778 23.719 33.622 1.00 105.15 835 THR B N 1
ATOM 9568 C CA . THR B 1 667 ? -60.348 23.981 32.312 1.00 76.56 835 THR B CA 1
ATOM 9569 C C . THR B 1 667 ? -59.266 24.300 31.301 1.00 80.04 835 THR B C 1
ATOM 9570 O O . THR B 1 667 ? -59.568 24.627 30.161 1.00 114.78 835 THR B O 1
ATOM 9574 N N . GLY B 1 668 ? -58.008 24.218 31.726 1.00 80.66 836 GLY B N 1
ATOM 9575 C CA . GLY B 1 668 ? -56.885 24.430 30.831 1.00 97.19 836 GLY B CA 1
ATOM 9576 C C . GLY B 1 668 ? -56.165 25.752 31.028 1.00 94.60 836 GLY B C 1
ATOM 9577 O O . GLY B 1 668 ? -55.417 26.192 30.155 1.00 77.89 836 GLY B O 1
ATOM 9578 N N . LYS B 1 669 ? -56.381 26.382 32.178 1.00 93.36 837 LYS B N 1
ATOM 9579 C CA . LYS B 1 669 ? -55.798 27.692 32.458 1.00 76.81 837 LYS B CA 1
ATOM 9580 C C . LYS B 1 669 ? -54.280 27.639 32.598 1.00 78.13 837 LYS B C 1
ATOM 9581 O O . LYS B 1 669 ? -53.560 28.348 31.897 1.00 63.29 837 LYS B O 1
ATOM 9587 N N . SER B 1 670 ? -53.800 26.798 33.508 1.00 87.56 838 SER B N 1
ATOM 9588 C CA . SER B 1 670 ? -52.369 26.688 33.768 1.00 88.42 838 SER B CA 1
ATOM 9589 C C . SER B 1 670 ? -51.621 26.139 32.558 1.00 79.72 838 SER B C 1
ATOM 9590 O O . SER B 1 670 ? -50.443 26.435 32.358 1.00 69.00 838 SER B O 1
ATOM 9593 N N . THR B 1 671 ? -52.311 25.336 31.755 1.00 94.47 839 THR B N 1
ATOM 9594 C CA . THR B 1 671 ? -51.722 24.777 30.546 1.00 98.07 839 THR B CA 1
ATOM 9595 C C . THR B 1 671 ? -51.630 25.847 29.464 1.00 91.48 839 THR B C 1
ATOM 9596 O O . THR B 1 671 ? -50.664 25.892 28.702 1.00 77.89 839 THR B O 1
ATOM 9600 N N . MET B 1 672 ? -52.642 26.707 29.408 1.00 83.10 840 MET B N 1
ATOM 9601 C CA . MET B 1 672 ? -52.647 27.836 28.485 1.00 86.57 840 MET B CA 1
ATOM 9602 C C . MET B 1 672 ? -51.448 28.740 28.724 1.00 81.85 840 MET B C 1
ATOM 9603 O O . MET B 1 672 ? -50.739 29.110 27.788 1.00 74.70 840 MET B O 1
ATOM 9608 N N . LEU B 1 673 ? -51.232 29.087 29.990 1.00 74.98 841 LEU B N 1
ATOM 9609 C CA . LEU B 1 673 ? -50.138 29.967 30.381 1.00 54.91 841 LEU B CA 1
ATOM 9610 C C . LEU B 1 673 ? -48.788 29.393 29.976 1.00 63.61 841 LEU B C 1
ATOM 9611 O O . LEU B 1 673 ? -47.860 30.132 29.661 1.00 62.26 841 LEU B O 1
ATOM 9616 N N . ARG B 1 674 ? -48.686 28.070 29.980 1.00 62.15 842 ARG B N 1
ATOM 9617 C CA . ARG B 1 674 ? -47.455 27.404 29.579 1.00 78.98 842 ARG B CA 1
ATOM 9618 C C . ARG B 1 674 ? -47.271 27.457 28.066 1.00 74.53 842 ARG B C 1
ATOM 9619 O O . ARG B 1 674 ? -46.152 27.600 27.574 1.00 60.18 842 ARG B O 1
ATOM 9627 N N . THR B 1 675 ? -48.374 27.345 27.335 1.00 80.12 843 THR B N 1
ATOM 9628 C CA . THR B 1 675 ? -48.336 27.406 25.878 1.00 81.58 843 THR B CA 1
ATOM 9629 C C . THR B 1 675 ? -47.895 28.779 25.397 1.00 80.81 843 THR B C 1
ATOM 9630 O O . THR B 1 675 ? -47.075 28.894 24.488 1.00 67.17 843 THR B O 1
ATOM 9634 N N . LEU B 1 676 ? -48.448 29.816 26.015 1.00 69.86 844 LEU B N 1
ATOM 9635 C CA . LEU B 1 676 ? -48.144 31.191 25.642 1.00 74.43 844 LEU B CA 1
ATOM 9636 C C . LEU B 1 676 ? -46.671 31.520 25.850 1.00 70.93 844 LEU B C 1
ATOM 9637 O O . LEU B 1 676 ? -46.046 32.166 25.010 1.00 59.99 844 LEU B O 1
ATOM 9642 N N . ILE B 1 677 ? -46.121 31.069 26.972 1.00 60.28 845 ILE B N 1
ATOM 9643 C CA . ILE B 1 677 ? -44.722 31.316 27.296 1.00 69.90 845 ILE B CA 1
ATOM 9644 C C . ILE B 1 677 ? -43.800 30.536 26.366 1.00 75.96 845 ILE B C 1
ATOM 9645 O O . ILE B 1 677 ? -42.826 31.079 25.843 1.00 60.27 845 ILE B O 1
ATOM 9650 N N . THR B 1 678 ? -44.116 29.262 26.162 1.00 72.72 846 THR B N 1
ATOM 9651 C CA . THR B 1 678 ? -43.329 28.410 25.279 1.00 77.72 846 THR B CA 1
ATOM 9652 C C . THR B 1 678 ? -43.363 28.922 23.843 1.00 82.61 846 THR B C 1
ATOM 9653 O O . THR B 1 678 ? -42.340 28.939 23.159 1.00 76.01 846 THR B O 1
ATOM 9657 N N . SER B 1 679 ? -44.542 29.341 23.394 1.00 72.07 847 SER B N 1
ATOM 9658 C CA . SER B 1 679 ? -44.706 29.867 22.043 1.00 81.99 847 SER B CA 1
ATOM 9659 C C . SER B 1 679 ? -43.848 31.106 21.827 1.00 82.36 847 SER B C 1
ATOM 9660 O O . SER B 1 679 ? -43.114 31.202 20.844 1.00 78.70 847 SER B O 1
ATOM 9663 N N . LEU B 1 680 ? -43.945 32.050 22.757 1.00 66.62 848 LEU B N 1
ATOM 9664 C CA . LEU B 1 680 ? -43.178 33.287 22.685 1.00 72.19 848 LEU B CA 1
ATOM 9665 C C . LEU B 1 680 ? -41.679 33.021 22.737 1.00 76.57 848 LEU B C 1
ATOM 9666 O O . LEU B 1 680 ? -40.891 33.735 22.120 1.00 63.81 848 LEU B O 1
ATOM 9671 N N . ALA B 1 681 ? -41.291 31.986 23.475 1.00 81.17 849 ALA B N 1
ATOM 9672 C CA . ALA B 1 681 ? -39.886 31.620 23.597 1.00 80.61 849 ALA B CA 1
ATOM 9673 C C . ALA B 1 681 ? -39.381 30.969 22.315 1.00 91.39 849 ALA B C 1
ATOM 9674 O O . ALA B 1 681 ? -38.195 31.042 21.996 1.00 80.50 849 ALA B O 1
ATOM 9676 N N . LEU B 1 682 ? -40.290 30.333 21.583 1.00 89.31 850 LEU B N 1
ATOM 9677 C CA . LEU B 1 682 ? -39.937 29.672 20.332 1.00 88.00 850 LEU B CA 1
ATOM 9678 C C . LEU B 1 682 ? -39.805 30.662 19.183 1.00 91.27 850 LEU B C 1
ATOM 9679 O O . LEU B 1 682 ? -39.325 30.312 18.107 1.00 89.42 850 LEU B O 1
ATOM 9684 N N . LEU B 1 683 ? -40.236 31.896 19.414 1.00 92.00 851 LEU B N 1
ATOM 9685 C CA . LEU B 1 683 ? -40.206 32.916 18.375 1.00 88.88 851 LEU B CA 1
ATOM 9686 C C . LEU B 1 683 ? -39.356 34.112 18.782 1.00 89.23 851 LEU B C 1
ATOM 9687 O O . LEU B 1 683 ? -39.213 35.069 18.023 1.00 87.28 851 LEU B O 1
ATOM 9692 N N . HIS B 1 684 ? -38.792 34.055 19.983 1.00 93.82 852 HIS B N 1
ATOM 9693 C CA . HIS B 1 684 ? -37.953 35.139 20.475 1.00 77.63 852 HIS B CA 1
ATOM 9694 C C . HIS B 1 684 ? -36.729 34.613 21.211 1.00 90.82 852 HIS B C 1
ATOM 9695 O O . HIS B 1 684 ? -36.716 33.478 21.687 1.00 96.37 852 HIS B O 1
ATOM 9702 N N . THR B 1 685 ? -35.703 35.450 21.299 1.00 91.77 853 THR B N 1
ATOM 9703 C CA . THR B 1 685 ? -34.516 35.134 22.079 1.00 81.72 853 THR B CA 1
ATOM 9704 C C . THR B 1 685 ? -34.733 35.604 23.514 1.00 84.12 853 THR B C 1
ATOM 9705 O O . THR B 1 685 ? -35.546 36.497 23.753 1.00 83.92 853 THR B O 1
ATOM 9709 N N . PRO B 1 686 ? -34.022 34.997 24.478 1.00 94.46 854 PRO B N 1
ATOM 9710 C CA . PRO B 1 686 ? -34.120 35.413 25.882 1.00 88.43 854 PRO B CA 1
ATOM 9711 C C . PRO B 1 686 ? -33.812 36.895 26.106 1.00 77.19 854 PRO B C 1
ATOM 9712 O O . PRO B 1 686 ? -34.235 37.456 27.115 1.00 82.00 854 PRO B O 1
ATOM 9716 N N . GLN B 1 687 ? -33.090 37.515 25.178 1.00 73.75 855 GLN B N 1
ATOM 9717 C CA . GLN B 1 687 ? -32.792 38.940 25.269 1.00 71.47 855 GLN B CA 1
ATOM 9718 C C . GLN B 1 687 ? -33.966 39.795 24.801 1.00 81.68 855 GLN B C 1
ATOM 9719 O O . GLN B 1 687 ? -34.010 40.996 25.062 1.00 84.17 855 GLN B O 1
ATOM 9725 N N . GLU B 1 688 ? -34.911 39.174 24.104 1.00 76.85 856 GLU B N 1
ATOM 9726 C CA . GLU B 1 688 ? -36.040 39.901 23.536 1.00 61.65 856 GLU B CA 1
ATOM 9727 C C . GLU B 1 688 ? -37.255 39.871 24.454 1.00 59.29 856 GLU B C 1
ATOM 9728 O O . GLU B 1 688 ? -37.999 40.845 24.540 1.00 62.72 856 GLU B O 1
ATOM 9734 N N . VAL B 1 689 ? -37.457 38.749 25.135 1.00 53.28 857 VAL B N 1
ATOM 9735 C CA . VAL B 1 689 ? -38.544 38.635 26.101 1.00 67.27 857 VAL B CA 1
ATOM 9736 C C . VAL B 1 689 ? -38.054 38.042 27.417 1.00 77.05 857 VAL B C 1
ATOM 9737 O O . VAL B 1 689 ? -37.100 37.265 27.444 1.00 71.41 857 VAL B O 1
ATOM 9741 N N . GLN B 1 690 ? -38.707 38.423 28.509 1.00 76.54 858 GLN B N 1
ATOM 9742 C CA . GLN B 1 690 ? -38.391 37.883 29.825 1.00 59.98 858 GLN B CA 1
ATOM 9743 C C . GLN B 1 690 ? -39.668 37.571 30.595 1.00 60.39 858 GLN B C 1
ATOM 9744 O O . GLN B 1 690 ? -40.652 38.302 30.501 1.00 51.14 858 GLN B O 1
ATOM 9750 N N . PHE B 1 691 ? -39.646 36.484 31.358 1.00 51.21 859 PHE B N 1
ATOM 9751 C CA . PHE B 1 691 ? -40.825 36.050 32.096 1.00 52.02 859 PHE B CA 1
ATOM 9752 C C . PHE B 1 691 ? -40.560 35.976 33.595 1.00 59.00 859 PHE B C 1
ATOM 9753 O O . PHE B 1 691 ? -39.507 35.513 34.029 1.00 64.33 859 PHE B O 1
ATOM 9761 N N . TYR B 1 692 ? -41.526 36.440 34.380 1.00 44.81 860 TYR B N 1
ATOM 9762 C CA . TYR B 1 692 ? -41.434 36.401 35.833 1.00 46.49 860 TYR B CA 1
ATOM 9763 C C . TYR B 1 692 ? -42.793 36.017 36.402 1.00 56.84 860 TYR B C 1
ATOM 9764 O O . TYR B 1 692 ? -43.737 36.804 36.366 1.00 58.86 860 TYR B O 1
ATOM 9773 N N . CYS B 1 693 ? -42.885 34.800 36.928 1.00 54.75 861 CYS B N 1
ATOM 9774 C CA . CYS B 1 693 ? -44.177 34.190 37.215 1.00 55.13 861 CYS B CA 1
ATOM 9775 C C . CYS B 1 693 ? -44.524 34.114 38.697 1.00 52.04 861 CYS B C 1
ATOM 9776 O O . CYS B 1 693 ? -43.658 33.914 39.545 1.00 68.13 861 CYS B O 1
ATOM 9779 N N . LEU B 1 694 ? -45.811 34.274 38.989 1.00 52.82 862 LEU B N 1
ATOM 9780 C CA . LEU B 1 694 ? -46.345 34.123 40.336 1.00 59.40 862 LEU B CA 1
ATOM 9781 C C . LEU B 1 694 ? -47.401 33.024 40.345 1.00 73.53 862 LEU B C 1
ATOM 9782 O O . LEU B 1 694 ? -48.588 33.297 40.177 1.00 86.64 862 LEU B O 1
ATOM 9787 N N . ASP B 1 695 ? -46.969 31.784 40.540 1.00 71.92 863 ASP B N 1
ATOM 9788 C CA . ASP B 1 695 ? -47.876 30.645 40.452 1.00 77.45 863 ASP B CA 1
ATOM 9789 C C . ASP B 1 695 ? -48.722 30.453 41.706 1.00 69.29 863 ASP B C 1
ATOM 9790 O O . ASP B 1 695 ? -48.199 30.383 42.816 1.00 86.76 863 ASP B O 1
ATOM 9795 N N . PHE B 1 696 ? -50.034 30.360 41.517 1.00 61.27 864 PHE B N 1
ATOM 9796 C CA . PHE B 1 696 ? -50.956 30.085 42.613 1.00 72.84 864 PHE B CA 1
ATOM 9797 C C . PHE B 1 696 ? -51.981 29.033 42.207 1.00 85.73 864 PHE B C 1
ATOM 9798 O O . PHE B 1 696 ? -53.099 29.013 42.722 1.00 90.95 864 PHE B O 1
ATOM 9806 N N . GLY B 1 697 ? -51.598 28.163 41.279 1.00 78.64 865 GLY B N 1
ATOM 9807 C CA . GLY B 1 697 ? -52.488 27.122 40.802 1.00 70.83 865 GLY B CA 1
ATOM 9808 C C . GLY B 1 697 ? -51.743 25.928 40.241 1.00 82.82 865 GLY B C 1
ATOM 9809 O O . GLY B 1 697 ? -51.236 25.970 39.121 1.00 96.20 865 GLY B O 1
ATOM 9810 N N . GLY B 1 698 ? -51.669 24.860 41.028 1.00 79.12 866 GLY B N 1
ATOM 9811 C CA . GLY B 1 698 ? -51.026 23.634 40.592 1.00 87.59 866 GLY B CA 1
ATOM 9812 C C . GLY B 1 698 ? -49.523 23.624 40.787 1.00 84.61 866 GLY B C 1
ATOM 9813 O O . GLY B 1 698 ? -48.939 22.587 41.099 1.00 111.40 866 GLY B O 1
ATOM 9814 N N . GLY B 1 699 ? -48.890 24.777 40.600 1.00 70.00 867 GLY B N 1
ATOM 9815 C CA . GLY B 1 699 ? -47.448 24.878 40.725 1.00 89.18 867 GLY B CA 1
ATOM 9816 C C . GLY B 1 699 ? -46.744 24.394 39.475 1.00 85.38 867 GLY B C 1
ATOM 9817 O O . GLY B 1 699 ? -45.520 24.269 39.444 1.00 79.91 867 GLY B O 1
ATOM 9818 N N . THR B 1 700 ? -47.526 24.135 38.433 1.00 92.17 868 THR B N 1
ATOM 9819 C CA . THR B 1 700 ? -47.014 23.531 37.209 1.00 96.12 868 THR B CA 1
ATOM 9820 C C . THR B 1 700 ? -46.127 24.466 36.392 1.00 82.91 868 THR B C 1
ATOM 9821 O O . THR B 1 700 ? -45.420 24.022 35.489 1.00 77.87 868 THR B O 1
ATOM 9825 N N . LEU B 1 701 ? -46.164 25.756 36.708 1.00 74.09 869 LEU B N 1
ATOM 9826 C CA . LEU B 1 701 ? -45.344 26.735 36.002 1.00 73.21 869 LEU B CA 1
ATOM 9827 C C . LEU B 1 701 ? -43.859 26.511 36.268 1.00 79.69 869 LEU B C 1
ATOM 9828 O O . LEU B 1 701 ? -43.007 26.975 35.512 1.00 76.80 869 LEU B O 1
ATOM 9833 N N . ALA B 1 702 ? -43.558 25.790 37.344 1.00 81.27 870 ALA B N 1
ATOM 9834 C CA . ALA B 1 702 ? -42.181 25.538 37.751 1.00 85.61 870 ALA B CA 1
ATOM 9835 C C . ALA B 1 702 ? -41.423 24.679 36.742 1.00 92.22 870 ALA B C 1
ATOM 9836 O O . ALA B 1 702 ? -40.194 24.649 36.746 1.00 83.52 870 ALA B O 1
ATOM 9838 N N . GLY B 1 703 ? -42.157 23.982 35.882 1.00 83.66 871 GLY B N 1
ATOM 9839 C CA . GLY B 1 703 ? -41.544 23.125 34.883 1.00 85.93 871 GLY B CA 1
ATOM 9840 C C . GLY B 1 703 ? -40.750 23.901 33.850 1.00 83.02 871 GLY B C 1
ATOM 9841 O O . GLY B 1 703 ? -39.818 23.374 33.244 1.00 84.44 871 GLY B O 1
ATOM 9842 N N . LEU B 1 704 ? -41.118 25.163 33.656 1.00 84.29 872 LEU B N 1
ATOM 9843 C CA . LEU B 1 704 ? -40.476 26.007 32.656 1.00 97.31 872 LEU B CA 1
ATOM 9844 C C . LEU B 1 704 ? -39.381 26.879 33.263 1.00 96.55 872 LEU B C 1
ATOM 9845 O O . LEU B 1 704 ? -38.828 27.746 32.589 1.00 89.79 872 LEU B O 1
ATOM 9850 N N . ALA B 1 705 ? -39.067 26.639 34.532 1.00 84.97 873 ALA B N 1
ATOM 9851 C CA . ALA B 1 705 ? -38.167 27.510 35.284 1.00 71.52 873 ALA B CA 1
ATOM 9852 C C . ALA B 1 705 ? -36.736 27.514 34.749 1.00 77.13 873 ALA B C 1
ATOM 9853 O O . ALA B 1 705 ? -35.972 28.440 35.021 1.00 73.79 873 ALA B O 1
ATOM 9855 N N . GLU B 1 706 ? -36.376 26.485 33.990 1.00 74.41 874 GLU B N 1
ATOM 9856 C CA . GLU B 1 706 ? -35.018 26.372 33.470 1.00 90.67 874 GLU B CA 1
ATOM 9857 C C . GLU B 1 706 ? -34.892 26.967 32.075 1.00 84.49 874 GLU B C 1
ATOM 9858 O O . GLU B 1 706 ? -33.804 26.988 31.498 1.00 77.79 874 GLU B O 1
ATOM 9864 N N . LEU B 1 707 ? -36.010 27.444 31.537 1.00 81.95 875 LEU B N 1
ATOM 9865 C CA . LEU B 1 707 ? -35.989 28.192 30.289 1.00 67.28 875 LEU B CA 1
ATOM 9866 C C . LEU B 1 707 ? -35.144 29.443 30.467 1.00 73.15 875 LEU B C 1
ATOM 9867 O O . LEU B 1 707 ? -35.257 30.131 31.478 1.00 96.99 875 LEU B O 1
ATOM 9872 N N . PRO B 1 708 ? -34.287 29.743 29.484 1.00 66.40 876 PRO B N 1
ATOM 9873 C CA . PRO B 1 708 ? -33.456 30.947 29.563 1.00 79.41 876 PRO B CA 1
ATOM 9874 C C . PRO B 1 708 ? -34.283 32.224 29.442 1.00 76.73 876 PRO B C 1
ATOM 9875 O O . PRO B 1 708 ? -33.746 33.319 29.597 1.00 80.10 876 PRO B O 1
ATOM 9879 N N . HIS B 1 709 ? -35.576 32.076 29.174 1.00 75.82 877 HIS B N 1
ATOM 9880 C CA . HIS B 1 709 ? -36.470 33.217 29.028 1.00 78.99 877 HIS B CA 1
ATOM 9881 C C . HIS B 1 709 ? -37.077 33.636 30.362 1.00 75.70 877 HIS B C 1
ATOM 9882 O O . HIS B 1 709 ? -37.435 34.798 30.548 1.00 76.52 877 HIS B O 1
ATOM 9889 N N . VAL B 1 710 ? -37.201 32.691 31.287 1.00 68.17 878 VAL B N 1
ATOM 9890 C CA . VAL B 1 710 ? -37.731 33.007 32.607 1.00 80.68 878 VAL B CA 1
ATOM 9891 C C . VAL B 1 710 ? -36.597 33.346 33.570 1.00 78.95 878 VAL B C 1
ATOM 9892 O O . VAL B 1 710 ? -35.487 32.827 33.451 1.00 85.18 878 VAL B O 1
ATOM 9896 N N . GLY B 1 711 ? -36.880 34.233 34.517 1.00 68.24 879 GLY B N 1
ATOM 9897 C CA . GLY B 1 711 ? -35.884 34.649 35.483 1.00 66.47 879 GLY B CA 1
ATOM 9898 C C . GLY B 1 711 ? -36.262 34.253 36.894 1.00 68.20 879 GLY B C 1
ATOM 9899 O O . GLY B 1 711 ? -35.400 34.133 37.764 1.00 84.32 879 GLY B O 1
ATOM 9900 N N . SER B 1 712 ? -37.555 34.043 37.120 1.00 53.20 880 SER B N 1
ATOM 9901 C CA . SER B 1 712 ? -38.045 33.687 38.444 1.00 72.78 880 SER B CA 1
ATOM 9902 C C . SER B 1 712 ? -39.434 33.068 38.417 1.00 65.18 880 SER B C 1
ATOM 9903 O O . SER B 1 712 ? -40.317 33.524 37.693 1.00 64.14 880 SER B O 1
ATOM 9906 N N . VAL B 1 713 ? -39.614 32.020 39.214 1.00 71.64 881 VAL B N 1
ATOM 9907 C CA . VAL B 1 713 ? -40.927 31.432 39.437 1.00 69.74 881 VAL B CA 1
ATOM 9908 C C . VAL B 1 713 ? -41.163 31.287 40.936 1.00 69.92 881 VAL B C 1
ATOM 9909 O O . VAL B 1 713 ? -40.513 30.481 41.600 1.00 72.73 881 VAL B O 1
ATOM 9913 N N . ALA B 1 714 ? -42.087 32.078 41.467 1.00 67.55 882 ALA B N 1
ATOM 9914 C CA . ALA B 1 714 ? -42.396 32.037 42.888 1.00 71.23 882 ALA B CA 1
ATOM 9915 C C . ALA B 1 714 ? -43.591 31.136 43.160 1.00 61.24 882 ALA B C 1
ATOM 9916 O O . ALA B 1 714 ? -44.587 31.179 42.441 1.00 63.68 882 ALA B O 1
ATOM 9918 N N . THR B 1 715 ? -43.484 30.315 44.198 1.00 71.29 883 THR B N 1
ATOM 9919 C CA . THR B 1 715 ? -44.586 29.453 44.607 1.00 71.89 883 THR B CA 1
ATOM 9920 C C . THR B 1 715 ? -45.422 30.145 45.675 1.00 84.24 883 THR B C 1
ATOM 9921 O O . THR B 1 715 ? -45.079 31.237 46.126 1.00 85.75 883 THR B O 1
ATOM 9925 N N . ARG B 1 716 ? -46.518 29.509 46.076 1.00 85.77 884 ARG B N 1
ATOM 9926 C CA . ARG B 1 716 ? -47.442 30.109 47.033 1.00 91.09 884 ARG B CA 1
ATOM 9927 C C . ARG B 1 716 ? -46.779 30.345 48.390 1.00 88.09 884 ARG B C 1
ATOM 9928 O O . ARG B 1 716 ? -47.080 31.322 49.075 1.00 83.10 884 ARG B O 1
ATOM 9936 N N . LEU B 1 717 ? -45.859 29.461 48.765 1.00 92.05 885 LEU B N 1
ATOM 9937 C CA . LEU B 1 717 ? -45.200 29.560 50.064 1.00 89.61 885 LEU B CA 1
ATOM 9938 C C . LEU B 1 717 ? -44.121 30.646 50.088 1.00 90.62 885 LEU B C 1
ATOM 9939 O O . LEU B 1 717 ? -44.041 31.420 51.041 1.00 97.02 885 LEU B O 1
ATOM 9944 N N . ASP B 1 718 ? -43.304 30.708 49.042 1.00 82.35 886 ASP B N 1
ATOM 9945 C CA . ASP B 1 718 ? -42.236 31.701 48.967 1.00 78.50 886 ASP B CA 1
ATOM 9946 C C . ASP B 1 718 ? -42.836 33.086 48.762 1.00 81.08 886 ASP B C 1
ATOM 9947 O O . ASP B 1 718 ? -43.169 33.461 47.643 1.00 88.84 886 ASP B O 1
ATOM 9952 N N . ALA B 1 719 ? -42.958 33.843 49.847 1.00 72.72 887 ALA B N 1
ATOM 9953 C CA . ALA B 1 719 ? -43.549 35.175 49.792 1.00 71.00 887 ALA B CA 1
ATOM 9954 C C . ALA B 1 719 ? -42.492 36.259 49.613 1.00 58.63 887 ALA B C 1
ATOM 9955 O O . ALA B 1 719 ? -42.810 37.393 49.261 1.00 60.23 887 ALA B O 1
ATOM 9957 N N . ASP B 1 720 ? -41.235 35.913 49.862 1.00 65.65 888 ASP B N 1
ATOM 9958 C CA . ASP B 1 720 ? -40.147 36.870 49.707 1.00 77.87 888 ASP B CA 1
ATOM 9959 C C . ASP B 1 720 ? -39.836 37.109 48.237 1.00 66.54 888 ASP B C 1
ATOM 9960 O O . ASP B 1 720 ? -39.491 38.220 47.841 1.00 50.21 888 ASP B O 1
ATOM 9965 N N . ARG B 1 721 ? -39.957 36.059 47.433 1.00 77.02 889 ARG B N 1
ATOM 9966 C CA . ARG B 1 721 ? -39.701 36.163 46.004 1.00 73.73 889 ARG B CA 1
ATOM 9967 C C . ARG B 1 721 ? -40.894 36.797 45.299 1.00 54.95 889 ARG B C 1
ATOM 9968 O O . ARG B 1 721 ? -40.744 37.437 44.262 1.00 49.86 889 ARG B O 1
ATOM 9976 N N . ILE B 1 722 ? -42.076 36.615 45.876 1.00 55.84 890 ILE B N 1
ATOM 9977 C CA . ILE B 1 722 ? -43.295 37.206 45.341 1.00 53.59 890 ILE B CA 1
ATOM 9978 C C . ILE B 1 722 ? -43.239 38.726 45.390 1.00 58.78 890 ILE B C 1
ATOM 9979 O O . ILE B 1 722 ? -43.394 39.393 44.370 1.00 62.00 890 ILE B O 1
ATOM 9984 N N . ARG B 1 723 ? -43.008 39.270 46.581 1.00 58.43 891 ARG B N 1
ATOM 9985 C CA . ARG B 1 723 ? -42.998 40.714 46.772 1.00 52.98 891 ARG B CA 1
ATOM 9986 C C . ARG B 1 723 ? -41.820 41.379 46.070 1.00 48.70 891 ARG B C 1
ATOM 9987 O O . ARG B 1 723 ? -41.908 42.535 45.666 1.00 49.24 891 ARG B O 1
ATOM 9995 N N . ARG B 1 724 ? -40.721 40.649 45.921 1.00 47.70 892 ARG B N 1
ATOM 9996 C CA . ARG B 1 724 ? -39.553 41.188 45.236 1.00 44.84 892 ARG B CA 1
ATOM 9997 C C . ARG B 1 724 ? -39.722 41.156 43.724 1.00 53.44 892 ARG B C 1
ATOM 9998 O O . ARG B 1 724 ? -39.165 41.993 43.018 1.00 58.34 892 ARG B O 1
ATOM 10006 N N . THR B 1 725 ? -40.487 40.187 43.231 1.00 62.94 893 THR B N 1
ATOM 10007 C CA . THR B 1 725 ? -40.749 40.075 41.800 1.00 57.41 893 THR B CA 1
ATOM 10008 C C . THR B 1 725 ? -41.490 41.305 41.287 1.00 51.25 893 THR B C 1
ATOM 10009 O O . THR B 1 725 ? -41.015 41.993 40.386 1.00 47.34 893 THR B O 1
ATOM 10013 N N . VAL B 1 726 ? -42.652 41.573 41.874 1.00 43.84 894 VAL B N 1
ATOM 10014 C CA . VAL B 1 726 ? -43.444 42.748 41.537 1.00 32.15 894 VAL B CA 1
ATOM 10015 C C . VAL B 1 726 ? -42.632 44.028 41.691 1.00 47.37 894 VAL B C 1
ATOM 10016 O O . VAL B 1 726 ? -42.668 44.904 40.829 1.00 45.78 894 VAL B O 1
ATOM 10020 N N . ALA B 1 727 ? -41.888 44.122 42.787 1.00 57.51 895 ALA B N 1
ATOM 10021 C CA . ALA B 1 727 ? -41.083 45.303 43.072 1.00 59.63 895 ALA B CA 1
ATOM 10022 C C . ALA B 1 727 ? -39.948 45.466 42.068 1.00 63.51 895 ALA B C 1
ATOM 10023 O O . ALA B 1 727 ? -39.483 46.577 41.822 1.00 64.74 895 ALA B O 1
ATOM 10025 N N . GLU B 1 728 ? -39.503 44.356 41.491 1.00 56.13 896 GLU B N 1
ATOM 10026 C CA . GLU B 1 728 ? -38.424 44.390 40.512 1.00 62.17 896 GLU B CA 1
ATOM 10027 C C . GLU B 1 728 ? -38.906 44.983 39.194 1.00 64.05 896 GLU B C 1
ATOM 10028 O O . GLU B 1 728 ? -38.197 45.761 38.556 1.00 66.46 896 GLU B O 1
ATOM 10034 N N . VAL B 1 729 ? -40.117 44.610 38.795 1.00 62.27 897 VAL B N 1
ATOM 10035 C CA . VAL B 1 729 ? -40.704 45.098 37.554 1.00 66.78 897 VAL B CA 1
ATOM 10036 C C . VAL B 1 729 ? -41.004 46.590 37.647 1.00 68.91 897 VAL B C 1
ATOM 10037 O O . VAL B 1 729 ? -40.728 47.347 36.716 1.00 63.39 897 VAL B O 1
ATOM 10041 N N . SER B 1 730 ? -41.564 47.006 38.779 1.00 64.64 898 SER B N 1
ATOM 10042 C CA . SER B 1 730 ? -41.890 48.408 39.011 1.00 45.09 898 SER B CA 1
ATOM 10043 C C . SER B 1 730 ? -40.648 49.283 38.918 1.00 58.49 898 SER B C 1
ATOM 10044 O O . SER B 1 730 ? -40.711 50.416 38.449 1.00 68.35 898 SER B O 1
ATOM 10047 N N . ALA B 1 731 ? -39.518 48.746 39.365 1.00 56.57 899 ALA B N 1
ATOM 10048 C CA . ALA B 1 731 ? -38.250 49.460 39.295 1.00 63.75 899 ALA B CA 1
ATOM 10049 C C . ALA B 1 731 ? -37.829 49.670 37.847 1.00 68.79 899 ALA B C 1
ATOM 10050 O O . ALA B 1 731 ? -37.167 50.653 37.520 1.00 65.07 899 ALA B O 1
ATOM 10052 N N . LEU B 1 732 ? -38.220 48.738 36.984 1.00 74.04 900 LEU B N 1
ATOM 10053 C CA . LEU B 1 732 ? -37.904 48.824 35.564 1.00 68.15 900 LEU B CA 1
ATOM 10054 C C . LEU B 1 732 ? -38.847 49.788 34.858 1.00 66.95 900 LEU B C 1
ATOM 10055 O O . LEU B 1 732 ? -38.425 50.571 34.006 1.00 70.57 900 LEU B O 1
ATOM 10060 N N . LEU B 1 733 ? -40.125 49.721 35.215 1.00 62.58 901 LEU B N 1
ATOM 10061 C CA . LEU B 1 733 ? -41.125 50.627 34.669 1.00 55.49 901 LEU B CA 1
ATOM 10062 C C . LEU B 1 733 ? -40.764 52.074 34.975 1.00 63.44 901 LEU B C 1
ATOM 10063 O O . LEU B 1 733 ? -40.751 52.918 34.083 1.00 71.83 901 LEU B O 1
ATOM 10068 N N . GLU B 1 734 ? -40.461 52.349 36.240 1.00 65.17 902 GLU B N 1
ATOM 10069 C CA . GLU B 1 734 ? -40.081 53.690 36.667 1.00 56.20 902 GLU B CA 1
ATOM 10070 C C . GLU B 1 734 ? -38.781 54.137 36.010 1.00 56.98 902 GLU B C 1
ATOM 10071 O O . GLU B 1 734 ? -38.590 55.321 35.740 1.00 61.39 902 GLU B O 1
ATOM 10077 N N . GLN B 1 735 ? -37.889 53.186 35.757 1.00 56.61 903 GLN B N 1
ATOM 10078 C CA . GLN B 1 735 ? -36.626 53.485 35.095 1.00 58.88 903 GLN B CA 1
ATOM 10079 C C . GLN B 1 735 ? -36.857 53.877 33.644 1.00 66.96 903 GLN B C 1
ATOM 10080 O O . GLN B 1 735 ? -36.330 54.882 33.170 1.00 70.15 903 GLN B O 1
ATOM 10086 N N . ARG B 1 736 ? -37.652 53.075 32.943 1.00 69.52 904 ARG B N 1
ATOM 10087 C CA . ARG B 1 736 ? -37.932 53.317 31.534 1.00 54.38 904 ARG B CA 1
ATOM 10088 C C . ARG B 1 736 ? -38.767 54.575 31.326 1.00 65.59 904 ARG B C 1
ATOM 10089 O O . ARG B 1 736 ? -38.599 55.274 30.330 1.00 72.32 904 ARG B O 1
ATOM 10097 N N . GLU B 1 737 ? -39.657 54.864 32.271 1.00 66.09 905 GLU B N 1
ATOM 10098 C CA . GLU B 1 737 ? -40.503 56.053 32.195 1.00 48.32 905 GLU B CA 1
ATOM 10099 C C . GLU B 1 737 ? -39.683 57.333 32.099 1.00 63.43 905 GLU B C 1
ATOM 10100 O O . GLU B 1 737 ? -40.156 58.343 31.582 1.00 69.48 905 GLU B O 1
ATOM 10106 N N . GLN B 1 738 ? -38.455 57.288 32.602 1.00 61.11 906 GLN B N 1
ATOM 10107 C CA . GLN B 1 738 ? -37.578 58.449 32.564 1.00 62.20 906 GLN B CA 1
ATOM 10108 C C . GLN B 1 738 ? -36.503 58.308 31.495 1.00 78.81 906 GLN B C 1
ATOM 10109 O O . GLN B 1 738 ? -36.251 59.243 30.739 1.00 99.95 906 GLN B O 1
ATOM 10115 N N . GLU B 1 739 ? -35.879 57.137 31.427 1.00 69.26 907 GLU B N 1
ATOM 10116 C CA . GLU B 1 739 ? -34.768 56.923 30.505 1.00 79.89 907 GLU B CA 1
ATOM 10117 C C . GLU B 1 739 ? -35.194 57.000 29.040 1.00 84.24 907 GLU B C 1
ATOM 10118 O O . GLU B 1 739 ? -34.419 57.435 28.191 1.00 80.55 907 GLU B O 1
ATOM 10124 N N . PHE B 1 740 ? -36.420 56.578 28.743 1.00 78.35 908 PHE B N 1
ATOM 10125 C CA . PHE B 1 740 ? -36.937 56.675 27.382 1.00 66.26 908 PHE B CA 1
ATOM 10126 C C . PHE B 1 740 ? -36.997 58.129 26.936 1.00 70.84 908 PHE B C 1
ATOM 10127 O O . PHE B 1 740 ? -36.597 58.465 25.824 1.00 81.26 908 PHE B O 1
ATOM 10135 N N . THR B 1 741 ? -37.498 58.987 27.817 1.00 73.16 909 THR B N 1
ATOM 10136 C CA . THR B 1 741 ? -37.575 60.413 27.541 1.00 70.73 909 THR B CA 1
ATOM 10137 C C . THR B 1 741 ? -36.178 61.014 27.416 1.00 73.84 909 THR B C 1
ATOM 10138 O O . THR B 1 741 ? -35.942 61.891 26.586 1.00 82.23 909 THR B O 1
ATOM 10142 N N . GLU B 1 742 ? -35.253 60.531 28.239 1.00 80.19 910 GLU B N 1
ATOM 10143 C CA . GLU B 1 742 ? -33.878 61.019 28.219 1.00 81.98 910 GLU B CA 1
ATOM 10144 C C . GLU B 1 742 ? -33.189 60.666 26.907 1.00 69.18 910 GLU B C 1
ATOM 10145 O O . GLU B 1 742 ? -32.449 61.474 26.349 1.00 67.87 910 GLU B O 1
ATOM 10151 N N . ARG B 1 743 ? -33.431 59.454 26.422 1.00 82.37 911 ARG B N 1
ATOM 10152 C CA . ARG B 1 743 ? -32.926 59.042 25.119 1.00 94.60 911 ARG B CA 1
ATOM 10153 C C . ARG B 1 743 ? -33.909 59.466 24.033 1.00 95.28 911 ARG B C 1
ATOM 10154 O O . ARG B 1 743 ? -34.905 60.131 24.314 1.00 86.91 911 ARG B O 1
ATOM 10162 N N . GLY B 1 744 ? -33.627 59.082 22.793 1.00 90.00 912 GLY B N 1
ATOM 10163 C CA . GLY B 1 744 ? -34.506 59.408 21.685 1.00 90.65 912 GLY B CA 1
ATOM 10164 C C . GLY B 1 744 ? -35.533 58.321 21.442 1.00 103.90 912 GLY B C 1
ATOM 10165 O O . GLY B 1 744 ? -35.812 57.961 20.299 1.00 107.58 912 GLY B O 1
ATOM 10166 N N . ILE B 1 745 ? -36.102 57.800 22.524 1.00 81.42 913 ILE B N 1
ATOM 10167 C CA . ILE B 1 745 ? -37.052 56.698 22.435 1.00 78.18 913 ILE B CA 1
ATOM 10168 C C . ILE B 1 745 ? -38.489 57.183 22.603 1.00 80.69 913 ILE B C 1
ATOM 10169 O O . ILE B 1 745 ? -38.884 57.630 23.679 1.00 76.08 913 ILE B O 1
ATOM 10174 N N . ASP B 1 746 ? -39.263 57.084 21.527 1.00 89.75 914 ASP B N 1
ATOM 10175 C CA . ASP B 1 746 ? -40.630 57.592 21.499 1.00 84.33 914 ASP B CA 1
ATOM 10176 C C . ASP B 1 746 ? -41.648 56.536 21.914 1.00 85.56 914 ASP B C 1
ATOM 10177 O O . ASP B 1 746 ? -42.678 56.853 22.508 1.00 98.27 914 ASP B O 1
ATOM 10182 N N . SER B 1 747 ? -41.359 55.281 21.591 1.00 76.84 915 SER B N 1
ATOM 10183 C CA . SER B 1 747 ? -42.259 54.183 21.919 1.00 81.26 915 SER B CA 1
ATOM 10184 C C . SER B 1 747 ? -41.480 52.898 22.149 1.00 75.80 915 SER B C 1
ATOM 10185 O O . SER B 1 747 ? -40.283 52.831 21.873 1.00 74.25 915 SER B O 1
ATOM 10188 N N . MET B 1 748 ? -42.165 51.879 22.655 1.00 71.39 916 MET B N 1
ATOM 10189 C CA . MET B 1 748 ? -41.537 50.587 22.892 1.00 77.25 916 MET B CA 1
ATOM 10190 C C . MET B 1 748 ? -41.111 49.952 21.572 1.00 75.60 916 MET B C 1
ATOM 10191 O O . MET B 1 748 ? -40.130 49.211 21.516 1.00 71.57 916 MET B O 1
ATOM 10196 N N . ALA B 1 749 ? -41.850 50.259 20.511 1.00 75.82 917 ALA B N 1
ATOM 10197 C CA . ALA B 1 749 ? -41.524 49.767 19.179 1.00 66.76 917 ALA B CA 1
ATOM 10198 C C . ALA B 1 749 ? -40.168 50.292 18.724 1.00 68.95 917 ALA B C 1
ATOM 10199 O O . ALA B 1 749 ? -39.390 49.572 18.100 1.00 76.25 917 ALA B O 1
ATOM 10201 N N . THR B 1 750 ? -39.892 51.552 19.043 1.00 62.22 918 THR B N 1
ATOM 10202 C CA . THR B 1 750 ? -38.612 52.166 18.717 1.00 68.28 918 THR B CA 1
ATOM 10203 C C . THR B 1 750 ? -37.490 51.494 19.497 1.00 69.21 918 THR B C 1
ATOM 10204 O O . THR B 1 750 ? -36.394 51.284 18.978 1.00 71.20 918 THR B O 1
ATOM 10208 N N . TYR B 1 751 ? -37.780 51.153 20.748 1.00 80.72 919 TYR B N 1
ATOM 10209 C CA . TYR B 1 751 ? -36.811 50.492 21.612 1.00 81.44 919 TYR B CA 1
ATOM 10210 C C . TYR B 1 751 ? -36.466 49.104 21.088 1.00 75.14 919 TYR B C 1
ATOM 10211 O O . TYR B 1 751 ? -35.293 48.760 20.950 1.00 71.46 919 TYR B O 1
ATOM 10220 N N . ARG B 1 752 ? -37.497 48.315 20.797 1.00 63.94 920 ARG B N 1
ATOM 10221 C CA . ARG B 1 752 ? -37.321 46.963 20.278 1.00 57.42 920 ARG B CA 1
ATOM 10222 C C . ARG B 1 752 ? -36.489 46.954 19.004 1.00 71.40 920 ARG B C 1
ATOM 10223 O O . ARG B 1 752 ? -35.657 46.071 18.796 1.00 72.13 920 ARG B O 1
ATOM 10231 N N . ARG B 1 753 ? -36.721 47.948 18.156 1.00 71.34 921 ARG B N 1
ATOM 10232 C CA . ARG B 1 753 ? -36.010 48.068 16.892 1.00 81.40 921 ARG B CA 1
ATOM 10233 C C . ARG B 1 753 ? -34.567 48.504 17.122 1.00 77.12 921 ARG B C 1
ATOM 10234 O O . ARG B 1 753 ? -33.678 48.184 16.334 1.00 76.73 921 ARG B O 1
ATOM 10242 N N . LEU B 1 754 ? -34.340 49.229 18.213 1.00 80.18 922 LEU B N 1
ATOM 10243 C CA . LEU B 1 754 ? -32.999 49.674 18.571 1.00 74.04 922 LEU B CA 1
ATOM 10244 C C . LEU B 1 754 ? -32.129 48.512 19.035 1.00 77.82 922 LEU B C 1
ATOM 10245 O O . LEU B 1 754 ? -30.946 48.442 18.705 1.00 81.53 922 LEU B O 1
ATOM 10250 N N . ARG B 1 755 ? -32.719 47.600 19.800 1.00 77.15 923 ARG B N 1
ATOM 10251 C CA . ARG B 1 755 ? -31.987 46.448 20.311 1.00 84.60 923 ARG B CA 1
ATOM 10252 C C . ARG B 1 755 ? -31.803 45.384 19.237 1.00 83.51 923 ARG B C 1
ATOM 10253 O O . ARG B 1 755 ? -30.972 44.487 19.374 1.00 80.39 923 ARG B O 1
ATOM 10261 N N . ALA B 1 756 ? -32.585 45.489 18.168 1.00 82.53 924 ALA B N 1
ATOM 10262 C CA . ALA B 1 756 ? -32.482 44.557 17.052 1.00 80.98 924 ALA B CA 1
ATOM 10263 C C . ALA B 1 756 ? -31.174 44.764 16.300 1.00 77.67 924 ALA B C 1
ATOM 10264 O O . ALA B 1 756 ? -30.669 43.850 15.649 1.00 78.07 924 ALA B O 1
ATOM 10266 N N . THR B 1 757 ? -30.628 45.971 16.400 1.00 73.32 925 THR B N 1
ATOM 10267 C CA . THR B 1 757 ? -29.367 46.304 15.750 1.00 78.81 925 THR B CA 1
ATOM 10268 C C . THR B 1 757 ? -28.213 45.518 16.358 1.00 90.12 925 THR B C 1
ATOM 10269 O O . THR B 1 757 ? -27.179 45.322 15.721 1.00 98.20 925 THR B O 1
ATOM 10273 N N . GLY B 1 758 ? -28.397 45.073 17.596 1.00 93.66 926 GLY B N 1
ATOM 10274 C CA . GLY B 1 758 ? -27.388 44.289 18.282 1.00 91.63 926 GLY B CA 1
ATOM 10275 C C . GLY B 1 758 ? -26.215 45.127 18.748 1.00 96.82 926 GLY B C 1
ATOM 10276 O O . GLY B 1 758 ? -25.161 44.594 19.091 1.00 101.95 926 GLY B O 1
ATOM 10277 N N . GLU B 1 759 ? -26.397 46.443 18.755 1.00 102.80 927 GLU B N 1
ATOM 10278 C CA . GLU B 1 759 ? -25.362 47.357 19.221 1.00 104.91 927 GLU B CA 1
ATOM 10279 C C . GLU B 1 759 ? -25.925 48.330 20.248 1.00 97.57 927 GLU B C 1
ATOM 10280 O O . GLU B 1 759 ? -25.354 49.393 20.491 1.00 91.02 927 GLU B O 1
ATOM 10286 N N . TYR B 1 760 ? -27.051 47.958 20.847 1.00 87.99 928 TYR B N 1
ATOM 10287 C CA . TYR B 1 760 ? -27.690 48.789 21.857 1.00 81.63 928 TYR B CA 1
ATOM 10288 C C . TYR B 1 760 ? -28.126 47.943 23.047 1.00 90.66 928 TYR B C 1
ATOM 10289 O O . TYR B 1 760 ? -28.967 47.055 22.913 1.00 81.79 928 TYR B O 1
ATOM 10298 N N . ALA B 1 761 ? -27.544 48.222 24.209 1.00 85.99 929 ALA B N 1
ATOM 10299 C CA . ALA B 1 761 ? -27.847 47.471 25.421 1.00 80.39 929 ALA B CA 1
ATOM 10300 C C . ALA B 1 761 ? -29.152 47.941 26.053 1.00 87.10 929 ALA B C 1
ATOM 10301 O O . ALA B 1 761 ? -30.037 47.137 26.343 1.00 78.12 929 ALA B O 1
ATOM 10303 N N . GLY B 1 762 ? -29.262 49.247 26.269 1.00 81.48 930 GLY B N 1
ATOM 10304 C CA . GLY B 1 762 ? -30.465 49.825 26.838 1.00 76.38 930 GLY B CA 1
ATOM 10305 C C . GLY B 1 762 ? -30.542 49.670 28.343 1.00 78.57 930 GLY B C 1
ATOM 10306 O O . GLY B 1 762 ? -29.759 50.270 29.078 1.00 72.60 930 GLY B O 1
ATOM 10307 N N . ASP B 1 763 ? -31.495 48.865 28.801 1.00 70.94 931 ASP B N 1
ATOM 10308 C CA . ASP B 1 763 ? -31.671 48.629 30.228 1.00 80.38 931 ASP B CA 1
ATOM 10309 C C . ASP B 1 763 ? -31.549 47.149 30.575 1.00 79.07 931 ASP B C 1
ATOM 10310 O O . ASP B 1 763 ? -31.965 46.719 31.650 1.00 86.06 931 ASP B O 1
ATOM 10315 N N . GLY B 1 764 ? -30.983 46.373 29.657 1.00 62.40 932 GLY B N 1
ATOM 10316 C CA . GLY B 1 764 ? -30.733 44.964 29.899 1.00 61.91 932 GLY B CA 1
ATOM 10317 C C . GLY B 1 764 ? -31.932 44.062 29.678 1.00 61.69 932 GLY B C 1
ATOM 10318 O O . GLY B 1 764 ? -31.784 42.848 29.550 1.00 62.53 932 GLY B O 1
ATOM 10319 N N . PHE B 1 765 ? -33.122 44.652 29.636 1.00 57.59 933 PHE B N 1
ATOM 10320 C CA . PHE B 1 765 ? -34.344 43.886 29.422 1.00 69.27 933 PHE B CA 1
ATOM 10321 C C . PHE B 1 765 ? -34.914 44.089 28.023 1.00 76.87 933 PHE B C 1
ATOM 10322 O O . PHE B 1 765 ? -34.412 44.897 27.242 1.00 70.41 933 PHE B O 1
ATOM 10330 N N . GLY B 1 766 ? -35.971 43.344 27.722 1.00 70.37 934 GLY B N 1
ATOM 10331 C CA . GLY B 1 766 ? -36.720 43.521 26.493 1.00 55.01 934 GLY B CA 1
ATOM 10332 C C . GLY B 1 766 ? -38.186 43.700 26.831 1.00 67.26 934 GLY B C 1
ATOM 10333 O O . GLY B 1 766 ? -38.572 44.698 27.436 1.00 79.23 934 GLY B O 1
ATOM 10334 N N . ASP B 1 767 ? -39.004 42.727 26.448 1.00 56.80 935 ASP B N 1
ATOM 10335 C CA . ASP B 1 767 ? -40.412 42.732 26.820 1.00 55.51 935 ASP B CA 1
ATOM 10336 C C . ASP B 1 767 ? -40.636 41.840 28.032 1.00 60.35 935 ASP B C 1
ATOM 10337 O O . ASP B 1 767 ? -40.536 40.618 27.943 1.00 75.97 935 ASP B O 1
ATOM 10342 N N . VAL B 1 768 ? -40.939 42.461 29.166 1.00 57.91 936 VAL B N 1
ATOM 10343 C CA . VAL B 1 768 ? -41.096 41.734 30.419 1.00 64.14 936 VAL B CA 1
ATOM 10344 C C . VAL B 1 768 ? -42.536 41.279 30.620 1.00 56.92 936 VAL B C 1
ATOM 10345 O O . VAL B 1 768 ? -43.473 42.057 30.444 1.00 50.82 936 VAL B O 1
ATOM 10349 N N . PHE B 1 769 ? -42.705 40.013 30.987 1.00 53.10 937 PHE B N 1
ATOM 10350 C CA . PHE B 1 769 ? -44.031 39.446 31.195 1.00 66.88 937 PHE B CA 1
ATOM 10351 C C . PHE B 1 769 ? -44.221 38.962 32.628 1.00 56.41 937 PHE B C 1
ATOM 10352 O O . PHE B 1 769 ? -43.569 38.016 33.065 1.00 60.91 937 PHE B O 1
ATOM 10360 N N . LEU B 1 770 ? -45.119 39.618 33.353 1.00 47.56 938 LEU B N 1
ATOM 10361 C CA . LEU B 1 770 ? -45.440 39.230 34.720 1.00 50.67 938 LEU B CA 1
ATOM 10362 C C . LEU B 1 770 ? -46.661 38.319 34.736 1.00 59.83 938 LEU B C 1
ATOM 10363 O O . LEU B 1 770 ? -47.778 38.763 34.482 1.00 60.95 938 LEU B O 1
ATOM 10368 N N . VAL B 1 771 ? -46.444 37.044 35.038 1.00 49.91 939 VAL B N 1
ATOM 10369 C CA . VAL B 1 771 ? -47.511 36.053 34.987 1.00 54.22 939 VAL B CA 1
ATOM 10370 C C . VAL B 1 771 ? -48.066 35.731 36.374 1.00 48.56 939 VAL B C 1
ATOM 10371 O O . VAL B 1 771 ? -47.311 35.547 37.325 1.00 63.99 939 VAL B O 1
ATOM 10375 N N . VAL B 1 772 ? -49.390 35.668 36.478 1.00 46.97 940 VAL B N 1
ATOM 10376 C CA . VAL B 1 772 ? -50.063 35.333 37.729 1.00 51.32 940 VAL B CA 1
ATOM 10377 C C . VAL B 1 772 ? -51.090 34.228 37.495 1.00 62.06 940 VAL B C 1
ATOM 10378 O O . VAL B 1 772 ? -52.085 34.440 36.806 1.00 69.01 940 VAL B O 1
ATOM 10382 N N . ASP B 1 773 ? -50.854 33.054 38.074 1.00 62.20 941 ASP B N 1
ATOM 10383 C CA . ASP B 1 773 ? -51.685 31.885 37.795 1.00 74.47 941 ASP B CA 1
ATOM 10384 C C . ASP B 1 773 ? -53.064 31.970 38.447 1.00 71.99 941 ASP B C 1
ATOM 10385 O O . ASP B 1 773 ? -54.032 31.409 37.935 1.00 90.68 941 ASP B O 1
ATOM 10390 N N . ASN B 1 774 ? -53.159 32.661 39.577 1.00 52.46 942 ASN B N 1
ATOM 10391 C CA . ASN B 1 774 ? -54.451 32.848 40.228 1.00 61.10 942 ASN B CA 1
ATOM 10392 C C . ASN B 1 774 ? -54.553 34.226 40.868 1.00 70.04 942 ASN B C 1
ATOM 10393 O O . ASN B 1 774 ? -53.972 34.478 41.922 1.00 85.40 942 ASN B O 1
ATOM 10398 N N . TRP B 1 775 ? -55.302 35.111 40.222 1.00 71.28 943 TRP B N 1
ATOM 10399 C CA . TRP B 1 775 ? -55.439 36.485 40.681 1.00 67.95 943 TRP B CA 1
ATOM 10400 C C . TRP B 1 775 ? -56.251 36.573 41.966 1.00 70.70 943 TRP B C 1
ATOM 10401 O O . TRP B 1 775 ? -56.055 37.485 42.767 1.00 87.00 943 TRP B O 1
ATOM 10412 N N . LEU B 1 776 ? -57.162 35.626 42.160 1.00 56.84 944 LEU B N 1
ATOM 10413 C CA . LEU B 1 776 ? -57.981 35.604 43.366 1.00 70.10 944 LEU B CA 1
ATOM 10414 C C . LEU B 1 776 ? -57.124 35.336 44.597 1.00 90.18 944 LEU B C 1
ATOM 10415 O O . LEU B 1 776 ? -57.297 35.971 45.636 1.00 89.32 944 LEU B O 1
ATOM 10420 N N . THR B 1 777 ? -56.198 34.392 44.471 1.00 89.70 945 THR B N 1
ATOM 10421 C CA . THR B 1 777 ? -55.296 34.054 45.563 1.00 81.04 945 THR B CA 1
ATOM 10422 C C . THR B 1 777 ? -54.381 35.231 45.885 1.00 81.40 945 THR B C 1
ATOM 10423 O O . THR B 1 777 ? -54.041 35.467 47.044 1.00 98.74 945 THR B O 1
ATOM 10427 N N . LEU B 1 778 ? -53.997 35.979 44.855 1.00 76.89 946 LEU B N 1
ATOM 10428 C CA . LEU B 1 778 ? -53.094 37.110 45.031 1.00 63.95 946 LEU B CA 1
ATOM 10429 C C . LEU B 1 778 ? -53.777 38.289 45.714 1.00 70.76 946 LEU B C 1
ATOM 10430 O O . LEU B 1 778 ? -53.196 38.920 46.594 1.00 94.37 946 LEU B O 1
ATOM 10435 N N . ARG B 1 779 ? -55.008 38.591 45.312 1.00 75.44 947 ARG B N 1
ATOM 10436 C CA . ARG B 1 779 ? -55.715 39.739 45.871 1.00 75.26 947 ARG B CA 1
ATOM 10437 C C . ARG B 1 779 ? -56.330 39.413 47.229 1.00 75.25 947 ARG B C 1
ATOM 10438 O O . ARG B 1 779 ? -57.035 40.234 47.814 1.00 75.11 947 ARG B O 1
ATOM 10446 N N . GLN B 1 780 ? -56.059 38.210 47.722 1.00 71.45 948 GLN B N 1
ATOM 10447 C CA . GLN B 1 780 ? -56.476 37.812 49.060 1.00 74.96 948 GLN B CA 1
ATOM 10448 C C . GLN B 1 780 ? -55.279 37.767 50.002 1.00 75.30 948 GLN B C 1
ATOM 10449 O O . GLN B 1 780 ? -55.294 38.368 51.075 1.00 86.02 948 GLN B O 1
ATOM 10455 N N . ASP B 1 781 ? -54.241 37.050 49.585 1.00 70.64 949 ASP B N 1
ATOM 10456 C CA . ASP B 1 781 ? -53.050 36.868 50.402 1.00 77.47 949 ASP B CA 1
ATOM 10457 C C . ASP B 1 781 ? -52.128 38.084 50.348 1.00 76.00 949 ASP B C 1
ATOM 10458 O O . ASP B 1 781 ? -51.487 38.430 51.339 1.00 102.09 949 ASP B O 1
ATOM 10463 N N . TYR B 1 782 ? -52.067 38.730 49.189 1.00 63.30 950 TYR B N 1
ATOM 10464 C CA . TYR B 1 782 ? -51.185 39.875 48.997 1.00 70.98 950 TYR B CA 1
ATOM 10465 C C . TYR B 1 782 ? -51.948 41.072 48.442 1.00 75.41 950 TYR B C 1
ATOM 10466 O O . TYR B 1 782 ? -51.672 41.528 47.334 1.00 66.83 950 TYR B O 1
ATOM 10475 N N . GLU B 1 783 ? -52.902 41.575 49.221 1.00 79.52 951 GLU B N 1
ATOM 10476 C CA . GLU B 1 783 ? -53.749 42.691 48.804 1.00 82.32 951 GLU B CA 1
ATOM 10477 C C . GLU B 1 783 ? -52.939 43.900 48.344 1.00 79.37 951 GLU B C 1
ATOM 10478 O O . GLU B 1 783 ? -53.336 44.609 47.420 1.00 81.30 951 GLU B O 1
ATOM 10484 N N . ALA B 1 784 ? -51.794 44.118 48.980 1.00 82.44 952 ALA B N 1
ATOM 10485 C CA . ALA B 1 784 ? -50.921 45.233 48.632 1.00 84.33 952 ALA B CA 1
ATOM 10486 C C . ALA B 1 784 ? -50.411 45.127 47.198 1.00 77.16 952 ALA B C 1
ATOM 10487 O O . ALA B 1 784 ? -50.026 46.126 46.593 1.00 73.12 952 ALA B O 1
ATOM 10489 N N . LEU B 1 785 ? -50.415 43.912 46.660 1.00 69.59 953 LEU B N 1
ATOM 10490 C CA . LEU B 1 785 ? -49.900 43.670 45.318 1.00 66.86 953 LEU B CA 1
ATOM 10491 C C . LEU B 1 785 ? -51.000 43.748 44.265 1.00 74.27 953 LEU B C 1
ATOM 10492 O O . LEU B 1 785 ? -50.724 43.735 43.067 1.00 62.59 953 LEU B O 1
ATOM 10497 N N . GLU B 1 786 ? -52.247 43.827 44.716 1.00 70.55 954 GLU B N 1
ATOM 10498 C CA . GLU B 1 786 ? -53.380 43.936 43.806 1.00 64.03 954 GLU B CA 1
ATOM 10499 C C . GLU B 1 786 ? -53.320 45.246 43.032 1.00 74.10 954 GLU B C 1
ATOM 10500 O O . GLU B 1 786 ? -53.265 45.248 41.803 1.00 98.48 954 GLU B O 1
ATOM 10506 N N . ASP B 1 787 ? -53.322 46.359 43.758 1.00 80.28 955 ASP B N 1
ATOM 10507 C CA . ASP B 1 787 ? -53.249 47.675 43.133 1.00 87.67 955 ASP B CA 1
ATOM 10508 C C . ASP B 1 787 ? -51.808 48.061 42.819 1.00 71.65 955 ASP B C 1
ATOM 10509 O O . ASP B 1 787 ? -51.541 49.164 42.347 1.00 77.64 955 ASP B O 1
ATOM 10514 N N . SER B 1 788 ? -50.881 47.149 43.089 1.00 67.35 956 SER B N 1
ATOM 10515 C CA . SER B 1 788 ? -49.485 47.355 42.732 1.00 63.08 956 SER B CA 1
ATOM 10516 C C . SER B 1 788 ? -49.254 46.898 41.300 1.00 70.62 956 SER B C 1
ATOM 10517 O O . SER B 1 788 ? -48.675 47.622 40.494 1.00 76.41 956 SER B O 1
ATOM 10520 N N . ILE B 1 789 ? -49.716 45.690 40.994 1.00 72.17 957 ILE B N 1
ATOM 10521 C CA . ILE B 1 789 ? -49.631 45.151 39.642 1.00 67.37 957 ILE B CA 1
ATOM 10522 C C . ILE B 1 789 ? -50.605 45.888 38.726 1.00 68.59 957 ILE B C 1
ATOM 10523 O O . ILE B 1 789 ? -50.338 46.071 37.539 1.00 74.32 957 ILE B O 1
ATOM 10528 N N . THR B 1 790 ? -51.731 46.315 39.290 1.00 67.43 958 THR B N 1
ATOM 10529 C CA . THR B 1 790 ? -52.714 47.102 38.555 1.00 61.83 958 THR B CA 1
ATOM 10530 C C . THR B 1 790 ? -52.069 48.343 37.949 1.00 67.30 958 THR B C 1
ATOM 10531 O O . THR B 1 790 ? -52.307 48.676 36.789 1.00 75.18 958 THR B O 1
ATOM 10535 N N . GLN B 1 791 ? -51.235 49.012 38.737 1.00 69.13 959 GLN B N 1
ATOM 10536 C CA . GLN B 1 791 ? -50.523 50.197 38.274 1.00 76.99 959 GLN B CA 1
ATOM 10537 C C . GLN B 1 791 ? -49.536 49.864 37.162 1.00 72.04 959 GLN B C 1
ATOM 10538 O O . GLN B 1 791 ? -49.242 50.704 36.314 1.00 73.06 959 GLN B O 1
ATOM 10544 N N . LEU B 1 792 ? -49.023 48.640 37.173 1.00 61.89 960 LEU B N 1
ATOM 10545 C CA . LEU B 1 792 ? -48.130 48.182 36.116 1.00 63.28 960 LEU B CA 1
ATOM 10546 C C . LEU B 1 792 ? -48.896 48.045 34.809 1.00 71.32 960 LEU B C 1
ATOM 10547 O O . LEU B 1 792 ? -48.427 48.466 33.754 1.00 68.62 960 LEU B O 1
ATOM 10552 N N . ALA B 1 793 ? -50.085 47.458 34.892 1.00 60.52 961 ALA B N 1
ATOM 10553 C CA . ALA B 1 793 ? -50.914 47.221 33.719 1.00 60.24 961 ALA B CA 1
ATOM 10554 C C . ALA B 1 793 ? -51.385 48.525 33.085 1.00 69.08 961 ALA B C 1
ATOM 10555 O O . ALA B 1 793 ? -51.606 48.592 31.877 1.00 65.83 961 ALA B O 1
ATOM 10557 N N . ALA B 1 794 ? -51.527 49.560 33.904 1.00 64.58 962 ALA B N 1
ATOM 10558 C CA . ALA B 1 794 ? -52.088 50.825 33.448 1.00 57.14 962 ALA B CA 1
ATOM 10559 C C . ALA B 1 794 ? -51.058 51.722 32.768 1.00 65.34 962 ALA B C 1
ATOM 10560 O O . ALA B 1 794 ? -51.421 52.704 32.123 1.00 90.51 962 ALA B O 1
ATOM 10562 N N . ARG B 1 795 ? -49.779 51.393 32.911 1.00 52.96 963 ARG B N 1
ATOM 10563 C CA . ARG B 1 795 ? -48.721 52.235 32.357 1.00 63.53 963 ARG B CA 1
ATOM 10564 C C . ARG B 1 795 ? -47.623 51.431 31.668 1.00 68.15 963 ARG B C 1
ATOM 10565 O O . ARG B 1 795 ? -46.731 52.000 31.042 1.00 69.84 963 ARG B O 1
ATOM 10573 N N . GLY B 1 796 ? -47.695 50.109 31.776 1.00 63.97 964 GLY B N 1
ATOM 10574 C CA . GLY B 1 796 ? -46.622 49.250 31.308 1.00 73.56 964 GLY B CA 1
ATOM 10575 C C . GLY B 1 796 ? -46.488 49.095 29.806 1.00 71.39 964 GLY B C 1
ATOM 10576 O O . GLY B 1 796 ? -45.372 49.045 29.286 1.00 55.31 964 GLY B O 1
ATOM 10577 N N . LEU B 1 797 ? -47.619 49.017 29.110 1.00 74.28 965 LEU B N 1
ATOM 10578 C CA . LEU B 1 797 ? -47.634 48.724 27.678 1.00 59.76 965 LEU B CA 1
ATOM 10579 C C . LEU B 1 797 ? -46.797 49.690 26.850 1.00 58.63 965 LEU B C 1
ATOM 10580 O O . LEU B 1 797 ? -46.095 49.276 25.929 1.00 68.92 965 LEU B O 1
ATOM 10585 N N . GLY B 1 798 ? -46.864 50.972 27.183 1.00 54.56 966 GLY B N 1
ATOM 10586 C CA . GLY B 1 798 ? -46.095 51.975 26.473 1.00 59.97 966 GLY B CA 1
ATOM 10587 C C . GLY B 1 798 ? -44.602 51.828 26.691 1.00 57.82 966 GLY B C 1
ATOM 10588 O O . GLY B 1 798 ? -43.801 52.416 25.964 1.00 53.87 966 GLY B O 1
ATOM 10589 N N . TYR B 1 799 ? -44.225 51.034 27.689 1.00 64.14 967 TYR B N 1
ATOM 10590 C CA . TYR B 1 799 ? -42.824 50.892 28.063 1.00 65.66 967 TYR B CA 1
ATOM 10591 C C . TYR B 1 799 ? -42.353 49.439 28.050 1.00 64.29 967 TYR B C 1
ATOM 10592 O O . TYR B 1 799 ? -41.270 49.128 28.540 1.00 57.82 967 TYR B O 1
ATOM 10601 N N . GLY B 1 800 ? -43.166 48.553 27.487 1.00 55.55 968 GLY B N 1
ATOM 10602 C CA . GLY B 1 800 ? -42.759 47.175 27.290 1.00 54.47 968 GLY B CA 1
ATOM 10603 C C . GLY B 1 800 ? -42.927 46.273 28.495 1.00 54.81 968 GLY B C 1
ATOM 10604 O O . GLY B 1 800 ? -42.196 45.297 28.652 1.00 60.11 968 GLY B O 1
ATOM 10605 N N . ILE B 1 801 ? -43.890 46.595 29.349 1.00 43.78 969 ILE B N 1
ATOM 10606 C CA . ILE B 1 801 ? -44.195 45.748 30.492 1.00 51.75 969 ILE B CA 1
ATOM 10607 C C . ILE B 1 801 ? -45.590 45.159 30.319 1.00 54.90 969 ILE B C 1
ATOM 10608 O O . ILE B 1 801 ? -46.587 45.880 30.340 1.00 62.47 969 ILE B O 1
ATOM 10613 N N . HIS B 1 802 ? -45.651 43.845 30.130 1.00 54.08 970 HIS B N 1
ATOM 10614 C CA . HIS B 1 802 ? -46.920 43.161 29.921 1.00 61.02 970 HIS B CA 1
ATOM 10615 C C . HIS B 1 802 ? -47.323 42.372 31.157 1.00 47.12 970 HIS B C 1
ATOM 10616 O O . HIS B 1 802 ? -46.476 41.795 31.833 1.00 40.26 970 HIS B O 1
ATOM 10623 N N . VAL B 1 803 ? -48.619 42.345 31.447 1.00 51.54 971 VAL B N 1
ATOM 10624 C CA . VAL B 1 803 ? -49.132 41.495 32.512 1.00 59.03 971 VAL B CA 1
ATOM 10625 C C . VAL B 1 803 ? -49.929 40.340 31.913 1.00 67.12 971 VAL B C 1
ATOM 10626 O O . VAL B 1 803 ? -50.661 40.513 30.940 1.00 60.38 971 VAL B O 1
ATOM 10630 N N . VAL B 1 804 ? -49.756 39.153 32.481 1.00 72.81 972 VAL B N 1
ATOM 10631 C CA . VAL B 1 804 ? -50.479 37.971 32.032 1.00 58.25 972 VAL B CA 1
ATOM 10632 C C . VAL B 1 804 ? -51.171 37.332 33.225 1.00 62.01 972 VAL B C 1
ATOM 10633 O O . VAL B 1 804 ? -50.547 36.611 34.000 1.00 67.90 972 VAL B O 1
ATOM 10637 N N . LEU B 1 805 ? -52.461 37.600 33.375 1.00 55.12 973 LEU B N 1
ATOM 10638 C CA . LEU B 1 805 ? -53.168 37.221 34.588 1.00 61.00 973 LEU B CA 1
ATOM 10639 C C . LEU B 1 805 ? -54.208 36.139 34.336 1.00 58.52 973 LEU B C 1
ATOM 10640 O O . LEU B 1 805 ? -54.684 35.971 33.216 1.00 84.10 973 LEU B O 1
ATOM 10645 N N . SER B 1 806 ? -54.556 35.407 35.389 1.00 70.89 974 SER B N 1
ATOM 10646 C CA . SER B 1 806 ? -55.537 34.336 35.289 1.00 62.17 974 SER B CA 1
ATOM 10647 C C . SER B 1 806 ? -56.321 34.176 36.584 1.00 70.60 974 SER B C 1
ATOM 10648 O O . SER B 1 806 ? -55.834 34.515 37.662 1.00 74.53 974 SER B O 1
ATOM 10651 N N . SER B 1 807 ? -57.536 33.653 36.468 1.00 61.94 975 SER B N 1
ATOM 10652 C CA . SER B 1 807 ? -58.395 33.420 37.621 1.00 78.92 975 SER B CA 1
ATOM 10653 C C . SER B 1 807 ? -59.516 32.459 37.250 1.00 88.26 975 SER B C 1
ATOM 10654 O O . SER B 1 807 ? -59.598 32.005 36.110 1.00 75.83 975 SER B O 1
ATOM 10657 N N . ASN B 1 808 ? -60.379 32.148 38.210 1.00 96.46 976 ASN B N 1
ATOM 10658 C CA . ASN B 1 808 ? -61.502 31.256 37.952 1.00 91.88 976 ASN B CA 1
ATOM 10659 C C . ASN B 1 808 ? -62.684 31.987 37.328 1.00 87.90 976 ASN B C 1
ATOM 10660 O O . ASN B 1 808 ? -63.451 31.405 36.562 1.00 89.74 976 ASN B O 1
ATOM 10665 N N . LYS B 1 809 ? -62.827 33.265 37.661 1.00 84.39 977 LYS B N 1
ATOM 10666 C CA . LYS B 1 809 ? -63.915 34.079 37.134 1.00 90.28 977 LYS B CA 1
ATOM 10667 C C . LYS B 1 809 ? -63.398 35.413 36.612 1.00 92.14 977 LYS B C 1
ATOM 10668 O O . LYS B 1 809 ? -62.248 35.778 36.851 1.00 106.14 977 LYS B O 1
ATOM 10674 N N . TRP B 1 810 ? -64.252 36.138 35.898 1.00 91.87 978 TRP B N 1
ATOM 10675 C CA . TRP B 1 810 ? -63.924 37.490 35.466 1.00 92.26 978 TRP B CA 1
ATOM 10676 C C . TRP B 1 810 ? -64.262 38.479 36.572 1.00 90.05 978 TRP B C 1
ATOM 10677 O O . TRP B 1 810 ? -63.669 39.552 36.665 1.00 99.95 978 TRP B O 1
ATOM 10688 N N . SER B 1 811 ? -65.221 38.103 37.413 1.00 84.26 979 SER B N 1
ATOM 10689 C CA . SER B 1 811 ? -65.648 38.947 38.522 1.00 92.70 979 SER B CA 1
ATOM 10690 C C . SER B 1 811 ? -64.564 39.045 39.590 1.00 96.24 979 SER B C 1
ATOM 10691 O O . SER B 1 811 ? -64.566 39.964 40.409 1.00 85.66 979 SER B O 1
ATOM 10694 N N . GLU B 1 812 ? -63.637 38.093 39.572 1.00 98.12 980 GLU B N 1
ATOM 10695 C CA . GLU B 1 812 ? -62.533 38.078 40.521 1.00 79.87 980 GLU B CA 1
ATOM 10696 C C . GLU B 1 812 ? -61.451 39.070 40.107 1.00 88.10 980 GLU B C 1
ATOM 10697 O O . GLU B 1 812 ? -60.507 39.324 40.853 1.00 92.14 980 GLU B O 1
ATOM 10703 N N . PHE B 1 813 ? -61.595 39.624 38.908 1.00 90.01 981 PHE B N 1
ATOM 10704 C CA . PHE B 1 813 ? -60.778 40.750 38.481 1.00 82.85 981 PHE B CA 1
ATOM 10705 C C . PHE B 1 813 ? -61.499 42.044 38.823 1.00 87.88 981 PHE B C 1
ATOM 10706 O O . PHE B 1 813 ? -62.682 42.195 38.522 1.00 89.49 981 PHE B O 1
ATOM 10714 N N . ARG B 1 814 ? -60.795 42.974 39.458 1.00 96.66 982 ARG B N 1
ATOM 10715 C CA . ARG B 1 814 ? -61.385 44.269 39.764 1.00 90.50 982 ARG B CA 1
ATOM 10716 C C . ARG B 1 814 ? -61.687 45.023 38.477 1.00 81.23 982 ARG B C 1
ATOM 10717 O O . ARG B 1 814 ? -61.033 44.809 37.456 1.00 79.54 982 ARG B O 1
ATOM 10725 N N . THR B 1 815 ? -62.685 45.898 38.535 1.00 85.10 983 THR B N 1
ATOM 10726 C CA . THR B 1 815 ? -63.125 46.661 37.373 1.00 83.97 983 THR B CA 1
ATOM 10727 C C . THR B 1 815 ? -61.982 47.471 36.770 1.00 72.62 983 THR B C 1
ATOM 10728 O O . THR B 1 815 ? -61.901 47.642 35.555 1.00 74.01 983 THR B O 1
ATOM 10732 N N . SER B 1 816 ? -61.092 47.952 37.630 1.00 87.01 984 SER B N 1
ATOM 10733 C CA . SER B 1 816 ? -59.990 48.806 37.207 1.00 80.63 984 SER B CA 1
ATOM 10734 C C . SER B 1 816 ? -58.995 48.088 36.299 1.00 70.34 984 SER B C 1
ATOM 10735 O O . SER B 1 816 ? -58.448 48.688 35.376 1.00 70.20 984 SER B O 1
ATOM 10738 N N . ILE B 1 817 ? -58.762 46.806 36.558 1.00 70.34 985 ILE B N 1
ATOM 10739 C CA . ILE B 1 817 ? -57.732 46.071 35.832 1.00 73.24 985 ILE B CA 1
ATOM 10740 C C . ILE B 1 817 ? -58.317 45.155 34.759 1.00 83.92 985 ILE B C 1
ATOM 10741 O O . ILE B 1 817 ? -57.619 44.759 33.825 1.00 81.73 985 ILE B O 1
ATOM 10746 N N . ARG B 1 818 ? -59.599 44.828 34.882 1.00 91.56 986 ARG B N 1
ATOM 10747 C CA . ARG B 1 818 ? -60.252 43.960 33.909 1.00 82.48 986 ARG B CA 1
ATOM 10748 C C . ARG B 1 818 ? -60.287 44.620 32.536 1.00 79.25 986 ARG B C 1
ATOM 10749 O O . ARG B 1 818 ? -60.125 43.958 31.512 1.00 81.07 986 ARG B O 1
ATOM 10757 N N . ASP B 1 819 ? -60.479 45.934 32.525 1.00 88.97 987 ASP B N 1
ATOM 10758 C CA . ASP B 1 819 ? -60.567 46.689 31.282 1.00 84.72 987 ASP B CA 1
ATOM 10759 C C . ASP B 1 819 ? -59.195 46.926 30.660 1.00 76.65 987 ASP B C 1
ATOM 10760 O O . ASP B 1 819 ? -59.093 47.381 29.522 1.00 84.15 987 ASP B O 1
ATOM 10765 N N . LEU B 1 820 ? -58.142 46.621 31.411 1.00 68.96 988 LEU B N 1
ATOM 10766 C CA . LEU B 1 820 ? -56.781 46.794 30.917 1.00 75.42 988 LEU B CA 1
ATOM 10767 C C . LEU B 1 820 ? -56.304 45.544 30.192 1.00 85.92 988 LEU B C 1
ATOM 10768 O O . LEU B 1 820 ? -55.337 45.584 29.432 1.00 82.26 988 LEU B O 1
ATOM 10773 N N . LEU B 1 821 ? -56.991 44.433 30.432 1.00 76.39 989 LEU B N 1
ATOM 10774 C CA . LEU B 1 821 ? -56.665 43.178 29.772 1.00 79.34 989 LEU B CA 1
ATOM 10775 C C . LEU B 1 821 ? -57.194 43.172 28.343 1.00 77.55 989 LEU B C 1
ATOM 10776 O O . LEU B 1 821 ? -58.323 42.753 28.091 1.00 65.36 989 LEU B O 1
ATOM 10781 N N . GLY B 1 822 ? -56.371 43.647 27.413 1.00 83.13 990 GLY B N 1
ATOM 10782 C CA . GLY B 1 822 ? -56.751 43.712 26.014 1.00 81.28 990 GLY B CA 1
ATOM 10783 C C . GLY B 1 822 ? -57.023 42.344 25.422 1.00 76.00 990 GLY B C 1
ATOM 10784 O O . GLY B 1 822 ? -58.043 42.132 24.769 1.00 94.78 990 GLY B O 1
ATOM 10785 N N . THR B 1 823 ? -56.107 41.412 25.656 1.00 68.89 991 THR B N 1
ATOM 10786 C CA . THR B 1 823 ? -56.257 40.050 25.166 1.00 59.84 991 THR B CA 1
ATOM 10787 C C . THR B 1 823 ? -56.908 39.159 26.218 1.00 64.38 991 THR B C 1
ATOM 10788 O O . THR B 1 823 ? -56.268 38.771 27.192 1.00 88.06 991 THR B O 1
ATOM 10792 N N . LYS B 1 824 ? -58.182 38.840 26.024 1.00 65.25 992 LYS B N 1
ATOM 10793 C CA . LYS B 1 824 ? -58.893 37.978 26.958 1.00 67.11 992 LYS B CA 1
ATOM 10794 C C . LYS B 1 824 ? -59.109 36.585 26.379 1.00 77.41 992 LYS B C 1
ATOM 10795 O O . LYS B 1 824 ? -59.876 36.407 25.433 1.00 95.34 992 LYS B O 1
ATOM 10801 N N . LEU B 1 825 ? -58.427 35.600 26.953 1.00 72.07 993 LEU B N 1
ATOM 10802 C CA . LEU B 1 825 ? -58.566 34.216 26.520 1.00 63.51 993 LEU B CA 1
ATOM 10803 C C . LEU B 1 825 ? -59.514 33.463 27.445 1.00 78.69 993 LEU B C 1
ATOM 10804 O O . LEU B 1 825 ? -59.086 32.832 28.409 1.00 86.35 993 LEU B O 1
ATOM 10809 N N . GLU B 1 826 ? -60.804 33.537 27.141 1.00 76.92 994 GLU B N 1
ATOM 10810 C CA . GLU B 1 826 ? -61.829 32.919 27.971 1.00 79.38 994 GLU B CA 1
ATOM 10811 C C . GLU B 1 826 ? -61.979 31.429 27.679 1.00 78.63 994 GLU B C 1
ATOM 10812 O O . GLU B 1 826 ? -61.989 31.014 26.523 1.00 84.89 994 GLU B O 1
ATOM 10818 N N . LEU B 1 827 ? -62.088 30.631 28.736 1.00 87.61 995 LEU B N 1
ATOM 10819 C CA . LEU B 1 827 ? -62.329 29.199 28.602 1.00 84.17 995 LEU B CA 1
ATOM 10820 C C . LEU B 1 827 ? -63.682 28.839 29.204 1.00 88.58 995 LEU B C 1
ATOM 10821 O O . LEU B 1 827 ? -64.488 29.723 29.495 1.00 85.91 995 LEU B O 1
ATOM 10826 N N . ARG B 1 828 ? -63.931 27.546 29.388 1.00 81.94 996 ARG B N 1
ATOM 10827 C CA . ARG B 1 828 ? -65.181 27.098 29.992 1.00 93.44 996 ARG B CA 1
ATOM 10828 C C . ARG B 1 828 ? -65.305 27.618 31.416 1.00 89.37 996 ARG B C 1
ATOM 10829 O O . ARG B 1 828 ? -64.427 27.393 32.247 1.00 110.48 996 ARG B O 1
ATOM 10837 N N . LEU B 1 829 ? -66.401 28.313 31.693 1.00 77.30 997 LEU B N 1
ATOM 10838 C CA . LEU B 1 829 ? -66.642 28.844 33.025 1.00 87.38 997 LEU B CA 1
ATOM 10839 C C . LEU B 1 829 ? -68.066 28.560 33.484 1.00 92.13 997 LEU B C 1
ATOM 10840 O O . LEU B 1 829 ? -69.008 28.632 32.696 1.00 108.65 997 LEU B O 1
ATOM 10845 N N . GLY B 1 830 ? -68.212 28.225 34.762 1.00 86.65 998 GLY B N 1
ATOM 10846 C CA . GLY B 1 830 ? -69.522 28.034 35.354 1.00 98.70 998 GLY B CA 1
ATOM 10847 C C . GLY B 1 830 ? -70.301 29.331 35.300 1.00 113.72 998 GLY B C 1
ATOM 10848 O O . GLY B 1 830 ? -69.715 30.409 35.415 1.00 117.90 998 GLY B O 1
ATOM 10849 N N . ASP B 1 831 ? -71.616 29.223 35.129 1.00 124.34 999 ASP B N 1
ATOM 10850 C CA . ASP B 1 831 ? -72.480 30.380 34.903 1.00 128.30 999 ASP B CA 1
ATOM 10851 C C . ASP B 1 831 ? -71.950 31.215 33.740 1.00 125.64 999 ASP B C 1
ATOM 10852 O O . ASP B 1 831 ? -71.284 32.228 33.951 1.00 132.39 999 ASP B O 1
ATOM 10857 N N . PRO B 1 832 ? -72.245 30.781 32.504 1.00 121.41 1000 PRO B N 1
ATOM 10858 C CA . PRO B 1 832 ? -71.767 31.399 31.260 1.00 114.76 1000 PRO B CA 1
ATOM 10859 C C . PRO B 1 832 ? -72.126 32.877 31.133 1.00 117.32 1000 PRO B C 1
ATOM 10860 O O . PRO B 1 832 ? -71.538 33.573 30.309 1.00 109.48 1000 PRO B O 1
ATOM 10864 N N . TYR B 1 833 ? -73.078 33.343 31.934 1.00 120.80 1001 TYR B N 1
ATOM 10865 C CA . TYR B 1 833 ? -73.385 34.767 32.005 1.00 130.71 1001 TYR B CA 1
ATOM 10866 C C . TYR B 1 833 ? -72.156 35.513 32.533 1.00 144.56 1001 TYR B C 1
ATOM 10867 O O . TYR B 1 833 ? -71.256 34.895 33.102 1.00 145.06 1001 TYR B O 1
ATOM 10876 N N . GLU B 1 834 ? -72.119 36.829 32.328 1.00 150.70 1002 GLU B N 1
ATOM 10877 C CA . GLU B 1 834 ? -70.945 37.653 32.632 1.00 138.05 1002 GLU B CA 1
ATOM 10878 C C . GLU B 1 834 ? -69.731 37.206 31.822 1.00 131.74 1002 GLU B C 1
ATOM 10879 O O . GLU B 1 834 ? -68.591 37.363 32.256 1.00 126.61 1002 GLU B O 1
ATOM 10885 N N . SER B 1 835 ? -69.984 36.650 30.642 1.00 115.74 1003 SER B N 1
ATOM 10886 C CA . SER B 1 835 ? -68.909 36.270 29.737 1.00 101.89 1003 SER B CA 1
ATOM 10887 C C . SER B 1 835 ? -68.405 37.493 28.987 1.00 105.72 1003 SER B C 1
ATOM 10888 O O . SER B 1 835 ? -69.144 38.457 28.791 1.00 108.61 1003 SER B O 1
ATOM 10891 N N . GLU B 1 836 ? -67.147 37.451 28.566 1.00 99.24 1004 GLU B N 1
ATOM 10892 C CA . GLU B 1 836 ? -66.545 38.578 27.867 1.00 101.89 1004 GLU B CA 1
ATOM 10893 C C . GLU B 1 836 ? -66.704 38.448 26.356 1.00 103.07 1004 GLU B C 1
ATOM 10894 O O . GLU B 1 836 ? -66.081 39.185 25.592 1.00 98.56 1004 GLU B O 1
ATOM 10900 N N . VAL B 1 837 ? -67.539 37.504 25.929 1.00 104.01 1005 VAL B N 1
ATOM 10901 C CA . VAL B 1 837 ? -67.841 37.331 24.512 1.00 98.33 1005 VAL B CA 1
ATOM 10902 C C . VAL B 1 837 ? -69.349 37.390 24.279 1.00 99.59 1005 VAL B C 1
ATOM 10903 O O . VAL B 1 837 ? -69.891 38.444 23.950 1.00 98.32 1005 VAL B O 1
ATOM 10907 N N . ASP B 1 838 ? -70.020 36.256 24.453 1.00 109.69 1006 ASP B N 1
ATOM 10908 C CA . ASP B 1 838 ? -71.472 36.197 24.320 1.00 114.81 1006 ASP B CA 1
ATOM 10909 C C . ASP B 1 838 ? -72.062 35.162 25.272 1.00 105.91 1006 ASP B C 1
ATOM 10910 O O . ASP B 1 838 ? -71.623 34.013 25.300 1.00 99.47 1006 ASP B O 1
ATOM 10915 N N . ARG B 1 839 ? -73.063 35.584 26.040 1.00 99.01 1007 ARG B N 1
ATOM 10916 C CA . ARG B 1 839 ? -73.664 34.765 27.091 1.00 93.10 1007 ARG B CA 1
ATOM 10917 C C . ARG B 1 839 ? -74.139 33.400 26.602 1.00 108.67 1007 ARG B C 1
ATOM 10918 O O . ARG B 1 839 ? -73.788 32.369 27.176 1.00 109.28 1007 ARG B O 1
ATOM 10926 N N . LYS B 1 840 ? -74.941 33.401 25.542 1.00 126.84 1008 LYS B N 1
ATOM 10927 C CA . LYS B 1 840 ? -75.516 32.170 25.012 1.00 111.10 1008 LYS B CA 1
ATOM 10928 C C . LYS B 1 840 ? -74.447 31.242 24.443 1.00 115.38 1008 LYS B C 1
ATOM 10929 O O . LYS B 1 840 ? -74.468 30.036 24.685 1.00 122.22 1008 LYS B O 1
ATOM 10931 N N . LYS B 1 841 ? -73.514 31.812 23.689 1.00 106.98 1009 LYS B N 1
ATOM 10932 C CA . LYS B 1 841 ? -72.451 31.034 23.066 1.00 105.10 1009 LYS B CA 1
ATOM 10933 C C . LYS B 1 841 ? -71.489 30.482 24.112 1.00 113.96 1009 LYS B C 1
ATOM 10934 O O . LYS B 1 841 ? -70.847 29.454 23.898 1.00 119.71 1009 LYS B O 1
ATOM 10940 N N . ALA B 1 842 ? -71.400 31.171 25.246 1.00 119.96 1010 ALA B N 1
ATOM 10941 C CA . ALA B 1 842 ? -70.531 30.746 26.337 1.00 129.55 1010 ALA B CA 1
ATOM 10942 C C . ALA B 1 842 ? -71.157 29.604 27.132 1.00 128.30 1010 ALA B C 1
ATOM 10943 O O . ALA B 1 842 ? -70.524 29.034 28.020 1.00 124.68 1010 ALA B O 1
ATOM 10945 N N . ALA B 1 843 ? -72.405 29.278 26.812 1.00 128.10 1011 ALA B N 1
ATOM 10946 C CA . ALA B 1 843 ? -73.094 28.174 27.467 1.00 127.26 1011 ALA B CA 1
ATOM 10947 C C . ALA B 1 843 ? -72.923 26.887 26.672 1.00 129.77 1011 ALA B C 1
ATOM 10948 O O . ALA B 1 843 ? -72.943 25.791 27.232 1.00 123.77 1011 ALA B O 1
ATOM 10950 N N . ASN B 1 844 ? -72.745 27.033 25.364 1.00 127.83 1012 ASN B N 1
ATOM 10951 C CA . ASN B 1 844 ? -72.618 25.890 24.468 1.00 129.53 1012 ASN B CA 1
ATOM 10952 C C . ASN B 1 844 ? -71.232 25.255 24.490 1.00 122.32 1012 ASN B C 1
ATOM 10953 O O . ASN B 1 844 ? -70.993 24.257 23.811 1.00 127.57 1012 ASN B O 1
ATOM 10958 N N . VAL B 1 845 ? -70.318 25.834 25.260 1.00 122.56 1013 VAL B N 1
ATOM 10959 C CA . VAL B 1 845 ? -68.964 25.299 25.338 1.00 126.61 1013 VAL B CA 1
ATOM 10960 C C . VAL B 1 845 ? -68.941 24.168 26.367 1.00 124.64 1013 VAL B C 1
ATOM 10961 O O . VAL B 1 845 ? -69.559 24.272 27.430 1.00 124.63 1013 VAL B O 1
ATOM 10965 N N . PRO B 1 846 ? -68.238 23.073 26.039 1.00 121.67 1014 PRO B N 1
ATOM 10966 C CA . PRO B 1 846 ? -68.377 21.795 26.744 1.00 142.11 1014 PRO B CA 1
ATOM 10967 C C . PRO B 1 846 ? -67.891 21.807 28.184 1.00 136.15 1014 PRO B C 1
ATOM 10968 O O . PRO B 1 846 ? -66.877 22.429 28.499 1.00 134.97 1014 PRO B O 1
ATOM 10972 N N . GLU B 1 847 ? -68.623 21.115 29.049 1.00 133.53 1015 GLU B N 1
ATOM 10973 C CA . GLU B 1 847 ? -68.151 20.842 30.394 1.00 120.52 1015 GLU B CA 1
ATOM 10974 C C . GLU B 1 847 ? -67.293 19.583 30.353 1.00 121.80 1015 GLU B C 1
ATOM 10975 O O . GLU B 1 847 ? -67.447 18.754 29.454 1.00 128.34 1015 GLU B O 1
ATOM 10981 N N . ASN B 1 848 ? -66.377 19.463 31.310 1.00 124.09 1016 ASN B N 1
ATOM 10982 C CA . ASN B 1 848 ? -65.539 18.275 31.463 1.00 132.68 1016 ASN B CA 1
ATOM 10983 C C . ASN B 1 848 ? -64.652 17.953 30.262 1.00 121.54 1016 ASN B C 1
ATOM 10984 O O . ASN B 1 848 ? -64.323 16.791 30.027 1.00 118.20 1016 ASN B O 1
ATOM 10989 N N . ARG B 1 849 ? -64.267 18.972 29.503 1.00 112.92 1017 ARG B N 1
ATOM 10990 C CA . ARG B 1 849 ? -63.286 18.778 28.440 1.00 115.82 1017 ARG B CA 1
ATOM 10991 C C . ARG B 1 849 ? -62.223 19.864 28.512 1.00 119.94 1017 ARG B C 1
ATOM 10992 O O . ARG B 1 849 ? -62.519 21.050 28.365 1.00 110.05 1017 ARG B O 1
ATOM 11000 N N . PRO B 1 850 ? -60.970 19.443 28.739 1.00 132.65 1018 PRO B N 1
ATOM 11001 C CA . PRO B 1 850 ? -59.886 20.304 29.215 1.00 117.82 1018 PRO B CA 1
ATOM 11002 C C . PRO B 1 850 ? -59.230 21.187 28.174 1.00 105.38 1018 PRO B C 1
ATOM 11003 O O . PRO B 1 850 ? -58.585 20.731 27.227 1.00 106.41 1018 PRO B O 1
ATOM 11007 N N . GLY B 1 851 ? -59.382 22.481 28.397 1.00 104.96 1019 GLY B N 1
ATOM 11008 C CA . GLY B 1 851 ? -58.638 23.453 27.646 1.00 109.98 1019 GLY B CA 1
ATOM 11009 C C . GLY B 1 851 ? -59.422 24.045 26.518 1.00 115.13 1019 GLY B C 1
ATOM 11010 O O . GLY B 1 851 ? -58.887 23.994 25.418 1.00 118.67 1019 GLY B O 1
ATOM 11011 N N . ARG B 1 852 ? -60.637 24.576 26.765 1.00 113.58 1020 ARG B N 1
ATOM 11012 C CA . ARG B 1 852 ? -61.313 25.422 25.753 1.00 124.61 1020 ARG B CA 1
ATOM 11013 C C . ARG B 1 852 ? -62.515 26.312 26.065 1.00 127.87 1020 ARG B C 1
ATOM 11014 O O . ARG B 1 852 ? -63.449 25.918 26.764 1.00 120.88 1020 ARG B O 1
ATOM 11022 N N . GLY B 1 853 ? -62.488 27.483 25.414 1.00 136.79 1021 GLY B N 1
ATOM 11023 C CA . GLY B 1 853 ? -63.591 28.433 25.341 1.00 130.17 1021 GLY B CA 1
ATOM 11024 C C . GLY B 1 853 ? -63.765 29.165 24.004 1.00 107.11 1021 GLY B C 1
ATOM 11025 O O . GLY B 1 853 ? -63.742 28.549 22.936 1.00 112.22 1021 GLY B O 1
ATOM 11026 N N . LEU B 1 854 ? -63.962 30.483 24.065 1.00 108.35 1022 LEU B N 1
ATOM 11027 C CA . LEU B 1 854 ? -64.319 31.281 22.885 1.00 94.73 1022 LEU B CA 1
ATOM 11028 C C . LEU B 1 854 ? -63.171 32.167 22.399 1.00 97.40 1022 LEU B C 1
ATOM 11029 O O . LEU B 1 854 ? -62.101 32.192 23.001 1.00 107.23 1022 LEU B O 1
ATOM 11034 N N . THR B 1 855 ? -63.400 32.885 21.302 1.00 94.80 1023 THR B N 1
ATOM 11035 C CA . THR B 1 855 ? -62.422 33.838 20.784 1.00 94.55 1023 THR B CA 1
ATOM 11036 C C . THR B 1 855 ? -62.937 35.257 20.981 1.00 101.09 1023 THR B C 1
ATOM 11037 O O . THR B 1 855 ? -64.017 35.458 21.537 1.00 85.01 1023 THR B O 1
ATOM 11041 N N . ARG B 1 856 ? -62.167 36.239 20.528 1.00 98.51 1024 ARG B N 1
ATOM 11042 C CA . ARG B 1 856 ? -62.608 37.626 20.586 1.00 110.37 1024 ARG B CA 1
ATOM 11043 C C . ARG B 1 856 ? -63.739 37.855 19.592 1.00 126.54 1024 ARG B C 1
ATOM 11044 O O . ARG B 1 856 ? -64.642 38.659 19.829 1.00 128.52 1024 ARG B O 1
ATOM 11052 N N . ASP B 1 857 ? -63.688 37.126 18.483 1.00 122.95 1025 ASP B N 1
ATOM 11053 C CA . ASP B 1 857 ? -64.665 37.272 17.414 1.00 106.91 1025 ASP B CA 1
ATOM 11054 C C . ASP B 1 857 ? -66.006 36.651 17.790 1.00 111.66 1025 ASP B C 1
ATOM 11055 O O . ASP B 1 857 ? -67.061 37.127 17.371 1.00 129.13 1025 ASP B O 1
ATOM 11060 N N . GLY B 1 858 ? -65.957 35.587 18.583 1.00 117.50 1026 GLY B N 1
ATOM 11061 C CA . GLY B 1 858 ? -67.157 34.875 18.976 1.00 122.75 1026 GLY B CA 1
ATOM 11062 C C . GLY B 1 858 ? -67.162 33.468 18.421 1.00 121.47 1026 GLY B C 1
ATOM 11063 O O . GLY B 1 858 ? -68.199 32.946 18.014 1.00 125.30 1026 GLY B O 1
ATOM 11064 N N . TYR B 1 859 ? -65.989 32.851 18.398 1.00 117.87 1027 TYR B N 1
ATOM 11065 C CA . TYR B 1 859 ? -65.859 31.510 17.857 1.00 113.44 1027 TYR B CA 1
ATOM 11066 C C . TYR B 1 859 ? -65.623 30.483 18.952 1.00 114.72 1027 TYR B C 1
ATOM 11067 O O . TYR B 1 859 ? -65.849 30.739 20.134 1.00 125.89 1027 TYR B O 1
ATOM 11076 N N . HIS B 1 860 ? -65.183 29.308 18.522 1.00 111.08 1028 HIS B N 1
ATOM 11077 C CA . HIS B 1 860 ? -64.629 28.286 19.395 1.00 102.22 1028 HIS B CA 1
ATOM 11078 C C . HIS B 1 860 ? -63.206 28.037 18.896 1.00 109.34 1028 HIS B C 1
ATOM 11079 O O . HIS B 1 860 ? -62.990 28.032 17.685 1.00 107.99 1028 HIS B O 1
ATOM 11086 N N . PHE B 1 861 ? -62.249 27.836 19.804 1.00 118.06 1029 PHE B N 1
ATOM 11087 C CA . PHE B 1 861 ? -60.907 27.354 19.437 1.00 126.16 1029 PHE B CA 1
ATOM 11088 C C . PHE B 1 861 ? -60.562 26.008 20.084 1.00 121.16 1029 PHE B C 1
ATOM 11089 O O . PHE B 1 861 ? -61.437 25.386 20.672 1.00 121.85 1029 PHE B O 1
ATOM 11091 N N . LEU B 1 862 ? -59.308 25.558 19.964 1.00 115.20 1030 LEU B N 1
ATOM 11092 C CA . LEU B 1 862 ? -58.803 24.498 20.844 1.00 112.85 1030 LEU B CA 1
ATOM 11093 C C . LEU B 1 862 ? -57.355 24.834 21.204 1.00 121.01 1030 LEU B C 1
ATOM 11094 O O . LEU B 1 862 ? -56.583 25.242 20.343 1.00 110.94 1030 LEU B O 1
ATOM 11099 N N . THR B 1 863 ? -56.984 24.619 22.468 1.00 119.24 1031 THR B N 1
ATOM 11100 C CA . THR B 1 863 ? -55.683 25.050 22.998 1.00 96.92 1031 THR B CA 1
ATOM 11101 C C . THR B 1 863 ? -54.541 24.073 22.749 1.00 89.18 1031 THR B C 1
ATOM 11102 O O . THR B 1 863 ? -54.655 22.886 23.044 1.00 112.81 1031 THR B O 1
ATOM 11106 N N . ALA B 1 864 ? -53.427 24.593 22.242 1.00 86.70 1032 ALA B N 1
ATOM 11107 C CA . ALA B 1 864 ? -52.242 23.785 21.957 1.00 94.30 1032 ALA B CA 1
ATOM 11108 C C . ALA B 1 864 ? -51.594 23.209 23.220 1.00 102.82 1032 ALA B C 1
ATOM 11109 O O . ALA B 1 864 ? -52.006 23.514 24.338 1.00 112.83 1032 ALA B O 1
AT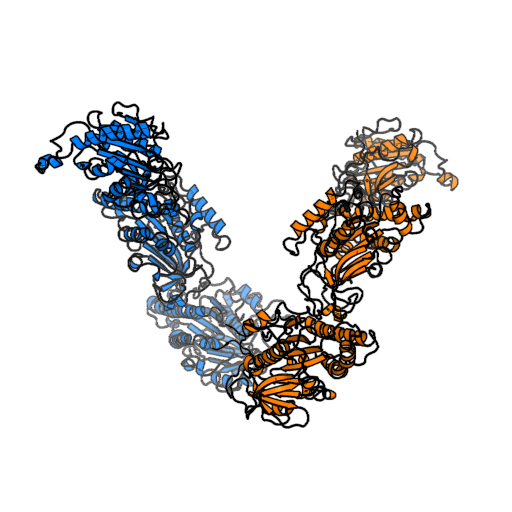OM 11111 N N . LEU B 1 865 ? -50.578 22.371 23.025 1.00 102.67 1033 LEU B N 1
ATOM 11112 C CA . LEU B 1 865 ? -49.821 21.770 24.122 1.00 87.63 1033 LEU B CA 1
ATOM 11113 C C . LEU B 1 865 ? -48.364 22.190 24.080 1.00 88.72 1033 LEU B C 1
ATOM 11114 O O . LEU B 1 865 ? -47.688 21.947 23.083 1.00 88.58 1033 LEU B O 1
ATOM 11119 N N . PRO B 1 866 ? -47.863 22.779 25.178 1.00 89.52 1034 PRO B N 1
ATOM 11120 C CA . PRO B 1 866 ? -46.507 23.340 25.226 1.00 87.26 1034 PRO B CA 1
ATOM 11121 C C . PRO B 1 866 ? -45.460 22.299 24.848 1.00 94.75 1034 PRO B C 1
ATOM 11122 O O . PRO B 1 866 ? -44.649 21.899 25.680 1.00 94.61 1034 PRO B O 1
ATOM 11126 N N . ARG B 1 867 ? -45.485 21.878 23.588 1.00 91.49 1035 ARG B N 1
ATOM 11127 C CA . ARG B 1 867 ? -44.749 20.704 23.147 1.00 82.88 1035 ARG B CA 1
ATOM 11128 C C . ARG B 1 867 ? -44.121 20.933 21.781 1.00 84.90 1035 ARG B C 1
ATOM 11129 O O . ARG B 1 867 ? -44.662 21.668 20.959 1.00 105.64 1035 ARG B O 1
ATOM 11137 N N . ILE B 1 868 ? -42.972 20.309 21.546 1.00 86.41 1036 ILE B N 1
ATOM 11138 C CA . ILE B 1 868 ? -42.320 20.384 20.245 1.00 103.82 1036 ILE B CA 1
ATOM 11139 C C . ILE B 1 868 ? -41.874 19.003 19.777 1.00 118.78 1036 ILE B C 1
ATOM 11140 O O . ILE B 1 868 ? -41.206 18.874 18.752 1.00 110.29 1036 ILE B O 1
ATOM 11145 N N . ASP B 1 869 ? -42.243 17.973 20.531 1.00 119.31 1037 ASP B N 1
ATOM 11146 C CA . ASP B 1 869 ? -41.885 16.608 20.166 1.00 115.65 1037 ASP B CA 1
ATOM 11147 C C . ASP B 1 869 ? -42.827 16.067 19.094 1.00 124.16 1037 ASP B C 1
ATOM 11148 O O . ASP B 1 869 ? -42.387 15.463 18.116 1.00 120.05 1037 ASP B O 1
ATOM 11153 N N . GLY B 1 870 ? -44.123 16.290 19.284 1.00 108.03 1038 GLY B N 1
ATOM 11154 C CA . GLY B 1 870 ? -45.119 15.845 18.328 1.00 99.20 1038 GLY B CA 1
ATOM 11155 C C . GLY B 1 870 ? -46.262 15.076 18.962 1.00 91.30 1038 GLY B C 1
ATOM 11156 O O . GLY B 1 870 ? -47.326 14.934 18.362 1.00 104.07 1038 GLY B O 1
ATOM 11157 N N . ASP B 1 871 ? -46.043 14.578 20.175 1.00 88.56 1039 ASP B N 1
ATOM 11158 C CA . ASP B 1 871 ? -47.063 13.807 20.879 1.00 96.52 1039 ASP B CA 1
ATOM 11159 C C . ASP B 1 871 ? -48.269 14.687 21.189 1.00 86.93 1039 ASP B C 1
ATOM 11160 O O . ASP B 1 871 ? -48.133 15.889 21.411 1.00 95.73 1039 ASP B O 1
ATOM 11165 N N . THR B 1 872 ? -49.449 14.077 21.201 1.00 89.11 1040 THR B N 1
ATOM 11166 C CA . THR B 1 872 ? -50.689 14.811 21.416 1.00 99.53 1040 THR B CA 1
ATOM 11167 C C . THR B 1 872 ? -51.446 14.302 22.638 1.00 101.64 1040 THR B C 1
ATOM 11168 O O . THR B 1 872 ? -52.611 14.643 22.839 1.00 90.92 1040 THR B O 1
ATOM 11172 N N . SER B 1 873 ? -50.784 13.484 23.449 1.00 98.92 1041 SER B N 1
ATOM 11173 C CA . SER B 1 873 ? -51.417 12.921 24.636 1.00 109.18 1041 SER B CA 1
ATOM 11174 C C . SER B 1 873 ? -51.170 13.793 25.862 1.00 115.68 1041 SER B C 1
ATOM 11175 O O . SER B 1 873 ? -50.084 14.345 26.037 1.00 103.69 1041 SER B O 1
ATOM 11178 N N . ALA B 1 874 ? -52.187 13.909 26.710 1.00 110.75 1042 ALA B N 1
ATOM 11179 C CA . ALA B 1 874 ? -52.114 14.765 27.888 1.00 113.18 1042 ALA B CA 1
ATOM 11180 C C . ALA B 1 874 ? -51.523 14.033 29.087 1.00 124.66 1042 ALA B C 1
ATOM 11181 O O . ALA B 1 874 ? -51.180 14.652 30.094 1.00 125.82 1042 ALA B O 1
ATOM 11183 N N . GLU B 1 875 ? -51.410 12.714 28.979 1.00 129.10 1043 GLU B N 1
ATOM 11184 C CA . GLU B 1 875 ? -50.881 11.909 30.072 1.00 130.80 1043 GLU B CA 1
ATOM 11185 C C . GLU B 1 875 ? -49.382 11.700 29.906 1.00 118.43 1043 GLU B C 1
ATOM 11186 O O . GLU B 1 875 ? -48.718 11.139 30.776 1.00 133.93 1043 GLU B O 1
ATOM 11192 N N . THR B 1 876 ? -48.860 12.158 28.774 1.00 110.49 1044 THR B N 1
ATOM 11193 C CA . THR B 1 876 ? -47.426 12.162 28.530 1.00 114.02 1044 THR B CA 1
ATOM 11194 C C . THR B 1 876 ? -46.949 13.607 28.485 1.00 124.25 1044 THR B C 1
ATOM 11195 O O . THR B 1 876 ? -45.885 13.912 27.947 1.00 122.35 1044 THR B O 1
ATOM 11199 N N . LEU B 1 877 ? -47.758 14.488 29.064 1.00 121.67 1045 LEU B N 1
ATOM 11200 C CA . LEU B 1 877 ? -47.524 15.926 29.015 1.00 112.48 1045 LEU B CA 1
ATOM 11201 C C . LEU B 1 877 ? -46.265 16.343 29.767 1.00 108.06 1045 LEU B C 1
ATOM 11202 O O . LEU B 1 877 ? -45.373 16.968 29.193 1.00 102.40 1045 LEU B O 1
ATOM 11207 N N . THR B 1 878 ? -46.204 15.992 31.048 1.00 111.26 1046 THR B N 1
ATOM 11208 C CA . THR B 1 878 ? -45.097 16.385 31.916 1.00 102.63 1046 THR B CA 1
ATOM 11209 C C . THR B 1 878 ? -43.745 15.962 31.349 1.00 102.49 1046 THR B C 1
ATOM 11210 O O . THR B 1 878 ? -42.792 16.742 31.351 1.00 97.33 1046 THR B O 1
ATOM 11214 N N . GLU B 1 879 ? -43.670 14.729 30.860 1.00 121.17 1047 GLU B N 1
ATOM 11215 C CA . GLU B 1 879 ? -42.448 14.225 30.245 1.00 121.37 1047 GLU B CA 1
ATOM 11216 C C . GLU B 1 879 ? -42.109 15.023 28.993 1.00 101.94 1047 GLU B C 1
ATOM 11217 O O . GLU B 1 879 ? -40.939 15.252 28.686 1.00 96.01 1047 GLU B O 1
ATOM 11223 N N . GLY B 1 880 ? -43.143 15.449 28.276 1.00 98.98 1048 GLY B N 1
ATOM 11224 C CA . GLY B 1 880 ? -42.964 16.192 27.044 1.00 103.03 1048 GLY B CA 1
ATOM 11225 C C . GLY B 1 880 ? -42.430 17.593 27.260 1.00 97.57 1048 GLY B C 1
ATOM 11226 O O . GLY B 1 880 ? -41.517 18.028 26.559 1.00 86.88 1048 GLY B O 1
ATOM 11227 N N . ILE B 1 881 ? -42.999 18.299 28.234 1.00 96.37 1049 ILE B N 1
ATOM 11228 C CA . ILE B 1 881 ? -42.622 19.682 28.508 1.00 92.56 1049 ILE B CA 1
ATOM 11229 C C . ILE B 1 881 ? -41.144 19.813 28.863 1.00 91.46 1049 ILE B C 1
ATOM 11230 O O . ILE B 1 881 ? -40.460 20.713 28.378 1.00 85.62 1049 ILE B O 1
ATOM 11235 N N . ALA B 1 882 ? -40.658 18.905 29.703 1.00 87.35 1050 ALA B N 1
ATOM 11236 C CA . ALA B 1 882 ? -39.267 18.926 30.139 1.00 88.20 1050 ALA B CA 1
ATOM 11237 C C . ALA B 1 882 ? -38.308 18.780 28.962 1.00 94.46 1050 ALA B C 1
ATOM 11238 O O . ALA B 1 882 ? -37.213 19.341 28.966 1.00 85.02 1050 ALA B O 1
ATOM 11240 N N . THR B 1 883 ? -38.731 18.026 27.953 1.00 106.27 1051 THR B N 1
ATOM 11241 C CA . THR B 1 883 ? -37.909 17.789 26.773 1.00 111.48 1051 THR B CA 1
ATOM 11242 C C . THR B 1 883 ? -37.838 19.023 25.877 1.00 103.38 1051 THR B C 1
ATOM 11243 O O . THR B 1 883 ? -36.828 19.261 25.215 1.00 91.46 1051 THR B O 1
ATOM 11247 N N . THR B 1 884 ? -38.914 19.803 25.858 1.00 96.79 1052 THR B N 1
ATOM 11248 C CA . THR B 1 884 ? -38.948 21.033 25.077 1.00 90.99 1052 THR B CA 1
ATOM 11249 C C . THR B 1 884 ? -38.036 22.082 25.699 1.00 95.01 1052 THR B C 1
ATOM 11250 O O . THR B 1 884 ? -37.215 22.689 25.011 1.00 92.45 1052 THR B O 1
ATOM 11254 N N . VAL B 1 885 ? -38.194 22.285 27.005 1.00 103.86 1053 VAL B N 1
ATOM 11255 C CA . VAL B 1 885 ? -37.365 23.215 27.767 1.00 94.13 1053 VAL B CA 1
ATOM 11256 C C . VAL B 1 885 ? -35.891 22.884 27.598 1.00 96.23 1053 VAL B C 1
ATOM 11257 O O . VAL B 1 885 ? -35.048 23.775 27.481 1.00 81.60 1053 VAL B O 1
ATOM 11261 N N . LYS B 1 886 ? -35.598 21.589 27.587 1.00 101.31 1054 LYS B N 1
ATOM 11262 C CA . LYS B 1 886 ? -34.246 21.095 27.386 1.00 112.35 1054 LYS B CA 1
ATOM 11263 C C . LYS B 1 886 ? -33.648 21.681 26.112 1.00 114.02 1054 LYS B C 1
ATOM 11264 O O . LYS B 1 886 ? -32.704 22.464 26.170 1.00 95.99 1054 LYS B O 1
ATOM 11270 N N . THR B 1 887 ? -34.235 21.323 24.974 1.00 114.22 1055 THR B N 1
ATOM 11271 C CA . THR B 1 887 ? -33.742 21.730 23.660 1.00 111.11 1055 THR B CA 1
ATOM 11272 C C . THR B 1 887 ? -33.557 23.240 23.498 1.00 109.43 1055 THR B C 1
ATOM 11273 O O . THR B 1 887 ? -32.586 23.686 22.887 1.00 102.73 1055 THR B O 1
ATOM 11277 N N . ILE B 1 888 ? -34.490 24.019 24.037 1.00 102.38 1056 ILE B N 1
ATOM 11278 C CA . ILE B 1 888 ? -34.427 25.473 23.921 1.00 97.35 1056 ILE B CA 1
ATOM 11279 C C . ILE B 1 888 ? -33.211 26.035 24.651 1.00 104.76 1056 ILE B C 1
ATOM 11280 O O . ILE B 1 888 ? -32.554 26.957 24.166 1.00 96.57 1056 ILE B O 1
ATOM 11285 N N . ARG B 1 889 ? -32.910 25.465 25.813 1.00 95.24 1057 ARG B N 1
ATOM 11286 C CA . ARG B 1 889 ? -31.805 25.941 26.636 1.00 93.89 1057 ARG B CA 1
ATOM 11287 C C . ARG B 1 889 ? -30.455 25.727 25.958 1.00 110.61 1057 ARG B C 1
ATOM 11288 O O . ARG B 1 889 ? -29.611 26.622 25.949 1.00 114.24 1057 ARG B O 1
ATOM 11296 N N . GLU B 1 890 ? -30.255 24.543 25.389 1.00 106.45 1058 GLU B N 1
ATOM 11297 C CA . GLU B 1 890 ? -28.981 24.205 24.764 1.00 112.63 1058 GLU B CA 1
ATOM 11298 C C . GLU B 1 890 ? -28.748 25.032 23.505 1.00 115.81 1058 GLU B C 1
ATOM 11299 O O . GLU B 1 890 ? -27.615 25.376 23.176 1.00 109.81 1058 GLU B O 1
ATOM 11305 N N . ALA B 1 891 ? -29.831 25.351 22.805 1.00 109.13 1059 ALA B N 1
ATOM 11306 C CA . ALA B 1 891 ? -29.741 26.109 21.563 1.00 111.06 1059 ALA B CA 1
ATOM 11307 C C . ALA B 1 891 ? -29.349 27.559 21.825 1.00 113.47 1059 ALA B C 1
ATOM 11308 O O . ALA B 1 891 ? -28.901 28.262 20.920 1.00 107.89 1059 ALA B O 1
ATOM 11310 N N . TRP B 1 892 ? -29.517 28.001 23.067 1.00 113.60 1060 TRP B N 1
ATOM 11311 C CA . TRP B 1 892 ? -29.156 29.362 23.443 1.00 111.67 1060 TRP B CA 1
ATOM 11312 C C . TRP B 1 892 ? -27.901 29.384 24.307 1.00 109.72 1060 TRP B C 1
ATOM 11313 O O . TRP B 1 892 ? -27.872 28.807 25.393 1.00 107.05 1060 TRP B O 1
ATOM 11324 N N . HIS B 1 893 ? -26.865 30.055 23.816 1.00 105.96 1061 HIS B N 1
ATOM 11325 C CA . HIS B 1 893 ? -25.595 30.128 24.526 1.00 106.46 1061 HIS B CA 1
ATOM 11326 C C . HIS B 1 893 ? -25.335 31.533 25.053 1.00 105.30 1061 HIS B C 1
ATOM 11327 O O . HIS B 1 893 ? -24.347 31.774 25.745 1.00 119.55 1061 HIS B O 1
ATOM 11334 N N . GLY B 1 894 ? -26.227 32.459 24.720 1.00 108.71 1062 GLY B N 1
ATOM 11335 C CA . GLY B 1 894 ? -26.099 33.832 25.170 1.00 100.46 1062 GLY B CA 1
ATOM 11336 C C . GLY B 1 894 ? -26.554 34.005 26.605 1.00 100.58 1062 GLY B C 1
ATOM 11337 O O . GLY B 1 894 ? -26.923 33.033 27.263 1.00 100.51 1062 GLY B O 1
ATOM 11338 N N . PRO B 1 895 ? -26.532 35.251 27.101 1.00 92.22 1063 PRO B N 1
ATOM 11339 C CA . PRO B 1 895 ? -26.955 35.559 28.470 1.00 90.62 1063 PRO B CA 1
ATOM 11340 C C . PRO B 1 895 ? -28.440 35.291 28.687 1.00 78.15 1063 PRO B C 1
ATOM 11341 O O . PRO B 1 895 ? -29.267 35.745 27.900 1.00 70.28 1063 PRO B O 1
ATOM 11345 N N . THR B 1 896 ? -28.766 34.560 29.747 1.00 82.74 1064 THR B N 1
ATOM 11346 C CA . THR B 1 896 ? -30.151 34.214 30.045 1.00 76.92 1064 THR B CA 1
ATOM 11347 C C . THR B 1 896 ? -30.926 35.413 30.581 1.00 79.21 1064 THR B C 1
ATOM 11348 O O . THR B 1 896 ? -30.429 36.537 30.581 1.00 75.53 1064 THR B O 1
ATOM 11352 N N . ALA B 1 897 ? -32.148 35.164 31.038 1.00 73.23 1065 ALA B N 1
ATOM 11353 C CA . ALA B 1 897 ? -32.996 36.222 31.571 1.00 65.15 1065 ALA B CA 1
ATOM 11354 C C . ALA B 1 897 ? -32.491 36.704 32.925 1.00 79.92 1065 ALA B C 1
ATOM 11355 O O . ALA B 1 897 ? -32.112 35.895 33.772 1.00 88.34 1065 ALA B O 1
ATOM 11357 N N . PRO B 1 898 ? -32.481 38.030 33.129 1.00 71.93 1066 PRO B N 1
ATOM 11358 C CA . PRO B 1 898 ? -32.077 38.647 34.396 1.00 64.41 1066 PRO B CA 1
ATOM 11359 C C . PRO B 1 898 ? -32.894 38.126 35.572 1.00 68.33 1066 PRO B C 1
ATOM 11360 O O . PRO B 1 898 ? -34.105 37.956 35.440 1.00 56.90 1066 PRO B O 1
ATOM 11364 N N . PRO B 1 899 ? -32.234 37.872 36.711 1.00 70.27 1067 PRO B N 1
ATOM 11365 C CA . PRO B 1 899 ? -32.868 37.288 37.894 1.00 71.96 1067 PRO B CA 1
ATOM 11366 C C . PRO B 1 899 ? -33.507 38.330 38.804 1.00 66.36 1067 PRO B C 1
ATOM 11367 O O . PRO B 1 899 ? -33.038 39.465 38.859 1.00 52.70 1067 PRO B O 1
ATOM 11371 N N . VAL B 1 900 ? -34.569 37.945 39.504 1.00 57.80 1068 VAL B N 1
ATOM 11372 C CA . VAL B 1 900 ? -35.157 38.814 40.513 1.00 54.43 1068 VAL B CA 1
ATOM 11373 C C . VAL B 1 900 ? -34.211 38.897 41.701 1.00 70.40 1068 VAL B C 1
ATOM 11374 O O . VAL B 1 900 ? -34.103 37.955 42.487 1.00 84.43 1068 VAL B O 1
ATOM 11378 N N . ARG B 1 901 ? -33.508 40.019 41.814 1.00 61.85 1069 ARG B N 1
ATOM 11379 C CA . ARG B 1 901 ? -32.554 40.212 42.896 1.00 59.33 1069 ARG B CA 1
ATOM 11380 C C . ARG B 1 901 ? -33.276 40.258 44.235 1.00 62.23 1069 ARG B C 1
ATOM 11381 O O . ARG B 1 901 ? -34.226 41.019 44.418 1.00 52.11 1069 ARG B O 1
ATOM 11389 N N . MET B 1 902 ? -32.819 39.428 45.165 1.00 61.24 1070 MET B N 1
ATOM 11390 C CA . MET B 1 902 ? -33.504 39.243 46.436 1.00 62.49 1070 MET B CA 1
ATOM 11391 C C . MET B 1 902 ? -32.892 40.066 47.561 1.00 67.63 1070 MET B C 1
ATOM 11392 O O . MET B 1 902 ? -31.757 40.533 47.464 1.00 60.54 1070 MET B O 1
ATOM 11397 N N . LEU B 1 903 ? -33.663 40.242 48.627 1.00 57.42 1071 LEU B N 1
ATOM 11398 C CA . LEU B 1 903 ? -33.165 40.860 49.845 1.00 50.67 1071 LEU B CA 1
ATOM 11399 C C . LEU B 1 903 ? -32.199 39.890 50.514 1.00 60.06 1071 LEU B C 1
ATOM 11400 O O . LEU B 1 903 ? -32.593 38.792 50.904 1.00 80.97 1071 LEU B O 1
ATOM 11405 N N . PRO B 1 904 ? -30.925 40.289 50.640 1.00 62.24 1072 PRO B N 1
ATOM 11406 C CA . PRO B 1 904 ? -29.863 39.382 51.090 1.00 68.00 1072 PRO B CA 1
ATOM 11407 C C . PRO B 1 904 ? -30.045 38.903 52.525 1.00 67.92 1072 PRO B C 1
ATOM 11408 O O . PRO B 1 904 ? -30.713 39.564 53.316 1.00 69.17 1072 PRO B O 1
ATOM 11412 N N . ASN B 1 905 ? -29.459 37.754 52.845 1.00 69.56 1073 ASN B N 1
ATOM 11413 C CA . ASN B 1 905 ? -29.477 37.238 54.206 1.00 72.23 1073 ASN B CA 1
ATOM 11414 C C . ASN B 1 905 ? -28.394 37.897 55.049 1.00 65.59 1073 ASN B C 1
ATOM 11415 O O . ASN B 1 905 ? -28.580 38.146 56.239 1.00 50.73 1073 ASN B O 1
ATOM 11420 N N . VAL B 1 906 ? -27.259 38.172 54.418 1.00 58.83 1074 VAL B N 1
ATOM 11421 C CA . VAL B 1 906 ? -26.165 38.873 55.072 1.00 51.40 1074 VAL B CA 1
ATOM 11422 C C . VAL B 1 906 ? -25.736 40.070 54.233 1.00 62.11 1074 VAL B C 1
ATOM 11423 O O . VAL B 1 906 ? -25.062 39.917 53.216 1.00 55.14 1074 VAL B O 1
ATOM 11427 N N . LEU B 1 907 ? -26.144 41.261 54.657 1.00 53.42 1075 LEU B N 1
ATOM 11428 C CA . LEU B 1 907 ? -25.758 42.489 53.975 1.00 50.38 1075 LEU B CA 1
ATOM 11429 C C . LEU B 1 907 ? -24.548 43.115 54.655 1.00 55.66 1075 LEU B C 1
ATOM 11430 O O . LEU B 1 907 ? -24.648 43.599 55.778 1.00 55.64 1075 LEU B O 1
ATOM 11435 N N . PRO B 1 908 ? -23.392 43.091 53.979 1.00 48.69 1076 PRO B N 1
ATOM 11436 C CA . PRO B 1 908 ? -22.166 43.690 54.512 1.00 53.53 1076 PRO B CA 1
ATOM 11437 C C . PRO B 1 908 ? -22.315 45.189 54.743 1.00 59.58 1076 PRO B C 1
ATOM 11438 O O . PRO B 1 908 ? -22.892 45.882 53.909 1.00 73.39 1076 PRO B O 1
ATOM 11442 N N . ALA B 1 909 ? -21.792 45.679 55.862 1.00 50.37 1077 ALA B N 1
ATOM 11443 C CA . ALA B 1 909 ? -21.900 47.091 56.205 1.00 46.62 1077 ALA B CA 1
ATOM 11444 C C . ALA B 1 909 ? -20.978 47.948 55.349 1.00 60.61 1077 ALA B C 1
ATOM 11445 O O . ALA B 1 909 ? -20.984 49.174 55.452 1.00 62.51 1077 ALA B O 1
ATOM 11447 N N . ALA B 1 910 ? -20.184 47.298 54.506 1.00 53.93 1078 ALA B N 1
ATOM 11448 C CA . ALA B 1 910 ? -19.267 48.000 53.621 1.00 56.00 1078 ALA B CA 1
ATOM 11449 C C . ALA B 1 910 ? -19.970 48.464 52.350 1.00 65.28 1078 ALA B C 1
ATOM 11450 O O . ALA B 1 910 ? -19.547 49.429 51.715 1.00 75.63 1078 ALA B O 1
ATOM 11452 N N . GLN B 1 911 ? -21.045 47.773 51.983 1.00 60.34 1079 GLN B N 1
ATOM 11453 C CA . GLN B 1 911 ? -21.787 48.101 50.771 1.00 66.01 1079 GLN B CA 1
ATOM 11454 C C . GLN B 1 911 ? -22.590 49.386 50.935 1.00 66.73 1079 GLN B C 1
ATOM 11455 O O . GLN B 1 911 ? -22.858 50.087 49.960 1.00 85.21 1079 GLN B O 1
ATOM 11461 N N . LEU B 1 912 ? -22.977 49.687 52.170 1.00 59.87 1080 LEU B N 1
ATOM 11462 C CA . LEU B 1 912 ? -23.691 50.921 52.469 1.00 46.93 1080 LEU B CA 1
ATOM 11463 C C . LEU B 1 912 ? -22.810 52.126 52.160 1.00 53.76 1080 LEU B C 1
ATOM 11464 O O . LEU B 1 912 ? -21.586 52.027 52.219 1.00 59.97 1080 LEU B O 1
ATOM 11469 N N . PRO B 1 913 ? -23.430 53.264 51.811 1.00 53.42 1081 PRO B N 1
ATOM 11470 C CA . PRO B 1 913 ? -22.685 54.484 51.484 1.00 53.01 1081 PRO B CA 1
ATOM 11471 C C . PRO B 1 913 ? -21.735 54.913 52.597 1.00 61.00 1081 PRO B C 1
ATOM 11472 O O . PRO B 1 913 ? -22.089 54.838 53.772 1.00 53.92 1081 PRO B O 1
ATOM 11476 N N . SER B 1 914 ? -20.539 55.354 52.223 1.00 57.48 1082 SER B N 1
ATOM 11477 C CA . SER B 1 914 ? -19.573 55.842 53.196 1.00 52.12 1082 SER B CA 1
ATOM 11478 C C . SER B 1 914 ? -20.047 57.161 53.788 1.00 42.64 1082 SER B C 1
ATOM 11479 O O . SER B 1 914 ? -21.015 57.748 53.314 1.00 56.69 1082 SER B O 1
ATOM 11482 N N . ALA B 1 915 ? -19.362 57.623 54.827 1.00 49.87 1083 ALA B N 1
ATOM 11483 C CA . ALA B 1 915 ? -19.730 58.868 55.487 1.00 52.35 1083 ALA B CA 1
ATOM 11484 C C . ALA B 1 915 ? -19.533 60.059 54.558 1.00 49.78 1083 ALA B C 1
ATOM 11485 O O . ALA B 1 915 ? -20.200 61.081 54.696 1.00 61.07 1083 ALA B O 1
ATOM 11487 N N . ALA B 1 916 ? -18.613 59.919 53.611 1.00 45.59 1084 ALA B N 1
ATOM 11488 C CA . ALA B 1 916 ? -18.340 60.978 52.648 1.00 51.51 1084 ALA B CA 1
ATOM 11489 C C . ALA B 1 916 ? -19.462 61.087 51.622 1.00 57.83 1084 ALA B C 1
ATOM 11490 O O . ALA B 1 916 ? -19.659 62.139 51.017 1.00 67.37 1084 ALA B O 1
ATOM 11492 N N . GLU B 1 917 ? -20.193 59.994 51.433 1.00 55.95 1085 GLU B N 1
ATOM 11493 C CA . GLU B 1 917 ? -21.291 59.959 50.475 1.00 55.20 1085 GLU B CA 1
ATOM 11494 C C . GLU B 1 917 ? -22.600 60.426 51.098 1.00 59.01 1085 GLU B C 1
ATOM 11495 O O . GLU B 1 917 ? -23.336 61.210 50.502 1.00 66.81 1085 GLU B O 1
ATOM 11501 N N . SER B 1 918 ? -22.885 59.938 52.300 1.00 60.97 1086 SER B N 1
ATOM 11502 C CA . SER B 1 918 ? -24.153 60.219 52.961 1.00 48.65 1086 SER B CA 1
ATOM 11503 C C . SER B 1 918 ? -24.114 61.510 53.766 1.00 46.53 1086 SER B C 1
ATOM 11504 O O . SER B 1 918 ? -25.064 62.290 53.748 1.00 62.18 1086 SER B O 1
ATOM 11507 N N . GLY B 1 919 ? -23.015 61.728 54.476 1.00 53.16 1087 GLY B N 1
ATOM 11508 C CA . GLY B 1 919 ? -22.900 62.876 55.354 1.00 45.61 1087 GLY B CA 1
ATOM 11509 C C . GLY B 1 919 ? -23.421 62.547 56.738 1.00 56.60 1087 GLY B C 1
ATOM 11510 O O . GLY B 1 919 ? -23.233 61.435 57.221 1.00 56.55 1087 GLY B O 1
ATOM 11511 N N . THR B 1 920 ? -24.085 63.513 57.365 1.00 59.29 1088 THR B N 1
ATOM 11512 C CA . THR B 1 920 ? -24.619 63.359 58.717 1.00 36.61 1088 THR B CA 1
ATOM 11513 C C . THR B 1 920 ? -25.521 62.131 58.850 1.00 39.07 1088 THR B C 1
ATOM 11514 O O . THR B 1 920 ? -25.536 61.471 59.888 1.00 47.23 1088 THR B O 1
ATOM 11518 N N . ARG B 1 921 ? -26.256 61.819 57.789 1.00 45.75 1089 ARG B N 1
ATOM 11519 C CA . ARG B 1 921 ? -27.152 60.667 57.789 1.00 53.35 1089 ARG B CA 1
ATOM 11520 C C . ARG B 1 921 ? -26.385 59.360 57.939 1.00 43.28 1089 ARG B C 1
ATOM 11521 O O . ARG B 1 921 ? -25.262 59.230 57.456 1.00 59.59 1089 ARG B O 1
ATOM 11529 N N . ILE B 1 922 ? -27.001 58.394 58.612 1.00 38.62 1090 ILE B N 1
ATOM 11530 C CA . ILE B 1 922 ? -26.363 57.109 58.864 1.00 41.92 1090 ILE B CA 1
ATOM 11531 C C . ILE B 1 922 ? -27.174 55.968 58.267 1.00 38.16 1090 ILE B C 1
ATOM 11532 O O . ILE B 1 922 ? -28.244 55.634 58.771 1.00 41.86 1090 ILE B O 1
ATOM 11537 N N . PRO B 1 923 ? -26.664 55.365 57.185 1.00 36.48 1091 PRO B N 1
ATOM 11538 C CA . PRO B 1 923 ? -27.325 54.230 56.538 1.00 41.17 1091 PRO B CA 1
ATOM 11539 C C . PRO B 1 923 ? -27.257 52.978 57.399 1.00 37.26 1091 PRO B C 1
ATOM 11540 O O . PRO B 1 923 ? -26.171 52.586 57.816 1.00 47.12 1091 PRO B O 1
ATOM 11544 N N . ILE B 1 924 ? -28.403 52.361 57.664 1.00 27.91 1092 ILE B N 1
ATOM 11545 C CA . ILE B 1 924 ? -28.446 51.190 58.528 1.00 35.83 1092 ILE B CA 1
ATOM 11546 C C . ILE B 1 924 ? -28.884 49.942 57.774 1.00 38.68 1092 ILE B C 1
ATOM 11547 O O . ILE B 1 924 ? -29.001 48.868 58.359 1.00 34.92 1092 ILE B O 1
ATOM 11552 N N . GLY B 1 925 ? -29.123 50.086 56.474 1.00 50.87 1093 GLY B N 1
ATOM 11553 C CA . GLY B 1 925 ? -29.514 48.958 55.648 1.00 40.82 1093 GLY B CA 1
ATOM 11554 C C . GLY B 1 925 ? -30.295 49.351 54.410 1.00 40.54 1093 GLY B C 1
ATOM 11555 O O . GLY B 1 925 ? -30.379 50.527 54.064 1.00 54.34 1093 GLY B O 1
ATOM 11556 N N . ILE B 1 926 ? -30.865 48.353 53.740 1.00 55.85 1094 ILE B N 1
ATOM 11557 C CA . ILE B 1 926 ? -31.658 48.577 52.536 1.00 45.78 1094 ILE B CA 1
ATOM 11558 C C . ILE B 1 926 ? -33.075 48.050 52.722 1.00 50.49 1094 ILE B C 1
ATOM 11559 O O . ILE B 1 926 ? -33.309 47.168 53.545 1.00 54.26 1094 ILE B O 1
ATOM 11564 N N . ASP B 1 927 ? -34.017 48.592 51.958 1.00 54.01 1095 ASP B N 1
ATOM 11565 C CA . ASP B 1 927 ? -35.414 48.182 52.062 1.00 58.10 1095 ASP B CA 1
ATOM 11566 C C . ASP B 1 927 ? -35.780 47.172 50.982 1.00 60.65 1095 ASP B C 1
ATOM 11567 O O . ASP B 1 927 ? -35.102 47.069 49.965 1.00 66.62 1095 ASP B O 1
ATOM 11572 N N . GLU B 1 928 ? -36.855 46.426 51.209 1.00 59.29 1096 GLU B N 1
ATOM 11573 C CA . GLU B 1 928 ? -37.313 45.439 50.239 1.00 48.32 1096 GLU B CA 1
ATOM 11574 C C . GLU B 1 928 ? -37.901 46.115 49.008 1.00 58.24 1096 GLU B C 1
ATOM 11575 O O . GLU B 1 928 ? -37.824 45.587 47.900 1.00 65.32 1096 GLU B O 1
ATOM 11581 N N . ASP B 1 929 ? -38.480 47.293 49.216 1.00 73.91 1097 ASP B N 1
ATOM 11582 C CA . ASP B 1 929 ? -39.221 47.995 48.174 1.00 58.65 1097 ASP B CA 1
ATOM 11583 C C . ASP B 1 929 ? -38.388 48.311 46.934 1.00 55.41 1097 ASP B C 1
ATOM 11584 O O . ASP B 1 929 ? -38.861 48.148 45.812 1.00 72.03 1097 ASP B O 1
ATOM 11589 N N . SER B 1 930 ? -37.152 48.757 47.132 1.00 54.65 1098 SER B N 1
ATOM 11590 C CA . SER B 1 930 ? -36.318 49.165 46.007 1.00 45.05 1098 SER B CA 1
ATOM 11591 C C . SER B 1 930 ? -34.837 48.863 46.210 1.00 52.85 1098 SER B C 1
ATOM 11592 O O . SER B 1 930 ? -34.007 49.267 45.396 1.00 49.52 1098 SER B O 1
ATOM 11595 N N . LEU B 1 931 ? -34.518 48.156 47.291 1.00 61.33 1099 LEU B N 1
ATOM 11596 C CA . LEU B 1 931 ? -33.137 47.817 47.640 1.00 51.54 1099 LEU B CA 1
ATOM 11597 C C . LEU B 1 931 ? -32.254 49.057 47.721 1.00 56.54 1099 LEU B C 1
ATOM 11598 O O . LEU B 1 931 ? -31.084 49.028 47.344 1.00 60.91 1099 LEU B O 1
ATOM 11603 N N . SER B 1 932 ? -32.830 50.145 48.218 1.00 58.65 1100 SER B N 1
ATOM 11604 C CA . SER B 1 932 ? -32.114 51.402 48.371 1.00 55.08 1100 SER B CA 1
ATOM 11605 C C . SER B 1 932 ? -31.789 51.643 49.842 1.00 56.15 1100 SER B C 1
ATOM 11606 O O . SER B 1 932 ? -32.500 51.153 50.718 1.00 57.25 1100 SER B O 1
ATOM 11609 N N . PRO B 1 933 ? -30.706 52.387 50.117 1.00 53.06 1101 PRO B N 1
ATOM 11610 C CA . PRO B 1 933 ? -30.276 52.661 51.492 1.00 46.69 1101 PRO B CA 1
ATOM 11611 C C . PRO B 1 933 ? -31.362 53.279 52.370 1.00 49.38 1101 PRO B C 1
ATOM 11612 O O . PRO B 1 933 ? -32.141 54.108 51.904 1.00 62.50 1101 PRO B O 1
ATOM 11616 N N . VAL B 1 934 ? -31.405 52.858 53.630 1.00 44.97 1102 VAL B N 1
ATOM 11617 C CA . VAL B 1 934 ? -32.301 53.444 54.620 1.00 43.09 1102 VAL B CA 1
ATOM 11618 C C . VAL B 1 934 ? -31.476 54.196 55.657 1.00 49.04 1102 VAL B C 1
ATOM 11619 O O . VAL B 1 934 ? -30.573 53.629 56.266 1.00 45.50 1102 VAL B O 1
ATOM 11623 N N . TYR B 1 935 ? -31.786 55.472 55.856 1.00 44.81 1103 TYR B N 1
ATOM 11624 C CA . TYR B 1 935 ? -30.958 56.322 56.700 1.00 36.72 1103 TYR B CA 1
ATOM 11625 C C . TYR B 1 935 ? -31.607 56.697 58.025 1.00 51.87 1103 TYR B C 1
ATOM 11626 O O . TYR B 1 935 ? -32.830 56.705 58.156 1.00 47.98 1103 TYR B O 1
ATOM 11635 N N . LEU B 1 936 ? -30.762 57.002 59.004 1.00 49.69 1104 LEU B N 1
ATOM 11636 C CA . LEU B 1 936 ? -31.187 57.647 60.236 1.00 29.70 1104 LEU B CA 1
ATOM 11637 C C . LEU B 1 936 ? -30.610 59.054 60.267 1.00 42.81 1104 LEU B C 1
ATOM 11638 O O . LEU B 1 936 ? -29.461 59.264 59.888 1.00 45.98 1104 LEU B O 1
ATOM 11643 N N . ASP B 1 937 ? -31.412 60.018 60.702 1.00 40.82 1105 ASP B N 1
ATOM 11644 C CA . ASP B 1 937 ? -30.952 61.395 60.812 1.00 46.24 1105 ASP B CA 1
ATOM 11645 C C . ASP B 1 937 ? -31.306 61.939 62.187 1.00 45.42 1105 ASP B C 1
ATOM 11646 O O . ASP B 1 937 ? -32.480 62.096 62.518 1.00 64.79 1105 ASP B O 1
ATOM 11651 N N . PHE B 1 938 ? -30.285 62.231 62.983 1.00 41.06 1106 PHE B N 1
ATOM 11652 C CA . PHE B 1 938 ? -30.497 62.672 64.353 1.00 47.69 1106 PHE B CA 1
ATOM 11653 C C . PHE B 1 938 ? -30.592 64.190 64.453 1.00 58.85 1106 PHE B C 1
ATOM 11654 O O . PHE B 1 938 ? -30.564 64.751 65.545 1.00 65.75 1106 PHE B O 1
ATOM 11662 N N . ASN B 1 939 ? -30.708 64.850 63.306 1.00 53.23 1107 ASN B N 1
ATOM 11663 C CA . ASN B 1 939 ? -30.980 66.280 63.278 1.00 60.68 1107 ASN B CA 1
ATOM 11664 C C . ASN B 1 939 ? -32.471 66.530 63.114 1.00 60.71 1107 ASN B C 1
ATOM 11665 O O . ASN B 1 939 ? -32.978 67.595 63.462 1.00 82.37 1107 ASN B O 1
ATOM 11670 N N . THR B 1 940 ? -33.167 65.531 62.582 1.00 42.91 1108 THR B N 1
ATOM 11671 C CA . THR B 1 940 ? -34.601 65.626 62.350 1.00 61.86 1108 THR B CA 1
ATOM 11672 C C . THR B 1 940 ? -35.370 64.892 63.439 1.00 66.58 1108 THR B C 1
ATOM 11673 O O . THR B 1 940 ? -36.384 65.379 63.935 1.00 74.77 1108 THR B O 1
ATOM 11677 N N . ASP B 1 941 ? -34.879 63.714 63.801 1.00 56.93 1109 ASP B N 1
ATOM 11678 C CA . ASP B 1 941 ? -35.474 62.931 64.875 1.00 49.42 1109 ASP B CA 1
ATOM 11679 C C . ASP B 1 941 ? -34.397 62.489 65.859 1.00 46.12 1109 ASP B C 1
ATOM 11680 O O . ASP B 1 941 ? -33.493 61.737 65.499 1.00 55.04 1109 ASP B O 1
ATOM 11685 N N . PRO B 1 942 ? -34.495 62.960 67.109 1.00 34.05 1110 PRO B N 1
ATOM 11686 C CA . PRO B 1 942 ? -33.471 62.761 68.141 1.00 49.82 1110 PRO B CA 1
ATOM 11687 C C . PRO B 1 942 ? -33.250 61.306 68.552 1.00 35.74 1110 PRO B C 1
ATOM 11688 O O . PRO B 1 942 ? -32.105 60.907 68.749 1.00 44.60 1110 PRO B O 1
ATOM 11692 N N . HIS B 1 943 ? -34.317 60.526 68.673 1.00 43.71 1111 HIS B N 1
ATOM 11693 C CA . HIS B 1 943 ? -34.204 59.193 69.253 1.00 35.76 1111 HIS B CA 1
ATOM 11694 C C . HIS B 1 943 ? -34.389 58.056 68.251 1.00 44.15 1111 HIS B C 1
ATOM 11695 O O . HIS B 1 943 ? -34.692 58.282 67.081 1.00 44.79 1111 HIS B O 1
ATOM 11702 N N . PHE B 1 944 ? -34.196 56.832 68.732 1.00 27.95 1112 PHE B N 1
ATOM 11703 C CA . PHE B 1 944 ? -34.363 55.630 67.923 1.00 38.24 1112 PHE B CA 1
ATOM 11704 C C . PHE B 1 944 ? -34.663 54.435 68.824 1.00 43.45 1112 PHE B C 1
ATOM 11705 O O . PHE B 1 944 ? -34.095 54.314 69.905 1.00 42.40 1112 PHE B O 1
ATOM 11713 N N . LEU B 1 945 ? -35.553 53.555 68.377 1.00 40.91 1113 LEU B N 1
ATOM 11714 C CA . LEU B 1 945 ? -36.031 52.462 69.218 1.00 26.04 1113 LEU B CA 1
ATOM 11715 C C . LEU B 1 945 ? -36.082 51.129 68.471 1.00 44.50 1113 LEU B C 1
ATOM 11716 O O . LEU B 1 945 ? -36.539 51.067 67.334 1.00 45.52 1113 LEU B O 1
ATOM 11721 N N . VAL B 1 946 ? -35.613 50.065 69.118 1.00 40.81 1114 VAL B N 1
ATOM 11722 C CA . VAL B 1 946 ? -35.524 48.750 68.487 1.00 38.21 1114 VAL B CA 1
ATOM 11723 C C . VAL B 1 946 ? -36.116 47.638 69.347 1.00 34.95 1114 VAL B C 1
ATOM 11724 O O . VAL B 1 946 ? -35.792 47.521 70.524 1.00 46.35 1114 VAL B O 1
ATOM 11728 N N . PHE B 1 947 ? -36.979 46.822 68.752 1.00 38.10 1115 PHE B N 1
ATOM 11729 C CA . PHE B 1 947 ? -37.465 45.608 69.399 1.00 37.12 1115 PHE B CA 1
ATOM 11730 C C . PHE B 1 947 ? -37.006 44.398 68.596 1.00 47.06 1115 PHE B C 1
ATOM 11731 O O . PHE B 1 947 ? -36.788 44.501 67.391 1.00 61.65 1115 PHE B O 1
ATOM 11739 N N . GLY B 1 948 ? -36.854 43.254 69.254 1.00 52.38 1116 GLY B N 1
ATOM 11740 C CA . GLY B 1 948 ? -36.412 42.057 68.561 1.00 59.30 1116 GLY B CA 1
ATOM 11741 C C . GLY B 1 948 ? -36.229 40.832 69.435 1.00 60.47 1116 GLY B C 1
ATOM 11742 O O . GLY B 1 948 ? -36.012 40.938 70.640 1.00 51.03 1116 GLY B O 1
ATOM 11743 N N . ASP B 1 949 ? -36.315 39.661 68.813 1.00 77.08 1117 ASP B N 1
ATOM 11744 C CA . ASP B 1 949 ? -36.142 38.390 69.508 1.00 69.72 1117 ASP B CA 1
ATOM 11745 C C . ASP B 1 949 ? -34.708 38.194 69.979 1.00 60.69 1117 ASP B C 1
ATOM 11746 O O . ASP B 1 949 ? -33.861 39.069 69.813 1.00 63.99 1117 ASP B O 1
ATOM 11751 N N . THR B 1 950 ? -34.442 37.033 70.565 1.00 47.14 1118 THR B N 1
ATOM 11752 C CA . THR B 1 950 ? -33.089 36.677 70.958 1.00 63.90 1118 THR B CA 1
ATOM 11753 C C . THR B 1 950 ? -32.263 36.345 69.723 1.00 48.96 1118 THR B C 1
ATOM 11754 O O . THR B 1 950 ? -32.714 35.604 68.853 1.00 75.57 1118 THR B O 1
ATOM 11758 N N . GLU B 1 951 ? -31.061 36.911 69.654 1.00 48.60 1119 GLU B N 1
ATOM 11759 C CA . GLU B 1 951 ? -30.143 36.695 68.538 1.00 62.55 1119 GLU B CA 1
ATOM 11760 C C . GLU B 1 951 ? -30.763 37.080 67.198 1.00 62.47 1119 GLU B C 1
ATOM 11761 O O . GLU B 1 951 ? -30.813 36.269 66.276 1.00 71.68 1119 GLU B O 1
ATOM 11767 N N . CYS B 1 952 ? -31.231 38.319 67.093 1.00 66.54 1120 CYS B N 1
ATOM 11768 C CA . CYS B 1 952 ? -31.854 38.788 65.864 1.00 45.85 1120 CYS B CA 1
ATOM 11769 C C . CYS B 1 952 ? -31.072 39.936 65.236 1.00 43.53 1120 CYS B C 1
ATOM 11770 O O . CYS B 1 952 ? -31.375 40.364 64.125 1.00 57.48 1120 CYS B O 1
ATOM 11773 N N . GLY B 1 953 ? -30.067 40.432 65.949 1.00 49.15 1121 GLY B N 1
ATOM 11774 C CA . GLY B 1 953 ? -29.190 41.456 65.411 1.00 51.72 1121 GLY B CA 1
ATOM 11775 C C . GLY B 1 953 ? -29.309 42.809 66.086 1.00 55.95 1121 GLY B C 1
ATOM 11776 O O . GLY B 1 953 ? -28.942 43.828 65.505 1.00 53.91 1121 GLY B O 1
ATOM 11777 N N . LYS B 1 954 ? -29.814 42.820 67.316 1.00 47.45 1122 LYS B N 1
ATOM 11778 C CA . LYS B 1 954 ? -30.004 44.063 68.058 1.00 39.76 1122 LYS B CA 1
ATOM 11779 C C . LYS B 1 954 ? -28.685 44.748 68.397 1.00 36.88 1122 LYS B C 1
ATOM 11780 O O . LYS B 1 954 ? -28.514 45.935 68.135 1.00 47.29 1122 LYS B O 1
ATOM 11786 N N . SER B 1 955 ? -27.757 44.001 68.985 1.00 45.70 1123 SER B N 1
ATOM 11787 C CA . SER B 1 955 ? -26.472 44.563 69.383 1.00 51.14 1123 SER B CA 1
ATOM 11788 C C . SER B 1 955 ? -25.637 44.946 68.169 1.00 49.55 1123 SER B C 1
ATOM 11789 O O . SER B 1 955 ? -24.928 45.948 68.190 1.00 53.30 1123 SER B O 1
ATOM 11792 N N . ASN B 1 956 ? -25.725 44.143 67.114 1.00 45.95 1124 ASN B N 1
ATOM 11793 C CA . ASN B 1 956 ? -25.012 44.430 65.874 1.00 49.86 1124 ASN B CA 1
ATOM 11794 C C . ASN B 1 956 ? -25.475 45.738 65.252 1.00 50.16 1124 ASN B C 1
ATOM 11795 O O . ASN B 1 956 ? -24.679 46.487 64.688 1.00 52.92 1124 ASN B O 1
ATOM 11800 N N . LEU B 1 957 ? -26.771 46.004 65.355 1.00 47.44 1125 LEU B N 1
ATOM 11801 C CA . LEU B 1 957 ? -27.334 47.244 64.846 1.00 48.75 1125 LEU B CA 1
ATOM 11802 C C . LEU B 1 957 ? -26.786 48.434 65.619 1.00 44.33 1125 LEU B C 1
ATOM 11803 O O . LEU B 1 957 ? -26.393 49.437 65.029 1.00 53.38 1125 LEU B O 1
ATOM 11808 N N . LEU B 1 958 ? -26.758 48.310 66.943 1.00 46.56 1126 LEU B N 1
ATOM 11809 C CA . LEU B 1 958 ? -26.272 49.377 67.811 1.00 41.28 1126 LEU B CA 1
ATOM 11810 C C . LEU B 1 958 ? -24.805 49.690 67.552 1.00 42.44 1126 LEU B C 1
ATOM 11811 O O . LEU B 1 958 ? -24.403 50.850 67.567 1.00 33.06 1126 LEU B O 1
ATOM 11816 N N . ARG B 1 959 ? -24.009 48.654 67.318 1.00 46.46 1127 ARG B N 1
ATOM 11817 C CA . ARG B 1 959 ? -22.608 48.846 66.970 1.00 40.94 1127 ARG B CA 1
ATOM 11818 C C . ARG B 1 959 ? -22.498 49.523 65.613 1.00 45.99 1127 ARG B C 1
ATOM 11819 O O . ARG B 1 959 ? -21.614 50.347 65.390 1.00 40.28 1127 ARG B O 1
ATOM 11827 N N . LEU B 1 960 ? -23.410 49.168 64.713 1.00 72.12 1128 LEU B N 1
ATOM 11828 C CA . LEU B 1 960 ? -23.440 49.726 63.367 1.00 37.42 1128 LEU B CA 1
ATOM 11829 C C . LEU B 1 960 ? -23.765 51.215 63.381 1.00 45.26 1128 LEU B C 1
ATOM 11830 O O . LEU B 1 960 ? -23.110 52.005 62.705 1.00 42.22 1128 LEU B O 1
ATOM 11835 N N . ILE B 1 961 ? -24.782 51.589 64.150 1.00 42.99 1129 ILE B N 1
ATOM 11836 C CA . ILE B 1 961 ? -25.164 52.989 64.287 1.00 38.45 1129 ILE B CA 1
ATOM 11837 C C . ILE B 1 961 ? -24.065 53.791 64.970 1.00 45.18 1129 ILE B C 1
ATOM 11838 O O . ILE B 1 961 ? -23.680 54.859 64.497 1.00 43.60 1129 ILE B O 1
ATOM 11843 N N . THR B 1 962 ? -23.566 53.263 66.085 1.00 47.05 1130 THR B N 1
ATOM 11844 C CA . THR B 1 962 ? -22.538 53.932 66.875 1.00 44.95 1130 THR B CA 1
ATOM 11845 C C . THR B 1 962 ? -21.277 54.180 66.059 1.00 45.58 1130 THR B C 1
ATOM 11846 O O . THR B 1 962 ? -20.725 55.277 66.081 1.00 47.52 1130 THR B O 1
ATOM 11850 N N . ALA B 1 963 ? -20.830 53.160 65.335 1.00 37.78 1131 ALA B N 1
ATOM 11851 C CA . ALA B 1 963 ? -19.646 53.282 64.495 1.00 38.49 1131 ALA B CA 1
ATOM 11852 C C . ALA B 1 963 ? -19.833 54.369 63.445 1.00 40.34 1131 ALA B C 1
ATOM 11853 O O . ALA B 1 963 ? -18.888 55.072 63.093 1.00 46.31 1131 ALA B O 1
ATOM 11855 N N . GLY B 1 964 ? -21.061 54.503 62.953 1.00 45.97 1132 GLY B N 1
ATOM 11856 C CA . GLY B 1 964 ? -21.391 55.540 61.994 1.00 38.92 1132 GLY B CA 1
ATOM 11857 C C . GLY B 1 964 ? -21.315 56.920 62.614 1.00 45.39 1132 GLY B C 1
ATOM 11858 O O . GLY B 1 964 ? -20.842 57.865 61.985 1.00 49.04 1132 GLY B O 1
ATOM 11859 N N . ILE B 1 965 ? -21.785 57.033 63.852 1.00 39.81 1133 ILE B N 1
ATOM 11860 C CA . ILE B 1 965 ? -21.706 58.283 64.602 1.00 40.34 1133 ILE B CA 1
ATOM 11861 C C . ILE B 1 965 ? -20.254 58.714 64.779 1.00 48.76 1133 ILE B C 1
ATOM 11862 O O . ILE B 1 965 ? -19.923 59.891 64.650 1.00 50.37 1133 ILE B O 1
ATOM 11867 N N . ILE B 1 966 ? -19.393 57.745 65.066 1.00 55.08 1134 ILE B N 1
ATOM 11868 C CA . ILE B 1 966 ? -17.968 57.996 65.244 1.00 53.64 1134 ILE B CA 1
ATOM 11869 C C . ILE B 1 966 ? -17.339 58.538 63.963 1.00 60.03 1134 ILE B C 1
ATOM 11870 O O . ILE B 1 966 ? -16.491 59.428 64.003 1.00 66.74 1134 ILE B O 1
ATOM 11875 N N . GLU B 1 967 ? -17.774 58.005 62.826 1.00 57.13 1135 GLU B N 1
ATOM 11876 C CA . GLU B 1 967 ? -17.218 58.388 61.533 1.00 54.31 1135 GLU B CA 1
ATOM 11877 C C . GLU B 1 967 ? -17.676 59.768 61.076 1.00 51.86 1135 GLU B C 1
ATOM 11878 O O . GLU B 1 967 ? -16.930 60.490 60.418 1.00 56.93 1135 GLU B O 1
ATOM 11884 N N . ARG B 1 968 ? -18.903 60.133 61.428 1.00 45.37 1136 ARG B N 1
ATOM 11885 C CA . ARG B 1 968 ? -19.494 61.374 60.944 1.00 44.05 1136 ARG B CA 1
ATOM 11886 C C . ARG B 1 968 ? -19.331 62.525 61.928 1.00 48.11 1136 ARG B C 1
ATOM 11887 O O . ARG B 1 968 ? -19.296 63.689 61.531 1.00 53.77 1136 ARG B O 1
ATOM 11895 N N . TYR B 1 969 ? -19.229 62.199 63.211 1.00 54.03 1137 TYR B N 1
ATOM 11896 C CA . TYR B 1 969 ? -19.073 63.216 64.243 1.00 54.60 1137 TYR B CA 1
ATOM 11897 C C . TYR B 1 969 ? -17.678 63.195 64.860 1.00 60.98 1137 TYR B C 1
ATOM 11898 O O . TYR B 1 969 ? -17.042 62.147 64.951 1.00 55.06 1137 TYR B O 1
ATOM 11907 N N . THR B 1 970 ? -17.210 64.365 65.280 1.00 50.07 1138 THR B N 1
ATOM 11908 C CA . THR B 1 970 ? -15.988 64.470 66.062 1.00 41.93 1138 THR B CA 1
ATOM 11909 C C . THR B 1 970 ? -16.372 64.433 67.537 1.00 52.19 1138 THR B C 1
ATOM 11910 O O . THR B 1 970 ? -17.517 64.726 67.877 1.00 61.03 1138 THR B O 1
ATOM 11914 N N . PRO B 1 971 ? -15.429 64.055 68.417 1.00 53.95 1139 PRO B N 1
ATOM 11915 C CA . PRO B 1 971 ? -15.723 64.018 69.855 1.00 48.29 1139 PRO B CA 1
ATOM 11916 C C . PRO B 1 971 ? -16.207 65.358 70.400 1.00 53.63 1139 PRO B C 1
ATOM 11917 O O . PRO B 1 971 ? -16.970 65.386 71.361 1.00 59.88 1139 PRO B O 1
ATOM 11921 N N . GLN B 1 972 ? -15.773 66.452 69.786 1.00 52.91 1140 GLN B N 1
ATOM 11922 C CA . GLN B 1 972 ? -16.205 67.778 70.203 1.00 55.10 1140 GLN B CA 1
ATOM 11923 C C . GLN B 1 972 ? -17.607 68.076 69.685 1.00 49.76 1140 GLN B C 1
ATOM 11924 O O . GLN B 1 972 ? -18.261 69.009 70.145 1.00 50.02 1140 GLN B O 1
ATOM 11930 N N . GLN B 1 973 ? -18.061 67.275 68.725 1.00 50.71 1141 GLN B N 1
ATOM 11931 C CA . GLN B 1 973 ? -19.383 67.449 68.133 1.00 56.01 1141 GLN B CA 1
ATOM 11932 C C . GLN B 1 973 ? -20.402 66.488 68.732 1.00 42.63 1141 GLN B C 1
ATOM 11933 O O . GLN B 1 973 ? -21.582 66.816 68.841 1.00 52.14 1141 GLN B O 1
ATOM 11939 N N . ALA B 1 974 ? -19.947 65.302 69.120 1.00 38.58 1142 ALA B N 1
ATOM 11940 C CA . ALA B 1 974 ? -20.835 64.316 69.723 1.00 40.18 1142 ALA B CA 1
ATOM 11941 C C . ALA B 1 974 ? -20.103 63.402 70.700 1.00 53.61 1142 ALA B C 1
ATOM 11942 O O . ALA B 1 974 ? -18.999 62.936 70.423 1.00 50.53 1142 ALA B O 1
ATOM 11944 N N . ARG B 1 975 ? -20.733 63.147 71.843 1.00 46.04 1143 ARG B N 1
ATOM 11945 C CA . ARG B 1 975 ? -20.184 62.246 72.848 1.00 40.19 1143 ARG B CA 1
ATOM 11946 C C . ARG B 1 975 ? -21.044 60.993 72.960 1.00 39.97 1143 ARG B C 1
ATOM 11947 O O . ARG B 1 975 ? -22.215 61.004 72.589 1.00 62.85 1143 ARG B O 1
ATOM 11955 N N . LEU B 1 976 ? -20.462 59.918 73.479 1.00 42.48 1144 LEU B N 1
ATOM 11956 C CA . LEU B 1 976 ? -21.171 58.649 73.597 1.00 38.84 1144 LEU B CA 1
ATOM 11957 C C . LEU B 1 976 ? -21.149 58.106 75.020 1.00 38.87 1144 LEU B C 1
ATOM 11958 O O . LEU B 1 976 ? -20.100 58.041 75.652 1.00 42.04 1144 LEU B O 1
ATOM 11963 N N . ILE B 1 977 ? -22.318 57.716 75.515 1.00 44.37 1145 ILE B N 1
ATOM 11964 C CA . ILE B 1 977 ? -22.429 57.063 76.811 1.00 34.98 1145 ILE B CA 1
ATOM 11965 C C . ILE B 1 977 ? -23.204 55.762 76.661 1.00 36.86 1145 ILE B C 1
ATOM 11966 O O . ILE B 1 977 ? -24.308 55.749 76.122 1.00 60.13 1145 ILE B O 1
ATOM 11971 N N . PHE B 1 978 ? -22.622 54.669 77.137 1.00 33.71 1146 PHE B N 1
ATOM 11972 C CA . PHE B 1 978 ? -23.203 53.351 76.935 1.00 37.51 1146 PHE B CA 1
ATOM 11973 C C . PHE B 1 978 ? -23.803 52.782 78.212 1.00 37.47 1146 PHE B C 1
ATOM 11974 O O . PHE B 1 978 ? -23.362 53.098 79.311 1.00 42.54 1146 PHE B O 1
ATOM 11982 N N . ILE B 1 979 ? -24.827 51.953 78.051 1.00 36.37 1147 ILE B N 1
ATOM 11983 C CA . ILE B 1 979 ? -25.400 51.196 79.153 1.00 33.77 1147 ILE B CA 1
ATOM 11984 C C . ILE B 1 979 ? -25.542 49.755 78.684 1.00 41.03 1147 ILE B C 1
ATOM 11985 O O . ILE B 1 979 ? -26.579 49.350 78.165 1.00 50.21 1147 ILE B O 1
ATOM 11990 N N . ASP B 1 980 ? -24.472 48.990 78.858 1.00 37.71 1148 ASP B N 1
ATOM 11991 C CA . ASP B 1 980 ? -24.366 47.666 78.268 1.00 40.63 1148 ASP B CA 1
ATOM 11992 C C . ASP B 1 980 ? -24.090 46.608 79.331 1.00 45.29 1148 ASP B C 1
ATOM 11993 O O . ASP B 1 980 ? -22.950 46.187 79.515 1.00 42.33 1148 ASP B O 1
ATOM 11998 N N . TYR B 1 981 ? -25.145 46.181 80.021 1.00 45.51 1149 TYR B N 1
ATOM 11999 C CA . TYR B 1 981 ? -25.030 45.192 81.088 1.00 38.05 1149 TYR B CA 1
ATOM 12000 C C . TYR B 1 981 ? -24.378 43.900 80.609 1.00 49.79 1149 TYR B C 1
ATOM 12001 O O . TYR B 1 981 ? -23.666 43.239 81.362 1.00 66.33 1149 TYR B O 1
ATOM 12010 N N . SER B 1 982 ? -24.627 43.547 79.354 1.00 52.04 1150 SER B N 1
ATOM 12011 C CA . SER B 1 982 ? -24.162 42.277 78.811 1.00 55.92 1150 SER B CA 1
ATOM 12012 C C . SER B 1 982 ? -22.813 42.404 78.116 1.00 55.31 1150 SER B C 1
ATOM 12013 O O . SER B 1 982 ? -22.298 41.429 77.571 1.00 44.32 1150 SER B O 1
ATOM 12016 N N . ARG B 1 983 ? -22.250 43.609 78.144 1.00 47.73 1151 ARG B N 1
ATOM 12017 C CA . ARG B 1 983 ? -20.934 43.878 77.568 1.00 48.65 1151 ARG B CA 1
ATOM 12018 C C . ARG B 1 983 ? -20.836 43.416 76.117 1.00 59.66 1151 ARG B C 1
ATOM 12019 O O . ARG B 1 983 ? -19.973 42.611 75.771 1.00 61.74 1151 ARG B O 1
ATOM 12027 N N . SER B 1 984 ? -21.725 43.933 75.275 1.00 59.72 1152 SER B N 1
ATOM 12028 C CA . SER B 1 984 ? -21.774 43.557 73.867 1.00 49.68 1152 SER B CA 1
ATOM 12029 C C . SER B 1 984 ? -21.307 44.694 72.967 1.00 37.94 1152 SER B C 1
ATOM 12030 O O . SER B 1 984 ? -21.133 44.512 71.765 1.00 55.83 1152 SER B O 1
ATOM 12033 N N . LEU B 1 985 ? -21.100 45.867 73.555 1.00 41.70 1153 LEU B N 1
ATOM 12034 C CA . LEU B 1 985 ? -20.807 47.069 72.784 1.00 45.33 1153 LEU B CA 1
ATOM 12035 C C . LEU B 1 985 ? -19.386 47.578 72.996 1.00 51.86 1153 LEU B C 1
ATOM 12036 O O . LEU B 1 985 ? -19.111 48.758 72.790 1.00 59.96 1153 LEU B O 1
ATOM 12041 N N . LEU B 1 986 ? -18.485 46.690 73.402 1.00 61.51 1154 LEU B N 1
ATOM 12042 C CA . LEU B 1 986 ? -17.112 47.084 73.710 1.00 48.64 1154 LEU B CA 1
ATOM 12043 C C . LEU B 1 986 ? -16.362 47.617 72.497 1.00 56.03 1154 LEU B C 1
ATOM 12044 O O . LEU B 1 986 ? -15.545 48.527 72.619 1.00 53.07 1154 LEU B O 1
ATOM 12049 N N . ASP B 1 987 ? -16.644 47.047 71.331 1.00 60.00 1155 ASP B N 1
ATOM 12050 C CA . ASP B 1 987 ? -15.895 47.360 70.119 1.00 64.22 1155 ASP B CA 1
ATOM 12051 C C . ASP B 1 987 ? -16.031 48.820 69.693 1.00 59.90 1155 ASP B C 1
ATOM 12052 O O . ASP B 1 987 ? -15.186 49.341 68.967 1.00 68.02 1155 ASP B O 1
ATOM 12057 N N . VAL B 1 988 ? -17.088 49.480 70.151 1.00 49.45 1156 VAL B N 1
ATOM 12058 C CA . VAL B 1 988 ? -17.356 50.853 69.741 1.00 54.75 1156 VAL B CA 1
ATOM 12059 C C . VAL B 1 988 ? -17.286 51.836 70.906 1.00 56.79 1156 VAL B C 1
ATOM 12060 O O . VAL B 1 988 ? -17.601 53.015 70.749 1.00 58.47 1156 VAL B O 1
ATOM 12064 N N . ALA B 1 989 ? -16.863 51.353 72.069 1.00 55.79 1157 ALA B N 1
ATOM 12065 C CA . ALA B 1 989 ? -16.801 52.190 73.262 1.00 46.62 1157 ALA B CA 1
ATOM 12066 C C . ALA B 1 989 ? -15.369 52.553 73.633 1.00 58.93 1157 ALA B C 1
ATOM 12067 O O . ALA B 1 989 ? -15.087 52.884 74.782 1.00 62.51 1157 ALA B O 1
ATOM 12069 N N . THR B 1 990 ? -14.469 52.500 72.657 1.00 58.83 1158 THR B N 1
ATOM 12070 C CA . THR B 1 990 ? -13.054 52.741 72.916 1.00 51.69 1158 THR B CA 1
ATOM 12071 C C . THR B 1 990 ? -12.517 53.949 72.158 1.00 52.20 1158 THR B C 1
ATOM 12072 O O . THR B 1 990 ? -11.346 53.982 71.784 1.00 57.19 1158 THR B O 1
ATOM 12076 N N . THR B 1 991 ? -13.372 54.940 71.935 1.00 60.04 1159 THR B N 1
ATOM 12077 C CA . THR B 1 991 ? -12.963 56.157 71.246 1.00 49.07 1159 THR B CA 1
ATOM 12078 C C . THR B 1 991 ? -13.032 57.346 72.192 1.00 48.23 1159 THR B C 1
ATOM 12079 O O . THR B 1 991 ? -13.549 57.231 73.301 1.00 50.51 1159 THR B O 1
ATOM 12083 N N . GLU B 1 992 ? -12.518 58.489 71.750 1.00 49.65 1160 GLU B N 1
ATOM 12084 C CA . GLU B 1 992 ? -12.535 59.700 72.563 1.00 43.32 1160 GLU B CA 1
ATOM 12085 C C . GLU B 1 992 ? -13.969 60.192 72.760 1.00 48.07 1160 GLU B C 1
ATOM 12086 O O . GLU B 1 992 ? -14.249 60.990 73.653 1.00 59.37 1160 GLU B O 1
ATOM 12092 N N . HIS B 1 993 ? -14.878 59.700 71.924 1.00 53.73 1161 HIS B N 1
ATOM 12093 C CA . HIS B 1 993 ? -16.292 60.032 72.040 1.00 56.38 1161 HIS B CA 1
ATOM 12094 C C . HIS B 1 993 ? -16.884 59.478 73.329 1.00 47.66 1161 HIS B C 1
ATOM 12095 O O . HIS B 1 993 ? -17.759 60.091 73.935 1.00 69.16 1161 HIS B O 1
ATOM 12102 N N . GLN B 1 994 ? -16.400 58.311 73.737 1.00 39.71 1162 GLN B N 1
ATOM 12103 C CA . GLN B 1 994 ? -16.971 57.599 74.872 1.00 43.29 1162 GLN B CA 1
ATOM 12104 C C . GLN B 1 994 ? -16.585 58.242 76.199 1.00 41.87 1162 GLN B C 1
ATOM 12105 O O . GLN B 1 994 ? -15.431 58.184 76.618 1.00 61.12 1162 GLN B O 1
ATOM 12111 N N . ILE B 1 995 ? -17.565 58.854 76.856 1.00 41.67 1163 ILE B N 1
ATOM 12112 C CA . ILE B 1 995 ? -17.339 59.523 78.128 1.00 45.96 1163 ILE B CA 1
ATOM 12113 C C . ILE B 1 995 ? -18.149 58.869 79.240 1.00 45.48 1163 ILE B C 1
ATOM 12114 O O . ILE B 1 995 ? -18.472 59.501 80.244 1.00 49.93 1163 ILE B O 1
ATOM 12119 N N . GLY B 1 996 ? -18.469 57.593 79.058 1.00 41.79 1164 GLY B N 1
ATOM 12120 C CA . GLY B 1 996 ? -19.231 56.863 80.050 1.00 46.03 1164 GLY B CA 1
ATOM 12121 C C . GLY B 1 996 ? -19.552 55.448 79.618 1.00 41.58 1164 GLY B C 1
ATOM 12122 O O . GLY B 1 996 ? -19.941 55.210 78.479 1.00 45.41 1164 GLY B O 1
ATOM 12123 N N . TYR B 1 997 ? -19.379 54.505 80.536 1.00 41.22 1165 TYR B N 1
ATOM 12124 C CA . TYR B 1 997 ? -19.722 53.115 80.284 1.00 29.40 1165 TYR B CA 1
ATOM 12125 C C . TYR B 1 997 ? -20.244 52.487 81.568 1.00 32.94 1165 TYR B C 1
ATOM 12126 O O . TYR B 1 997 ? -19.653 52.654 82.631 1.00 61.28 1165 TYR B O 1
ATOM 12135 N N . ALA B 1 998 ? -21.354 51.768 81.463 1.00 27.47 1166 ALA B N 1
ATOM 12136 C CA . ALA B 1 998 ? -21.980 51.152 82.624 1.00 36.59 1166 ALA B CA 1
ATOM 12137 C C . ALA B 1 998 ? -22.470 49.749 82.300 1.00 43.85 1166 ALA B C 1
ATOM 12138 O O . ALA B 1 998 ? -23.394 49.577 81.512 1.00 47.53 1166 ALA B O 1
ATOM 12140 N N . ALA B 1 999 ? -21.850 48.750 82.917 1.00 52.12 1167 ALA B N 1
ATOM 12141 C CA . ALA B 1 999 ? -22.220 47.361 82.688 1.00 35.88 1167 ALA B CA 1
ATOM 12142 C C . ALA B 1 999 ? -23.034 46.811 83.851 1.00 43.27 1167 ALA B C 1
ATOM 12143 O O . ALA B 1 999 ? -23.242 45.604 83.956 1.00 49.84 1167 ALA B O 1
ATOM 12145 N N . SER B 1 1000 ? -23.495 47.704 84.720 1.00 36.99 1168 SER B N 1
ATOM 12146 C CA . SER B 1 1000 ? -24.227 47.303 85.915 1.00 45.68 1168 SER B CA 1
ATOM 12147 C C . SER B 1 1000 ? -25.133 48.418 86.417 1.00 50.21 1168 SER B C 1
ATOM 12148 O O . SER B 1 1000 ? -24.933 49.585 86.088 1.00 42.68 1168 SER B O 1
ATOM 12151 N N . SER B 1 1001 ? -26.126 48.048 87.219 1.00 51.68 1169 SER B N 1
ATOM 12152 C CA . SER B 1 1001 ? -27.084 49.002 87.765 1.00 40.18 1169 SER B CA 1
ATOM 12153 C C . SER B 1 1001 ? -26.406 50.098 88.573 1.00 54.07 1169 SER B C 1
ATOM 12154 O O . SER B 1 1001 ? -26.814 51.257 88.531 1.00 50.70 1169 SER B O 1
ATOM 12157 N N . THR B 1 1002 ? -25.364 49.718 89.304 1.00 90.69 1170 THR B N 1
ATOM 12158 C CA . THR B 1 1002 ? -24.656 50.639 90.184 1.00 50.65 1170 THR B CA 1
ATOM 12159 C C . THR B 1 1002 ? -23.893 51.696 89.395 1.00 52.81 1170 THR B C 1
ATOM 12160 O O . THR B 1 1002 ? -23.913 52.874 89.742 1.00 48.79 1170 THR B O 1
ATOM 12164 N N . ALA B 1 1003 ? -23.223 51.266 88.332 1.00 57.97 1171 ALA B N 1
ATOM 12165 C CA . ALA B 1 1003 ? -22.440 52.170 87.501 1.00 46.90 1171 ALA B CA 1
ATOM 12166 C C . ALA B 1 1003 ? -23.333 53.106 86.698 1.00 54.52 1171 ALA B C 1
ATOM 12167 O O . ALA B 1 1003 ? -22.943 54.228 86.380 1.00 56.96 1171 ALA B O 1
ATOM 12169 N N . ALA B 1 1004 ? -24.535 52.638 86.378 1.00 58.96 1172 ALA B N 1
ATOM 12170 C CA . ALA B 1 1004 ? -25.451 53.380 85.519 1.00 50.96 1172 ALA B CA 1
ATOM 12171 C C . ALA B 1 1004 ? -26.125 54.538 86.243 1.00 45.34 1172 ALA B C 1
ATOM 12172 O O . ALA B 1 1004 ? -26.269 55.623 85.682 1.00 45.43 1172 ALA B O 1
ATOM 12174 N N . SER B 1 1005 ? -26.542 54.298 87.482 1.00 47.17 1173 SER B N 1
ATOM 12175 C CA . SER B 1 1005 ? -27.261 55.296 88.269 1.00 45.41 1173 SER B CA 1
ATOM 12176 C C . SER B 1 1005 ? -26.480 56.598 88.402 1.00 54.27 1173 SER B C 1
ATOM 12177 O O . SER B 1 1005 ? -27.044 57.683 88.279 1.00 56.75 1173 SER B O 1
ATOM 12180 N N . SER B 1 1006 ? -25.181 56.481 88.650 1.00 57.73 1174 SER B N 1
ATOM 12181 C CA . SER B 1 1006 ? -24.320 57.646 88.799 1.00 58.96 1174 SER B CA 1
ATOM 12182 C C . SER B 1 1006 ? -24.161 58.392 87.480 1.00 50.01 1174 SER B C 1
ATOM 12183 O O . SER B 1 1006 ? -23.992 59.609 87.462 1.00 56.28 1174 SER B O 1
ATOM 12186 N N . LEU B 1 1007 ? -24.216 57.650 86.378 1.00 64.71 1175 LEU B N 1
ATOM 12187 C CA . LEU B 1 1007 ? -24.064 58.229 85.046 1.00 48.42 1175 LEU B CA 1
ATOM 12188 C C . LEU B 1 1007 ? -25.267 59.076 84.655 1.00 46.73 1175 LEU B C 1
ATOM 12189 O O . LEU B 1 1007 ? -25.116 60.205 84.193 1.00 55.79 1175 LEU B O 1
ATOM 12194 N N . VAL B 1 1008 ? -26.459 58.518 84.838 1.00 52.21 1176 VAL B N 1
ATOM 12195 C CA . VAL B 1 1008 ? -27.698 59.217 84.520 1.00 49.30 1176 VAL B CA 1
ATOM 12196 C C . VAL B 1 1008 ? -27.836 60.483 85.353 1.00 55.02 1176 VAL B C 1
ATOM 12197 O O . VAL B 1 1008 ? -28.218 61.535 84.843 1.00 54.61 1176 VAL B O 1
ATOM 12201 N N . ARG B 1 1009 ? -27.516 60.369 86.638 1.00 60.54 1177 ARG B N 1
ATOM 12202 C CA . ARG B 1 1009 ? -27.522 61.506 87.549 1.00 59.21 1177 ARG B CA 1
ATOM 12203 C C . ARG B 1 1009 ? -26.642 62.633 87.020 1.00 61.34 1177 ARG B C 1
ATOM 12204 O O . ARG B 1 1009 ? -26.976 63.810 87.146 1.00 64.35 1177 ARG B O 1
ATOM 12212 N N . ASP B 1 1010 ? -25.523 62.259 86.412 1.00 63.12 1178 ASP B N 1
ATOM 12213 C CA . ASP B 1 1010 ? -24.559 63.226 85.907 1.00 64.64 1178 ASP B CA 1
ATOM 12214 C C . ASP B 1 1010 ? -25.083 63.976 84.684 1.00 59.41 1178 ASP B C 1
ATOM 12215 O O . ASP B 1 1010 ? -24.973 65.198 84.609 1.00 64.41 1178 ASP B O 1
ATOM 12220 N N . ILE B 1 1011 ? -25.656 63.246 83.731 1.00 65.40 1179 ILE B N 1
ATOM 12221 C CA . ILE B 1 1011 ? -26.119 63.859 82.489 1.00 55.32 1179 ILE B CA 1
ATOM 12222 C C . ILE B 1 1011 ? -27.501 64.484 82.617 1.00 45.40 1179 ILE B C 1
ATOM 12223 O O . ILE B 1 1011 ? -27.884 65.312 81.795 1.00 51.28 1179 ILE B O 1
ATOM 12228 N N . LYS B 1 1012 ? -28.251 64.090 83.639 1.00 52.24 1180 LYS B N 1
ATOM 12229 C CA . LYS B 1 1012 ? -29.534 64.725 83.906 1.00 51.11 1180 LYS B CA 1
ATOM 12230 C C . LYS B 1 1012 ? -29.310 66.177 84.299 1.00 48.55 1180 LYS B C 1
ATOM 12231 O O . LYS B 1 1012 ? -30.027 67.069 83.854 1.00 50.52 1180 LYS B O 1
ATOM 12237 N N . GLY B 1 1013 ? -28.301 66.409 85.131 1.00 40.16 1181 GLY B N 1
ATOM 12238 C CA . GLY B 1 1013 ? -27.955 67.752 85.551 1.00 51.85 1181 GLY B CA 1
ATOM 12239 C C . GLY B 1 1013 ? -27.286 68.527 84.436 1.00 52.53 1181 GLY B C 1
ATOM 12240 O O . GLY B 1 1013 ? -27.429 69.744 84.341 1.00 52.95 1181 GLY B O 1
ATOM 12241 N N . ALA B 1 1014 ? -26.551 67.816 83.589 1.00 45.89 1182 ALA B N 1
ATOM 12242 C CA . ALA B 1 1014 ? -25.868 68.433 82.460 1.00 45.12 1182 ALA B CA 1
ATOM 12243 C C . ALA B 1 1014 ? -26.867 68.959 81.438 1.00 47.59 1182 ALA B C 1
ATOM 12244 O O . ALA B 1 1014 ? -26.702 70.054 80.904 1.00 65.61 1182 ALA B O 1
ATOM 12246 N N . MET B 1 1015 ? -27.904 68.171 81.174 1.00 44.82 1183 MET B N 1
ATOM 12247 C CA . MET B 1 1015 ? -28.923 68.545 80.201 1.00 42.11 1183 MET B CA 1
ATOM 12248 C C . MET B 1 1015 ? -29.866 69.611 80.740 1.00 47.15 1183 MET B C 1
ATOM 12249 O O . MET B 1 1015 ? -30.257 70.519 80.012 1.00 57.55 1183 MET B O 1
ATOM 12254 N N . GLU B 1 1016 ? -30.230 69.499 82.014 1.00 48.03 1184 GLU B N 1
ATOM 12255 C CA . GLU B 1 1016 ? -31.094 70.487 82.652 1.00 48.31 1184 GLU B CA 1
ATOM 12256 C C . GLU B 1 1016 ? -30.464 71.875 82.614 1.00 58.69 1184 GLU B C 1
ATOM 12257 O O . GLU B 1 1016 ? -31.158 72.886 82.705 1.00 56.60 1184 GLU B O 1
ATOM 12263 N N . ALA B 1 1017 ? -29.144 71.914 82.479 1.00 55.50 1185 ALA B N 1
ATOM 12264 C CA . ALA B 1 1017 ? -28.419 73.169 82.360 1.00 44.89 1185 ALA B CA 1
ATOM 12265 C C . ALA B 1 1017 ? -28.549 73.740 80.955 1.00 50.01 1185 ALA B C 1
ATOM 12266 O O . ALA B 1 1017 ? -28.288 74.920 80.730 1.00 57.95 1185 ALA B O 1
ATOM 12268 N N . ARG B 1 1018 ? -28.955 72.896 80.013 1.00 54.53 1186 ARG B N 1
ATOM 12269 C CA . ARG B 1 1018 ? -29.086 73.305 78.619 1.00 47.41 1186 ARG B CA 1
ATOM 12270 C C . ARG B 1 1018 ? -30.509 73.727 78.268 1.00 43.69 1186 ARG B C 1
ATOM 12271 O O . ARG B 1 1018 ? -30.755 74.231 77.175 1.00 62.46 1186 ARG B O 1
ATOM 12279 N N . LEU B 1 1019 ? -31.439 73.517 79.194 1.00 56.22 1187 LEU B N 1
ATOM 12280 C CA . LEU B 1 1019 ? -32.832 73.894 78.981 1.00 49.45 1187 LEU B CA 1
ATOM 12281 C C . LEU B 1 1019 ? -32.958 75.387 78.701 1.00 45.49 1187 LEU B C 1
ATOM 12282 O O . LEU B 1 1019 ? -32.308 76.201 79.352 1.00 60.52 1187 LEU B O 1
ATOM 12287 N N . PRO B 1 1020 ? -33.797 75.746 77.719 1.00 50.36 1188 PRO B N 1
ATOM 12288 C CA . PRO B 1 1020 ? -33.934 77.121 77.225 1.00 52.90 1188 PRO B CA 1
ATOM 12289 C C . PRO B 1 1020 ? -34.509 78.094 78.249 1.00 55.32 1188 PRO B C 1
ATOM 12290 O O . PRO B 1 1020 ? -35.503 77.776 78.900 1.00 53.28 1188 PRO B O 1
ATOM 12294 N N . PRO B 1 1021 ? -33.882 79.271 78.391 1.00 58.89 1189 PRO B N 1
ATOM 12295 C CA . PRO B 1 1021 ? -34.461 80.373 79.162 1.00 56.45 1189 PRO B CA 1
ATOM 12296 C C . PRO B 1 1021 ? -35.773 80.831 78.535 1.00 66.43 1189 PRO B C 1
ATOM 12297 O O . PRO B 1 1021 ? -35.905 80.783 77.315 1.00 68.85 1189 PRO B O 1
ATOM 12301 N N . PRO B 1 1022 ? -36.732 81.271 79.361 1.00 51.44 1190 PRO B N 1
ATOM 12302 C CA . PRO B 1 1022 ? -38.083 81.623 78.912 1.00 55.30 1190 PRO B CA 1
ATOM 12303 C C . PRO B 1 1022 ? -38.125 82.709 77.838 1.00 59.01 1190 PRO B C 1
ATOM 12304 O O . PRO B 1 1022 ? -38.971 82.647 76.949 1.00 67.53 1190 PRO B O 1
ATOM 12308 N N . ASP B 1 1023 ? -37.226 83.683 77.918 1.00 63.25 1191 ASP B N 1
ATOM 12309 C CA . ASP B 1 1023 ? -37.287 84.846 77.040 1.00 65.19 1191 ASP B CA 1
ATOM 12310 C C . ASP B 1 1023 ? -36.434 84.703 75.783 1.00 68.35 1191 ASP B C 1
ATOM 12311 O O . ASP B 1 1023 ? -35.910 85.691 75.270 1.00 80.59 1191 ASP B O 1
ATOM 12316 N N . LEU B 1 1024 ? -36.301 83.479 75.284 1.00 61.03 1192 LEU B N 1
ATOM 12317 C CA . LEU B 1 1024 ? -35.555 83.249 74.051 1.00 50.19 1192 LEU B CA 1
ATOM 12318 C C . LEU B 1 1024 ? -36.382 83.600 72.821 1.00 49.80 1192 LEU B C 1
ATOM 12319 O O . LEU B 1 1024 ? -37.602 83.452 72.816 1.00 63.67 1192 LEU B O 1
ATOM 12324 N N . THR B 1 1025 ? -35.703 84.072 71.782 1.00 56.09 1193 THR B N 1
ATOM 12325 C CA . THR B 1 1025 ? -36.340 84.358 70.504 1.00 54.85 1193 THR B CA 1
ATOM 12326 C C . THR B 1 1025 ? -36.350 83.087 69.660 1.00 50.81 1193 THR B C 1
ATOM 12327 O O . THR B 1 1025 ? -35.535 82.195 69.885 1.00 63.02 1193 THR B O 1
ATOM 12331 N N . PRO B 1 1026 ? -37.284 82.991 68.698 1.00 42.22 1194 PRO B N 1
ATOM 12332 C CA . PRO B 1 1026 ? -37.381 81.814 67.829 1.00 42.73 1194 PRO B CA 1
ATOM 12333 C C . PRO B 1 1026 ? -36.075 81.459 67.125 1.00 51.91 1194 PRO B C 1
ATOM 12334 O O . PRO B 1 1026 ? -35.804 80.280 66.912 1.00 59.36 1194 PRO B O 1
ATOM 12338 N N . GLU B 1 1027 ? -35.278 82.462 66.774 1.00 52.52 1195 GLU B N 1
ATOM 12339 C CA . GLU B 1 1027 ? -34.015 82.213 66.092 1.00 59.77 1195 GLU B CA 1
ATOM 12340 C C . GLU B 1 1027 ? -32.983 81.629 67.048 1.00 61.27 1195 GLU B C 1
ATOM 12341 O O . GLU B 1 1027 ? -32.157 80.807 66.654 1.00 61.89 1195 GLU B O 1
ATOM 12347 N N . GLN B 1 1028 ? -33.034 82.055 68.305 1.00 63.81 1196 GLN B N 1
ATOM 12348 C CA . GLN B 1 1028 ? -32.143 81.518 69.325 1.00 55.12 1196 GLN B CA 1
ATOM 12349 C C . GLN B 1 1028 ? -32.452 80.050 69.587 1.00 56.43 1196 GLN B C 1
ATOM 12350 O O . GLN B 1 1028 ? -31.549 79.244 69.798 1.00 68.84 1196 GLN B O 1
ATOM 12356 N N . LEU B 1 1029 ? -33.735 79.711 69.562 1.00 48.07 1197 LEU B N 1
ATOM 12357 C CA . LEU B 1 1029 ? -34.182 78.352 69.837 1.00 54.41 1197 LEU B CA 1
ATOM 12358 C C . LEU B 1 1029 ? -33.764 77.361 68.756 1.00 58.34 1197 LEU B C 1
ATOM 12359 O O . LEU B 1 1029 ? -33.282 76.272 69.061 1.00 61.22 1197 LEU B O 1
ATOM 12364 N N . ARG B 1 1030 ? -33.951 77.735 67.496 1.00 54.77 1198 ARG B N 1
ATOM 12365 C CA . ARG B 1 1030 ? -33.679 76.820 66.393 1.00 57.75 1198 ARG B CA 1
ATOM 12366 C C . ARG B 1 1030 ? -32.193 76.747 66.062 1.00 59.78 1198 ARG B C 1
ATOM 12367 O O . ARG B 1 1030 ? -31.760 75.869 65.317 1.00 65.57 1198 ARG B O 1
ATOM 12375 N N . SER B 1 1031 ? -31.412 77.667 66.617 1.00 53.68 1199 SER B N 1
ATOM 12376 C CA . SER B 1 1031 ? -29.974 77.687 66.374 1.00 56.79 1199 SER B CA 1
ATOM 12377 C C . SER B 1 1031 ? -29.196 77.115 67.554 1.00 55.99 1199 SER B C 1
ATOM 12378 O O . SER B 1 1031 ? -28.021 76.774 67.418 1.00 58.12 1199 SER B O 1
ATOM 12381 N N . ARG B 1 1032 ? -29.863 77.013 68.701 1.00 50.52 1200 ARG B N 1
ATOM 12382 C CA . ARG B 1 1032 ? -29.258 76.491 69.926 1.00 42.73 1200 ARG B CA 1
ATOM 12383 C C . ARG B 1 1032 ? -27.977 77.239 70.270 1.00 59.89 1200 ARG B C 1
ATOM 12384 O O . ARG B 1 1032 ? -26.907 76.644 70.387 1.00 61.38 1200 ARG B O 1
ATOM 12392 N N . SER B 1 1033 ? -28.101 78.552 70.431 1.00 66.77 1201 SER B N 1
ATOM 12393 C CA . SER B 1 1033 ? -26.951 79.414 70.665 1.00 47.76 1201 SER B CA 1
ATOM 12394 C C . SER B 1 1033 ? -26.623 79.549 72.146 1.00 48.36 1201 SER B C 1
ATOM 12395 O O . SER B 1 1033 ? -25.474 79.786 72.513 1.00 67.31 1201 SER B O 1
ATOM 12398 N N . TRP B 1 1034 ? -27.635 79.391 72.994 1.00 45.64 1202 TRP B N 1
ATOM 12399 C CA . TRP B 1 1034 ? -27.476 79.641 74.423 1.00 60.72 1202 TRP B CA 1
ATOM 12400 C C . TRP B 1 1034 ? -26.586 78.608 75.107 1.00 48.10 1202 TRP B C 1
ATOM 12401 O O . TRP B 1 1034 ? -26.141 78.819 76.234 1.00 54.54 1202 TRP B O 1
ATOM 12412 N N . TRP B 1 1035 ? -26.327 77.493 74.433 1.00 49.25 1203 TRP B N 1
ATOM 12413 C CA . TRP B 1 1035 ? -25.381 76.514 74.951 1.00 47.05 1203 TRP B CA 1
ATOM 12414 C C . TRP B 1 1035 ? -24.422 76.048 73.868 1.00 51.05 1203 TRP B C 1
ATOM 12415 O O . TRP B 1 1035 ? -24.773 75.992 72.692 1.00 55.89 1203 TRP B O 1
ATOM 12426 N N . THR B 1 1036 ? -23.201 75.727 74.278 1.00 42.66 1204 THR B N 1
ATOM 12427 C CA . THR B 1 1036 ? -22.195 75.206 73.367 1.00 47.32 1204 THR B CA 1
ATOM 12428 C C . THR B 1 1036 ? -21.699 73.861 73.871 1.00 52.98 1204 THR B C 1
ATOM 12429 O O . THR B 1 1036 ? -21.881 73.523 75.039 1.00 64.01 1204 THR B O 1
ATOM 12433 N N . GLY B 1 1037 ? -21.072 73.095 72.988 1.00 59.39 1205 GLY B N 1
ATOM 12434 C CA . GLY B 1 1037 ? -20.580 71.781 73.351 1.00 52.43 1205 GLY B CA 1
ATOM 12435 C C . GLY B 1 1037 ? -21.068 70.710 72.401 1.00 48.11 1205 GLY B C 1
ATOM 12436 O O . GLY B 1 1037 ? -21.593 71.008 71.330 1.00 60.22 1205 GLY B O 1
ATOM 12437 N N . ALA B 1 1038 ? -20.901 69.455 72.801 1.00 45.94 1206 ALA B N 1
ATOM 12438 C CA . ALA B 1 1038 ? -21.239 68.327 71.947 1.00 44.37 1206 ALA B CA 1
ATOM 12439 C C . ALA B 1 1038 ? -22.622 67.771 72.253 1.00 45.29 1206 ALA B C 1
ATOM 12440 O O . ALA B 1 1038 ? -23.108 67.870 73.378 1.00 45.69 1206 ALA B O 1
ATOM 12442 N N . GLU B 1 1039 ? -23.253 67.191 71.238 1.00 48.27 1207 GLU B N 1
ATOM 12443 C CA . GLU B 1 1039 ? -24.501 66.471 71.432 1.00 48.89 1207 GLU B CA 1
ATOM 12444 C C . GLU B 1 1039 ? -24.195 65.164 72.145 1.00 48.90 1207 GLU B C 1
ATOM 12445 O O . GLU B 1 1039 ? -23.089 64.641 72.035 1.00 45.05 1207 GLU B O 1
ATOM 12451 N N . LEU B 1 1040 ? -25.165 64.637 72.880 1.00 38.49 1208 LEU B N 1
ATOM 12452 C CA . LEU B 1 1040 ? -24.947 63.398 73.611 1.00 32.69 1208 LEU B CA 1
ATOM 12453 C C . LEU B 1 1040 ? -25.756 62.251 73.036 1.00 42.35 1208 LEU B C 1
ATOM 12454 O O . LEU B 1 1040 ? -26.960 62.372 72.824 1.00 49.50 1208 LEU B O 1
ATOM 12459 N N . PHE B 1 1041 ? -25.083 61.134 72.792 1.00 40.43 1209 PHE B N 1
ATOM 12460 C CA . PHE B 1 1041 ? -25.747 59.928 72.327 1.00 43.72 1209 PHE B CA 1
ATOM 12461 C C . PHE B 1 1041 ? -25.726 58.859 73.410 1.00 48.04 1209 PHE B C 1
ATOM 12462 O O . PHE B 1 1041 ? -24.685 58.275 73.700 1.00 51.34 1209 PHE B O 1
ATOM 12470 N N . LEU B 1 1042 ? -26.885 58.614 74.008 1.00 42.70 1210 LEU B N 1
ATOM 12471 C CA . LEU B 1 1042 ? -27.005 57.629 75.071 1.00 42.92 1210 LEU B CA 1
ATOM 12472 C C . LEU B 1 1042 ? -27.477 56.291 74.515 1.00 41.49 1210 LEU B C 1
ATOM 12473 O O . LEU B 1 1042 ? -28.665 56.092 74.278 1.00 50.57 1210 LEU B O 1
ATOM 12478 N N . VAL B 1 1043 ? -26.535 55.378 74.308 1.00 40.03 1211 VAL B N 1
ATOM 12479 C CA . VAL B 1 1043 ? -26.838 54.077 73.729 1.00 38.22 1211 VAL B CA 1
ATOM 12480 C C . VAL B 1 1043 ? -27.130 53.034 74.802 1.00 41.28 1211 VAL B C 1
ATOM 12481 O O . VAL B 1 1043 ? -26.280 52.735 75.635 1.00 49.02 1211 VAL B O 1
ATOM 12485 N N . VAL B 1 1044 ? -28.336 52.479 74.769 1.00 41.98 1212 VAL B N 1
ATOM 12486 C CA . VAL B 1 1044 ? -28.754 51.483 75.747 1.00 39.97 1212 VAL B CA 1
ATOM 12487 C C . VAL B 1 1044 ? -29.062 50.146 75.084 1.00 47.19 1212 VAL B C 1
ATOM 12488 O O . VAL B 1 1044 ? -29.951 50.057 74.240 1.00 52.30 1212 VAL B O 1
ATOM 12492 N N . ASP B 1 1045 ? -28.329 49.106 75.467 1.00 40.69 1213 ASP B N 1
ATOM 12493 C CA . ASP B 1 1045 ? -28.581 47.769 74.947 1.00 37.67 1213 ASP B CA 1
ATOM 12494 C C . ASP B 1 1045 ? -29.266 46.915 76.009 1.00 32.76 1213 ASP B C 1
ATOM 12495 O O . ASP B 1 1045 ? -29.050 47.113 77.203 1.00 60.34 1213 ASP B O 1
ATOM 12500 N N . ASP B 1 1046 ? -30.089 45.972 75.560 1.00 35.91 1214 ASP B N 1
ATOM 12501 C CA . ASP B 1 1046 ? -30.843 45.085 76.443 1.00 35.45 1214 ASP B CA 1
ATOM 12502 C C . ASP B 1 1046 ? -31.622 45.862 77.500 1.00 42.32 1214 ASP B C 1
ATOM 12503 O O . ASP B 1 1046 ? -31.453 45.639 78.695 1.00 49.69 1214 ASP B O 1
ATOM 12508 N N . TYR B 1 1047 ? -32.483 46.764 77.044 1.00 42.87 1215 TYR B N 1
ATOM 12509 C CA . TYR B 1 1047 ? -33.242 47.646 77.925 1.00 44.91 1215 TYR B CA 1
ATOM 12510 C C . TYR B 1 1047 ? -34.170 46.895 78.876 1.00 43.79 1215 TYR B C 1
ATOM 12511 O O . TYR B 1 1047 ? -34.587 47.438 79.895 1.00 47.24 1215 TYR B O 1
ATOM 12520 N N . GLU B 1 1048 ? -34.492 45.648 78.549 1.00 44.88 1216 GLU B N 1
ATOM 12521 C CA . GLU B 1 1048 ? -35.372 44.855 79.399 1.00 45.40 1216 GLU B CA 1
ATOM 12522 C C . GLU B 1 1048 ? -34.665 44.468 80.695 1.00 49.36 1216 GLU B C 1
ATOM 12523 O O . GLU B 1 1048 ? -35.307 44.209 81.712 1.00 55.13 1216 GLU B O 1
ATOM 12529 N N . MET B 1 1049 ? -33.337 44.438 80.649 1.00 43.88 1217 MET B N 1
ATOM 12530 C CA . MET B 1 1049 ? -32.530 44.130 81.820 1.00 43.92 1217 MET B CA 1
ATOM 12531 C C . MET B 1 1049 ? -32.293 45.384 82.652 1.00 48.70 1217 MET B C 1
ATOM 12532 O O . MET B 1 1049 ? -32.005 45.306 83.845 1.00 49.70 1217 MET B O 1
ATOM 12537 N N . VAL B 1 1050 ? -32.416 46.540 82.011 1.00 44.74 1218 VAL B N 1
ATOM 12538 C CA . VAL B 1 1050 ? -32.200 47.818 82.673 1.00 40.48 1218 VAL B CA 1
ATOM 12539 C C . VAL B 1 1050 ? -33.461 48.301 83.379 1.00 47.74 1218 VAL B C 1
ATOM 12540 O O . VAL B 1 1050 ? -33.420 48.692 84.543 1.00 75.37 1218 VAL B O 1
ATOM 12544 N N . ALA B 1 1051 ? -34.584 48.265 82.670 1.00 57.05 1219 ALA B N 1
ATOM 12545 C CA . ALA B 1 1051 ? -35.852 48.739 83.212 1.00 53.30 1219 ALA B CA 1
ATOM 12546 C C . ALA B 1 1051 ? -36.388 47.816 84.299 1.00 56.23 1219 ALA B C 1
ATOM 12547 O O . ALA B 1 1051 ? -37.397 47.139 84.109 1.00 65.40 1219 ALA B O 1
ATOM 12549 N N . THR B 1 1052 ? -35.708 47.796 85.440 1.00 58.00 1220 THR B N 1
ATOM 12550 C CA . THR B 1 1052 ? -36.149 47.005 86.581 1.00 57.04 1220 THR B CA 1
ATOM 12551 C C . THR B 1 1052 ? -37.181 47.780 87.387 1.00 67.84 1220 THR B C 1
ATOM 12552 O O . THR B 1 1052 ? -37.771 48.738 86.889 1.00 66.43 1220 THR B O 1
ATOM 12556 N N . SER B 1 1053 ? -37.398 47.363 88.630 1.00 69.72 1221 SER B N 1
ATOM 12557 C CA . SER B 1 1053 ? -38.323 48.061 89.516 1.00 66.40 1221 SER B CA 1
ATOM 12558 C C . SER B 1 1053 ? -37.836 49.483 89.766 1.00 75.25 1221 SER B C 1
ATOM 12559 O O . SER B 1 1053 ? -38.628 50.423 89.807 1.00 81.70 1221 SER B O 1
ATOM 12562 N N . ASP B 1 1054 ? -36.527 49.630 89.933 1.00 83.34 1222 ASP B N 1
ATOM 12563 C CA . ASP B 1 1054 ? -35.909 50.947 89.987 1.00 89.98 1222 ASP B CA 1
ATOM 12564 C C . ASP B 1 1054 ? -35.056 51.136 88.740 1.00 72.83 1222 ASP B C 1
ATOM 12565 O O . ASP B 1 1054 ? -33.994 50.529 88.608 1.00 76.18 1222 ASP B O 1
ATOM 12570 N N . ASN B 1 1055 ? -35.531 51.973 87.824 1.00 57.99 1223 ASN B N 1
ATOM 12571 C CA . ASN B 1 1055 ? -34.894 52.135 86.524 1.00 62.54 1223 ASN B CA 1
ATOM 12572 C C . ASN B 1 1055 ? -33.980 53.354 86.464 1.00 62.80 1223 ASN B C 1
ATOM 12573 O O . ASN B 1 1055 ? -34.441 54.483 86.614 1.00 71.84 1223 ASN B O 1
ATOM 12578 N N . PRO B 1 1056 ? -32.675 53.119 86.256 1.00 52.60 1224 PRO B N 1
ATOM 12579 C CA . PRO B 1 1056 ? -31.653 54.157 86.092 1.00 41.47 1224 PRO B CA 1
ATOM 12580 C C . PRO B 1 1056 ? -32.060 55.273 85.131 1.00 55.90 1224 PRO B C 1
ATOM 12581 O O . PRO B 1 1056 ? -31.730 56.432 85.371 1.00 62.63 1224 PRO B O 1
ATOM 12585 N N . LEU B 1 1057 ? -32.769 54.921 84.063 1.00 57.89 1225 LEU B N 1
ATOM 12586 C CA . LEU B 1 1057 ? -33.111 55.871 83.007 1.00 42.81 1225 LEU B CA 1
ATOM 12587 C C . LEU B 1 1057 ? -34.282 56.778 83.364 1.00 51.88 1225 LEU B C 1
ATOM 12588 O O . LEU B 1 1057 ? -34.415 57.868 82.812 1.00 59.43 1225 LEU B O 1
ATOM 12593 N N . ARG B 1 1058 ? -35.122 56.321 84.287 1.00 45.35 1226 ARG B N 1
ATOM 12594 C CA . ARG B 1 1058 ? -36.374 56.999 84.630 1.00 44.23 1226 ARG B CA 1
ATOM 12595 C C . ARG B 1 1058 ? -36.289 58.521 84.847 1.00 55.76 1226 ARG B C 1
ATOM 12596 O O . ARG B 1 1058 ? -37.174 59.246 84.399 1.00 59.58 1226 ARG B O 1
ATOM 12604 N N . PRO B 1 1059 ? -35.238 59.020 85.526 1.00 53.39 1227 PRO B N 1
ATOM 12605 C CA . PRO B 1 1059 ? -35.231 60.479 85.701 1.00 61.67 1227 PRO B CA 1
ATOM 12606 C C . PRO B 1 1059 ? -34.893 61.275 84.438 1.00 56.72 1227 PRO B C 1
ATOM 12607 O O . PRO B 1 1059 ? -34.806 62.500 84.511 1.00 65.13 1227 PRO B O 1
ATOM 12611 N N . LEU B 1 1060 ? -34.708 60.602 83.307 1.00 57.04 1228 LEU B N 1
ATOM 12612 C CA . LEU B 1 1060 ? -34.442 61.292 82.047 1.00 56.05 1228 LEU B CA 1
ATOM 12613 C C . LEU B 1 1060 ? -35.708 61.477 81.218 1.00 54.25 1228 LEU B C 1
ATOM 12614 O O . LEU B 1 1060 ? -35.695 62.175 80.206 1.00 56.71 1228 LEU B O 1
ATOM 12619 N N . ALA B 1 1061 ? -36.794 60.849 81.655 1.00 43.14 1229 ALA B N 1
ATOM 12620 C CA . ALA B 1 1061 ? -38.051 60.851 80.917 1.00 40.74 1229 ALA B CA 1
ATOM 12621 C C . ALA B 1 1061 ? -38.557 62.257 80.610 1.00 61.02 1229 ALA B C 1
ATOM 12622 O O . ALA B 1 1061 ? -38.932 62.554 79.479 1.00 61.20 1229 ALA B O 1
ATOM 12624 N N . GLU B 1 1062 ? -38.553 63.123 81.618 1.00 58.77 1230 GLU B N 1
ATOM 12625 C CA . GLU B 1 1062 ? -39.102 64.469 81.477 1.00 58.00 1230 GLU B CA 1
ATOM 12626 C C . GLU B 1 1062 ? -38.293 65.338 80.517 1.00 60.53 1230 GLU B C 1
ATOM 12627 O O . GLU B 1 1062 ? -38.761 66.385 80.074 1.00 60.60 1230 GLU B O 1
ATOM 12633 N N . LEU B 1 1063 ? -37.082 64.897 80.197 1.00 54.99 1231 LEU B N 1
ATOM 12634 C CA . LEU B 1 1063 ? -36.190 65.660 79.333 1.00 40.74 1231 LEU B CA 1
ATOM 12635 C C . LEU B 1 1063 ? -36.319 65.229 77.878 1.00 48.46 1231 LEU B C 1
ATOM 12636 O O . LEU B 1 1063 ? -35.997 65.988 76.966 1.00 53.35 1231 LEU B O 1
ATOM 12641 N N . LEU B 1 1064 ? -36.792 64.004 77.674 1.00 47.79 1232 LEU B N 1
ATOM 12642 C CA . LEU B 1 1064 ? -36.937 63.425 76.340 1.00 41.58 1232 LEU B CA 1
ATOM 12643 C C . LEU B 1 1064 ? -37.736 64.268 75.332 1.00 49.25 1232 LEU B C 1
ATOM 12644 O O . LEU B 1 1064 ? -37.337 64.362 74.172 1.00 69.23 1232 LEU B O 1
ATOM 12649 N N . PRO B 1 1065 ? -38.867 64.873 75.749 1.00 55.50 1233 PRO B N 1
ATOM 12650 C CA . PRO B 1 1065 ? -39.583 65.670 74.747 1.00 49.97 1233 PRO B CA 1
ATOM 12651 C C . PRO B 1 1065 ? -38.813 66.904 74.279 1.00 65.91 1233 PRO B C 1
ATOM 12652 O O . PRO B 1 1065 ? -39.027 67.362 73.158 1.00 79.17 1233 PRO B O 1
ATOM 12656 N N . GLN B 1 1066 ? -37.929 67.428 75.120 1.00 61.02 1234 GLN B N 1
ATOM 12657 C CA . GLN B 1 1066 ? -37.151 68.608 74.761 1.00 63.31 1234 GLN B CA 1
ATOM 12658 C C . GLN B 1 1066 ? -35.734 68.242 74.340 1.00 56.32 1234 GLN B C 1
ATOM 12659 O O . GLN B 1 1066 ? -34.833 69.075 74.383 1.00 55.14 1234 GLN B O 1
ATOM 12665 N N . ALA B 1 1067 ? -35.549 66.997 73.915 1.00 50.21 1235 ALA B N 1
ATOM 12666 C CA . ALA B 1 1067 ? -34.229 66.488 73.556 1.00 56.56 1235 ALA B CA 1
ATOM 12667 C C . ALA B 1 1067 ? -33.624 67.201 72.352 1.00 65.01 1235 ALA B C 1
ATOM 12668 O O . ALA B 1 1067 ? -32.436 67.054 72.070 1.00 72.56 1235 ALA B O 1
ATOM 12670 N N . ARG B 1 1068 ? -34.441 67.968 71.640 1.00 68.61 1236 ARG B N 1
ATOM 12671 C CA . ARG B 1 1068 ? -33.978 68.677 70.457 1.00 67.52 1236 ARG B CA 1
ATOM 12672 C C . ARG B 1 1068 ? -33.260 69.967 70.838 1.00 63.06 1236 ARG B C 1
ATOM 12673 O O . ARG B 1 1068 ? -32.263 70.341 70.222 1.00 68.13 1236 ARG B O 1
ATOM 12681 N N . ASP B 1 1069 ? -33.771 70.639 71.865 1.00 62.52 1237 ASP B N 1
ATOM 12682 C CA . ASP B 1 1069 ? -33.218 71.915 72.305 1.00 62.22 1237 ASP B CA 1
ATOM 12683 C C . ASP B 1 1069 ? -31.908 71.753 73.070 1.00 56.21 1237 ASP B C 1
ATOM 12684 O O . ASP B 1 1069 ? -31.129 72.696 73.181 1.00 52.82 1237 ASP B O 1
ATOM 12689 N N . ILE B 1 1070 ? -31.669 70.557 73.596 1.00 50.88 1238 ILE B N 1
ATOM 12690 C CA . ILE B 1 1070 ? -30.524 70.332 74.470 1.00 36.61 1238 ILE B CA 1
ATOM 12691 C C . ILE B 1 1070 ? -29.535 69.317 73.902 1.00 40.36 1238 ILE B C 1
ATOM 12692 O O . ILE B 1 1070 ? -28.552 68.970 74.552 1.00 47.23 1238 ILE B O 1
ATOM 12697 N N . GLY B 1 1071 ? -29.796 68.844 72.689 1.00 45.78 1239 GLY B N 1
ATOM 12698 C CA . GLY B 1 1071 ? -28.880 67.947 72.007 1.00 43.35 1239 GLY B CA 1
ATOM 12699 C C . GLY B 1 1071 ? -28.758 66.574 72.637 1.00 44.19 1239 GLY B C 1
ATOM 12700 O O . GLY B 1 1071 ? -27.664 66.023 72.729 1.00 46.12 1239 GLY B O 1
ATOM 12701 N N . LEU B 1 1072 ? -29.885 66.015 73.063 1.00 53.31 1240 LEU B N 1
ATOM 12702 C CA . LEU B 1 1072 ? -29.903 64.696 73.684 1.00 46.61 1240 LEU B CA 1
ATOM 12703 C C . LEU B 1 1072 ? -30.467 63.646 72.733 1.00 52.19 1240 LEU B C 1
ATOM 12704 O O . LEU B 1 1072 ? -31.486 63.872 72.086 1.00 57.21 1240 LEU B O 1
ATOM 12709 N N . HIS B 1 1073 ? -29.802 62.498 72.651 1.00 41.98 1241 HIS B N 1
ATOM 12710 C CA . HIS B 1 1073 ? -30.248 61.421 71.777 1.00 41.71 1241 HIS B CA 1
ATOM 12711 C C . HIS B 1 1073 ? -30.299 60.085 72.507 1.00 47.73 1241 HIS B C 1
ATOM 12712 O O . HIS B 1 1073 ? -29.360 59.718 73.209 1.00 51.93 1241 HIS B O 1
ATOM 12719 N N . LEU B 1 1074 ? -31.400 59.361 72.338 1.00 45.02 1242 LEU B N 1
ATOM 12720 C CA . LEU B 1 1074 ? -31.544 58.038 72.931 1.00 34.56 1242 LEU B CA 1
ATOM 12721 C C . LEU B 1 1074 ? -31.620 56.959 71.862 1.00 41.06 1242 LEU B C 1
ATOM 12722 O O . LEU B 1 1074 ? -32.404 57.059 70.924 1.00 47.08 1242 LEU B O 1
ATOM 12727 N N . ILE B 1 1075 ? -30.797 55.929 72.010 1.00 39.06 1243 ILE B N 1
ATOM 12728 C CA . ILE B 1 1075 ? -30.796 54.802 71.089 1.00 40.12 1243 ILE B CA 1
ATOM 12729 C C . ILE B 1 1075 ? -31.000 53.511 71.873 1.00 45.07 1243 ILE B C 1
ATOM 12730 O O . ILE B 1 1075 ? -30.049 52.940 72.399 1.00 45.06 1243 ILE B O 1
ATOM 12735 N N . ILE B 1 1076 ? -32.245 53.055 71.946 1.00 48.03 1244 ILE B N 1
ATOM 12736 C CA . ILE B 1 1076 ? -32.606 51.957 72.834 1.00 43.87 1244 ILE B CA 1
ATOM 12737 C C . ILE B 1 1076 ? -32.965 50.669 72.100 1.00 40.27 1244 ILE B C 1
ATOM 12738 O O . ILE B 1 1076 ? -33.813 50.666 71.213 1.00 45.51 1244 ILE B O 1
ATOM 12743 N N . ALA B 1 1077 ? -32.314 49.576 72.484 1.00 39.28 1245 ALA B N 1
ATOM 12744 C CA . ALA B 1 1077 ? -32.659 48.252 71.984 1.00 43.84 1245 ALA B CA 1
ATOM 12745 C C . ALA B 1 1077 ? -33.279 47.424 73.101 1.00 50.05 1245 ALA B C 1
ATOM 12746 O O . ALA B 1 1077 ? -32.827 47.479 74.242 1.00 51.25 1245 ALA B O 1
ATOM 12748 N N . ARG B 1 1078 ? -34.315 46.659 72.775 1.00 37.69 1246 ARG B N 1
ATOM 12749 C CA . ARG B 1 1078 ? -35.004 45.855 73.776 1.00 36.10 1246 ARG B CA 1
ATOM 12750 C C . ARG B 1 1078 ? -35.480 44.531 73.187 1.00 46.67 1246 ARG B C 1
ATOM 12751 O O . ARG B 1 1078 ? -35.678 44.420 71.980 1.00 47.66 1246 ARG B O 1
ATOM 12759 N N . SER B 1 1079 ? -35.655 43.529 74.041 1.00 49.93 1247 SER B N 1
ATOM 12760 C CA . SER B 1 1079 ? -36.132 42.223 73.603 1.00 59.10 1247 SER B CA 1
ATOM 12761 C C . SER B 1 1079 ? -37.639 42.234 73.383 1.00 56.92 1247 SER B C 1
ATOM 12762 O O . SER B 1 1079 ? -38.326 43.169 73.790 1.00 54.90 1247 SER B O 1
ATOM 12765 N N . MET B 1 1080 ? -38.148 41.188 72.742 1.00 48.12 1248 MET B N 1
ATOM 12766 C CA . MET B 1 1080 ? -39.576 41.071 72.476 1.00 55.60 1248 MET B CA 1
ATOM 12767 C C . MET B 1 1080 ? -40.355 40.678 73.721 1.00 58.79 1248 MET B C 1
ATOM 12768 O O . MET B 1 1080 ? -41.538 40.991 73.844 1.00 65.13 1248 MET B O 1
ATOM 12773 N N . GLY B 1 1081 ? -39.688 39.986 74.638 1.00 54.92 1249 GLY B N 1
ATOM 12774 C CA . GLY B 1 1081 ? -40.316 39.529 75.863 1.00 62.42 1249 GLY B CA 1
ATOM 12775 C C . GLY B 1 1081 ? -40.946 40.648 76.667 1.00 57.27 1249 GLY B C 1
ATOM 12776 O O . GLY B 1 1081 ? -40.249 41.480 77.244 1.00 73.39 1249 GLY B O 1
ATOM 12777 N N . GLY B 1 1082 ? -42.273 40.668 76.695 1.00 50.05 1250 GLY B N 1
ATOM 12778 C CA . GLY B 1 1082 ? -43.008 41.663 77.453 1.00 61.42 1250 GLY B CA 1
ATOM 12779 C C . GLY B 1 1082 ? -42.911 43.057 76.868 1.00 56.09 1250 GLY B C 1
ATOM 12780 O O . GLY B 1 1082 ? -43.130 44.045 77.567 1.00 71.54 1250 GLY B O 1
ATOM 12781 N N . ALA B 1 1083 ? -42.588 43.139 75.581 1.00 57.05 1251 ALA B N 1
ATOM 12782 C CA . ALA B 1 1083 ? -42.463 44.425 74.904 1.00 58.08 1251 ALA B CA 1
ATOM 12783 C C . ALA B 1 1083 ? -43.813 45.117 74.783 1.00 50.63 1251 ALA B C 1
ATOM 12784 O O . ALA B 1 1083 ? -43.884 46.333 74.613 1.00 63.74 1251 ALA B O 1
ATOM 12786 N N . GLY B 1 1084 ? -44.883 44.336 74.871 1.00 57.06 1252 GLY B N 1
ATOM 12787 C CA . GLY B 1 1084 ? -46.226 44.875 74.788 1.00 62.32 1252 GLY B CA 1
ATOM 12788 C C . GLY B 1 1084 ? -46.555 45.780 75.957 1.00 54.84 1252 GLY B C 1
ATOM 12789 O O . GLY B 1 1084 ? -47.005 46.908 75.771 1.00 45.18 1252 GLY B O 1
ATOM 12790 N N . ARG B 1 1085 ? -46.324 45.283 77.167 1.00 58.91 1253 ARG B N 1
ATOM 12791 C CA . ARG B 1 1085 ? -46.624 46.036 78.377 1.00 51.93 1253 ARG B CA 1
ATOM 12792 C C . ARG B 1 1085 ? -45.554 47.089 78.639 1.00 52.93 1253 ARG B C 1
ATOM 12793 O O . ARG B 1 1085 ? -45.740 47.991 79.453 1.00 66.39 1253 ARG B O 1
ATOM 12801 N N . ALA B 1 1086 ? -44.435 46.972 77.933 1.00 47.93 1254 ALA B N 1
ATOM 12802 C CA . ALA B 1 1086 ? -43.320 47.894 78.095 1.00 51.80 1254 ALA B CA 1
ATOM 12803 C C . ALA B 1 1086 ? -43.588 49.235 77.423 1.00 51.25 1254 ALA B C 1
ATOM 12804 O O . ALA B 1 1086 ? -42.847 50.194 77.621 1.00 49.28 1254 ALA B O 1
ATOM 12806 N N . LEU B 1 1087 ? -44.651 49.298 76.629 1.00 59.35 1255 LEU B N 1
ATOM 12807 C CA . LEU B 1 1087 ? -44.991 50.513 75.899 1.00 39.70 1255 LEU B CA 1
ATOM 12808 C C . LEU B 1 1087 ? -45.671 51.541 76.795 1.00 52.07 1255 LEU B C 1
ATOM 12809 O O . LEU B 1 1087 ? -45.984 52.646 76.357 1.00 51.90 1255 LEU B O 1
ATOM 12814 N N . TYR B 1 1088 ? -45.899 51.172 78.051 1.00 49.13 1256 TYR B N 1
ATOM 12815 C CA . TYR B 1 1088 ? -46.534 52.071 79.007 1.00 56.51 1256 TYR B CA 1
ATOM 12816 C C . TYR B 1 1088 ? -45.516 52.624 79.997 1.00 64.46 1256 TYR B C 1
ATOM 12817 O O . TYR B 1 1088 ? -45.848 53.432 80.862 1.00 63.58 1256 TYR B O 1
ATOM 12826 N N . GLU B 1 1089 ? -44.272 52.177 79.862 1.00 63.85 1257 GLU B N 1
ATOM 12827 C CA . GLU B 1 1089 ? -43.177 52.699 80.665 1.00 45.77 1257 GLU B CA 1
ATOM 12828 C C . GLU B 1 1089 ? -42.866 54.127 80.233 1.00 55.46 1257 GLU B C 1
ATOM 12829 O O . GLU B 1 1089 ? -42.853 54.422 79.041 1.00 60.13 1257 GLU B O 1
ATOM 12835 N N . PRO B 1 1090 ? -42.615 55.016 81.207 1.00 52.25 1258 PRO B N 1
ATOM 12836 C CA . PRO B 1 1090 ? -42.412 56.454 80.987 1.00 51.16 1258 PRO B CA 1
ATOM 12837 C C . PRO B 1 1090 ? -41.417 56.781 79.876 1.00 56.49 1258 PRO B C 1
ATOM 12838 O O . PRO B 1 1090 ? -41.648 57.716 79.112 1.00 61.73 1258 PRO B O 1
ATOM 12842 N N . ILE B 1 1091 ? -40.330 56.024 79.787 1.00 49.22 1259 ILE B N 1
ATOM 12843 C CA . ILE B 1 1091 ? -39.318 56.268 78.768 1.00 36.43 1259 ILE B CA 1
ATOM 12844 C C . ILE B 1 1091 ? -39.826 55.911 77.377 1.00 45.95 1259 ILE B C 1
ATOM 12845 O O . ILE B 1 1091 ? -39.862 56.756 76.485 1.00 55.30 1259 ILE B O 1
ATOM 12850 N N . ILE B 1 1092 ? -40.218 54.654 77.202 1.00 45.20 1260 ILE B N 1
ATOM 12851 C CA . ILE B 1 1092 ? -40.639 54.150 75.901 1.00 43.91 1260 ILE B CA 1
ATOM 12852 C C . ILE B 1 1092 ? -41.910 54.836 75.406 1.00 44.94 1260 ILE B C 1
ATOM 12853 O O . ILE B 1 1092 ? -42.016 55.171 74.227 1.00 51.34 1260 ILE B O 1
ATOM 12858 N N . GLN B 1 1093 ? -42.863 55.051 76.307 1.00 48.38 1261 GLN B N 1
ATOM 12859 C CA . GLN B 1 1093 ? -44.109 55.721 75.951 1.00 47.39 1261 GLN B CA 1
ATOM 12860 C C . GLN B 1 1093 ? -43.845 57.083 75.330 1.00 48.91 1261 GLN B C 1
ATOM 12861 O O . GLN B 1 1093 ? -44.416 57.422 74.299 1.00 55.05 1261 GLN B O 1
ATOM 12867 N N . ARG B 1 1094 ? -42.971 57.858 75.961 1.00 51.55 1262 ARG B N 1
ATOM 12868 C CA . ARG B 1 1094 ? -42.630 59.184 75.462 1.00 55.95 1262 ARG B CA 1
ATOM 12869 C C . ARG B 1 1094 ? -41.890 59.116 74.132 1.00 51.57 1262 ARG B C 1
ATOM 12870 O O . ARG B 1 1094 ? -42.127 59.932 73.247 1.00 52.79 1262 ARG B O 1
ATOM 12878 N N . ILE B 1 1095 ? -40.993 58.143 73.999 1.00 52.73 1263 ILE B N 1
ATOM 12879 C CA . ILE B 1 1095 ? -40.245 57.951 72.761 1.00 51.11 1263 ILE B CA 1
ATOM 12880 C C . ILE B 1 1095 ? -41.182 57.625 71.603 1.00 47.73 1263 ILE B C 1
ATOM 12881 O O . ILE B 1 1095 ? -41.066 58.190 70.517 1.00 51.94 1263 ILE B O 1
ATOM 12886 N N . LYS B 1 1096 ? -42.114 56.712 71.849 1.00 44.99 1264 LYS B N 1
ATOM 12887 C CA . LYS B 1 1096 ? -43.102 56.330 70.850 1.00 51.68 1264 LYS B CA 1
ATOM 12888 C C . LYS B 1 1096 ? -44.053 57.482 70.552 1.00 50.56 1264 LYS B C 1
ATOM 12889 O O . LYS B 1 1096 ? -44.431 57.705 69.404 1.00 48.83 1264 LYS B O 1
ATOM 12895 N N . GLU B 1 1097 ? -44.429 58.212 71.596 1.00 58.13 1265 GLU B N 1
ATOM 12896 C CA . GLU B 1 1097 ? -45.395 59.298 71.480 1.00 52.72 1265 GLU B CA 1
ATOM 12897 C C . GLU B 1 1097 ? -44.917 60.402 70.547 1.00 48.21 1265 GLU B C 1
ATOM 12898 O O . GLU B 1 1097 ? -45.708 60.977 69.804 1.00 58.73 1265 GLU B O 1
ATOM 12904 N N . MET B 1 1098 ? -43.622 60.695 70.581 1.00 49.09 1266 MET B N 1
ATOM 12905 C CA . MET B 1 1098 ? -43.074 61.767 69.761 1.00 56.78 1266 MET B CA 1
ATOM 12906 C C . MET B 1 1098 ? -42.638 61.262 68.389 1.00 48.41 1266 MET B C 1
ATOM 12907 O O . MET B 1 1098 ? -41.827 61.896 67.715 1.00 63.20 1266 MET B O 1
ATOM 12912 N N . ALA B 1 1099 ? -43.188 60.117 67.992 1.00 41.71 1267 ALA B N 1
ATOM 12913 C CA . ALA B 1 1099 ? -42.995 59.555 66.657 1.00 32.77 1267 ALA B CA 1
ATOM 12914 C C . ALA B 1 1099 ? -41.529 59.382 66.285 1.00 50.34 1267 ALA B C 1
ATOM 12915 O O . ALA B 1 1099 ? -41.086 59.866 65.246 1.00 53.34 1267 ALA B O 1
ATOM 12917 N N . SER B 1 1100 ? -40.783 58.688 67.133 1.00 43.13 1268 SER B N 1
ATOM 12918 C CA . SER B 1 1100 ? -39.381 58.413 66.860 1.00 36.95 1268 SER B CA 1
ATOM 12919 C C . SER B 1 1100 ? -39.259 57.284 65.848 1.00 38.77 1268 SER B C 1
ATOM 12920 O O . SER B 1 1100 ? -40.126 56.416 65.785 1.00 63.76 1268 SER B O 1
ATOM 12923 N N . PRO B 1 1101 ? -38.187 57.299 65.043 1.00 41.88 1269 PRO B N 1
ATOM 12924 C CA . PRO B 1 1101 ? -37.913 56.188 64.131 1.00 30.32 1269 PRO B CA 1
ATOM 12925 C C . PRO B 1 1101 ? -37.777 54.885 64.901 1.00 40.92 1269 PRO B C 1
ATOM 12926 O O . PRO B 1 1101 ? -37.274 54.893 66.020 1.00 34.83 1269 PRO B O 1
ATOM 12930 N N . GLY B 1 1102 ? -38.228 53.783 64.319 1.00 43.94 1270 GLY B N 1
ATOM 12931 C CA . GLY B 1 1102 ? -38.184 52.513 65.011 1.00 37.13 1270 GLY B CA 1
ATOM 12932 C C . GLY B 1 1102 ? -37.856 51.349 64.105 1.00 39.24 1270 GLY B C 1
ATOM 12933 O O . GLY B 1 1102 ? -37.789 51.493 62.886 1.00 76.34 1270 GLY B O 1
ATOM 12934 N N . LEU B 1 1103 ? -37.645 50.188 64.712 1.00 41.09 1271 LEU B N 1
ATOM 12935 C CA . LEU B 1 1103 ? -37.396 48.967 63.965 1.00 44.86 1271 LEU B CA 1
ATOM 12936 C C . LEU B 1 1103 ? -37.939 47.773 64.7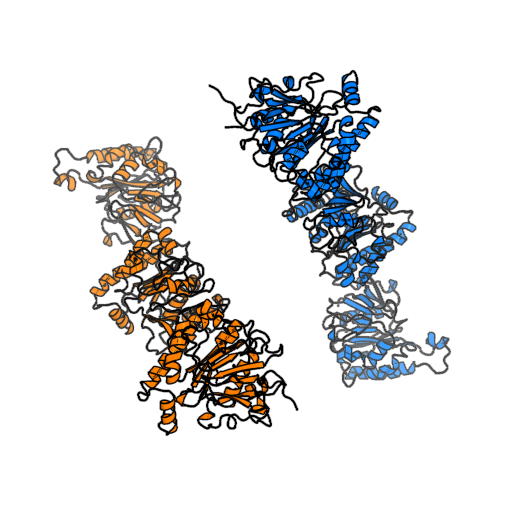33 1.00 45.12 1271 LEU B C 1
ATOM 12937 O O . LEU B 1 1103 ? -37.565 47.543 65.879 1.00 40.61 1271 LEU B O 1
ATOM 12942 N N . VAL B 1 1104 ? -38.832 47.022 64.101 1.00 40.64 1272 VAL B N 1
ATOM 12943 C CA . VAL B 1 1104 ? -39.418 45.846 64.725 1.00 48.27 1272 VAL B CA 1
ATOM 12944 C C . VAL B 1 1104 ? -38.886 44.583 64.066 1.00 53.31 1272 VAL B C 1
ATOM 12945 O O . VAL B 1 1104 ? -39.382 44.161 63.023 1.00 55.22 1272 VAL B O 1
ATOM 12949 N N . MET B 1 1105 ? -37.871 43.983 64.677 1.00 52.33 1273 MET B N 1
ATOM 12950 C CA . MET B 1 1105 ? -37.230 42.804 64.114 1.00 55.93 1273 MET B CA 1
ATOM 12951 C C . MET B 1 1105 ? -37.997 41.547 64.501 1.00 45.95 1273 MET B C 1
ATOM 12952 O O . MET B 1 1105 ? -39.167 41.628 64.867 1.00 45.54 1273 MET B O 1
ATOM 12957 N N . SER B 1 1106 ? -37.338 40.394 64.409 1.00 34.68 1274 SER B N 1
ATOM 12958 C CA . SER B 1 1106 ? -37.968 39.107 64.695 1.00 47.54 1274 SER B CA 1
ATOM 12959 C C . SER B 1 1106 ? -38.711 39.121 66.024 1.00 47.67 1274 SER B C 1
ATOM 12960 O O . SER B 1 1106 ? -38.163 39.535 67.042 1.00 98.47 1274 SER B O 1
ATOM 12963 N N . GLY B 1 1107 ? -39.964 38.679 66.012 1.00 48.00 1275 GLY B N 1
ATOM 12964 C CA . GLY B 1 1107 ? -40.777 38.728 67.211 1.00 59.00 1275 GLY B CA 1
ATOM 12965 C C . GLY B 1 1107 ? -41.953 37.776 67.253 1.00 63.51 1275 GLY B C 1
ATOM 12966 O O . GLY B 1 1107 ? -42.042 36.836 66.466 1.00 82.14 1275 GLY B O 1
ATOM 12967 N N . ASN B 1 1108 ? -42.859 38.032 68.190 1.00 72.37 1276 ASN B N 1
ATOM 12968 C CA . ASN B 1 1108 ? -44.041 37.207 68.385 1.00 64.54 1276 ASN B CA 1
ATOM 12969 C C . ASN B 1 1108 ? -45.302 38.053 68.265 1.00 73.37 1276 ASN B C 1
ATOM 12970 O O . ASN B 1 1108 ? -45.312 39.220 68.651 1.00 71.03 1276 ASN B O 1
ATOM 12975 N N . LYS B 1 1109 ? -46.363 37.459 67.731 1.00 87.95 1277 LYS B N 1
ATOM 12976 C CA . LYS B 1 1109 ? -47.625 38.166 67.546 1.00 75.69 1277 LYS B CA 1
ATOM 12977 C C . LYS B 1 1109 ? -48.266 38.532 68.884 1.00 75.85 1277 LYS B C 1
ATOM 12978 O O . LYS B 1 1109 ? -48.909 39.576 69.009 1.00 80.57 1277 LYS B O 1
ATOM 12984 N N . ASP B 1 1110 ? -48.066 37.677 69.883 1.00 79.16 1278 ASP B N 1
ATOM 12985 C CA . ASP B 1 1110 ? -48.733 37.813 71.178 1.00 78.40 1278 ASP B CA 1
ATOM 12986 C C . ASP B 1 1110 ? -48.434 39.127 71.896 1.00 70.86 1278 ASP B C 1
ATOM 12987 O O . ASP B 1 1110 ? -49.192 39.542 72.773 1.00 63.84 1278 ASP B O 1
ATOM 12992 N N . GLU B 1 1111 ? -47.336 39.777 71.527 1.00 69.47 1279 GLU B N 1
ATOM 12993 C CA . GLU B 1 1111 ? -46.967 41.047 72.139 1.00 72.63 1279 GLU B CA 1
ATOM 12994 C C . GLU B 1 1111 ? -47.783 42.205 71.574 1.00 68.23 1279 GLU B C 1
ATOM 12995 O O . GLU B 1 1111 ? -47.630 43.348 72.001 1.00 74.46 1279 GLU B O 1
ATOM 13001 N N . GLY B 1 1112 ? -48.650 41.904 70.614 1.00 68.59 1280 GLY B N 1
ATOM 13002 C CA . GLY B 1 1112 ? -49.491 42.916 70.003 1.00 81.24 1280 GLY B CA 1
ATOM 13003 C C . GLY B 1 1112 ? -48.700 43.834 69.095 1.00 64.41 1280 GLY B C 1
ATOM 13004 O O . GLY B 1 1112 ? -47.530 43.584 68.820 1.00 54.83 1280 GLY B O 1
ATOM 13005 N N . ILE B 1 1113 ? -49.337 44.901 68.627 1.00 77.79 1281 ILE B N 1
ATOM 13006 C CA . ILE B 1 1113 ? -48.664 45.862 67.764 1.00 78.79 1281 ILE B CA 1
ATOM 13007 C C . ILE B 1 1113 ? -47.775 46.790 68.593 1.00 80.09 1281 ILE B C 1
ATOM 13008 O O . ILE B 1 1113 ? -48.228 47.416 69.551 1.00 63.63 1281 ILE B O 1
ATOM 13013 N N . LEU B 1 1114 ? -46.499 46.858 68.227 1.00 72.18 1282 LEU B N 1
ATOM 13014 C CA . LEU B 1 1114 ? -45.531 47.665 68.961 1.00 63.35 1282 LEU B CA 1
ATOM 13015 C C . LEU B 1 1114 ? -45.314 49.010 68.283 1.00 59.44 1282 LEU B C 1
ATOM 13016 O O . LEU B 1 1114 ? -45.720 50.049 68.798 1.00 57.09 1282 LEU B O 1
ATOM 13021 N N . LEU B 1 1115 ? -44.664 48.980 67.125 1.00 51.95 1283 LEU B N 1
ATOM 13022 C CA . LEU B 1 1115 ? -44.461 50.180 66.326 1.00 50.64 1283 LEU B CA 1
ATOM 13023 C C . LEU B 1 1115 ? -45.063 49.998 64.940 1.00 56.45 1283 LEU B C 1
ATOM 13024 O O . LEU B 1 1115 ? -44.999 48.912 64.366 1.00 79.48 1283 LEU B O 1
ATOM 13029 N N . GLY B 1 1116 ? -45.650 51.062 64.405 1.00 55.10 1284 GLY B N 1
ATOM 13030 C CA . GLY B 1 1116 ? -46.233 51.015 63.079 1.00 54.51 1284 GLY B CA 1
ATOM 13031 C C . GLY B 1 1116 ? -47.589 50.340 63.052 1.00 73.97 1284 GLY B C 1
ATOM 13032 O O . GLY B 1 1116 ? -48.375 50.467 63.991 1.00 75.36 1284 GLY B O 1
ATOM 13033 N N . ASN B 1 1117 ? -47.860 49.613 61.973 1.00 77.97 1285 ASN B N 1
ATOM 13034 C CA . ASN B 1 1117 ? -49.163 48.989 61.774 1.00 84.06 1285 ASN B CA 1
ATOM 13035 C C . ASN B 1 1117 ? -49.087 47.479 61.568 1.00 89.53 1285 ASN B C 1
ATOM 13036 O O . ASN B 1 1117 ? -50.097 46.834 61.289 1.00 95.71 1285 ASN B O 1
ATOM 13041 N N . VAL B 1 1118 ? -47.890 46.919 61.705 1.00 85.87 1286 VAL B N 1
ATOM 13042 C CA . VAL B 1 1118 ? -47.699 45.486 61.514 1.00 83.07 1286 VAL B CA 1
ATOM 13043 C C . VAL B 1 1118 ? -47.199 44.811 62.787 1.00 70.72 1286 VAL B C 1
ATOM 13044 O O . VAL B 1 1118 ? -46.159 45.183 63.330 1.00 61.99 1286 VAL B O 1
ATOM 13048 N N . LYS B 1 1119 ? -47.948 43.819 63.256 1.00 71.40 1287 LYS B N 1
ATOM 13049 C CA . LYS B 1 1119 ? -47.575 43.063 64.444 1.00 66.79 1287 LYS B CA 1
ATOM 13050 C C . LYS B 1 1119 ? -46.350 42.198 64.173 1.00 54.27 1287 LYS B C 1
ATOM 13051 O O . LYS B 1 1119 ? -46.182 41.687 63.067 1.00 64.56 1287 LYS B O 1
ATOM 13057 N N . PRO B 1 1120 ? -45.487 42.035 65.185 1.00 58.64 1288 PRO B N 1
ATOM 13058 C CA . PRO B 1 1120 ? -44.243 41.270 65.056 1.00 57.81 1288 PRO B CA 1
ATOM 13059 C C . PRO B 1 1120 ? -44.467 39.805 64.703 1.00 56.16 1288 PRO B C 1
ATOM 13060 O O . PRO B 1 1120 ? -45.466 39.211 65.104 1.00 63.38 1288 PRO B O 1
ATOM 13064 N N . HIS B 1 1121 ? -43.530 39.239 63.952 1.00 53.57 1289 HIS B N 1
ATOM 13065 C CA . HIS B 1 1121 ? -43.549 37.822 63.619 1.00 64.55 1289 HIS B CA 1
ATOM 13066 C C . HIS B 1 1121 ? -42.130 37.357 63.320 1.00 64.53 1289 HIS B C 1
ATOM 13067 O O . HIS B 1 1121 ? -41.221 38.175 63.195 1.00 63.77 1289 HIS B O 1
ATOM 13074 N N . LYS B 1 1122 ? -41.945 36.046 63.210 1.00 53.26 1290 LYS B N 1
ATOM 13075 C CA . LYS B 1 1122 ? -40.621 35.472 62.999 1.00 49.27 1290 LYS B CA 1
ATOM 13076 C C . LYS B 1 1122 ? -39.950 36.001 61.738 1.00 51.21 1290 LYS B C 1
ATOM 13077 O O . LYS B 1 1122 ? -40.424 35.778 60.626 1.00 66.58 1290 LYS B O 1
ATOM 13083 N N . LEU B 1 1123 ? -38.843 36.709 61.928 1.00 47.55 1291 LEU B N 1
ATOM 13084 C CA . LEU B 1 1123 ? -38.049 37.226 60.824 1.00 51.46 1291 LEU B CA 1
ATOM 13085 C C . LEU B 1 1123 ? -36.633 36.676 60.909 1.00 60.68 1291 LEU B C 1
ATOM 13086 O O . LEU B 1 1123 ? -36.169 36.325 61.991 1.00 75.69 1291 LEU B O 1
ATOM 13091 N N . PRO B 1 1124 ? -35.939 36.592 59.766 1.00 51.77 1292 PRO B N 1
ATOM 13092 C CA . PRO B 1 1124 ? -34.537 36.170 59.800 1.00 60.54 1292 PRO B CA 1
ATOM 13093 C C . PRO B 1 1124 ? -33.657 37.199 60.502 1.00 58.33 1292 PRO B C 1
ATOM 13094 O O . PRO B 1 1124 ? -34.121 38.294 60.817 1.00 63.51 1292 PRO B O 1
ATOM 13098 N N . GLN B 1 1125 ? -32.401 36.846 60.744 1.00 58.91 1293 GLN B N 1
ATOM 13099 C CA . GLN B 1 1125 ? -31.490 37.721 61.470 1.00 55.45 1293 GLN B CA 1
ATOM 13100 C C . GLN B 1 1125 ? -31.151 38.975 60.677 1.00 51.59 1293 GLN B C 1
ATOM 13101 O O . GLN B 1 1125 ? -30.730 38.898 59.526 1.00 57.59 1293 GLN B O 1
ATOM 13107 N N . GLY B 1 1126 ? -31.339 40.130 61.304 1.00 52.58 1294 GLY B N 1
ATOM 13108 C CA . GLY B 1 1126 ? -30.993 41.396 60.689 1.00 58.69 1294 GLY B CA 1
ATOM 13109 C C . GLY B 1 1126 ? -32.170 42.097 60.042 1.00 55.13 1294 GLY B C 1
ATOM 13110 O O . GLY B 1 1126 ? -32.080 43.270 59.683 1.00 53.29 1294 GLY B O 1
ATOM 13111 N N . ARG B 1 1127 ? -33.281 41.384 59.899 1.00 50.33 1295 ARG B N 1
ATOM 13112 C CA . ARG B 1 1127 ? -34.435 41.917 59.184 1.00 51.69 1295 ARG B CA 1
ATOM 13113 C C . ARG B 1 1127 ? -35.528 42.397 60.130 1.00 48.51 1295 ARG B C 1
ATOM 13114 O O . ARG B 1 1127 ? -35.821 41.751 61.133 1.00 55.05 1295 ARG B O 1
ATOM 13122 N N . GLY B 1 1128 ? -36.129 43.536 59.798 1.00 45.53 1296 GLY B N 1
ATOM 13123 C CA . GLY B 1 1128 ? -37.200 44.102 60.596 1.00 41.93 1296 GLY B CA 1
ATOM 13124 C C . GLY B 1 1128 ? -37.981 45.166 59.849 1.00 52.63 1296 GLY B C 1
ATOM 13125 O O . GLY B 1 1128 ? -37.632 45.529 58.728 1.00 39.15 1296 GLY B O 1
ATOM 13126 N N . TYR B 1 1129 ? -39.037 45.673 60.476 1.00 44.67 1297 TYR B N 1
ATOM 13127 C CA . TYR B 1 1129 ? -39.894 46.676 59.855 1.00 33.15 1297 TYR B CA 1
ATOM 13128 C C . TYR B 1 1129 ? -39.557 48.088 60.320 1.00 40.40 1297 TYR B C 1
ATOM 13129 O O . TYR B 1 1129 ? -39.903 48.485 61.428 1.00 47.67 1297 TYR B O 1
ATOM 13138 N N . PHE B 1 1130 ? -38.891 48.844 59.455 1.00 38.25 1298 PHE B N 1
ATOM 13139 C CA . PHE B 1 1130 ? -38.476 50.204 59.770 1.00 43.09 1298 PHE B CA 1
ATOM 13140 C C . PHE B 1 1130 ? -39.654 51.168 59.752 1.00 39.27 1298 PHE B C 1
ATOM 13141 O O . PHE B 1 1130 ? -40.249 51.407 58.706 1.00 51.45 1298 PHE B O 1
ATOM 13149 N N . VAL B 1 1131 ? -39.983 51.725 60.913 1.00 48.44 1299 VAL B N 1
ATOM 13150 C CA . VAL B 1 1131 ? -41.110 52.641 61.033 1.00 44.24 1299 VAL B CA 1
ATOM 13151 C C . VAL B 1 1131 ? -40.658 54.081 61.251 1.00 51.62 1299 VAL B C 1
ATOM 13152 O O . VAL B 1 1131 ? -40.010 54.391 62.247 1.00 62.54 1299 VAL B O 1
ATOM 13156 N N . GLU B 1 1132 ? -41.008 54.956 60.315 1.00 54.65 1300 GLU B N 1
ATOM 13157 C CA . GLU B 1 1132 ? -40.700 56.375 60.430 1.00 59.75 1300 GLU B CA 1
ATOM 13158 C C . GLU B 1 1132 ? -41.993 57.181 60.345 1.00 60.43 1300 GLU B C 1
ATOM 13159 O O . GLU B 1 1132 ? -42.995 56.688 59.829 1.00 68.07 1300 GLU B O 1
ATOM 13165 N N . ARG B 1 1133 ? -41.976 58.405 60.866 1.00 71.36 1301 ARG B N 1
ATOM 13166 C CA . ARG B 1 1133 ? -43.141 59.285 60.812 1.00 69.23 1301 ARG B CA 1
ATOM 13167 C C . ARG B 1 1133 ? -43.578 59.503 59.370 1.00 69.30 1301 ARG B C 1
ATOM 13168 O O . ARG B 1 1133 ? -44.749 59.337 59.034 1.00 68.88 1301 ARG B O 1
ATOM 13176 N N . ARG B 1 1134 ? -42.627 59.879 58.522 1.00 90.24 1302 ARG B N 1
ATOM 13177 C CA . ARG B 1 1134 ? -42.867 59.926 57.088 1.00 78.20 1302 ARG B CA 1
ATOM 13178 C C . ARG B 1 1134 ? -42.501 58.569 56.500 1.00 76.13 1302 ARG B C 1
ATOM 13179 O O . ARG B 1 1134 ? -41.759 57.808 57.120 1.00 111.86 1302 ARG B O 1
ATOM 13187 N N . SER B 1 1135 ? -43.044 58.262 55.325 1.00 60.67 1303 SER B N 1
ATOM 13188 C CA . SER B 1 1135 ? -42.807 56.995 54.621 1.00 83.11 1303 SER B CA 1
ATOM 13189 C C . SER B 1 1135 ? -43.367 55.768 55.351 1.00 75.37 1303 SER B C 1
ATOM 13190 O O . SER B 1 1135 ? -43.464 54.690 54.765 1.00 77.42 1303 SER B O 1
ATOM 13193 N N . GLY B 1 1136 ? -43.734 55.933 56.618 1.00 74.31 1304 GLY B N 1
ATOM 13194 C CA . GLY B 1 1136 ? -44.379 54.881 57.386 1.00 75.58 1304 GLY B CA 1
ATOM 13195 C C . GLY B 1 1136 ? -43.610 53.578 57.493 1.00 69.28 1304 GLY B C 1
ATOM 13196 O O . GLY B 1 1136 ? -42.393 53.543 57.314 1.00 70.10 1304 GLY B O 1
ATOM 13197 N N . THR B 1 1137 ? -44.335 52.502 57.787 1.00 56.50 1305 THR B N 1
ATOM 13198 C CA . THR B 1 1137 ? -43.748 51.174 57.930 1.00 50.31 1305 THR B CA 1
ATOM 13199 C C . THR B 1 1137 ? -43.142 50.694 56.615 1.00 43.23 1305 THR B C 1
ATOM 13200 O O . THR B 1 1137 ? -43.690 50.949 55.544 1.00 72.01 1305 THR B O 1
ATOM 13204 N N . ARG B 1 1138 ? -42.012 49.999 56.702 1.00 45.36 1306 ARG B N 1
ATOM 13205 C CA . ARG B 1 1138 ? -41.286 49.549 55.521 1.00 41.41 1306 ARG B CA 1
ATOM 13206 C C . ARG B 1 1138 ? -40.264 48.470 55.873 1.00 55.06 1306 ARG B C 1
ATOM 13207 O O . ARG B 1 1138 ? -39.356 48.702 56.669 1.00 57.45 1306 ARG B O 1
ATOM 13215 N N . LEU B 1 1139 ? -40.416 47.293 55.275 1.00 49.57 1307 LEU B N 1
ATOM 13216 C CA . LEU B 1 1139 ? -39.527 46.167 55.546 1.00 43.08 1307 LEU B CA 1
ATOM 13217 C C . LEU B 1 1139 ? -38.120 46.412 55.016 1.00 56.48 1307 LEU B C 1
ATOM 13218 O O . LEU B 1 1139 ? -37.936 46.694 53.834 1.00 53.86 1307 LEU B O 1
ATOM 13223 N N . ILE B 1 1140 ? -37.129 46.300 55.897 1.00 49.55 1308 ILE B N 1
ATOM 13224 C CA . ILE B 1 1140 ? -35.737 46.526 55.520 1.00 39.94 1308 ILE B CA 1
ATOM 13225 C C . ILE B 1 1140 ? -34.826 45.380 55.944 1.00 46.50 1308 ILE B C 1
ATOM 13226 O O . ILE B 1 1140 ? -35.255 44.449 56.621 1.00 41.57 1308 ILE B O 1
ATOM 13231 N N . GLN B 1 1141 ? -33.563 45.460 55.539 1.00 48.88 1309 GLN B N 1
ATOM 13232 C CA . GLN B 1 1141 ? -32.548 44.501 55.958 1.00 40.42 1309 GLN B CA 1
ATOM 13233 C C . GLN B 1 1141 ? -31.323 45.237 56.484 1.00 58.70 1309 GLN B C 1
ATOM 13234 O O . GLN B 1 1141 ? -30.618 45.899 55.724 1.00 54.26 1309 GLN B O 1
ATOM 13240 N N . THR B 1 1142 ? -31.075 45.118 57.785 1.00 59.79 1310 THR B N 1
ATOM 13241 C CA . THR B 1 1142 ? -29.967 45.820 58.422 1.00 36.35 1310 THR B CA 1
ATOM 13242 C C . THR B 1 1142 ? -28.625 45.182 58.088 1.00 50.90 1310 THR B C 1
ATOM 13243 O O . THR B 1 1142 ? -28.529 43.972 57.896 1.00 55.19 1310 THR B O 1
ATOM 13247 N N . ALA B 1 1143 ? -27.588 46.008 58.023 1.00 40.44 1311 ALA B N 1
ATOM 13248 C CA . ALA B 1 1143 ? -26.266 45.548 57.625 1.00 46.35 1311 ALA B CA 1
ATOM 13249 C C . ALA B 1 1143 ? -25.536 44.836 58.759 1.00 66.04 1311 ALA B C 1
ATOM 13250 O O . ALA B 1 1143 ? -25.729 45.151 59.932 1.00 60.47 1311 ALA B O 1
ATOM 13252 N N . TYR B 1 1144 ? -24.692 43.876 58.395 1.00 67.59 1312 TYR B N 1
ATOM 13253 C CA . TYR B 1 1144 ? -23.902 43.137 59.371 1.00 51.29 1312 TYR B CA 1
ATOM 13254 C C . TYR B 1 1144 ? -22.504 43.721 59.504 1.00 53.02 1312 TYR B C 1
ATOM 13255 O O . TYR B 1 1144 ? -21.745 43.767 58.537 1.00 50.85 1312 TYR B O 1
ATOM 13264 N N . ARG B 1 1145 ? -22.172 44.163 60.711 1.00 62.12 1313 ARG B N 1
ATOM 13265 C CA . ARG B 1 1145 ? -20.849 44.698 61.001 1.00 56.31 1313 ARG B CA 1
ATOM 13266 C C . ARG B 1 1145 ? -20.025 43.674 61.770 1.00 72.32 1313 ARG B C 1
ATOM 13267 O O . ARG B 1 1145 ? -20.382 43.295 62.884 1.00 82.07 1313 ARG B O 1
ATOM 13275 N N . GLU B 1 1146 ? -18.927 43.222 61.174 1.00 56.65 1314 GLU B N 1
ATOM 13276 C CA . GLU B 1 1146 ? -18.083 42.229 61.825 1.00 75.85 1314 GLU B CA 1
ATOM 13277 C C . GLU B 1 1146 ? -17.233 42.890 62.903 1.00 90.97 1314 GLU B C 1
ATOM 13278 O O . GLU B 1 1146 ? -16.947 44.085 62.826 1.00 84.67 1314 GLU B O 1
ATOM 13284 N N . SER B 1 1147 ? -16.842 42.099 63.900 1.00 84.27 1315 SER B N 1
ATOM 13285 C CA . SER B 1 1147 ? -16.134 42.593 65.081 1.00 94.78 1315 SER B CA 1
ATOM 13286 C C . SER B 1 1147 ? -16.969 43.635 65.817 1.00 101.01 1315 SER B C 1
ATOM 13287 O O . SER B 1 1147 ? -17.565 43.346 66.855 1.00 106.19 1315 SER B O 1
#